Protein 1XNE (pdb70)

Structure (mmCIF, N/CA/C/O backbone):
data_1XNE
#
_entry.id   1XNE
#
loop_
_atom_site.group_PDB
_atom_site.id
_atom_site.type_symbol
_atom_site.label_atom_id
_atom_site.label_alt_id
_atom_site.label_comp_id
_atom_site.label_asym_id
_atom_site.label_entity_id
_atom_site.label_seq_id
_atom_site.pdbx_PDB_ins_code
_atom_site.Cartn_x
_atom_site.Cartn_y
_atom_site.Cartn_z
_atom_site.occupancy
_atom_site.B_iso_or_equiv
_atom_site.auth_seq_id
_atom_site.auth_comp_id
_atom_site.auth_asym_id
_atom_site.auth_atom_id
_atom_site.pdbx_PDB_model_num
ATOM 1 N N . MET A 1 1 ? -6.484 -9.286 17.491 1.00 0.00 1 MET A N 1
ATOM 2 C CA . MET A 1 1 ? -5.736 -9.286 16.245 1.00 0.00 1 MET A CA 1
ATOM 3 C C . MET A 1 1 ? -6.501 -10.026 15.146 1.00 0.00 1 MET A C 1
ATOM 4 O O . MET A 1 1 ? -6.873 -11.186 15.317 1.00 0.00 1 MET A O 1
ATOM 18 N N . LYS A 1 2 ? -6.713 -9.325 14.042 1.00 0.00 2 LYS A N 1
ATOM 19 C CA . LYS A 1 2 ? -7.427 -9.901 12.915 1.00 0.00 2 LYS A CA 1
ATOM 20 C C . LYS A 1 2 ? -6.431 -10.229 11.801 1.00 0.00 2 LYS A C 1
ATOM 21 O O . LYS A 1 2 ? -5.334 -9.674 11.760 1.00 0.00 2 LYS A O 1
ATOM 40 N N . VAL A 1 3 ? -6.850 -11.130 10.924 1.00 0.00 3 VAL A N 1
ATOM 41 C CA . VAL A 1 3 ? -6.009 -11.539 9.812 1.00 0.00 3 VAL A CA 1
ATOM 42 C C . VAL A 1 3 ? -6.710 -11.198 8.495 1.00 0.00 3 VAL A C 1
ATOM 43 O O . VAL A 1 3 ? -7.869 -11.557 8.294 1.00 0.00 3 VAL A O 1
ATOM 56 N N . TYR A 1 4 ? -5.978 -10.508 7.633 1.00 0.00 4 TYR A N 1
ATOM 57 C CA . TYR A 1 4 ? -6.515 -10.115 6.341 1.00 0.00 4 TYR A CA 1
ATOM 58 C C . TYR A 1 4 ? -5.714 -10.743 5.199 1.00 0.00 4 TYR A C 1
ATOM 59 O O . TYR A 1 4 ? -4.621 -10.280 4.875 1.00 0.00 4 TYR A O 1
ATOM 77 N N . ARG A 1 5 ? -6.287 -11.789 4.622 1.00 0.00 5 ARG A N 1
ATOM 78 C CA . ARG A 1 5 ? -5.640 -12.485 3.523 1.00 0.00 5 ARG A CA 1
ATOM 79 C C . ARG A 1 5 ? -5.816 -11.702 2.220 1.00 0.00 5 ARG A C 1
ATOM 80 O O . ARG A 1 5 ? -6.894 -11.711 1.628 1.00 0.00 5 ARG A O 1
ATOM 101 N N . LEU A 1 6 ? -4.742 -11.043 1.813 1.00 0.00 6 LEU A N 1
ATOM 102 C CA . LEU A 1 6 ? -4.764 -10.256 0.592 1.00 0.00 6 LEU A CA 1
ATOM 103 C C . LEU A 1 6 ? -3.966 -10.983 -0.492 1.00 0.00 6 LEU A C 1
ATOM 104 O O . LEU A 1 6 ? -2.784 -11.271 -0.310 1.00 0.00 6 LEU A O 1
ATOM 120 N N . TYR A 1 7 ? -4.644 -11.258 -1.597 1.00 0.00 7 TYR A N 1
ATOM 121 C CA . TYR A 1 7 ? -4.012 -11.945 -2.711 1.00 0.00 7 TYR A CA 1
ATOM 122 C C . TYR A 1 7 ? -3.283 -10.957 -3.623 1.00 0.00 7 TYR A C 1
ATOM 123 O O . TYR A 1 7 ? -3.907 -10.083 -4.223 1.00 0.00 7 TYR A O 1
ATOM 141 N N . LEU A 1 8 ? -1.971 -11.128 -3.698 1.00 0.00 8 LEU A N 1
ATOM 142 C CA . LEU A 1 8 ? -1.149 -10.262 -4.526 1.00 0.00 8 LEU A CA 1
ATOM 143 C C . LEU A 1 8 ? -0.438 -11.104 -5.588 1.00 0.00 8 LEU A C 1
ATOM 144 O O . LEU A 1 8 ? -0.533 -12.330 -5.579 1.00 0.00 8 LEU A O 1
ATOM 160 N N . LYS A 1 9 ? 0.259 -10.411 -6.477 1.00 0.00 9 LYS A N 1
ATOM 161 C CA . LYS A 1 9 ? 0.986 -11.079 -7.543 1.00 0.00 9 LYS A CA 1
ATOM 162 C C . LYS A 1 9 ? 2.419 -11.353 -7.083 1.00 0.00 9 LYS A C 1
ATOM 163 O O . LYS A 1 9 ? 2.969 -10.607 -6.273 1.00 0.00 9 LYS A O 1
ATOM 182 N N . ASP A 1 10 ? 2.984 -12.425 -7.618 1.00 0.00 10 ASP A N 1
ATOM 183 C CA . ASP A 1 10 ? 4.343 -12.807 -7.273 1.00 0.00 10 ASP A CA 1
ATOM 184 C C . ASP A 1 10 ? 5.277 -11.618 -7.506 1.00 0.00 10 ASP A C 1
ATOM 185 O O . ASP A 1 10 ? 6.265 -11.451 -6.793 1.00 0.00 10 ASP A O 1
ATOM 194 N N . GLU A 1 11 ? 4.930 -10.821 -8.506 1.00 0.00 11 GLU A N 1
ATOM 195 C CA . GLU A 1 11 ? 5.725 -9.652 -8.842 1.00 0.00 11 GLU A CA 1
ATOM 196 C C . GLU A 1 11 ? 5.729 -8.660 -7.677 1.00 0.00 11 GLU A C 1
ATOM 197 O O . GLU A 1 11 ? 6.790 -8.260 -7.201 1.00 0.00 11 GLU A O 1
ATOM 209 N N . TYR A 1 12 ? 4.529 -8.292 -7.252 1.00 0.00 12 TYR A N 1
ATOM 210 C CA . TYR A 1 12 ? 4.381 -7.355 -6.152 1.00 0.00 12 TYR A CA 1
ATOM 211 C C . TYR A 1 12 ? 4.743 -8.012 -4.818 1.00 0.00 12 TYR A C 1
ATOM 212 O O . TYR A 1 12 ? 5.458 -7.425 -4.007 1.00 0.00 12 TYR A O 1
ATOM 230 N N . LEU A 1 13 ? 4.234 -9.221 -4.633 1.00 0.00 13 LEU A N 1
ATOM 231 C CA . LEU A 1 13 ? 4.495 -9.964 -3.412 1.00 0.00 13 LEU A CA 1
ATOM 232 C C . LEU A 1 13 ? 6.005 -10.030 -3.174 1.00 0.00 13 LEU A C 1
ATOM 233 O O . LEU A 1 13 ? 6.468 -9.851 -2.048 1.00 0.00 13 LEU A O 1
ATOM 249 N N . GLU A 1 14 ? 6.732 -10.287 -4.252 1.00 0.00 14 GLU A N 1
ATOM 250 C CA . GLU A 1 14 ? 8.180 -10.379 -4.174 1.00 0.00 14 GLU A CA 1
ATOM 251 C C . GLU A 1 14 ? 8.743 -9.208 -3.366 1.00 0.00 14 GLU A C 1
ATOM 252 O O . GLU A 1 14 ? 9.560 -9.405 -2.468 1.00 0.00 14 GLU A O 1
ATOM 264 N N . MET A 1 15 ? 8.284 -8.015 -3.714 1.00 0.00 15 MET A N 1
ATOM 265 C CA . MET A 1 15 ? 8.732 -6.812 -3.033 1.00 0.00 15 MET A CA 1
ATOM 266 C C . MET A 1 15 ? 8.466 -6.903 -1.529 1.00 0.00 15 MET A C 1
ATOM 267 O O . MET A 1 15 ? 9.306 -6.509 -0.721 1.00 0.00 15 MET A O 1
ATOM 281 N N . VAL A 1 16 ? 7.294 -7.425 -1.198 1.00 0.00 16 VAL A N 1
ATOM 282 C CA . VAL A 1 16 ? 6.907 -7.573 0.195 1.00 0.00 16 VAL A CA 1
ATOM 283 C C . VAL A 1 16 ? 7.855 -8.558 0.881 1.00 0.00 16 VAL A C 1
ATOM 284 O O . VAL A 1 16 ? 8.209 -8.376 2.045 1.00 0.00 16 VAL A O 1
ATOM 297 N N . LYS A 1 17 ? 8.239 -9.581 0.132 1.00 0.00 17 LYS A N 1
ATOM 298 C CA . LYS A 1 17 ? 9.138 -10.595 0.653 1.00 0.00 17 LYS A CA 1
ATOM 299 C C . LYS A 1 17 ? 10.498 -9.960 0.952 1.00 0.00 17 LYS A C 1
ATOM 300 O O . LYS A 1 17 ? 11.121 -10.268 1.967 1.00 0.00 17 LYS A O 1
ATOM 319 N N . SER A 1 18 ? 10.918 -9.086 0.050 1.00 0.00 18 SER A N 1
ATOM 320 C CA . SER A 1 18 ? 12.192 -8.404 0.204 1.00 0.00 18 SER A CA 1
ATOM 321 C C . SER A 1 18 ? 12.115 -7.407 1.361 1.00 0.00 18 SER A C 1
ATOM 322 O O . SER A 1 18 ? 13.095 -7.203 2.076 1.00 0.00 18 SER A O 1
ATOM 330 N N . GLY A 1 19 ? 10.941 -6.811 1.510 1.00 0.00 19 GLY A N 1
ATOM 331 C CA . GLY A 1 19 ? 10.724 -5.839 2.568 1.00 0.00 19 GLY A CA 1
ATOM 332 C C . GLY A 1 19 ? 10.520 -4.437 1.992 1.00 0.00 19 GLY A C 1
ATOM 333 O O . GLY A 1 19 ? 10.093 -3.527 2.700 1.00 0.00 19 GLY A O 1
ATOM 337 N N . LYS A 1 20 ? 10.835 -4.307 0.711 1.00 0.00 20 LYS A N 1
ATOM 338 C CA . LYS A 1 20 ? 10.691 -3.031 0.031 1.00 0.00 20 LYS A CA 1
ATOM 339 C C . LYS A 1 20 ? 9.270 -2.504 0.239 1.00 0.00 20 LYS A C 1
ATOM 340 O O . LYS A 1 20 ? 9.059 -1.296 0.330 1.00 0.00 20 LYS A O 1
ATOM 359 N N . LYS A 1 21 ? 8.331 -3.437 0.307 1.00 0.00 21 LYS A N 1
ATOM 360 C CA . LYS A 1 21 ? 6.936 -3.082 0.502 1.00 0.00 21 LYS A CA 1
ATOM 361 C C . LYS A 1 21 ? 6.665 -2.899 1.996 1.00 0.00 21 LYS A C 1
ATOM 362 O O . LYS A 1 21 ? 6.661 -3.868 2.753 1.00 0.00 21 LYS A O 1
ATOM 381 N N . ARG A 1 22 ? 6.445 -1.649 2.376 1.00 0.00 22 ARG A N 1
ATOM 382 C CA . ARG A 1 22 ? 6.173 -1.326 3.766 1.00 0.00 22 ARG A CA 1
ATOM 383 C C . ARG A 1 22 ? 4.853 -0.562 3.886 1.00 0.00 22 ARG A C 1
ATOM 384 O O . ARG A 1 22 ? 4.049 -0.839 4.774 1.00 0.00 22 ARG A O 1
ATOM 405 N N . ILE A 1 23 ? 4.671 0.386 2.978 1.00 0.00 23 ILE A N 1
ATOM 406 C CA . ILE A 1 23 ? 3.462 1.193 2.971 1.00 0.00 23 ILE A CA 1
ATOM 407 C C . ILE A 1 23 ? 2.611 0.817 1.756 1.00 0.00 23 ILE A C 1
ATOM 408 O O . ILE A 1 23 ? 3.047 0.971 0.616 1.00 0.00 23 ILE A O 1
ATOM 424 N N . GLU A 1 24 ? 1.412 0.330 2.041 1.00 0.00 24 GLU A N 1
ATOM 425 C CA . GLU A 1 24 ? 0.496 -0.069 0.987 1.00 0.00 24 GLU A CA 1
ATOM 426 C C . GLU A 1 24 ? -0.559 1.016 0.761 1.00 0.00 24 GLU A C 1
ATOM 427 O O . GLU A 1 24 ? -1.414 1.243 1.616 1.00 0.00 24 GLU A O 1
ATOM 439 N N . VAL A 1 25 ? -0.465 1.658 -0.394 1.00 0.00 25 VAL A N 1
ATOM 440 C CA . VAL A 1 25 ? -1.400 2.713 -0.743 1.00 0.00 25 VAL A CA 1
ATOM 441 C C . VAL A 1 25 ? -2.491 2.143 -1.652 1.00 0.00 25 VAL A C 1
ATOM 442 O O . VAL A 1 25 ? -2.193 1.485 -2.647 1.00 0.00 25 VAL A O 1
ATOM 455 N N . ARG A 1 26 ? -3.732 2.415 -1.277 1.00 0.00 26 ARG A N 1
ATOM 456 C CA . ARG A 1 26 ? -4.868 1.937 -2.046 1.00 0.00 26 ARG A CA 1
ATOM 457 C C . ARG A 1 26 ? -6.169 2.514 -1.484 1.00 0.00 26 ARG A C 1
ATOM 458 O O . ARG A 1 26 ? -6.281 2.748 -0.282 1.00 0.00 26 ARG A O 1
ATOM 479 N N . VAL A 1 27 ? -7.121 2.727 -2.382 1.00 0.00 27 VAL A N 1
ATOM 480 C CA . VAL A 1 27 ? -8.410 3.273 -1.991 1.00 0.00 27 VAL A CA 1
ATOM 481 C C . VAL A 1 27 ? -8.849 2.635 -0.672 1.00 0.00 27 VAL A C 1
ATOM 482 O O . VAL A 1 27 ? -8.982 1.415 -0.582 1.00 0.00 27 VAL A O 1
ATOM 495 N N . ALA A 1 28 ? -9.063 3.488 0.319 1.00 0.00 28 ALA A N 1
ATOM 496 C CA . ALA A 1 28 ? -9.485 3.024 1.629 1.00 0.00 28 ALA A CA 1
ATOM 497 C C . ALA A 1 28 ? -10.549 1.937 1.462 1.00 0.00 28 ALA A C 1
ATOM 498 O O . ALA A 1 28 ? -10.235 0.748 1.480 1.00 0.00 28 ALA A O 1
ATOM 505 N N . TYR A 1 29 ? -11.786 2.384 1.302 1.00 0.00 29 TYR A N 1
ATOM 506 C CA . TYR A 1 29 ? -12.898 1.465 1.132 1.00 0.00 29 TYR A CA 1
ATOM 507 C C . TYR A 1 29 ? -12.983 0.484 2.303 1.00 0.00 29 TYR A C 1
ATOM 508 O O . TYR A 1 29 ? -12.006 0.286 3.024 1.00 0.00 29 TYR A O 1
ATOM 526 N N . PRO A 1 30 ? -14.192 -0.120 2.460 1.00 0.00 30 PRO A N 1
ATOM 527 C CA . PRO A 1 30 ? -14.417 -1.076 3.531 1.00 0.00 30 PRO A CA 1
ATOM 528 C C . PRO A 1 30 ? -13.748 -2.416 3.220 1.00 0.00 30 PRO A C 1
ATOM 529 O O . PRO A 1 30 ? -13.364 -2.672 2.079 1.00 0.00 30 PRO A O 1
ATOM 540 N N . GLN A 1 31 ? -13.630 -3.236 4.253 1.00 0.00 31 GLN A N 1
ATOM 541 C CA . GLN A 1 31 ? -13.015 -4.544 4.104 1.00 0.00 31 GLN A CA 1
ATOM 542 C C . GLN A 1 31 ? -11.492 -4.429 4.201 1.00 0.00 31 GLN A C 1
ATOM 543 O O . GLN A 1 31 ? -10.793 -5.438 4.279 1.00 0.00 31 GLN A O 1
ATOM 557 N N . LEU A 1 32 ? -11.023 -3.190 4.193 1.00 0.00 32 LEU A N 1
ATOM 558 C CA . LEU A 1 32 ? -9.596 -2.929 4.279 1.00 0.00 32 LEU A CA 1
ATOM 559 C C . LEU A 1 32 ? -9.354 -1.742 5.213 1.00 0.00 32 LEU A C 1
ATOM 560 O O . LEU A 1 32 ? -8.659 -1.871 6.220 1.00 0.00 32 LEU A O 1
ATOM 576 N N . LYS A 1 33 ? -9.942 -0.612 4.847 1.00 0.00 33 LYS A N 1
ATOM 577 C CA . LYS A 1 33 ? -9.799 0.597 5.640 1.00 0.00 33 LYS A CA 1
ATOM 578 C C . LYS A 1 33 ? -10.076 0.274 7.109 1.00 0.00 33 LYS A C 1
ATOM 579 O O . LYS A 1 33 ? -9.527 0.915 8.004 1.00 0.00 33 LYS A O 1
ATOM 598 N N . ASP A 1 34 ? -10.928 -0.720 7.313 1.00 0.00 34 ASP A N 1
ATOM 599 C CA . ASP A 1 34 ? -11.285 -1.136 8.659 1.00 0.00 34 ASP A CA 1
ATOM 600 C C . ASP A 1 34 ? -10.021 -1.562 9.408 1.00 0.00 34 ASP A C 1
ATOM 601 O O . ASP A 1 34 ? -9.909 -1.350 10.615 1.00 0.00 34 ASP A O 1
ATOM 610 N N . ILE A 1 35 ? -9.101 -2.156 8.662 1.00 0.00 35 ILE A N 1
ATOM 611 C CA . ILE A 1 35 ? -7.849 -2.614 9.241 1.00 0.00 35 ILE A CA 1
ATOM 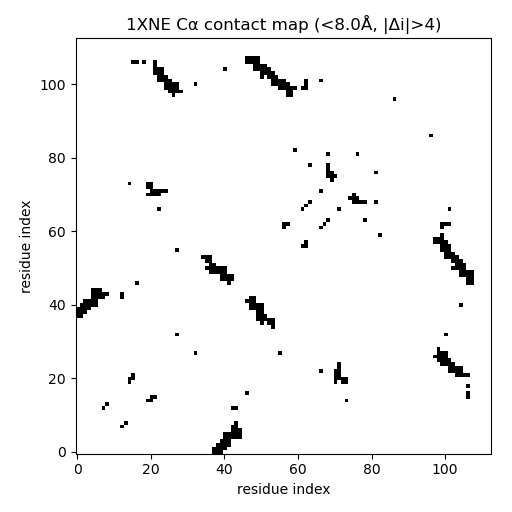612 C C . ILE A 1 35 ? -7.347 -1.576 10.246 1.00 0.00 35 ILE A C 1
ATOM 613 O O . ILE A 1 35 ? -7.679 -0.396 10.144 1.00 0.00 35 ILE A O 1
ATOM 629 N N . LYS A 1 36 ? -6.555 -2.052 11.195 1.00 0.00 36 LYS A N 1
ATOM 630 C CA . LYS A 1 36 ? -6.003 -1.180 12.218 1.00 0.00 36 LYS A CA 1
ATOM 631 C C . LYS A 1 36 ? -4.714 -1.795 12.766 1.00 0.00 36 LYS A C 1
ATOM 632 O O . LYS A 1 36 ? -4.361 -2.920 12.415 1.00 0.00 36 LYS A O 1
ATOM 651 N N . ARG A 1 37 ? -4.047 -1.031 13.618 1.00 0.00 37 ARG A N 1
ATOM 652 C CA . ARG A 1 37 ? -2.805 -1.487 14.218 1.00 0.00 37 ARG A CA 1
ATOM 653 C C . ARG A 1 37 ? -3.070 -2.667 15.155 1.00 0.00 37 ARG A C 1
ATOM 654 O O . ARG A 1 37 ? -4.068 -2.682 15.873 1.00 0.00 37 ARG A O 1
ATOM 675 N N . GLY A 1 38 ? -2.158 -3.627 15.117 1.00 0.00 38 GLY A N 1
ATOM 676 C CA . GLY A 1 38 ? -2.281 -4.809 15.954 1.00 0.00 38 GLY A CA 1
ATOM 677 C C . GLY A 1 38 ? -2.787 -6.004 15.144 1.00 0.00 38 GLY A C 1
ATOM 678 O O . GLY A 1 38 ? -2.540 -7.154 15.506 1.00 0.00 38 GLY A O 1
ATOM 682 N N . ASP A 1 39 ? -3.485 -5.692 14.062 1.00 0.00 39 ASP A N 1
ATOM 683 C CA . ASP A 1 39 ? -4.028 -6.726 13.198 1.00 0.00 39 ASP A CA 1
ATOM 684 C C . ASP A 1 39 ? -2.888 -7.385 12.419 1.00 0.00 39 ASP A C 1
ATOM 685 O O . ASP A 1 39 ? -1.720 -7.066 12.634 1.00 0.00 39 ASP A O 1
ATOM 694 N N . LYS A 1 40 ? -3.267 -8.292 11.531 1.00 0.00 40 LYS A N 1
ATOM 695 C CA . LYS A 1 40 ? -2.291 -8.998 10.719 1.00 0.00 40 LYS A CA 1
ATOM 696 C C . LYS A 1 40 ? -2.801 -9.088 9.279 1.00 0.00 40 LYS A C 1
ATOM 697 O O . LYS A 1 40 ? -4.000 -9.234 9.050 1.00 0.00 40 LYS A O 1
ATOM 716 N N . ILE A 1 41 ? -1.864 -8.999 8.347 1.00 0.00 41 ILE A N 1
ATOM 717 C CA . ILE A 1 41 ? -2.203 -9.069 6.936 1.00 0.00 41 ILE A CA 1
ATOM 718 C C . ILE A 1 41 ? -1.390 -10.184 6.275 1.00 0.00 41 ILE A C 1
ATOM 719 O O . ILE A 1 41 ? -0.164 -10.205 6.374 1.00 0.00 41 ILE A O 1
ATOM 735 N N . ILE A 1 42 ? -2.106 -11.083 5.615 1.00 0.00 42 ILE A N 1
ATOM 736 C CA . ILE A 1 42 ? -1.466 -12.198 4.937 1.00 0.00 42 ILE A CA 1
ATOM 737 C C . ILE A 1 42 ? -1.451 -11.933 3.431 1.00 0.00 42 ILE A C 1
ATOM 738 O O . ILE A 1 42 ? -2.499 -11.935 2.786 1.00 0.00 42 ILE A O 1
ATOM 754 N N . PHE A 1 43 ? -0.252 -11.710 2.913 1.00 0.00 43 PHE A N 1
ATOM 755 C CA . PHE A 1 43 ? -0.087 -11.444 1.494 1.00 0.00 43 PHE A CA 1
ATOM 756 C C . PHE A 1 43 ? 0.082 -12.746 0.708 1.00 0.00 43 PHE A C 1
ATOM 757 O O . PHE A 1 43 ? 0.943 -13.563 1.031 1.00 0.00 43 PHE A O 1
ATOM 774 N N . ASN A 1 44 ? -0.755 -12.899 -0.308 1.00 0.00 44 ASN A N 1
ATOM 775 C CA . ASN A 1 44 ? -0.709 -14.087 -1.143 1.00 0.00 44 ASN A CA 1
ATOM 776 C C . ASN A 1 44 ? -0.980 -15.322 -0.280 1.00 0.00 44 ASN A C 1
ATOM 777 O O . ASN A 1 44 ? -0.712 -16.447 -0.698 1.00 0.00 44 ASN A O 1
ATOM 788 N N . ASP A 1 45 ? -1.509 -15.069 0.908 1.00 0.00 45 ASP A N 1
ATOM 789 C CA . ASP A 1 45 ? -1.819 -16.146 1.834 1.00 0.00 45 ASP A CA 1
ATOM 790 C C . ASP A 1 45 ? -0.607 -17.071 1.958 1.00 0.00 45 ASP A C 1
ATOM 791 O O . ASP A 1 45 ? -0.681 -18.248 1.610 1.00 0.00 45 ASP A O 1
ATOM 800 N N . LEU A 1 46 ? 0.482 -16.503 2.456 1.00 0.00 46 LEU A N 1
ATOM 801 C CA . LEU A 1 46 ? 1.709 -17.262 2.631 1.00 0.00 46 LEU A CA 1
ATOM 802 C C . LEU A 1 46 ? 2.667 -16.475 3.528 1.00 0.00 46 LEU A C 1
ATOM 803 O O . LEU A 1 46 ? 3.294 -17.043 4.421 1.00 0.00 46 LEU A O 1
ATOM 819 N N . ILE A 1 47 ? 2.750 -15.180 3.259 1.00 0.00 47 ILE A N 1
ATOM 820 C CA . ILE A 1 47 ? 3.620 -14.310 4.031 1.00 0.00 47 ILE A CA 1
ATOM 821 C C . ILE A 1 47 ? 2.768 -13.392 4.910 1.00 0.00 47 ILE A C 1
ATOM 822 O O . ILE A 1 47 ? 2.083 -12.504 4.405 1.00 0.00 47 ILE A O 1
ATOM 838 N N . PRO A 1 48 ? 2.841 -13.645 6.244 1.00 0.00 48 PRO A N 1
ATOM 839 C CA . PRO A 1 48 ? 2.084 -12.851 7.198 1.00 0.00 48 PRO A CA 1
ATOM 840 C C . PRO A 1 48 ? 2.718 -11.472 7.389 1.00 0.00 48 PRO A C 1
ATOM 841 O O . PRO A 1 48 ? 3.899 -11.282 7.101 1.00 0.00 48 PRO A O 1
ATOM 852 N N . ALA A 1 49 ? 1.906 -10.544 7.873 1.00 0.00 49 ALA A N 1
ATOM 853 C CA . ALA A 1 49 ? 2.373 -9.188 8.106 1.00 0.00 49 ALA A CA 1
ATOM 854 C C . ALA A 1 49 ? 1.573 -8.568 9.254 1.00 0.00 49 ALA A C 1
ATOM 855 O O . ALA A 1 49 ? 0.390 -8.862 9.421 1.00 0.00 49 ALA A O 1
ATOM 862 N N . GLU A 1 50 ? 2.250 -7.722 10.015 1.00 0.00 50 GLU A N 1
ATOM 863 C CA . GLU A 1 50 ? 1.618 -7.058 11.142 1.00 0.00 50 GLU A CA 1
ATOM 864 C C . GLU A 1 50 ? 1.420 -5.571 10.840 1.00 0.00 50 GLU A C 1
ATOM 865 O O . GLU A 1 50 ? 2.307 -4.924 10.284 1.00 0.00 50 GLU A O 1
ATOM 877 N N . VAL A 1 51 ? 0.253 -5.073 11.220 1.00 0.00 51 VAL A N 1
ATOM 878 C CA . VAL A 1 51 ? -0.072 -3.674 10.996 1.00 0.00 51 VAL A CA 1
ATOM 879 C C . VAL A 1 51 ? 0.745 -2.806 11.955 1.00 0.00 51 VAL A C 1
ATOM 880 O O . VAL A 1 51 ? 0.585 -2.898 13.171 1.00 0.00 51 VAL A O 1
ATOM 893 N N . VAL A 1 52 ? 1.603 -1.982 11.371 1.00 0.00 52 VAL A N 1
ATOM 894 C CA . VAL A 1 52 ? 2.445 -1.098 12.159 1.00 0.00 52 VAL A CA 1
ATOM 895 C C . VAL A 1 52 ? 1.624 0.111 12.613 1.00 0.00 52 VAL A C 1
ATOM 896 O O . VAL A 1 52 ? 1.605 0.444 13.796 1.00 0.00 52 VAL A O 1
ATOM 909 N N . GLU A 1 53 ? 0.966 0.735 11.647 1.00 0.00 53 GLU A N 1
ATOM 910 C CA . GLU A 1 53 ? 0.145 1.900 11.932 1.00 0.00 53 GLU A CA 1
ATOM 911 C C . GLU A 1 53 ? -0.779 2.201 10.750 1.00 0.00 53 GLU A C 1
ATOM 912 O O . GLU A 1 53 ? -0.408 1.986 9.597 1.00 0.00 53 GLU A O 1
ATOM 924 N N . VAL A 1 54 ? -1.964 2.694 11.078 1.00 0.00 54 VAL A N 1
ATOM 925 C CA . VAL A 1 54 ? -2.944 3.026 10.057 1.00 0.00 54 VAL A CA 1
ATOM 926 C C . VAL A 1 54 ? -3.253 4.523 10.122 1.00 0.00 54 VAL A C 1
ATOM 927 O O . VAL A 1 54 ? -3.540 5.056 11.192 1.00 0.00 54 VAL A O 1
ATOM 940 N N . LYS A 1 55 ? -3.183 5.160 8.961 1.00 0.00 55 LYS A N 1
ATOM 941 C CA . LYS A 1 55 ? -3.452 6.585 8.872 1.00 0.00 55 LYS A CA 1
ATOM 942 C C . LYS A 1 55 ? -4.240 6.872 7.593 1.00 0.00 55 LYS A C 1
ATOM 943 O O . LYS A 1 55 ? -3.954 6.301 6.542 1.00 0.00 55 LYS A O 1
ATOM 962 N N . LYS A 1 56 ? -5.218 7.757 7.724 1.00 0.00 56 LYS A N 1
ATOM 963 C CA . LYS A 1 56 ? -6.050 8.126 6.592 1.00 0.00 56 LYS A CA 1
ATOM 964 C C . LYS A 1 56 ? -5.748 9.572 6.194 1.00 0.00 56 LYS A C 1
ATOM 965 O O . LYS A 1 56 ? -5.442 10.404 7.047 1.00 0.00 56 LYS A O 1
ATOM 984 N N . TYR A 1 57 ? -5.844 9.828 4.897 1.00 0.00 57 TYR A N 1
ATOM 985 C CA . TYR A 1 57 ? -5.585 11.159 4.375 1.00 0.00 57 TYR A CA 1
ATOM 986 C C . TYR A 1 57 ? -6.327 11.385 3.056 1.00 0.00 57 TYR A C 1
ATOM 987 O O . TYR A 1 57 ? -7.157 10.568 2.659 1.00 0.00 57 TYR A O 1
ATOM 1005 N N . GLU A 1 58 ? -6.001 12.497 2.414 1.00 0.00 58 GLU A N 1
ATOM 1006 C CA . GLU A 1 58 ? -6.627 12.840 1.148 1.00 0.00 58 GLU A CA 1
ATOM 1007 C C . GLU A 1 58 ? -5.575 13.339 0.155 1.00 0.00 58 GLU A C 1
ATOM 1008 O O . GLU A 1 58 ? -4.589 13.959 0.549 1.00 0.00 58 GLU A O 1
ATOM 1020 N N . THR A 1 59 ? -5.822 13.050 -1.114 1.00 0.00 59 THR A N 1
ATOM 1021 C CA . THR A 1 59 ? -4.909 13.462 -2.167 1.00 0.00 59 THR A CA 1
ATOM 1022 C C . THR A 1 59 ? -3.599 12.678 -2.073 1.00 0.00 59 THR A C 1
ATOM 1023 O O . THR A 1 59 ? -2.942 12.681 -1.033 1.00 0.00 59 THR A O 1
ATOM 1034 N N . PHE A 1 60 ? -3.257 12.024 -3.174 1.00 0.00 60 PHE A N 1
ATOM 1035 C CA . PHE A 1 60 ? -2.037 11.237 -3.229 1.00 0.00 60 PHE A CA 1
ATOM 1036 C C . PHE A 1 60 ? -0.844 12.039 -2.704 1.00 0.00 60 PHE A C 1
ATOM 1037 O O . PHE A 1 60 ? 0.056 11.481 -2.077 1.00 0.00 60 PHE A O 1
ATOM 1054 N N . ARG A 1 61 ? -0.875 13.334 -2.979 1.00 0.00 61 ARG A N 1
ATOM 1055 C CA . ARG A 1 61 ? 0.193 14.218 -2.543 1.00 0.00 61 ARG A CA 1
ATOM 1056 C C . ARG A 1 61 ? 0.368 14.130 -1.025 1.00 0.00 61 ARG A C 1
ATOM 1057 O O . ARG A 1 61 ? 1.486 14.214 -0.520 1.00 0.00 61 ARG A O 1
ATOM 1078 N N . GLN A 1 62 ? -0.754 13.961 -0.341 1.00 0.00 62 GLN A N 1
ATOM 1079 C CA . GLN A 1 62 ? -0.739 13.861 1.108 1.00 0.00 62 GLN A CA 1
ATOM 1080 C C . GLN A 1 62 ? 0.072 12.640 1.547 1.00 0.00 62 GLN A C 1
ATOM 1081 O O . GLN A 1 62 ? 1.014 12.764 2.329 1.00 0.00 62 GLN A O 1
ATOM 1095 N N . VAL A 1 63 ? -0.323 11.488 1.026 1.00 0.00 63 VAL A N 1
ATOM 1096 C CA . VAL A 1 63 ? 0.355 10.246 1.354 1.00 0.00 63 VAL A CA 1
ATOM 1097 C C . VAL A 1 63 ? 1.815 10.333 0.905 1.00 0.00 63 VAL A C 1
ATOM 1098 O O . VAL A 1 63 ? 2.698 9.753 1.536 1.00 0.00 63 VAL A O 1
ATOM 1111 N N . LEU A 1 64 ? 2.024 11.061 -0.182 1.00 0.00 64 LEU A N 1
ATOM 1112 C CA . LEU A 1 64 ? 3.362 11.231 -0.723 1.00 0.00 64 LEU A CA 1
ATOM 1113 C C . LEU A 1 64 ? 4.144 12.205 0.161 1.00 0.00 64 LEU A C 1
ATOM 1114 O O . LEU A 1 64 ? 5.373 12.164 0.198 1.00 0.00 64 LEU A O 1
ATOM 1130 N N . ARG A 1 65 ? 3.401 13.056 0.851 1.00 0.00 65 ARG A N 1
ATOM 1131 C CA . ARG A 1 65 ? 4.010 14.038 1.732 1.00 0.00 65 ARG A CA 1
ATOM 1132 C C . ARG A 1 65 ? 4.412 13.386 3.057 1.00 0.00 65 ARG A C 1
ATOM 1133 O O . ARG A 1 65 ? 5.513 13.612 3.555 1.00 0.00 65 ARG A O 1
ATOM 1154 N N . GLU A 1 66 ? 3.496 12.590 3.589 1.00 0.00 66 GLU A N 1
ATOM 1155 C CA . GLU A 1 66 ? 3.741 11.903 4.846 1.00 0.00 66 GLU A CA 1
ATOM 1156 C C . GLU A 1 66 ? 4.599 10.659 4.613 1.00 0.00 66 GLU A C 1
ATOM 1157 O O . GLU A 1 66 ? 5.619 10.470 5.275 1.00 0.00 66 GLU A O 1
ATOM 1169 N N . GLU A 1 67 ? 4.156 9.842 3.669 1.00 0.00 67 GLU A N 1
ATOM 1170 C CA . GLU A 1 67 ? 4.871 8.620 3.339 1.00 0.00 67 GLU A CA 1
ATOM 1171 C C . GLU A 1 67 ? 5.740 8.832 2.098 1.00 0.00 67 GLU A C 1
ATOM 1172 O O . GLU A 1 67 ? 5.379 9.600 1.207 1.00 0.00 67 GLU A O 1
ATOM 1184 N N . PRO A 1 68 ? 6.898 8.120 2.078 1.00 0.00 68 PRO A N 1
ATOM 1185 C CA . PRO A 1 68 ? 7.821 8.222 0.961 1.00 0.00 68 PRO A CA 1
ATOM 1186 C C . PRO A 1 68 ? 7.293 7.462 -0.258 1.00 0.00 68 PRO A C 1
ATOM 1187 O O . PRO A 1 68 ? 6.279 6.771 -0.172 1.00 0.00 68 PRO A O 1
ATOM 1198 N N . ILE A 1 69 ? 8.004 7.617 -1.365 1.00 0.00 69 ILE A N 1
ATOM 1199 C CA . ILE A 1 69 ? 7.619 6.954 -2.600 1.00 0.00 69 ILE A CA 1
ATOM 1200 C C . ILE A 1 69 ? 8.499 5.720 -2.807 1.00 0.00 69 ILE A C 1
ATOM 1201 O O . ILE A 1 69 ? 8.041 4.708 -3.336 1.00 0.00 69 ILE A O 1
ATOM 1217 N N . ASP A 1 70 ? 9.747 5.843 -2.378 1.00 0.00 70 ASP A N 1
ATOM 1218 C CA . ASP A 1 70 ? 10.695 4.750 -2.509 1.00 0.00 70 ASP A CA 1
ATOM 1219 C C . ASP A 1 70 ? 10.150 3.518 -1.783 1.00 0.00 70 ASP A C 1
ATOM 1220 O O . ASP A 1 70 ? 10.440 2.387 -2.169 1.00 0.00 70 ASP A O 1
ATOM 1229 N N . LYS A 1 71 ? 9.371 3.780 -0.744 1.00 0.00 71 LYS A N 1
ATOM 1230 C CA . LYS A 1 71 ? 8.783 2.707 0.040 1.00 0.00 71 LYS A CA 1
ATOM 1231 C C . LYS A 1 71 ? 7.468 2.269 -0.608 1.00 0.00 71 LYS A C 1
ATOM 1232 O O . LYS A 1 71 ? 7.318 1.112 -0.996 1.00 0.00 71 LYS A O 1
ATOM 1251 N N . ILE A 1 72 ? 6.549 3.218 -0.705 1.00 0.00 72 ILE A N 1
ATOM 1252 C CA . ILE A 1 72 ? 5.251 2.945 -1.300 1.00 0.00 72 ILE A CA 1
ATOM 1253 C C . ILE A 1 72 ? 5.447 2.189 -2.615 1.00 0.00 72 ILE A C 1
ATOM 1254 O O . ILE A 1 72 ? 4.692 1.268 -2.924 1.00 0.00 72 ILE A O 1
ATOM 1270 N N . PHE A 1 73 ? 6.464 2.605 -3.355 1.00 0.00 73 PHE A N 1
ATOM 1271 C CA . PHE A 1 73 ? 6.768 1.979 -4.630 1.00 0.00 73 PHE A CA 1
ATOM 1272 C C . PHE A 1 73 ? 8.222 1.507 -4.676 1.00 0.00 73 PHE A C 1
ATOM 1273 O O . PHE A 1 73 ? 9.116 2.188 -4.176 1.00 0.00 73 PHE A O 1
ATOM 1290 N N . PRO A 1 74 ? 8.420 0.313 -5.297 1.00 0.00 74 PRO A N 1
ATOM 1291 C CA . PRO A 1 74 ? 9.751 -0.258 -5.414 1.00 0.00 74 PRO A CA 1
ATOM 1292 C C . PRO A 1 74 ? 10.568 0.471 -6.482 1.00 0.00 74 PRO A C 1
ATOM 1293 O O . PRO A 1 74 ? 11.748 0.755 -6.280 1.00 0.00 74 PRO A O 1
ATOM 1304 N N . ASP A 1 75 ? 9.908 0.754 -7.596 1.00 0.00 75 ASP A N 1
ATOM 1305 C CA . ASP A 1 75 ? 10.559 1.446 -8.696 1.00 0.00 75 ASP A CA 1
ATOM 1306 C C . ASP A 1 75 ? 11.080 2.798 -8.206 1.00 0.00 75 ASP A C 1
ATOM 1307 O O . ASP A 1 75 ? 11.923 3.415 -8.856 1.00 0.00 75 ASP A O 1
ATOM 1316 N N . LYS A 1 76 ? 10.557 3.219 -7.064 1.00 0.00 76 LYS A N 1
ATOM 1317 C CA . LYS A 1 76 ? 10.959 4.487 -6.480 1.00 0.00 76 LYS A CA 1
ATOM 1318 C C . LYS A 1 76 ? 11.034 5.550 -7.578 1.00 0.00 76 LYS A C 1
ATOM 1319 O O . LYS A 1 76 ? 12.112 6.055 -7.885 1.00 0.00 76 LYS A O 1
ATOM 1338 N N . PRO A 1 77 ? 9.843 5.865 -8.155 1.00 0.00 77 PRO A N 1
ATOM 1339 C CA . PRO A 1 77 ? 9.763 6.857 -9.213 1.00 0.00 77 PRO A CA 1
ATOM 1340 C C . PRO A 1 77 ? 9.903 8.273 -8.648 1.00 0.00 77 PRO A C 1
ATOM 1341 O O . PRO A 1 77 ? 10.229 8.447 -7.475 1.00 0.00 77 PRO A O 1
ATOM 1352 N N . SER A 1 78 ? 9.650 9.247 -9.510 1.00 0.00 78 SER A N 1
ATOM 1353 C CA . SER A 1 78 ? 9.744 10.641 -9.112 1.00 0.00 78 SER A CA 1
ATOM 1354 C C . SER A 1 78 ? 8.366 11.162 -8.701 1.00 0.00 78 SER A C 1
ATOM 1355 O O . SER A 1 78 ? 7.344 10.661 -9.169 1.00 0.00 78 SER A O 1
ATOM 1363 N N . PHE A 1 79 ? 8.381 12.161 -7.830 1.00 0.00 79 PHE A N 1
ATOM 1364 C CA . PHE A 1 79 ? 7.144 12.755 -7.351 1.00 0.00 79 PHE A CA 1
ATOM 1365 C C . PHE A 1 79 ? 6.192 13.050 -8.512 1.00 0.00 79 PHE A C 1
ATOM 1366 O O . PHE A 1 79 ? 4.986 12.837 -8.399 1.00 0.00 79 PHE A O 1
ATOM 1383 N N . GLU A 1 80 ? 6.770 13.535 -9.601 1.00 0.00 80 GLU A N 1
ATOM 1384 C CA . GLU A 1 80 ? 5.988 13.861 -10.781 1.00 0.00 80 GLU A CA 1
ATOM 1385 C C . GLU A 1 80 ? 5.575 12.583 -11.515 1.00 0.00 80 GLU A C 1
ATOM 1386 O O . GLU A 1 80 ? 4.463 12.492 -12.032 1.00 0.00 80 GLU A O 1
ATOM 1398 N N . LYS A 1 81 ? 6.494 11.629 -11.536 1.00 0.00 81 LYS A N 1
ATOM 1399 C CA . LYS A 1 81 ? 6.240 10.360 -12.197 1.00 0.00 81 LYS A CA 1
ATOM 1400 C C . LYS A 1 81 ? 5.163 9.595 -11.426 1.00 0.00 81 LYS A C 1
ATOM 1401 O O . LYS A 1 81 ? 4.323 8.925 -12.025 1.00 0.00 81 LYS A O 1
ATOM 1420 N N . ALA A 1 82 ? 5.222 9.720 -10.108 1.00 0.00 82 ALA A N 1
ATOM 1421 C CA . ALA A 1 82 ? 4.262 9.048 -9.249 1.00 0.00 82 ALA A CA 1
ATOM 1422 C C . ALA A 1 82 ? 2.868 9.624 -9.501 1.00 0.00 82 ALA A C 1
ATOM 1423 O O . ALA A 1 82 ? 1.878 8.894 -9.480 1.00 0.00 82 ALA A O 1
ATOM 1430 N N . LEU A 1 83 ? 2.834 10.928 -9.735 1.00 0.00 83 LEU A N 1
ATOM 1431 C CA . LEU A 1 83 ? 1.577 11.610 -9.991 1.00 0.00 83 LEU A CA 1
ATOM 1432 C C . LEU A 1 83 ? 0.951 11.053 -11.271 1.00 0.00 83 LEU A C 1
ATOM 1433 O O . LEU A 1 83 ? -0.245 10.767 -11.307 1.00 0.00 83 LEU A O 1
ATOM 1449 N N . LYS A 1 84 ? 1.787 10.915 -12.289 1.00 0.00 84 LYS A N 1
ATOM 1450 C CA . LYS A 1 84 ? 1.330 10.397 -13.567 1.00 0.00 84 LYS A CA 1
ATOM 1451 C C . LYS A 1 84 ? 0.993 8.912 -13.420 1.00 0.00 84 LYS A C 1
ATOM 1452 O O . LYS A 1 84 ? -0.066 8.466 -13.859 1.00 0.00 84 LYS A O 1
ATOM 1471 N N . ARG A 1 85 ? 1.913 8.187 -12.800 1.00 0.00 85 ARG A N 1
ATOM 1472 C CA . ARG A 1 85 ? 1.725 6.762 -12.589 1.00 0.00 85 ARG A CA 1
ATOM 1473 C C . ARG A 1 85 ? 0.335 6.489 -12.012 1.00 0.00 85 ARG A C 1
ATOM 1474 O O . ARG A 1 85 ? -0.363 5.584 -12.468 1.00 0.00 85 ARG A O 1
ATOM 1495 N N . PHE A 1 86 ? -0.025 7.287 -11.018 1.00 0.00 86 PHE A N 1
ATOM 1496 C CA . PHE A 1 86 ? -1.320 7.142 -10.374 1.00 0.00 86 PHE A CA 1
ATOM 1497 C C . PHE A 1 86 ? -2.452 7.537 -11.324 1.00 0.00 86 PHE A C 1
ATOM 1498 O O . PHE A 1 86 ? -3.580 7.070 -11.178 1.00 0.00 86 PHE A O 1
ATOM 1515 N N . HIS A 1 87 ? -2.111 8.393 -12.276 1.00 0.00 87 HIS A N 1
ATOM 1516 C CA . HIS A 1 87 ? -3.085 8.855 -13.250 1.00 0.00 87 HIS A CA 1
ATOM 1517 C C . HIS A 1 87 ? -2.817 8.188 -14.601 1.00 0.00 87 HIS A C 1
ATOM 1518 O O . HIS A 1 87 ? -3.059 8.783 -15.650 1.00 0.00 87 HIS A O 1
ATOM 1532 N N . ASN A 1 88 ? -2.320 6.962 -14.531 1.00 0.00 88 ASN A N 1
ATOM 1533 C CA . ASN A 1 88 ? -2.017 6.208 -15.735 1.00 0.00 88 ASN A CA 1
ATOM 1534 C C . ASN A 1 88 ? -2.802 4.895 -15.721 1.00 0.00 88 ASN A C 1
ATOM 1535 O O . ASN A 1 88 ? -3.459 4.550 -16.701 1.00 0.00 88 ASN A O 1
ATOM 1546 N N . MET A 1 89 ? -2.706 4.198 -14.598 1.00 0.00 89 MET A N 1
ATOM 1547 C CA . MET A 1 89 ? -3.400 2.930 -14.443 1.00 0.00 89 MET A CA 1
ATOM 1548 C C . MET A 1 89 ? -4.831 3.019 -14.975 1.00 0.00 89 MET A C 1
ATOM 1549 O O . MET A 1 89 ? -5.605 3.873 -14.545 1.00 0.00 89 MET A O 1
ATOM 1563 N N . TYR A 1 90 ? -5.140 2.125 -15.903 1.00 0.00 90 TYR A N 1
ATOM 1564 C CA . TYR A 1 90 ? -6.465 2.093 -16.499 1.00 0.00 90 TYR A CA 1
ATOM 1565 C C . TYR A 1 90 ? -6.835 3.455 -17.088 1.00 0.00 90 TYR A C 1
ATOM 1566 O O . TYR A 1 90 ? -7.444 4.283 -16.413 1.00 0.00 90 TYR A O 1
ATOM 1584 N N . PRO A 1 91 ? -6.442 3.650 -18.375 1.00 0.00 91 PRO A N 1
ATOM 1585 C CA . PRO A 1 91 ? -6.726 4.898 -19.064 1.00 0.00 91 PRO A CA 1
ATOM 1586 C C . PRO A 1 91 ? -8.200 4.980 -19.465 1.00 0.00 91 PRO A C 1
ATOM 1587 O O . PRO A 1 91 ? -8.867 5.978 -19.195 1.00 0.00 91 PRO A O 1
ATOM 1598 N N . LYS A 1 92 ? -8.666 3.916 -20.104 1.00 0.00 92 LYS A N 1
ATOM 1599 C CA . LYS A 1 92 ? -10.049 3.855 -20.545 1.00 0.00 92 LYS A CA 1
ATOM 1600 C C . LYS A 1 92 ? -10.955 4.424 -19.451 1.00 0.00 92 LYS A C 1
ATOM 1601 O O . LYS A 1 92 ? -11.676 5.394 -19.679 1.00 0.00 92 LYS A O 1
ATOM 1620 N N . TRP A 1 93 ? -10.888 3.796 -18.286 1.00 0.00 93 TRP A N 1
ATOM 1621 C CA . TRP A 1 93 ? -11.694 4.228 -17.156 1.00 0.00 93 TRP A CA 1
ATOM 1622 C C . TRP A 1 93 ? -11.010 5.443 -16.526 1.00 0.00 93 TRP A C 1
ATOM 1623 O O . TRP A 1 93 ? -10.452 5.348 -15.434 1.00 0.00 93 TRP A O 1
ATOM 1644 N N . LYS A 1 94 ? -11.077 6.556 -17.241 1.00 0.00 94 LYS A N 1
ATOM 1645 C CA . LYS A 1 94 ? -10.472 7.789 -16.765 1.00 0.00 94 LYS A CA 1
ATOM 1646 C C . LYS A 1 94 ? -11.472 8.533 -15.877 1.00 0.00 94 LYS A C 1
ATOM 1647 O O . LYS A 1 94 ? -12.669 8.546 -16.160 1.00 0.00 94 LYS A O 1
ATOM 1666 N N . GLU A 1 95 ? -10.944 9.135 -14.822 1.00 0.00 95 GLU A N 1
ATOM 1667 C CA . GLU A 1 95 ? -11.775 9.880 -13.892 1.00 0.00 95 GLU A CA 1
ATOM 1668 C C . GLU A 1 95 ? -10.925 10.431 -12.745 1.00 0.00 95 GLU A C 1
ATOM 1669 O O . GLU A 1 95 ? -9.784 10.012 -12.556 1.00 0.00 95 GLU A O 1
ATOM 1681 N N . TYR A 1 96 ? -11.514 11.362 -12.008 1.00 0.00 96 TYR A N 1
ATOM 1682 C CA . TYR A 1 96 ? -10.826 11.974 -10.885 1.00 0.00 96 TYR A CA 1
ATOM 1683 C C . TYR A 1 96 ? -10.367 10.916 -9.879 1.00 0.00 96 TYR A C 1
ATOM 1684 O O . TYR A 1 96 ? -11.141 10.038 -9.500 1.00 0.00 96 TYR A O 1
ATOM 1702 N N . ARG A 1 97 ? -9.111 11.033 -9.476 1.00 0.00 97 ARG A N 1
ATOM 1703 C CA . ARG A 1 97 ? -8.540 10.097 -8.523 1.00 0.00 97 ARG A CA 1
ATOM 1704 C C . ARG A 1 97 ? -9.245 10.221 -7.170 1.00 0.00 97 ARG A C 1
ATOM 1705 O O . ARG A 1 97 ? -9.905 11.224 -6.900 1.00 0.00 97 ARG A O 1
ATOM 1726 N N . TYR A 1 98 ? -9.082 9.188 -6.357 1.00 0.00 98 TYR A N 1
ATOM 1727 C CA . TYR A 1 98 ? -9.695 9.169 -5.040 1.00 0.00 98 TYR A CA 1
ATOM 1728 C C . TYR A 1 98 ? -9.084 8.072 -4.166 1.00 0.00 98 TYR A C 1
ATOM 1729 O O . TYR A 1 98 ? -8.296 7.258 -4.646 1.00 0.00 98 TYR A O 1
ATOM 1747 N N . GLY A 1 99 ? -9.469 8.085 -2.899 1.00 0.00 99 GLY A N 1
ATOM 1748 C CA . GLY A 1 99 ? -8.968 7.102 -1.954 1.00 0.00 99 GLY A CA 1
ATOM 1749 C C . GLY A 1 99 ? -7.500 7.364 -1.615 1.00 0.00 99 GLY A C 1
ATOM 1750 O O . GLY A 1 99 ? -6.626 7.220 -2.470 1.00 0.00 99 GLY A O 1
ATOM 1754 N N . VAL A 1 100 ? -7.272 7.746 -0.367 1.00 0.00 100 VAL A N 1
ATOM 1755 C CA . VAL A 1 100 ? -5.924 8.030 0.095 1.00 0.00 100 VAL A CA 1
ATOM 1756 C C . VAL A 1 100 ? -5.732 7.433 1.490 1.00 0.00 100 VAL A C 1
ATOM 1757 O O . VAL A 1 100 ? -5.908 8.122 2.494 1.00 0.00 100 VAL A O 1
ATOM 1770 N N . LEU A 1 101 ? -5.372 6.158 1.509 1.00 0.00 101 LEU A N 1
ATOM 1771 C CA . LEU A 1 101 ? -5.153 5.460 2.765 1.00 0.00 101 LEU A CA 1
ATOM 1772 C C . LEU A 1 101 ? -3.723 4.918 2.800 1.00 0.00 101 LEU A C 1
ATOM 1773 O O . LEU A 1 101 ? -3.302 4.208 1.887 1.00 0.00 101 LEU A O 1
ATOM 1789 N N . ALA A 1 102 ? -3.015 5.273 3.862 1.00 0.00 102 ALA A N 1
ATOM 1790 C CA . ALA A 1 102 ? -1.641 4.831 4.028 1.00 0.00 102 ALA A CA 1
ATOM 1791 C C . ALA A 1 102 ? -1.600 3.672 5.025 1.00 0.00 102 ALA A C 1
ATOM 1792 O O . ALA A 1 102 ? -1.732 3.879 6.230 1.00 0.00 102 ALA A O 1
ATOM 1799 N N . ILE A 1 103 ? -1.416 2.475 4.485 1.00 0.00 103 ILE A N 1
ATOM 1800 C CA . ILE A 1 103 ? -1.355 1.283 5.312 1.00 0.00 103 ILE A CA 1
ATOM 1801 C C . ILE A 1 103 ? 0.108 0.930 5.585 1.00 0.00 103 ILE A C 1
ATOM 1802 O O . ILE A 1 103 ? 0.868 0.655 4.657 1.00 0.00 103 ILE A O 1
ATOM 1818 N N . LYS A 1 104 ? 0.461 0.949 6.862 1.00 0.00 104 LYS A N 1
ATOM 1819 C CA . LYS A 1 104 ? 1.820 0.634 7.268 1.00 0.00 104 LYS A CA 1
ATOM 1820 C C . LYS A 1 104 ? 1.841 -0.738 7.944 1.00 0.00 104 LYS A C 1
ATOM 1821 O O . LYS A 1 104 ? 1.280 -0.911 9.025 1.00 0.00 104 LYS A O 1
ATOM 1840 N N . PHE A 1 105 ? 2.495 -1.679 7.279 1.00 0.00 105 PHE A N 1
ATOM 1841 C CA . PHE A 1 105 ? 2.596 -3.031 7.802 1.00 0.00 105 PHE A CA 1
ATOM 1842 C C . PHE A 1 105 ? 4.056 -3.485 7.869 1.00 0.00 105 PHE A C 1
ATOM 1843 O O . PHE A 1 105 ? 4.893 -3.010 7.103 1.00 0.00 105 PHE A O 1
ATOM 1860 N N . ARG A 1 106 ? 4.317 -4.398 8.793 1.00 0.00 106 ARG A N 1
ATOM 1861 C CA . ARG A 1 106 ? 5.661 -4.921 8.970 1.00 0.00 106 ARG A CA 1
ATOM 1862 C C . ARG A 1 106 ? 5.670 -6.439 8.775 1.00 0.00 106 ARG A C 1
ATOM 1863 O O . ARG A 1 106 ? 5.146 -7.178 9.606 1.00 0.00 106 ARG A O 1
ATOM 1884 N N . VAL A 1 107 ? 6.271 -6.858 7.671 1.00 0.00 107 VAL A N 1
ATOM 1885 C CA . VAL A 1 107 ? 6.355 -8.274 7.356 1.00 0.00 107 VAL A CA 1
ATOM 1886 C C . VAL A 1 107 ? 6.957 -9.022 8.547 1.00 0.00 107 VAL A C 1
ATOM 1887 O O . VAL A 1 107 ? 7.944 -8.576 9.130 1.00 0.00 107 VAL A O 1
ATOM 1900 N N . LEU A 1 108 ? 6.337 -10.146 8.874 1.00 0.00 108 LEU A N 1
ATOM 1901 C CA . LEU A 1 108 ? 6.799 -10.960 9.985 1.00 0.00 108 LEU A CA 1
ATOM 1902 C C . LEU A 1 108 ? 7.769 -12.023 9.464 1.00 0.00 108 LEU A C 1
ATOM 1903 O O . LEU A 1 108 ? 7.469 -12.722 8.498 1.00 0.00 108 LEU A O 1
ATOM 1919 N N . GLY A 1 109 ? 8.912 -12.111 10.129 1.00 0.00 109 GLY A N 1
ATOM 1920 C CA . GLY A 1 109 ? 9.928 -13.076 9.745 1.00 0.00 109 GLY A CA 1
ATOM 1921 C C . GLY A 1 109 ? 11.327 -12.461 9.823 1.00 0.00 109 GLY A C 1
ATOM 1922 O O . GLY A 1 109 ? 12.019 -12.609 10.829 1.00 0.00 109 GLY A O 1
ATOM 1926 N N . ARG A 1 110 ? 11.701 -11.783 8.747 1.00 0.00 110 ARG A N 1
ATOM 1927 C CA . ARG A 1 110 ? 13.004 -11.145 8.681 1.00 0.00 110 ARG A CA 1
ATOM 1928 C C . ARG A 1 110 ? 13.305 -10.415 9.992 1.00 0.00 110 ARG A C 1
ATOM 1929 O O . ARG A 1 110 ? 12.398 -10.143 10.777 1.00 0.00 110 ARG A O 1
ATOM 1950 N N . ASP A 1 111 ? 14.582 -10.119 10.188 1.00 0.00 111 ASP A N 1
ATOM 1951 C CA . ASP A 1 111 ? 15.013 -9.427 11.390 1.00 0.00 111 ASP A CA 1
ATOM 1952 C C . ASP A 1 111 ? 14.913 -7.916 11.167 1.00 0.00 111 ASP A C 1
ATOM 1953 O O . ASP A 1 111 ? 15.364 -7.405 10.144 1.00 0.00 111 ASP A O 1
ATOM 1962 N N . LYS A 1 112 ? 14.319 -7.245 12.143 1.00 0.00 112 LYS A N 1
ATOM 1963 C CA . LYS A 1 112 ? 14.153 -5.803 12.066 1.00 0.00 112 LYS A CA 1
ATOM 1964 C C . LYS A 1 112 ? 14.493 -5.182 13.422 1.00 0.00 112 LYS A C 1
ATOM 1965 O O . LYS A 1 112 ? 14.942 -5.877 14.332 1.00 0.00 112 LYS A O 1
ATOM 1984 N N . GLU A 1 113 ? 14.264 -3.881 13.515 1.00 0.00 113 GLU A N 1
ATOM 1985 C CA . GLU A 1 113 ? 14.540 -3.158 14.745 1.00 0.00 113 GLU A CA 1
ATOM 1986 C C . GLU A 1 113 ? 13.957 -3.910 15.944 1.00 0.00 113 GLU A C 1
ATOM 1987 O O . GLU A 1 113 ? 14.567 -3.951 17.011 1.00 0.00 113 GLU A O 1
ATOM 1999 N N . MET A 1 1 ? -7.027 -9.535 16.907 1.00 0.00 1 MET A N 2
ATOM 2000 C CA . MET A 1 1 ? -6.076 -9.554 15.808 1.00 0.00 1 MET A CA 2
ATOM 2001 C C . MET A 1 1 ? -6.638 -10.322 14.610 1.00 0.00 1 MET A C 2
ATOM 2002 O O . MET A 1 1 ? -6.364 -11.510 14.446 1.00 0.00 1 MET A O 2
ATOM 2016 N N . LYS A 1 2 ? -7.414 -9.612 13.804 1.00 0.00 2 LYS A N 2
ATOM 2017 C CA . LYS A 1 2 ? -8.017 -10.212 12.626 1.00 0.00 2 LYS A CA 2
ATOM 2018 C C . LYS A 1 2 ? -6.934 -10.461 11.575 1.00 0.00 2 LYS A C 2
ATOM 2019 O O . LYS A 1 2 ? -5.866 -9.854 11.623 1.00 0.00 2 LYS A O 2
ATOM 2038 N N . VAL A 1 3 ? -7.247 -11.357 10.650 1.00 0.00 3 VAL A N 2
ATOM 2039 C CA . VAL A 1 3 ? -6.313 -11.694 9.589 1.00 0.00 3 VAL A CA 2
ATOM 2040 C C . VAL A 1 3 ? -6.937 -11.342 8.236 1.00 0.00 3 VAL A C 2
ATOM 2041 O O . VAL A 1 3 ? -8.072 -11.723 7.954 1.00 0.00 3 VAL A O 2
ATOM 2054 N N . TYR A 1 4 ? -6.167 -10.620 7.436 1.00 0.00 4 TYR A N 2
ATOM 2055 C CA . TYR A 1 4 ? -6.629 -10.213 6.120 1.00 0.00 4 TYR A CA 2
ATOM 2056 C C . TYR A 1 4 ? -5.733 -10.788 5.021 1.00 0.00 4 TYR A C 2
ATOM 2057 O O . TYR A 1 4 ? -4.563 -10.423 4.915 1.00 0.00 4 TYR A O 2
ATOM 2075 N N . ARG A 1 5 ? -6.316 -11.678 4.231 1.00 0.00 5 ARG A N 2
ATOM 2076 C CA . ARG A 1 5 ? -5.585 -12.307 3.145 1.00 0.00 5 ARG A CA 2
ATOM 2077 C C . ARG A 1 5 ? -5.717 -11.478 1.866 1.00 0.00 5 ARG A C 2
ATOM 2078 O O . ARG A 1 5 ? -6.777 -11.458 1.242 1.00 0.00 5 ARG A O 2
ATOM 2099 N N . LEU A 1 6 ? -4.626 -10.813 1.514 1.00 0.00 6 LEU A N 2
ATOM 2100 C CA . LEU A 1 6 ? -4.607 -9.985 0.320 1.00 0.00 6 LEU A CA 2
ATOM 2101 C C . LEU A 1 6 ? -3.813 -10.696 -0.777 1.00 0.00 6 LEU A C 2
ATOM 2102 O O . LEU A 1 6 ? -2.664 -11.081 -0.566 1.00 0.00 6 LEU A O 2
ATOM 2118 N N . TYR A 1 7 ? -4.457 -10.849 -1.925 1.00 0.00 7 TYR A N 2
ATOM 2119 C CA . TYR A 1 7 ? -3.824 -11.508 -3.055 1.00 0.00 7 TYR A CA 2
ATOM 2120 C C . TYR A 1 7 ? -2.960 -10.526 -3.848 1.00 0.00 7 TYR A C 2
ATOM 2121 O O . TYR A 1 7 ? -3.468 -9.551 -4.400 1.00 0.00 7 TYR A O 2
ATOM 2139 N N . LEU A 1 8 ? -1.668 -10.817 -3.880 1.00 0.00 8 LEU A N 2
ATOM 2140 C CA . LEU A 1 8 ? -0.728 -9.972 -4.597 1.00 0.00 8 LEU A CA 2
ATOM 2141 C C . LEU A 1 8 ? -0.008 -10.804 -5.660 1.00 0.00 8 LEU A C 2
ATOM 2142 O O . LEU A 1 8 ? -0.147 -12.026 -5.696 1.00 0.00 8 LEU A O 2
ATOM 2158 N N . LYS A 1 9 ? 0.747 -10.109 -6.498 1.00 0.00 9 LYS A N 2
ATOM 2159 C CA . LYS A 1 9 ? 1.490 -10.769 -7.559 1.00 0.00 9 LYS A CA 2
ATOM 2160 C C . LYS A 1 9 ? 2.945 -10.949 -7.121 1.00 0.00 9 LYS A C 2
ATOM 2161 O O . LYS A 1 9 ? 3.495 -10.101 -6.420 1.00 0.00 9 LYS A O 2
ATOM 2180 N N . ASP A 1 10 ? 3.526 -12.058 -7.553 1.00 0.00 10 ASP A N 2
ATOM 2181 C CA . ASP A 1 10 ? 4.907 -12.360 -7.215 1.00 0.00 10 ASP A CA 2
ATOM 2182 C C . ASP A 1 10 ? 5.769 -11.119 -7.454 1.00 0.00 10 ASP A C 2
ATOM 2183 O O . ASP A 1 10 ? 6.798 -10.939 -6.805 1.00 0.00 10 ASP A O 2
ATOM 2192 N N . GLU A 1 11 ? 5.316 -10.293 -8.386 1.00 0.00 11 GLU A N 2
ATOM 2193 C CA . GLU A 1 11 ? 6.033 -9.074 -8.719 1.00 0.00 11 GLU A CA 2
ATOM 2194 C C . GLU A 1 11 ? 5.986 -8.094 -7.545 1.00 0.00 11 GLU A C 2
ATOM 2195 O O . GLU A 1 11 ? 7.014 -7.553 -7.142 1.00 0.00 11 GLU A O 2
ATOM 2207 N N . TYR A 1 12 ? 4.782 -7.895 -7.029 1.00 0.00 12 TYR A N 2
ATOM 2208 C CA . TYR A 1 12 ? 4.587 -6.990 -5.910 1.00 0.00 12 TYR A CA 2
ATOM 2209 C C . TYR A 1 12 ? 4.947 -7.668 -4.587 1.00 0.00 12 TYR A C 2
ATOM 2210 O O . TYR A 1 12 ? 5.536 -7.045 -3.705 1.00 0.00 12 TYR A O 2
ATOM 2228 N N . LEU A 1 13 ? 4.577 -8.937 -4.490 1.00 0.00 13 LEU A N 2
ATOM 2229 C CA . LEU A 1 13 ? 4.853 -9.707 -3.289 1.00 0.00 13 LEU A CA 2
ATOM 2230 C C . LEU A 1 13 ? 6.363 -9.731 -3.040 1.00 0.00 13 LEU A C 2
ATOM 2231 O O . LEU A 1 13 ? 6.809 -9.612 -1.900 1.00 0.00 13 LEU A O 2
ATOM 2247 N N . GLU A 1 14 ? 7.107 -9.887 -4.125 1.00 0.00 14 GLU A N 2
ATOM 2248 C CA . GLU A 1 14 ? 8.557 -9.929 -4.038 1.00 0.00 14 GLU A CA 2
ATOM 2249 C C . GLU A 1 14 ? 9.071 -8.764 -3.190 1.00 0.00 14 GLU A C 2
ATOM 2250 O O . GLU A 1 14 ? 9.932 -8.950 -2.331 1.00 0.00 14 GLU A O 2
ATOM 2262 N N . MET A 1 15 ? 8.522 -7.589 -3.460 1.00 0.00 15 MET A N 2
ATOM 2263 C CA . MET A 1 15 ? 8.915 -6.394 -2.732 1.00 0.00 15 MET A CA 2
ATOM 2264 C C . MET A 1 15 ? 8.626 -6.543 -1.237 1.00 0.00 15 MET A C 2
ATOM 2265 O O . MET A 1 15 ? 9.426 -6.125 -0.402 1.00 0.00 15 MET A O 2
ATOM 2279 N N . VAL A 1 16 ? 7.480 -7.141 -0.945 1.00 0.00 16 VAL A N 2
ATOM 2280 C CA . VAL A 1 16 ? 7.075 -7.350 0.434 1.00 0.00 16 VAL A CA 2
ATOM 2281 C C . VAL A 1 16 ? 8.021 -8.357 1.092 1.00 0.00 16 VAL A C 2
ATOM 2282 O O . VAL A 1 16 ? 8.420 -8.180 2.241 1.00 0.00 16 VAL A O 2
ATOM 2295 N N . LYS A 1 17 ? 8.352 -9.392 0.333 1.00 0.00 17 LYS A N 2
ATOM 2296 C CA . LYS A 1 17 ? 9.243 -10.428 0.827 1.00 0.00 17 LYS A CA 2
ATOM 2297 C C . LYS A 1 17 ? 10.592 -9.803 1.190 1.00 0.00 17 LYS A C 2
ATOM 2298 O O . LYS A 1 17 ? 11.198 -10.167 2.196 1.00 0.00 17 LYS A O 2
ATOM 2317 N N . SER A 1 18 ? 11.022 -8.873 0.350 1.00 0.00 18 SER A N 2
ATOM 2318 C CA . SER A 1 18 ? 12.288 -8.195 0.569 1.00 0.00 18 SER A CA 2
ATOM 2319 C C . SER A 1 18 ? 12.238 -7.404 1.877 1.00 0.00 18 SER A C 2
ATOM 2320 O O . SER A 1 18 ? 13.261 -7.223 2.537 1.00 0.00 18 SER A O 2
ATOM 2328 N N . GLY A 1 19 ? 11.039 -6.953 2.214 1.00 0.00 19 GLY A N 2
ATOM 2329 C CA . GLY A 1 19 ? 10.842 -6.185 3.432 1.00 0.00 19 GLY A CA 2
ATOM 2330 C C . GLY A 1 19 ? 10.691 -4.695 3.122 1.00 0.00 19 GLY A C 2
ATOM 2331 O O . GLY A 1 19 ? 10.275 -3.918 3.980 1.00 0.00 19 GLY A O 2
ATOM 2335 N N . LYS A 1 20 ? 11.038 -4.340 1.893 1.00 0.00 20 LYS A N 2
ATOM 2336 C CA . LYS A 1 20 ? 10.946 -2.957 1.460 1.00 0.00 20 LYS A CA 2
ATOM 2337 C C . LYS A 1 20 ? 9.496 -2.485 1.578 1.00 0.00 20 LYS A C 2
ATOM 2338 O O . LYS A 1 20 ? 9.223 -1.452 2.188 1.00 0.00 20 LYS A O 2
ATOM 2357 N N . LYS A 1 21 ? 8.604 -3.264 0.984 1.00 0.00 21 LYS A N 2
ATOM 2358 C CA . LYS A 1 21 ? 7.188 -2.938 1.015 1.00 0.00 21 LYS A CA 2
ATOM 2359 C C . LYS A 1 21 ? 6.735 -2.787 2.468 1.00 0.00 21 LYS A C 2
ATOM 2360 O O . LYS A 1 21 ? 6.484 -3.779 3.150 1.00 0.00 21 LYS A O 2
ATOM 2379 N N . ARG A 1 22 ? 6.645 -1.538 2.899 1.00 0.00 22 ARG A N 2
ATOM 2380 C CA . ARG A 1 22 ? 6.227 -1.244 4.260 1.00 0.00 22 ARG A CA 2
ATOM 2381 C C . ARG A 1 22 ? 4.885 -0.509 4.256 1.00 0.00 22 ARG A C 2
ATOM 2382 O O . ARG A 1 22 ? 3.973 -0.871 4.997 1.00 0.00 22 ARG A O 2
ATOM 2403 N N . ILE A 1 23 ? 4.808 0.510 3.412 1.00 0.00 23 ILE A N 2
ATOM 2404 C CA . ILE A 1 23 ? 3.593 1.300 3.302 1.00 0.00 23 ILE A CA 2
ATOM 2405 C C . ILE A 1 23 ? 2.760 0.784 2.127 1.00 0.00 23 ILE A C 2
ATOM 2406 O O . ILE A 1 23 ? 3.272 0.629 1.019 1.00 0.00 23 ILE A O 2
ATOM 2422 N N . GLU A 1 24 ? 1.490 0.533 2.408 1.00 0.00 24 GLU A N 2
ATOM 2423 C CA . GLU A 1 24 ? 0.581 0.039 1.388 1.00 0.00 24 GLU A CA 2
ATOM 2424 C C . GLU A 1 24 ? -0.498 1.081 1.087 1.00 0.00 24 GLU A C 2
ATOM 2425 O O . GLU A 1 24 ? -1.359 1.348 1.925 1.00 0.00 24 GLU A O 2
ATOM 2437 N N . VAL A 1 25 ? -0.416 1.642 -0.110 1.00 0.00 25 VAL A N 2
ATOM 2438 C CA . VAL A 1 25 ? -1.375 2.650 -0.531 1.00 0.00 25 VAL A CA 2
ATOM 2439 C C . VAL A 1 25 ? -2.081 2.175 -1.803 1.00 0.00 25 VAL A C 2
ATOM 2440 O O . VAL A 1 25 ? -1.512 2.234 -2.892 1.00 0.00 25 VAL A O 2
ATOM 2453 N N . ARG A 1 26 ? -3.311 1.716 -1.623 1.00 0.00 26 ARG A N 2
ATOM 2454 C CA . ARG A 1 26 ? -4.100 1.231 -2.742 1.00 0.00 26 ARG A CA 2
ATOM 2455 C C . ARG A 1 26 ? -5.579 1.560 -2.530 1.00 0.00 26 ARG A C 2
ATOM 2456 O O . ARG A 1 26 ? -6.419 0.662 -2.489 1.00 0.00 26 ARG A O 2
ATOM 2477 N N . VAL A 1 27 ? -5.853 2.850 -2.401 1.00 0.00 27 VAL A N 2
ATOM 2478 C CA . VAL A 1 27 ? -7.216 3.309 -2.194 1.00 0.00 27 VAL A CA 2
ATOM 2479 C C . VAL A 1 27 ? -7.747 2.739 -0.877 1.00 0.00 27 VAL A C 2
ATOM 2480 O O . VAL A 1 27 ? -7.469 1.590 -0.536 1.00 0.00 27 VAL A O 2
ATOM 2493 N N . ALA A 1 28 ? -8.501 3.569 -0.171 1.00 0.00 28 ALA A N 2
ATOM 2494 C CA . ALA A 1 28 ? -9.073 3.163 1.101 1.00 0.00 28 ALA A CA 2
ATOM 2495 C C . ALA A 1 28 ? -10.046 2.005 0.871 1.00 0.00 28 ALA A C 2
ATOM 2496 O O . ALA A 1 28 ? -9.675 0.840 1.010 1.00 0.00 28 ALA A O 2
ATOM 2503 N N . TYR A 1 29 ? -11.273 2.364 0.523 1.00 0.00 29 TYR A N 2
ATOM 2504 C CA . TYR A 1 29 ? -12.302 1.370 0.272 1.00 0.00 29 TYR A CA 2
ATOM 2505 C C . TYR A 1 29 ? -12.535 0.499 1.508 1.00 0.00 29 TYR A C 2
ATOM 2506 O O . TYR A 1 29 ? -11.635 0.325 2.329 1.00 0.00 29 TYR A O 2
ATOM 2524 N N . PRO A 1 30 ? -13.780 -0.041 1.605 1.00 0.00 30 PRO A N 2
ATOM 2525 C CA . PRO A 1 30 ? -14.143 -0.890 2.727 1.00 0.00 30 PRO A CA 2
ATOM 2526 C C . PRO A 1 30 ? -13.514 -2.278 2.590 1.00 0.00 30 PRO A C 2
ATOM 2527 O O . PRO A 1 30 ? -13.038 -2.645 1.517 1.00 0.00 30 PRO A O 2
ATOM 2538 N N . GLN A 1 31 ? -13.533 -3.012 3.693 1.00 0.00 31 GLN A N 2
ATOM 2539 C CA . GLN A 1 31 ? -12.971 -4.352 3.709 1.00 0.00 31 GLN A CA 2
ATOM 2540 C C . GLN A 1 31 ? -11.451 -4.288 3.874 1.00 0.00 31 GLN A C 2
ATOM 2541 O O . GLN A 1 31 ? -10.794 -5.319 4.011 1.00 0.00 31 GLN A O 2
ATOM 2555 N N . LEU A 1 32 ? -10.937 -3.067 3.855 1.00 0.00 32 LEU A N 2
ATOM 2556 C CA . LEU A 1 32 ? -9.506 -2.855 4.001 1.00 0.00 32 LEU A CA 2
ATOM 2557 C C . LEU A 1 32 ? -9.264 -1.625 4.878 1.00 0.00 32 LEU A C 2
ATOM 2558 O O . LEU A 1 32 ? -8.635 -1.723 5.931 1.00 0.00 32 LEU A O 2
ATOM 2574 N N . LYS A 1 33 ? -9.776 -0.495 4.412 1.00 0.00 33 LYS A N 2
ATOM 2575 C CA . LYS A 1 33 ? -9.624 0.753 5.141 1.00 0.00 33 LYS A CA 2
ATOM 2576 C C . LYS A 1 33 ? -9.986 0.528 6.610 1.00 0.00 33 LYS A C 2
ATOM 2577 O O . LYS A 1 33 ? -9.363 1.102 7.501 1.00 0.00 33 LYS A O 2
ATOM 2596 N N . ASP A 1 34 ? -10.992 -0.309 6.817 1.00 0.00 34 ASP A N 2
ATOM 2597 C CA . ASP A 1 34 ? -11.445 -0.617 8.162 1.00 0.00 34 ASP A CA 2
ATOM 2598 C C . ASP A 1 34 ? -10.267 -1.144 8.984 1.00 0.00 34 ASP A C 2
ATOM 2599 O O . ASP A 1 34 ? -10.175 -0.883 10.183 1.00 0.00 34 ASP A O 2
ATOM 2608 N N . ILE A 1 35 ? -9.394 -1.876 8.307 1.00 0.00 35 ILE A N 2
ATOM 2609 C CA . ILE A 1 35 ? -8.226 -2.441 8.960 1.00 0.00 35 ILE A CA 2
ATOM 2610 C C . ILE A 1 35 ? -7.633 -1.408 9.920 1.00 0.00 35 ILE A C 2
ATOM 2611 O O . ILE A 1 35 ? -7.837 -0.207 9.748 1.00 0.00 35 ILE A O 2
ATOM 2627 N N . LYS A 1 36 ? -6.911 -1.912 10.909 1.00 0.00 36 LYS A N 2
ATOM 2628 C CA . LYS A 1 36 ? -6.287 -1.048 11.897 1.00 0.00 36 LYS A CA 2
ATOM 2629 C C . LYS A 1 36 ? -5.106 -1.781 12.536 1.00 0.00 36 LYS A C 2
ATOM 2630 O O . LYS A 1 36 ? -4.916 -2.975 12.311 1.00 0.00 36 LYS A O 2
ATOM 2649 N N . ARG A 1 37 ? -4.342 -1.034 13.320 1.00 0.00 37 ARG A N 2
ATOM 2650 C CA . ARG A 1 37 ? -3.184 -1.598 13.993 1.00 0.00 37 ARG A CA 2
ATOM 2651 C C . ARG A 1 37 ? -3.614 -2.722 14.937 1.00 0.00 37 ARG A C 2
ATOM 2652 O O . ARG A 1 37 ? -4.683 -2.655 15.542 1.00 0.00 37 ARG A O 2
ATOM 2673 N N . GLY A 1 38 ? -2.760 -3.730 15.033 1.00 0.00 38 GLY A N 2
ATOM 2674 C CA . GLY A 1 38 ? -3.038 -4.868 15.893 1.00 0.00 38 GLY A CA 2
ATOM 2675 C C . GLY A 1 38 ? -3.515 -6.070 15.075 1.00 0.00 38 GLY A C 2
ATOM 2676 O O . GLY A 1 38 ? -3.470 -7.205 15.548 1.00 0.00 38 GLY A O 2
ATOM 2680 N N . ASP A 1 39 ? -3.961 -5.780 13.862 1.00 0.00 39 ASP A N 2
ATOM 2681 C CA . ASP A 1 39 ? -4.446 -6.823 12.974 1.00 0.00 39 ASP A CA 2
ATOM 2682 C C . ASP A 1 39 ? -3.268 -7.415 12.198 1.00 0.00 39 ASP A C 2
ATOM 2683 O O . ASP A 1 39 ? -2.132 -6.969 12.352 1.00 0.00 39 ASP A O 2
ATOM 2692 N N . LYS A 1 40 ? -3.579 -8.411 11.382 1.00 0.00 40 LYS A N 2
ATOM 2693 C CA . LYS A 1 40 ? -2.559 -9.069 10.582 1.00 0.00 40 LYS A CA 2
ATOM 2694 C C . LYS A 1 40 ? -3.054 -9.198 9.140 1.00 0.00 40 LYS A C 2
ATOM 2695 O O . LYS A 1 40 ? -4.241 -9.416 8.904 1.00 0.00 40 LYS A O 2
ATOM 2714 N N . ILE A 1 41 ? -2.118 -9.059 8.213 1.00 0.00 41 ILE A N 2
ATOM 2715 C CA . ILE A 1 41 ? -2.443 -9.158 6.800 1.00 0.00 41 ILE A CA 2
ATOM 2716 C C . ILE A 1 41 ? -1.561 -10.226 6.151 1.00 0.00 41 ILE A C 2
ATOM 2717 O O . ILE A 1 41 ? -0.346 -10.236 6.346 1.00 0.00 41 ILE A O 2
ATOM 2733 N N . ILE A 1 42 ? -2.206 -11.101 5.393 1.00 0.00 42 ILE A N 2
ATOM 2734 C CA . ILE A 1 42 ? -1.494 -12.171 4.714 1.00 0.00 42 ILE A CA 2
ATOM 2735 C C . ILE A 1 42 ? -1.420 -11.859 3.218 1.00 0.00 42 ILE A C 2
ATOM 2736 O O . ILE A 1 42 ? -2.447 -11.784 2.544 1.00 0.00 42 ILE A O 2
ATOM 2752 N N . PHE A 1 43 ? -0.196 -11.686 2.742 1.00 0.00 43 PHE A N 2
ATOM 2753 C CA . PHE A 1 43 ? 0.026 -11.384 1.338 1.00 0.00 43 PHE A CA 2
ATOM 2754 C C . PHE A 1 43 ? 0.112 -12.667 0.509 1.00 0.00 43 PHE A C 2
ATOM 2755 O O . PHE A 1 43 ? 0.981 -13.505 0.743 1.00 0.00 43 PHE A O 2
ATOM 2772 N N . ASN A 1 44 ? -0.802 -12.779 -0.445 1.00 0.00 44 ASN A N 2
ATOM 2773 C CA . ASN A 1 44 ? -0.840 -13.945 -1.310 1.00 0.00 44 ASN A CA 2
ATOM 2774 C C . ASN A 1 44 ? -1.179 -15.183 -0.477 1.00 0.00 44 ASN A C 2
ATOM 2775 O O . ASN A 1 44 ? -1.027 -16.311 -0.944 1.00 0.00 44 ASN A O 2
ATOM 2786 N N . ASP A 1 45 ? -1.631 -14.930 0.743 1.00 0.00 45 ASP A N 2
ATOM 2787 C CA . ASP A 1 45 ? -1.992 -16.010 1.645 1.00 0.00 45 ASP A CA 2
ATOM 2788 C C . ASP A 1 45 ? -0.808 -16.967 1.789 1.00 0.00 45 ASP A C 2
ATOM 2789 O O . ASP A 1 45 ? -0.919 -18.151 1.472 1.00 0.00 45 ASP A O 2
ATOM 2798 N N . LEU A 1 46 ? 0.300 -16.420 2.266 1.00 0.00 46 LEU A N 2
ATOM 2799 C CA . LEU A 1 46 ? 1.505 -17.210 2.455 1.00 0.00 46 LEU A CA 2
ATOM 2800 C C . LEU A 1 46 ? 2.453 -16.469 3.399 1.00 0.00 46 LEU A C 2
ATOM 2801 O O . LEU A 1 46 ? 3.010 -17.065 4.320 1.00 0.00 46 LEU A O 2
ATOM 2817 N N . ILE A 1 47 ? 2.609 -15.179 3.138 1.00 0.00 47 ILE A N 2
ATOM 2818 C CA . ILE A 1 47 ? 3.481 -14.350 3.952 1.00 0.00 47 ILE A CA 2
ATOM 2819 C C . ILE A 1 47 ? 2.630 -13.478 4.878 1.00 0.00 47 ILE A C 2
ATOM 2820 O O . ILE A 1 47 ? 1.944 -12.566 4.419 1.00 0.00 47 ILE A O 2
ATOM 2836 N N . PRO A 1 48 ? 2.703 -13.798 6.197 1.00 0.00 48 PRO A N 2
ATOM 2837 C CA . PRO A 1 48 ? 1.948 -13.054 7.191 1.00 0.00 48 PRO A CA 2
ATOM 2838 C C . PRO A 1 48 ? 2.583 -11.687 7.452 1.00 0.00 48 PRO A C 2
ATOM 2839 O O . PRO A 1 48 ? 3.783 -11.507 7.251 1.00 0.00 48 PRO A O 2
ATOM 2850 N N . ALA A 1 49 ? 1.748 -10.758 7.895 1.00 0.00 49 ALA A N 2
ATOM 2851 C CA . ALA A 1 49 ? 2.213 -9.412 8.184 1.00 0.00 49 ALA A CA 2
ATOM 2852 C C . ALA A 1 49 ? 1.341 -8.802 9.284 1.00 0.00 49 ALA A C 2
ATOM 2853 O O . ALA A 1 49 ? 0.141 -9.065 9.347 1.00 0.00 49 ALA A O 2
ATOM 2860 N N . GLU A 1 50 ? 1.979 -7.999 10.123 1.00 0.00 50 GLU A N 2
ATOM 2861 C CA . GLU A 1 50 ? 1.276 -7.350 11.217 1.00 0.00 50 GLU A CA 2
ATOM 2862 C C . GLU A 1 50 ? 1.160 -5.847 10.955 1.00 0.00 50 GLU A C 2
ATOM 2863 O O . GLU A 1 50 ? 2.106 -5.220 10.480 1.00 0.00 50 GLU A O 2
ATOM 2875 N N . VAL A 1 51 ? -0.009 -5.312 11.276 1.00 0.00 51 VAL A N 2
ATOM 2876 C CA . VAL A 1 51 ? -0.262 -3.894 11.081 1.00 0.00 51 VAL A CA 2
ATOM 2877 C C . VAL A 1 51 ? 0.522 -3.093 12.122 1.00 0.00 51 VAL A C 2
ATOM 2878 O O . VAL A 1 51 ? 0.419 -3.355 13.319 1.00 0.00 51 VAL A O 2
ATOM 2891 N N . VAL A 1 52 ? 1.288 -2.132 11.628 1.00 0.00 52 VAL A N 2
ATOM 2892 C CA . VAL A 1 52 ? 2.089 -1.290 12.501 1.00 0.00 52 VAL A CA 2
ATOM 2893 C C . VAL A 1 52 ? 1.321 -0.003 12.807 1.00 0.00 52 VAL A C 2
ATOM 2894 O O . VAL A 1 52 ? 1.260 0.429 13.957 1.00 0.00 52 VAL A O 2
ATOM 2907 N N . GLU A 1 53 ? 0.754 0.574 11.757 1.00 0.00 53 GLU A N 2
ATOM 2908 C CA . GLU A 1 53 ? -0.007 1.803 11.900 1.00 0.00 53 GLU A CA 2
ATOM 2909 C C . GLU A 1 53 ? -0.812 2.079 10.628 1.00 0.00 53 GLU A C 2
ATOM 2910 O O . GLU A 1 53 ? -0.408 1.684 9.535 1.00 0.00 53 GLU A O 2
ATOM 2922 N N . VAL A 1 54 ? -1.936 2.755 10.812 1.00 0.00 54 VAL A N 2
ATOM 2923 C CA . VAL A 1 54 ? -2.801 3.088 9.693 1.00 0.00 54 VAL A CA 2
ATOM 2924 C C . VAL A 1 54 ? -2.866 4.609 9.540 1.00 0.00 54 VAL A C 2
ATOM 2925 O O . VAL A 1 54 ? -2.999 5.331 10.528 1.00 0.00 54 VAL A O 2
ATOM 2938 N N . LYS A 1 55 ? -2.770 5.052 8.295 1.00 0.00 55 LYS A N 2
ATOM 2939 C CA . LYS A 1 55 ? -2.816 6.474 8.000 1.00 0.00 55 LYS A CA 2
ATOM 2940 C C . LYS A 1 55 ? -3.845 6.728 6.897 1.00 0.00 55 LYS A C 2
ATOM 2941 O O . LYS A 1 55 ? -3.923 5.972 5.930 1.00 0.00 55 LYS A O 2
ATOM 2960 N N . LYS A 1 56 ? -4.609 7.795 7.078 1.00 0.00 56 LYS A N 2
ATOM 2961 C CA . LYS A 1 56 ? -5.629 8.159 6.110 1.00 0.00 56 LYS A CA 2
ATOM 2962 C C . LYS A 1 56 ? -5.428 9.615 5.685 1.00 0.00 56 LYS A C 2
ATOM 2963 O O . LYS A 1 56 ? -5.086 10.463 6.508 1.00 0.00 56 LYS A O 2
ATOM 2982 N N . TYR A 1 57 ? -5.648 9.859 4.402 1.00 0.00 57 TYR A N 2
ATOM 2983 C CA . TYR A 1 57 ? -5.495 11.198 3.858 1.00 0.00 57 TYR A CA 2
ATOM 2984 C C . TYR A 1 57 ? -6.363 11.387 2.613 1.00 0.00 57 TYR A C 2
ATOM 2985 O O . TYR A 1 57 ? -6.871 10.416 2.053 1.00 0.00 57 TYR A O 2
ATOM 3003 N N . GLU A 1 58 ? -6.507 12.642 2.215 1.00 0.00 58 GLU A N 2
ATOM 3004 C CA . GLU A 1 58 ? -7.305 12.971 1.046 1.00 0.00 58 GLU A CA 2
ATOM 3005 C C . GLU A 1 58 ? -6.404 13.154 -0.177 1.00 0.00 58 GLU A C 2
ATOM 3006 O O . GLU A 1 58 ? -6.535 12.430 -1.163 1.00 0.00 58 GLU A O 2
ATOM 3018 N N . THR A 1 59 ? -5.510 14.126 -0.073 1.00 0.00 59 THR A N 2
ATOM 3019 C CA . THR A 1 59 ? -4.588 14.413 -1.159 1.00 0.00 59 THR A CA 2
ATOM 3020 C C . THR A 1 59 ? -3.589 13.267 -1.328 1.00 0.00 59 THR A C 2
ATOM 3021 O O . THR A 1 59 ? -3.383 12.477 -0.407 1.00 0.00 59 THR A O 2
ATOM 3032 N N . PHE A 1 60 ? -2.993 13.213 -2.510 1.00 0.00 60 PHE A N 2
ATOM 3033 C CA . PHE A 1 60 ? -2.021 12.176 -2.811 1.00 0.00 60 PHE A CA 2
ATOM 3034 C C . PHE A 1 60 ? -0.601 12.647 -2.489 1.00 0.00 60 PHE A C 2
ATOM 3035 O O . PHE A 1 60 ? 0.157 11.937 -1.828 1.00 0.00 60 PHE A O 2
ATOM 3052 N N . ARG A 1 61 ? -0.283 13.840 -2.970 1.00 0.00 61 ARG A N 2
ATOM 3053 C CA . ARG A 1 61 ? 1.032 14.413 -2.741 1.00 0.00 61 ARG A CA 2
ATOM 3054 C C . ARG A 1 61 ? 1.366 14.396 -1.248 1.00 0.00 61 ARG A C 2
ATOM 3055 O O . ARG A 1 61 ? 2.517 14.191 -0.868 1.00 0.00 61 ARG A O 2
ATOM 3076 N N . GLN A 1 62 ? 0.337 14.615 -0.441 1.00 0.00 62 GLN A N 2
ATOM 3077 C CA . GLN A 1 62 ? 0.507 14.628 1.002 1.00 0.00 62 GLN A CA 2
ATOM 3078 C C . GLN A 1 62 ? 1.106 13.303 1.477 1.00 0.00 62 GLN A C 2
ATOM 3079 O O . GLN A 1 62 ? 2.056 13.293 2.259 1.00 0.00 62 GLN A O 2
ATOM 3093 N N . VAL A 1 63 ? 0.527 12.218 0.986 1.00 0.00 63 VAL A N 2
ATOM 3094 C CA . VAL A 1 63 ? 0.992 10.891 1.351 1.00 0.00 63 VAL A CA 2
ATOM 3095 C C . VAL A 1 63 ? 2.482 10.770 1.025 1.00 0.00 63 VAL A C 2
ATOM 3096 O O . VAL A 1 63 ? 3.230 10.122 1.756 1.00 0.00 63 VAL A O 2
ATOM 3109 N N . LEU A 1 64 ? 2.869 11.403 -0.072 1.00 0.00 64 LEU A N 2
ATOM 3110 C CA . LEU A 1 64 ? 4.256 11.375 -0.503 1.00 0.00 64 LEU A CA 2
ATOM 3111 C C . LEU A 1 64 ? 5.073 12.341 0.358 1.00 0.00 64 LEU A C 2
ATOM 3112 O O . LEU A 1 64 ? 6.285 12.183 0.495 1.00 0.00 64 LEU A O 2
ATOM 3128 N N . ARG A 1 65 ? 4.376 13.321 0.915 1.00 0.00 65 ARG A N 2
ATOM 3129 C CA . ARG A 1 65 ? 5.022 14.312 1.758 1.00 0.00 65 ARG A CA 2
ATOM 3130 C C . ARG A 1 65 ? 5.337 13.717 3.132 1.00 0.00 65 ARG A C 2
ATOM 3131 O O . ARG A 1 65 ? 6.428 13.916 3.663 1.00 0.00 65 ARG A O 2
ATOM 3152 N N . GLU A 1 66 ? 4.361 12.998 3.667 1.00 0.00 66 GLU A N 2
ATOM 3153 C CA . GLU A 1 66 ? 4.520 12.373 4.969 1.00 0.00 66 GLU A CA 2
ATOM 3154 C C . GLU A 1 66 ? 5.257 11.039 4.830 1.00 0.00 66 GLU A C 2
ATOM 3155 O O . GLU A 1 66 ? 6.274 10.817 5.486 1.00 0.00 66 GLU A O 2
ATOM 3167 N N . GLU A 1 67 ? 4.716 10.187 3.973 1.00 0.00 67 GLU A N 2
ATOM 3168 C CA . GLU A 1 67 ? 5.309 8.881 3.740 1.00 0.00 67 GLU A CA 2
ATOM 3169 C C . GLU A 1 67 ? 6.315 8.953 2.590 1.00 0.00 67 GLU A C 2
ATOM 3170 O O . GLU A 1 67 ? 6.188 9.793 1.700 1.00 0.00 67 GLU A O 2
ATOM 3182 N N . PRO A 1 68 ? 7.319 8.037 2.646 1.00 0.00 68 PRO A N 2
ATOM 3183 C CA . PRO A 1 68 ? 8.347 7.989 1.619 1.00 0.00 68 PRO A CA 2
ATOM 3184 C C . PRO A 1 68 ? 7.805 7.368 0.330 1.00 0.00 68 PRO A C 2
ATOM 3185 O O . PRO A 1 68 ? 6.655 6.935 0.281 1.00 0.00 68 PRO A O 2
ATOM 3196 N N . ILE A 1 69 ? 8.660 7.343 -0.681 1.00 0.00 69 ILE A N 2
ATOM 3197 C CA . ILE A 1 69 ? 8.282 6.782 -1.967 1.00 0.00 69 ILE A CA 2
ATOM 3198 C C . ILE A 1 69 ? 9.108 5.521 -2.231 1.00 0.00 69 ILE A C 2
ATOM 3199 O O . ILE A 1 69 ? 8.612 4.562 -2.820 1.00 0.00 69 ILE A O 2
ATOM 3215 N N . ASP A 1 70 ? 10.354 5.563 -1.782 1.00 0.00 70 ASP A N 2
ATOM 3216 C CA . ASP A 1 70 ? 11.253 4.436 -1.962 1.00 0.00 70 ASP A CA 2
ATOM 3217 C C . ASP A 1 70 ? 10.639 3.191 -1.319 1.00 0.00 70 ASP A C 2
ATOM 3218 O O . ASP A 1 70 ? 10.708 2.100 -1.882 1.00 0.00 70 ASP A O 2
ATOM 3227 N N . LYS A 1 71 ? 10.051 3.397 -0.150 1.00 0.00 71 LYS A N 2
ATOM 3228 C CA . LYS A 1 71 ? 9.425 2.305 0.575 1.00 0.00 71 LYS A CA 2
ATOM 3229 C C . LYS A 1 71 ? 8.178 1.844 -0.182 1.00 0.00 71 LYS A C 2
ATOM 3230 O O . LYS A 1 71 ? 8.013 0.654 -0.447 1.00 0.00 71 LYS A O 2
ATOM 3249 N N . ILE A 1 72 ? 7.332 2.810 -0.509 1.00 0.00 72 ILE A N 2
ATOM 3250 C CA . ILE A 1 72 ? 6.105 2.518 -1.231 1.00 0.00 72 ILE A CA 2
ATOM 3251 C C . ILE A 1 72 ? 6.434 1.683 -2.470 1.00 0.00 72 ILE A C 2
ATOM 3252 O O . ILE A 1 72 ? 5.817 0.645 -2.704 1.00 0.00 72 ILE A O 2
ATOM 3268 N N . PHE A 1 73 ? 7.405 2.167 -3.230 1.00 0.00 73 PHE A N 2
ATOM 3269 C CA . PHE A 1 73 ? 7.823 1.478 -4.439 1.00 0.00 73 PHE A CA 2
ATOM 3270 C C . PHE A 1 73 ? 9.342 1.542 -4.609 1.00 0.00 73 PHE A C 2
ATOM 3271 O O . PHE A 1 73 ? 9.944 2.603 -4.454 1.00 0.00 73 PHE A O 2
ATOM 3288 N N . PRO A 1 74 ? 9.934 0.361 -4.935 1.00 0.00 74 PRO A N 2
ATOM 3289 C CA . PRO A 1 74 ? 11.372 0.274 -5.128 1.00 0.00 74 PRO A CA 2
ATOM 3290 C C . PRO A 1 74 ? 11.784 0.890 -6.467 1.00 0.00 74 PRO A C 2
ATOM 3291 O O . PRO A 1 74 ? 12.946 1.245 -6.659 1.00 0.00 74 PRO A O 2
ATOM 3302 N N . ASP A 1 75 ? 10.809 0.998 -7.357 1.00 0.00 75 ASP A N 2
ATOM 3303 C CA . ASP A 1 75 ? 11.056 1.565 -8.672 1.00 0.00 75 ASP A CA 2
ATOM 3304 C C . ASP A 1 75 ? 11.564 2.999 -8.517 1.00 0.00 75 ASP A C 2
ATOM 3305 O O . ASP A 1 75 ? 12.227 3.527 -9.409 1.00 0.00 75 ASP A O 2
ATOM 3314 N N . LYS A 1 76 ? 11.234 3.590 -7.378 1.00 0.00 76 LYS A N 2
ATOM 3315 C CA . LYS A 1 76 ? 11.649 4.954 -7.095 1.00 0.00 76 LYS A CA 2
ATOM 3316 C C . LYS A 1 76 ? 11.089 5.886 -8.171 1.00 0.00 76 LYS A C 2
ATOM 3317 O O . LYS A 1 76 ? 11.846 6.479 -8.938 1.00 0.00 76 LYS A O 2
ATOM 3336 N N . PRO A 1 77 ? 9.733 5.991 -8.193 1.00 0.00 77 PRO A N 2
ATOM 3337 C CA . PRO A 1 77 ? 9.064 6.841 -9.162 1.00 0.00 77 PRO A CA 2
ATOM 3338 C C . PRO A 1 77 ? 9.206 8.318 -8.786 1.00 0.00 77 PRO A C 2
ATOM 3339 O O . PRO A 1 77 ? 9.625 8.642 -7.676 1.00 0.00 77 PRO A O 2
ATOM 3350 N N . SER A 1 78 ? 8.849 9.173 -9.733 1.00 0.00 78 SER A N 2
ATOM 3351 C CA . SER A 1 78 ? 8.931 10.607 -9.515 1.00 0.00 78 SER A CA 2
ATOM 3352 C C . SER A 1 78 ? 7.584 11.140 -9.023 1.00 0.00 78 SER A C 2
ATOM 3353 O O . SER A 1 78 ? 6.541 10.546 -9.293 1.00 0.00 78 SER A O 2
ATOM 3361 N N . PHE A 1 79 ? 7.649 12.254 -8.309 1.00 0.00 79 PHE A N 2
ATOM 3362 C CA . PHE A 1 79 ? 6.447 12.873 -7.777 1.00 0.00 79 PHE A CA 2
ATOM 3363 C C . PHE A 1 79 ? 5.356 12.961 -8.846 1.00 0.00 79 PHE A C 2
ATOM 3364 O O . PHE A 1 79 ? 4.181 12.741 -8.558 1.00 0.00 79 PHE A O 2
ATOM 3381 N N . GLU A 1 80 ? 5.784 13.284 -10.057 1.00 0.00 80 GLU A N 2
ATOM 3382 C CA . GLU A 1 80 ? 4.858 13.404 -11.171 1.00 0.00 80 GLU A CA 2
ATOM 3383 C C . GLU A 1 80 ? 4.415 12.018 -11.644 1.00 0.00 80 GLU A C 2
ATOM 3384 O O . GLU A 1 80 ? 3.229 11.786 -11.872 1.00 0.00 80 GLU A O 2
ATOM 3396 N N . LYS A 1 81 ? 5.392 11.132 -11.777 1.00 0.00 81 LYS A N 2
ATOM 3397 C CA . LYS A 1 81 ? 5.117 9.776 -12.218 1.00 0.00 81 LYS A CA 2
ATOM 3398 C C . LYS A 1 81 ? 4.071 9.146 -11.296 1.00 0.00 81 LYS A C 2
ATOM 3399 O O . LYS A 1 81 ? 3.084 8.581 -11.766 1.00 0.00 81 LYS A O 2
ATOM 3418 N N . ALA A 1 82 ? 4.322 9.265 -10.001 1.00 0.00 82 ALA A N 2
ATOM 3419 C CA . ALA A 1 82 ? 3.414 8.714 -9.009 1.00 0.00 82 ALA A CA 2
ATOM 3420 C C . ALA A 1 82 ? 2.003 9.245 -9.265 1.00 0.00 82 ALA A C 2
ATOM 3421 O O . ALA A 1 82 ? 1.025 8.513 -9.124 1.00 0.00 82 ALA A O 2
ATOM 3428 N N . LEU A 1 83 ? 1.941 10.515 -9.638 1.00 0.00 83 LEU A N 2
ATOM 3429 C CA . LEU A 1 83 ? 0.666 11.153 -9.915 1.00 0.00 83 LEU A CA 2
ATOM 3430 C C . LEU A 1 83 ? -0.065 10.370 -11.007 1.00 0.00 83 LEU A C 2
ATOM 3431 O O . LEU A 1 83 ? -1.228 10.004 -10.842 1.00 0.00 83 LEU A O 2
ATOM 3447 N N . LYS A 1 84 ? 0.648 10.135 -12.099 1.00 0.00 84 LYS A N 2
ATOM 3448 C CA . LYS A 1 84 ? 0.082 9.401 -13.219 1.00 0.00 84 LYS A CA 2
ATOM 3449 C C . LYS A 1 84 ? -0.119 7.939 -12.816 1.00 0.00 84 LYS A C 2
ATOM 3450 O O . LYS A 1 84 ? -1.227 7.413 -12.907 1.00 0.00 84 LYS A O 2
ATOM 3469 N N . ARG A 1 85 ? 0.970 7.324 -12.378 1.00 0.00 85 ARG A N 2
ATOM 3470 C CA . ARG A 1 85 ? 0.927 5.933 -11.961 1.00 0.00 85 ARG A CA 2
ATOM 3471 C C . ARG A 1 85 ? -0.337 5.663 -11.144 1.00 0.00 85 ARG A C 2
ATOM 3472 O O . ARG A 1 85 ? -1.012 4.656 -11.352 1.00 0.00 85 ARG A O 2
ATOM 3493 N N . PHE A 1 86 ? -0.621 6.580 -10.230 1.00 0.00 86 PHE A N 2
ATOM 3494 C CA . PHE A 1 86 ? -1.792 6.453 -9.380 1.00 0.00 86 PHE A CA 2
ATOM 3495 C C . PHE A 1 86 ? -3.075 6.717 -10.172 1.00 0.00 86 PHE A C 2
ATOM 3496 O O . PHE A 1 86 ? -3.953 5.859 -10.244 1.00 0.00 86 PHE A O 2
ATOM 3513 N N . HIS A 1 87 ? -3.142 7.909 -10.747 1.00 0.00 87 HIS A N 2
ATOM 3514 C CA . HIS A 1 87 ? -4.302 8.298 -11.530 1.00 0.00 87 HIS A CA 2
ATOM 3515 C C . HIS A 1 87 ? -4.702 7.150 -12.460 1.00 0.00 87 HIS A C 2
ATOM 3516 O O . HIS A 1 87 ? -5.863 6.745 -12.489 1.00 0.00 87 HIS A O 2
ATOM 3530 N N . ASN A 1 88 ? -3.716 6.658 -13.197 1.00 0.00 88 ASN A N 2
ATOM 3531 C CA . ASN A 1 88 ? -3.950 5.565 -14.125 1.00 0.00 88 ASN A CA 2
ATOM 3532 C C . ASN A 1 88 ? -4.225 4.282 -13.337 1.00 0.00 88 ASN A C 2
ATOM 3533 O O . ASN A 1 88 ? -3.325 3.735 -12.702 1.00 0.00 88 ASN A O 2
ATOM 3544 N N . MET A 1 89 ? -5.473 3.841 -13.404 1.00 0.00 89 MET A N 2
ATOM 3545 C CA . MET A 1 89 ? -5.878 2.633 -12.704 1.00 0.00 89 MET A CA 2
ATOM 3546 C C . MET A 1 89 ? -7.323 2.263 -13.042 1.00 0.00 89 MET A C 2
ATOM 3547 O O . MET A 1 89 ? -7.618 1.106 -13.338 1.00 0.00 89 MET A O 2
ATOM 3561 N N . TYR A 1 90 ? -8.186 3.266 -12.987 1.00 0.00 90 TYR A N 2
ATOM 3562 C CA . TYR A 1 90 ? -9.594 3.060 -13.283 1.00 0.00 90 TYR A CA 2
ATOM 3563 C C . TYR A 1 90 ? -10.027 3.892 -14.492 1.00 0.00 90 TYR A C 2
ATOM 3564 O O . TYR A 1 90 ? -9.345 4.842 -14.873 1.00 0.00 90 TYR A O 2
ATOM 3582 N N . PRO A 1 91 ? -11.188 3.493 -15.078 1.00 0.00 91 PRO A N 2
ATOM 3583 C CA . PRO A 1 91 ? -11.720 4.191 -16.236 1.00 0.00 91 PRO A CA 2
ATOM 3584 C C . PRO A 1 91 ? -12.342 5.529 -15.832 1.00 0.00 91 PRO A C 2
ATOM 3585 O O . PRO A 1 91 ? -11.813 6.589 -16.163 1.00 0.00 91 PRO A O 2
ATOM 3596 N N . LYS A 1 92 ? -13.458 5.436 -15.123 1.00 0.00 92 LYS A N 2
ATOM 3597 C CA . LYS A 1 92 ? -14.158 6.626 -14.670 1.00 0.00 92 LYS A CA 2
ATOM 3598 C C . LYS A 1 92 ? -13.154 7.595 -14.042 1.00 0.00 92 LYS A C 2
ATOM 3599 O O . LYS A 1 92 ? -12.077 7.186 -13.611 1.00 0.00 92 LYS A O 2
ATOM 3618 N N . TRP A 1 93 ? -13.543 8.861 -14.010 1.00 0.00 93 TRP A N 2
ATOM 3619 C CA . TRP A 1 93 ? -12.691 9.892 -13.441 1.00 0.00 93 TRP A CA 2
ATOM 3620 C C . TRP A 1 93 ? -11.455 10.028 -14.332 1.00 0.00 93 TRP A C 2
ATOM 3621 O O . TRP A 1 93 ? -10.612 9.133 -14.371 1.00 0.00 93 TRP A O 2
ATOM 3642 N N . LYS A 1 94 ? -11.386 11.154 -15.026 1.00 0.00 94 LYS A N 2
ATOM 3643 C CA . LYS A 1 94 ? -10.267 11.419 -15.914 1.00 0.00 94 LYS A CA 2
ATOM 3644 C C . LYS A 1 94 ? -8.958 11.289 -15.131 1.00 0.00 94 LYS A C 2
ATOM 3645 O O . LYS A 1 94 ? -8.236 10.305 -15.281 1.00 0.00 94 LYS A O 2
ATOM 3664 N N . GLU A 1 95 ? -8.693 12.297 -14.313 1.00 0.00 95 GLU A N 2
ATOM 3665 C CA . GLU A 1 95 ? -7.484 12.308 -13.507 1.00 0.00 95 GLU A CA 2
ATOM 3666 C C . GLU A 1 95 ? -7.670 13.208 -12.284 1.00 0.00 95 GLU A C 2
ATOM 3667 O O . GLU A 1 95 ? -7.731 14.430 -12.412 1.00 0.00 95 GLU A O 2
ATOM 3679 N N . TYR A 1 96 ? -7.755 12.569 -11.126 1.00 0.00 96 TYR A N 2
ATOM 3680 C CA . TYR A 1 96 ? -7.932 13.297 -9.881 1.00 0.00 96 TYR A CA 2
ATOM 3681 C C . TYR A 1 96 ? -7.801 12.364 -8.677 1.00 0.00 96 TYR A C 2
ATOM 3682 O O . TYR A 1 96 ? -7.792 11.143 -8.831 1.00 0.00 96 TYR A O 2
ATOM 3700 N N . ARG A 1 97 ? -7.702 12.973 -7.504 1.00 0.00 97 ARG A N 2
ATOM 3701 C CA . ARG A 1 97 ? -7.572 12.211 -6.274 1.00 0.00 97 ARG A CA 2
ATOM 3702 C C . ARG A 1 97 ? -8.816 11.349 -6.048 1.00 0.00 97 ARG A C 2
ATOM 3703 O O . ARG A 1 97 ? -9.911 11.711 -6.474 1.00 0.00 97 ARG A O 2
ATOM 3724 N N . TYR A 1 98 ? -8.605 10.226 -5.379 1.00 0.00 98 TYR A N 2
ATOM 3725 C CA . TYR A 1 98 ? -9.696 9.310 -5.092 1.00 0.00 98 TYR A CA 2
ATOM 3726 C C . TYR A 1 98 ? -9.344 8.388 -3.922 1.00 0.00 98 TYR A C 2
ATOM 3727 O O . TYR A 1 98 ? -10.131 8.235 -2.989 1.00 0.00 98 TYR A O 2
ATOM 3745 N N . GLY A 1 99 ? -8.161 7.798 -4.010 1.00 0.00 99 GLY A N 2
ATOM 3746 C CA . GLY A 1 99 ? -7.696 6.895 -2.971 1.00 0.00 99 GLY A CA 2
ATOM 3747 C C . GLY A 1 99 ? -6.388 7.396 -2.355 1.00 0.00 99 GLY A C 2
ATOM 3748 O O . GLY A 1 99 ? -5.433 7.690 -3.071 1.00 0.00 99 GLY A O 2
ATOM 3752 N N . VAL A 1 100 ? -6.388 7.479 -1.032 1.00 0.00 100 VAL A N 2
ATOM 3753 C CA . VAL A 1 100 ? -5.213 7.939 -0.312 1.00 0.00 100 VAL A CA 2
ATOM 3754 C C . VAL A 1 100 ? -5.223 7.350 1.100 1.00 0.00 100 VAL A C 2
ATOM 3755 O O . VAL A 1 100 ? -5.484 8.058 2.071 1.00 0.00 100 VAL A O 2
ATOM 3768 N N . LEU A 1 101 ? -4.935 6.058 1.169 1.00 0.00 101 LEU A N 2
ATOM 3769 C CA . LEU A 1 101 ? -4.908 5.365 2.446 1.00 0.00 101 LEU A CA 2
ATOM 3770 C C . LEU A 1 101 ? -3.540 4.705 2.634 1.00 0.00 101 LEU A C 2
ATOM 3771 O O . LEU A 1 101 ? -3.164 3.819 1.868 1.00 0.00 101 LEU A O 2
ATOM 3787 N N . ALA A 1 102 ? -2.834 5.162 3.657 1.00 0.00 102 ALA A N 2
ATOM 3788 C CA . ALA A 1 102 ? -1.516 4.627 3.955 1.00 0.00 102 ALA A CA 2
ATOM 3789 C C . ALA A 1 102 ? -1.634 3.579 5.064 1.00 0.00 102 ALA A C 2
ATOM 3790 O O . ALA A 1 102 ? -2.099 3.881 6.162 1.00 0.00 102 ALA A O 2
ATOM 3797 N N . ILE A 1 103 ? -1.205 2.369 4.738 1.00 0.00 103 ILE A N 2
ATOM 3798 C CA . ILE A 1 103 ? -1.258 1.274 5.692 1.00 0.00 103 ILE A CA 2
ATOM 3799 C C . ILE A 1 103 ? 0.163 0.778 5.970 1.00 0.00 103 ILE A C 2
ATOM 3800 O O . ILE A 1 103 ? 0.860 0.336 5.058 1.00 0.00 103 ILE A O 2
ATOM 3816 N N . LYS A 1 104 ? 0.549 0.867 7.234 1.00 0.00 104 LYS A N 2
ATOM 3817 C CA . LYS A 1 104 ? 1.874 0.432 7.644 1.00 0.00 104 LYS A CA 2
ATOM 3818 C C . LYS A 1 104 ? 1.783 -0.974 8.240 1.00 0.00 104 LYS A C 2
ATOM 3819 O O . LYS A 1 104 ? 1.115 -1.181 9.252 1.00 0.00 104 LYS A O 2
ATOM 3838 N N . PHE A 1 105 ? 2.464 -1.904 7.587 1.00 0.00 105 PHE A N 2
ATOM 3839 C CA . PHE A 1 105 ? 2.469 -3.284 8.040 1.00 0.00 105 PHE A CA 2
ATOM 3840 C C . PHE A 1 105 ? 3.893 -3.843 8.083 1.00 0.00 105 PHE A C 2
ATOM 3841 O O . PHE A 1 105 ? 4.741 -3.450 7.284 1.00 0.00 105 PHE A O 2
ATOM 3858 N N . ARG A 1 106 ? 4.110 -4.750 9.024 1.00 0.00 106 ARG A N 2
ATOM 3859 C CA . ARG A 1 106 ? 5.416 -5.367 9.181 1.00 0.00 106 ARG A CA 2
ATOM 3860 C C . ARG A 1 106 ? 5.321 -6.877 8.957 1.00 0.00 106 ARG A C 2
ATOM 3861 O O . ARG A 1 106 ? 4.559 -7.562 9.637 1.00 0.00 106 ARG A O 2
ATOM 3882 N N . VAL A 1 107 ? 6.106 -7.352 8.001 1.00 0.00 107 VAL A N 2
ATOM 3883 C CA . VAL A 1 107 ? 6.119 -8.769 7.678 1.00 0.00 107 VAL A CA 2
ATOM 3884 C C . VAL A 1 107 ? 6.659 -9.554 8.875 1.00 0.00 107 VAL A C 2
ATOM 3885 O O . VAL A 1 107 ? 7.667 -9.174 9.469 1.00 0.00 107 VAL A O 2
ATOM 3898 N N . LEU A 1 108 ? 5.964 -10.636 9.194 1.00 0.00 108 LEU A N 2
ATOM 3899 C CA . LEU A 1 108 ? 6.361 -11.479 10.309 1.00 0.00 108 LEU A CA 2
ATOM 3900 C C . LEU A 1 108 ? 7.209 -12.641 9.789 1.00 0.00 108 LEU A C 2
ATOM 3901 O O . LEU A 1 108 ? 7.123 -13.001 8.616 1.00 0.00 108 LEU A O 2
ATOM 3917 N N . GLY A 1 109 ? 8.011 -13.195 10.687 1.00 0.00 109 GLY A N 2
ATOM 3918 C CA . GLY A 1 109 ? 8.874 -14.309 10.333 1.00 0.00 109 GLY A CA 2
ATOM 3919 C C . GLY A 1 109 ? 10.322 -13.846 10.157 1.00 0.00 109 GLY A C 2
ATOM 3920 O O . GLY A 1 109 ? 11.008 -13.557 11.136 1.00 0.00 109 GLY A O 2
ATOM 3924 N N . ARG A 1 110 ? 10.743 -13.789 8.902 1.00 0.00 110 ARG A N 2
ATOM 3925 C CA . ARG A 1 110 ? 12.097 -13.366 8.585 1.00 0.00 110 ARG A CA 2
ATOM 3926 C C . ARG A 1 110 ? 12.520 -12.215 9.499 1.00 0.00 110 ARG A C 2
ATOM 3927 O O . ARG A 1 110 ? 11.678 -11.462 9.987 1.00 0.00 110 ARG A O 2
ATOM 3948 N N . ASP A 1 111 ? 13.826 -12.114 9.704 1.00 0.00 111 ASP A N 2
ATOM 3949 C CA . ASP A 1 111 ? 14.371 -11.067 10.551 1.00 0.00 111 ASP A CA 2
ATOM 3950 C C . ASP A 1 111 ? 13.807 -9.714 10.110 1.00 0.00 111 ASP A C 2
ATOM 3951 O O . ASP A 1 111 ? 13.292 -9.585 9.001 1.00 0.00 111 ASP A O 2
ATOM 3960 N N . LYS A 1 112 ? 13.923 -8.742 11.002 1.00 0.00 112 LYS A N 2
ATOM 3961 C CA . LYS A 1 112 ? 13.432 -7.404 10.719 1.00 0.00 112 LYS A CA 2
ATOM 3962 C C . LYS A 1 112 ? 14.165 -6.843 9.499 1.00 0.00 112 LYS A C 2
ATOM 3963 O O . LYS A 1 112 ? 15.003 -7.522 8.907 1.00 0.00 112 LYS A O 2
ATOM 3982 N N . GLU A 1 113 ? 13.824 -5.609 9.159 1.00 0.00 113 GLU A N 2
ATOM 3983 C CA . GLU A 1 113 ? 14.440 -4.949 8.021 1.00 0.00 113 GLU A CA 2
ATOM 3984 C C . GLU A 1 113 ? 15.958 -5.138 8.055 1.00 0.00 113 GLU A C 2
ATOM 3985 O O . GLU A 1 113 ? 16.599 -4.866 9.069 1.00 0.00 113 GLU A O 2
ATOM 3997 N N . MET A 1 1 ? -6.720 -8.686 17.181 1.00 0.00 1 MET A N 3
ATOM 3998 C CA . MET A 1 1 ? -5.810 -9.003 16.094 1.00 0.00 1 MET A CA 3
ATOM 3999 C C . MET A 1 1 ? -6.523 -9.793 14.994 1.00 0.00 1 MET A C 3
ATOM 4000 O O . MET A 1 1 ? -6.625 -11.016 15.071 1.00 0.00 1 MET A O 3
ATOM 4014 N N . LYS A 1 2 ? -6.997 -9.062 13.997 1.00 0.00 2 LYS A N 3
ATOM 4015 C CA . LYS A 1 2 ? -7.697 -9.679 12.883 1.00 0.00 2 LYS A CA 3
ATOM 4016 C C . LYS A 1 2 ? -6.692 -10.020 11.781 1.00 0.00 2 LYS A C 3
ATOM 4017 O O . LYS A 1 2 ? -5.638 -9.394 11.681 1.00 0.00 2 LYS A O 3
ATOM 4036 N N . VAL A 1 3 ? -7.054 -11.013 10.981 1.00 0.00 3 VAL A N 3
ATOM 4037 C CA . VAL A 1 3 ? -6.198 -11.445 9.890 1.00 0.00 3 VAL A CA 3
ATOM 4038 C C . VAL A 1 3 ? -6.871 -11.113 8.556 1.00 0.00 3 VAL A C 3
ATOM 4039 O O . VAL A 1 3 ? -8.061 -11.367 8.378 1.00 0.00 3 VAL A O 3
ATOM 4052 N N . TYR A 1 4 ? -6.080 -10.551 7.654 1.00 0.00 4 TYR A N 3
ATOM 4053 C CA . TYR A 1 4 ? -6.585 -10.182 6.343 1.00 0.00 4 TYR A CA 3
ATOM 4054 C C . TYR A 1 4 ? -5.720 -10.784 5.233 1.00 0.00 4 TYR A C 3
ATOM 4055 O O . TYR A 1 4 ? -4.559 -10.412 5.075 1.00 0.00 4 TYR A O 3
ATOM 4073 N N . ARG A 1 5 ? -6.321 -11.705 4.494 1.00 0.00 5 ARG A N 3
ATOM 4074 C CA . ARG A 1 5 ? -5.620 -12.363 3.404 1.00 0.00 5 ARG A CA 3
ATOM 4075 C C . ARG A 1 5 ? -5.759 -11.549 2.116 1.00 0.00 5 ARG A C 3
ATOM 4076 O O . ARG A 1 5 ? -6.826 -11.525 1.504 1.00 0.00 5 ARG A O 3
ATOM 4097 N N . LEU A 1 6 ? -4.666 -10.901 1.741 1.00 0.00 6 LEU A N 3
ATOM 4098 C CA . LEU A 1 6 ? -4.653 -10.088 0.537 1.00 0.00 6 LEU A CA 3
ATOM 4099 C C . LEU A 1 6 ? -3.879 -10.822 -0.560 1.00 0.00 6 LEU A C 3
ATOM 4100 O O . LEU A 1 6 ? -2.722 -11.192 -0.367 1.00 0.00 6 LEU A O 3
ATOM 4116 N N . TYR A 1 7 ? -4.549 -11.011 -1.687 1.00 0.00 7 TYR A N 3
ATOM 4117 C CA . TYR A 1 7 ? -3.939 -11.694 -2.815 1.00 0.00 7 TYR A CA 3
ATOM 4118 C C . TYR A 1 7 ? -3.104 -10.726 -3.656 1.00 0.00 7 TYR A C 3
ATOM 4119 O O . TYR A 1 7 ? -3.638 -9.775 -4.227 1.00 0.00 7 TYR A O 3
ATOM 4137 N N . LEU A 1 8 ? -1.809 -11.001 -3.707 1.00 0.00 8 LEU A N 3
ATOM 4138 C CA . LEU A 1 8 ? -0.896 -10.166 -4.469 1.00 0.00 8 LEU A CA 3
ATOM 4139 C C . LEU A 1 8 ? -0.176 -11.025 -5.510 1.00 0.00 8 LEU A C 3
ATOM 4140 O O . LEU A 1 8 ? -0.205 -12.252 -5.436 1.00 0.00 8 LEU A O 3
ATOM 4156 N N . LYS A 1 9 ? 0.454 -10.345 -6.457 1.00 0.00 9 LYS A N 3
ATOM 4157 C CA . LYS A 1 9 ? 1.181 -11.030 -7.513 1.00 0.00 9 LYS A CA 3
ATOM 4158 C C . LYS A 1 9 ? 2.622 -11.270 -7.061 1.00 0.00 9 LYS A C 3
ATOM 4159 O O . LYS A 1 9 ? 3.193 -10.456 -6.335 1.00 0.00 9 LYS A O 3
ATOM 4178 N N . ASP A 1 10 ? 3.171 -12.390 -7.508 1.00 0.00 10 ASP A N 3
ATOM 4179 C CA . ASP A 1 10 ? 4.535 -12.747 -7.159 1.00 0.00 10 ASP A CA 3
ATOM 4180 C C . ASP A 1 10 ? 5.448 -11.541 -7.390 1.00 0.00 10 ASP A C 3
ATOM 4181 O O . ASP A 1 10 ? 6.388 -11.316 -6.629 1.00 0.00 10 ASP A O 3
ATOM 4190 N N . GLU A 1 11 ? 5.139 -10.798 -8.442 1.00 0.00 11 GLU A N 3
ATOM 4191 C CA . GLU A 1 11 ? 5.920 -9.621 -8.783 1.00 0.00 11 GLU A CA 3
ATOM 4192 C C . GLU A 1 11 ? 5.904 -8.621 -7.625 1.00 0.00 11 GLU A C 3
ATOM 4193 O O . GLU A 1 11 ? 6.957 -8.179 -7.167 1.00 0.00 11 GLU A O 3
ATOM 4205 N N . TYR A 1 12 ? 4.698 -8.292 -7.185 1.00 0.00 12 TYR A N 3
ATOM 4206 C CA . TYR A 1 12 ? 4.532 -7.352 -6.090 1.00 0.00 12 TYR A CA 3
ATOM 4207 C C . TYR A 1 12 ? 4.914 -7.993 -4.755 1.00 0.00 12 TYR A C 3
ATOM 4208 O O . TYR A 1 12 ? 5.624 -7.388 -3.953 1.00 0.00 12 TYR A O 3
ATOM 4226 N N . LEU A 1 13 ? 4.427 -9.209 -4.557 1.00 0.00 13 LEU A N 3
ATOM 4227 C CA . LEU A 1 13 ? 4.709 -9.938 -3.332 1.00 0.00 13 LEU A CA 3
ATOM 4228 C C . LEU A 1 13 ? 6.222 -9.985 -3.109 1.00 0.00 13 LEU A C 3
ATOM 4229 O O . LEU A 1 13 ? 6.694 -9.795 -1.989 1.00 0.00 13 LEU A O 3
ATOM 4245 N N . GLU A 1 14 ? 6.940 -10.241 -4.192 1.00 0.00 14 GLU A N 3
ATOM 4246 C CA . GLU A 1 14 ? 8.390 -10.316 -4.129 1.00 0.00 14 GLU A CA 3
ATOM 4247 C C . GLU A 1 14 ? 8.946 -9.154 -3.303 1.00 0.00 14 GLU A C 3
ATOM 4248 O O . GLU A 1 14 ? 9.795 -9.354 -2.436 1.00 0.00 14 GLU A O 3
ATOM 4260 N N . MET A 1 15 ? 8.444 -7.964 -3.602 1.00 0.00 15 MET A N 3
ATOM 4261 C CA . MET A 1 15 ? 8.880 -6.770 -2.898 1.00 0.00 15 MET A CA 3
ATOM 4262 C C . MET A 1 15 ? 8.597 -6.883 -1.399 1.00 0.00 15 MET A C 3
ATOM 4263 O O . MET A 1 15 ? 9.439 -6.527 -0.576 1.00 0.00 15 MET A O 3
ATOM 4277 N N . VAL A 1 16 ? 7.408 -7.380 -1.089 1.00 0.00 16 VAL A N 3
ATOM 4278 C CA . VAL A 1 16 ? 7.003 -7.544 0.296 1.00 0.00 16 VAL A CA 3
ATOM 4279 C C . VAL A 1 16 ? 7.974 -8.497 0.997 1.00 0.00 16 VAL A C 3
ATOM 4280 O O . VAL A 1 16 ? 8.340 -8.277 2.151 1.00 0.00 16 VAL A O 3
ATOM 4293 N N . LYS A 1 17 ? 8.363 -9.534 0.271 1.00 0.00 17 LYS A N 3
ATOM 4294 C CA . LYS A 1 17 ? 9.284 -10.521 0.808 1.00 0.00 17 LYS A CA 3
ATOM 4295 C C . LYS A 1 17 ? 10.624 -9.849 1.112 1.00 0.00 17 LYS A C 3
ATOM 4296 O O . LYS A 1 17 ? 11.174 -10.016 2.200 1.00 0.00 17 LYS A O 3
ATOM 4315 N N . SER A 1 18 ? 11.112 -9.102 0.132 1.00 0.00 18 SER A N 3
ATOM 4316 C CA . SER A 1 18 ? 12.377 -8.404 0.281 1.00 0.00 18 SER A CA 3
ATOM 4317 C C . SER A 1 18 ? 12.307 -7.442 1.469 1.00 0.00 18 SER A C 3
ATOM 4318 O O . SER A 1 18 ? 13.295 -7.250 2.176 1.00 0.00 18 SER A O 3
ATOM 4326 N N . GLY A 1 19 ? 11.130 -6.862 1.651 1.00 0.00 19 GLY A N 3
ATOM 4327 C CA . GLY A 1 19 ? 10.919 -5.925 2.741 1.00 0.00 19 GLY A CA 3
ATOM 4328 C C . GLY A 1 19 ? 10.703 -4.506 2.210 1.00 0.00 19 GLY A C 3
ATOM 4329 O O . GLY A 1 19 ? 10.298 -3.615 2.955 1.00 0.00 19 GLY A O 3
ATOM 4333 N N . LYS A 1 20 ? 10.983 -4.341 0.926 1.00 0.00 20 LYS A N 3
ATOM 4334 C CA . LYS A 1 20 ? 10.825 -3.046 0.286 1.00 0.00 20 LYS A CA 3
ATOM 4335 C C . LYS A 1 20 ? 9.373 -2.586 0.427 1.00 0.00 20 LYS A C 3
ATOM 4336 O O . LYS A 1 20 ? 9.103 -1.389 0.521 1.00 0.00 20 LYS A O 3
ATOM 4355 N N . LYS A 1 21 ? 8.476 -3.561 0.437 1.00 0.00 21 LYS A N 3
ATOM 4356 C CA . LYS A 1 21 ? 7.058 -3.271 0.565 1.00 0.00 21 LYS A CA 3
ATOM 4357 C C . LYS A 1 21 ? 6.704 -3.118 2.046 1.00 0.00 21 LYS A C 3
ATOM 4358 O O . LYS A 1 21 ? 6.736 -4.090 2.799 1.00 0.00 21 LYS A O 3
ATOM 4377 N N . ARG A 1 22 ? 6.375 -1.890 2.419 1.00 0.00 22 ARG A N 3
ATOM 4378 C CA . ARG A 1 22 ? 6.015 -1.598 3.796 1.00 0.00 22 ARG A CA 3
ATOM 4379 C C . ARG A 1 22 ? 4.693 -0.829 3.848 1.00 0.00 22 ARG A C 3
ATOM 4380 O O . ARG A 1 22 ? 3.820 -1.144 4.655 1.00 0.00 22 ARG A O 3
ATOM 4401 N N . ILE A 1 23 ? 4.588 0.163 2.977 1.00 0.00 23 ILE A N 3
ATOM 4402 C CA . ILE A 1 23 ? 3.387 0.979 2.913 1.00 0.00 23 ILE A CA 3
ATOM 4403 C C . ILE A 1 23 ? 2.683 0.739 1.577 1.00 0.00 23 ILE A C 3
ATOM 4404 O O . ILE A 1 23 ? 3.261 0.971 0.516 1.00 0.00 23 ILE A O 3
ATOM 4420 N N . GLU A 1 24 ? 1.445 0.277 1.671 1.00 0.00 24 GLU A N 3
ATOM 4421 C CA . GLU A 1 24 ? 0.655 0.002 0.483 1.00 0.00 24 GLU A CA 3
ATOM 4422 C C . GLU A 1 24 ? -0.545 0.949 0.413 1.00 0.00 24 GLU A C 3
ATOM 4423 O O . GLU A 1 24 ? -1.411 0.924 1.285 1.00 0.00 24 GLU A O 3
ATOM 4435 N N . VAL A 1 25 ? -0.557 1.761 -0.635 1.00 0.00 25 VAL A N 3
ATOM 4436 C CA . VAL A 1 25 ? -1.637 2.713 -0.830 1.00 0.00 25 VAL A CA 3
ATOM 4437 C C . VAL A 1 25 ? -2.311 2.444 -2.177 1.00 0.00 25 VAL A C 3
ATOM 4438 O O . VAL A 1 25 ? -1.641 2.125 -3.158 1.00 0.00 25 VAL A O 3
ATOM 4451 N N . ARG A 1 26 ? -3.629 2.582 -2.181 1.00 0.00 26 ARG A N 3
ATOM 4452 C CA . ARG A 1 26 ? -4.401 2.358 -3.391 1.00 0.00 26 ARG A CA 3
ATOM 4453 C C . ARG A 1 26 ? -5.808 2.941 -3.239 1.00 0.00 26 ARG A C 3
ATOM 4454 O O . ARG A 1 26 ? -6.139 3.945 -3.868 1.00 0.00 26 ARG A O 3
ATOM 4475 N N . VAL A 1 27 ? -6.598 2.287 -2.400 1.00 0.00 27 VAL A N 3
ATOM 4476 C CA . VAL A 1 27 ? -7.961 2.727 -2.158 1.00 0.00 27 VAL A CA 3
ATOM 4477 C C . VAL A 1 27 ? -8.294 2.548 -0.675 1.00 0.00 27 VAL A C 3
ATOM 4478 O O . VAL A 1 27 ? -7.498 1.993 0.081 1.00 0.00 27 VAL A O 3
ATOM 4491 N N . ALA A 1 28 ? -9.471 3.029 -0.304 1.00 0.00 28 ALA A N 3
ATOM 4492 C CA . ALA A 1 28 ? -9.919 2.929 1.075 1.00 0.00 28 ALA A CA 3
ATOM 4493 C C . ALA A 1 28 ? -11.301 2.274 1.111 1.00 0.00 28 ALA A C 3
ATOM 4494 O O . ALA A 1 28 ? -12.093 2.536 2.016 1.00 0.00 28 ALA A O 3
ATOM 4501 N N . TYR A 1 29 ? -11.550 1.435 0.116 1.00 0.00 29 TYR A N 3
ATOM 4502 C CA . TYR A 1 29 ? -12.823 0.741 0.023 1.00 0.00 29 TYR A CA 3
ATOM 4503 C C . TYR A 1 29 ? -13.206 0.115 1.365 1.00 0.00 29 TYR A C 3
ATOM 4504 O O . TYR A 1 29 ? -12.352 -0.082 2.228 1.00 0.00 29 TYR A O 3
ATOM 4522 N N . PRO A 1 30 ? -14.524 -0.188 1.503 1.00 0.00 30 PRO A N 3
ATOM 4523 C CA . PRO A 1 30 ? -15.031 -0.788 2.726 1.00 0.00 30 PRO A CA 3
ATOM 4524 C C . PRO A 1 30 ? -14.646 -2.266 2.811 1.00 0.00 30 PRO A C 3
ATOM 4525 O O . PRO A 1 30 ? -15.458 -3.140 2.511 1.00 0.00 30 PRO A O 3
ATOM 4536 N N . GLN A 1 31 ? -13.409 -2.500 3.223 1.00 0.00 31 GLN A N 3
ATOM 4537 C CA . GLN A 1 31 ? -12.907 -3.858 3.352 1.00 0.00 31 GLN A CA 3
ATOM 4538 C C . GLN A 1 31 ? -11.619 -3.872 4.176 1.00 0.00 31 GLN A C 3
ATOM 4539 O O . GLN A 1 31 ? -11.529 -4.573 5.183 1.00 0.00 31 GLN A O 3
ATOM 4553 N N . LEU A 1 32 ? -10.653 -3.088 3.719 1.00 0.00 32 LEU A N 3
ATOM 4554 C CA . LEU A 1 32 ? -9.373 -3.002 4.402 1.00 0.00 32 LEU A CA 3
ATOM 4555 C C . LEU A 1 32 ? -9.286 -1.667 5.145 1.00 0.00 32 LEU A C 3
ATOM 4556 O O . LEU A 1 32 ? -8.514 -1.530 6.093 1.00 0.00 32 LEU A O 3
ATOM 4572 N N . LYS A 1 33 ? -10.089 -0.718 4.688 1.00 0.00 33 LYS A N 3
ATOM 4573 C CA . LYS A 1 33 ? -10.112 0.601 5.297 1.00 0.00 33 LYS A CA 3
ATOM 4574 C C . LYS A 1 33 ? -10.424 0.463 6.789 1.00 0.00 33 LYS A C 3
ATOM 4575 O O . LYS A 1 33 ? -10.053 1.323 7.586 1.00 0.00 33 LYS A O 3
ATOM 4594 N N . ASP A 1 34 ? -11.103 -0.625 7.121 1.00 0.00 34 ASP A N 3
ATOM 4595 C CA . ASP A 1 34 ? -11.469 -0.887 8.502 1.00 0.00 34 ASP A CA 3
ATOM 4596 C C . ASP A 1 34 ? -10.227 -1.328 9.280 1.00 0.00 34 ASP A C 3
ATOM 4597 O O . ASP A 1 34 ? -10.135 -1.109 10.486 1.00 0.00 34 ASP A O 3
ATOM 4606 N N . ILE A 1 35 ? -9.302 -1.942 8.556 1.00 0.00 35 ILE A N 3
ATOM 4607 C CA . ILE A 1 35 ? -8.070 -2.416 9.163 1.00 0.00 35 ILE A CA 3
ATOM 4608 C C . ILE A 1 35 ? -7.527 -1.343 10.109 1.00 0.00 35 ILE A C 3
ATOM 4609 O O . ILE A 1 35 ? -7.905 -0.177 10.013 1.00 0.00 35 ILE A O 3
ATOM 4625 N N . LYS A 1 36 ? -6.649 -1.777 11.001 1.00 0.00 36 LYS A N 3
ATOM 4626 C CA . LYS A 1 36 ? -6.050 -0.868 11.964 1.00 0.00 36 LYS A CA 3
ATOM 4627 C C . LYS A 1 36 ? -4.856 -1.553 12.631 1.00 0.00 36 LYS A C 3
ATOM 4628 O O . LYS A 1 36 ? -4.634 -2.748 12.439 1.00 0.00 36 LYS A O 3
ATOM 4647 N N . ARG A 1 37 ? -4.117 -0.768 13.402 1.00 0.00 37 ARG A N 3
ATOM 4648 C CA . ARG A 1 37 ? -2.952 -1.284 14.098 1.00 0.00 37 ARG A CA 3
ATOM 4649 C C . ARG A 1 37 ? -3.365 -2.372 15.091 1.00 0.00 37 ARG A C 3
ATOM 4650 O O . ARG A 1 37 ? -4.405 -2.264 15.739 1.00 0.00 37 ARG A O 3
ATOM 4671 N N . GLY A 1 38 ? -2.529 -3.397 15.179 1.00 0.00 38 GLY A N 3
ATOM 4672 C CA . GLY A 1 38 ? -2.795 -4.504 16.081 1.00 0.00 38 GLY A CA 3
ATOM 4673 C C . GLY A 1 38 ? -3.241 -5.746 15.309 1.00 0.00 38 GLY A C 3
ATOM 4674 O O . GLY A 1 38 ? -3.074 -6.869 15.782 1.00 0.00 38 GLY A O 3
ATOM 4678 N N . ASP A 1 39 ? -3.800 -5.503 14.132 1.00 0.00 39 ASP A N 3
ATOM 4679 C CA . ASP A 1 39 ? -4.271 -6.589 13.289 1.00 0.00 39 ASP A CA 3
ATOM 4680 C C . ASP A 1 39 ? -3.092 -7.169 12.505 1.00 0.00 39 ASP A C 3
ATOM 4681 O O . ASP A 1 39 ? -1.962 -6.705 12.644 1.00 0.00 39 ASP A O 3
ATOM 4690 N N . LYS A 1 40 ? -3.397 -8.175 11.698 1.00 0.00 40 LYS A N 3
ATOM 4691 C CA . LYS A 1 40 ? -2.377 -8.823 10.892 1.00 0.00 40 LYS A CA 3
ATOM 4692 C C . LYS A 1 40 ? -2.896 -8.997 9.464 1.00 0.00 40 LYS A C 3
ATOM 4693 O O . LYS A 1 40 ? -4.095 -9.169 9.252 1.00 0.00 40 LYS A O 3
ATOM 4712 N N . ILE A 1 41 ? -1.967 -8.946 8.520 1.00 0.00 41 ILE A N 3
ATOM 4713 C CA . ILE A 1 41 ? -2.315 -9.096 7.118 1.00 0.00 41 ILE A CA 3
ATOM 4714 C C . ILE A 1 41 ? -1.538 -10.274 6.526 1.00 0.00 41 ILE A C 3
ATOM 4715 O O . ILE A 1 41 ? -0.422 -10.563 6.954 1.00 0.00 41 ILE A O 3
ATOM 4731 N N . ILE A 1 42 ? -2.159 -10.922 5.552 1.00 0.00 42 ILE A N 3
ATOM 4732 C CA . ILE A 1 42 ? -1.540 -12.062 4.897 1.00 0.00 42 ILE A CA 3
ATOM 4733 C C . ILE A 1 42 ? -1.476 -11.806 3.390 1.00 0.00 42 ILE A C 3
ATOM 4734 O O . ILE A 1 42 ? -2.509 -11.706 2.730 1.00 0.00 42 ILE A O 3
ATOM 4750 N N . PHE A 1 43 ? -0.253 -11.708 2.890 1.00 0.00 43 PHE A N 3
ATOM 4751 C CA . PHE A 1 43 ? -0.041 -11.466 1.473 1.00 0.00 43 PHE A CA 3
ATOM 4752 C C . PHE A 1 43 ? 0.088 -12.783 0.706 1.00 0.00 43 PHE A C 3
ATOM 4753 O O . PHE A 1 43 ? 0.927 -13.619 1.037 1.00 0.00 43 PHE A O 3
ATOM 4770 N N . ASN A 1 44 ? -0.756 -12.927 -0.305 1.00 0.00 44 ASN A N 3
ATOM 4771 C CA . ASN A 1 44 ? -0.747 -14.128 -1.123 1.00 0.00 44 ASN A CA 3
ATOM 4772 C C . ASN A 1 44 ? -1.050 -15.342 -0.242 1.00 0.00 44 ASN A C 3
ATOM 4773 O O . ASN A 1 44 ? -0.817 -16.480 -0.646 1.00 0.00 44 ASN A O 3
ATOM 4784 N N . ASP A 1 45 ? -1.564 -15.057 0.946 1.00 0.00 45 ASP A N 3
ATOM 4785 C CA . ASP A 1 45 ? -1.901 -16.111 1.888 1.00 0.00 45 ASP A CA 3
ATOM 4786 C C . ASP A 1 45 ? -0.712 -17.064 2.027 1.00 0.00 45 ASP A C 3
ATOM 4787 O O . ASP A 1 45 ? -0.834 -18.259 1.761 1.00 0.00 45 ASP A O 3
ATOM 4796 N N . LEU A 1 46 ? 0.412 -16.499 2.444 1.00 0.00 46 LEU A N 3
ATOM 4797 C CA . LEU A 1 46 ? 1.622 -17.283 2.622 1.00 0.00 46 LEU A CA 3
ATOM 4798 C C . LEU A 1 46 ? 2.589 -16.521 3.530 1.00 0.00 46 LEU A C 3
ATOM 4799 O O . LEU A 1 46 ? 3.179 -17.102 4.440 1.00 0.00 46 LEU A O 3
ATOM 4815 N N . ILE A 1 47 ? 2.722 -15.233 3.251 1.00 0.00 47 ILE A N 3
ATOM 4816 C CA . ILE A 1 47 ? 3.608 -14.386 4.031 1.00 0.00 47 ILE A CA 3
ATOM 4817 C C . ILE A 1 47 ? 2.774 -13.505 4.963 1.00 0.00 47 ILE A C 3
ATOM 4818 O O . ILE A 1 47 ? 2.070 -12.605 4.508 1.00 0.00 47 ILE A O 3
ATOM 4834 N N . PRO A 1 48 ? 2.882 -13.804 6.286 1.00 0.00 48 PRO A N 3
ATOM 4835 C CA . PRO A 1 48 ? 2.146 -13.049 7.286 1.00 0.00 48 PRO A CA 3
ATOM 4836 C C . PRO A 1 48 ? 2.777 -11.674 7.510 1.00 0.00 48 PRO A C 3
ATOM 4837 O O . PRO A 1 48 ? 3.976 -11.496 7.303 1.00 0.00 48 PRO A O 3
ATOM 4848 N N . ALA A 1 49 ? 1.941 -10.736 7.929 1.00 0.00 49 ALA A N 3
ATOM 4849 C CA . ALA A 1 49 ? 2.401 -9.381 8.183 1.00 0.00 49 ALA A CA 3
ATOM 4850 C C . ALA A 1 49 ? 1.553 -8.758 9.294 1.00 0.00 49 ALA A C 3
ATOM 4851 O O . ALA A 1 49 ? 0.367 -9.059 9.416 1.00 0.00 49 ALA A O 3
ATOM 4858 N N . GLU A 1 50 ? 2.195 -7.901 10.074 1.00 0.00 50 GLU A N 3
ATOM 4859 C CA . GLU A 1 50 ? 1.514 -7.233 11.170 1.00 0.00 50 GLU A CA 3
ATOM 4860 C C . GLU A 1 50 ? 1.358 -5.741 10.868 1.00 0.00 50 GLU A C 3
ATOM 4861 O O . GLU A 1 50 ? 2.239 -5.131 10.264 1.00 0.00 50 GLU A O 3
ATOM 4873 N N . VAL A 1 51 ? 0.230 -5.197 11.301 1.00 0.00 51 VAL A N 3
ATOM 4874 C CA . VAL A 1 51 ? -0.053 -3.789 11.084 1.00 0.00 51 VAL A CA 3
ATOM 4875 C C . VAL A 1 51 ? 0.788 -2.950 12.048 1.00 0.00 51 VAL A C 3
ATOM 4876 O O . VAL A 1 51 ? 0.798 -3.204 13.251 1.00 0.00 51 VAL A O 3
ATOM 4889 N N . VAL A 1 52 ? 1.473 -1.966 11.483 1.00 0.00 52 VAL A N 3
ATOM 4890 C CA . VAL A 1 52 ? 2.315 -1.088 12.277 1.00 0.00 52 VAL A CA 3
ATOM 4891 C C . VAL A 1 52 ? 1.570 0.220 12.546 1.00 0.00 52 VAL A C 3
ATOM 4892 O O . VAL A 1 52 ? 1.536 0.698 13.679 1.00 0.00 52 VAL A O 3
ATOM 4905 N N . GLU A 1 53 ? 0.992 0.763 11.484 1.00 0.00 53 GLU A N 3
ATOM 4906 C CA . GLU A 1 53 ? 0.249 2.007 11.591 1.00 0.00 53 GLU A CA 3
ATOM 4907 C C . GLU A 1 53 ? -0.703 2.161 10.403 1.00 0.00 53 GLU A C 3
ATOM 4908 O O . GLU A 1 53 ? -0.570 1.459 9.402 1.00 0.00 53 GLU A O 3
ATOM 4920 N N . VAL A 1 54 ? -1.642 3.083 10.554 1.00 0.00 54 VAL A N 3
ATOM 4921 C CA . VAL A 1 54 ? -2.616 3.338 9.506 1.00 0.00 54 VAL A CA 3
ATOM 4922 C C . VAL A 1 54 ? -3.056 4.802 9.570 1.00 0.00 54 VAL A C 3
ATOM 4923 O O . VAL A 1 54 ? -3.379 5.311 10.642 1.00 0.00 54 VAL A O 3
ATOM 4936 N N . LYS A 1 55 ? -3.054 5.438 8.407 1.00 0.00 55 LYS A N 3
ATOM 4937 C CA . LYS A 1 55 ? -3.449 6.834 8.317 1.00 0.00 55 LYS A CA 3
ATOM 4938 C C . LYS A 1 55 ? -4.356 7.025 7.099 1.00 0.00 55 LYS A C 3
ATOM 4939 O O . LYS A 1 55 ? -4.311 6.235 6.158 1.00 0.00 55 LYS A O 3
ATOM 4958 N N . LYS A 1 56 ? -5.157 8.079 7.158 1.00 0.00 56 LYS A N 3
ATOM 4959 C CA . LYS A 1 56 ? -6.072 8.384 6.072 1.00 0.00 56 LYS A CA 3
ATOM 4960 C C . LYS A 1 56 ? -5.784 9.792 5.548 1.00 0.00 56 LYS A C 3
ATOM 4961 O O . LYS A 1 56 ? -5.497 10.701 6.325 1.00 0.00 56 LYS A O 3
ATOM 4980 N N . TYR A 1 57 ? -5.869 9.928 4.232 1.00 0.00 57 TYR A N 3
ATOM 4981 C CA . TYR A 1 57 ? -5.621 11.210 3.595 1.00 0.00 57 TYR A CA 3
ATOM 4982 C C . TYR A 1 57 ? -6.558 11.421 2.404 1.00 0.00 57 TYR A C 3
ATOM 4983 O O . TYR A 1 57 ? -7.118 10.463 1.873 1.00 0.00 57 TYR A O 3
ATOM 5001 N N . GLU A 1 58 ? -6.700 12.681 2.019 1.00 0.00 58 GLU A N 3
ATOM 5002 C CA . GLU A 1 58 ? -7.559 13.030 0.901 1.00 0.00 58 GLU A CA 3
ATOM 5003 C C . GLU A 1 58 ? -6.716 13.407 -0.319 1.00 0.00 58 GLU A C 3
ATOM 5004 O O . GLU A 1 58 ? -7.221 13.444 -1.440 1.00 0.00 58 GLU A O 3
ATOM 5016 N N . THR A 1 59 ? -5.445 13.677 -0.059 1.00 0.00 59 THR A N 3
ATOM 5017 C CA . THR A 1 59 ? -4.527 14.050 -1.122 1.00 0.00 59 THR A CA 3
ATOM 5018 C C . THR A 1 59 ? -3.411 13.011 -1.251 1.00 0.00 59 THR A C 3
ATOM 5019 O O . THR A 1 59 ? -2.719 12.715 -0.279 1.00 0.00 59 THR A O 3
ATOM 5030 N N . PHE A 1 60 ? -3.270 12.488 -2.460 1.00 0.00 60 PHE A N 3
ATOM 5031 C CA . PHE A 1 60 ? -2.250 11.489 -2.729 1.00 0.00 60 PHE A CA 3
ATOM 5032 C C . PHE A 1 60 ? -0.858 12.019 -2.379 1.00 0.00 60 PHE A C 3
ATOM 5033 O O . PHE A 1 60 ? -0.095 11.357 -1.677 1.00 0.00 60 PHE A O 3
ATOM 5050 N N . ARG A 1 61 ? -0.568 13.209 -2.885 1.00 0.00 61 ARG A N 3
ATOM 5051 C CA . ARG A 1 61 ? 0.718 13.836 -2.635 1.00 0.00 61 ARG A CA 3
ATOM 5052 C C . ARG A 1 61 ? 1.025 13.838 -1.136 1.00 0.00 61 ARG A C 3
ATOM 5053 O O . ARG A 1 61 ? 2.165 13.613 -0.732 1.00 0.00 61 ARG A O 3
ATOM 5074 N N . GLN A 1 62 ? -0.012 14.096 -0.353 1.00 0.00 62 GLN A N 3
ATOM 5075 C CA . GLN A 1 62 ? 0.133 14.130 1.093 1.00 0.00 62 GLN A CA 3
ATOM 5076 C C . GLN A 1 62 ? 0.694 12.801 1.602 1.00 0.00 62 GLN A C 3
ATOM 5077 O O . GLN A 1 62 ? 1.506 12.779 2.526 1.00 0.00 62 GLN A O 3
ATOM 5091 N N . VAL A 1 63 ? 0.239 11.725 0.977 1.00 0.00 63 VAL A N 3
ATOM 5092 C CA . VAL A 1 63 ? 0.686 10.395 1.356 1.00 0.00 63 VAL A CA 3
ATOM 5093 C C . VAL A 1 63 ? 2.187 10.271 1.090 1.00 0.00 63 VAL A C 3
ATOM 5094 O O . VAL A 1 63 ? 2.883 9.525 1.777 1.00 0.00 63 VAL A O 3
ATOM 5107 N N . LEU A 1 64 ? 2.643 11.015 0.093 1.00 0.00 64 LEU A N 3
ATOM 5108 C CA . LEU A 1 64 ? 4.049 10.998 -0.272 1.00 0.00 64 LEU A CA 3
ATOM 5109 C C . LEU A 1 64 ? 4.829 11.910 0.678 1.00 0.00 64 LEU A C 3
ATOM 5110 O O . LEU A 1 64 ? 6.030 11.729 0.872 1.00 0.00 64 LEU A O 3
ATOM 5126 N N . ARG A 1 65 ? 4.114 12.871 1.244 1.00 0.00 65 ARG A N 3
ATOM 5127 C CA . ARG A 1 65 ? 4.723 13.812 2.168 1.00 0.00 65 ARG A CA 3
ATOM 5128 C C . ARG A 1 65 ? 4.982 13.139 3.517 1.00 0.00 65 ARG A C 3
ATOM 5129 O O . ARG A 1 65 ? 6.072 13.258 4.076 1.00 0.00 65 ARG A O 3
ATOM 5150 N N . GLU A 1 66 ? 3.962 12.447 4.002 1.00 0.00 66 GLU A N 3
ATOM 5151 C CA . GLU A 1 66 ? 4.065 11.754 5.276 1.00 0.00 66 GLU A CA 3
ATOM 5152 C C . GLU A 1 66 ? 4.844 10.449 5.108 1.00 0.00 66 GLU A C 3
ATOM 5153 O O . GLU A 1 66 ? 5.842 10.225 5.793 1.00 0.00 66 GLU A O 3
ATOM 5165 N N . GLU A 1 67 ? 4.360 9.621 4.194 1.00 0.00 67 GLU A N 3
ATOM 5166 C CA . GLU A 1 67 ? 4.999 8.343 3.928 1.00 0.00 67 GLU A CA 3
ATOM 5167 C C . GLU A 1 67 ? 6.030 8.488 2.806 1.00 0.00 67 GLU A C 3
ATOM 5168 O O . GLU A 1 67 ? 5.904 9.366 1.953 1.00 0.00 67 GLU A O 3
ATOM 5180 N N . PRO A 1 68 ? 7.051 7.591 2.844 1.00 0.00 68 PRO A N 3
ATOM 5181 C CA . PRO A 1 68 ? 8.102 7.611 1.842 1.00 0.00 68 PRO A CA 3
ATOM 5182 C C . PRO A 1 68 ? 7.604 7.039 0.513 1.00 0.00 68 PRO A C 3
ATOM 5183 O O . PRO A 1 68 ? 6.482 6.542 0.429 1.00 0.00 68 PRO A O 3
ATOM 5194 N N . ILE A 1 69 ? 8.462 7.128 -0.492 1.00 0.00 69 ILE A N 3
ATOM 5195 C CA . ILE A 1 69 ? 8.123 6.625 -1.813 1.00 0.00 69 ILE A CA 3
ATOM 5196 C C . ILE A 1 69 ? 8.940 5.364 -2.099 1.00 0.00 69 ILE A C 3
ATOM 5197 O O . ILE A 1 69 ? 8.469 4.457 -2.784 1.00 0.00 69 ILE A O 3
ATOM 5213 N N . ASP A 1 70 ? 10.150 5.346 -1.559 1.00 0.00 70 ASP A N 3
ATOM 5214 C CA . ASP A 1 70 ? 11.037 4.210 -1.748 1.00 0.00 70 ASP A CA 3
ATOM 5215 C C . ASP A 1 70 ? 10.369 2.950 -1.195 1.00 0.00 70 ASP A C 3
ATOM 5216 O O . ASP A 1 70 ? 10.669 1.840 -1.634 1.00 0.00 70 ASP A O 3
ATOM 5225 N N . LYS A 1 71 ? 9.475 3.162 -0.240 1.00 0.00 71 LYS A N 3
ATOM 5226 C CA . LYS A 1 71 ? 8.762 2.056 0.376 1.00 0.00 71 LYS A CA 3
ATOM 5227 C C . LYS A 1 71 ? 7.516 1.733 -0.451 1.00 0.00 71 LYS A C 3
ATOM 5228 O O . LYS A 1 71 ? 7.307 0.586 -0.842 1.00 0.00 71 LYS A O 3
ATOM 5247 N N . ILE A 1 72 ? 6.722 2.766 -0.694 1.00 0.00 72 ILE A N 3
ATOM 5248 C CA . ILE A 1 72 ? 5.503 2.606 -1.468 1.00 0.00 72 ILE A CA 3
ATOM 5249 C C . ILE A 1 72 ? 5.841 1.974 -2.820 1.00 0.00 72 ILE A C 3
ATOM 5250 O O . ILE A 1 72 ? 5.130 1.087 -3.290 1.00 0.00 72 ILE A O 3
ATOM 5266 N N . PHE A 1 73 ? 6.927 2.456 -3.407 1.00 0.00 73 PHE A N 3
ATOM 5267 C CA . PHE A 1 73 ? 7.368 1.949 -4.695 1.00 0.00 73 PHE A CA 3
ATOM 5268 C C . PHE A 1 73 ? 8.893 1.835 -4.747 1.00 0.00 73 PHE A C 3
ATOM 5269 O O . PHE A 1 73 ? 9.600 2.821 -4.546 1.00 0.00 73 PHE A O 3
ATOM 5286 N N . PRO A 1 74 ? 9.367 0.591 -5.024 1.00 0.00 74 PRO A N 3
ATOM 5287 C CA . PRO A 1 74 ? 10.795 0.335 -5.104 1.00 0.00 74 PRO A CA 3
ATOM 5288 C C . PRO A 1 74 ? 11.379 0.885 -6.407 1.00 0.00 74 PRO A C 3
ATOM 5289 O O . PRO A 1 74 ? 12.584 1.112 -6.505 1.00 0.00 74 PRO A O 3
ATOM 5300 N N . ASP A 1 75 ? 10.497 1.083 -7.375 1.00 0.00 75 ASP A N 3
ATOM 5301 C CA . ASP A 1 75 ? 10.909 1.602 -8.668 1.00 0.00 75 ASP A CA 3
ATOM 5302 C C . ASP A 1 75 ? 11.525 2.990 -8.483 1.00 0.00 75 ASP A C 3
ATOM 5303 O O . ASP A 1 75 ? 12.259 3.467 -9.347 1.00 0.00 75 ASP A O 3
ATOM 5312 N N . LYS A 1 76 ? 11.203 3.599 -7.351 1.00 0.00 76 LYS A N 3
ATOM 5313 C CA . LYS A 1 76 ? 11.716 4.923 -7.041 1.00 0.00 76 LYS A CA 3
ATOM 5314 C C . LYS A 1 76 ? 11.200 5.920 -8.080 1.00 0.00 76 LYS A C 3
ATOM 5315 O O . LYS A 1 76 ? 11.982 6.496 -8.836 1.00 0.00 76 LYS A O 3
ATOM 5334 N N . PRO A 1 77 ? 9.852 6.100 -8.085 1.00 0.00 77 PRO A N 3
ATOM 5335 C CA . PRO A 1 77 ? 9.222 7.018 -9.018 1.00 0.00 77 PRO A CA 3
ATOM 5336 C C . PRO A 1 77 ? 9.448 8.471 -8.595 1.00 0.00 77 PRO A C 3
ATOM 5337 O O . PRO A 1 77 ? 9.980 8.732 -7.517 1.00 0.00 77 PRO A O 3
ATOM 5348 N N . SER A 1 78 ? 9.034 9.379 -9.467 1.00 0.00 78 SER A N 3
ATOM 5349 C CA . SER A 1 78 ? 9.185 10.799 -9.197 1.00 0.00 78 SER A CA 3
ATOM 5350 C C . SER A 1 78 ? 7.856 11.385 -8.718 1.00 0.00 78 SER A C 3
ATOM 5351 O O . SER A 1 78 ? 6.790 10.866 -9.047 1.00 0.00 78 SER A O 3
ATOM 5359 N N . PHE A 1 79 ? 7.962 12.458 -7.949 1.00 0.00 79 PHE A N 3
ATOM 5360 C CA . PHE A 1 79 ? 6.781 13.120 -7.421 1.00 0.00 79 PHE A CA 3
ATOM 5361 C C . PHE A 1 79 ? 5.731 13.324 -8.516 1.00 0.00 79 PHE A C 3
ATOM 5362 O O . PHE A 1 79 ? 4.538 13.145 -8.277 1.00 0.00 79 PHE A O 3
ATOM 5379 N N . GLU A 1 80 ? 6.214 13.695 -9.692 1.00 0.00 80 GLU A N 3
ATOM 5380 C CA . GLU A 1 80 ? 5.332 13.924 -10.824 1.00 0.00 80 GLU A CA 3
ATOM 5381 C C . GLU A 1 80 ? 4.843 12.591 -11.395 1.00 0.00 80 GLU A C 3
ATOM 5382 O O . GLU A 1 80 ? 3.661 12.438 -11.697 1.00 0.00 80 GLU A O 3
ATOM 5394 N N . LYS A 1 81 ? 5.778 11.661 -11.525 1.00 0.00 81 LYS A N 3
ATOM 5395 C CA . LYS A 1 81 ? 5.457 10.347 -12.054 1.00 0.00 81 LYS A CA 3
ATOM 5396 C C . LYS A 1 81 ? 4.428 9.673 -11.144 1.00 0.00 81 LYS A C 3
ATOM 5397 O O . LYS A 1 81 ? 3.415 9.161 -11.618 1.00 0.00 81 LYS A O 3
ATOM 5416 N N . ALA A 1 82 ? 4.724 9.694 -9.853 1.00 0.00 82 ALA A N 3
ATOM 5417 C CA . ALA A 1 82 ? 3.838 9.091 -8.872 1.00 0.00 82 ALA A CA 3
ATOM 5418 C C . ALA A 1 82 ? 2.430 9.668 -9.040 1.00 0.00 82 ALA A C 3
ATOM 5419 O O . ALA A 1 82 ? 1.440 8.965 -8.842 1.00 0.00 82 ALA A O 3
ATOM 5426 N N . LEU A 1 83 ? 2.386 10.941 -9.404 1.00 0.00 83 LEU A N 3
ATOM 5427 C CA . LEU A 1 83 ? 1.117 11.619 -9.602 1.00 0.00 83 LEU A CA 3
ATOM 5428 C C . LEU A 1 83 ? 0.401 11.012 -10.810 1.00 0.00 83 LEU A C 3
ATOM 5429 O O . LEU A 1 83 ? -0.777 10.667 -10.729 1.00 0.00 83 LEU A O 3
ATOM 5445 N N . LYS A 1 84 ? 1.143 10.899 -11.902 1.00 0.00 84 LYS A N 3
ATOM 5446 C CA . LYS A 1 84 ? 0.594 10.339 -13.125 1.00 0.00 84 LYS A CA 3
ATOM 5447 C C . LYS A 1 84 ? 0.272 8.860 -12.904 1.00 0.00 84 LYS A C 3
ATOM 5448 O O . LYS A 1 84 ? -0.844 8.417 -13.171 1.00 0.00 84 LYS A O 3
ATOM 5467 N N . ARG A 1 85 ? 1.269 8.136 -12.418 1.00 0.00 85 ARG A N 3
ATOM 5468 C CA . ARG A 1 85 ? 1.106 6.716 -12.157 1.00 0.00 85 ARG A CA 3
ATOM 5469 C C . ARG A 1 85 ? -0.232 6.454 -11.463 1.00 0.00 85 ARG A C 3
ATOM 5470 O O . ARG A 1 85 ? -0.962 5.538 -11.839 1.00 0.00 85 ARG A O 3
ATOM 5491 N N . PHE A 1 86 ? -0.513 7.275 -10.461 1.00 0.00 86 PHE A N 3
ATOM 5492 C CA . PHE A 1 86 ? -1.751 7.143 -9.711 1.00 0.00 86 PHE A CA 3
ATOM 5493 C C . PHE A 1 86 ? -2.902 7.856 -10.423 1.00 0.00 86 PHE A C 3
ATOM 5494 O O . PHE A 1 86 ? -3.636 8.627 -9.806 1.00 0.00 86 PHE A O 3
ATOM 5511 N N . HIS A 1 87 ? -3.024 7.573 -11.711 1.00 0.00 87 HIS A N 3
ATOM 5512 C CA . HIS A 1 87 ? -4.074 8.178 -12.514 1.00 0.00 87 HIS A CA 3
ATOM 5513 C C . HIS A 1 87 ? -4.174 7.453 -13.858 1.00 0.00 87 HIS A C 3
ATOM 5514 O O . HIS A 1 87 ? -5.247 6.987 -14.237 1.00 0.00 87 HIS A O 3
ATOM 5528 N N . ASN A 1 88 ? -3.041 7.381 -14.541 1.00 0.00 88 ASN A N 3
ATOM 5529 C CA . ASN A 1 88 ? -2.988 6.721 -15.834 1.00 0.00 88 ASN A CA 3
ATOM 5530 C C . ASN A 1 88 ? -3.609 5.328 -15.717 1.00 0.00 88 ASN A C 3
ATOM 5531 O O . ASN A 1 88 ? -4.335 4.891 -16.608 1.00 0.00 88 ASN A O 3
ATOM 5542 N N . MET A 1 89 ? -3.299 4.668 -14.610 1.00 0.00 89 MET A N 3
ATOM 5543 C CA . MET A 1 89 ? -3.817 3.333 -14.365 1.00 0.00 89 MET A CA 3
ATOM 5544 C C . MET A 1 89 ? -5.315 3.262 -14.670 1.00 0.00 89 MET A C 3
ATOM 5545 O O . MET A 1 89 ? -5.739 2.505 -15.542 1.00 0.00 89 MET A O 3
ATOM 5559 N N . TYR A 1 90 ? -6.075 4.060 -13.934 1.00 0.00 90 TYR A N 3
ATOM 5560 C CA . TYR A 1 90 ? -7.516 4.097 -14.115 1.00 0.00 90 TYR A CA 3
ATOM 5561 C C . TYR A 1 90 ? -8.032 5.537 -14.116 1.00 0.00 90 TYR A C 3
ATOM 5562 O O . TYR A 1 90 ? -7.478 6.399 -13.436 1.00 0.00 90 TYR A O 3
ATOM 5580 N N . PRO A 1 91 ? -9.115 5.759 -14.908 1.00 0.00 91 PRO A N 3
ATOM 5581 C CA . PRO A 1 91 ? -9.712 7.080 -15.006 1.00 0.00 91 PRO A CA 3
ATOM 5582 C C . PRO A 1 91 ? -10.519 7.412 -13.750 1.00 0.00 91 PRO A C 3
ATOM 5583 O O . PRO A 1 91 ? -11.347 6.615 -13.310 1.00 0.00 91 PRO A O 3
ATOM 5594 N N . LYS A 1 92 ? -10.251 8.591 -13.207 1.00 0.00 92 LYS A N 3
ATOM 5595 C CA . LYS A 1 92 ? -10.942 9.038 -12.009 1.00 0.00 92 LYS A CA 3
ATOM 5596 C C . LYS A 1 92 ? -11.354 10.501 -12.180 1.00 0.00 92 LYS A C 3
ATOM 5597 O O . LYS A 1 92 ? -10.763 11.391 -11.570 1.00 0.00 92 LYS A O 3
ATOM 5616 N N . TRP A 1 93 ? -12.365 10.705 -13.012 1.00 0.00 93 TRP A N 3
ATOM 5617 C CA . TRP A 1 93 ? -12.863 12.045 -13.271 1.00 0.00 93 TRP A CA 3
ATOM 5618 C C . TRP A 1 93 ? -13.909 12.375 -12.205 1.00 0.00 93 TRP A C 3
ATOM 5619 O O . TRP A 1 93 ? -15.107 12.217 -12.436 1.00 0.00 93 TRP A O 3
ATOM 5640 N N . LYS A 1 94 ? -13.419 12.825 -11.059 1.00 0.00 94 LYS A N 3
ATOM 5641 C CA . LYS A 1 94 ? -14.297 13.178 -9.957 1.00 0.00 94 LYS A CA 3
ATOM 5642 C C . LYS A 1 94 ? -13.665 14.315 -9.151 1.00 0.00 94 LYS A C 3
ATOM 5643 O O . LYS A 1 94 ? -14.285 15.358 -8.950 1.00 0.00 94 LYS A O 3
ATOM 5662 N N . GLU A 1 95 ? -12.439 14.074 -8.710 1.00 0.00 95 GLU A N 3
ATOM 5663 C CA . GLU A 1 95 ? -11.716 15.064 -7.930 1.00 0.00 95 GLU A CA 3
ATOM 5664 C C . GLU A 1 95 ? -12.444 15.336 -6.613 1.00 0.00 95 GLU A C 3
ATOM 5665 O O . GLU A 1 95 ? -13.191 16.307 -6.501 1.00 0.00 95 GLU A O 3
ATOM 5677 N N . TYR A 1 96 ? -12.200 14.462 -5.647 1.00 0.00 96 TYR A N 3
ATOM 5678 C CA . TYR A 1 96 ? -12.823 14.597 -4.341 1.00 0.00 96 TYR A CA 3
ATOM 5679 C C . TYR A 1 96 ? -12.216 13.611 -3.341 1.00 0.00 96 TYR A C 3
ATOM 5680 O O . TYR A 1 96 ? -11.366 12.798 -3.701 1.00 0.00 96 TYR A O 3
ATOM 5698 N N . ARG A 1 97 ? -12.677 13.714 -2.103 1.00 0.00 97 ARG A N 3
ATOM 5699 C CA . ARG A 1 97 ? -12.191 12.842 -1.048 1.00 0.00 97 ARG A CA 3
ATOM 5700 C C . ARG A 1 97 ? -12.460 11.378 -1.403 1.00 0.00 97 ARG A C 3
ATOM 5701 O O . ARG A 1 97 ? -13.611 10.947 -1.440 1.00 0.00 97 ARG A O 3
ATOM 5722 N N . TYR A 1 98 ? -11.379 10.655 -1.654 1.00 0.00 98 TYR A N 3
ATOM 5723 C CA . TYR A 1 98 ? -11.484 9.249 -2.005 1.00 0.00 98 TYR A CA 3
ATOM 5724 C C . TYR A 1 98 ? -10.122 8.558 -1.913 1.00 0.00 98 TYR A C 3
ATOM 5725 O O . TYR A 1 98 ? -9.083 9.211 -2.000 1.00 0.00 98 TYR A O 3
ATOM 5743 N N . GLY A 1 99 ? -10.171 7.245 -1.737 1.00 0.00 99 GLY A N 3
ATOM 5744 C CA . GLY A 1 99 ? -8.954 6.458 -1.632 1.00 0.00 99 GLY A CA 3
ATOM 5745 C C . GLY A 1 99 ? -7.896 7.193 -0.806 1.00 0.00 99 GLY A C 3
ATOM 5746 O O . GLY A 1 99 ? -8.216 7.820 0.202 1.00 0.00 99 GLY A O 3
ATOM 5750 N N . VAL A 1 100 ? -6.657 7.090 -1.265 1.00 0.00 100 VAL A N 3
ATOM 5751 C CA . VAL A 1 100 ? -5.550 7.736 -0.581 1.00 0.00 100 VAL A CA 3
ATOM 5752 C C . VAL A 1 100 ? -5.433 7.173 0.837 1.00 0.00 100 VAL A C 3
ATOM 5753 O O . VAL A 1 100 ? -5.479 7.922 1.811 1.00 0.00 100 VAL A O 3
ATOM 5766 N N . LEU A 1 101 ? -5.285 5.859 0.907 1.00 0.00 101 LEU A N 3
ATOM 5767 C CA . LEU A 1 101 ? -5.162 5.187 2.190 1.00 0.00 101 LEU A CA 3
ATOM 5768 C C . LEU A 1 101 ? -3.758 4.591 2.315 1.00 0.00 101 LEU A C 3
ATOM 5769 O O . LEU A 1 101 ? -3.378 3.719 1.534 1.00 0.00 101 LEU A O 3
ATOM 5785 N N . ALA A 1 102 ? -3.026 5.084 3.303 1.00 0.00 102 ALA A N 3
ATOM 5786 C CA . ALA A 1 102 ? -1.673 4.611 3.541 1.00 0.00 102 ALA A CA 3
ATOM 5787 C C . ALA A 1 102 ? -1.687 3.590 4.681 1.00 0.00 102 ALA A C 3
ATOM 5788 O O . ALA A 1 102 ? -1.833 3.958 5.846 1.00 0.00 102 ALA A O 3
ATOM 5795 N N . ILE A 1 103 ? -1.534 2.329 4.305 1.00 0.00 103 ILE A N 3
ATOM 5796 C CA . ILE A 1 103 ? -1.527 1.253 5.282 1.00 0.00 103 ILE A CA 3
ATOM 5797 C C . ILE A 1 103 ? -0.085 0.808 5.534 1.00 0.00 103 ILE A C 3
ATOM 5798 O O . ILE A 1 103 ? 0.626 0.437 4.602 1.00 0.00 103 ILE A O 3
ATOM 5814 N N . LYS A 1 104 ? 0.303 0.861 6.800 1.00 0.00 104 LYS A N 3
ATOM 5815 C CA . LYS A 1 104 ? 1.648 0.468 7.187 1.00 0.00 104 LYS A CA 3
ATOM 5816 C C . LYS A 1 104 ? 1.606 -0.927 7.814 1.00 0.00 104 LYS A C 3
ATOM 5817 O O . LYS A 1 104 ? 0.816 -1.179 8.723 1.00 0.00 104 LYS A O 3
ATOM 5836 N N . PHE A 1 105 ? 2.467 -1.796 7.305 1.00 0.00 105 PHE A N 3
ATOM 5837 C CA . PHE A 1 105 ? 2.538 -3.159 7.804 1.00 0.00 105 PHE A CA 3
ATOM 5838 C C . PHE A 1 105 ? 3.983 -3.661 7.821 1.00 0.00 105 PHE A C 3
ATOM 5839 O O . PHE A 1 105 ? 4.808 -3.217 7.024 1.00 0.00 105 PHE A O 3
ATOM 5856 N N . ARG A 1 106 ? 4.245 -4.581 8.737 1.00 0.00 106 ARG A N 3
ATOM 5857 C CA . ARG A 1 106 ? 5.576 -5.149 8.869 1.00 0.00 106 ARG A CA 3
ATOM 5858 C C . ARG A 1 106 ? 5.519 -6.672 8.733 1.00 0.00 106 ARG A C 3
ATOM 5859 O O . ARG A 1 106 ? 4.756 -7.333 9.435 1.00 0.00 106 ARG A O 3
ATOM 5880 N N . VAL A 1 107 ? 6.337 -7.184 7.825 1.00 0.00 107 VAL A N 3
ATOM 5881 C CA . VAL A 1 107 ? 6.390 -8.617 7.589 1.00 0.00 107 VAL A CA 3
ATOM 5882 C C . VAL A 1 107 ? 6.933 -9.316 8.836 1.00 0.00 107 VAL A C 3
ATOM 5883 O O . VAL A 1 107 ? 8.002 -8.965 9.333 1.00 0.00 107 VAL A O 3
ATOM 5896 N N . LEU A 1 108 ? 6.172 -10.293 9.307 1.00 0.00 108 LEU A N 3
ATOM 5897 C CA . LEU A 1 108 ? 6.564 -11.045 10.487 1.00 0.00 108 LEU A CA 3
ATOM 5898 C C . LEU A 1 108 ? 7.578 -12.119 10.089 1.00 0.00 108 LEU A C 3
ATOM 5899 O O . LEU A 1 108 ? 7.201 -13.187 9.609 1.00 0.00 108 LEU A O 3
ATOM 5915 N N . GLY A 1 109 ? 8.846 -11.799 10.302 1.00 0.00 109 GLY A N 3
ATOM 5916 C CA . GLY A 1 109 ? 9.918 -12.723 9.972 1.00 0.00 109 GLY A CA 3
ATOM 5917 C C . GLY A 1 109 ? 11.278 -12.025 10.019 1.00 0.00 109 GLY A C 3
ATOM 5918 O O . GLY A 1 109 ? 11.973 -12.079 11.032 1.00 0.00 109 GLY A O 3
ATOM 5922 N N . ARG A 1 110 ? 11.618 -11.385 8.909 1.00 0.00 110 ARG A N 3
ATOM 5923 C CA . ARG A 1 110 ? 12.883 -10.677 8.811 1.00 0.00 110 ARG A CA 3
ATOM 5924 C C . ARG A 1 110 ? 13.153 -9.892 10.096 1.00 0.00 110 ARG A C 3
ATOM 5925 O O . ARG A 1 110 ? 12.248 -9.685 10.903 1.00 0.00 110 ARG A O 3
ATOM 5946 N N . ASP A 1 111 ? 14.402 -9.477 10.247 1.00 0.00 111 ASP A N 3
ATOM 5947 C CA . ASP A 1 111 ? 14.803 -8.719 11.420 1.00 0.00 111 ASP A CA 3
ATOM 5948 C C . ASP A 1 111 ? 14.310 -7.277 11.284 1.00 0.00 111 ASP A C 3
ATOM 5949 O O . ASP A 1 111 ? 14.148 -6.775 10.173 1.00 0.00 111 ASP A O 3
ATOM 5958 N N . LYS A 1 112 ? 14.085 -6.652 12.430 1.00 0.00 112 LYS A N 3
ATOM 5959 C CA . LYS A 1 112 ? 13.613 -5.278 12.453 1.00 0.00 112 LYS A CA 3
ATOM 5960 C C . LYS A 1 112 ? 14.798 -4.341 12.695 1.00 0.00 112 LYS A C 3
ATOM 5961 O O . LYS A 1 112 ? 15.929 -4.795 12.861 1.00 0.00 112 LYS A O 3
ATOM 5980 N N . GLU A 1 113 ? 14.499 -3.050 12.707 1.00 0.00 113 GLU A N 3
ATOM 5981 C CA . GLU A 1 113 ? 15.525 -2.045 12.926 1.00 0.00 113 GLU A CA 3
ATOM 5982 C C . GLU A 1 113 ? 16.011 -2.090 14.376 1.00 0.00 113 GLU A C 3
ATOM 5983 O O . GLU A 1 113 ? 15.337 -2.644 15.244 1.00 0.00 113 GLU A O 3
ATOM 5995 N N . MET A 1 1 ? -7.108 -8.985 16.961 1.00 0.00 1 MET A N 4
ATOM 5996 C CA . MET A 1 1 ? -6.107 -9.250 15.942 1.00 0.00 1 MET A CA 4
ATOM 5997 C C . MET A 1 1 ? -6.716 -10.005 14.758 1.00 0.00 1 MET A C 4
ATOM 5998 O O . MET A 1 1 ? -6.662 -11.232 14.705 1.00 0.00 1 MET A O 4
ATOM 6012 N N . LYS A 1 2 ? -7.282 -9.238 13.837 1.00 0.00 2 LYS A N 4
ATOM 6013 C CA . LYS A 1 2 ? -7.900 -9.819 12.657 1.00 0.00 2 LYS A CA 4
ATOM 6014 C C . LYS A 1 2 ? -6.815 -10.165 11.636 1.00 0.00 2 LYS A C 4
ATOM 6015 O O . LYS A 1 2 ? -5.693 -9.670 11.725 1.00 0.00 2 LYS A O 4
ATOM 6034 N N . VAL A 1 3 ? -7.188 -11.013 10.688 1.00 0.00 3 VAL A N 4
ATOM 6035 C CA . VAL A 1 3 ? -6.260 -11.431 9.651 1.00 0.00 3 VAL A CA 4
ATOM 6036 C C . VAL A 1 3 ? -6.868 -11.133 8.279 1.00 0.00 3 VAL A C 4
ATOM 6037 O O . VAL A 1 3 ? -7.958 -11.608 7.963 1.00 0.00 3 VAL A O 4
ATOM 6050 N N . TYR A 1 4 ? -6.137 -10.349 7.501 1.00 0.00 4 TYR A N 4
ATOM 6051 C CA . TYR A 1 4 ? -6.590 -9.983 6.170 1.00 0.00 4 TYR A CA 4
ATOM 6052 C C . TYR A 1 4 ? -5.730 -10.649 5.094 1.00 0.00 4 TYR A C 4
ATOM 6053 O O . TYR A 1 4 ? -4.514 -10.464 5.064 1.00 0.00 4 TYR A O 4
ATOM 6071 N N . ARG A 1 5 ? -6.395 -11.412 4.238 1.00 0.00 5 ARG A N 4
ATOM 6072 C CA . ARG A 1 5 ? -5.706 -12.107 3.164 1.00 0.00 5 ARG A CA 4
ATOM 6073 C C . ARG A 1 5 ? -5.745 -11.273 1.882 1.00 0.00 5 ARG A C 4
ATOM 6074 O O . ARG A 1 5 ? -6.758 -11.246 1.186 1.00 0.00 5 ARG A O 4
ATOM 6095 N N . LEU A 1 6 ? -4.629 -10.613 1.609 1.00 0.00 6 LEU A N 4
ATOM 6096 C CA . LEU A 1 6 ? -4.523 -9.781 0.422 1.00 0.00 6 LEU A CA 4
ATOM 6097 C C . LEU A 1 6 ? -3.855 -10.581 -0.698 1.00 0.00 6 LEU A C 4
ATOM 6098 O O . LEU A 1 6 ? -2.722 -11.035 -0.552 1.00 0.00 6 LEU A O 4
ATOM 6114 N N . TYR A 1 7 ? -4.588 -10.730 -1.793 1.00 0.00 7 TYR A N 4
ATOM 6115 C CA . TYR A 1 7 ? -4.081 -11.467 -2.938 1.00 0.00 7 TYR A CA 4
ATOM 6116 C C . TYR A 1 7 ? -3.146 -10.597 -3.780 1.00 0.00 7 TYR A C 4
ATOM 6117 O O . TYR A 1 7 ? -3.568 -9.584 -4.336 1.00 0.00 7 TYR A O 4
ATOM 6135 N N . LEU A 1 8 ? -1.893 -11.024 -3.848 1.00 0.00 8 LEU A N 4
ATOM 6136 C CA . LEU A 1 8 ? -0.895 -10.296 -4.613 1.00 0.00 8 LEU A CA 4
ATOM 6137 C C . LEU A 1 8 ? -0.216 -11.252 -5.596 1.00 0.00 8 LEU A C 4
ATOM 6138 O O . LEU A 1 8 ? -0.369 -12.468 -5.491 1.00 0.00 8 LEU A O 4
ATOM 6154 N N . LYS A 1 9 ? 0.520 -10.666 -6.528 1.00 0.00 9 LYS A N 4
ATOM 6155 C CA . LYS A 1 9 ? 1.223 -11.450 -7.529 1.00 0.00 9 LYS A CA 4
ATOM 6156 C C . LYS A 1 9 ? 2.672 -11.658 -7.083 1.00 0.00 9 LYS A C 4
ATOM 6157 O O . LYS A 1 9 ? 3.180 -10.914 -6.245 1.00 0.00 9 LYS A O 4
ATOM 6176 N N . ASP A 1 10 ? 3.297 -12.672 -7.663 1.00 0.00 10 ASP A N 4
ATOM 6177 C CA . ASP A 1 10 ? 4.677 -12.987 -7.336 1.00 0.00 10 ASP A CA 4
ATOM 6178 C C . ASP A 1 10 ? 5.554 -11.764 -7.613 1.00 0.00 10 ASP A C 4
ATOM 6179 O O . ASP A 1 10 ? 6.510 -11.503 -6.884 1.00 0.00 10 ASP A O 4
ATOM 6188 N N . GLU A 1 11 ? 5.198 -11.047 -8.669 1.00 0.00 11 GLU A N 4
ATOM 6189 C CA . GLU A 1 11 ? 5.940 -9.858 -9.052 1.00 0.00 11 GLU A CA 4
ATOM 6190 C C . GLU A 1 11 ? 5.947 -8.845 -7.906 1.00 0.00 11 GLU A C 4
ATOM 6191 O O . GLU A 1 11 ? 7.008 -8.389 -7.482 1.00 0.00 11 GLU A O 4
ATOM 6203 N N . TYR A 1 12 ? 4.750 -8.521 -7.438 1.00 0.00 12 TYR A N 4
ATOM 6204 C CA . TYR A 1 12 ? 4.605 -7.570 -6.349 1.00 0.00 12 TYR A CA 4
ATOM 6205 C C . TYR A 1 12 ? 5.021 -8.195 -5.016 1.00 0.00 12 TYR A C 4
ATOM 6206 O O . TYR A 1 12 ? 5.726 -7.569 -4.226 1.00 0.00 12 TYR A O 4
ATOM 6224 N N . LEU A 1 13 ? 4.566 -9.421 -4.806 1.00 0.00 13 LEU A N 4
ATOM 6225 C CA . LEU A 1 13 ? 4.882 -10.138 -3.582 1.00 0.00 13 LEU A CA 4
ATOM 6226 C C . LEU A 1 13 ? 6.398 -10.138 -3.373 1.00 0.00 13 LEU A C 4
ATOM 6227 O O . LEU A 1 13 ? 6.874 -9.916 -2.261 1.00 0.00 13 LEU A O 4
ATOM 6243 N N . GLU A 1 14 ? 7.113 -10.389 -4.460 1.00 0.00 14 GLU A N 4
ATOM 6244 C CA . GLU A 1 14 ? 8.565 -10.421 -4.409 1.00 0.00 14 GLU A CA 4
ATOM 6245 C C . GLU A 1 14 ? 9.094 -9.232 -3.605 1.00 0.00 14 GLU A C 4
ATOM 6246 O O . GLU A 1 14 ? 9.944 -9.398 -2.731 1.00 0.00 14 GLU A O 4
ATOM 6258 N N . MET A 1 15 ? 8.570 -8.059 -3.929 1.00 0.00 15 MET A N 4
ATOM 6259 C CA . MET A 1 15 ? 8.979 -6.843 -3.247 1.00 0.00 15 MET A CA 4
ATOM 6260 C C . MET A 1 15 ? 8.727 -6.947 -1.742 1.00 0.00 15 MET A C 4
ATOM 6261 O O . MET A 1 15 ? 9.566 -6.540 -0.939 1.00 0.00 15 MET A O 4
ATOM 6275 N N . VAL A 1 16 ? 7.569 -7.494 -1.404 1.00 0.00 16 VAL A N 4
ATOM 6276 C CA . VAL A 1 16 ? 7.196 -7.656 -0.009 1.00 0.00 16 VAL A CA 4
ATOM 6277 C C . VAL A 1 16 ? 8.197 -8.589 0.676 1.00 0.00 16 VAL A C 4
ATOM 6278 O O . VAL A 1 16 ? 8.552 -8.380 1.835 1.00 0.00 16 VAL A O 4
ATOM 6291 N N . LYS A 1 17 ? 8.623 -9.598 -0.069 1.00 0.00 17 LYS A N 4
ATOM 6292 C CA . LYS A 1 17 ? 9.575 -10.563 0.452 1.00 0.00 17 LYS A CA 4
ATOM 6293 C C . LYS A 1 17 ? 10.942 -9.892 0.608 1.00 0.00 17 LYS A C 4
ATOM 6294 O O . LYS A 1 17 ? 11.643 -10.126 1.590 1.00 0.00 17 LYS A O 4
ATOM 6313 N N . SER A 1 18 ? 11.278 -9.072 -0.377 1.00 0.00 18 SER A N 4
ATOM 6314 C CA . SER A 1 18 ? 12.547 -8.365 -0.361 1.00 0.00 18 SER A CA 4
ATOM 6315 C C . SER A 1 18 ? 12.643 -7.488 0.888 1.00 0.00 18 SER A C 4
ATOM 6316 O O . SER A 1 18 ? 13.740 -7.165 1.342 1.00 0.00 18 SER A O 4
ATOM 6324 N N . GLY A 1 19 ? 11.480 -7.128 1.410 1.00 0.00 19 GLY A N 4
ATOM 6325 C CA . GLY A 1 19 ? 11.419 -6.295 2.599 1.00 0.00 19 GLY A CA 4
ATOM 6326 C C . GLY A 1 19 ? 11.231 -4.822 2.227 1.00 0.00 19 GLY A C 4
ATOM 6327 O O . GLY A 1 19 ? 10.912 -3.998 3.083 1.00 0.00 19 GLY A O 4
ATOM 6331 N N . LYS A 1 20 ? 11.438 -4.537 0.950 1.00 0.00 20 LYS A N 4
ATOM 6332 C CA . LYS A 1 20 ? 11.295 -3.178 0.455 1.00 0.00 20 LYS A CA 4
ATOM 6333 C C . LYS A 1 20 ? 9.868 -2.692 0.716 1.00 0.00 20 LYS A C 4
ATOM 6334 O O . LYS A 1 20 ? 9.667 -1.587 1.219 1.00 0.00 20 LYS A O 4
ATOM 6353 N N . LYS A 1 21 ? 8.914 -3.540 0.363 1.00 0.00 21 LYS A N 4
ATOM 6354 C CA . LYS A 1 21 ? 7.512 -3.210 0.552 1.00 0.00 21 LYS A CA 4
ATOM 6355 C C . LYS A 1 21 ? 7.225 -3.062 2.048 1.00 0.00 21 LYS A C 4
ATOM 6356 O O . LYS A 1 21 ? 7.529 -3.957 2.834 1.00 0.00 21 LYS A O 4
ATOM 6375 N N . ARG A 1 22 ? 6.643 -1.923 2.396 1.00 0.00 22 ARG A N 4
ATOM 6376 C CA . ARG A 1 22 ? 6.312 -1.645 3.783 1.00 0.00 22 ARG A CA 4
ATOM 6377 C C . ARG A 1 22 ? 4.991 -0.878 3.870 1.00 0.00 22 ARG A C 4
ATOM 6378 O O . ARG A 1 22 ? 4.129 -1.209 4.683 1.00 0.00 22 ARG A O 4
ATOM 6399 N N . ILE A 1 23 ? 4.874 0.132 3.022 1.00 0.00 23 ILE A N 4
ATOM 6400 C CA . ILE A 1 23 ? 3.672 0.949 2.993 1.00 0.00 23 ILE A CA 4
ATOM 6401 C C . ILE A 1 23 ? 2.956 0.748 1.656 1.00 0.00 23 ILE A C 4
ATOM 6402 O O . ILE A 1 23 ? 3.550 0.935 0.595 1.00 0.00 23 ILE A O 4
ATOM 6418 N N . GLU A 1 24 ? 1.690 0.370 1.750 1.00 0.00 24 GLU A N 4
ATOM 6419 C CA . GLU A 1 24 ? 0.886 0.142 0.561 1.00 0.00 24 GLU A CA 4
ATOM 6420 C C . GLU A 1 24 ? -0.321 1.081 0.548 1.00 0.00 24 GLU A C 4
ATOM 6421 O O . GLU A 1 24 ? -1.222 0.952 1.376 1.00 0.00 24 GLU A O 4
ATOM 6433 N N . VAL A 1 25 ? -0.302 2.005 -0.401 1.00 0.00 25 VAL A N 4
ATOM 6434 C CA . VAL A 1 25 ? -1.384 2.966 -0.533 1.00 0.00 25 VAL A CA 4
ATOM 6435 C C . VAL A 1 25 ? -2.518 2.342 -1.349 1.00 0.00 25 VAL A C 4
ATOM 6436 O O . VAL A 1 25 ? -2.367 2.104 -2.546 1.00 0.00 25 VAL A O 4
ATOM 6449 N N . ARG A 1 26 ? -3.627 2.094 -0.668 1.00 0.00 26 ARG A N 4
ATOM 6450 C CA . ARG A 1 26 ? -4.786 1.502 -1.315 1.00 0.00 26 ARG A CA 4
ATOM 6451 C C . ARG A 1 26 ? -5.822 2.580 -1.638 1.00 0.00 26 ARG A C 4
ATOM 6452 O O . ARG A 1 26 ? -5.543 3.772 -1.513 1.00 0.00 26 ARG A O 4
ATOM 6473 N N . VAL A 1 27 ? -6.997 2.123 -2.046 1.00 0.00 27 VAL A N 4
ATOM 6474 C CA . VAL A 1 27 ? -8.076 3.034 -2.387 1.00 0.00 27 VAL A CA 4
ATOM 6475 C C . VAL A 1 27 ? -9.109 3.040 -1.259 1.00 0.00 27 VAL A C 4
ATOM 6476 O O . VAL A 1 27 ? -10.271 3.381 -1.477 1.00 0.00 27 VAL A O 4
ATOM 6489 N N . ALA A 1 28 ? -8.649 2.658 -0.076 1.00 0.00 28 ALA A N 4
ATOM 6490 C CA . ALA A 1 28 ? -9.518 2.615 1.087 1.00 0.00 28 ALA A CA 4
ATOM 6491 C C . ALA A 1 28 ? -10.743 1.754 0.771 1.00 0.00 28 ALA A C 4
ATOM 6492 O O . ALA A 1 28 ? -10.642 0.532 0.684 1.00 0.00 28 ALA A O 4
ATOM 6499 N N . TYR A 1 29 ? -11.873 2.427 0.607 1.00 0.00 29 TYR A N 4
ATOM 6500 C CA . TYR A 1 29 ? -13.116 1.739 0.303 1.00 0.00 29 TYR A CA 4
ATOM 6501 C C . TYR A 1 29 ? -13.385 0.620 1.311 1.00 0.00 29 TYR A C 4
ATOM 6502 O O . TYR A 1 29 ? -12.531 0.308 2.140 1.00 0.00 29 TYR A O 4
ATOM 6520 N N . PRO A 1 30 ? -14.606 0.031 1.204 1.00 0.00 30 PRO A N 4
ATOM 6521 C CA . PRO A 1 30 ? -14.997 -1.048 2.096 1.00 0.00 30 PRO A CA 4
ATOM 6522 C C . PRO A 1 30 ? -14.295 -2.354 1.718 1.00 0.00 30 PRO A C 4
ATOM 6523 O O . PRO A 1 30 ? -14.831 -3.151 0.949 1.00 0.00 30 PRO A O 4
ATOM 6534 N N . GLN A 1 31 ? -13.107 -2.533 2.277 1.00 0.00 31 GLN A N 4
ATOM 6535 C CA . GLN A 1 31 ? -12.327 -3.728 2.008 1.00 0.00 31 GLN A CA 4
ATOM 6536 C C . GLN A 1 31 ? -11.342 -3.987 3.150 1.00 0.00 31 GLN A C 4
ATOM 6537 O O . GLN A 1 31 ? -11.443 -4.996 3.846 1.00 0.00 31 GLN A O 4
ATOM 6551 N N . LEU A 1 32 ? -10.411 -3.057 3.308 1.00 0.00 32 LEU A N 4
ATOM 6552 C CA . LEU A 1 32 ? -9.409 -3.172 4.354 1.00 0.00 32 LEU A CA 4
ATOM 6553 C C . LEU A 1 32 ? -9.171 -1.796 4.980 1.00 0.00 32 LEU A C 4
ATOM 6554 O O . LEU A 1 32 ? -8.175 -1.588 5.671 1.00 0.00 32 LEU A O 4
ATOM 6570 N N . LYS A 1 33 ? -10.103 -0.892 4.715 1.00 0.00 33 LYS A N 4
ATOM 6571 C CA . LYS A 1 33 ? -10.007 0.459 5.243 1.00 0.00 33 LYS A CA 4
ATOM 6572 C C . LYS A 1 33 ? -10.242 0.428 6.755 1.00 0.00 33 LYS A C 4
ATOM 6573 O O . LYS A 1 33 ? -9.758 1.296 7.479 1.00 0.00 33 LYS A O 4
ATOM 6592 N N . ASP A 1 34 ? -10.986 -0.581 7.185 1.00 0.00 34 ASP A N 4
ATOM 6593 C CA . ASP A 1 34 ? -11.291 -0.736 8.597 1.00 0.00 34 ASP A CA 4
ATOM 6594 C C . ASP A 1 34 ? -10.045 -1.236 9.332 1.00 0.00 34 ASP A C 4
ATOM 6595 O O . ASP A 1 34 ? -9.894 -1.007 10.531 1.00 0.00 34 ASP A O 4
ATOM 6604 N N . ILE A 1 35 ? -9.186 -1.909 8.582 1.00 0.00 35 ILE A N 4
ATOM 6605 C CA . ILE A 1 35 ? -7.958 -2.444 9.147 1.00 0.00 35 ILE A CA 4
ATOM 6606 C C . ILE A 1 35 ? -7.347 -1.411 10.096 1.00 0.00 35 ILE A C 4
ATOM 6607 O O . ILE A 1 35 ? -7.549 -0.209 9.925 1.00 0.00 35 ILE A O 4
ATOM 6623 N N . LYS A 1 36 ? -6.611 -1.916 11.075 1.00 0.00 36 LYS A N 4
ATOM 6624 C CA . LYS A 1 36 ? -5.969 -1.053 12.051 1.00 0.00 36 LYS A CA 4
ATOM 6625 C C . LYS A 1 36 ? -4.804 -1.802 12.701 1.00 0.00 36 LYS A C 4
ATOM 6626 O O . LYS A 1 36 ? -4.555 -2.964 12.384 1.00 0.00 36 LYS A O 4
ATOM 6645 N N . ARG A 1 37 ? -4.122 -1.107 13.599 1.00 0.00 37 ARG A N 4
ATOM 6646 C CA . ARG A 1 37 ? -2.990 -1.693 14.297 1.00 0.00 37 ARG A CA 4
ATOM 6647 C C . ARG A 1 37 ? -3.464 -2.794 15.247 1.00 0.00 37 ARG A C 4
ATOM 6648 O O . ARG A 1 37 ? -4.522 -2.675 15.862 1.00 0.00 37 ARG A O 4
ATOM 6669 N N . GLY A 1 38 ? -2.658 -3.841 15.337 1.00 0.00 38 GLY A N 4
ATOM 6670 C CA . GLY A 1 38 ? -2.981 -4.963 16.201 1.00 0.00 38 GLY A CA 4
ATOM 6671 C C . GLY A 1 38 ? -3.524 -6.142 15.390 1.00 0.00 38 GLY A C 4
ATOM 6672 O O . GLY A 1 38 ? -3.585 -7.266 15.887 1.00 0.00 38 GLY A O 4
ATOM 6676 N N . ASP A 1 39 ? -3.905 -5.845 14.157 1.00 0.00 39 ASP A N 4
ATOM 6677 C CA . ASP A 1 39 ? -4.441 -6.865 13.272 1.00 0.00 39 ASP A CA 4
ATOM 6678 C C . ASP A 1 39 ? -3.285 -7.602 12.592 1.00 0.00 39 ASP A C 4
ATOM 6679 O O . ASP A 1 39 ? -2.144 -7.526 13.044 1.00 0.00 39 ASP A O 4
ATOM 6688 N N . LYS A 1 40 ? -3.622 -8.300 11.517 1.00 0.00 40 LYS A N 4
ATOM 6689 C CA . LYS A 1 40 ? -2.627 -9.050 10.770 1.00 0.00 40 LYS A CA 4
ATOM 6690 C C . LYS A 1 40 ? -3.026 -9.089 9.293 1.00 0.00 40 LYS A C 4
ATOM 6691 O O . LYS A 1 40 ? -4.211 -9.140 8.969 1.00 0.00 40 LYS A O 4
ATOM 6710 N N . ILE A 1 41 ? -2.014 -9.064 8.439 1.00 0.00 41 ILE A N 4
ATOM 6711 C CA . ILE A 1 41 ? -2.245 -9.096 7.005 1.00 0.00 41 ILE A CA 4
ATOM 6712 C C . ILE A 1 41 ? -1.456 -10.256 6.391 1.00 0.00 41 ILE A C 4
ATOM 6713 O O . ILE A 1 41 ? -0.253 -10.379 6.614 1.00 0.00 41 ILE A O 4
ATOM 6729 N N . ILE A 1 42 ? -2.167 -11.076 5.631 1.00 0.00 42 ILE A N 4
ATOM 6730 C CA . ILE A 1 42 ? -1.549 -12.220 4.984 1.00 0.00 42 ILE A CA 4
ATOM 6731 C C . ILE A 1 42 ? -1.420 -11.946 3.485 1.00 0.00 42 ILE A C 4
ATOM 6732 O O . ILE A 1 42 ? -2.413 -11.965 2.759 1.00 0.00 42 ILE A O 4
ATOM 6748 N N . PHE A 1 43 ? -0.189 -11.695 3.065 1.00 0.00 43 PHE A N 4
ATOM 6749 C CA . PHE A 1 43 ? 0.083 -11.417 1.665 1.00 0.00 43 PHE A CA 4
ATOM 6750 C C . PHE A 1 43 ? 0.132 -12.710 0.848 1.00 0.00 43 PHE A C 4
ATOM 6751 O O . PHE A 1 43 ? 0.930 -13.601 1.137 1.00 0.00 43 PHE A O 4
ATOM 6768 N N . ASN A 1 44 ? -0.731 -12.771 -0.156 1.00 0.00 44 ASN A N 4
ATOM 6769 C CA . ASN A 1 44 ? -0.796 -13.940 -1.016 1.00 0.00 44 ASN A CA 4
ATOM 6770 C C . ASN A 1 44 ? -1.202 -15.158 -0.185 1.00 0.00 44 ASN A C 4
ATOM 6771 O O . ASN A 1 44 ? -1.075 -16.295 -0.638 1.00 0.00 44 ASN A O 4
ATOM 6782 N N . ASP A 1 45 ? -1.682 -14.880 1.019 1.00 0.00 45 ASP A N 4
ATOM 6783 C CA . ASP A 1 45 ? -2.108 -15.939 1.918 1.00 0.00 45 ASP A CA 4
ATOM 6784 C C . ASP A 1 45 ? -0.957 -16.928 2.116 1.00 0.00 45 ASP A C 4
ATOM 6785 O O . ASP A 1 45 ? -1.130 -18.132 1.937 1.00 0.00 45 ASP A O 4
ATOM 6794 N N . LEU A 1 46 ? 0.193 -16.381 2.483 1.00 0.00 46 LEU A N 4
ATOM 6795 C CA . LEU A 1 46 ? 1.373 -17.200 2.707 1.00 0.00 46 LEU A CA 4
ATOM 6796 C C . LEU A 1 46 ? 2.331 -16.460 3.642 1.00 0.00 46 LEU A C 4
ATOM 6797 O O . LEU A 1 46 ? 2.851 -17.044 4.592 1.00 0.00 46 LEU A O 4
ATOM 6813 N N . ILE A 1 47 ? 2.536 -15.186 3.341 1.00 0.00 47 ILE A N 4
ATOM 6814 C CA . ILE A 1 47 ? 3.423 -14.361 4.144 1.00 0.00 47 ILE A CA 4
ATOM 6815 C C . ILE A 1 47 ? 2.587 -13.450 5.046 1.00 0.00 47 ILE A C 4
ATOM 6816 O O . ILE A 1 47 ? 1.926 -12.532 4.564 1.00 0.00 47 ILE A O 4
ATOM 6832 N N . PRO A 1 48 ? 2.647 -13.743 6.372 1.00 0.00 48 PRO A N 4
ATOM 6833 C CA . PRO A 1 48 ? 1.904 -12.961 7.346 1.00 0.00 48 PRO A CA 4
ATOM 6834 C C . PRO A 1 48 ? 2.569 -11.604 7.581 1.00 0.00 48 PRO A C 4
ATOM 6835 O O . PRO A 1 48 ? 3.763 -11.442 7.334 1.00 0.00 48 PRO A O 4
ATOM 6846 N N . ALA A 1 49 ? 1.767 -10.662 8.054 1.00 0.00 49 ALA A N 4
ATOM 6847 C CA . ALA A 1 49 ? 2.262 -9.323 8.325 1.00 0.00 49 ALA A CA 4
ATOM 6848 C C . ALA A 1 49 ? 1.440 -8.699 9.455 1.00 0.00 49 ALA A C 4
ATOM 6849 O O . ALA A 1 49 ? 0.245 -8.962 9.576 1.00 0.00 49 ALA A O 4
ATOM 6856 N N . GLU A 1 50 ? 2.114 -7.883 10.253 1.00 0.00 50 GLU A N 4
ATOM 6857 C CA . GLU A 1 50 ? 1.461 -7.219 11.368 1.00 0.00 50 GLU A CA 4
ATOM 6858 C C . GLU A 1 50 ? 1.269 -5.732 11.062 1.00 0.00 50 GLU A C 4
ATOM 6859 O O . GLU A 1 50 ? 2.153 -5.093 10.493 1.00 0.00 50 GLU A O 4
ATOM 6871 N N . VAL A 1 51 ? 0.109 -5.226 11.452 1.00 0.00 51 VAL A N 4
ATOM 6872 C CA . VAL A 1 51 ? -0.211 -3.826 11.226 1.00 0.00 51 VAL A CA 4
ATOM 6873 C C . VAL A 1 51 ? 0.525 -2.967 12.257 1.00 0.00 51 VAL A C 4
ATOM 6874 O O . VAL A 1 51 ? 0.332 -3.133 13.460 1.00 0.00 51 VAL A O 4
ATOM 6887 N N . VAL A 1 52 ? 1.354 -2.068 11.747 1.00 0.00 52 VAL A N 4
ATOM 6888 C CA . VAL A 1 52 ? 2.119 -1.182 12.607 1.00 0.00 52 VAL A CA 4
ATOM 6889 C C . VAL A 1 52 ? 1.305 0.083 12.884 1.00 0.00 52 VAL A C 4
ATOM 6890 O O . VAL A 1 52 ? 1.206 0.525 14.028 1.00 0.00 52 VAL A O 4
ATOM 6903 N N . GLU A 1 53 ? 0.742 0.631 11.817 1.00 0.00 53 GLU A N 4
ATOM 6904 C CA . GLU A 1 53 ? -0.061 1.836 11.931 1.00 0.00 53 GLU A CA 4
ATOM 6905 C C . GLU A 1 53 ? -0.740 2.150 10.596 1.00 0.00 53 GLU A C 4
ATOM 6906 O O . GLU A 1 53 ? -0.174 1.899 9.533 1.00 0.00 53 GLU A O 4
ATOM 6918 N N . VAL A 1 54 ? -1.945 2.693 10.694 1.00 0.00 54 VAL A N 4
ATOM 6919 C CA . VAL A 1 54 ? -2.707 3.043 9.507 1.00 0.00 54 VAL A CA 4
ATOM 6920 C C . VAL A 1 54 ? -3.115 4.515 9.585 1.00 0.00 54 VAL A C 4
ATOM 6921 O O . VAL A 1 54 ? -3.445 5.016 10.659 1.00 0.00 54 VAL A O 4
ATOM 6934 N N . LYS A 1 55 ? -3.080 5.168 8.432 1.00 0.00 55 LYS A N 4
ATOM 6935 C CA . LYS A 1 55 ? -3.443 6.573 8.356 1.00 0.00 55 LYS A CA 4
ATOM 6936 C C . LYS A 1 55 ? -4.233 6.822 7.070 1.00 0.00 55 LYS A C 4
ATOM 6937 O O . LYS A 1 55 ? -3.935 6.235 6.031 1.00 0.00 55 LYS A O 4
ATOM 6956 N N . LYS A 1 56 ? -5.224 7.694 7.182 1.00 0.00 56 LYS A N 4
ATOM 6957 C CA . LYS A 1 56 ? -6.059 8.029 6.040 1.00 0.00 56 LYS A CA 4
ATOM 6958 C C . LYS A 1 56 ? -5.844 9.497 5.670 1.00 0.00 56 LYS A C 4
ATOM 6959 O O . LYS A 1 56 ? -5.415 10.295 6.502 1.00 0.00 56 LYS A O 4
ATOM 6978 N N . TYR A 1 57 ? -6.153 9.811 4.420 1.00 0.00 57 TYR A N 4
ATOM 6979 C CA . TYR A 1 57 ? -5.999 11.169 3.929 1.00 0.00 57 TYR A CA 4
ATOM 6980 C C . TYR A 1 57 ? -6.914 11.426 2.730 1.00 0.00 57 TYR A C 4
ATOM 6981 O O . TYR A 1 57 ? -7.547 10.503 2.218 1.00 0.00 57 TYR A O 4
ATOM 6999 N N . GLU A 1 58 ? -6.955 12.684 2.316 1.00 0.00 58 GLU A N 4
ATOM 7000 C CA . GLU A 1 58 ? -7.782 13.073 1.186 1.00 0.00 58 GLU A CA 4
ATOM 7001 C C . GLU A 1 58 ? -6.918 13.271 -0.061 1.00 0.00 58 GLU A C 4
ATOM 7002 O O . GLU A 1 58 ? -7.187 12.684 -1.107 1.00 0.00 58 GLU A O 4
ATOM 7014 N N . THR A 1 59 ? -5.896 14.101 0.092 1.00 0.00 59 THR A N 4
ATOM 7015 C CA . THR A 1 59 ? -4.991 14.384 -1.009 1.00 0.00 59 THR A CA 4
ATOM 7016 C C . THR A 1 59 ? -3.955 13.267 -1.149 1.00 0.00 59 THR A C 4
ATOM 7017 O O . THR A 1 59 ? -3.403 12.800 -0.154 1.00 0.00 59 THR A O 4
ATOM 7028 N N . PHE A 1 60 ? -3.724 12.870 -2.391 1.00 0.00 60 PHE A N 4
ATOM 7029 C CA . PHE A 1 60 ? -2.765 11.816 -2.674 1.00 0.00 60 PHE A CA 4
ATOM 7030 C C . PHE A 1 60 ? -1.330 12.323 -2.515 1.00 0.00 60 PHE A C 4
ATOM 7031 O O . PHE A 1 60 ? -0.452 11.583 -2.075 1.00 0.00 60 PHE A O 4
ATOM 7048 N N . ARG A 1 61 ? -1.137 13.581 -2.881 1.00 0.00 61 ARG A N 4
ATOM 7049 C CA . ARG A 1 61 ? 0.176 14.196 -2.785 1.00 0.00 61 ARG A CA 4
ATOM 7050 C C . ARG A 1 61 ? 0.636 14.238 -1.326 1.00 0.00 61 ARG A C 4
ATOM 7051 O O . ARG A 1 61 ? 1.807 14.002 -1.034 1.00 0.00 61 ARG A O 4
ATOM 7072 N N . GLN A 1 62 ? -0.310 14.541 -0.449 1.00 0.00 62 GLN A N 4
ATOM 7073 C CA . GLN A 1 62 ? -0.016 14.618 0.972 1.00 0.00 62 GLN A CA 4
ATOM 7074 C C . GLN A 1 62 ? 0.562 13.290 1.467 1.00 0.00 62 GLN A C 4
ATOM 7075 O O . GLN A 1 62 ? 1.504 13.275 2.257 1.00 0.00 62 GLN A O 4
ATOM 7089 N N . VAL A 1 63 ? -0.028 12.208 0.981 1.00 0.00 63 VAL A N 4
ATOM 7090 C CA . VAL A 1 63 ? 0.416 10.878 1.364 1.00 0.00 63 VAL A CA 4
ATOM 7091 C C . VAL A 1 63 ? 1.888 10.707 0.982 1.00 0.00 63 VAL A C 4
ATOM 7092 O O . VAL A 1 63 ? 2.618 9.958 1.630 1.00 0.00 63 VAL A O 4
ATOM 7105 N N . LEU A 1 64 ? 2.280 11.415 -0.067 1.00 0.00 64 LEU A N 4
ATOM 7106 C CA . LEU A 1 64 ? 3.652 11.351 -0.542 1.00 0.00 64 LEU A CA 4
ATOM 7107 C C . LEU A 1 64 ? 4.544 12.193 0.372 1.00 0.00 64 LEU A C 4
ATOM 7108 O O . LEU A 1 64 ? 5.748 11.957 0.459 1.00 0.00 64 LEU A O 4
ATOM 7124 N N . ARG A 1 65 ? 3.918 13.158 1.029 1.00 0.00 65 ARG A N 4
ATOM 7125 C CA . ARG A 1 65 ? 4.641 14.037 1.933 1.00 0.00 65 ARG A CA 4
ATOM 7126 C C . ARG A 1 65 ? 4.891 13.335 3.269 1.00 0.00 65 ARG A C 4
ATOM 7127 O O . ARG A 1 65 ? 5.997 13.385 3.804 1.00 0.00 65 ARG A O 4
ATOM 7148 N N . GLU A 1 66 ? 3.844 12.695 3.770 1.00 0.00 66 GLU A N 4
ATOM 7149 C CA . GLU A 1 66 ? 3.937 11.983 5.034 1.00 0.00 66 GLU A CA 4
ATOM 7150 C C . GLU A 1 66 ? 4.699 10.670 4.848 1.00 0.00 66 GLU A C 4
ATOM 7151 O O . GLU A 1 66 ? 5.731 10.452 5.481 1.00 0.00 66 GLU A O 4
ATOM 7163 N N . GLU A 1 67 ? 4.162 9.828 3.977 1.00 0.00 67 GLU A N 4
ATOM 7164 C CA . GLU A 1 67 ? 4.779 8.542 3.701 1.00 0.00 67 GLU A CA 4
ATOM 7165 C C . GLU A 1 67 ? 5.785 8.672 2.555 1.00 0.00 67 GLU A C 4
ATOM 7166 O O . GLU A 1 67 ? 5.629 9.521 1.680 1.00 0.00 67 GLU A O 4
ATOM 7178 N N . PRO A 1 68 ? 6.823 7.793 2.600 1.00 0.00 68 PRO A N 4
ATOM 7179 C CA . PRO A 1 68 ? 7.854 7.801 1.577 1.00 0.00 68 PRO A CA 4
ATOM 7180 C C . PRO A 1 68 ? 7.341 7.182 0.275 1.00 0.00 68 PRO A C 4
ATOM 7181 O O . PRO A 1 68 ? 6.210 6.702 0.216 1.00 0.00 68 PRO A O 4
ATOM 7192 N N . ILE A 1 69 ? 8.197 7.213 -0.736 1.00 0.00 69 ILE A N 4
ATOM 7193 C CA . ILE A 1 69 ? 7.844 6.661 -2.032 1.00 0.00 69 ILE A CA 4
ATOM 7194 C C . ILE A 1 69 ? 8.692 5.416 -2.300 1.00 0.00 69 ILE A C 4
ATOM 7195 O O . ILE A 1 69 ? 8.221 4.461 -2.915 1.00 0.00 69 ILE A O 4
ATOM 7211 N N . ASP A 1 70 ? 9.927 5.468 -1.824 1.00 0.00 70 ASP A N 4
ATOM 7212 C CA . ASP A 1 70 ? 10.845 4.356 -2.004 1.00 0.00 70 ASP A CA 4
ATOM 7213 C C . ASP A 1 70 ? 10.228 3.089 -1.408 1.00 0.00 70 ASP A C 4
ATOM 7214 O O . ASP A 1 70 ? 10.330 2.011 -1.992 1.00 0.00 70 ASP A O 4
ATOM 7223 N N . LYS A 1 71 ? 9.602 3.261 -0.253 1.00 0.00 71 LYS A N 4
ATOM 7224 C CA . LYS A 1 71 ? 8.969 2.145 0.428 1.00 0.00 71 LYS A CA 4
ATOM 7225 C C . LYS A 1 71 ? 7.737 1.702 -0.364 1.00 0.00 71 LYS A C 4
ATOM 7226 O O . LYS A 1 71 ? 7.590 0.523 -0.683 1.00 0.00 71 LYS A O 4
ATOM 7245 N N . ILE A 1 72 ? 6.883 2.671 -0.659 1.00 0.00 72 ILE A N 4
ATOM 7246 C CA . ILE A 1 72 ? 5.668 2.396 -1.408 1.00 0.00 72 ILE A CA 4
ATOM 7247 C C . ILE A 1 72 ? 6.032 1.724 -2.733 1.00 0.00 72 ILE A C 4
ATOM 7248 O O . ILE A 1 72 ? 5.474 0.684 -3.080 1.00 0.00 72 ILE A O 4
ATOM 7264 N N . PHE A 1 73 ? 6.966 2.345 -3.438 1.00 0.00 73 PHE A N 4
ATOM 7265 C CA . PHE A 1 73 ? 7.412 1.820 -4.717 1.00 0.00 73 PHE A CA 4
ATOM 7266 C C . PHE A 1 73 ? 8.934 1.672 -4.750 1.00 0.00 73 PHE A C 4
ATOM 7267 O O . PHE A 1 73 ? 9.660 2.626 -4.476 1.00 0.00 73 PHE A O 4
ATOM 7284 N N . PRO A 1 74 ? 9.384 0.436 -5.095 1.00 0.00 74 PRO A N 4
ATOM 7285 C CA . PRO A 1 74 ? 10.807 0.151 -5.167 1.00 0.00 74 PRO A CA 4
ATOM 7286 C C . PRO A 1 74 ? 11.427 0.766 -6.423 1.00 0.00 74 PRO A C 4
ATOM 7287 O O . PRO A 1 74 ? 12.634 0.998 -6.474 1.00 0.00 74 PRO A O 4
ATOM 7298 N N . ASP A 1 75 ? 10.573 1.013 -7.406 1.00 0.00 75 ASP A N 4
ATOM 7299 C CA . ASP A 1 75 ? 11.022 1.596 -8.658 1.00 0.00 75 ASP A CA 4
ATOM 7300 C C . ASP A 1 75 ? 11.553 3.007 -8.397 1.00 0.00 75 ASP A C 4
ATOM 7301 O O . ASP A 1 75 ? 12.251 3.577 -9.235 1.00 0.00 75 ASP A O 4
ATOM 7310 N N . LYS A 1 76 ? 11.204 3.530 -7.231 1.00 0.00 76 LYS A N 4
ATOM 7311 C CA . LYS A 1 76 ? 11.636 4.864 -6.849 1.00 0.00 76 LYS A CA 4
ATOM 7312 C C . LYS A 1 76 ? 11.267 5.852 -7.957 1.00 0.00 76 LYS A C 4
ATOM 7313 O O . LYS A 1 76 ? 12.145 6.410 -8.614 1.00 0.00 76 LYS A O 4
ATOM 7332 N N . PRO A 1 77 ? 9.933 6.044 -8.134 1.00 0.00 77 PRO A N 4
ATOM 7333 C CA . PRO A 1 77 ? 9.436 6.955 -9.152 1.00 0.00 77 PRO A CA 4
ATOM 7334 C C . PRO A 1 77 ? 9.624 8.412 -8.721 1.00 0.00 77 PRO A C 4
ATOM 7335 O O . PRO A 1 77 ? 10.139 8.681 -7.637 1.00 0.00 77 PRO A O 4
ATOM 7346 N N . SER A 1 78 ? 9.195 9.313 -9.593 1.00 0.00 78 SER A N 4
ATOM 7347 C CA . SER A 1 78 ? 9.309 10.735 -9.317 1.00 0.00 78 SER A CA 4
ATOM 7348 C C . SER A 1 78 ? 7.964 11.284 -8.838 1.00 0.00 78 SER A C 4
ATOM 7349 O O . SER A 1 78 ? 6.913 10.735 -9.165 1.00 0.00 78 SER A O 4
ATOM 7357 N N . PHE A 1 79 ? 8.040 12.361 -8.070 1.00 0.00 79 PHE A N 4
ATOM 7358 C CA . PHE A 1 79 ? 6.842 12.991 -7.543 1.00 0.00 79 PHE A CA 4
ATOM 7359 C C . PHE A 1 79 ? 5.787 13.164 -8.637 1.00 0.00 79 PHE A C 4
ATOM 7360 O O . PHE A 1 79 ? 4.598 12.954 -8.398 1.00 0.00 79 PHE A O 4
ATOM 7377 N N . GLU A 1 80 ? 6.259 13.545 -9.815 1.00 0.00 80 GLU A N 4
ATOM 7378 C CA . GLU A 1 80 ? 5.371 13.748 -10.947 1.00 0.00 80 GLU A CA 4
ATOM 7379 C C . GLU A 1 80 ? 4.910 12.402 -11.509 1.00 0.00 80 GLU A C 4
ATOM 7380 O O . GLU A 1 80 ? 3.733 12.224 -11.817 1.00 0.00 80 GLU A O 4
ATOM 7392 N N . LYS A 1 81 ? 5.863 11.488 -11.626 1.00 0.00 81 LYS A N 4
ATOM 7393 C CA . LYS A 1 81 ? 5.570 10.163 -12.145 1.00 0.00 81 LYS A CA 4
ATOM 7394 C C . LYS A 1 81 ? 4.576 9.464 -11.216 1.00 0.00 81 LYS A C 4
ATOM 7395 O O . LYS A 1 81 ? 3.651 8.798 -11.678 1.00 0.00 81 LYS A O 4
ATOM 7414 N N . ALA A 1 82 ? 4.800 9.640 -9.922 1.00 0.00 82 ALA A N 4
ATOM 7415 C CA . ALA A 1 82 ? 3.936 9.034 -8.923 1.00 0.00 82 ALA A CA 4
ATOM 7416 C C . ALA A 1 82 ? 2.496 9.498 -9.152 1.00 0.00 82 ALA A C 4
ATOM 7417 O O . ALA A 1 82 ? 1.558 8.716 -9.009 1.00 0.00 82 ALA A O 4
ATOM 7424 N N . LEU A 1 83 ? 2.367 10.769 -9.503 1.00 0.00 83 LEU A N 4
ATOM 7425 C CA . LEU A 1 83 ? 1.058 11.348 -9.753 1.00 0.00 83 LEU A CA 4
ATOM 7426 C C . LEU A 1 83 ? 0.374 10.581 -10.887 1.00 0.00 83 LEU A C 4
ATOM 7427 O O . LEU A 1 83 ? -0.770 10.152 -10.749 1.00 0.00 83 LEU A O 4
ATOM 7443 N N . LYS A 1 84 ? 1.105 10.431 -11.982 1.00 0.00 84 LYS A N 4
ATOM 7444 C CA . LYS A 1 84 ? 0.584 9.724 -13.139 1.00 0.00 84 LYS A CA 4
ATOM 7445 C C . LYS A 1 84 ? 0.418 8.243 -12.794 1.00 0.00 84 LYS A C 4
ATOM 7446 O O . LYS A 1 84 ? -0.628 7.653 -13.057 1.00 0.00 84 LYS A O 4
ATOM 7465 N N . ARG A 1 85 ? 1.468 7.683 -12.209 1.00 0.00 85 ARG A N 4
ATOM 7466 C CA . ARG A 1 85 ? 1.452 6.282 -11.825 1.00 0.00 85 ARG A CA 4
ATOM 7467 C C . ARG A 1 85 ? 0.198 5.971 -11.005 1.00 0.00 85 ARG A C 4
ATOM 7468 O O . ARG A 1 85 ? -0.505 5.001 -11.284 1.00 0.00 85 ARG A O 4
ATOM 7489 N N . PHE A 1 86 ? -0.043 6.811 -10.009 1.00 0.00 86 PHE A N 4
ATOM 7490 C CA . PHE A 1 86 ? -1.199 6.638 -9.147 1.00 0.00 86 PHE A CA 4
ATOM 7491 C C . PHE A 1 86 ? -2.484 7.069 -9.858 1.00 0.00 86 PHE A C 4
ATOM 7492 O O . PHE A 1 86 ? -3.208 7.934 -9.369 1.00 0.00 86 PHE A O 4
ATOM 7509 N N . HIS A 1 87 ? -2.726 6.446 -11.002 1.00 0.00 87 HIS A N 4
ATOM 7510 C CA . HIS A 1 87 ? -3.910 6.755 -11.786 1.00 0.00 87 HIS A CA 4
ATOM 7511 C C . HIS A 1 87 ? -3.890 5.947 -13.085 1.00 0.00 87 HIS A C 4
ATOM 7512 O O . HIS A 1 87 ? -4.831 5.209 -13.376 1.00 0.00 87 HIS A O 4
ATOM 7526 N N . ASN A 1 88 ? -2.808 6.113 -13.832 1.00 0.00 88 ASN A N 4
ATOM 7527 C CA . ASN A 1 88 ? -2.654 5.408 -15.093 1.00 0.00 88 ASN A CA 4
ATOM 7528 C C . ASN A 1 88 ? -2.554 3.905 -14.823 1.00 0.00 88 ASN A C 4
ATOM 7529 O O . ASN A 1 88 ? -1.458 3.372 -14.655 1.00 0.00 88 ASN A O 4
ATOM 7540 N N . MET A 1 89 ? -3.713 3.264 -14.791 1.00 0.00 89 MET A N 4
ATOM 7541 C CA . MET A 1 89 ? -3.770 1.833 -14.545 1.00 0.00 89 MET A CA 4
ATOM 7542 C C . MET A 1 89 ? -5.216 1.333 -14.556 1.00 0.00 89 MET A C 4
ATOM 7543 O O . MET A 1 89 ? -6.042 1.794 -13.770 1.00 0.00 89 MET A O 4
ATOM 7557 N N . TYR A 1 90 ? -5.478 0.395 -15.454 1.00 0.00 90 TYR A N 4
ATOM 7558 C CA . TYR A 1 90 ? -6.809 -0.173 -15.577 1.00 0.00 90 TYR A CA 4
ATOM 7559 C C . TYR A 1 90 ? -7.864 0.926 -15.718 1.00 0.00 90 TYR A C 4
ATOM 7560 O O . TYR A 1 90 ? -8.437 1.373 -14.726 1.00 0.00 90 TYR A O 4
ATOM 7578 N N . PRO A 1 91 ? -8.094 1.342 -16.993 1.00 0.00 91 PRO A N 4
ATOM 7579 C CA . PRO A 1 91 ? -9.069 2.380 -17.277 1.00 0.00 91 PRO A CA 4
ATOM 7580 C C . PRO A 1 91 ? -10.496 1.840 -17.159 1.00 0.00 91 PRO A C 4
ATOM 7581 O O . PRO A 1 91 ? -10.701 0.629 -17.091 1.00 0.00 91 PRO A O 4
ATOM 7592 N N . LYS A 1 92 ? -11.445 2.764 -17.138 1.00 0.00 92 LYS A N 4
ATOM 7593 C CA . LYS A 1 92 ? -12.846 2.396 -17.029 1.00 0.00 92 LYS A CA 4
ATOM 7594 C C . LYS A 1 92 ? -13.714 3.633 -17.268 1.00 0.00 92 LYS A C 4
ATOM 7595 O O . LYS A 1 92 ? -14.360 4.130 -16.346 1.00 0.00 92 LYS A O 4
ATOM 7614 N N . TRP A 1 93 ? -13.702 4.095 -18.510 1.00 0.00 93 TRP A N 4
ATOM 7615 C CA . TRP A 1 93 ? -14.480 5.264 -18.881 1.00 0.00 93 TRP A CA 4
ATOM 7616 C C . TRP A 1 93 ? -14.104 6.404 -17.932 1.00 0.00 93 TRP A C 4
ATOM 7617 O O . TRP A 1 93 ? -14.839 6.702 -16.992 1.00 0.00 93 TRP A O 4
ATOM 7638 N N . LYS A 1 94 ? -12.959 7.009 -18.210 1.00 0.00 94 LYS A N 4
ATOM 7639 C CA . LYS A 1 94 ? -12.476 8.109 -17.392 1.00 0.00 94 LYS A CA 4
ATOM 7640 C C . LYS A 1 94 ? -12.268 7.619 -15.958 1.00 0.00 94 LYS A C 4
ATOM 7641 O O . LYS A 1 94 ? -13.223 7.239 -15.283 1.00 0.00 94 LYS A O 4
ATOM 7660 N N . GLU A 1 95 ? -11.012 7.644 -15.534 1.00 0.00 95 GLU A N 4
ATOM 7661 C CA . GLU A 1 95 ? -10.667 7.207 -14.192 1.00 0.00 95 GLU A CA 4
ATOM 7662 C C . GLU A 1 95 ? -11.292 8.140 -13.153 1.00 0.00 95 GLU A C 4
ATOM 7663 O O . GLU A 1 95 ? -11.419 9.341 -13.387 1.00 0.00 95 GLU A O 4
ATOM 7675 N N . TYR A 1 96 ? -11.667 7.552 -12.027 1.00 0.00 96 TYR A N 4
ATOM 7676 C CA . TYR A 1 96 ? -12.277 8.315 -10.951 1.00 0.00 96 TYR A CA 4
ATOM 7677 C C . TYR A 1 96 ? -11.717 7.890 -9.592 1.00 0.00 96 TYR A C 4
ATOM 7678 O O . TYR A 1 96 ? -10.641 7.298 -9.517 1.00 0.00 96 TYR A O 4
ATOM 7696 N N . ARG A 1 97 ? -12.472 8.208 -8.551 1.00 0.00 97 ARG A N 4
ATOM 7697 C CA . ARG A 1 97 ? -12.065 7.866 -7.198 1.00 0.00 97 ARG A CA 4
ATOM 7698 C C . ARG A 1 97 ? -10.776 8.603 -6.830 1.00 0.00 97 ARG A C 4
ATOM 7699 O O . ARG A 1 97 ? -10.096 9.145 -7.700 1.00 0.00 97 ARG A O 4
ATOM 7720 N N . TYR A 1 98 ? -10.478 8.599 -5.539 1.00 0.00 98 TYR A N 4
ATOM 7721 C CA . TYR A 1 98 ? -9.282 9.261 -5.045 1.00 0.00 98 TYR A CA 4
ATOM 7722 C C . TYR A 1 98 ? -8.303 8.249 -4.446 1.00 0.00 98 TYR A C 4
ATOM 7723 O O . TYR A 1 98 ? -7.110 8.282 -4.745 1.00 0.00 98 TYR A O 4
ATOM 7741 N N . GLY A 1 99 ? -8.844 7.373 -3.612 1.00 0.00 99 GLY A N 4
ATOM 7742 C CA . GLY A 1 99 ? -8.033 6.353 -2.969 1.00 0.00 99 GLY A CA 4
ATOM 7743 C C . GLY A 1 99 ? -6.792 6.969 -2.318 1.00 0.00 99 GLY A C 4
ATOM 7744 O O . GLY A 1 99 ? -5.790 7.209 -2.989 1.00 0.00 99 GLY A O 4
ATOM 7748 N N . VAL A 1 100 ? -6.900 7.207 -1.019 1.00 0.00 100 VAL A N 4
ATOM 7749 C CA . VAL A 1 100 ? -5.800 7.790 -0.271 1.00 0.00 100 VAL A CA 4
ATOM 7750 C C . VAL A 1 100 ? -5.786 7.208 1.144 1.00 0.00 100 VAL A C 4
ATOM 7751 O O . VAL A 1 100 ? -6.508 7.681 2.020 1.00 0.00 100 VAL A O 4
ATOM 7764 N N . LEU A 1 101 ? -4.956 6.191 1.323 1.00 0.00 101 LEU A N 4
ATOM 7765 C CA . LEU A 1 101 ? -4.839 5.539 2.616 1.00 0.00 101 LEU A CA 4
ATOM 7766 C C . LEU A 1 101 ? -3.405 5.040 2.803 1.00 0.00 101 LEU A C 4
ATOM 7767 O O . LEU A 1 101 ? -2.848 4.396 1.915 1.00 0.00 101 LEU A O 4
ATOM 7783 N N . ALA A 1 102 ? -2.848 5.355 3.963 1.00 0.00 102 ALA A N 4
ATOM 7784 C CA . ALA A 1 102 ? -1.490 4.946 4.277 1.00 0.00 102 ALA A CA 4
ATOM 7785 C C . ALA A 1 102 ? -1.527 3.824 5.316 1.00 0.00 102 ALA A C 4
ATOM 7786 O O . ALA A 1 102 ? -1.923 4.044 6.460 1.00 0.00 102 ALA A O 4
ATOM 7793 N N . ILE A 1 103 ? -1.110 2.644 4.881 1.00 0.00 103 ILE A N 4
ATOM 7794 C CA . ILE A 1 103 ? -1.091 1.486 5.759 1.00 0.00 103 ILE A CA 4
ATOM 7795 C C . ILE A 1 103 ? 0.359 1.063 6.005 1.00 0.00 103 ILE A C 4
ATOM 7796 O O . ILE A 1 103 ? 1.122 0.871 5.060 1.00 0.00 103 ILE A O 4
ATOM 7812 N N . LYS A 1 104 ? 0.694 0.929 7.280 1.00 0.00 104 LYS A N 4
ATOM 7813 C CA . LYS A 1 104 ? 2.038 0.532 7.663 1.00 0.00 104 LYS A CA 4
ATOM 7814 C C . LYS A 1 104 ? 1.993 -0.861 8.293 1.00 0.00 104 LYS A C 4
ATOM 7815 O O . LYS A 1 104 ? 1.437 -1.039 9.376 1.00 0.00 104 LYS A O 4
ATOM 7834 N N . PHE A 1 105 ? 2.587 -1.814 7.589 1.00 0.00 105 PHE A N 4
ATOM 7835 C CA . PHE A 1 105 ? 2.622 -3.186 8.066 1.00 0.00 105 PHE A CA 4
ATOM 7836 C C . PHE A 1 105 ? 4.062 -3.690 8.183 1.00 0.00 105 PHE A C 4
ATOM 7837 O O . PHE A 1 105 ? 4.939 -3.248 7.442 1.00 0.00 105 PHE A O 4
ATOM 7854 N N . ARG A 1 106 ? 4.260 -4.607 9.118 1.00 0.00 106 ARG A N 4
ATOM 7855 C CA . ARG A 1 106 ? 5.579 -5.176 9.340 1.00 0.00 106 ARG A CA 4
ATOM 7856 C C . ARG A 1 106 ? 5.561 -6.681 9.068 1.00 0.00 106 ARG A C 4
ATOM 7857 O O . ARG A 1 106 ? 4.980 -7.447 9.835 1.00 0.00 106 ARG A O 4
ATOM 7878 N N . VAL A 1 107 ? 6.203 -7.059 7.973 1.00 0.00 107 VAL A N 4
ATOM 7879 C CA . VAL A 1 107 ? 6.268 -8.460 7.589 1.00 0.00 107 VAL A CA 4
ATOM 7880 C C . VAL A 1 107 ? 6.878 -9.270 8.735 1.00 0.00 107 VAL A C 4
ATOM 7881 O O . VAL A 1 107 ? 7.965 -8.952 9.215 1.00 0.00 107 VAL A O 4
ATOM 7894 N N . LEU A 1 108 ? 6.150 -10.301 9.141 1.00 0.00 108 LEU A N 4
ATOM 7895 C CA . LEU A 1 108 ? 6.606 -11.159 10.221 1.00 0.00 108 LEU A CA 4
ATOM 7896 C C . LEU A 1 108 ? 7.393 -12.333 9.637 1.00 0.00 108 LEU A C 4
ATOM 7897 O O . LEU A 1 108 ? 6.811 -13.247 9.055 1.00 0.00 108 LEU A O 4
ATOM 7913 N N . GLY A 1 109 ? 8.705 -12.270 9.812 1.00 0.00 109 GLY A N 4
ATOM 7914 C CA . GLY A 1 109 ? 9.578 -13.317 9.309 1.00 0.00 109 GLY A CA 4
ATOM 7915 C C . GLY A 1 109 ? 10.989 -12.781 9.059 1.00 0.00 109 GLY A C 4
ATOM 7916 O O . GLY A 1 109 ? 11.842 -12.829 9.944 1.00 0.00 109 GLY A O 4
ATOM 7920 N N . ARG A 1 110 ? 11.192 -12.282 7.849 1.00 0.00 110 ARG A N 4
ATOM 7921 C CA . ARG A 1 110 ? 12.485 -11.737 7.470 1.00 0.00 110 ARG A CA 4
ATOM 7922 C C . ARG A 1 110 ? 12.990 -10.774 8.546 1.00 0.00 110 ARG A C 4
ATOM 7923 O O . ARG A 1 110 ? 12.206 -10.259 9.342 1.00 0.00 110 ARG A O 4
ATOM 7944 N N . ASP A 1 111 ? 14.298 -10.560 8.537 1.00 0.00 111 ASP A N 4
ATOM 7945 C CA . ASP A 1 111 ? 14.917 -9.667 9.502 1.00 0.00 111 ASP A CA 4
ATOM 7946 C C . ASP A 1 111 ? 14.504 -8.226 9.196 1.00 0.00 111 ASP A C 4
ATOM 7947 O O . ASP A 1 111 ? 14.164 -7.902 8.059 1.00 0.00 111 ASP A O 4
ATOM 7956 N N . LYS A 1 112 ? 14.546 -7.400 10.231 1.00 0.00 112 LYS A N 4
ATOM 7957 C CA . LYS A 1 112 ? 14.180 -6.001 10.088 1.00 0.00 112 LYS A CA 4
ATOM 7958 C C . LYS A 1 112 ? 15.436 -5.177 9.798 1.00 0.00 112 LYS A C 4
ATOM 7959 O O . LYS A 1 112 ? 16.545 -5.711 9.790 1.00 0.00 112 LYS A O 4
ATOM 7978 N N . GLU A 1 113 ? 15.221 -3.890 9.568 1.00 0.00 113 GLU A N 4
ATOM 7979 C CA . GLU A 1 113 ? 16.322 -2.987 9.279 1.00 0.00 113 GLU A CA 4
ATOM 7980 C C . GLU A 1 113 ? 16.585 -2.070 10.476 1.00 0.00 113 GLU A C 4
ATOM 7981 O O . GLU A 1 113 ? 16.089 -0.946 10.521 1.00 0.00 113 GLU A O 4
ATOM 7993 N N . MET A 1 1 ? -7.129 -10.932 17.142 1.00 0.00 1 MET A N 5
ATOM 7994 C CA . MET A 1 1 ? -6.562 -10.255 15.988 1.00 0.00 1 MET A CA 5
ATOM 7995 C C . MET A 1 1 ? -7.059 -10.884 14.685 1.00 0.00 1 MET A C 5
ATOM 7996 O O . MET A 1 1 ? -6.777 -12.048 14.406 1.00 0.00 1 MET A O 5
ATOM 8010 N N . LYS A 1 2 ? -7.790 -10.085 13.921 1.00 0.00 2 LYS A N 5
ATOM 8011 C CA . LYS A 1 2 ? -8.328 -10.548 12.654 1.00 0.00 2 LYS A CA 5
ATOM 8012 C C . LYS A 1 2 ? -7.196 -10.652 11.631 1.00 0.00 2 LYS A C 5
ATOM 8013 O O . LYS A 1 2 ? -6.120 -10.090 11.831 1.00 0.00 2 LYS A O 5
ATOM 8032 N N . VAL A 1 3 ? -7.476 -11.376 10.557 1.00 0.00 3 VAL A N 5
ATOM 8033 C CA . VAL A 1 3 ? -6.494 -11.561 9.502 1.00 0.00 3 VAL A CA 5
ATOM 8034 C C . VAL A 1 3 ? -7.138 -11.243 8.151 1.00 0.00 3 VAL A C 5
ATOM 8035 O O . VAL A 1 3 ? -8.272 -11.641 7.891 1.00 0.00 3 VAL A O 5
ATOM 8048 N N . TYR A 1 4 ? -6.385 -10.530 7.326 1.00 0.00 4 TYR A N 5
ATOM 8049 C CA . TYR A 1 4 ? -6.868 -10.155 6.008 1.00 0.00 4 TYR A CA 5
ATOM 8050 C C . TYR A 1 4 ? -5.960 -10.716 4.911 1.00 0.00 4 TYR A C 5
ATOM 8051 O O . TYR A 1 4 ? -4.760 -10.446 4.895 1.00 0.00 4 TYR A O 5
ATOM 8069 N N . ARG A 1 5 ? -6.568 -11.486 4.021 1.00 0.00 5 ARG A N 5
ATOM 8070 C CA . ARG A 1 5 ? -5.830 -12.087 2.923 1.00 0.00 5 ARG A CA 5
ATOM 8071 C C . ARG A 1 5 ? -5.870 -11.176 1.695 1.00 0.00 5 ARG A C 5
ATOM 8072 O O . ARG A 1 5 ? -6.893 -11.085 1.018 1.00 0.00 5 ARG A O 5
ATOM 8093 N N . LEU A 1 6 ? -4.744 -10.524 1.444 1.00 0.00 6 LEU A N 5
ATOM 8094 C CA . LEU A 1 6 ? -4.637 -9.624 0.309 1.00 0.00 6 LEU A CA 5
ATOM 8095 C C . LEU A 1 6 ? -3.872 -10.319 -0.819 1.00 0.00 6 LEU A C 5
ATOM 8096 O O . LEU A 1 6 ? -2.705 -10.672 -0.656 1.00 0.00 6 LEU A O 5
ATOM 8112 N N . TYR A 1 7 ? -4.560 -10.496 -1.937 1.00 0.00 7 TYR A N 5
ATOM 8113 C CA . TYR A 1 7 ? -3.959 -11.143 -3.091 1.00 0.00 7 TYR A CA 5
ATOM 8114 C C . TYR A 1 7 ? -3.090 -10.161 -3.880 1.00 0.00 7 TYR A C 5
ATOM 8115 O O . TYR A 1 7 ? -3.589 -9.166 -4.402 1.00 0.00 7 TYR A O 5
ATOM 8133 N N . LEU A 1 8 ? -1.805 -10.476 -3.941 1.00 0.00 8 LEU A N 5
ATOM 8134 C CA . LEU A 1 8 ? -0.861 -9.634 -4.657 1.00 0.00 8 LEU A CA 5
ATOM 8135 C C . LEU A 1 8 ? -0.150 -10.467 -5.725 1.00 0.00 8 LEU A C 5
ATOM 8136 O O . LEU A 1 8 ? -0.354 -11.677 -5.812 1.00 0.00 8 LEU A O 5
ATOM 8152 N N . LYS A 1 9 ? 0.671 -9.786 -6.511 1.00 0.00 9 LYS A N 5
ATOM 8153 C CA . LYS A 1 9 ? 1.415 -10.448 -7.569 1.00 0.00 9 LYS A CA 5
ATOM 8154 C C . LYS A 1 9 ? 2.817 -10.792 -7.064 1.00 0.00 9 LYS A C 5
ATOM 8155 O O . LYS A 1 9 ? 3.319 -10.158 -6.136 1.00 0.00 9 LYS A O 5
ATOM 8174 N N . ASP A 1 10 ? 3.410 -11.794 -7.696 1.00 0.00 10 ASP A N 5
ATOM 8175 C CA . ASP A 1 10 ? 4.745 -12.229 -7.322 1.00 0.00 10 ASP A CA 5
ATOM 8176 C C . ASP A 1 10 ? 5.723 -11.065 -7.492 1.00 0.00 10 ASP A C 5
ATOM 8177 O O . ASP A 1 10 ? 6.748 -11.006 -6.815 1.00 0.00 10 ASP A O 5
ATOM 8186 N N . GLU A 1 11 ? 5.372 -10.167 -8.402 1.00 0.00 11 GLU A N 5
ATOM 8187 C CA . GLU A 1 11 ? 6.206 -9.008 -8.670 1.00 0.00 11 GLU A CA 5
ATOM 8188 C C . GLU A 1 11 ? 6.188 -8.053 -7.475 1.00 0.00 11 GLU A C 5
ATOM 8189 O O . GLU A 1 11 ? 7.236 -7.582 -7.036 1.00 0.00 11 GLU A O 5
ATOM 8201 N N . TYR A 1 12 ? 4.985 -7.796 -6.981 1.00 0.00 12 TYR A N 5
ATOM 8202 C CA . TYR A 1 12 ? 4.817 -6.906 -5.846 1.00 0.00 12 TYR A CA 5
ATOM 8203 C C . TYR A 1 12 ? 5.117 -7.630 -4.532 1.00 0.00 12 TYR A C 5
ATOM 8204 O O . TYR A 1 12 ? 5.784 -7.083 -3.655 1.00 0.00 12 TYR A O 5
ATOM 8222 N N . LEU A 1 13 ? 4.610 -8.851 -4.437 1.00 0.00 13 LEU A N 5
ATOM 8223 C CA . LEU A 1 13 ? 4.815 -9.656 -3.245 1.00 0.00 13 LEU A CA 5
ATOM 8224 C C . LEU A 1 13 ? 6.316 -9.814 -2.994 1.00 0.00 13 LEU A C 5
ATOM 8225 O O . LEU A 1 13 ? 6.769 -9.744 -1.852 1.00 0.00 13 LEU A O 5
ATOM 8241 N N . GLU A 1 14 ? 7.046 -10.025 -4.079 1.00 0.00 14 GLU A N 5
ATOM 8242 C CA . GLU A 1 14 ? 8.487 -10.193 -3.991 1.00 0.00 14 GLU A CA 5
ATOM 8243 C C . GLU A 1 14 ? 9.102 -9.074 -3.149 1.00 0.00 14 GLU A C 5
ATOM 8244 O O . GLU A 1 14 ? 9.917 -9.333 -2.265 1.00 0.00 14 GLU A O 5
ATOM 8256 N N . MET A 1 15 ? 8.688 -7.852 -3.452 1.00 0.00 15 MET A N 5
ATOM 8257 C CA . MET A 1 15 ? 9.187 -6.692 -2.734 1.00 0.00 15 MET A CA 5
ATOM 8258 C C . MET A 1 15 ? 8.904 -6.812 -1.235 1.00 0.00 15 MET A C 5
ATOM 8259 O O . MET A 1 15 ? 9.741 -6.450 -0.410 1.00 0.00 15 MET A O 5
ATOM 8273 N N . VAL A 1 16 ? 7.719 -7.320 -0.928 1.00 0.00 16 VAL A N 5
ATOM 8274 C CA . VAL A 1 16 ? 7.314 -7.491 0.457 1.00 0.00 16 VAL A CA 5
ATOM 8275 C C . VAL A 1 16 ? 8.206 -8.544 1.118 1.00 0.00 16 VAL A C 5
ATOM 8276 O O . VAL A 1 16 ? 8.558 -8.418 2.289 1.00 0.00 16 VAL A O 5
ATOM 8289 N N . LYS A 1 17 ? 8.546 -9.560 0.337 1.00 0.00 17 LYS A N 5
ATOM 8290 C CA . LYS A 1 17 ? 9.389 -10.634 0.832 1.00 0.00 17 LYS A CA 5
ATOM 8291 C C . LYS A 1 17 ? 10.758 -10.067 1.215 1.00 0.00 17 LYS A C 5
ATOM 8292 O O . LYS A 1 17 ? 11.287 -10.380 2.281 1.00 0.00 17 LYS A O 5
ATOM 8311 N N . SER A 1 18 ? 11.292 -9.243 0.326 1.00 0.00 18 SER A N 5
ATOM 8312 C CA . SER A 1 18 ? 12.588 -8.630 0.557 1.00 0.00 18 SER A CA 5
ATOM 8313 C C . SER A 1 18 ? 12.548 -7.789 1.835 1.00 0.00 18 SER A C 5
ATOM 8314 O O . SER A 1 18 ? 13.577 -7.578 2.475 1.00 0.00 18 SER A O 5
ATOM 8322 N N . GLY A 1 19 ? 11.350 -7.331 2.167 1.00 0.00 19 GLY A N 5
ATOM 8323 C CA . GLY A 1 19 ? 11.163 -6.518 3.356 1.00 0.00 19 GLY A CA 5
ATOM 8324 C C . GLY A 1 19 ? 11.198 -5.028 3.013 1.00 0.00 19 GLY A C 5
ATOM 8325 O O . GLY A 1 19 ? 11.039 -4.181 3.890 1.00 0.00 19 GLY A O 5
ATOM 8329 N N . LYS A 1 20 ? 11.407 -4.753 1.734 1.00 0.00 20 LYS A N 5
ATOM 8330 C CA . LYS A 1 20 ? 11.464 -3.379 1.263 1.00 0.00 20 LYS A CA 5
ATOM 8331 C C . LYS A 1 20 ? 10.078 -2.744 1.386 1.00 0.00 20 LYS A C 5
ATOM 8332 O O . LYS A 1 20 ? 9.960 -1.545 1.634 1.00 0.00 20 LYS A O 5
ATOM 8351 N N . LYS A 1 21 ? 9.063 -3.576 1.206 1.00 0.00 21 LYS A N 5
ATOM 8352 C CA . LYS A 1 21 ? 7.689 -3.111 1.293 1.00 0.00 21 LYS A CA 5
ATOM 8353 C C . LYS A 1 21 ? 7.282 -3.010 2.764 1.00 0.00 21 LYS A C 5
ATOM 8354 O O . LYS A 1 21 ? 7.064 -4.027 3.423 1.00 0.00 21 LYS A O 5
ATOM 8373 N N . ARG A 1 22 ? 7.191 -1.776 3.237 1.00 0.00 22 ARG A N 5
ATOM 8374 C CA . ARG A 1 22 ? 6.813 -1.530 4.619 1.00 0.00 22 ARG A CA 5
ATOM 8375 C C . ARG A 1 22 ? 5.457 -0.824 4.681 1.00 0.00 22 ARG A C 5
ATOM 8376 O O . ARG A 1 22 ? 4.644 -1.110 5.558 1.00 0.00 22 ARG A O 5
ATOM 8397 N N . ILE A 1 23 ? 5.256 0.086 3.739 1.00 0.00 23 ILE A N 5
ATOM 8398 C CA . ILE A 1 23 ? 4.013 0.835 3.675 1.00 0.00 23 ILE A CA 5
ATOM 8399 C C . ILE A 1 23 ? 3.236 0.422 2.424 1.00 0.00 23 ILE A C 5
ATOM 8400 O O . ILE A 1 23 ? 3.765 0.478 1.314 1.00 0.00 23 ILE A O 5
ATOM 8416 N N . GLU A 1 24 ? 1.995 0.014 2.644 1.00 0.00 24 GLU A N 5
ATOM 8417 C CA . GLU A 1 24 ? 1.141 -0.409 1.547 1.00 0.00 24 GLU A CA 5
ATOM 8418 C C . GLU A 1 24 ? 0.166 0.709 1.172 1.00 0.00 24 GLU A C 5
ATOM 8419 O O . GLU A 1 24 ? -0.740 1.032 1.940 1.00 0.00 24 GLU A O 5
ATOM 8431 N N . VAL A 1 25 ? 0.384 1.270 -0.008 1.00 0.00 25 VAL A N 5
ATOM 8432 C CA . VAL A 1 25 ? -0.464 2.346 -0.494 1.00 0.00 25 VAL A CA 5
ATOM 8433 C C . VAL A 1 25 ? -1.569 1.759 -1.375 1.00 0.00 25 VAL A C 5
ATOM 8434 O O . VAL A 1 25 ? -1.296 1.245 -2.459 1.00 0.00 25 VAL A O 5
ATOM 8447 N N . ARG A 1 26 ? -2.793 1.856 -0.877 1.00 0.00 26 ARG A N 5
ATOM 8448 C CA . ARG A 1 26 ? -3.940 1.342 -1.605 1.00 0.00 26 ARG A CA 5
ATOM 8449 C C . ARG A 1 26 ? -5.206 2.105 -1.209 1.00 0.00 26 ARG A C 5
ATOM 8450 O O . ARG A 1 26 ? -5.407 2.413 -0.035 1.00 0.00 26 ARG A O 5
ATOM 8471 N N . VAL A 1 27 ? -6.026 2.387 -2.210 1.00 0.00 27 VAL A N 5
ATOM 8472 C CA . VAL A 1 27 ? -7.267 3.107 -1.981 1.00 0.00 27 VAL A CA 5
ATOM 8473 C C . VAL A 1 27 ? -7.974 2.521 -0.758 1.00 0.00 27 VAL A C 5
ATOM 8474 O O . VAL A 1 27 ? -8.490 1.405 -0.811 1.00 0.00 27 VAL A O 5
ATOM 8487 N N . ALA A 1 28 ? -7.975 3.298 0.315 1.00 0.00 28 ALA A N 5
ATOM 8488 C CA . ALA A 1 28 ? -8.610 2.869 1.549 1.00 0.00 28 ALA A CA 5
ATOM 8489 C C . ALA A 1 28 ? -9.945 2.196 1.224 1.00 0.00 28 ALA A C 5
ATOM 8490 O O . ALA A 1 28 ? -10.027 0.970 1.158 1.00 0.00 28 ALA A O 5
ATOM 8497 N N . TYR A 1 29 ? -10.958 3.027 1.028 1.00 0.00 29 TYR A N 5
ATOM 8498 C CA . TYR A 1 29 ? -12.285 2.527 0.710 1.00 0.00 29 TYR A CA 5
ATOM 8499 C C . TYR A 1 29 ? -12.788 1.576 1.798 1.00 0.00 29 TYR A C 5
ATOM 8500 O O . TYR A 1 29 ? -11.997 1.044 2.576 1.00 0.00 29 TYR A O 5
ATOM 8518 N N . PRO A 1 30 ? -14.134 1.385 1.819 1.00 0.00 30 PRO A N 5
ATOM 8519 C CA . PRO A 1 30 ? -14.751 0.507 2.798 1.00 0.00 30 PRO A CA 5
ATOM 8520 C C . PRO A 1 30 ? -14.514 -0.962 2.444 1.00 0.00 30 PRO A C 5
ATOM 8521 O O . PRO A 1 30 ? -15.365 -1.601 1.827 1.00 0.00 30 PRO A O 5
ATOM 8532 N N . GLN A 1 31 ? -13.352 -1.455 2.849 1.00 0.00 31 GLN A N 5
ATOM 8533 C CA . GLN A 1 31 ? -12.992 -2.838 2.581 1.00 0.00 31 GLN A CA 5
ATOM 8534 C C . GLN A 1 31 ? -12.017 -3.347 3.645 1.00 0.00 31 GLN A C 5
ATOM 8535 O O . GLN A 1 31 ? -12.326 -4.287 4.376 1.00 0.00 31 GLN A O 5
ATOM 8549 N N . LEU A 1 32 ? -10.860 -2.704 3.697 1.00 0.00 32 LEU A N 5
ATOM 8550 C CA . LEU A 1 32 ? -9.838 -3.081 4.659 1.00 0.00 32 LEU A CA 5
ATOM 8551 C C . LEU A 1 32 ? -9.251 -1.818 5.294 1.00 0.00 32 LEU A C 5
ATOM 8552 O O . LEU A 1 32 ? -8.218 -1.876 5.959 1.00 0.00 32 LEU A O 5
ATOM 8568 N N . LYS A 1 33 ? -9.936 -0.707 5.067 1.00 0.00 33 LYS A N 5
ATOM 8569 C CA . LYS A 1 33 ? -9.496 0.567 5.608 1.00 0.00 33 LYS A CA 5
ATOM 8570 C C . LYS A 1 33 ? -9.727 0.581 7.120 1.00 0.00 33 LYS A C 5
ATOM 8571 O O . LYS A 1 33 ? -8.956 1.186 7.864 1.00 0.00 33 LYS A O 5
ATOM 8590 N N . ASP A 1 34 ? -10.791 -0.093 7.530 1.00 0.00 34 ASP A N 5
ATOM 8591 C CA . ASP A 1 34 ? -11.133 -0.166 8.941 1.00 0.00 34 ASP A CA 5
ATOM 8592 C C . ASP A 1 34 ? -9.957 -0.762 9.716 1.00 0.00 34 ASP A C 5
ATOM 8593 O O . ASP A 1 34 ? -9.801 -0.505 10.909 1.00 0.00 34 ASP A O 5
ATOM 8602 N N . ILE A 1 35 ? -9.159 -1.547 9.007 1.00 0.00 35 ILE A N 5
ATOM 8603 C CA . ILE A 1 35 ? -8.001 -2.181 9.614 1.00 0.00 35 ILE A CA 5
ATOM 8604 C C . ILE A 1 35 ? -7.286 -1.173 10.515 1.00 0.00 35 ILE A C 5
ATOM 8605 O O . ILE A 1 35 ? -7.509 0.032 10.404 1.00 0.00 35 ILE A O 5
ATOM 8621 N N . LYS A 1 36 ? -6.440 -1.702 11.387 1.00 0.00 36 LYS A N 5
ATOM 8622 C CA . LYS A 1 36 ? -5.690 -0.862 12.306 1.00 0.00 36 LYS A CA 5
ATOM 8623 C C . LYS A 1 36 ? -4.640 -1.712 13.024 1.00 0.00 36 LYS A C 5
ATOM 8624 O O . LYS A 1 36 ? -4.663 -2.939 12.937 1.00 0.00 36 LYS A O 5
ATOM 8643 N N . ARG A 1 37 ? -3.744 -1.026 13.718 1.00 0.00 37 ARG A N 5
ATOM 8644 C CA . ARG A 1 37 ? -2.687 -1.702 14.451 1.00 0.00 37 ARG A CA 5
ATOM 8645 C C . ARG A 1 37 ? -3.273 -2.818 15.319 1.00 0.00 37 ARG A C 5
ATOM 8646 O O . ARG A 1 37 ? -4.356 -2.667 15.882 1.00 0.00 37 ARG A O 5
ATOM 8667 N N . GLY A 1 38 ? -2.531 -3.913 15.399 1.00 0.00 38 GLY A N 5
ATOM 8668 C CA . GLY A 1 38 ? -2.963 -5.053 16.188 1.00 0.00 38 GLY A CA 5
ATOM 8669 C C . GLY A 1 38 ? -3.473 -6.181 15.288 1.00 0.00 38 GLY A C 5
ATOM 8670 O O . GLY A 1 38 ? -3.358 -7.356 15.634 1.00 0.00 38 GLY A O 5
ATOM 8674 N N . ASP A 1 39 ? -4.025 -5.784 14.151 1.00 0.00 39 ASP A N 5
ATOM 8675 C CA . ASP A 1 39 ? -4.553 -6.747 13.199 1.00 0.00 39 ASP A CA 5
ATOM 8676 C C . ASP A 1 39 ? -3.391 -7.429 12.474 1.00 0.00 39 ASP A C 5
ATOM 8677 O O . ASP A 1 39 ? -2.228 -7.175 12.781 1.00 0.00 39 ASP A O 5
ATOM 8686 N N . LYS A 1 40 ? -3.748 -8.283 11.525 1.00 0.00 40 LYS A N 5
ATOM 8687 C CA . LYS A 1 40 ? -2.750 -9.004 10.754 1.00 0.00 40 LYS A CA 5
ATOM 8688 C C . LYS A 1 40 ? -3.185 -9.057 9.288 1.00 0.00 40 LYS A C 5
ATOM 8689 O O . LYS A 1 40 ? -4.366 -9.233 8.993 1.00 0.00 40 LYS A O 5
ATOM 8708 N N . ILE A 1 41 ? -2.207 -8.902 8.408 1.00 0.00 41 ILE A N 5
ATOM 8709 C CA . ILE A 1 41 ? -2.474 -8.931 6.980 1.00 0.00 41 ILE A CA 5
ATOM 8710 C C . ILE A 1 41 ? -1.689 -10.078 6.341 1.00 0.00 41 ILE A C 5
ATOM 8711 O O . ILE A 1 41 ? -0.559 -10.358 6.737 1.00 0.00 41 ILE A O 5
ATOM 8727 N N . ILE A 1 42 ? -2.321 -10.713 5.364 1.00 0.00 42 ILE A N 5
ATOM 8728 C CA . ILE A 1 42 ? -1.696 -11.824 4.667 1.00 0.00 42 ILE A CA 5
ATOM 8729 C C . ILE A 1 42 ? -1.607 -11.499 3.175 1.00 0.00 42 ILE A C 5
ATOM 8730 O O . ILE A 1 42 ? -2.627 -11.288 2.520 1.00 0.00 42 ILE A O 5
ATOM 8746 N N . PHE A 1 43 ? -0.379 -11.470 2.680 1.00 0.00 43 PHE A N 5
ATOM 8747 C CA . PHE A 1 43 ? -0.144 -11.174 1.277 1.00 0.00 43 PHE A CA 5
ATOM 8748 C C . PHE A 1 43 ? -0.020 -12.461 0.459 1.00 0.00 43 PHE A C 5
ATOM 8749 O O . PHE A 1 43 ? 0.788 -13.331 0.781 1.00 0.00 43 PHE A O 5
ATOM 8766 N N . ASN A 1 44 ? -0.833 -12.542 -0.584 1.00 0.00 44 ASN A N 5
ATOM 8767 C CA . ASN A 1 44 ? -0.824 -13.708 -1.451 1.00 0.00 44 ASN A CA 5
ATOM 8768 C C . ASN A 1 44 ? -1.194 -14.948 -0.634 1.00 0.00 44 ASN A C 5
ATOM 8769 O O . ASN A 1 44 ? -0.976 -16.075 -1.077 1.00 0.00 44 ASN A O 5
ATOM 8780 N N . ASP A 1 45 ? -1.747 -14.698 0.543 1.00 0.00 45 ASP A N 5
ATOM 8781 C CA . ASP A 1 45 ? -2.149 -15.780 1.426 1.00 0.00 45 ASP A CA 5
ATOM 8782 C C . ASP A 1 45 ? -0.997 -16.778 1.560 1.00 0.00 45 ASP A C 5
ATOM 8783 O O . ASP A 1 45 ? -1.149 -17.954 1.234 1.00 0.00 45 ASP A O 5
ATOM 8792 N N . LEU A 1 46 ? 0.129 -16.271 2.041 1.00 0.00 46 LEU A N 5
ATOM 8793 C CA . LEU A 1 46 ? 1.306 -17.103 2.223 1.00 0.00 46 LEU A CA 5
ATOM 8794 C C . LEU A 1 46 ? 2.283 -16.398 3.166 1.00 0.00 46 LEU A C 5
ATOM 8795 O O . LEU A 1 46 ? 2.811 -17.013 4.091 1.00 0.00 46 LEU A O 5
ATOM 8811 N N . ILE A 1 47 ? 2.494 -15.118 2.899 1.00 0.00 47 ILE A N 5
ATOM 8812 C CA . ILE A 1 47 ? 3.398 -14.323 3.712 1.00 0.00 47 ILE A CA 5
ATOM 8813 C C . ILE A 1 47 ? 2.584 -13.474 4.691 1.00 0.00 47 ILE A C 5
ATOM 8814 O O . ILE A 1 47 ? 1.898 -12.538 4.284 1.00 0.00 47 ILE A O 5
ATOM 8830 N N . PRO A 1 48 ? 2.690 -13.842 5.996 1.00 0.00 48 PRO A N 5
ATOM 8831 C CA . PRO A 1 48 ? 1.972 -13.125 7.036 1.00 0.00 48 PRO A CA 5
ATOM 8832 C C . PRO A 1 48 ? 2.631 -11.775 7.327 1.00 0.00 48 PRO A C 5
ATOM 8833 O O . PRO A 1 48 ? 3.828 -11.603 7.102 1.00 0.00 48 PRO A O 5
ATOM 8844 N N . ALA A 1 49 ? 1.821 -10.851 7.822 1.00 0.00 49 ALA A N 5
ATOM 8845 C CA . ALA A 1 49 ? 2.310 -9.522 8.145 1.00 0.00 49 ALA A CA 5
ATOM 8846 C C . ALA A 1 49 ? 1.477 -8.942 9.290 1.00 0.00 49 ALA A C 5
ATOM 8847 O O . ALA A 1 49 ? 0.318 -9.311 9.469 1.00 0.00 49 ALA A O 5
ATOM 8854 N N . GLU A 1 50 ? 2.101 -8.042 10.036 1.00 0.00 50 GLU A N 5
ATOM 8855 C CA . GLU A 1 50 ? 1.433 -7.407 11.159 1.00 0.00 50 GLU A CA 5
ATOM 8856 C C . GLU A 1 50 ? 1.246 -5.912 10.889 1.00 0.00 50 GLU A C 5
ATOM 8857 O O . GLU A 1 50 ? 2.079 -5.287 10.236 1.00 0.00 50 GLU A O 5
ATOM 8869 N N . VAL A 1 51 ? 0.146 -5.383 11.406 1.00 0.00 51 VAL A N 5
ATOM 8870 C CA . VAL A 1 51 ? -0.160 -3.974 11.229 1.00 0.00 51 VAL A CA 5
ATOM 8871 C C . VAL A 1 51 ? 0.602 -3.155 12.273 1.00 0.00 51 VAL A C 5
ATOM 8872 O O . VAL A 1 51 ? 0.425 -3.356 13.474 1.00 0.00 51 VAL A O 5
ATOM 8885 N N . VAL A 1 52 ? 1.433 -2.251 11.777 1.00 0.00 52 VAL A N 5
ATOM 8886 C CA . VAL A 1 52 ? 2.223 -1.401 12.652 1.00 0.00 52 VAL A CA 5
ATOM 8887 C C . VAL A 1 52 ? 1.432 -0.131 12.973 1.00 0.00 52 VAL A C 5
ATOM 8888 O O . VAL A 1 52 ? 1.351 0.279 14.130 1.00 0.00 52 VAL A O 5
ATOM 8901 N N . GLU A 1 53 ? 0.868 0.456 11.927 1.00 0.00 53 GLU A N 5
ATOM 8902 C CA . GLU A 1 53 ? 0.086 1.671 12.083 1.00 0.00 53 GLU A CA 5
ATOM 8903 C C . GLU A 1 53 ? -0.638 2.007 10.778 1.00 0.00 53 GLU A C 5
ATOM 8904 O O . GLU A 1 53 ? -0.175 1.647 9.696 1.00 0.00 53 GLU A O 5
ATOM 8916 N N . VAL A 1 54 ? -1.762 2.693 10.922 1.00 0.00 54 VAL A N 5
ATOM 8917 C CA . VAL A 1 54 ? -2.555 3.081 9.768 1.00 0.00 54 VAL A CA 5
ATOM 8918 C C . VAL A 1 54 ? -2.702 4.604 9.744 1.00 0.00 54 VAL A C 5
ATOM 8919 O O . VAL A 1 54 ? -2.911 5.227 10.784 1.00 0.00 54 VAL A O 5
ATOM 8932 N N . LYS A 1 55 ? -2.587 5.159 8.547 1.00 0.00 55 LYS A N 5
ATOM 8933 C CA . LYS A 1 55 ? -2.704 6.597 8.374 1.00 0.00 55 LYS A CA 5
ATOM 8934 C C . LYS A 1 55 ? -3.598 6.890 7.168 1.00 0.00 55 LYS A C 5
ATOM 8935 O O . LYS A 1 55 ? -3.575 6.157 6.181 1.00 0.00 55 LYS A O 5
ATOM 8954 N N . LYS A 1 56 ? -4.365 7.964 7.287 1.00 0.00 56 LYS A N 5
ATOM 8955 C CA . LYS A 1 56 ? -5.265 8.364 6.219 1.00 0.00 56 LYS A CA 5
ATOM 8956 C C . LYS A 1 56 ? -5.130 9.869 5.980 1.00 0.00 56 LYS A C 5
ATOM 8957 O O . LYS A 1 56 ? -4.860 10.627 6.911 1.00 0.00 56 LYS A O 5
ATOM 8976 N N . TYR A 1 57 ? -5.325 10.258 4.729 1.00 0.00 57 TYR A N 5
ATOM 8977 C CA . TYR A 1 57 ? -5.229 11.659 4.357 1.00 0.00 57 TYR A CA 5
ATOM 8978 C C . TYR A 1 57 ? -5.972 11.930 3.047 1.00 0.00 57 TYR A C 5
ATOM 8979 O O . TYR A 1 57 ? -6.503 11.009 2.427 1.00 0.00 57 TYR A O 5
ATOM 8997 N N . GLU A 1 58 ? -5.986 13.198 2.663 1.00 0.00 58 GLU A N 5
ATOM 8998 C CA . GLU A 1 58 ? -6.654 13.603 1.438 1.00 0.00 58 GLU A CA 5
ATOM 8999 C C . GLU A 1 58 ? -5.625 13.908 0.348 1.00 0.00 58 GLU A C 5
ATOM 9000 O O . GLU A 1 58 ? -4.609 14.548 0.610 1.00 0.00 58 GLU A O 5
ATOM 9012 N N . THR A 1 59 ? -5.925 13.434 -0.853 1.00 0.00 59 THR A N 5
ATOM 9013 C CA . THR A 1 59 ? -5.039 13.648 -1.985 1.00 0.00 59 THR A CA 5
ATOM 9014 C C . THR A 1 59 ? -3.856 12.680 -1.926 1.00 0.00 59 THR A C 5
ATOM 9015 O O . THR A 1 59 ? -3.594 12.076 -0.887 1.00 0.00 59 THR A O 5
ATOM 9026 N N . PHE A 1 60 ? -3.173 12.561 -3.056 1.00 0.00 60 PHE A N 5
ATOM 9027 C CA . PHE A 1 60 ? -2.025 11.676 -3.146 1.00 0.00 60 PHE A CA 5
ATOM 9028 C C . PHE A 1 60 ? -0.759 12.365 -2.632 1.00 0.00 60 PHE A C 5
ATOM 9029 O O . PHE A 1 60 ? 0.020 11.767 -1.892 1.00 0.00 60 PHE A O 5
ATOM 9046 N N . ARG A 1 61 ? -0.595 13.613 -3.045 1.00 0.00 61 ARG A N 5
ATOM 9047 C CA . ARG A 1 61 ? 0.563 14.390 -2.636 1.00 0.00 61 ARG A CA 5
ATOM 9048 C C . ARG A 1 61 ? 0.710 14.361 -1.113 1.00 0.00 61 ARG A C 5
ATOM 9049 O O . ARG A 1 61 ? 1.812 14.187 -0.596 1.00 0.00 61 ARG A O 5
ATOM 9070 N N . GLN A 1 62 ? -0.417 14.534 -0.438 1.00 0.00 62 GLN A N 5
ATOM 9071 C CA . GLN A 1 62 ? -0.427 14.530 1.015 1.00 0.00 62 GLN A CA 5
ATOM 9072 C C . GLN A 1 62 ? 0.220 13.249 1.546 1.00 0.00 62 GLN A C 5
ATOM 9073 O O . GLN A 1 62 ? 1.149 13.307 2.350 1.00 0.00 62 GLN A O 5
ATOM 9087 N N . VAL A 1 63 ? -0.298 12.124 1.076 1.00 0.00 63 VAL A N 5
ATOM 9088 C CA . VAL A 1 63 ? 0.218 10.831 1.494 1.00 0.00 63 VAL A CA 5
ATOM 9089 C C . VAL A 1 63 ? 1.689 10.718 1.087 1.00 0.00 63 VAL A C 5
ATOM 9090 O O . VAL A 1 63 ? 2.501 10.167 1.829 1.00 0.00 63 VAL A O 5
ATOM 9103 N N . LEU A 1 64 ? 1.986 11.248 -0.090 1.00 0.00 64 LEU A N 5
ATOM 9104 C CA . LEU A 1 64 ? 3.345 11.213 -0.604 1.00 0.00 64 LEU A CA 5
ATOM 9105 C C . LEU A 1 64 ? 4.252 12.041 0.308 1.00 0.00 64 LEU A C 5
ATOM 9106 O O . LEU A 1 64 ? 5.435 11.735 0.456 1.00 0.00 64 LEU A O 5
ATOM 9122 N N . ARG A 1 65 ? 3.665 13.072 0.895 1.00 0.00 65 ARG A N 5
ATOM 9123 C CA . ARG A 1 65 ? 4.405 13.946 1.789 1.00 0.00 65 ARG A CA 5
ATOM 9124 C C . ARG A 1 65 ? 4.504 13.321 3.182 1.00 0.00 65 ARG A C 5
ATOM 9125 O O . ARG A 1 65 ? 5.540 13.418 3.838 1.00 0.00 65 ARG A O 5
ATOM 9146 N N . GLU A 1 66 ? 3.411 12.694 3.593 1.00 0.00 66 GLU A N 5
ATOM 9147 C CA . GLU A 1 66 ? 3.361 12.053 4.896 1.00 0.00 66 GLU A CA 5
ATOM 9148 C C . GLU A 1 66 ? 4.288 10.837 4.925 1.00 0.00 66 GLU A C 5
ATOM 9149 O O . GLU A 1 66 ? 5.155 10.733 5.792 1.00 0.00 66 GLU A O 5
ATOM 9161 N N . GLU A 1 67 ? 4.075 9.946 3.967 1.00 0.00 67 GLU A N 5
ATOM 9162 C CA . GLU A 1 67 ? 4.880 8.741 3.872 1.00 0.00 67 GLU A CA 5
ATOM 9163 C C . GLU A 1 67 ? 5.901 8.873 2.739 1.00 0.00 67 GLU A C 5
ATOM 9164 O O . GLU A 1 67 ? 5.707 9.657 1.812 1.00 0.00 67 GLU A O 5
ATOM 9176 N N . PRO A 1 68 ? 6.994 8.072 2.855 1.00 0.00 68 PRO A N 5
ATOM 9177 C CA . PRO A 1 68 ? 8.045 8.092 1.852 1.00 0.00 68 PRO A CA 5
ATOM 9178 C C . PRO A 1 68 ? 7.604 7.364 0.581 1.00 0.00 68 PRO A C 5
ATOM 9179 O O . PRO A 1 68 ? 6.531 6.763 0.546 1.00 0.00 68 PRO A O 5
ATOM 9190 N N . ILE A 1 69 ? 8.455 7.440 -0.432 1.00 0.00 69 ILE A N 5
ATOM 9191 C CA . ILE A 1 69 ? 8.166 6.796 -1.702 1.00 0.00 69 ILE A CA 5
ATOM 9192 C C . ILE A 1 69 ? 9.161 5.656 -1.928 1.00 0.00 69 ILE A C 5
ATOM 9193 O O . ILE A 1 69 ? 8.795 4.603 -2.448 1.00 0.00 69 ILE A O 5
ATOM 9209 N N . ASP A 1 70 ? 10.399 5.904 -1.526 1.00 0.00 70 ASP A N 5
ATOM 9210 C CA . ASP A 1 70 ? 11.448 4.912 -1.679 1.00 0.00 70 ASP A CA 5
ATOM 9211 C C . ASP A 1 70 ? 11.012 3.607 -1.009 1.00 0.00 70 ASP A C 5
ATOM 9212 O O . ASP A 1 70 ? 11.395 2.523 -1.446 1.00 0.00 70 ASP A O 5
ATOM 9221 N N . LYS A 1 71 ? 10.217 3.755 0.040 1.00 0.00 71 LYS A N 5
ATOM 9222 C CA . LYS A 1 71 ? 9.724 2.602 0.774 1.00 0.00 71 LYS A CA 5
ATOM 9223 C C . LYS A 1 71 ? 8.556 1.977 0.009 1.00 0.00 71 LYS A C 5
ATOM 9224 O O . LYS A 1 71 ? 8.578 0.787 -0.301 1.00 0.00 71 LYS A O 5
ATOM 9243 N N . ILE A 1 72 ? 7.562 2.807 -0.272 1.00 0.00 72 ILE A N 5
ATOM 9244 C CA . ILE A 1 72 ? 6.387 2.351 -0.995 1.00 0.00 72 ILE A CA 5
ATOM 9245 C C . ILE A 1 72 ? 6.827 1.615 -2.262 1.00 0.00 72 ILE A C 5
ATOM 9246 O O . ILE A 1 72 ? 6.392 0.493 -2.515 1.00 0.00 72 ILE A O 5
ATOM 9262 N N . PHE A 1 73 ? 7.684 2.277 -3.025 1.00 0.00 73 PHE A N 5
ATOM 9263 C CA . PHE A 1 73 ? 8.188 1.700 -4.260 1.00 0.00 73 PHE A CA 5
ATOM 9264 C C . PHE A 1 73 ? 9.712 1.806 -4.333 1.00 0.00 73 PHE A C 5
ATOM 9265 O O . PHE A 1 73 ? 10.272 2.886 -4.152 1.00 0.00 73 PHE A O 5
ATOM 9282 N N . PRO A 1 74 ? 10.357 0.641 -4.607 1.00 0.00 74 PRO A N 5
ATOM 9283 C CA . PRO A 1 74 ? 11.806 0.592 -4.706 1.00 0.00 74 PRO A CA 5
ATOM 9284 C C . PRO A 1 74 ? 12.286 1.207 -6.023 1.00 0.00 74 PRO A C 5
ATOM 9285 O O . PRO A 1 74 ? 13.446 1.598 -6.143 1.00 0.00 74 PRO A O 5
ATOM 9296 N N . ASP A 1 75 ? 11.369 1.272 -6.977 1.00 0.00 75 ASP A N 5
ATOM 9297 C CA . ASP A 1 75 ? 11.684 1.832 -8.280 1.00 0.00 75 ASP A CA 5
ATOM 9298 C C . ASP A 1 75 ? 12.120 3.289 -8.113 1.00 0.00 75 ASP A C 5
ATOM 9299 O O . ASP A 1 75 ? 12.787 3.846 -8.983 1.00 0.00 75 ASP A O 5
ATOM 9308 N N . LYS A 1 76 ? 11.724 3.866 -6.987 1.00 0.00 76 LYS A N 5
ATOM 9309 C CA . LYS A 1 76 ? 12.065 5.248 -6.694 1.00 0.00 76 LYS A CA 5
ATOM 9310 C C . LYS A 1 76 ? 11.526 6.148 -7.807 1.00 0.00 76 LYS A C 5
ATOM 9311 O O . LYS A 1 76 ? 12.297 6.774 -8.533 1.00 0.00 76 LYS A O 5
ATOM 9330 N N . PRO A 1 77 ? 10.170 6.187 -7.909 1.00 0.00 77 PRO A N 5
ATOM 9331 C CA . PRO A 1 77 ? 9.519 7.001 -8.922 1.00 0.00 77 PRO A CA 5
ATOM 9332 C C . PRO A 1 77 ? 9.568 8.484 -8.548 1.00 0.00 77 PRO A C 5
ATOM 9333 O O . PRO A 1 77 ? 10.064 8.843 -7.482 1.00 0.00 77 PRO A O 5
ATOM 9344 N N . SER A 1 78 ? 9.045 9.305 -9.447 1.00 0.00 78 SER A N 5
ATOM 9345 C CA . SER A 1 78 ? 9.023 10.741 -9.225 1.00 0.00 78 SER A CA 5
ATOM 9346 C C . SER A 1 78 ? 7.606 11.193 -8.868 1.00 0.00 78 SER A C 5
ATOM 9347 O O . SER A 1 78 ? 6.631 10.541 -9.237 1.00 0.00 78 SER A O 5
ATOM 9355 N N . PHE A 1 79 ? 7.537 12.307 -8.154 1.00 0.00 79 PHE A N 5
ATOM 9356 C CA . PHE A 1 79 ? 6.255 12.854 -7.743 1.00 0.00 79 PHE A CA 5
ATOM 9357 C C . PHE A 1 79 ? 5.270 12.883 -8.913 1.00 0.00 79 PHE A C 5
ATOM 9358 O O . PHE A 1 79 ? 4.079 12.633 -8.734 1.00 0.00 79 PHE A O 5
ATOM 9375 N N . GLU A 1 80 ? 5.804 13.191 -10.086 1.00 0.00 80 GLU A N 5
ATOM 9376 C CA . GLU A 1 80 ? 4.988 13.256 -11.287 1.00 0.00 80 GLU A CA 5
ATOM 9377 C C . GLU A 1 80 ? 4.620 11.847 -11.756 1.00 0.00 80 GLU A C 5
ATOM 9378 O O . GLU A 1 80 ? 3.468 11.583 -12.097 1.00 0.00 80 GLU A O 5
ATOM 9390 N N . LYS A 1 81 ? 5.621 10.979 -11.758 1.00 0.00 81 LYS A N 5
ATOM 9391 C CA . LYS A 1 81 ? 5.418 9.603 -12.180 1.00 0.00 81 LYS A CA 5
ATOM 9392 C C . LYS A 1 81 ? 4.296 8.980 -11.349 1.00 0.00 81 LYS A C 5
ATOM 9393 O O . LYS A 1 81 ? 3.413 8.315 -11.889 1.00 0.00 81 LYS A O 5
ATOM 9412 N N . ALA A 1 82 ? 4.366 9.216 -10.047 1.00 0.00 82 ALA A N 5
ATOM 9413 C CA . ALA A 1 82 ? 3.367 8.686 -9.135 1.00 0.00 82 ALA A CA 5
ATOM 9414 C C . ALA A 1 82 ? 1.989 9.225 -9.525 1.00 0.00 82 ALA A C 5
ATOM 9415 O O . ALA A 1 82 ? 0.979 8.549 -9.340 1.00 0.00 82 ALA A O 5
ATOM 9422 N N . LEU A 1 83 ? 1.993 10.438 -10.058 1.00 0.00 83 LEU A N 5
ATOM 9423 C CA . LEU A 1 83 ? 0.756 11.076 -10.476 1.00 0.00 83 LEU A CA 5
ATOM 9424 C C . LEU A 1 83 ? 0.133 10.271 -11.618 1.00 0.00 83 LEU A C 5
ATOM 9425 O O . LEU A 1 83 ? -1.044 9.917 -11.563 1.00 0.00 83 LEU A O 5
ATOM 9441 N N . LYS A 1 84 ? 0.950 10.004 -12.626 1.00 0.00 84 LYS A N 5
ATOM 9442 C CA . LYS A 1 84 ? 0.493 9.247 -13.779 1.00 0.00 84 LYS A CA 5
ATOM 9443 C C . LYS A 1 84 ? 0.169 7.816 -13.348 1.00 0.00 84 LYS A C 5
ATOM 9444 O O . LYS A 1 84 ? -0.955 7.349 -13.527 1.00 0.00 84 LYS A O 5
ATOM 9463 N N . ARG A 1 85 ? 1.174 7.158 -12.789 1.00 0.00 85 ARG A N 5
ATOM 9464 C CA . ARG A 1 85 ? 1.010 5.789 -12.331 1.00 0.00 85 ARG A CA 5
ATOM 9465 C C . ARG A 1 85 ? -0.340 5.622 -11.630 1.00 0.00 85 ARG A C 5
ATOM 9466 O O . ARG A 1 85 ? -1.047 4.642 -11.863 1.00 0.00 85 ARG A O 5
ATOM 9487 N N . PHE A 1 86 ? -0.657 6.593 -10.787 1.00 0.00 86 PHE A N 5
ATOM 9488 C CA . PHE A 1 86 ? -1.909 6.566 -10.051 1.00 0.00 86 PHE A CA 5
ATOM 9489 C C . PHE A 1 86 ? -3.036 7.208 -10.862 1.00 0.00 86 PHE A C 5
ATOM 9490 O O . PHE A 1 86 ? -3.712 8.116 -10.381 1.00 0.00 86 PHE A O 5
ATOM 9507 N N . HIS A 1 87 ? -3.204 6.710 -12.078 1.00 0.00 87 HIS A N 5
ATOM 9508 C CA . HIS A 1 87 ? -4.237 7.224 -12.961 1.00 0.00 87 HIS A CA 5
ATOM 9509 C C . HIS A 1 87 ? -4.297 6.373 -14.231 1.00 0.00 87 HIS A C 5
ATOM 9510 O O . HIS A 1 87 ? -5.351 5.839 -14.576 1.00 0.00 87 HIS A O 5
ATOM 9524 N N . ASN A 1 88 ? -3.154 6.272 -14.892 1.00 0.00 88 ASN A N 5
ATOM 9525 C CA . ASN A 1 88 ? -3.063 5.494 -16.116 1.00 0.00 88 ASN A CA 5
ATOM 9526 C C . ASN A 1 88 ? -3.740 4.138 -15.906 1.00 0.00 88 ASN A C 5
ATOM 9527 O O . ASN A 1 88 ? -4.632 3.761 -16.664 1.00 0.00 88 ASN A O 5
ATOM 9538 N N . MET A 1 89 ? -3.290 3.443 -14.872 1.00 0.00 89 MET A N 5
ATOM 9539 C CA . MET A 1 89 ? -3.841 2.137 -14.552 1.00 0.00 89 MET A CA 5
ATOM 9540 C C . MET A 1 89 ? -5.354 2.110 -14.776 1.00 0.00 89 MET A C 5
ATOM 9541 O O . MET A 1 89 ? -6.069 3.000 -14.317 1.00 0.00 89 MET A O 5
ATOM 9555 N N . TYR A 1 90 ? -5.797 1.080 -15.482 1.00 0.00 90 TYR A N 5
ATOM 9556 C CA . TYR A 1 90 ? -7.213 0.926 -15.773 1.00 0.00 90 TYR A CA 5
ATOM 9557 C C . TYR A 1 90 ? -7.778 2.187 -16.429 1.00 0.00 90 TYR A C 5
ATOM 9558 O O . TYR A 1 90 ? -8.302 3.065 -15.746 1.00 0.00 90 TYR A O 5
ATOM 9576 N N . PRO A 1 91 ? -7.649 2.237 -17.782 1.00 0.00 91 PRO A N 5
ATOM 9577 C CA . PRO A 1 91 ? -8.141 3.376 -18.539 1.00 0.00 91 PRO A CA 5
ATOM 9578 C C . PRO A 1 91 ? -9.666 3.342 -18.651 1.00 0.00 91 PRO A C 5
ATOM 9579 O O . PRO A 1 91 ? -10.325 4.372 -18.518 1.00 0.00 91 PRO A O 5
ATOM 9590 N N . LYS A 1 92 ? -10.184 2.147 -18.895 1.00 0.00 92 LYS A N 5
ATOM 9591 C CA . LYS A 1 92 ? -11.619 1.965 -19.026 1.00 0.00 92 LYS A CA 5
ATOM 9592 C C . LYS A 1 92 ? -12.306 2.412 -17.734 1.00 0.00 92 LYS A C 5
ATOM 9593 O O . LYS A 1 92 ? -11.644 2.850 -16.794 1.00 0.00 92 LYS A O 5
ATOM 9612 N N . TRP A 1 93 ? -13.625 2.285 -17.728 1.00 0.00 93 TRP A N 5
ATOM 9613 C CA . TRP A 1 93 ? -14.408 2.670 -16.566 1.00 0.00 93 TRP A CA 5
ATOM 9614 C C . TRP A 1 93 ? -14.120 4.142 -16.268 1.00 0.00 93 TRP A C 5
ATOM 9615 O O . TRP A 1 93 ? -13.454 4.461 -15.284 1.00 0.00 93 TRP A O 5
ATOM 9636 N N . LYS A 1 94 ? -14.635 5.001 -17.136 1.00 0.00 94 LYS A N 5
ATOM 9637 C CA . LYS A 1 94 ? -14.442 6.432 -16.978 1.00 0.00 94 LYS A CA 5
ATOM 9638 C C . LYS A 1 94 ? -15.300 6.933 -15.815 1.00 0.00 94 LYS A C 5
ATOM 9639 O O . LYS A 1 94 ? -16.403 7.437 -16.025 1.00 0.00 94 LYS A O 5
ATOM 9658 N N . GLU A 1 95 ? -14.763 6.778 -14.614 1.00 0.00 95 GLU A N 5
ATOM 9659 C CA . GLU A 1 95 ? -15.466 7.208 -13.418 1.00 0.00 95 GLU A CA 5
ATOM 9660 C C . GLU A 1 95 ? -14.475 7.747 -12.385 1.00 0.00 95 GLU A C 5
ATOM 9661 O O . GLU A 1 95 ? -13.283 7.449 -12.448 1.00 0.00 95 GLU A O 5
ATOM 9673 N N . TYR A 1 96 ? -15.004 8.530 -11.456 1.00 0.00 96 TYR A N 5
ATOM 9674 C CA . TYR A 1 96 ? -14.181 9.114 -10.411 1.00 0.00 96 TYR A CA 5
ATOM 9675 C C . TYR A 1 96 ? -13.963 8.121 -9.267 1.00 0.00 96 TYR A C 5
ATOM 9676 O O . TYR A 1 96 ? -14.806 7.261 -9.017 1.00 0.00 96 TYR A O 5
ATOM 9694 N N . ARG A 1 97 ? -12.826 8.272 -8.603 1.00 0.00 97 ARG A N 5
ATOM 9695 C CA . ARG A 1 97 ? -12.486 7.400 -7.492 1.00 0.00 97 ARG A CA 5
ATOM 9696 C C . ARG A 1 97 ? -11.384 8.031 -6.640 1.00 0.00 97 ARG A C 5
ATOM 9697 O O . ARG A 1 97 ? -10.732 8.983 -7.067 1.00 0.00 97 ARG A O 5
ATOM 9718 N N . TYR A 1 98 ? -11.208 7.475 -5.450 1.00 0.00 98 TYR A N 5
ATOM 9719 C CA . TYR A 1 98 ? -10.195 7.971 -4.534 1.00 0.00 98 TYR A CA 5
ATOM 9720 C C . TYR A 1 98 ? -9.842 6.917 -3.483 1.00 0.00 98 TYR A C 5
ATOM 9721 O O . TYR A 1 98 ? -10.133 5.735 -3.663 1.00 0.00 98 TYR A O 5
ATOM 9739 N N . GLY A 1 99 ? -9.220 7.382 -2.410 1.00 0.00 99 GLY A N 5
ATOM 9740 C CA . GLY A 1 99 ? -8.824 6.494 -1.330 1.00 0.00 99 GLY A CA 5
ATOM 9741 C C . GLY A 1 99 ? -7.767 7.150 -0.440 1.00 0.00 99 GLY A C 5
ATOM 9742 O O . GLY A 1 99 ? -8.016 7.413 0.735 1.00 0.00 99 GLY A O 5
ATOM 9746 N N . VAL A 1 100 ? -6.608 7.394 -1.035 1.00 0.00 100 VAL A N 5
ATOM 9747 C CA . VAL A 1 100 ? -5.512 8.014 -0.311 1.00 0.00 100 VAL A CA 5
ATOM 9748 C C . VAL A 1 100 ? -5.447 7.433 1.103 1.00 0.00 100 VAL A C 5
ATOM 9749 O O . VAL A 1 100 ? -6.045 7.978 2.030 1.00 0.00 100 VAL A O 5
ATOM 9762 N N . LEU A 1 101 ? -4.715 6.336 1.224 1.00 0.00 101 LEU A N 5
ATOM 9763 C CA . LEU A 1 101 ? -4.564 5.675 2.510 1.00 0.00 101 LEU A CA 5
ATOM 9764 C C . LEU A 1 101 ? -3.161 5.072 2.607 1.00 0.00 101 LEU A C 5
ATOM 9765 O O . LEU A 1 101 ? -2.700 4.412 1.677 1.00 0.00 101 LEU A O 5
ATOM 9781 N N . ALA A 1 102 ? -2.522 5.320 3.741 1.00 0.00 102 ALA A N 5
ATOM 9782 C CA . ALA A 1 102 ? -1.182 4.809 3.971 1.00 0.00 102 ALA A CA 5
ATOM 9783 C C . ALA A 1 102 ? -1.213 3.814 5.133 1.00 0.00 102 ALA A C 5
ATOM 9784 O O . ALA A 1 102 ? -1.325 4.210 6.292 1.00 0.00 102 ALA A O 5
ATOM 9791 N N . ILE A 1 103 ? -1.111 2.540 4.781 1.00 0.00 103 ILE A N 5
ATOM 9792 C CA . ILE A 1 103 ? -1.126 1.485 5.780 1.00 0.00 103 ILE A CA 5
ATOM 9793 C C . ILE A 1 103 ? 0.309 1.034 6.061 1.00 0.00 103 ILE A C 5
ATOM 9794 O O . ILE A 1 103 ? 1.070 0.759 5.134 1.00 0.00 103 ILE A O 5
ATOM 9810 N N . LYS A 1 104 ? 0.636 0.972 7.343 1.00 0.00 104 LYS A N 5
ATOM 9811 C CA . LYS A 1 104 ? 1.966 0.559 7.758 1.00 0.00 104 LYS A CA 5
ATOM 9812 C C . LYS A 1 104 ? 1.901 -0.860 8.325 1.00 0.00 104 LYS A C 5
ATOM 9813 O O . LYS A 1 104 ? 1.170 -1.118 9.279 1.00 0.00 104 LYS A O 5
ATOM 9832 N N . PHE A 1 105 ? 2.677 -1.743 7.713 1.00 0.00 105 PHE A N 5
ATOM 9833 C CA . PHE A 1 105 ? 2.717 -3.130 8.145 1.00 0.00 105 PHE A CA 5
ATOM 9834 C C . PHE A 1 105 ? 4.157 -3.643 8.211 1.00 0.00 105 PHE A C 5
ATOM 9835 O O . PHE A 1 105 ? 5.039 -3.116 7.534 1.00 0.00 105 PHE A O 5
ATOM 9852 N N . ARG A 1 106 ? 4.351 -4.664 9.032 1.00 0.00 106 ARG A N 5
ATOM 9853 C CA . ARG A 1 106 ? 5.669 -5.253 9.195 1.00 0.00 106 ARG A CA 5
ATOM 9854 C C . ARG A 1 106 ? 5.605 -6.766 8.971 1.00 0.00 106 ARG A C 5
ATOM 9855 O O . ARG A 1 106 ? 4.941 -7.481 9.719 1.00 0.00 106 ARG A O 5
ATOM 9876 N N . VAL A 1 107 ? 6.305 -7.208 7.936 1.00 0.00 107 VAL A N 5
ATOM 9877 C CA . VAL A 1 107 ? 6.337 -8.622 7.604 1.00 0.00 107 VAL A CA 5
ATOM 9878 C C . VAL A 1 107 ? 6.863 -9.412 8.804 1.00 0.00 107 VAL A C 5
ATOM 9879 O O . VAL A 1 107 ? 7.929 -9.105 9.335 1.00 0.00 107 VAL A O 5
ATOM 9892 N N . LEU A 1 108 ? 6.091 -10.415 9.196 1.00 0.00 108 LEU A N 5
ATOM 9893 C CA . LEU A 1 108 ? 6.465 -11.251 10.323 1.00 0.00 108 LEU A CA 5
ATOM 9894 C C . LEU A 1 108 ? 7.442 -12.329 9.850 1.00 0.00 108 LEU A C 5
ATOM 9895 O O . LEU A 1 108 ? 7.029 -13.345 9.292 1.00 0.00 108 LEU A O 5
ATOM 9911 N N . GLY A 1 109 ? 8.720 -12.072 10.091 1.00 0.00 109 GLY A N 5
ATOM 9912 C CA . GLY A 1 109 ? 9.759 -13.008 9.696 1.00 0.00 109 GLY A CA 5
ATOM 9913 C C . GLY A 1 109 ? 10.975 -12.271 9.133 1.00 0.00 109 GLY A C 5
ATOM 9914 O O . GLY A 1 109 ? 11.768 -11.707 9.887 1.00 0.00 109 GLY A O 5
ATOM 9918 N N . ARG A 1 110 ? 11.085 -12.299 7.813 1.00 0.00 110 ARG A N 5
ATOM 9919 C CA . ARG A 1 110 ? 12.192 -11.640 7.140 1.00 0.00 110 ARG A CA 5
ATOM 9920 C C . ARG A 1 110 ? 12.355 -10.211 7.661 1.00 0.00 110 ARG A C 5
ATOM 9921 O O . ARG A 1 110 ? 11.523 -9.727 8.427 1.00 0.00 110 ARG A O 5
ATOM 9942 N N . ASP A 1 111 ? 13.432 -9.575 7.224 1.00 0.00 111 ASP A N 5
ATOM 9943 C CA . ASP A 1 111 ? 13.715 -8.211 7.636 1.00 0.00 111 ASP A CA 5
ATOM 9944 C C . ASP A 1 111 ? 13.788 -8.149 9.163 1.00 0.00 111 ASP A C 5
ATOM 9945 O O . ASP A 1 111 ? 13.338 -9.066 9.848 1.00 0.00 111 ASP A O 5
ATOM 9954 N N . LYS A 1 112 ? 14.360 -7.058 9.652 1.00 0.00 112 LYS A N 5
ATOM 9955 C CA . LYS A 1 112 ? 14.499 -6.865 11.086 1.00 0.00 112 LYS A CA 5
ATOM 9956 C C . LYS A 1 112 ? 13.113 -6.883 11.735 1.00 0.00 112 LYS A C 5
ATOM 9957 O O . LYS A 1 112 ? 12.099 -6.805 11.043 1.00 0.00 112 LYS A O 5
ATOM 9976 N N . GLU A 1 113 ? 13.115 -6.987 13.056 1.00 0.00 113 GLU A N 5
ATOM 9977 C CA . GLU A 1 113 ? 11.871 -7.017 13.806 1.00 0.00 113 GLU A CA 5
ATOM 9978 C C . GLU A 1 113 ? 12.023 -6.243 15.117 1.00 0.00 113 GLU A C 5
ATOM 9979 O O . GLU A 1 113 ? 12.544 -6.771 16.097 1.00 0.00 113 GLU A O 5
ATOM 9991 N N . MET A 1 1 ? -7.004 -8.572 16.795 1.00 0.00 1 MET A N 6
ATOM 9992 C CA . MET A 1 1 ? -6.026 -9.001 15.810 1.00 0.00 1 MET A CA 6
ATOM 9993 C C . MET A 1 1 ? -6.686 -9.833 14.709 1.00 0.00 1 MET A C 6
ATOM 9994 O O . MET A 1 1 ? -6.715 -11.060 14.786 1.00 0.00 1 MET A O 6
ATOM 10008 N N . LYS A 1 2 ? -7.198 -9.132 13.708 1.00 0.00 2 LYS A N 6
ATOM 10009 C CA . LYS A 1 2 ? -7.856 -9.790 12.593 1.00 0.00 2 LYS A CA 6
ATOM 10010 C C . LYS A 1 2 ? -6.820 -10.113 11.514 1.00 0.00 2 LYS A C 6
ATOM 10011 O O . LYS A 1 2 ? -5.780 -9.461 11.433 1.00 0.00 2 LYS A O 6
ATOM 10030 N N . VAL A 1 3 ? -7.140 -11.119 10.713 1.00 0.00 3 VAL A N 6
ATOM 10031 C CA . VAL A 1 3 ? -6.249 -11.536 9.643 1.00 0.00 3 VAL A CA 6
ATOM 10032 C C . VAL A 1 3 ? -6.889 -11.202 8.294 1.00 0.00 3 VAL A C 6
ATOM 10033 O O . VAL A 1 3 ? -8.006 -11.631 8.010 1.00 0.00 3 VAL A O 6
ATOM 10046 N N . TYR A 1 4 ? -6.153 -10.440 7.499 1.00 0.00 4 TYR A N 6
ATOM 10047 C CA . TYR A 1 4 ? -6.634 -10.043 6.186 1.00 0.00 4 TYR A CA 6
ATOM 10048 C C . TYR A 1 4 ? -5.800 -10.689 5.078 1.00 0.00 4 TYR A C 6
ATOM 10049 O O . TYR A 1 4 ? -4.620 -10.376 4.922 1.00 0.00 4 TYR A O 6
ATOM 10067 N N . ARG A 1 5 ? -6.445 -11.578 4.337 1.00 0.00 5 ARG A N 6
ATOM 10068 C CA . ARG A 1 5 ? -5.777 -12.270 3.248 1.00 0.00 5 ARG A CA 6
ATOM 10069 C C . ARG A 1 5 ? -5.943 -11.490 1.942 1.00 0.00 5 ARG A C 6
ATOM 10070 O O . ARG A 1 5 ? -7.000 -11.539 1.316 1.00 0.00 5 ARG A O 6
ATOM 10091 N N . LEU A 1 6 ? -4.882 -10.788 1.571 1.00 0.00 6 LEU A N 6
ATOM 10092 C CA . LEU A 1 6 ? -4.896 -9.998 0.351 1.00 0.00 6 LEU A CA 6
ATOM 10093 C C . LEU A 1 6 ? -4.096 -10.725 -0.731 1.00 0.00 6 LEU A C 6
ATOM 10094 O O . LEU A 1 6 ? -2.980 -11.178 -0.484 1.00 0.00 6 LEU A O 6
ATOM 10110 N N . TYR A 1 7 ? -4.698 -10.814 -1.908 1.00 0.00 7 TYR A N 6
ATOM 10111 C CA . TYR A 1 7 ? -4.055 -11.478 -3.029 1.00 0.00 7 TYR A CA 6
ATOM 10112 C C . TYR A 1 7 ? -3.193 -10.497 -3.827 1.00 0.00 7 TYR A C 6
ATOM 10113 O O . TYR A 1 7 ? -3.707 -9.536 -4.398 1.00 0.00 7 TYR A O 6
ATOM 10131 N N . LEU A 1 8 ? -1.898 -10.773 -3.840 1.00 0.00 8 LEU A N 6
ATOM 10132 C CA . LEU A 1 8 ? -0.960 -9.927 -4.558 1.00 0.00 8 LEU A CA 6
ATOM 10133 C C . LEU A 1 8 ? -0.246 -10.757 -5.627 1.00 0.00 8 LEU A C 6
ATOM 10134 O O . LEU A 1 8 ? -0.404 -11.976 -5.680 1.00 0.00 8 LEU A O 6
ATOM 10150 N N . LYS A 1 9 ? 0.524 -10.064 -6.453 1.00 0.00 9 LYS A N 6
ATOM 10151 C CA . LYS A 1 9 ? 1.263 -10.722 -7.517 1.00 0.00 9 LYS A CA 6
ATOM 10152 C C . LYS A 1 9 ? 2.690 -11.003 -7.043 1.00 0.00 9 LYS A C 6
ATOM 10153 O O . LYS A 1 9 ? 3.206 -10.308 -6.169 1.00 0.00 9 LYS A O 6
ATOM 10172 N N . ASP A 1 10 ? 3.288 -12.023 -7.641 1.00 0.00 10 ASP A N 6
ATOM 10173 C CA . ASP A 1 10 ? 4.646 -12.404 -7.291 1.00 0.00 10 ASP A CA 6
ATOM 10174 C C . ASP A 1 10 ? 5.564 -11.188 -7.427 1.00 0.00 10 ASP A C 6
ATOM 10175 O O . ASP A 1 10 ? 6.516 -11.036 -6.663 1.00 0.00 10 ASP A O 6
ATOM 10184 N N . GLU A 1 11 ? 5.246 -10.352 -8.404 1.00 0.00 11 GLU A N 6
ATOM 10185 C CA . GLU A 1 11 ? 6.030 -9.154 -8.650 1.00 0.00 11 GLU A CA 6
ATOM 10186 C C . GLU A 1 11 ? 6.0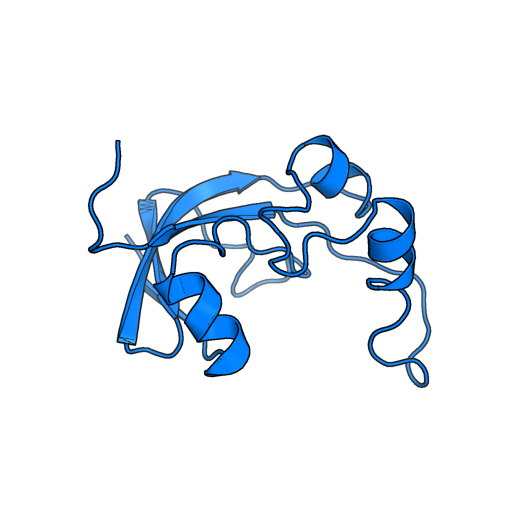01 -8.240 -7.423 1.00 0.00 11 GLU A C 6
ATOM 10187 O O . GLU A 1 11 ? 7.045 -7.785 -6.959 1.00 0.00 11 GLU A O 6
ATOM 10199 N N . TYR A 1 12 ? 4.794 -7.999 -6.934 1.00 0.00 12 TYR A N 6
ATOM 10200 C CA . TYR A 1 12 ? 4.615 -7.147 -5.770 1.00 0.00 12 TYR A CA 6
ATOM 10201 C C . TYR A 1 12 ? 4.984 -7.890 -4.485 1.00 0.00 12 TYR A C 6
ATOM 10202 O O . TYR A 1 12 ? 5.678 -7.347 -3.627 1.00 0.00 12 TYR A O 6
ATOM 10220 N N . LEU A 1 13 ? 4.503 -9.122 -4.392 1.00 0.00 13 LEU A N 6
ATOM 10221 C CA . LEU A 1 13 ? 4.774 -9.945 -3.226 1.00 0.00 13 LEU A CA 6
ATOM 10222 C C . LEU A 1 13 ? 6.287 -10.062 -3.030 1.00 0.00 13 LEU A C 6
ATOM 10223 O O . LEU A 1 13 ? 6.776 -10.012 -1.902 1.00 0.00 13 LEU A O 6
ATOM 10239 N N . GLU A 1 14 ? 6.986 -10.215 -4.144 1.00 0.00 14 GLU A N 6
ATOM 10240 C CA . GLU A 1 14 ? 8.433 -10.339 -4.109 1.00 0.00 14 GLU A CA 6
ATOM 10241 C C . GLU A 1 14 ? 9.046 -9.187 -3.310 1.00 0.00 14 GLU A C 6
ATOM 10242 O O . GLU A 1 14 ? 9.884 -9.408 -2.438 1.00 0.00 14 GLU A O 6
ATOM 10254 N N . MET A 1 15 ? 8.603 -7.982 -3.637 1.00 0.00 15 MET A N 6
ATOM 10255 C CA . MET A 1 15 ? 9.097 -6.794 -2.960 1.00 0.00 15 MET A CA 6
ATOM 10256 C C . MET A 1 15 ? 8.801 -6.854 -1.460 1.00 0.00 15 MET A C 6
ATOM 10257 O O . MET A 1 15 ? 9.578 -6.352 -0.650 1.00 0.00 15 MET A O 6
ATOM 10271 N N . VAL A 1 16 ? 7.675 -7.473 -1.136 1.00 0.00 16 VAL A N 6
ATOM 10272 C CA . VAL A 1 16 ? 7.266 -7.605 0.252 1.00 0.00 16 VAL A CA 6
ATOM 10273 C C . VAL A 1 16 ? 8.175 -8.618 0.952 1.00 0.00 16 VAL A C 6
ATOM 10274 O O . VAL A 1 16 ? 8.528 -8.440 2.117 1.00 0.00 16 VAL A O 6
ATOM 10287 N N . LYS A 1 17 ? 8.528 -9.659 0.212 1.00 0.00 17 LYS A N 6
ATOM 10288 C CA . LYS A 1 17 ? 9.388 -10.700 0.747 1.00 0.00 17 LYS A CA 6
ATOM 10289 C C . LYS A 1 17 ? 10.753 -10.101 1.092 1.00 0.00 17 LYS A C 6
ATOM 10290 O O . LYS A 1 17 ? 11.306 -10.379 2.155 1.00 0.00 17 LYS A O 6
ATOM 10309 N N . SER A 1 18 ? 11.256 -9.289 0.174 1.00 0.00 18 SER A N 6
ATOM 10310 C CA . SER A 1 18 ? 12.546 -8.647 0.368 1.00 0.00 18 SER A CA 6
ATOM 10311 C C . SER A 1 18 ? 12.517 -7.788 1.634 1.00 0.00 18 SER A C 6
ATOM 10312 O O . SER A 1 18 ? 13.540 -7.620 2.297 1.00 0.00 18 SER A O 6
ATOM 10320 N N . GLY A 1 19 ? 11.336 -7.267 1.931 1.00 0.00 19 GLY A N 6
ATOM 10321 C CA . GLY A 1 19 ? 11.161 -6.430 3.105 1.00 0.00 19 GLY A CA 6
ATOM 10322 C C . GLY A 1 19 ? 11.096 -4.951 2.719 1.00 0.00 19 GLY A C 6
ATOM 10323 O O . GLY A 1 19 ? 10.780 -4.101 3.551 1.00 0.00 19 GLY A O 6
ATOM 10327 N N . LYS A 1 20 ? 11.398 -4.688 1.456 1.00 0.00 20 LYS A N 6
ATOM 10328 C CA . LYS A 1 20 ? 11.378 -3.326 0.949 1.00 0.00 20 LYS A CA 6
ATOM 10329 C C . LYS A 1 20 ? 9.982 -2.733 1.150 1.00 0.00 20 LYS A C 6
ATOM 10330 O O . LYS A 1 20 ? 9.845 -1.554 1.472 1.00 0.00 20 LYS A O 6
ATOM 10349 N N . LYS A 1 21 ? 8.981 -3.578 0.951 1.00 0.00 21 LYS A N 6
ATOM 10350 C CA . LYS A 1 21 ? 7.600 -3.152 1.107 1.00 0.00 21 LYS A CA 6
ATOM 10351 C C . LYS A 1 21 ? 7.276 -3.019 2.596 1.00 0.00 21 LYS A C 6
ATOM 10352 O O . LYS A 1 21 ? 7.395 -3.984 3.349 1.00 0.00 21 LYS A O 6
ATOM 10371 N N . ARG A 1 22 ? 6.874 -1.816 2.976 1.00 0.00 22 ARG A N 6
ATOM 10372 C CA . ARG A 1 22 ? 6.532 -1.544 4.362 1.00 0.00 22 ARG A CA 6
ATOM 10373 C C . ARG A 1 22 ? 5.204 -0.788 4.443 1.00 0.00 22 ARG A C 6
ATOM 10374 O O . ARG A 1 22 ? 4.342 -1.126 5.252 1.00 0.00 22 ARG A O 6
ATOM 10395 N N . ILE A 1 23 ? 5.082 0.221 3.593 1.00 0.00 23 ILE A N 6
ATOM 10396 C CA . ILE A 1 23 ? 3.874 1.028 3.559 1.00 0.00 23 ILE A CA 6
ATOM 10397 C C . ILE A 1 23 ? 3.087 0.706 2.287 1.00 0.00 23 ILE A C 6
ATOM 10398 O O . ILE A 1 23 ? 3.571 0.934 1.179 1.00 0.00 23 ILE A O 6
ATOM 10414 N N . GLU A 1 24 ? 1.887 0.181 2.488 1.00 0.00 24 GLU A N 6
ATOM 10415 C CA . GLU A 1 24 ? 1.029 -0.174 1.370 1.00 0.00 24 GLU A CA 6
ATOM 10416 C C . GLU A 1 24 ? -0.038 0.901 1.158 1.00 0.00 24 GLU A C 6
ATOM 10417 O O . GLU A 1 24 ? -0.938 1.059 1.981 1.00 0.00 24 GLU A O 6
ATOM 10429 N N . VAL A 1 25 ? 0.097 1.613 0.049 1.00 0.00 25 VAL A N 6
ATOM 10430 C CA . VAL A 1 25 ? -0.844 2.669 -0.282 1.00 0.00 25 VAL A CA 6
ATOM 10431 C C . VAL A 1 25 ? -1.862 2.140 -1.295 1.00 0.00 25 VAL A C 6
ATOM 10432 O O . VAL A 1 25 ? -1.486 1.623 -2.346 1.00 0.00 25 VAL A O 6
ATOM 10445 N N . ARG A 1 26 ? -3.131 2.287 -0.942 1.00 0.00 26 ARG A N 6
ATOM 10446 C CA . ARG A 1 26 ? -4.205 1.831 -1.807 1.00 0.00 26 ARG A CA 6
ATOM 10447 C C . ARG A 1 26 ? -5.540 2.427 -1.355 1.00 0.00 26 ARG A C 6
ATOM 10448 O O . ARG A 1 26 ? -5.697 2.796 -0.192 1.00 0.00 26 ARG A O 6
ATOM 10469 N N . VAL A 1 27 ? -6.467 2.504 -2.299 1.00 0.00 27 VAL A N 6
ATOM 10470 C CA . VAL A 1 27 ? -7.783 3.049 -2.012 1.00 0.00 27 VAL A CA 6
ATOM 10471 C C . VAL A 1 27 ? -8.307 2.447 -0.707 1.00 0.00 27 VAL A C 6
ATOM 10472 O O . VAL A 1 27 ? -8.491 1.234 -0.609 1.00 0.00 27 VAL A O 6
ATOM 10485 N N . ALA A 1 28 ? -8.534 3.321 0.262 1.00 0.00 28 ALA A N 6
ATOM 10486 C CA . ALA A 1 28 ? -9.033 2.890 1.557 1.00 0.00 28 ALA A CA 6
ATOM 10487 C C . ALA A 1 28 ? -10.115 1.828 1.353 1.00 0.00 28 ALA A C 6
ATOM 10488 O O . ALA A 1 28 ? -9.904 0.656 1.661 1.00 0.00 28 ALA A O 6
ATOM 10495 N N . TYR A 1 29 ? -11.249 2.276 0.836 1.00 0.00 29 TYR A N 6
ATOM 10496 C CA . TYR A 1 29 ? -12.365 1.378 0.588 1.00 0.00 29 TYR A CA 6
ATOM 10497 C C . TYR A 1 29 ? -12.842 0.725 1.887 1.00 0.00 29 TYR A C 6
ATOM 10498 O O . TYR A 1 29 ? -12.033 0.379 2.746 1.00 0.00 29 TYR A O 6
ATOM 10516 N N . PRO A 1 30 ? -14.190 0.572 1.992 1.00 0.00 30 PRO A N 6
ATOM 10517 C CA . PRO A 1 30 ? -14.785 -0.033 3.171 1.00 0.00 30 PRO A CA 6
ATOM 10518 C C . PRO A 1 30 ? -14.578 -1.549 3.173 1.00 0.00 30 PRO A C 6
ATOM 10519 O O . PRO A 1 30 ? -15.464 -2.300 2.768 1.00 0.00 30 PRO A O 6
ATOM 10530 N N . GLN A 1 31 ? -13.404 -1.953 3.634 1.00 0.00 31 GLN A N 6
ATOM 10531 C CA . GLN A 1 31 ? -13.070 -3.366 3.694 1.00 0.00 31 GLN A CA 6
ATOM 10532 C C . GLN A 1 31 ? -11.761 -3.570 4.461 1.00 0.00 31 GLN A C 6
ATOM 10533 O O . GLN A 1 31 ? -11.700 -4.376 5.388 1.00 0.00 31 GLN A O 6
ATOM 10547 N N . LEU A 1 32 ? -10.747 -2.825 4.046 1.00 0.00 32 LEU A N 6
ATOM 10548 C CA . LEU A 1 32 ? -9.444 -2.914 4.682 1.00 0.00 32 LEU A CA 6
ATOM 10549 C C . LEU A 1 32 ? -9.173 -1.626 5.462 1.00 0.00 32 LEU A C 6
ATOM 10550 O O . LEU A 1 32 ? -8.395 -1.625 6.415 1.00 0.00 32 LEU A O 6
ATOM 10566 N N . LYS A 1 33 ? -9.830 -0.560 5.028 1.00 0.00 33 LYS A N 6
ATOM 10567 C CA . LYS A 1 33 ? -9.669 0.732 5.674 1.00 0.00 33 LYS A CA 6
ATOM 10568 C C . LYS A 1 33 ? -9.981 0.594 7.165 1.00 0.00 33 LYS A C 6
ATOM 10569 O O . LYS A 1 33 ? -9.562 1.425 7.970 1.00 0.00 33 LYS A O 6
ATOM 10588 N N . ASP A 1 34 ? -10.714 -0.461 7.489 1.00 0.00 34 ASP A N 6
ATOM 10589 C CA . ASP A 1 34 ? -11.086 -0.719 8.870 1.00 0.00 34 ASP A CA 6
ATOM 10590 C C . ASP A 1 34 ? -9.868 -1.244 9.633 1.00 0.00 34 ASP A C 6
ATOM 10591 O O . ASP A 1 34 ? -9.792 -1.113 10.853 1.00 0.00 34 ASP A O 6
ATOM 10600 N N . ILE A 1 35 ? -8.945 -1.827 8.881 1.00 0.00 35 ILE A N 6
ATOM 10601 C CA . ILE A 1 35 ? -7.735 -2.372 9.471 1.00 0.00 35 ILE A CA 6
ATOM 10602 C C . ILE A 1 35 ? -7.185 -1.383 10.502 1.00 0.00 35 ILE A C 6
ATOM 10603 O O . ILE A 1 35 ? -7.495 -0.194 10.454 1.00 0.00 35 ILE A O 6
ATOM 10619 N N . LYS A 1 36 ? -6.378 -1.912 11.410 1.00 0.00 36 LYS A N 6
ATOM 10620 C CA . LYS A 1 36 ? -5.782 -1.091 12.450 1.00 0.00 36 LYS A CA 6
ATOM 10621 C C . LYS A 1 36 ? -4.585 -1.829 13.054 1.00 0.00 36 LYS A C 6
ATOM 10622 O O . LYS A 1 36 ? -4.454 -3.042 12.893 1.00 0.00 36 LYS A O 6
ATOM 10641 N N . ARG A 1 37 ? -3.743 -1.067 13.736 1.00 0.00 37 ARG A N 6
ATOM 10642 C CA . ARG A 1 37 ? -2.562 -1.634 14.365 1.00 0.00 37 ARG A CA 6
ATOM 10643 C C . ARG A 1 37 ? -2.949 -2.824 15.245 1.00 0.00 37 ARG A C 6
ATOM 10644 O O . ARG A 1 37 ? -3.992 -2.806 15.896 1.00 0.00 37 ARG A O 6
ATOM 10665 N N . GLY A 1 38 ? -2.087 -3.830 15.236 1.00 0.00 38 GLY A N 6
ATOM 10666 C CA . GLY A 1 38 ? -2.325 -5.027 16.025 1.00 0.00 38 GLY A CA 6
ATOM 10667 C C . GLY A 1 38 ? -2.932 -6.138 15.167 1.00 0.00 38 GLY A C 6
ATOM 10668 O O . GLY A 1 38 ? -2.871 -7.312 15.530 1.00 0.00 38 GLY A O 6
ATOM 10672 N N . ASP A 1 39 ? -3.505 -5.729 14.044 1.00 0.00 39 ASP A N 6
ATOM 10673 C CA . ASP A 1 39 ? -4.123 -6.675 13.131 1.00 0.00 39 ASP A CA 6
ATOM 10674 C C . ASP A 1 39 ? -3.031 -7.442 12.382 1.00 0.00 39 ASP A C 6
ATOM 10675 O O . ASP A 1 39 ? -1.844 -7.185 12.575 1.00 0.00 39 ASP A O 6
ATOM 10684 N N . LYS A 1 40 ? -3.472 -8.368 11.543 1.00 0.00 40 LYS A N 6
ATOM 10685 C CA . LYS A 1 40 ? -2.547 -9.173 10.764 1.00 0.00 40 LYS A CA 6
ATOM 10686 C C . LYS A 1 40 ? -3.009 -9.205 9.306 1.00 0.00 40 LYS A C 6
ATOM 10687 O O . LYS A 1 40 ? -4.207 -9.216 9.030 1.00 0.00 40 LYS A O 6
ATOM 10706 N N . ILE A 1 41 ? -2.033 -9.218 8.410 1.00 0.00 41 ILE A N 6
ATOM 10707 C CA . ILE A 1 41 ? -2.324 -9.248 6.987 1.00 0.00 41 ILE A CA 6
ATOM 10708 C C . ILE A 1 41 ? -1.589 -10.427 6.345 1.00 0.00 41 ILE A C 6
ATOM 10709 O O . ILE A 1 41 ? -0.457 -10.733 6.717 1.00 0.00 41 ILE A O 6
ATOM 10725 N N . ILE A 1 42 ? -2.262 -11.055 5.393 1.00 0.00 42 ILE A N 6
ATOM 10726 C CA . ILE A 1 42 ? -1.687 -12.193 4.696 1.00 0.00 42 ILE A CA 6
ATOM 10727 C C . ILE A 1 42 ? -1.619 -11.887 3.198 1.00 0.00 42 ILE A C 6
ATOM 10728 O O . ILE A 1 42 ? -2.648 -11.826 2.526 1.00 0.00 42 ILE A O 6
ATOM 10744 N N . PHE A 1 43 ? -0.398 -11.704 2.719 1.00 0.00 43 PHE A N 6
ATOM 10745 C CA . PHE A 1 43 ? -0.182 -11.406 1.313 1.00 0.00 43 PHE A CA 6
ATOM 10746 C C . PHE A 1 43 ? -0.092 -12.692 0.488 1.00 0.00 43 PHE A C 6
ATOM 10747 O O . PHE A 1 43 ? 0.745 -13.551 0.760 1.00 0.00 43 PHE A O 6
ATOM 10764 N N . ASN A 1 44 ? -0.966 -12.783 -0.504 1.00 0.00 44 ASN A N 6
ATOM 10765 C CA . ASN A 1 44 ? -0.995 -13.949 -1.370 1.00 0.00 44 ASN A CA 6
ATOM 10766 C C . ASN A 1 44 ? -1.284 -15.195 -0.531 1.00 0.00 44 ASN A C 6
ATOM 10767 O O . ASN A 1 44 ? -1.066 -16.317 -0.985 1.00 0.00 44 ASN A O 6
ATOM 10778 N N . ASP A 1 45 ? -1.771 -14.956 0.678 1.00 0.00 45 ASP A N 6
ATOM 10779 C CA . ASP A 1 45 ? -2.092 -16.045 1.584 1.00 0.00 45 ASP A CA 6
ATOM 10780 C C . ASP A 1 45 ? -0.908 -17.011 1.653 1.00 0.00 45 ASP A C 6
ATOM 10781 O O . ASP A 1 45 ? -1.001 -18.147 1.190 1.00 0.00 45 ASP A O 6
ATOM 10790 N N . LEU A 1 46 ? 0.178 -16.525 2.235 1.00 0.00 46 LEU A N 6
ATOM 10791 C CA . LEU A 1 46 ? 1.379 -17.331 2.371 1.00 0.00 46 LEU A CA 6
ATOM 10792 C C . LEU A 1 46 ? 2.361 -16.623 3.307 1.00 0.00 46 LEU A C 6
ATOM 10793 O O . LEU A 1 46 ? 2.976 -17.257 4.163 1.00 0.00 46 LEU A O 6
ATOM 10809 N N . ILE A 1 47 ? 2.477 -15.318 3.113 1.00 0.00 47 ILE A N 6
ATOM 10810 C CA . ILE A 1 47 ? 3.373 -14.516 3.929 1.00 0.00 47 ILE A CA 6
ATOM 10811 C C . ILE A 1 47 ? 2.548 -13.608 4.843 1.00 0.00 47 ILE A C 6
ATOM 10812 O O . ILE A 1 47 ? 1.900 -12.674 4.375 1.00 0.00 47 ILE A O 6
ATOM 10828 N N . PRO A 1 48 ? 2.601 -13.923 6.165 1.00 0.00 48 PRO A N 6
ATOM 10829 C CA . PRO A 1 48 ? 1.867 -13.146 7.150 1.00 0.00 48 PRO A CA 6
ATOM 10830 C C . PRO A 1 48 ? 2.550 -11.801 7.407 1.00 0.00 48 PRO A C 6
ATOM 10831 O O . PRO A 1 48 ? 3.750 -11.656 7.179 1.00 0.00 48 PRO A O 6
ATOM 10842 N N . ALA A 1 49 ? 1.755 -10.851 7.877 1.00 0.00 49 ALA A N 6
ATOM 10843 C CA . ALA A 1 49 ? 2.268 -9.522 8.168 1.00 0.00 49 ALA A CA 6
ATOM 10844 C C . ALA A 1 49 ? 1.443 -8.897 9.295 1.00 0.00 49 ALA A C 6
ATOM 10845 O O . ALA A 1 49 ? 0.270 -9.225 9.465 1.00 0.00 49 ALA A O 6
ATOM 10852 N N . GLU A 1 50 ? 2.089 -8.008 10.034 1.00 0.00 50 GLU A N 6
ATOM 10853 C CA . GLU A 1 50 ? 1.429 -7.334 11.140 1.00 0.00 50 GLU A CA 6
ATOM 10854 C C . GLU A 1 50 ? 1.260 -5.845 10.829 1.00 0.00 50 GLU A C 6
ATOM 10855 O O . GLU A 1 50 ? 2.090 -5.253 10.141 1.00 0.00 50 GLU A O 6
ATOM 10867 N N . VAL A 1 51 ? 0.179 -5.284 11.351 1.00 0.00 51 VAL A N 6
ATOM 10868 C CA . VAL A 1 51 ? -0.110 -3.876 11.138 1.00 0.00 51 VAL A CA 6
ATOM 10869 C C . VAL A 1 51 ? 0.673 -3.040 12.153 1.00 0.00 51 VAL A C 6
ATOM 10870 O O . VAL A 1 51 ? 0.441 -3.141 13.356 1.00 0.00 51 VAL A O 6
ATOM 10883 N N . VAL A 1 52 ? 1.584 -2.232 11.629 1.00 0.00 52 VAL A N 6
ATOM 10884 C CA . VAL A 1 52 ? 2.402 -1.379 12.474 1.00 0.00 52 VAL A CA 6
ATOM 10885 C C . VAL A 1 52 ? 1.602 -0.133 12.859 1.00 0.00 52 VAL A C 6
ATOM 10886 O O . VAL A 1 52 ? 1.578 0.258 14.025 1.00 0.00 52 VAL A O 6
ATOM 10899 N N . GLU A 1 53 ? 0.967 0.457 11.857 1.00 0.00 53 GLU A N 6
ATOM 10900 C CA . GLU A 1 53 ? 0.169 1.651 12.076 1.00 0.00 53 GLU A CA 6
ATOM 10901 C C . GLU A 1 53 ? -0.642 1.984 10.822 1.00 0.00 53 GLU A C 6
ATOM 10902 O O . GLU A 1 53 ? -0.152 1.836 9.704 1.00 0.00 53 GLU A O 6
ATOM 10914 N N . VAL A 1 54 ? -1.869 2.429 11.050 1.00 0.00 54 VAL A N 6
ATOM 10915 C CA . VAL A 1 54 ? -2.753 2.784 9.953 1.00 0.00 54 VAL A CA 6
ATOM 10916 C C . VAL A 1 54 ? -3.303 4.194 10.183 1.00 0.00 54 VAL A C 6
ATOM 10917 O O . VAL A 1 54 ? -3.820 4.494 11.258 1.00 0.00 54 VAL A O 6
ATOM 10930 N N . LYS A 1 55 ? -3.172 5.020 9.156 1.00 0.00 55 LYS A N 6
ATOM 10931 C CA . LYS A 1 55 ? -3.650 6.390 9.232 1.00 0.00 55 LYS A CA 6
ATOM 10932 C C . LYS A 1 55 ? -4.297 6.775 7.901 1.00 0.00 55 LYS A C 6
ATOM 10933 O O . LYS A 1 55 ? -3.850 6.341 6.840 1.00 0.00 55 LYS A O 6
ATOM 10952 N N . LYS A 1 56 ? -5.340 7.586 7.999 1.00 0.00 56 LYS A N 6
ATOM 10953 C CA . LYS A 1 56 ? -6.054 8.035 6.816 1.00 0.00 56 LYS A CA 6
ATOM 10954 C C . LYS A 1 56 ? -5.663 9.482 6.507 1.00 0.00 56 LYS A C 6
ATOM 10955 O O . LYS A 1 56 ? -5.293 10.234 7.408 1.00 0.00 56 LYS A O 6
ATOM 10974 N N . TYR A 1 57 ? -5.759 9.828 5.232 1.00 0.00 57 TYR A N 6
ATOM 10975 C CA . TYR A 1 57 ? -5.420 11.171 4.794 1.00 0.00 57 TYR A CA 6
ATOM 10976 C C . TYR A 1 57 ? -6.187 11.543 3.523 1.00 0.00 57 TYR A C 6
ATOM 10977 O O . TYR A 1 57 ? -6.913 10.720 2.969 1.00 0.00 57 TYR A O 6
ATOM 10995 N N . GLU A 1 58 ? -5.999 12.785 3.100 1.00 0.00 58 GLU A N 6
ATOM 10996 C CA . GLU A 1 58 ? -6.664 13.276 1.905 1.00 0.00 58 GLU A CA 6
ATOM 10997 C C . GLU A 1 58 ? -5.636 13.590 0.816 1.00 0.00 58 GLU A C 6
ATOM 10998 O O . GLU A 1 58 ? -4.504 13.965 1.116 1.00 0.00 58 GLU A O 6
ATOM 11010 N N . THR A 1 59 ? -6.068 13.424 -0.426 1.00 0.00 59 THR A N 6
ATOM 11011 C CA . THR A 1 59 ? -5.199 13.685 -1.561 1.00 0.00 59 THR A CA 6
ATOM 11012 C C . THR A 1 59 ? -4.009 12.723 -1.554 1.00 0.00 59 THR A C 6
ATOM 11013 O O . THR A 1 59 ? -3.379 12.516 -0.518 1.00 0.00 59 THR A O 6
ATOM 11024 N N . PHE A 1 60 ? -3.738 12.160 -2.723 1.00 0.00 60 PHE A N 6
ATOM 11025 C CA . PHE A 1 60 ? -2.636 11.224 -2.865 1.00 0.00 60 PHE A CA 6
ATOM 11026 C C . PHE A 1 60 ? -1.291 11.930 -2.683 1.00 0.00 60 PHE A C 6
ATOM 11027 O O . PHE A 1 60 ? -0.354 11.356 -2.130 1.00 0.00 60 PHE A O 6
ATOM 11044 N N . ARG A 1 61 ? -1.238 13.166 -3.158 1.00 0.00 61 ARG A N 6
ATOM 11045 C CA . ARG A 1 61 ? -0.023 13.956 -3.055 1.00 0.00 61 ARG A CA 6
ATOM 11046 C C . ARG A 1 61 ? 0.361 14.150 -1.587 1.00 0.00 61 ARG A C 6
ATOM 11047 O O . ARG A 1 61 ? 1.538 14.092 -1.237 1.00 0.00 61 ARG A O 6
ATOM 11068 N N . GLN A 1 62 ? -0.656 14.377 -0.768 1.00 0.00 62 GLN A N 6
ATOM 11069 C CA . GLN A 1 62 ? -0.439 14.580 0.655 1.00 0.00 62 GLN A CA 6
ATOM 11070 C C . GLN A 1 62 ? 0.291 13.378 1.258 1.00 0.00 62 GLN A C 6
ATOM 11071 O O . GLN A 1 62 ? 1.294 13.540 1.950 1.00 0.00 62 GLN A O 6
ATOM 11085 N N . VAL A 1 63 ? -0.242 12.198 0.972 1.00 0.00 63 VAL A N 6
ATOM 11086 C CA . VAL A 1 63 ? 0.347 10.970 1.477 1.00 0.00 63 VAL A CA 6
ATOM 11087 C C . VAL A 1 63 ? 1.778 10.841 0.953 1.00 0.00 63 VAL A C 6
ATOM 11088 O O . VAL A 1 63 ? 2.643 10.287 1.629 1.00 0.00 63 VAL A O 6
ATOM 11101 N N . LEU A 1 64 ? 1.984 11.364 -0.247 1.00 0.00 64 LEU A N 6
ATOM 11102 C CA . LEU A 1 64 ? 3.296 11.315 -0.870 1.00 0.00 64 LEU A CA 6
ATOM 11103 C C . LEU A 1 64 ? 4.180 12.411 -0.273 1.00 0.00 64 LEU A C 6
ATOM 11104 O O . LEU A 1 64 ? 5.398 12.394 -0.446 1.00 0.00 64 LEU A O 6
ATOM 11120 N N . ARG A 1 65 ? 3.533 13.338 0.418 1.00 0.00 65 ARG A N 6
ATOM 11121 C CA . ARG A 1 65 ? 4.246 14.440 1.042 1.00 0.00 65 ARG A CA 6
ATOM 11122 C C . ARG A 1 65 ? 4.679 14.058 2.459 1.00 0.00 65 ARG A C 6
ATOM 11123 O O . ARG A 1 65 ? 5.778 14.401 2.890 1.00 0.00 65 ARG A O 6
ATOM 11144 N N . GLU A 1 66 ? 3.791 13.352 3.144 1.00 0.00 66 GLU A N 6
ATOM 11145 C CA . GLU A 1 66 ? 4.067 12.920 4.504 1.00 0.00 66 GLU A CA 6
ATOM 11146 C C . GLU A 1 66 ? 4.786 11.570 4.495 1.00 0.00 66 GLU A C 6
ATOM 11147 O O . GLU A 1 66 ? 5.919 11.463 4.962 1.00 0.00 66 GLU A O 6
ATOM 11159 N N . GLU A 1 67 ? 4.098 10.572 3.960 1.00 0.00 67 GLU A N 6
ATOM 11160 C CA . GLU A 1 67 ? 4.657 9.233 3.885 1.00 0.00 67 GLU A CA 6
ATOM 11161 C C . GLU A 1 67 ? 5.754 9.175 2.820 1.00 0.00 67 GLU A C 6
ATOM 11162 O O . GLU A 1 67 ? 5.766 9.981 1.891 1.00 0.00 67 GLU A O 6
ATOM 11174 N N . PRO A 1 68 ? 6.672 8.187 2.994 1.00 0.00 68 PRO A N 6
ATOM 11175 C CA . PRO A 1 68 ? 7.771 8.013 2.059 1.00 0.00 68 PRO A CA 6
ATOM 11176 C C . PRO A 1 68 ? 7.285 7.378 0.754 1.00 0.00 68 PRO A C 6
ATOM 11177 O O . PRO A 1 68 ? 6.127 6.976 0.649 1.00 0.00 68 PRO A O 6
ATOM 11188 N N . ILE A 1 69 ? 8.194 7.308 -0.207 1.00 0.00 69 ILE A N 6
ATOM 11189 C CA . ILE A 1 69 ? 7.873 6.730 -1.500 1.00 0.00 69 ILE A CA 6
ATOM 11190 C C . ILE A 1 69 ? 8.743 5.493 -1.731 1.00 0.00 69 ILE A C 6
ATOM 11191 O O . ILE A 1 69 ? 8.274 4.490 -2.267 1.00 0.00 69 ILE A O 6
ATOM 11207 N N . ASP A 1 70 ? 9.997 5.605 -1.316 1.00 0.00 70 ASP A N 6
ATOM 11208 C CA . ASP A 1 70 ? 10.937 4.508 -1.471 1.00 0.00 70 ASP A CA 6
ATOM 11209 C C . ASP A 1 70 ? 10.327 3.233 -0.886 1.00 0.00 70 ASP A C 6
ATOM 11210 O O . ASP A 1 70 ? 10.490 2.150 -1.446 1.00 0.00 70 ASP A O 6
ATOM 11219 N N . LYS A 1 71 ? 9.638 3.403 0.233 1.00 0.00 71 LYS A N 6
ATOM 11220 C CA . LYS A 1 71 ? 9.004 2.279 0.899 1.00 0.00 71 LYS A CA 6
ATOM 11221 C C . LYS A 1 71 ? 7.778 1.841 0.095 1.00 0.00 71 LYS A C 6
ATOM 11222 O O . LYS A 1 71 ? 7.653 0.671 -0.265 1.00 0.00 71 LYS A O 6
ATOM 11241 N N . ILE A 1 72 ? 6.904 2.802 -0.163 1.00 0.00 72 ILE A N 6
ATOM 11242 C CA . ILE A 1 72 ? 5.693 2.530 -0.918 1.00 0.00 72 ILE A CA 6
ATOM 11243 C C . ILE A 1 72 ? 6.061 1.841 -2.233 1.00 0.00 72 ILE A C 6
ATOM 11244 O O . ILE A 1 72 ? 5.427 0.863 -2.624 1.00 0.00 72 ILE A O 6
ATOM 11260 N N . PHE A 1 73 ? 7.084 2.380 -2.880 1.00 0.00 73 PHE A N 6
ATOM 11261 C CA . PHE A 1 73 ? 7.544 1.829 -4.144 1.00 0.00 73 PHE A CA 6
ATOM 11262 C C . PHE A 1 73 ? 9.073 1.808 -4.209 1.00 0.00 73 PHE A C 6
ATOM 11263 O O . PHE A 1 73 ? 9.720 2.832 -3.993 1.00 0.00 73 PHE A O 6
ATOM 11280 N N . PRO A 1 74 ? 9.619 0.601 -4.515 1.00 0.00 74 PRO A N 6
ATOM 11281 C CA . PRO A 1 74 ? 11.059 0.434 -4.611 1.00 0.00 74 PRO A CA 6
ATOM 11282 C C . PRO A 1 74 ? 11.596 1.044 -5.907 1.00 0.00 74 PRO A C 6
ATOM 11283 O O . PRO A 1 74 ? 12.779 1.370 -6.000 1.00 0.00 74 PRO A O 6
ATOM 11294 N N . ASP A 1 75 ? 10.702 1.181 -6.875 1.00 0.00 75 ASP A N 6
ATOM 11295 C CA . ASP A 1 75 ? 11.071 1.746 -8.161 1.00 0.00 75 ASP A CA 6
ATOM 11296 C C . ASP A 1 75 ? 11.604 3.166 -7.955 1.00 0.00 75 ASP A C 6
ATOM 11297 O O . ASP A 1 75 ? 12.335 3.686 -8.797 1.00 0.00 75 ASP A O 6
ATOM 11306 N N . LYS A 1 76 ? 11.216 3.752 -6.832 1.00 0.00 76 LYS A N 6
ATOM 11307 C CA . LYS A 1 76 ? 11.646 5.101 -6.505 1.00 0.00 76 LYS A CA 6
ATOM 11308 C C . LYS A 1 76 ? 11.186 6.059 -7.606 1.00 0.00 76 LYS A C 6
ATOM 11309 O O . LYS A 1 76 ? 12.008 6.645 -8.307 1.00 0.00 76 LYS A O 6
ATOM 11328 N N . PRO A 1 77 ? 9.837 6.191 -7.727 1.00 0.00 77 PRO A N 6
ATOM 11329 C CA . PRO A 1 77 ? 9.258 7.067 -8.730 1.00 0.00 77 PRO A CA 6
ATOM 11330 C C . PRO A 1 77 ? 9.401 8.536 -8.324 1.00 0.00 77 PRO A C 6
ATOM 11331 O O . PRO A 1 77 ? 9.796 8.836 -7.199 1.00 0.00 77 PRO A O 6
ATOM 11342 N N . SER A 1 78 ? 9.070 9.411 -9.262 1.00 0.00 78 SER A N 6
ATOM 11343 C CA . SER A 1 78 ? 9.156 10.840 -9.016 1.00 0.00 78 SER A CA 6
ATOM 11344 C C . SER A 1 78 ? 7.761 11.411 -8.752 1.00 0.00 78 SER A C 6
ATOM 11345 O O . SER A 1 78 ? 6.763 10.858 -9.212 1.00 0.00 78 SER A O 6
ATOM 11353 N N . PHE A 1 79 ? 7.736 12.510 -8.013 1.00 0.00 79 PHE A N 6
ATOM 11354 C CA . PHE A 1 79 ? 6.480 13.161 -7.682 1.00 0.00 79 PHE A CA 6
ATOM 11355 C C . PHE A 1 79 ? 5.597 13.311 -8.923 1.00 0.00 79 PHE A C 6
ATOM 11356 O O . PHE A 1 79 ? 4.383 13.126 -8.851 1.00 0.00 79 PHE A O 6
ATOM 11373 N N . GLU A 1 80 ? 6.241 13.643 -10.032 1.00 0.00 80 GLU A N 6
ATOM 11374 C CA . GLU A 1 80 ? 5.530 13.820 -11.286 1.00 0.00 80 GLU A CA 6
ATOM 11375 C C . GLU A 1 80 ? 5.131 12.461 -11.866 1.00 0.00 80 GLU A C 6
ATOM 11376 O O . GLU A 1 80 ? 4.009 12.290 -12.341 1.00 0.00 80 GLU A O 6
ATOM 11388 N N . LYS A 1 81 ? 6.070 11.529 -11.807 1.00 0.00 81 LYS A N 6
ATOM 11389 C CA . LYS A 1 81 ? 5.831 10.191 -12.319 1.00 0.00 81 LYS A CA 6
ATOM 11390 C C . LYS A 1 81 ? 4.695 9.542 -11.527 1.00 0.00 81 LYS A C 6
ATOM 11391 O O . LYS A 1 81 ? 3.762 8.992 -12.110 1.00 0.00 81 LYS A O 6
ATOM 11410 N N . ALA A 1 82 ? 4.811 9.626 -10.210 1.00 0.00 82 ALA A N 6
ATOM 11411 C CA . ALA A 1 82 ? 3.805 9.053 -9.332 1.00 0.00 82 ALA A CA 6
ATOM 11412 C C . ALA A 1 82 ? 2.418 9.518 -9.780 1.00 0.00 82 ALA A C 6
ATOM 11413 O O . ALA A 1 82 ? 1.470 8.734 -9.790 1.00 0.00 82 ALA A O 6
ATOM 11420 N N . LEU A 1 83 ? 2.344 10.791 -10.140 1.00 0.00 83 LEU A N 6
ATOM 11421 C CA . LEU A 1 83 ? 1.089 11.369 -10.589 1.00 0.00 83 LEU A CA 6
ATOM 11422 C C . LEU A 1 83 ? 0.584 10.598 -11.809 1.00 0.00 83 LEU A C 6
ATOM 11423 O O . LEU A 1 83 ? -0.594 10.250 -11.885 1.00 0.00 83 LEU A O 6
ATOM 11439 N N . LYS A 1 84 ? 1.499 10.352 -12.735 1.00 0.00 84 LYS A N 6
ATOM 11440 C CA . LYS A 1 84 ? 1.162 9.627 -13.948 1.00 0.00 84 LYS A CA 6
ATOM 11441 C C . LYS A 1 84 ? 0.911 8.157 -13.606 1.00 0.00 84 LYS A C 6
ATOM 11442 O O . LYS A 1 84 ? -0.017 7.544 -14.131 1.00 0.00 84 LYS A O 6
ATOM 11461 N N . ARG A 1 85 ? 1.755 7.635 -12.728 1.00 0.00 85 ARG A N 6
ATOM 11462 C CA . ARG A 1 85 ? 1.637 6.248 -12.310 1.00 0.00 85 ARG A CA 6
ATOM 11463 C C . ARG A 1 85 ? 0.256 5.993 -11.701 1.00 0.00 85 ARG A C 6
ATOM 11464 O O . ARG A 1 85 ? -0.397 5.004 -12.028 1.00 0.00 85 ARG A O 6
ATOM 11485 N N . PHE A 1 86 ? -0.147 6.904 -10.827 1.00 0.00 86 PHE A N 6
ATOM 11486 C CA . PHE A 1 86 ? -1.437 6.790 -10.170 1.00 0.00 86 PHE A CA 6
ATOM 11487 C C . PHE A 1 86 ? -2.548 7.388 -11.035 1.00 0.00 86 PHE A C 6
ATOM 11488 O O . PHE A 1 86 ? -3.229 8.324 -10.618 1.00 0.00 86 PHE A O 6
ATOM 11505 N N . HIS A 1 87 ? -2.697 6.823 -12.225 1.00 0.00 87 HIS A N 6
ATOM 11506 C CA . HIS A 1 87 ? -3.713 7.289 -13.152 1.00 0.00 87 HIS A CA 6
ATOM 11507 C C . HIS A 1 87 ? -3.636 6.479 -14.448 1.00 0.00 87 HIS A C 6
ATOM 11508 O O . HIS A 1 87 ? -4.630 5.899 -14.882 1.00 0.00 87 HIS A O 6
ATOM 11522 N N . ASN A 1 88 ? -2.446 6.466 -15.029 1.00 0.00 88 ASN A N 6
ATOM 11523 C CA . ASN A 1 88 ? -2.225 5.737 -16.267 1.00 0.00 88 ASN A CA 6
ATOM 11524 C C . ASN A 1 88 ? -2.796 4.324 -16.129 1.00 0.00 88 ASN A C 6
ATOM 11525 O O . ASN A 1 88 ? -3.658 3.920 -16.909 1.00 0.00 88 ASN A O 6
ATOM 11536 N N . MET A 1 89 ? -2.293 3.611 -15.132 1.00 0.00 89 MET A N 6
ATOM 11537 C CA . MET A 1 89 ? -2.743 2.252 -14.883 1.00 0.00 89 MET A CA 6
ATOM 11538 C C . MET A 1 89 ? -4.263 2.143 -15.022 1.00 0.00 89 MET A C 6
ATOM 11539 O O . MET A 1 89 ? -5.003 2.892 -14.386 1.00 0.00 89 MET A O 6
ATOM 11553 N N . TYR A 1 90 ? -4.682 1.204 -15.857 1.00 0.00 90 TYR A N 6
ATOM 11554 C CA . TYR A 1 90 ? -6.101 0.987 -16.087 1.00 0.00 90 TYR A CA 6
ATOM 11555 C C . TYR A 1 90 ? -6.808 2.300 -16.429 1.00 0.00 90 TYR A C 6
ATOM 11556 O O . TYR A 1 90 ? -7.235 3.030 -15.537 1.00 0.00 90 TYR A O 6
ATOM 11574 N N . PRO A 1 91 ? -6.911 2.567 -17.759 1.00 0.00 91 PRO A N 6
ATOM 11575 C CA . PRO A 1 91 ? -7.559 3.779 -18.230 1.00 0.00 91 PRO A CA 6
ATOM 11576 C C . PRO A 1 91 ? -9.080 3.676 -18.097 1.00 0.00 91 PRO A C 6
ATOM 11577 O O . PRO A 1 91 ? -9.689 2.740 -18.613 1.00 0.00 91 PRO A O 6
ATOM 11588 N N . LYS A 1 92 ? -9.649 4.650 -17.403 1.00 0.00 92 LYS A N 6
ATOM 11589 C CA . LYS A 1 92 ? -11.086 4.680 -17.196 1.00 0.00 92 LYS A CA 6
ATOM 11590 C C . LYS A 1 92 ? -11.500 6.076 -16.725 1.00 0.00 92 LYS A C 6
ATOM 11591 O O . LYS A 1 92 ? -12.272 6.758 -17.397 1.00 0.00 92 LYS A O 6
ATOM 11610 N N . TRP A 1 93 ? -10.969 6.458 -15.573 1.00 0.00 93 TRP A N 6
ATOM 11611 C CA . TRP A 1 93 ? -11.274 7.760 -15.004 1.00 0.00 93 TRP A CA 6
ATOM 11612 C C . TRP A 1 93 ? -10.510 8.816 -15.805 1.00 0.00 93 TRP A C 6
ATOM 11613 O O . TRP A 1 93 ? -9.450 8.533 -16.361 1.00 0.00 93 TRP A O 6
ATOM 11634 N N . LYS A 1 94 ? -11.078 10.013 -15.839 1.00 0.00 94 LYS A N 6
ATOM 11635 C CA . LYS A 1 94 ? -10.464 11.113 -16.563 1.00 0.00 94 LYS A CA 6
ATOM 11636 C C . LYS A 1 94 ? -11.027 12.437 -16.044 1.00 0.00 94 LYS A C 6
ATOM 11637 O O . LYS A 1 94 ? -11.310 13.344 -16.825 1.00 0.00 94 LYS A O 6
ATOM 11656 N N . GLU A 1 95 ? -11.174 12.506 -14.729 1.00 0.00 95 GLU A N 6
ATOM 11657 C CA . GLU A 1 95 ? -11.699 13.704 -14.096 1.00 0.00 95 GLU A CA 6
ATOM 11658 C C . GLU A 1 95 ? -11.004 13.944 -12.754 1.00 0.00 95 GLU A C 6
ATOM 11659 O O . GLU A 1 95 ? -10.294 14.934 -12.586 1.00 0.00 95 GLU A O 6
ATOM 11671 N N . TYR A 1 96 ? -11.234 13.020 -11.832 1.00 0.00 96 TYR A N 6
ATOM 11672 C CA . TYR A 1 96 ? -10.640 13.118 -10.510 1.00 0.00 96 TYR A CA 6
ATOM 11673 C C . TYR A 1 96 ? -10.089 11.765 -10.055 1.00 0.00 96 TYR A C 6
ATOM 11674 O O . TYR A 1 96 ? -10.224 10.767 -10.760 1.00 0.00 96 TYR A O 6
ATOM 11692 N N . ARG A 1 97 ? -9.480 11.776 -8.878 1.00 0.00 97 ARG A N 6
ATOM 11693 C CA . ARG A 1 97 ? -8.908 10.562 -8.320 1.00 0.00 97 ARG A CA 6
ATOM 11694 C C . ARG A 1 97 ? -9.229 10.462 -6.827 1.00 0.00 97 ARG A C 6
ATOM 11695 O O . ARG A 1 97 ? -9.466 11.475 -6.171 1.00 0.00 97 ARG A O 6
ATOM 11716 N N . TYR A 1 98 ? -9.225 9.232 -6.335 1.00 0.00 98 TYR A N 6
ATOM 11717 C CA . TYR A 1 98 ? -9.512 8.987 -4.932 1.00 0.00 98 TYR A CA 6
ATOM 11718 C C . TYR A 1 98 ? -8.831 7.704 -4.449 1.00 0.00 98 TYR A C 6
ATOM 11719 O O . TYR A 1 98 ? -8.506 6.830 -5.251 1.00 0.00 98 TYR A O 6
ATOM 11737 N N . GLY A 1 99 ? -8.635 7.633 -3.141 1.00 0.00 99 GLY A N 6
ATOM 11738 C CA . GLY A 1 99 ? -7.998 6.472 -2.542 1.00 0.00 99 GLY A CA 6
ATOM 11739 C C . GLY A 1 99 ? -6.739 6.874 -1.771 1.00 0.00 99 GLY A C 6
ATOM 11740 O O . GLY A 1 99 ? -5.624 6.595 -2.209 1.00 0.00 99 GLY A O 6
ATOM 11744 N N . VAL A 1 100 ? -6.959 7.522 -0.637 1.00 0.00 100 VAL A N 6
ATOM 11745 C CA . VAL A 1 100 ? -5.856 7.965 0.198 1.00 0.00 100 VAL A CA 6
ATOM 11746 C C . VAL A 1 100 ? -5.879 7.192 1.518 1.00 0.00 100 VAL A C 6
ATOM 11747 O O . VAL A 1 100 ? -6.748 7.417 2.359 1.00 0.00 100 VAL A O 6
ATOM 11760 N N . LEU A 1 101 ? -4.914 6.295 1.659 1.00 0.00 101 LEU A N 6
ATOM 11761 C CA . LEU A 1 101 ? -4.812 5.487 2.862 1.00 0.00 101 LEU A CA 6
ATOM 11762 C C . LEU A 1 101 ? -3.385 4.951 2.992 1.00 0.00 101 LEU A C 6
ATOM 11763 O O . LEU A 1 101 ? -2.911 4.219 2.125 1.00 0.00 101 LEU A O 6
ATOM 11779 N N . ALA A 1 102 ? -2.740 5.337 4.084 1.00 0.00 102 ALA A N 6
ATOM 11780 C CA . ALA A 1 102 ? -1.376 4.904 4.339 1.00 0.00 102 ALA A CA 6
ATOM 11781 C C . ALA A 1 102 ? -1.389 3.777 5.374 1.00 0.00 102 ALA A C 6
ATOM 11782 O O . ALA A 1 102 ? -1.589 4.023 6.562 1.00 0.00 102 ALA A O 6
ATOM 11789 N N . ILE A 1 103 ? -1.171 2.565 4.885 1.00 0.00 103 ILE A N 6
ATOM 11790 C CA . ILE A 1 103 ? -1.155 1.400 5.752 1.00 0.00 103 ILE A CA 6
ATOM 11791 C C . ILE A 1 103 ? 0.293 0.964 5.986 1.00 0.00 103 ILE A C 6
ATOM 11792 O O . ILE A 1 103 ? 1.030 0.710 5.034 1.00 0.00 103 ILE A O 6
ATOM 11808 N N . LYS A 1 104 ? 0.658 0.891 7.258 1.00 0.00 104 LYS A N 6
ATOM 11809 C CA . LYS A 1 104 ? 2.004 0.490 7.628 1.00 0.00 104 LYS A CA 6
ATOM 11810 C C . LYS A 1 104 ? 1.961 -0.901 8.262 1.00 0.00 104 LYS A C 6
ATOM 11811 O O . LYS A 1 104 ? 1.374 -1.084 9.328 1.00 0.00 104 LYS A O 6
ATOM 11830 N N . PHE A 1 105 ? 2.590 -1.847 7.580 1.00 0.00 105 PHE A N 6
ATOM 11831 C CA . PHE A 1 105 ? 2.631 -3.217 8.064 1.00 0.00 105 PHE A CA 6
ATOM 11832 C C . PHE A 1 105 ? 4.067 -3.742 8.102 1.00 0.00 105 PHE A C 6
ATOM 11833 O O . PHE A 1 105 ? 4.928 -3.260 7.368 1.00 0.00 105 PHE A O 6
ATOM 11850 N N . ARG A 1 106 ? 4.282 -4.725 8.965 1.00 0.00 106 ARG A N 6
ATOM 11851 C CA . ARG A 1 106 ? 5.599 -5.321 9.108 1.00 0.00 106 ARG A CA 6
ATOM 11852 C C . ARG A 1 106 ? 5.522 -6.834 8.898 1.00 0.00 106 ARG A C 6
ATOM 11853 O O . ARG A 1 106 ? 4.840 -7.535 9.644 1.00 0.00 106 ARG A O 6
ATOM 11874 N N . VAL A 1 107 ? 6.232 -7.295 7.878 1.00 0.00 107 VAL A N 6
ATOM 11875 C CA . VAL A 1 107 ? 6.253 -8.712 7.560 1.00 0.00 107 VAL A CA 6
ATOM 11876 C C . VAL A 1 107 ? 6.752 -9.496 8.775 1.00 0.00 107 VAL A C 6
ATOM 11877 O O . VAL A 1 107 ? 7.720 -9.097 9.421 1.00 0.00 107 VAL A O 6
ATOM 11890 N N . LEU A 1 108 ? 6.069 -10.597 9.051 1.00 0.00 108 LEU A N 6
ATOM 11891 C CA . LEU A 1 108 ? 6.431 -11.440 10.177 1.00 0.00 108 LEU A CA 6
ATOM 11892 C C . LEU A 1 108 ? 7.248 -12.631 9.675 1.00 0.00 108 LEU A C 6
ATOM 11893 O O . LEU A 1 108 ? 6.721 -13.733 9.528 1.00 0.00 108 LEU A O 6
ATOM 11909 N N . GLY A 1 109 ? 8.523 -12.371 9.426 1.00 0.00 109 GLY A N 6
ATOM 11910 C CA . GLY A 1 109 ? 9.419 -13.408 8.943 1.00 0.00 109 GLY A CA 6
ATOM 11911 C C . GLY A 1 109 ? 10.877 -13.056 9.244 1.00 0.00 109 GLY A C 6
ATOM 11912 O O . GLY A 1 109 ? 11.455 -13.558 10.207 1.00 0.00 109 GLY A O 6
ATOM 11916 N N . ARG A 1 110 ? 11.431 -12.196 8.401 1.00 0.00 110 ARG A N 6
ATOM 11917 C CA . ARG A 1 110 ? 12.811 -11.772 8.564 1.00 0.00 110 ARG A CA 6
ATOM 11918 C C . ARG A 1 110 ? 13.081 -11.394 10.022 1.00 0.00 110 ARG A C 6
ATOM 11919 O O . ARG A 1 110 ? 12.153 -11.290 10.822 1.00 0.00 110 ARG A O 6
ATOM 11940 N N . ASP A 1 111 ? 14.357 -11.200 10.323 1.00 0.00 111 ASP A N 6
ATOM 11941 C CA . ASP A 1 111 ? 14.761 -10.837 11.670 1.00 0.00 111 ASP A CA 6
ATOM 11942 C C . ASP A 1 111 ? 13.853 -9.719 12.186 1.00 0.00 111 ASP A C 6
ATOM 11943 O O . ASP A 1 111 ? 13.071 -9.148 11.427 1.00 0.00 111 ASP A O 6
ATOM 11952 N N . LYS A 1 112 ? 13.987 -9.438 13.475 1.00 0.00 112 LYS A N 6
ATOM 11953 C CA . LYS A 1 112 ? 13.188 -8.399 14.101 1.00 0.00 112 LYS A CA 6
ATOM 11954 C C . LYS A 1 112 ? 11.703 -8.722 13.918 1.00 0.00 112 LYS A C 6
ATOM 11955 O O . LYS A 1 112 ? 11.339 -9.508 13.045 1.00 0.00 112 LYS A O 6
ATOM 11974 N N . GLU A 1 113 ? 10.887 -8.100 14.756 1.00 0.00 113 GLU A N 6
ATOM 11975 C CA . GLU A 1 113 ? 9.451 -8.312 14.698 1.00 0.00 113 GLU A CA 6
ATOM 11976 C C . GLU A 1 113 ? 8.862 -7.618 13.468 1.00 0.00 113 GLU A C 6
ATOM 11977 O O . GLU A 1 113 ? 8.707 -8.236 12.416 1.00 0.00 113 GLU A O 6
ATOM 11989 N N . MET A 1 1 ? -7.202 -11.055 17.049 1.00 0.00 1 MET A N 7
ATOM 11990 C CA . MET A 1 1 ? -6.578 -10.389 15.919 1.00 0.00 1 MET A CA 7
ATOM 11991 C C . MET A 1 1 ? -7.151 -10.900 14.596 1.00 0.00 1 MET A C 7
ATOM 11992 O O . MET A 1 1 ? -7.210 -12.107 14.365 1.00 0.00 1 MET A O 7
ATOM 12006 N N . LYS A 1 2 ? -7.559 -9.956 13.761 1.00 0.00 2 LYS A N 7
ATOM 12007 C CA . LYS A 1 2 ? -8.126 -10.295 12.467 1.00 0.00 2 LYS A CA 7
ATOM 12008 C C . LYS A 1 2 ? -6.995 -10.495 11.456 1.00 0.00 2 LYS A C 7
ATOM 12009 O O . LYS A 1 2 ? -5.884 -10.006 11.657 1.00 0.00 2 LYS A O 7
ATOM 12028 N N . VAL A 1 3 ? -7.317 -11.215 10.391 1.00 0.00 3 VAL A N 7
ATOM 12029 C CA . VAL A 1 3 ? -6.341 -11.485 9.348 1.00 0.00 3 VAL A CA 7
ATOM 12030 C C . VAL A 1 3 ? -6.905 -11.035 7.999 1.00 0.00 3 VAL A C 7
ATOM 12031 O O . VAL A 1 3 ? -8.098 -11.185 7.740 1.00 0.00 3 VAL A O 7
ATOM 12044 N N . TYR A 1 4 ? -6.020 -10.492 7.176 1.00 0.00 4 TYR A N 7
ATOM 12045 C CA . TYR A 1 4 ? -6.415 -10.018 5.860 1.00 0.00 4 TYR A CA 7
ATOM 12046 C C . TYR A 1 4 ? -5.553 -10.655 4.767 1.00 0.00 4 TYR A C 7
ATOM 12047 O O . TYR A 1 4 ? -4.402 -10.267 4.575 1.00 0.00 4 TYR A O 7
ATOM 12065 N N . ARG A 1 5 ? -6.144 -11.621 4.080 1.00 0.00 5 ARG A N 7
ATOM 12066 C CA . ARG A 1 5 ? -5.445 -12.315 3.012 1.00 0.00 5 ARG A CA 7
ATOM 12067 C C . ARG A 1 5 ? -5.560 -11.529 1.704 1.00 0.00 5 ARG A C 7
ATOM 12068 O O . ARG A 1 5 ? -6.588 -11.583 1.031 1.00 0.00 5 ARG A O 7
ATOM 12089 N N . LEU A 1 6 ? -4.490 -10.816 1.384 1.00 0.00 6 LEU A N 7
ATOM 12090 C CA . LEU A 1 6 ? -4.457 -10.020 0.169 1.00 0.00 6 LEU A CA 7
ATOM 12091 C C . LEU A 1 6 ? -3.704 -10.788 -0.919 1.00 0.00 6 LEU A C 7
ATOM 12092 O O . LEU A 1 6 ? -2.550 -11.169 -0.730 1.00 0.00 6 LEU A O 7
ATOM 12108 N N . TYR A 1 7 ? -4.389 -10.994 -2.034 1.00 0.00 7 TYR A N 7
ATOM 12109 C CA . TYR A 1 7 ? -3.800 -11.710 -3.153 1.00 0.00 7 TYR A CA 7
ATOM 12110 C C . TYR A 1 7 ? -2.929 -10.781 -4.001 1.00 0.00 7 TYR A C 7
ATOM 12111 O O . TYR A 1 7 ? -3.428 -9.822 -4.589 1.00 0.00 7 TYR A O 7
ATOM 12129 N N . LEU A 1 8 ? -1.643 -11.097 -4.039 1.00 0.00 8 LEU A N 7
ATOM 12130 C CA . LEU A 1 8 ? -0.699 -10.303 -4.805 1.00 0.00 8 LEU A CA 7
ATOM 12131 C C . LEU A 1 8 ? -0.009 -11.196 -5.839 1.00 0.00 8 LEU A C 7
ATOM 12132 O O . LEU A 1 8 ? -0.211 -12.409 -5.850 1.00 0.00 8 LEU A O 7
ATOM 12148 N N . LYS A 1 9 ? 0.790 -10.560 -6.683 1.00 0.00 9 LYS A N 7
ATOM 12149 C CA . LYS A 1 9 ? 1.511 -11.282 -7.718 1.00 0.00 9 LYS A CA 7
ATOM 12150 C C . LYS A 1 9 ? 2.949 -11.527 -7.257 1.00 0.00 9 LYS A C 7
ATOM 12151 O O . LYS A 1 9 ? 3.387 -10.966 -6.254 1.00 0.00 9 LYS A O 7
ATOM 12170 N N . ASP A 1 10 ? 3.643 -12.366 -8.011 1.00 0.00 10 ASP A N 7
ATOM 12171 C CA . ASP A 1 10 ? 5.023 -12.693 -7.692 1.00 0.00 10 ASP A CA 7
ATOM 12172 C C . ASP A 1 10 ? 5.900 -11.460 -7.918 1.00 0.00 10 ASP A C 7
ATOM 12173 O O . ASP A 1 10 ? 6.849 -11.223 -7.172 1.00 0.00 10 ASP A O 7
ATOM 12182 N N . GLU A 1 11 ? 5.550 -10.706 -8.950 1.00 0.00 11 GLU A N 7
ATOM 12183 C CA . GLU A 1 11 ? 6.294 -9.503 -9.284 1.00 0.00 11 GLU A CA 7
ATOM 12184 C C . GLU A 1 11 ? 6.188 -8.482 -8.150 1.00 0.00 11 GLU A C 7
ATOM 12185 O O . GLU A 1 11 ? 7.190 -7.897 -7.741 1.00 0.00 11 GLU A O 7
ATOM 12197 N N . TYR A 1 12 ? 4.966 -8.299 -7.673 1.00 0.00 12 TYR A N 7
ATOM 12198 C CA . TYR A 1 12 ? 4.716 -7.359 -6.594 1.00 0.00 12 TYR A CA 7
ATOM 12199 C C . TYR A 1 12 ? 5.106 -7.959 -5.242 1.00 0.00 12 TYR A C 7
ATOM 12200 O O . TYR A 1 12 ? 5.728 -7.291 -4.418 1.00 0.00 12 TYR A O 7
ATOM 12218 N N . LEU A 1 13 ? 4.725 -9.215 -5.056 1.00 0.00 13 LEU A N 7
ATOM 12219 C CA . LEU A 1 13 ? 5.028 -9.913 -3.818 1.00 0.00 13 LEU A CA 7
ATOM 12220 C C . LEU A 1 13 ? 6.528 -9.812 -3.534 1.00 0.00 13 LEU A C 7
ATOM 12221 O O . LEU A 1 13 ? 6.933 -9.553 -2.402 1.00 0.00 13 LEU A O 7
ATOM 12237 N N . GLU A 1 14 ? 7.311 -10.023 -4.581 1.00 0.00 14 GLU A N 7
ATOM 12238 C CA . GLU A 1 14 ? 8.757 -9.959 -4.459 1.00 0.00 14 GLU A CA 7
ATOM 12239 C C . GLU A 1 14 ? 9.168 -8.732 -3.642 1.00 0.00 14 GLU A C 7
ATOM 12240 O O . GLU A 1 14 ? 10.061 -8.812 -2.801 1.00 0.00 14 GLU A O 7
ATOM 12252 N N . MET A 1 15 ? 8.494 -7.625 -3.919 1.00 0.00 15 MET A N 7
ATOM 12253 C CA . MET A 1 15 ? 8.778 -6.382 -3.221 1.00 0.00 15 MET A CA 7
ATOM 12254 C C . MET A 1 15 ? 8.507 -6.522 -1.721 1.00 0.00 15 MET A C 7
ATOM 12255 O O . MET A 1 15 ? 9.314 -6.094 -0.898 1.00 0.00 15 MET A O 7
ATOM 12269 N N . VAL A 1 16 ? 7.367 -7.124 -1.412 1.00 0.00 16 VAL A N 7
ATOM 12270 C CA . VAL A 1 16 ? 6.980 -7.325 -0.026 1.00 0.00 16 VAL A CA 7
ATOM 12271 C C . VAL A 1 16 ? 7.976 -8.273 0.645 1.00 0.00 16 VAL A C 7
ATOM 12272 O O . VAL A 1 16 ? 8.401 -8.035 1.774 1.00 0.00 16 VAL A O 7
ATOM 12285 N N . LYS A 1 17 ? 8.320 -9.329 -0.079 1.00 0.00 17 LYS A N 7
ATOM 12286 C CA . LYS A 1 17 ? 9.258 -10.313 0.431 1.00 0.00 17 LYS A CA 7
ATOM 12287 C C . LYS A 1 17 ? 10.616 -9.647 0.659 1.00 0.00 17 LYS A C 7
ATOM 12288 O O . LYS A 1 17 ? 11.288 -9.922 1.652 1.00 0.00 17 LYS A O 7
ATOM 12307 N N . SER A 1 18 ? 10.981 -8.785 -0.279 1.00 0.00 18 SER A N 7
ATOM 12308 C CA . SER A 1 18 ? 12.247 -8.077 -0.193 1.00 0.00 18 SER A CA 7
ATOM 12309 C C . SER A 1 18 ? 12.300 -7.252 1.094 1.00 0.00 18 SER A C 7
ATOM 12310 O O . SER A 1 18 ? 13.375 -7.029 1.649 1.00 0.00 18 SER A O 7
ATOM 12318 N N . GLY A 1 19 ? 11.126 -6.821 1.531 1.00 0.00 19 GLY A N 7
ATOM 12319 C CA . GLY A 1 19 ? 11.025 -6.025 2.743 1.00 0.00 19 GLY A CA 7
ATOM 12320 C C . GLY A 1 19 ? 10.889 -4.537 2.412 1.00 0.00 19 GLY A C 7
ATOM 12321 O O . GLY A 1 19 ? 10.631 -3.722 3.296 1.00 0.00 19 GLY A O 7
ATOM 12325 N N . LYS A 1 20 ? 11.068 -4.229 1.136 1.00 0.00 20 LYS A N 7
ATOM 12326 C CA . LYS A 1 20 ? 10.968 -2.854 0.677 1.00 0.00 20 LYS A CA 7
ATOM 12327 C C . LYS A 1 20 ? 9.534 -2.358 0.871 1.00 0.00 20 LYS A C 7
ATOM 12328 O O . LYS A 1 20 ? 9.316 -1.200 1.222 1.00 0.00 20 LYS A O 7
ATOM 12347 N N . LYS A 1 21 ? 8.593 -3.261 0.636 1.00 0.00 21 LYS A N 7
ATOM 12348 C CA . LYS A 1 21 ? 7.186 -2.930 0.781 1.00 0.00 21 LYS A CA 7
ATOM 12349 C C . LYS A 1 21 ? 6.832 -2.866 2.268 1.00 0.00 21 LYS A C 7
ATOM 12350 O O . LYS A 1 21 ? 6.755 -3.896 2.936 1.00 0.00 21 LYS A O 7
ATOM 12369 N N . ARG A 1 22 ? 6.626 -1.646 2.742 1.00 0.00 22 ARG A N 7
ATOM 12370 C CA . ARG A 1 22 ? 6.282 -1.435 4.138 1.00 0.00 22 ARG A CA 7
ATOM 12371 C C . ARG A 1 22 ? 4.993 -0.617 4.249 1.00 0.00 22 ARG A C 7
ATOM 12372 O O . ARG A 1 22 ? 4.129 -0.922 5.070 1.00 0.00 22 ARG A O 7
ATOM 12393 N N . ILE A 1 23 ? 4.904 0.404 3.410 1.00 0.00 23 ILE A N 7
ATOM 12394 C CA . ILE A 1 23 ? 3.735 1.267 3.404 1.00 0.00 23 ILE A CA 7
ATOM 12395 C C . ILE A 1 23 ? 2.832 0.888 2.228 1.00 0.00 23 ILE A C 7
ATOM 12396 O O . ILE A 1 23 ? 3.282 0.847 1.084 1.00 0.00 23 ILE A O 7
ATOM 12412 N N . GLU A 1 24 ? 1.576 0.619 2.551 1.00 0.00 24 GLU A N 7
ATOM 12413 C CA . GLU A 1 24 ? 0.606 0.244 1.536 1.00 0.00 24 GLU A CA 7
ATOM 12414 C C . GLU A 1 24 ? -0.276 1.442 1.176 1.00 0.00 24 GLU A C 7
ATOM 12415 O O . GLU A 1 24 ? -1.084 1.888 1.988 1.00 0.00 24 GLU A O 7
ATOM 12427 N N . VAL A 1 25 ? -0.090 1.928 -0.043 1.00 0.00 25 VAL A N 7
ATOM 12428 C CA . VAL A 1 25 ? -0.859 3.065 -0.520 1.00 0.00 25 VAL A CA 7
ATOM 12429 C C . VAL A 1 25 ? -2.021 2.564 -1.380 1.00 0.00 25 VAL A C 7
ATOM 12430 O O . VAL A 1 25 ? -1.819 2.145 -2.519 1.00 0.00 25 VAL A O 7
ATOM 12443 N N . ARG A 1 26 ? -3.212 2.626 -0.803 1.00 0.00 26 ARG A N 7
ATOM 12444 C CA . ARG A 1 26 ? -4.406 2.184 -1.503 1.00 0.00 26 ARG A CA 7
ATOM 12445 C C . ARG A 1 26 ? -5.404 3.337 -1.630 1.00 0.00 26 ARG A C 7
ATOM 12446 O O . ARG A 1 26 ? -5.081 4.480 -1.310 1.00 0.00 26 ARG A O 7
ATOM 12467 N N . VAL A 1 27 ? -6.596 2.997 -2.097 1.00 0.00 27 VAL A N 7
ATOM 12468 C CA . VAL A 1 27 ? -7.643 3.989 -2.270 1.00 0.00 27 VAL A CA 7
ATOM 12469 C C . VAL A 1 27 ? -8.570 3.964 -1.054 1.00 0.00 27 VAL A C 7
ATOM 12470 O O . VAL A 1 27 ? -9.768 4.216 -1.176 1.00 0.00 27 VAL A O 7
ATOM 12483 N N . ALA A 1 28 ? -7.981 3.657 0.093 1.00 0.00 28 ALA A N 7
ATOM 12484 C CA . ALA A 1 28 ? -8.740 3.595 1.331 1.00 0.00 28 ALA A CA 7
ATOM 12485 C C . ALA A 1 28 ? -10.074 2.892 1.072 1.00 0.00 28 ALA A C 7
ATOM 12486 O O . ALA A 1 28 ? -11.074 3.191 1.723 1.00 0.00 28 ALA A O 7
ATOM 12493 N N . TYR A 1 29 ? -10.045 1.970 0.121 1.00 0.00 29 TYR A N 7
ATOM 12494 C CA . TYR A 1 29 ? -11.240 1.222 -0.232 1.00 0.00 29 TYR A CA 7
ATOM 12495 C C . TYR A 1 29 ? -11.962 0.720 1.020 1.00 0.00 29 TYR A C 7
ATOM 12496 O O . TYR A 1 29 ? -11.334 0.487 2.052 1.00 0.00 29 TYR A O 7
ATOM 12514 N N . PRO A 1 30 ? -13.306 0.564 0.885 1.00 0.00 30 PRO A N 7
ATOM 12515 C CA . PRO A 1 30 ? -14.120 0.094 1.993 1.00 0.00 30 PRO A CA 7
ATOM 12516 C C . PRO A 1 30 ? -13.933 -1.409 2.211 1.00 0.00 30 PRO A C 7
ATOM 12517 O O . PRO A 1 30 ? -14.728 -2.214 1.728 1.00 0.00 30 PRO A O 7
ATOM 12528 N N . GLN A 1 31 ? -12.878 -1.741 2.940 1.00 0.00 31 GLN A N 7
ATOM 12529 C CA . GLN A 1 31 ? -12.577 -3.133 3.229 1.00 0.00 31 GLN A CA 7
ATOM 12530 C C . GLN A 1 31 ? -11.317 -3.236 4.092 1.00 0.00 31 GLN A C 7
ATOM 12531 O O . GLN A 1 31 ? -11.291 -3.979 5.072 1.00 0.00 31 GLN A O 7
ATOM 12545 N N . LEU A 1 32 ? -10.305 -2.478 3.697 1.00 0.00 32 LEU A N 7
ATOM 12546 C CA . LEU A 1 32 ? -9.046 -2.475 4.422 1.00 0.00 32 LEU A CA 7
ATOM 12547 C C . LEU A 1 32 ? -8.926 -1.175 5.221 1.00 0.00 32 LEU A C 7
ATOM 12548 O O . LEU A 1 32 ? -8.319 -1.154 6.291 1.00 0.00 32 LEU A O 7
ATOM 12564 N N . LYS A 1 33 ? -9.515 -0.123 4.671 1.00 0.00 33 LYS A N 7
ATOM 12565 C CA . LYS A 1 33 ? -9.482 1.177 5.319 1.00 0.00 33 LYS A CA 7
ATOM 12566 C C . LYS A 1 33 ? -9.947 1.031 6.769 1.00 0.00 33 LYS A C 7
ATOM 12567 O O . LYS A 1 33 ? -9.504 1.773 7.644 1.00 0.00 33 LYS A O 7
ATOM 12586 N N . ASP A 1 34 ? -10.833 0.068 6.979 1.00 0.00 34 ASP A N 7
ATOM 12587 C CA . ASP A 1 34 ? -11.362 -0.184 8.308 1.00 0.00 34 ASP A CA 7
ATOM 12588 C C . ASP A 1 34 ? -10.267 -0.802 9.180 1.00 0.00 34 ASP A C 7
ATOM 12589 O O . ASP A 1 34 ? -10.261 -0.620 10.396 1.00 0.00 34 ASP A O 7
ATOM 12598 N N . ILE A 1 35 ? -9.367 -1.519 8.524 1.00 0.00 35 ILE A N 7
ATOM 12599 C CA . ILE A 1 35 ? -8.270 -2.165 9.224 1.00 0.00 35 ILE A CA 7
ATOM 12600 C C . ILE A 1 35 ? -7.688 -1.196 10.255 1.00 0.00 35 ILE A C 7
ATOM 12601 O O . ILE A 1 35 ? -7.954 0.004 10.203 1.00 0.00 35 ILE A O 7
ATOM 12617 N N . LYS A 1 36 ? -6.904 -1.752 11.167 1.00 0.00 36 LYS A N 7
ATOM 12618 C CA . LYS A 1 36 ? -6.283 -0.952 12.208 1.00 0.00 36 LYS A CA 7
ATOM 12619 C C . LYS A 1 36 ? -5.161 -1.760 12.864 1.00 0.00 36 LYS A C 7
ATOM 12620 O O . LYS A 1 36 ? -5.028 -2.958 12.619 1.00 0.00 36 LYS A O 7
ATOM 12639 N N . ARG A 1 37 ? -4.382 -1.071 13.686 1.00 0.00 37 ARG A N 7
ATOM 12640 C CA . ARG A 1 37 ? -3.276 -1.709 14.379 1.00 0.00 37 ARG A CA 7
ATOM 12641 C C . ARG A 1 37 ? -3.784 -2.879 15.225 1.00 0.00 37 ARG A C 7
ATOM 12642 O O . ARG A 1 37 ? -4.846 -2.791 15.838 1.00 0.00 37 ARG A O 7
ATOM 12663 N N . GLY A 1 38 ? -3.000 -3.947 15.230 1.00 0.00 38 GLY A N 7
ATOM 12664 C CA . GLY A 1 38 ? -3.357 -5.133 15.991 1.00 0.00 38 GLY A CA 7
ATOM 12665 C C . GLY A 1 38 ? -3.805 -6.265 15.063 1.00 0.00 38 GLY A C 7
ATOM 12666 O O . GLY A 1 38 ? -3.658 -7.440 15.396 1.00 0.00 38 GLY A O 7
ATOM 12670 N N . ASP A 1 39 ? -4.342 -5.871 13.918 1.00 0.00 39 ASP A N 7
ATOM 12671 C CA . ASP A 1 39 ? -4.812 -6.837 12.940 1.00 0.00 39 ASP A CA 7
ATOM 12672 C C . ASP A 1 39 ? -3.610 -7.482 12.248 1.00 0.00 39 ASP A C 7
ATOM 12673 O O . ASP A 1 39 ? -2.464 -7.186 12.583 1.00 0.00 39 ASP A O 7
ATOM 12682 N N . LYS A 1 40 ? -3.912 -8.353 11.297 1.00 0.00 40 LYS A N 7
ATOM 12683 C CA . LYS A 1 40 ? -2.871 -9.043 10.555 1.00 0.00 40 LYS A CA 7
ATOM 12684 C C . LYS A 1 40 ? -3.226 -9.044 9.067 1.00 0.00 40 LYS A C 7
ATOM 12685 O O . LYS A 1 40 ? -4.400 -9.102 8.705 1.00 0.00 40 LYS A O 7
ATOM 12704 N N . ILE A 1 41 ? -2.190 -8.980 8.243 1.00 0.00 41 ILE A N 7
ATOM 12705 C CA . ILE A 1 41 ? -2.378 -8.973 6.803 1.00 0.00 41 ILE A CA 7
ATOM 12706 C C . ILE A 1 41 ? -1.501 -10.056 6.173 1.00 0.00 41 ILE A C 7
ATOM 12707 O O . ILE A 1 41 ? -0.290 -10.083 6.389 1.00 0.00 41 ILE A O 7
ATOM 12723 N N . ILE A 1 42 ? -2.145 -10.923 5.406 1.00 0.00 42 ILE A N 7
ATOM 12724 C CA . ILE A 1 42 ? -1.439 -12.006 4.743 1.00 0.00 42 ILE A CA 7
ATOM 12725 C C . ILE A 1 42 ? -1.288 -11.677 3.257 1.00 0.00 42 ILE A C 7
ATOM 12726 O O . ILE A 1 42 ? -2.279 -11.454 2.563 1.00 0.00 42 ILE A O 7
ATOM 12742 N N . PHE A 1 43 ? -0.040 -11.657 2.811 1.00 0.00 43 PHE A N 7
ATOM 12743 C CA . PHE A 1 43 ? 0.253 -11.358 1.419 1.00 0.00 43 PHE A CA 7
ATOM 12744 C C . PHE A 1 43 ? 0.379 -12.643 0.598 1.00 0.00 43 PHE A C 7
ATOM 12745 O O . PHE A 1 43 ? 1.276 -13.450 0.836 1.00 0.00 43 PHE A O 7
ATOM 12762 N N . ASN A 1 44 ? -0.533 -12.792 -0.351 1.00 0.00 44 ASN A N 7
ATOM 12763 C CA . ASN A 1 44 ? -0.535 -13.965 -1.209 1.00 0.00 44 ASN A CA 7
ATOM 12764 C C . ASN A 1 44 ? -0.879 -15.201 -0.376 1.00 0.00 44 ASN A C 7
ATOM 12765 O O . ASN A 1 44 ? -0.672 -16.330 -0.818 1.00 0.00 44 ASN A O 7
ATOM 12776 N N . ASP A 1 45 ? -1.398 -14.945 0.816 1.00 0.00 45 ASP A N 7
ATOM 12777 C CA . ASP A 1 45 ? -1.773 -16.023 1.716 1.00 0.00 45 ASP A CA 7
ATOM 12778 C C . ASP A 1 45 ? -0.568 -16.941 1.935 1.00 0.00 45 ASP A C 7
ATOM 12779 O O . ASP A 1 45 ? -0.660 -18.150 1.731 1.00 0.00 45 ASP A O 7
ATOM 12788 N N . LEU A 1 46 ? 0.533 -16.330 2.347 1.00 0.00 46 LEU A N 7
ATOM 12789 C CA . LEU A 1 46 ? 1.754 -17.078 2.596 1.00 0.00 46 LEU A CA 7
ATOM 12790 C C . LEU A 1 46 ? 2.633 -16.298 3.575 1.00 0.00 46 LEU A C 7
ATOM 12791 O O . LEU A 1 46 ? 3.101 -16.850 4.570 1.00 0.00 46 LEU A O 7
ATOM 12807 N N . ILE A 1 47 ? 2.831 -15.026 3.260 1.00 0.00 47 ILE A N 7
ATOM 12808 C CA . ILE A 1 47 ? 3.646 -14.165 4.100 1.00 0.00 47 ILE A CA 7
ATOM 12809 C C . ILE A 1 47 ? 2.734 -13.297 4.969 1.00 0.00 47 ILE A C 7
ATOM 12810 O O . ILE A 1 47 ? 2.052 -12.407 4.463 1.00 0.00 47 ILE A O 7
ATOM 12826 N N . PRO A 1 48 ? 2.752 -13.593 6.296 1.00 0.00 48 PRO A N 7
ATOM 12827 C CA . PRO A 1 48 ? 1.936 -12.850 7.240 1.00 0.00 48 PRO A CA 7
ATOM 12828 C C . PRO A 1 48 ? 2.529 -11.465 7.506 1.00 0.00 48 PRO A C 7
ATOM 12829 O O . PRO A 1 48 ? 3.722 -11.247 7.302 1.00 0.00 48 PRO A O 7
ATOM 12840 N N . ALA A 1 49 ? 1.668 -10.565 7.958 1.00 0.00 49 ALA A N 7
ATOM 12841 C CA . ALA A 1 49 ? 2.091 -9.207 8.255 1.00 0.00 49 ALA A CA 7
ATOM 12842 C C . ALA A 1 49 ? 1.204 -8.630 9.360 1.00 0.00 49 ALA A C 7
ATOM 12843 O O . ALA A 1 49 ? 0.012 -8.925 9.421 1.00 0.00 49 ALA A O 7
ATOM 12850 N N . GLU A 1 50 ? 1.821 -7.818 10.206 1.00 0.00 50 GLU A N 7
ATOM 12851 C CA . GLU A 1 50 ? 1.102 -7.198 11.306 1.00 0.00 50 GLU A CA 7
ATOM 12852 C C . GLU A 1 50 ? 0.913 -5.703 11.040 1.00 0.00 50 GLU A C 7
ATOM 12853 O O . GLU A 1 50 ? 1.819 -5.038 10.541 1.00 0.00 50 GLU A O 7
ATOM 12865 N N . VAL A 1 51 ? -0.271 -5.218 11.385 1.00 0.00 51 VAL A N 7
ATOM 12866 C CA . VAL A 1 51 ? -0.591 -3.814 11.190 1.00 0.00 51 VAL A CA 7
ATOM 12867 C C . VAL A 1 51 ? 0.160 -2.976 12.226 1.00 0.00 51 VAL A C 7
ATOM 12868 O O . VAL A 1 51 ? -0.045 -3.138 13.428 1.00 0.00 51 VAL A O 7
ATOM 12881 N N . VAL A 1 52 ? 1.015 -2.098 11.723 1.00 0.00 52 VAL A N 7
ATOM 12882 C CA . VAL A 1 52 ? 1.798 -1.234 12.590 1.00 0.00 52 VAL A CA 7
ATOM 12883 C C . VAL A 1 52 ? 0.956 -0.019 12.987 1.00 0.00 52 VAL A C 7
ATOM 12884 O O . VAL A 1 52 ? 0.874 0.325 14.165 1.00 0.00 52 VAL A O 7
ATOM 12897 N N . GLU A 1 53 ? 0.353 0.596 11.981 1.00 0.00 53 GLU A N 7
ATOM 12898 C CA . GLU A 1 53 ? -0.480 1.765 12.210 1.00 0.00 53 GLU A CA 7
ATOM 12899 C C . GLU A 1 53 ? -1.117 2.229 10.898 1.00 0.00 53 GLU A C 7
ATOM 12900 O O . GLU A 1 53 ? -0.516 2.099 9.833 1.00 0.00 53 GLU A O 7
ATOM 12912 N N . VAL A 1 54 ? -2.324 2.760 11.019 1.00 0.00 54 VAL A N 7
ATOM 12913 C CA . VAL A 1 54 ? -3.049 3.243 9.856 1.00 0.00 54 VAL A CA 7
ATOM 12914 C C . VAL A 1 54 ? -3.428 4.710 10.071 1.00 0.00 54 VAL A C 7
ATOM 12915 O O . VAL A 1 54 ? -3.898 5.083 11.145 1.00 0.00 54 VAL A O 7
ATOM 12928 N N . LYS A 1 55 ? -3.211 5.502 9.032 1.00 0.00 55 LYS A N 7
ATOM 12929 C CA . LYS A 1 55 ? -3.524 6.920 9.093 1.00 0.00 55 LYS A CA 7
ATOM 12930 C C . LYS A 1 55 ? -4.096 7.370 7.747 1.00 0.00 55 LYS A C 7
ATOM 12931 O O . LYS A 1 55 ? -3.619 6.949 6.694 1.00 0.00 55 LYS A O 7
ATOM 12950 N N . LYS A 1 56 ? -5.109 8.220 7.825 1.00 0.00 56 LYS A N 7
ATOM 12951 C CA . LYS A 1 56 ? -5.751 8.731 6.626 1.00 0.00 56 LYS A CA 7
ATOM 12952 C C . LYS A 1 56 ? -5.369 10.201 6.436 1.00 0.00 56 LYS A C 7
ATOM 12953 O O . LYS A 1 56 ? -5.167 10.924 7.410 1.00 0.00 56 LYS A O 7
ATOM 12972 N N . TYR A 1 57 ? -5.283 10.599 5.175 1.00 0.00 57 TYR A N 7
ATOM 12973 C CA . TYR A 1 57 ? -4.930 11.969 4.846 1.00 0.00 57 TYR A CA 7
ATOM 12974 C C . TYR A 1 57 ? -5.755 12.479 3.662 1.00 0.00 57 TYR A C 7
ATOM 12975 O O . TYR A 1 57 ? -6.657 11.790 3.188 1.00 0.00 57 TYR A O 7
ATOM 12993 N N . GLU A 1 58 ? -5.415 13.680 3.219 1.00 0.00 58 GLU A N 7
ATOM 12994 C CA . GLU A 1 58 ? -6.113 14.290 2.100 1.00 0.00 58 GLU A CA 7
ATOM 12995 C C . GLU A 1 58 ? -5.186 14.389 0.887 1.00 0.00 58 GLU A C 7
ATOM 12996 O O . GLU A 1 58 ? -4.103 14.966 0.974 1.00 0.00 58 GLU A O 7
ATOM 13008 N N . THR A 1 59 ? -5.645 13.819 -0.217 1.00 0.00 59 THR A N 7
ATOM 13009 C CA . THR A 1 59 ? -4.871 13.836 -1.447 1.00 0.00 59 THR A CA 7
ATOM 13010 C C . THR A 1 59 ? -3.634 12.946 -1.310 1.00 0.00 59 THR A C 7
ATOM 13011 O O . THR A 1 59 ? -2.887 13.059 -0.340 1.00 0.00 59 THR A O 7
ATOM 13022 N N . PHE A 1 60 ? -3.456 12.079 -2.297 1.00 0.00 60 PHE A N 7
ATOM 13023 C CA . PHE A 1 60 ? -2.323 11.170 -2.299 1.00 0.00 60 PHE A CA 7
ATOM 13024 C C . PHE A 1 60 ? -1.006 11.935 -2.157 1.00 0.00 60 PHE A C 7
ATOM 13025 O O . PHE A 1 60 ? -0.031 11.407 -1.623 1.00 0.00 60 PHE A O 7
ATOM 13042 N N . ARG A 1 61 ? -1.018 13.167 -2.644 1.00 0.00 61 ARG A N 7
ATOM 13043 C CA . ARG A 1 61 ? 0.163 14.010 -2.579 1.00 0.00 61 ARG A CA 7
ATOM 13044 C C . ARG A 1 61 ? 0.695 14.068 -1.145 1.00 0.00 61 ARG A C 7
ATOM 13045 O O . ARG A 1 61 ? 1.890 13.890 -0.915 1.00 0.00 61 ARG A O 7
ATOM 13066 N N . GLN A 1 62 ? -0.219 14.317 -0.218 1.00 0.00 62 GLN A N 7
ATOM 13067 C CA . GLN A 1 62 ? 0.143 14.400 1.186 1.00 0.00 62 GLN A CA 7
ATOM 13068 C C . GLN A 1 62 ? 0.831 13.110 1.635 1.00 0.00 62 GLN A C 7
ATOM 13069 O O . GLN A 1 62 ? 1.883 13.151 2.270 1.00 0.00 62 GLN A O 7
ATOM 13083 N N . VAL A 1 63 ? 0.209 11.993 1.286 1.00 0.00 63 VAL A N 7
ATOM 13084 C CA . VAL A 1 63 ? 0.748 10.692 1.645 1.00 0.00 63 VAL A CA 7
ATOM 13085 C C . VAL A 1 63 ? 2.147 10.542 1.044 1.00 0.00 63 VAL A C 7
ATOM 13086 O O . VAL A 1 63 ? 2.990 9.836 1.595 1.00 0.00 63 VAL A O 7
ATOM 13099 N N . LEU A 1 64 ? 2.349 11.216 -0.079 1.00 0.00 64 LEU A N 7
ATOM 13100 C CA . LEU A 1 64 ? 3.631 11.166 -0.761 1.00 0.00 64 LEU A CA 7
ATOM 13101 C C . LEU A 1 64 ? 4.628 12.069 -0.031 1.00 0.00 64 LEU A C 7
ATOM 13102 O O . LEU A 1 64 ? 5.836 11.959 -0.237 1.00 0.00 64 LEU A O 7
ATOM 13118 N N . ARG A 1 65 ? 4.085 12.940 0.807 1.00 0.00 65 ARG A N 7
ATOM 13119 C CA . ARG A 1 65 ? 4.912 13.861 1.568 1.00 0.00 65 ARG A CA 7
ATOM 13120 C C . ARG A 1 65 ? 5.340 13.221 2.890 1.00 0.00 65 ARG A C 7
ATOM 13121 O O . ARG A 1 65 ? 6.499 13.325 3.287 1.00 0.00 65 ARG A O 7
ATOM 13142 N N . GLU A 1 66 ? 4.380 12.574 3.536 1.00 0.00 66 GLU A N 7
ATOM 13143 C CA . GLU A 1 66 ? 4.643 11.918 4.805 1.00 0.00 66 GLU A CA 7
ATOM 13144 C C . GLU A 1 66 ? 5.402 10.609 4.578 1.00 0.00 66 GLU A C 7
ATOM 13145 O O . GLU A 1 66 ? 6.507 10.431 5.088 1.00 0.00 66 GLU A O 7
ATOM 13157 N N . GLU A 1 67 ? 4.777 9.725 3.813 1.00 0.00 67 GLU A N 7
ATOM 13158 C CA . GLU A 1 67 ? 5.380 8.438 3.513 1.00 0.00 67 GLU A CA 7
ATOM 13159 C C . GLU A 1 67 ? 6.340 8.564 2.329 1.00 0.00 67 GLU A C 7
ATOM 13160 O O . GLU A 1 67 ? 6.105 9.354 1.415 1.00 0.00 67 GLU A O 7
ATOM 13172 N N . PRO A 1 68 ? 7.431 7.753 2.384 1.00 0.00 68 PRO A N 7
ATOM 13173 C CA . PRO A 1 68 ? 8.428 7.767 1.328 1.00 0.00 68 PRO A CA 7
ATOM 13174 C C . PRO A 1 68 ? 7.914 7.048 0.079 1.00 0.00 68 PRO A C 7
ATOM 13175 O O . PRO A 1 68 ? 6.827 6.472 0.093 1.00 0.00 68 PRO A O 7
ATOM 13186 N N . ILE A 1 69 ? 8.720 7.104 -0.971 1.00 0.00 69 ILE A N 7
ATOM 13187 C CA . ILE A 1 69 ? 8.360 6.465 -2.226 1.00 0.00 69 ILE A CA 7
ATOM 13188 C C . ILE A 1 69 ? 9.292 5.277 -2.474 1.00 0.00 69 ILE A C 7
ATOM 13189 O O . ILE A 1 69 ? 8.882 4.272 -3.051 1.00 0.00 69 ILE A O 7
ATOM 13205 N N . ASP A 1 70 ? 10.529 5.433 -2.026 1.00 0.00 70 ASP A N 7
ATOM 13206 C CA . ASP A 1 70 ? 11.523 4.386 -2.192 1.00 0.00 70 ASP A CA 7
ATOM 13207 C C . ASP A 1 70 ? 11.022 3.103 -1.526 1.00 0.00 70 ASP A C 7
ATOM 13208 O O . ASP A 1 70 ? 11.362 2.002 -1.956 1.00 0.00 70 ASP A O 7
ATOM 13217 N N . LYS A 1 71 ? 10.222 3.288 -0.486 1.00 0.00 71 LYS A N 7
ATOM 13218 C CA . LYS A 1 71 ? 9.671 2.159 0.244 1.00 0.00 71 LYS A CA 7
ATOM 13219 C C . LYS A 1 71 ? 8.408 1.666 -0.465 1.00 0.00 71 LYS A C 7
ATOM 13220 O O . LYS A 1 71 ? 8.284 0.479 -0.766 1.00 0.00 71 LYS A O 7
ATOM 13239 N N . ILE A 1 72 ? 7.503 2.601 -0.713 1.00 0.00 72 ILE A N 7
ATOM 13240 C CA . ILE A 1 72 ? 6.255 2.276 -1.382 1.00 0.00 72 ILE A CA 7
ATOM 13241 C C . ILE A 1 72 ? 6.554 1.466 -2.645 1.00 0.00 72 ILE A C 7
ATOM 13242 O O . ILE A 1 72 ? 5.842 0.513 -2.959 1.00 0.00 72 ILE A O 7
ATOM 13258 N N . PHE A 1 73 ? 7.608 1.875 -3.336 1.00 0.00 73 PHE A N 7
ATOM 13259 C CA . PHE A 1 73 ? 8.009 1.199 -4.558 1.00 0.00 73 PHE A CA 7
ATOM 13260 C C . PHE A 1 73 ? 9.529 1.233 -4.729 1.00 0.00 73 PHE A C 7
ATOM 13261 O O . PHE A 1 73 ? 10.162 2.260 -4.487 1.00 0.00 73 PHE A O 7
ATOM 13278 N N . PRO A 1 74 ? 10.086 0.068 -5.157 1.00 0.00 74 PRO A N 7
ATOM 13279 C CA . PRO A 1 74 ? 11.520 -0.045 -5.363 1.00 0.00 74 PRO A CA 7
ATOM 13280 C C . PRO A 1 74 ? 11.947 0.671 -6.647 1.00 0.00 74 PRO A C 7
ATOM 13281 O O . PRO A 1 74 ? 13.090 1.108 -6.767 1.00 0.00 74 PRO A O 7
ATOM 13292 N N . ASP A 1 75 ? 11.005 0.768 -7.574 1.00 0.00 75 ASP A N 7
ATOM 13293 C CA . ASP A 1 75 ? 11.270 1.423 -8.843 1.00 0.00 75 ASP A CA 7
ATOM 13294 C C . ASP A 1 75 ? 11.712 2.865 -8.586 1.00 0.00 75 ASP A C 7
ATOM 13295 O O . ASP A 1 75 ? 12.286 3.507 -9.464 1.00 0.00 75 ASP A O 7
ATOM 13304 N N . LYS A 1 76 ? 11.428 3.331 -7.379 1.00 0.00 76 LYS A N 7
ATOM 13305 C CA . LYS A 1 76 ? 11.789 4.685 -6.996 1.00 0.00 76 LYS A CA 7
ATOM 13306 C C . LYS A 1 76 ? 11.352 5.655 -8.095 1.00 0.00 76 LYS A C 7
ATOM 13307 O O . LYS A 1 76 ? 12.188 6.300 -8.726 1.00 0.00 76 LYS A O 7
ATOM 13326 N N . PRO A 1 77 ? 10.009 5.731 -8.295 1.00 0.00 77 PRO A N 7
ATOM 13327 C CA . PRO A 1 77 ? 9.451 6.611 -9.307 1.00 0.00 77 PRO A CA 7
ATOM 13328 C C . PRO A 1 77 ? 9.500 8.071 -8.850 1.00 0.00 77 PRO A C 7
ATOM 13329 O O . PRO A 1 77 ? 10.004 8.371 -7.769 1.00 0.00 77 PRO A O 7
ATOM 13340 N N . SER A 1 78 ? 8.968 8.940 -9.697 1.00 0.00 78 SER A N 7
ATOM 13341 C CA . SER A 1 78 ? 8.944 10.361 -9.394 1.00 0.00 78 SER A CA 7
ATOM 13342 C C . SER A 1 78 ? 7.580 10.752 -8.823 1.00 0.00 78 SER A C 7
ATOM 13343 O O . SER A 1 78 ? 6.574 10.104 -9.110 1.00 0.00 78 SER A O 7
ATOM 13351 N N . PHE A 1 79 ? 7.589 11.810 -8.025 1.00 0.00 79 PHE A N 7
ATOM 13352 C CA . PHE A 1 79 ? 6.364 12.294 -7.411 1.00 0.00 79 PHE A CA 7
ATOM 13353 C C . PHE A 1 79 ? 5.232 12.377 -8.437 1.00 0.00 79 PHE A C 7
ATOM 13354 O O . PHE A 1 79 ? 4.092 12.022 -8.139 1.00 0.00 79 PHE A O 7
ATOM 13371 N N . GLU A 1 80 ? 5.585 12.847 -9.624 1.00 0.00 80 GLU A N 7
ATOM 13372 C CA . GLU A 1 80 ? 4.613 12.981 -10.696 1.00 0.00 80 GLU A CA 7
ATOM 13373 C C . GLU A 1 80 ? 4.286 11.609 -11.289 1.00 0.00 80 GLU A C 7
ATOM 13374 O O . GLU A 1 80 ? 3.118 11.284 -11.502 1.00 0.00 80 GLU A O 7
ATOM 13386 N N . LYS A 1 81 ? 5.336 10.842 -11.540 1.00 0.00 81 LYS A N 7
ATOM 13387 C CA . LYS A 1 81 ? 5.175 9.513 -12.105 1.00 0.00 81 LYS A CA 7
ATOM 13388 C C . LYS A 1 81 ? 4.265 8.685 -11.196 1.00 0.00 81 LYS A C 7
ATOM 13389 O O . LYS A 1 81 ? 3.277 8.114 -11.655 1.00 0.00 81 LYS A O 7
ATOM 13408 N N . ALA A 1 82 ? 4.632 8.645 -9.924 1.00 0.00 82 ALA A N 7
ATOM 13409 C CA . ALA A 1 82 ? 3.861 7.895 -8.946 1.00 0.00 82 ALA A CA 7
ATOM 13410 C C . ALA A 1 82 ? 2.388 8.294 -9.050 1.00 0.00 82 ALA A C 7
ATOM 13411 O O . ALA A 1 82 ? 1.502 7.446 -8.950 1.00 0.00 82 ALA A O 7
ATOM 13418 N N . LEU A 1 83 ? 2.170 9.586 -9.249 1.00 0.00 83 LEU A N 7
ATOM 13419 C CA . LEU A 1 83 ? 0.819 10.108 -9.368 1.00 0.00 83 LEU A CA 7
ATOM 13420 C C . LEU A 1 83 ? 0.217 9.655 -10.699 1.00 0.00 83 LEU A C 7
ATOM 13421 O O . LEU A 1 83 ? -0.981 9.392 -10.785 1.00 0.00 83 LEU A O 7
ATOM 13437 N N . LYS A 1 84 ? 1.076 9.578 -11.705 1.00 0.00 84 LYS A N 7
ATOM 13438 C CA . LYS A 1 84 ? 0.644 9.161 -13.028 1.00 0.00 84 LYS A CA 7
ATOM 13439 C C . LYS A 1 84 ? 0.242 7.685 -12.988 1.00 0.00 84 LYS A C 7
ATOM 13440 O O . LYS A 1 84 ? -0.894 7.339 -13.307 1.00 0.00 84 LYS A O 7
ATOM 13459 N N . ARG A 1 85 ? 1.196 6.856 -12.592 1.00 0.00 85 ARG A N 7
ATOM 13460 C CA . ARG A 1 85 ? 0.955 5.425 -12.505 1.00 0.00 85 ARG A CA 7
ATOM 13461 C C . ARG A 1 85 ? -0.244 5.143 -11.598 1.00 0.00 85 ARG A C 7
ATOM 13462 O O . ARG A 1 85 ? -0.960 4.163 -11.796 1.00 0.00 85 ARG A O 7
ATOM 13483 N N . PHE A 1 86 ? -0.426 6.019 -10.621 1.00 0.00 86 PHE A N 7
ATOM 13484 C CA . PHE A 1 86 ? -1.525 5.877 -9.682 1.00 0.00 86 PHE A CA 7
ATOM 13485 C C . PHE A 1 86 ? -2.868 6.145 -10.366 1.00 0.00 86 PHE A C 7
ATOM 13486 O O . PHE A 1 86 ? -3.789 5.335 -10.271 1.00 0.00 86 PHE A O 7
ATOM 13503 N N . HIS A 1 87 ? -2.936 7.284 -11.039 1.00 0.00 87 HIS A N 7
ATOM 13504 C CA . HIS A 1 87 ? -4.150 7.669 -11.738 1.00 0.00 87 HIS A CA 7
ATOM 13505 C C . HIS A 1 87 ? -4.407 6.699 -12.893 1.00 0.00 87 HIS A C 7
ATOM 13506 O O . HIS A 1 87 ? -5.471 6.086 -12.969 1.00 0.00 87 HIS A O 7
ATOM 13520 N N . ASN A 1 88 ? -3.414 6.590 -13.763 1.00 0.00 88 ASN A N 7
ATOM 13521 C CA . ASN A 1 88 ? -3.519 5.705 -14.911 1.00 0.00 88 ASN A CA 7
ATOM 13522 C C . ASN A 1 88 ? -4.167 4.389 -14.478 1.00 0.00 88 ASN A C 7
ATOM 13523 O O . ASN A 1 88 ? -5.140 3.943 -15.084 1.00 0.00 88 ASN A O 7
ATOM 13534 N N . MET A 1 89 ? -3.603 3.805 -13.431 1.00 0.00 89 MET A N 7
ATOM 13535 C CA . MET A 1 89 ? -4.114 2.549 -12.909 1.00 0.00 89 MET A CA 7
ATOM 13536 C C . MET A 1 89 ? -5.643 2.522 -12.944 1.00 0.00 89 MET A C 7
ATOM 13537 O O . MET A 1 89 ? -6.239 1.630 -13.545 1.00 0.00 89 MET A O 7
ATOM 13551 N N . TYR A 1 90 ? -6.235 3.512 -12.292 1.00 0.00 90 TYR A N 7
ATOM 13552 C CA . TYR A 1 90 ? -7.684 3.614 -12.240 1.00 0.00 90 TYR A CA 7
ATOM 13553 C C . TYR A 1 90 ? -8.168 4.895 -12.922 1.00 0.00 90 TYR A C 7
ATOM 13554 O O . TYR A 1 90 ? -8.230 5.951 -12.294 1.00 0.00 90 TYR A O 7
ATOM 13572 N N . PRO A 1 91 ? -8.507 4.757 -14.232 1.00 0.00 91 PRO A N 7
ATOM 13573 C CA . PRO A 1 91 ? -8.984 5.891 -15.005 1.00 0.00 91 PRO A CA 7
ATOM 13574 C C . PRO A 1 91 ? -10.426 6.241 -14.633 1.00 0.00 91 PRO A C 7
ATOM 13575 O O . PRO A 1 91 ? -10.698 7.342 -14.158 1.00 0.00 91 PRO A O 7
ATOM 13586 N N . LYS A 1 92 ? -11.312 5.283 -14.863 1.00 0.00 92 LYS A N 7
ATOM 13587 C CA . LYS A 1 92 ? -12.719 5.476 -14.558 1.00 0.00 92 LYS A CA 7
ATOM 13588 C C . LYS A 1 92 ? -13.296 6.545 -15.489 1.00 0.00 92 LYS A C 7
ATOM 13589 O O . LYS A 1 92 ? -12.615 7.510 -15.830 1.00 0.00 92 LYS A O 7
ATOM 13608 N N . TRP A 1 93 ? -14.547 6.336 -15.874 1.00 0.00 93 TRP A N 7
ATOM 13609 C CA . TRP A 1 93 ? -15.224 7.269 -16.759 1.00 0.00 93 TRP A CA 7
ATOM 13610 C C . TRP A 1 93 ? -15.105 8.668 -16.151 1.00 0.00 93 TRP A C 7
ATOM 13611 O O . TRP A 1 93 ? -14.423 9.532 -16.700 1.00 0.00 93 TRP A O 7
ATOM 13632 N N . LYS A 1 94 ? -15.779 8.848 -15.024 1.00 0.00 94 LYS A N 7
ATOM 13633 C CA . LYS A 1 94 ? -15.757 10.127 -14.336 1.00 0.00 94 LYS A CA 7
ATOM 13634 C C . LYS A 1 94 ? -16.317 9.951 -12.923 1.00 0.00 94 LYS A C 7
ATOM 13635 O O . LYS A 1 94 ? -17.527 9.823 -12.742 1.00 0.00 94 LYS A O 7
ATOM 13654 N N . GLU A 1 95 ? -15.410 9.949 -11.957 1.00 0.00 95 GLU A N 7
ATOM 13655 C CA . GLU A 1 95 ? -15.799 9.790 -10.566 1.00 0.00 95 GLU A CA 7
ATOM 13656 C C . GLU A 1 95 ? -14.611 10.084 -9.647 1.00 0.00 95 GLU A C 7
ATOM 13657 O O . GLU A 1 95 ? -13.604 9.380 -9.683 1.00 0.00 95 GLU A O 7
ATOM 13669 N N . TYR A 1 96 ? -14.770 11.126 -8.843 1.00 0.00 96 TYR A N 7
ATOM 13670 C CA . TYR A 1 96 ? -13.724 11.521 -7.916 1.00 0.00 96 TYR A CA 7
ATOM 13671 C C . TYR A 1 96 ? -14.144 11.256 -6.469 1.00 0.00 96 TYR A C 7
ATOM 13672 O O . TYR A 1 96 ? -15.110 11.842 -5.982 1.00 0.00 96 TYR A O 7
ATOM 13690 N N . ARG A 1 97 ? -13.399 10.372 -5.822 1.00 0.00 97 ARG A N 7
ATOM 13691 C CA . ARG A 1 97 ? -13.682 10.022 -4.441 1.00 0.00 97 ARG A CA 7
ATOM 13692 C C . ARG A 1 97 ? -12.379 9.840 -3.661 1.00 0.00 97 ARG A C 7
ATOM 13693 O O . ARG A 1 97 ? -11.292 9.955 -4.226 1.00 0.00 97 ARG A O 7
ATOM 13714 N N . TYR A 1 98 ? -12.530 9.558 -2.375 1.00 0.00 98 TYR A N 7
ATOM 13715 C CA . TYR A 1 98 ? -11.378 9.358 -1.512 1.00 0.00 98 TYR A CA 7
ATOM 13716 C C . TYR A 1 98 ? -10.419 8.326 -2.108 1.00 0.00 98 TYR A C 7
ATOM 13717 O O . TYR A 1 98 ? -10.752 7.653 -3.082 1.00 0.00 98 TYR A O 7
ATOM 13735 N N . GLY A 1 99 ? -9.247 8.233 -1.497 1.00 0.00 99 GLY A N 7
ATOM 13736 C CA . GLY A 1 99 ? -8.237 7.293 -1.955 1.00 0.00 99 GLY A CA 7
ATOM 13737 C C . GLY A 1 99 ? -6.979 7.375 -1.088 1.00 0.00 99 GLY A C 7
ATOM 13738 O O . GLY A 1 99 ? -6.485 6.357 -0.606 1.00 0.00 99 GLY A O 7
ATOM 13742 N N . VAL A 1 100 ? -6.496 8.597 -0.916 1.00 0.00 100 VAL A N 7
ATOM 13743 C CA . VAL A 1 100 ? -5.305 8.825 -0.115 1.00 0.00 100 VAL A CA 7
ATOM 13744 C C . VAL A 1 100 ? -5.389 7.992 1.165 1.00 0.00 100 VAL A C 7
ATOM 13745 O O . VAL A 1 100 ? -6.309 8.164 1.963 1.00 0.00 100 VAL A O 7
ATOM 13758 N N . LEU A 1 101 ? -4.416 7.106 1.321 1.00 0.00 101 LEU A N 7
ATOM 13759 C CA . LEU A 1 101 ? -4.368 6.246 2.491 1.00 0.00 101 LEU A CA 7
ATOM 13760 C C . LEU A 1 101 ? -2.939 5.735 2.685 1.00 0.00 101 LEU A C 7
ATOM 13761 O O . LEU A 1 101 ? -2.224 5.494 1.713 1.00 0.00 101 LEU A O 7
ATOM 13777 N N . ALA A 1 102 ? -2.564 5.585 3.947 1.00 0.00 102 ALA A N 7
ATOM 13778 C CA . ALA A 1 102 ? -1.233 5.108 4.281 1.00 0.00 102 ALA A CA 7
ATOM 13779 C C . ALA A 1 102 ? -1.344 3.967 5.294 1.00 0.00 102 ALA A C 7
ATOM 13780 O O . ALA A 1 102 ? -1.624 4.200 6.469 1.00 0.00 102 ALA A O 7
ATOM 13787 N N . ILE A 1 103 ? -1.120 2.757 4.802 1.00 0.00 103 ILE A N 7
ATOM 13788 C CA . ILE A 1 103 ? -1.191 1.580 5.650 1.00 0.00 103 ILE A CA 7
ATOM 13789 C C . ILE A 1 103 ? 0.225 1.137 6.021 1.00 0.00 103 ILE A C 7
ATOM 13790 O O . ILE A 1 103 ? 1.010 0.762 5.152 1.00 0.00 103 ILE A O 7
ATOM 13806 N N . LYS A 1 104 ? 0.509 1.195 7.314 1.00 0.00 104 LYS A N 7
ATOM 13807 C CA . LYS A 1 104 ? 1.818 0.804 7.811 1.00 0.00 104 LYS A CA 7
ATOM 13808 C C . LYS A 1 104 ? 1.744 -0.620 8.367 1.00 0.00 104 LYS A C 7
ATOM 13809 O O . LYS A 1 104 ? 1.090 -0.860 9.381 1.00 0.00 104 LYS A O 7
ATOM 13828 N N . PHE A 1 105 ? 2.423 -1.525 7.679 1.00 0.00 105 PHE A N 7
ATOM 13829 C CA . PHE A 1 105 ? 2.442 -2.919 8.091 1.00 0.00 105 PHE A CA 7
ATOM 13830 C C . PHE A 1 105 ? 3.877 -3.430 8.229 1.00 0.00 105 PHE A C 7
ATOM 13831 O O . PHE A 1 105 ? 4.780 -2.948 7.547 1.00 0.00 105 PHE A O 7
ATOM 13848 N N . ARG A 1 106 ? 4.043 -4.400 9.116 1.00 0.00 106 ARG A N 7
ATOM 13849 C CA . ARG A 1 106 ? 5.354 -4.982 9.352 1.00 0.00 106 ARG A CA 7
ATOM 13850 C C . ARG A 1 106 ? 5.333 -6.480 9.041 1.00 0.00 106 ARG A C 7
ATOM 13851 O O . ARG A 1 106 ? 4.813 -7.273 9.824 1.00 0.00 106 ARG A O 7
ATOM 13872 N N . VAL A 1 107 ? 5.905 -6.822 7.896 1.00 0.00 107 VAL A N 7
ATOM 13873 C CA . VAL A 1 107 ? 5.958 -8.211 7.472 1.00 0.00 107 VAL A CA 7
ATOM 13874 C C . VAL A 1 107 ? 6.564 -9.059 8.592 1.00 0.00 107 VAL A C 7
ATOM 13875 O O . VAL A 1 107 ? 7.620 -8.724 9.128 1.00 0.00 107 VAL A O 7
ATOM 13888 N N . LEU A 1 108 ? 5.870 -10.141 8.913 1.00 0.00 108 LEU A N 7
ATOM 13889 C CA . LEU A 1 108 ? 6.326 -11.039 9.960 1.00 0.00 108 LEU A CA 7
ATOM 13890 C C . LEU A 1 108 ? 7.093 -12.203 9.329 1.00 0.00 108 LEU A C 7
ATOM 13891 O O . LEU A 1 108 ? 6.700 -12.714 8.281 1.00 0.00 108 LEU A O 7
ATOM 13907 N N . GLY A 1 109 ? 8.172 -12.588 9.993 1.00 0.00 109 GLY A N 7
ATOM 13908 C CA . GLY A 1 109 ? 8.997 -13.682 9.510 1.00 0.00 109 GLY A CA 7
ATOM 13909 C C . GLY A 1 109 ? 10.471 -13.275 9.454 1.00 0.00 109 GLY A C 7
ATOM 13910 O O . GLY A 1 109 ? 11.225 -13.527 10.392 1.00 0.00 109 GLY A O 7
ATOM 13914 N N . ARG A 1 110 ? 10.837 -12.650 8.344 1.00 0.00 110 ARG A N 7
ATOM 13915 C CA . ARG A 1 110 ? 12.207 -12.205 8.152 1.00 0.00 110 ARG A CA 7
ATOM 13916 C C . ARG A 1 110 ? 12.660 -11.357 9.342 1.00 0.00 110 ARG A C 7
ATOM 13917 O O . ARG A 1 110 ? 11.860 -11.032 10.218 1.00 0.00 110 ARG A O 7
ATOM 13938 N N . ASP A 1 111 ? 13.942 -11.023 9.335 1.00 0.00 111 ASP A N 7
ATOM 13939 C CA . ASP A 1 111 ? 14.512 -10.219 10.403 1.00 0.00 111 ASP A CA 7
ATOM 13940 C C . ASP A 1 111 ? 13.525 -9.115 10.786 1.00 0.00 111 ASP A C 7
ATOM 13941 O O . ASP A 1 111 ? 12.660 -8.747 9.992 1.00 0.00 111 ASP A O 7
ATOM 13950 N N . LYS A 1 112 ? 13.687 -8.616 12.003 1.00 0.00 112 LYS A N 7
ATOM 13951 C CA . LYS A 1 112 ? 12.821 -7.561 12.501 1.00 0.00 112 LYS A CA 7
ATOM 13952 C C . LYS A 1 112 ? 11.367 -8.034 12.451 1.00 0.00 112 LYS A C 7
ATOM 13953 O O . LYS A 1 112 ? 11.046 -8.990 11.747 1.00 0.00 112 LYS A O 7
ATOM 13972 N N . GLU A 1 113 ? 10.527 -7.344 13.209 1.00 0.00 113 GLU A N 7
ATOM 13973 C CA . GLU A 1 113 ? 9.115 -7.682 13.260 1.00 0.00 113 GLU A CA 7
ATOM 13974 C C . GLU A 1 113 ? 8.503 -7.618 11.859 1.00 0.00 113 GLU A C 7
ATOM 13975 O O . GLU A 1 113 ? 8.977 -6.871 11.004 1.00 0.00 113 GLU A O 7
ATOM 13987 N N . MET A 1 1 ? -7.308 -9.515 16.688 1.00 0.00 1 MET A N 8
ATOM 13988 C CA . MET A 1 1 ? -6.358 -9.496 15.588 1.00 0.00 1 MET A CA 8
ATOM 13989 C C . MET A 1 1 ? -6.949 -10.160 14.342 1.00 0.00 1 MET A C 8
ATOM 13990 O O . MET A 1 1 ? -6.829 -11.371 14.164 1.00 0.00 1 MET A O 8
ATOM 14004 N N . LYS A 1 2 ? -7.573 -9.338 13.512 1.00 0.00 2 LYS A N 8
ATOM 14005 C CA . LYS A 1 2 ? -8.182 -9.831 12.288 1.00 0.00 2 LYS A CA 8
ATOM 14006 C C . LYS A 1 2 ? -7.085 -10.158 11.273 1.00 0.00 2 LYS A C 8
ATOM 14007 O O . LYS A 1 2 ? -5.990 -9.602 11.336 1.00 0.00 2 LYS A O 8
ATOM 14026 N N . VAL A 1 3 ? -7.417 -11.060 10.362 1.00 0.00 3 VAL A N 8
ATOM 14027 C CA . VAL A 1 3 ? -6.473 -11.469 9.335 1.00 0.00 3 VAL A CA 8
ATOM 14028 C C . VAL A 1 3 ? -7.063 -11.166 7.956 1.00 0.00 3 VAL A C 8
ATOM 14029 O O . VAL A 1 3 ? -8.187 -11.565 7.657 1.00 0.00 3 VAL A O 8
ATOM 14042 N N . TYR A 1 4 ? -6.278 -10.462 7.154 1.00 0.00 4 TYR A N 8
ATOM 14043 C CA . TYR A 1 4 ? -6.708 -10.101 5.814 1.00 0.00 4 TYR A CA 8
ATOM 14044 C C . TYR A 1 4 ? -5.809 -10.745 4.757 1.00 0.00 4 TYR A C 8
ATOM 14045 O O . TYR A 1 4 ? -4.689 -10.292 4.529 1.00 0.00 4 TYR A O 8
ATOM 14063 N N . ARG A 1 5 ? -6.334 -11.793 4.139 1.00 0.00 5 ARG A N 8
ATOM 14064 C CA . ARG A 1 5 ? -5.593 -12.505 3.111 1.00 0.00 5 ARG A CA 8
ATOM 14065 C C . ARG A 1 5 ? -5.738 -11.794 1.764 1.00 0.00 5 ARG A C 8
ATOM 14066 O O . ARG A 1 5 ? -6.775 -11.901 1.110 1.00 0.00 5 ARG A O 8
ATOM 14087 N N . LEU A 1 6 ? -4.684 -11.084 1.389 1.00 0.00 6 LEU A N 8
ATOM 14088 C CA . LEU A 1 6 ? -4.681 -10.355 0.132 1.00 0.00 6 LEU A CA 8
ATOM 14089 C C . LEU A 1 6 ? -3.830 -11.113 -0.889 1.00 0.00 6 LEU A C 8
ATOM 14090 O O . LEU A 1 6 ? -2.646 -11.353 -0.660 1.00 0.00 6 LEU A O 8
ATOM 14106 N N . TYR A 1 7 ? -4.468 -11.469 -1.995 1.00 0.00 7 TYR A N 8
ATOM 14107 C CA . TYR A 1 7 ? -3.784 -12.195 -3.052 1.00 0.00 7 TYR A CA 8
ATOM 14108 C C . TYR A 1 7 ? -3.017 -11.237 -3.967 1.00 0.00 7 TYR A C 8
ATOM 14109 O O . TYR A 1 7 ? -3.613 -10.370 -4.603 1.00 0.00 7 TYR A O 8
ATOM 14127 N N . LEU A 1 8 ? -1.706 -11.428 -4.003 1.00 0.00 8 LEU A N 8
ATOM 14128 C CA . LEU A 1 8 ? -0.851 -10.592 -4.829 1.00 0.00 8 LEU A CA 8
ATOM 14129 C C . LEU A 1 8 ? -0.060 -11.476 -5.794 1.00 0.00 8 LEU A C 8
ATOM 14130 O O . LEU A 1 8 ? -0.211 -12.697 -5.789 1.00 0.00 8 LEU A O 8
ATOM 14146 N N . LYS A 1 9 ? 0.766 -10.826 -6.600 1.00 0.00 9 LYS A N 8
ATOM 14147 C CA . LYS A 1 9 ? 1.581 -11.538 -7.570 1.00 0.00 9 LYS A CA 8
ATOM 14148 C C . LYS A 1 9 ? 3.012 -11.652 -7.040 1.00 0.00 9 LYS A C 8
ATOM 14149 O O . LYS A 1 9 ? 3.385 -10.960 -6.094 1.00 0.00 9 LYS A O 8
ATOM 14168 N N . ASP A 1 10 ? 3.775 -12.531 -7.673 1.00 0.00 10 ASP A N 8
ATOM 14169 C CA . ASP A 1 10 ? 5.157 -12.745 -7.278 1.00 0.00 10 ASP A CA 8
ATOM 14170 C C . ASP A 1 10 ? 5.963 -11.472 -7.547 1.00 0.00 10 ASP A C 8
ATOM 14171 O O . ASP A 1 10 ? 6.838 -11.110 -6.762 1.00 0.00 10 ASP A O 8
ATOM 14180 N N . GLU A 1 11 ? 5.638 -10.828 -8.658 1.00 0.00 11 GLU A N 8
ATOM 14181 C CA . GLU A 1 11 ? 6.320 -9.604 -9.040 1.00 0.00 11 GLU A CA 8
ATOM 14182 C C . GLU A 1 11 ? 6.235 -8.574 -7.912 1.00 0.00 11 GLU A C 8
ATOM 14183 O O . GLU A 1 11 ? 7.245 -7.992 -7.520 1.00 0.00 11 GLU A O 8
ATOM 14195 N N . TYR A 1 12 ? 5.020 -8.381 -7.421 1.00 0.00 12 TYR A N 8
ATOM 14196 C CA . TYR A 1 12 ? 4.789 -7.432 -6.345 1.00 0.00 12 TYR A CA 8
ATOM 14197 C C . TYR A 1 12 ? 5.144 -8.044 -4.988 1.00 0.00 12 TYR A C 8
ATOM 14198 O O . TYR A 1 12 ? 5.821 -7.414 -4.177 1.00 0.00 12 TYR A O 8
ATOM 14216 N N . LEU A 1 13 ? 4.670 -9.264 -4.784 1.00 0.00 13 LEU A N 8
ATOM 14217 C CA . LEU A 1 13 ? 4.929 -9.969 -3.540 1.00 0.00 13 LEU A CA 8
ATOM 14218 C C . LEU A 1 13 ? 6.436 -9.994 -3.276 1.00 0.00 13 LEU A C 8
ATOM 14219 O O . LEU A 1 13 ? 6.873 -9.851 -2.135 1.00 0.00 13 LEU A O 8
ATOM 14235 N N . GLU A 1 14 ? 7.189 -10.175 -4.351 1.00 0.00 14 GLU A N 8
ATOM 14236 C CA . GLU A 1 14 ? 8.638 -10.221 -4.250 1.00 0.00 14 GLU A CA 8
ATOM 14237 C C . GLU A 1 14 ? 9.151 -9.031 -3.436 1.00 0.00 14 GLU A C 8
ATOM 14238 O O . GLU A 1 14 ? 10.068 -9.175 -2.630 1.00 0.00 14 GLU A O 8
ATOM 14250 N N . MET A 1 15 ? 8.537 -7.882 -3.677 1.00 0.00 15 MET A N 8
ATOM 14251 C CA . MET A 1 15 ? 8.920 -6.668 -2.976 1.00 0.00 15 MET A CA 8
ATOM 14252 C C . MET A 1 15 ? 8.707 -6.814 -1.468 1.00 0.00 15 MET A C 8
ATOM 14253 O O . MET A 1 15 ? 9.589 -6.482 -0.678 1.00 0.00 15 MET A O 8
ATOM 14267 N N . VAL A 1 16 ? 7.531 -7.312 -1.114 1.00 0.00 16 VAL A N 8
ATOM 14268 C CA . VAL A 1 16 ? 7.192 -7.507 0.285 1.00 0.00 16 VAL A CA 8
ATOM 14269 C C . VAL A 1 16 ? 8.218 -8.440 0.930 1.00 0.00 16 VAL A C 8
ATOM 14270 O O . VAL A 1 16 ? 8.647 -8.212 2.060 1.00 0.00 16 VAL A O 8
ATOM 14283 N N . LYS A 1 17 ? 8.583 -9.472 0.183 1.00 0.00 17 LYS A N 8
ATOM 14284 C CA . LYS A 1 17 ? 9.552 -10.441 0.667 1.00 0.00 17 LYS A CA 8
ATOM 14285 C C . LYS A 1 17 ? 10.911 -9.759 0.831 1.00 0.00 17 LYS A C 8
ATOM 14286 O O . LYS A 1 17 ? 11.640 -10.039 1.782 1.00 0.00 17 LYS A O 8
ATOM 14305 N N . SER A 1 18 ? 11.212 -8.876 -0.110 1.00 0.00 18 SER A N 8
ATOM 14306 C CA . SER A 1 18 ? 12.471 -8.152 -0.082 1.00 0.00 18 SER A CA 8
ATOM 14307 C C . SER A 1 18 ? 12.523 -7.240 1.145 1.00 0.00 18 SER A C 8
ATOM 14308 O O . SER A 1 18 ? 13.602 -6.919 1.640 1.00 0.00 18 SER A O 8
ATOM 14316 N N . GLY A 1 19 ? 11.342 -6.848 1.602 1.00 0.00 19 GLY A N 8
ATOM 14317 C CA . GLY A 1 19 ? 11.239 -5.979 2.762 1.00 0.00 19 GLY A CA 8
ATOM 14318 C C . GLY A 1 19 ? 11.017 -4.526 2.340 1.00 0.00 19 GLY A C 8
ATOM 14319 O O . GLY A 1 19 ? 10.680 -3.680 3.168 1.00 0.00 19 GLY A O 8
ATOM 14323 N N . LYS A 1 20 ? 11.214 -4.279 1.054 1.00 0.00 20 LYS A N 8
ATOM 14324 C CA . LYS A 1 20 ? 11.039 -2.942 0.512 1.00 0.00 20 LYS A CA 8
ATOM 14325 C C . LYS A 1 20 ? 9.593 -2.493 0.733 1.00 0.00 20 LYS A C 8
ATOM 14326 O O . LYS A 1 20 ? 9.334 -1.311 0.953 1.00 0.00 20 LYS A O 8
ATOM 14345 N N . LYS A 1 21 ? 8.690 -3.459 0.666 1.00 0.00 21 LYS A N 8
ATOM 14346 C CA . LYS A 1 21 ? 7.277 -3.178 0.856 1.00 0.00 21 LYS A CA 8
ATOM 14347 C C . LYS A 1 21 ? 6.980 -3.067 2.352 1.00 0.00 21 LYS A C 8
ATOM 14348 O O . LYS A 1 21 ? 6.908 -4.077 3.051 1.00 0.00 21 LYS A O 8
ATOM 14367 N N . ARG A 1 22 ? 6.815 -1.831 2.801 1.00 0.00 22 ARG A N 8
ATOM 14368 C CA . ARG A 1 22 ? 6.527 -1.576 4.202 1.00 0.00 22 ARG A CA 8
ATOM 14369 C C . ARG A 1 22 ? 5.171 -0.882 4.348 1.00 0.00 22 ARG A C 8
ATOM 14370 O O . ARG A 1 22 ? 4.376 -1.241 5.215 1.00 0.00 22 ARG A O 8
ATOM 14391 N N . ILE A 1 23 ? 4.949 0.099 3.485 1.00 0.00 23 ILE A N 8
ATOM 14392 C CA . ILE A 1 23 ? 3.703 0.846 3.507 1.00 0.00 23 ILE A CA 8
ATOM 14393 C C . ILE A 1 23 ? 2.835 0.417 2.322 1.00 0.00 23 ILE A C 8
ATOM 14394 O O . ILE A 1 23 ? 3.294 0.415 1.181 1.00 0.00 23 ILE A O 8
ATOM 14410 N N . GLU A 1 24 ? 1.597 0.065 2.634 1.00 0.00 24 GLU A N 8
ATOM 14411 C CA . GLU A 1 24 ? 0.661 -0.365 1.609 1.00 0.00 24 GLU A CA 8
ATOM 14412 C C . GLU A 1 24 ? -0.311 0.766 1.270 1.00 0.00 24 GLU A C 8
ATOM 14413 O O . GLU A 1 24 ? -1.119 1.167 2.107 1.00 0.00 24 GLU A O 8
ATOM 14425 N N . VAL A 1 25 ? -0.202 1.249 0.041 1.00 0.00 25 VAL A N 8
ATOM 14426 C CA . VAL A 1 25 ? -1.062 2.326 -0.419 1.00 0.00 25 VAL A CA 8
ATOM 14427 C C . VAL A 1 25 ? -2.097 1.765 -1.397 1.00 0.00 25 VAL A C 8
ATOM 14428 O O . VAL A 1 25 ? -1.762 0.967 -2.271 1.00 0.00 25 VAL A O 8
ATOM 14441 N N . ARG A 1 26 ? -3.334 2.205 -1.216 1.00 0.00 26 ARG A N 8
ATOM 14442 C CA . ARG A 1 26 ? -4.420 1.756 -2.071 1.00 0.00 26 ARG A CA 8
ATOM 14443 C C . ARG A 1 26 ? -5.698 2.537 -1.759 1.00 0.00 26 ARG A C 8
ATOM 14444 O O . ARG A 1 26 ? -5.846 3.082 -0.666 1.00 0.00 26 ARG A O 8
ATOM 14465 N N . VAL A 1 27 ? -6.589 2.567 -2.739 1.00 0.00 27 VAL A N 8
ATOM 14466 C CA . VAL A 1 27 ? -7.850 3.273 -2.583 1.00 0.00 27 VAL A CA 8
ATOM 14467 C C . VAL A 1 27 ? -8.456 2.929 -1.221 1.00 0.00 27 VAL A C 8
ATOM 14468 O O . VAL A 1 27 ? -8.503 1.762 -0.835 1.00 0.00 27 VAL A O 8
ATOM 14481 N N . ALA A 1 28 ? -8.906 3.966 -0.530 1.00 0.00 28 ALA A N 8
ATOM 14482 C CA . ALA A 1 28 ? -9.507 3.789 0.780 1.00 0.00 28 ALA A CA 8
ATOM 14483 C C . ALA A 1 28 ? -10.941 3.280 0.614 1.00 0.00 28 ALA A C 8
ATOM 14484 O O . ALA A 1 28 ? -11.887 3.919 1.071 1.00 0.00 28 ALA A O 8
ATOM 14491 N N . TYR A 1 29 ? -11.056 2.134 -0.041 1.00 0.00 29 TYR A N 8
ATOM 14492 C CA . TYR A 1 29 ? -12.357 1.532 -0.273 1.00 0.00 29 TYR A CA 8
ATOM 14493 C C . TYR A 1 29 ? -12.836 0.766 0.963 1.00 0.00 29 TYR A C 8
ATOM 14494 O O . TYR A 1 29 ? -12.049 0.483 1.865 1.00 0.00 29 TYR A O 8
ATOM 14512 N N . PRO A 1 30 ? -14.157 0.445 0.964 1.00 0.00 30 PRO A N 8
ATOM 14513 C CA . PRO A 1 30 ? -14.750 -0.283 2.073 1.00 0.00 30 PRO A CA 8
ATOM 14514 C C . PRO A 1 30 ? -14.355 -1.760 2.034 1.00 0.00 30 PRO A C 8
ATOM 14515 O O . PRO A 1 30 ? -15.096 -2.591 1.511 1.00 0.00 30 PRO A O 8
ATOM 14526 N N . GLN A 1 31 ? -13.188 -2.043 2.594 1.00 0.00 31 GLN A N 8
ATOM 14527 C CA . GLN A 1 31 ? -12.686 -3.406 2.629 1.00 0.00 31 GLN A CA 8
ATOM 14528 C C . GLN A 1 31 ? -11.336 -3.456 3.348 1.00 0.00 31 GLN A C 8
ATOM 14529 O O . GLN A 1 31 ? -11.094 -4.347 4.161 1.00 0.00 31 GLN A O 8
ATOM 14543 N N . LEU A 1 32 ? -10.492 -2.488 3.023 1.00 0.00 32 LEU A N 8
ATOM 14544 C CA . LEU A 1 32 ? -9.173 -2.411 3.627 1.00 0.00 32 LEU A CA 8
ATOM 14545 C C . LEU A 1 32 ? -9.092 -1.161 4.506 1.00 0.00 32 LEU A C 8
ATOM 14546 O O . LEU A 1 32 ? -8.383 -1.149 5.511 1.00 0.00 32 LEU A O 8
ATOM 14562 N N . LYS A 1 33 ? -9.828 -0.139 4.095 1.00 0.00 33 LYS A N 8
ATOM 14563 C CA . LYS A 1 33 ? -9.849 1.113 4.832 1.00 0.00 33 LYS A CA 8
ATOM 14564 C C . LYS A 1 33 ? -10.225 0.836 6.289 1.00 0.00 33 LYS A C 8
ATOM 14565 O O . LYS A 1 33 ? -9.878 1.608 7.181 1.00 0.00 33 LYS A O 8
ATOM 14584 N N . ASP A 1 34 ? -10.931 -0.268 6.484 1.00 0.00 34 ASP A N 8
ATOM 14585 C CA . ASP A 1 34 ? -11.359 -0.656 7.817 1.00 0.00 34 ASP A CA 8
ATOM 14586 C C . ASP A 1 34 ? -10.143 -1.114 8.625 1.00 0.00 34 ASP A C 8
ATOM 14587 O O . ASP A 1 34 ? -10.100 -0.939 9.842 1.00 0.00 34 ASP A O 8
ATOM 14596 N N . ILE A 1 35 ? -9.185 -1.693 7.916 1.00 0.00 35 ILE A N 8
ATOM 14597 C CA . ILE A 1 35 ? -7.972 -2.178 8.552 1.00 0.00 35 ILE A CA 8
ATOM 14598 C C . ILE A 1 35 ? -7.521 -1.172 9.613 1.00 0.00 35 ILE A C 8
ATOM 14599 O O . ILE A 1 35 ? -7.806 0.020 9.505 1.00 0.00 35 ILE A O 8
ATOM 14615 N N . LYS A 1 36 ? -6.825 -1.689 10.615 1.00 0.00 36 LYS A N 8
ATOM 14616 C CA . LYS A 1 36 ? -6.332 -0.852 11.695 1.00 0.00 36 LYS A CA 8
ATOM 14617 C C . LYS A 1 36 ? -5.126 -1.529 12.350 1.00 0.00 36 LYS A C 8
ATOM 14618 O O . LYS A 1 36 ? -4.786 -2.661 12.011 1.00 0.00 36 LYS A O 8
ATOM 14637 N N . ARG A 1 37 ? -4.513 -0.806 13.275 1.00 0.00 37 ARG A N 8
ATOM 14638 C CA . ARG A 1 37 ? -3.352 -1.322 13.980 1.00 0.00 37 ARG A CA 8
ATOM 14639 C C . ARG A 1 37 ? -3.758 -2.482 14.892 1.00 0.00 37 ARG A C 8
ATOM 14640 O O . ARG A 1 37 ? -4.833 -2.460 15.489 1.00 0.00 37 ARG A O 8
ATOM 14661 N N . GLY A 1 38 ? -2.875 -3.467 14.971 1.00 0.00 38 GLY A N 8
ATOM 14662 C CA . GLY A 1 38 ? -3.128 -4.633 15.800 1.00 0.00 38 GLY A CA 8
ATOM 14663 C C . GLY A 1 38 ? -3.571 -5.825 14.950 1.00 0.00 38 GLY A C 8
ATOM 14664 O O . GLY A 1 38 ? -3.387 -6.976 15.343 1.00 0.00 38 GLY A O 8
ATOM 14668 N N . ASP A 1 39 ? -4.146 -5.509 13.799 1.00 0.00 39 ASP A N 8
ATOM 14669 C CA . ASP A 1 39 ? -4.617 -6.540 12.889 1.00 0.00 39 ASP A CA 8
ATOM 14670 C C . ASP A 1 39 ? -3.419 -7.171 12.177 1.00 0.00 39 ASP A C 8
ATOM 14671 O O . ASP A 1 39 ? -2.271 -6.846 12.478 1.00 0.00 39 ASP A O 8
ATOM 14680 N N . LYS A 1 40 ? -3.727 -8.062 11.246 1.00 0.00 40 LYS A N 8
ATOM 14681 C CA . LYS A 1 40 ? -2.690 -8.742 10.489 1.00 0.00 40 LYS A CA 8
ATOM 14682 C C . LYS A 1 40 ? -3.168 -8.951 9.051 1.00 0.00 40 LYS A C 8
ATOM 14683 O O . LYS A 1 40 ? -4.356 -9.165 8.813 1.00 0.00 40 LYS A O 8
ATOM 14702 N N . ILE A 1 41 ? -2.219 -8.881 8.129 1.00 0.00 41 ILE A N 8
ATOM 14703 C CA . ILE A 1 41 ? -2.528 -9.060 6.721 1.00 0.00 41 ILE A CA 8
ATOM 14704 C C . ILE A 1 41 ? -1.678 -10.200 6.157 1.00 0.00 41 ILE A C 8
ATOM 14705 O O . ILE A 1 41 ? -0.494 -10.310 6.472 1.00 0.00 41 ILE A O 8
ATOM 14721 N N . ILE A 1 42 ? -2.315 -11.019 5.333 1.00 0.00 42 ILE A N 8
ATOM 14722 C CA . ILE A 1 42 ? -1.632 -12.147 4.723 1.00 0.00 42 ILE A CA 8
ATOM 14723 C C . ILE A 1 42 ? -1.497 -11.902 3.218 1.00 0.00 42 ILE A C 8
ATOM 14724 O O . ILE A 1 42 ? -2.495 -11.859 2.501 1.00 0.00 42 ILE A O 8
ATOM 14740 N N . PHE A 1 43 ? -0.254 -11.747 2.786 1.00 0.00 43 PHE A N 8
ATOM 14741 C CA . PHE A 1 43 ? 0.024 -11.507 1.380 1.00 0.00 43 PHE A CA 8
ATOM 14742 C C . PHE A 1 43 ? 0.165 -12.825 0.616 1.00 0.00 43 PHE A C 8
ATOM 14743 O O . PHE A 1 43 ? 0.958 -13.686 0.997 1.00 0.00 43 PHE A O 8
ATOM 14760 N N . ASN A 1 44 ? -0.617 -12.943 -0.447 1.00 0.00 44 ASN A N 8
ATOM 14761 C CA . ASN A 1 44 ? -0.589 -14.142 -1.267 1.00 0.00 44 ASN A CA 8
ATOM 14762 C C . ASN A 1 44 ? -0.914 -15.358 -0.397 1.00 0.00 44 ASN A C 8
ATOM 14763 O O . ASN A 1 44 ? -0.638 -16.493 -0.782 1.00 0.00 44 ASN A O 8
ATOM 14774 N N . ASP A 1 45 ? -1.496 -15.078 0.760 1.00 0.00 45 ASP A N 8
ATOM 14775 C CA . ASP A 1 45 ? -1.862 -16.135 1.688 1.00 0.00 45 ASP A CA 8
ATOM 14776 C C . ASP A 1 45 ? -0.674 -17.082 1.870 1.00 0.00 45 ASP A C 8
ATOM 14777 O O . ASP A 1 45 ? -0.733 -18.243 1.469 1.00 0.00 45 ASP A O 8
ATOM 14786 N N . LEU A 1 46 ? 0.378 -16.550 2.475 1.00 0.00 46 LEU A N 8
ATOM 14787 C CA . LEU A 1 46 ? 1.578 -17.333 2.715 1.00 0.00 46 LEU A CA 8
ATOM 14788 C C . LEU A 1 46 ? 2.504 -16.563 3.660 1.00 0.00 46 LEU A C 8
ATOM 14789 O O . LEU A 1 46 ? 3.070 -17.140 4.587 1.00 0.00 46 LEU A O 8
ATOM 14805 N N . ILE A 1 47 ? 2.628 -15.271 3.392 1.00 0.00 47 ILE A N 8
ATOM 14806 C CA . ILE A 1 47 ? 3.475 -14.416 4.207 1.00 0.00 47 ILE A CA 8
ATOM 14807 C C . ILE A 1 47 ? 2.597 -13.506 5.066 1.00 0.00 47 ILE A C 8
ATOM 14808 O O . ILE A 1 47 ? 1.936 -12.607 4.549 1.00 0.00 47 ILE A O 8
ATOM 14824 N N . PRO A 1 48 ? 2.619 -13.777 6.399 1.00 0.00 48 PRO A N 8
ATOM 14825 C CA . PRO A 1 48 ? 1.832 -12.992 7.335 1.00 0.00 48 PRO A CA 8
ATOM 14826 C C . PRO A 1 48 ? 2.467 -11.620 7.569 1.00 0.00 48 PRO A C 8
ATOM 14827 O O . PRO A 1 48 ? 3.671 -11.449 7.386 1.00 0.00 48 PRO A O 8
ATOM 14838 N N . ALA A 1 49 ? 1.628 -10.676 7.971 1.00 0.00 49 ALA A N 8
ATOM 14839 C CA . ALA A 1 49 ? 2.092 -9.324 8.232 1.00 0.00 49 ALA A CA 8
ATOM 14840 C C . ALA A 1 49 ? 1.200 -8.680 9.295 1.00 0.00 49 ALA A C 8
ATOM 14841 O O . ALA A 1 49 ? 0.013 -8.990 9.386 1.00 0.00 49 ALA A O 8
ATOM 14848 N N . GLU A 1 50 ? 1.806 -7.795 10.073 1.00 0.00 50 GLU A N 8
ATOM 14849 C CA . GLU A 1 50 ? 1.082 -7.104 11.126 1.00 0.00 50 GLU A CA 8
ATOM 14850 C C . GLU A 1 50 ? 0.999 -5.608 10.820 1.00 0.00 50 GLU A C 8
ATOM 14851 O O . GLU A 1 50 ? 1.929 -5.033 10.256 1.00 0.00 50 GLU A O 8
ATOM 14863 N N . VAL A 1 51 ? -0.123 -5.019 11.206 1.00 0.00 51 VAL A N 8
ATOM 14864 C CA . VAL A 1 51 ? -0.339 -3.600 10.979 1.00 0.00 51 VAL A CA 8
ATOM 14865 C C . VAL A 1 51 ? 0.428 -2.797 12.032 1.00 0.00 51 VAL A C 8
ATOM 14866 O O . VAL A 1 51 ? 0.109 -2.858 13.219 1.00 0.00 51 VAL A O 8
ATOM 14879 N N . VAL A 1 52 ? 1.424 -2.063 11.560 1.00 0.00 52 VAL A N 8
ATOM 14880 C CA . VAL A 1 52 ? 2.239 -1.249 12.446 1.00 0.00 52 VAL A CA 8
ATOM 14881 C C . VAL A 1 52 ? 1.470 0.021 12.816 1.00 0.00 52 VAL A C 8
ATOM 14882 O O . VAL A 1 52 ? 1.421 0.403 13.984 1.00 0.00 52 VAL A O 8
ATOM 14895 N N . GLU A 1 53 ? 0.889 0.640 11.799 1.00 0.00 53 GLU A N 8
ATOM 14896 C CA . GLU A 1 53 ? 0.125 1.859 12.003 1.00 0.00 53 GLU A CA 8
ATOM 14897 C C . GLU A 1 53 ? -0.618 2.240 10.721 1.00 0.00 53 GLU A C 8
ATOM 14898 O O . GLU A 1 53 ? -0.118 2.017 9.620 1.00 0.00 53 GLU A O 8
ATOM 14910 N N . VAL A 1 54 ? -1.801 2.809 10.907 1.00 0.00 54 VAL A N 8
ATOM 14911 C CA . VAL A 1 54 ? -2.618 3.223 9.779 1.00 0.00 54 VAL A CA 8
ATOM 14912 C C . VAL A 1 54 ? -2.717 4.750 9.760 1.00 0.00 54 VAL A C 8
ATOM 14913 O O . VAL A 1 54 ? -2.781 5.384 10.812 1.00 0.00 54 VAL A O 8
ATOM 14926 N N . LYS A 1 55 ? -2.726 5.296 8.553 1.00 0.00 55 LYS A N 8
ATOM 14927 C CA . LYS A 1 55 ? -2.816 6.736 8.383 1.00 0.00 55 LYS A CA 8
ATOM 14928 C C . LYS A 1 55 ? -3.755 7.050 7.218 1.00 0.00 55 LYS A C 8
ATOM 14929 O O . LYS A 1 55 ? -3.710 6.386 6.183 1.00 0.00 55 LYS A O 8
ATOM 14948 N N . LYS A 1 56 ? -4.585 8.062 7.424 1.00 0.00 56 LYS A N 8
ATOM 14949 C CA . LYS A 1 56 ? -5.534 8.472 6.403 1.00 0.00 56 LYS A CA 8
ATOM 14950 C C . LYS A 1 56 ? -5.408 9.979 6.172 1.00 0.00 56 LYS A C 8
ATOM 14951 O O . LYS A 1 56 ? -5.219 10.742 7.118 1.00 0.00 56 LYS A O 8
ATOM 14970 N N . TYR A 1 57 ? -5.518 10.363 4.908 1.00 0.00 57 TYR A N 8
ATOM 14971 C CA . TYR A 1 57 ? -5.419 11.765 4.541 1.00 0.00 57 TYR A CA 8
ATOM 14972 C C . TYR A 1 57 ? -6.478 12.135 3.500 1.00 0.00 57 TYR A C 8
ATOM 14973 O O . TYR A 1 57 ? -7.360 11.334 3.195 1.00 0.00 57 TYR A O 8
ATOM 14991 N N . GLU A 1 58 ? -6.355 13.350 2.984 1.00 0.00 58 GLU A N 8
ATOM 14992 C CA . GLU A 1 58 ? -7.291 13.836 1.984 1.00 0.00 58 GLU A CA 8
ATOM 14993 C C . GLU A 1 58 ? -6.619 13.889 0.611 1.00 0.00 58 GLU A C 8
ATOM 14994 O O . GLU A 1 58 ? -7.021 13.178 -0.309 1.00 0.00 58 GLU A O 8
ATOM 15006 N N . THR A 1 59 ? -5.607 14.739 0.515 1.00 0.00 59 THR A N 8
ATOM 15007 C CA . THR A 1 59 ? -4.876 14.894 -0.731 1.00 0.00 59 THR A CA 8
ATOM 15008 C C . THR A 1 59 ? -3.764 13.848 -0.831 1.00 0.00 59 THR A C 8
ATOM 15009 O O . THR A 1 59 ? -3.290 13.342 0.185 1.00 0.00 59 THR A O 8
ATOM 15020 N N . PHE A 1 60 ? -3.381 13.554 -2.065 1.00 0.00 60 PHE A N 8
ATOM 15021 C CA . PHE A 1 60 ? -2.334 12.577 -2.311 1.00 0.00 60 PHE A CA 8
ATOM 15022 C C . PHE A 1 60 ? -0.948 13.204 -2.144 1.00 0.00 60 PHE A C 8
ATOM 15023 O O . PHE A 1 60 ? -0.052 12.593 -1.566 1.00 0.00 60 PHE A O 8
ATOM 15040 N N . ARG A 1 61 ? -0.817 14.417 -2.662 1.00 0.00 61 ARG A N 8
ATOM 15041 C CA . ARG A 1 61 ? 0.444 15.133 -2.578 1.00 0.00 61 ARG A CA 8
ATOM 15042 C C . ARG A 1 61 ? 0.941 15.165 -1.131 1.00 0.00 61 ARG A C 8
ATOM 15043 O O . ARG A 1 61 ? 2.138 15.035 -0.879 1.00 0.00 61 ARG A O 8
ATOM 15064 N N . GLN A 1 62 ? -0.003 15.339 -0.218 1.00 0.00 62 GLN A N 8
ATOM 15065 C CA . GLN A 1 62 ? 0.324 15.389 1.196 1.00 0.00 62 GLN A CA 8
ATOM 15066 C C . GLN A 1 62 ? 0.825 14.025 1.674 1.00 0.00 62 GLN A C 8
ATOM 15067 O O . GLN A 1 62 ? 1.710 13.948 2.525 1.00 0.00 62 GLN A O 8
ATOM 15081 N N . VAL A 1 63 ? 0.238 12.982 1.106 1.00 0.00 63 VAL A N 8
ATOM 15082 C CA . VAL A 1 63 ? 0.614 11.625 1.463 1.00 0.00 63 VAL A CA 8
ATOM 15083 C C . VAL A 1 63 ? 2.062 11.373 1.037 1.00 0.00 63 VAL A C 8
ATOM 15084 O O . VAL A 1 63 ? 2.809 10.690 1.738 1.00 0.00 63 VAL A O 8
ATOM 15097 N N . LEU A 1 64 ? 2.415 11.937 -0.108 1.00 0.00 64 LEU A N 8
ATOM 15098 C CA . LEU A 1 64 ? 3.760 11.781 -0.636 1.00 0.00 64 LEU A CA 8
ATOM 15099 C C . LEU A 1 64 ? 4.716 12.688 0.142 1.00 0.00 64 LEU A C 8
ATOM 15100 O O . LEU A 1 64 ? 5.929 12.630 -0.053 1.00 0.00 64 LEU A O 8
ATOM 15116 N N . ARG A 1 65 ? 4.133 13.506 1.007 1.00 0.00 65 ARG A N 8
ATOM 15117 C CA . ARG A 1 65 ? 4.918 14.424 1.815 1.00 0.00 65 ARG A CA 8
ATOM 15118 C C . ARG A 1 65 ? 5.232 13.798 3.175 1.00 0.00 65 ARG A C 8
ATOM 15119 O O . ARG A 1 65 ? 6.354 13.907 3.669 1.00 0.00 65 ARG A O 8
ATOM 15140 N N . GLU A 1 66 ? 4.222 13.156 3.743 1.00 0.00 66 GLU A N 8
ATOM 15141 C CA . GLU A 1 66 ? 4.376 12.513 5.037 1.00 0.00 66 GLU A CA 8
ATOM 15142 C C . GLU A 1 66 ? 4.967 11.112 4.866 1.00 0.00 66 GLU A C 8
ATOM 15143 O O . GLU A 1 66 ? 5.910 10.743 5.564 1.00 0.00 66 GLU A O 8
ATOM 15155 N N . GLU A 1 67 ? 4.389 10.370 3.933 1.00 0.00 67 GLU A N 8
ATOM 15156 C CA . GLU A 1 67 ? 4.847 9.018 3.662 1.00 0.00 67 GLU A CA 8
ATOM 15157 C C . GLU A 1 67 ? 5.887 9.025 2.540 1.00 0.00 67 GLU A C 8
ATOM 15158 O O . GLU A 1 67 ? 5.807 9.837 1.620 1.00 0.00 67 GLU A O 8
ATOM 15170 N N . PRO A 1 68 ? 6.864 8.086 2.656 1.00 0.00 68 PRO A N 8
ATOM 15171 C CA . PRO A 1 68 ? 7.919 7.977 1.663 1.00 0.00 68 PRO A CA 8
ATOM 15172 C C . PRO A 1 68 ? 7.398 7.326 0.380 1.00 0.00 68 PRO A C 8
ATOM 15173 O O . PRO A 1 68 ? 6.259 6.863 0.332 1.00 0.00 68 PRO A O 8
ATOM 15184 N N . ILE A 1 69 ? 8.257 7.311 -0.629 1.00 0.00 69 ILE A N 8
ATOM 15185 C CA . ILE A 1 69 ? 7.898 6.725 -1.909 1.00 0.00 69 ILE A CA 8
ATOM 15186 C C . ILE A 1 69 ? 8.740 5.469 -2.144 1.00 0.00 69 ILE A C 8
ATOM 15187 O O . ILE A 1 69 ? 8.274 4.512 -2.760 1.00 0.00 69 ILE A O 8
ATOM 15203 N N . ASP A 1 70 ? 9.964 5.513 -1.639 1.00 0.00 70 ASP A N 8
ATOM 15204 C CA . ASP A 1 70 ? 10.875 4.391 -1.786 1.00 0.00 70 ASP A CA 8
ATOM 15205 C C . ASP A 1 70 ? 10.261 3.152 -1.129 1.00 0.00 70 ASP A C 8
ATOM 15206 O O . ASP A 1 70 ? 10.267 2.069 -1.713 1.00 0.00 70 ASP A O 8
ATOM 15215 N N . LYS A 1 71 ? 9.748 3.354 0.075 1.00 0.00 71 LYS A N 8
ATOM 15216 C CA . LYS A 1 71 ? 9.132 2.267 0.817 1.00 0.00 71 LYS A CA 8
ATOM 15217 C C . LYS A 1 71 ? 7.863 1.814 0.092 1.00 0.00 71 LYS A C 8
ATOM 15218 O O . LYS A 1 71 ? 7.672 0.623 -0.148 1.00 0.00 71 LYS A O 8
ATOM 15237 N N . ILE A 1 72 ? 7.028 2.789 -0.237 1.00 0.00 72 ILE A N 8
ATOM 15238 C CA . ILE A 1 72 ? 5.783 2.507 -0.930 1.00 0.00 72 ILE A CA 8
ATOM 15239 C C . ILE A 1 72 ? 6.086 1.758 -2.229 1.00 0.00 72 ILE A C 8
ATOM 15240 O O . ILE A 1 72 ? 5.540 0.683 -2.472 1.00 0.00 72 ILE A O 8
ATOM 15256 N N . PHE A 1 73 ? 6.956 2.356 -3.031 1.00 0.00 73 PHE A N 8
ATOM 15257 C CA . PHE A 1 73 ? 7.338 1.759 -4.299 1.00 0.00 73 PHE A CA 8
ATOM 15258 C C . PHE A 1 73 ? 8.854 1.568 -4.381 1.00 0.00 73 PHE A C 8
ATOM 15259 O O . PHE A 1 73 ? 9.614 2.511 -4.166 1.00 0.00 73 PHE A O 8
ATOM 15276 N N . PRO A 1 74 ? 9.258 0.310 -4.699 1.00 0.00 74 PRO A N 8
ATOM 15277 C CA . PRO A 1 74 ? 10.670 -0.017 -4.812 1.00 0.00 74 PRO A CA 8
ATOM 15278 C C . PRO A 1 74 ? 11.259 0.539 -6.110 1.00 0.00 74 PRO A C 8
ATOM 15279 O O . PRO A 1 74 ? 12.475 0.671 -6.237 1.00 0.00 74 PRO A O 8
ATOM 15290 N N . ASP A 1 75 ? 10.369 0.849 -7.041 1.00 0.00 75 ASP A N 8
ATOM 15291 C CA . ASP A 1 75 ? 10.786 1.387 -8.325 1.00 0.00 75 ASP A CA 8
ATOM 15292 C C . ASP A 1 75 ? 11.287 2.820 -8.134 1.00 0.00 75 ASP A C 8
ATOM 15293 O O . ASP A 1 75 ? 11.853 3.411 -9.052 1.00 0.00 75 ASP A O 8
ATOM 15302 N N . LYS A 1 76 ? 11.061 3.337 -6.935 1.00 0.00 76 LYS A N 8
ATOM 15303 C CA . LYS A 1 76 ? 11.482 4.690 -6.612 1.00 0.00 76 LYS A CA 8
ATOM 15304 C C . LYS A 1 76 ? 11.055 5.635 -7.736 1.00 0.00 76 LYS A C 8
ATOM 15305 O O . LYS A 1 76 ? 11.898 6.222 -8.413 1.00 0.00 76 LYS A O 8
ATOM 15324 N N . PRO A 1 77 ? 9.711 5.756 -7.905 1.00 0.00 77 PRO A N 8
ATOM 15325 C CA . PRO A 1 77 ? 9.161 6.620 -8.936 1.00 0.00 77 PRO A CA 8
ATOM 15326 C C . PRO A 1 77 ? 9.278 8.092 -8.537 1.00 0.00 77 PRO A C 8
ATOM 15327 O O . PRO A 1 77 ? 9.829 8.412 -7.485 1.00 0.00 77 PRO A O 8
ATOM 15338 N N . SER A 1 78 ? 8.750 8.949 -9.399 1.00 0.00 78 SER A N 8
ATOM 15339 C CA . SER A 1 78 ? 8.788 10.380 -9.150 1.00 0.00 78 SER A CA 8
ATOM 15340 C C . SER A 1 78 ? 7.428 10.858 -8.637 1.00 0.00 78 SER A C 8
ATOM 15341 O O . SER A 1 78 ? 6.400 10.251 -8.934 1.00 0.00 78 SER A O 8
ATOM 15349 N N . PHE A 1 79 ? 7.467 11.942 -7.876 1.00 0.00 79 PHE A N 8
ATOM 15350 C CA . PHE A 1 79 ? 6.250 12.509 -7.319 1.00 0.00 79 PHE A CA 8
ATOM 15351 C C . PHE A 1 79 ? 5.156 12.613 -8.384 1.00 0.00 79 PHE A C 8
ATOM 15352 O O . PHE A 1 79 ? 3.992 12.322 -8.114 1.00 0.00 79 PHE A O 8
ATOM 15369 N N . GLU A 1 80 ? 5.569 13.030 -9.572 1.00 0.00 80 GLU A N 8
ATOM 15370 C CA . GLU A 1 80 ? 4.639 13.177 -10.679 1.00 0.00 80 GLU A CA 8
ATOM 15371 C C . GLU A 1 80 ? 4.266 11.804 -11.243 1.00 0.00 80 GLU A C 8
ATOM 15372 O O . GLU A 1 80 ? 3.094 11.535 -11.505 1.00 0.00 80 GLU A O 8
ATOM 15384 N N . LYS A 1 81 ? 5.283 10.973 -11.413 1.00 0.00 81 LYS A N 8
ATOM 15385 C CA . LYS A 1 81 ? 5.076 9.635 -11.941 1.00 0.00 81 LYS A CA 8
ATOM 15386 C C . LYS A 1 81 ? 4.113 8.874 -11.027 1.00 0.00 81 LYS A C 8
ATOM 15387 O O . LYS A 1 81 ? 3.114 8.327 -11.491 1.00 0.00 81 LYS A O 8
ATOM 15406 N N . ALA A 1 82 ? 4.448 8.863 -9.746 1.00 0.00 82 ALA A N 8
ATOM 15407 C CA . ALA A 1 82 ? 3.626 8.178 -8.763 1.00 0.00 82 ALA A CA 8
ATOM 15408 C C . ALA A 1 82 ? 2.165 8.593 -8.948 1.00 0.00 82 ALA A C 8
ATOM 15409 O O . ALA A 1 82 ? 1.264 7.760 -8.864 1.00 0.00 82 ALA A O 8
ATOM 15416 N N . LEU A 1 83 ? 1.976 9.880 -9.198 1.00 0.00 83 LEU A N 8
ATOM 15417 C CA . LEU A 1 83 ? 0.640 10.416 -9.396 1.00 0.00 83 LEU A CA 8
ATOM 15418 C C . LEU A 1 83 ? 0.093 9.925 -10.738 1.00 0.00 83 LEU A C 8
ATOM 15419 O O . LEU A 1 83 ? -1.084 9.584 -10.845 1.00 0.00 83 LEU A O 8
ATOM 15435 N N . LYS A 1 84 ? 0.973 9.906 -11.728 1.00 0.00 84 LYS A N 8
ATOM 15436 C CA . LYS A 1 84 ? 0.593 9.463 -13.059 1.00 0.00 84 LYS A CA 8
ATOM 15437 C C . LYS A 1 84 ? 0.117 8.010 -12.992 1.00 0.00 84 LYS A C 8
ATOM 15438 O O . LYS A 1 84 ? -1.018 7.707 -13.355 1.00 0.00 84 LYS A O 8
ATOM 15457 N N . ARG A 1 85 ? 1.010 7.150 -12.524 1.00 0.00 85 ARG A N 8
ATOM 15458 C CA . ARG A 1 85 ? 0.696 5.736 -12.405 1.00 0.00 85 ARG A CA 8
ATOM 15459 C C . ARG A 1 85 ? -0.583 5.544 -11.586 1.00 0.00 85 ARG A C 8
ATOM 15460 O O . ARG A 1 85 ? -1.482 4.811 -11.996 1.00 0.00 85 ARG A O 8
ATOM 15481 N N . PHE A 1 86 ? -0.623 6.214 -10.444 1.00 0.00 86 PHE A N 8
ATOM 15482 C CA . PHE A 1 86 ? -1.776 6.126 -9.565 1.00 0.00 86 PHE A CA 8
ATOM 15483 C C . PHE A 1 86 ? -3.075 6.362 -10.339 1.00 0.00 86 PHE A C 8
ATOM 15484 O O . PHE A 1 86 ? -3.154 7.271 -11.164 1.00 0.00 86 PHE A O 8
ATOM 15501 N N . HIS A 1 87 ? -4.061 5.528 -10.045 1.00 0.00 87 HIS A N 8
ATOM 15502 C CA . HIS A 1 87 ? -5.352 5.634 -10.703 1.00 0.00 87 HIS A CA 8
ATOM 15503 C C . HIS A 1 87 ? -5.301 4.918 -12.054 1.00 0.00 87 HIS A C 8
ATOM 15504 O O . HIS A 1 87 ? -6.167 4.100 -12.360 1.00 0.00 87 HIS A O 8
ATOM 15518 N N . ASN A 1 88 ? -4.276 5.250 -12.825 1.00 0.00 88 ASN A N 8
ATOM 15519 C CA . ASN A 1 88 ? -4.100 4.649 -14.136 1.00 0.00 88 ASN A CA 8
ATOM 15520 C C . ASN A 1 88 ? -4.118 3.125 -14.000 1.00 0.00 88 ASN A C 8
ATOM 15521 O O . ASN A 1 88 ? -4.385 2.598 -12.921 1.00 0.00 88 ASN A O 8
ATOM 15532 N N . MET A 1 89 ? -3.831 2.460 -15.109 1.00 0.00 89 MET A N 8
ATOM 15533 C CA . MET A 1 89 ? -3.811 1.007 -15.127 1.00 0.00 89 MET A CA 8
ATOM 15534 C C . MET A 1 89 ? -5.207 0.437 -14.868 1.00 0.00 89 MET A C 8
ATOM 15535 O O . MET A 1 89 ? -5.822 -0.138 -15.765 1.00 0.00 89 MET A O 8
ATOM 15549 N N . TYR A 1 90 ? -5.665 0.615 -13.638 1.00 0.00 90 TYR A N 8
ATOM 15550 C CA . TYR A 1 90 ? -6.977 0.125 -13.250 1.00 0.00 90 TYR A CA 8
ATOM 15551 C C . TYR A 1 90 ? -7.877 1.274 -12.790 1.00 0.00 90 TYR A C 8
ATOM 15552 O O . TYR A 1 90 ? -8.081 1.467 -11.593 1.00 0.00 90 TYR A O 8
ATOM 15570 N N . PRO A 1 91 ? -8.407 2.026 -13.793 1.00 0.00 91 PRO A N 8
ATOM 15571 C CA . PRO A 1 91 ? -9.281 3.150 -13.503 1.00 0.00 91 PRO A CA 8
ATOM 15572 C C . PRO A 1 91 ? -10.671 2.670 -13.083 1.00 0.00 91 PRO A C 8
ATOM 15573 O O . PRO A 1 91 ? -11.118 2.948 -11.971 1.00 0.00 91 PRO A O 8
ATOM 15584 N N . LYS A 1 92 ? -11.316 1.956 -13.994 1.00 0.00 92 LYS A N 8
ATOM 15585 C CA . LYS A 1 92 ? -12.646 1.434 -13.731 1.00 0.00 92 LYS A CA 8
ATOM 15586 C C . LYS A 1 92 ? -13.688 2.486 -14.117 1.00 0.00 92 LYS A C 8
ATOM 15587 O O . LYS A 1 92 ? -14.460 2.286 -15.053 1.00 0.00 92 LYS A O 8
ATOM 15606 N N . TRP A 1 93 ? -13.675 3.585 -13.376 1.00 0.00 93 TRP A N 8
ATOM 15607 C CA . TRP A 1 93 ? -14.608 4.669 -13.629 1.00 0.00 93 TRP A CA 8
ATOM 15608 C C . TRP A 1 93 ? -13.908 5.698 -14.518 1.00 0.00 93 TRP A C 8
ATOM 15609 O O . TRP A 1 93 ? -12.697 5.627 -14.721 1.00 0.00 93 TRP A O 8
ATOM 15630 N N . LYS A 1 94 ? -14.700 6.633 -15.024 1.00 0.00 94 LYS A N 8
ATOM 15631 C CA . LYS A 1 94 ? -14.170 7.675 -15.887 1.00 0.00 94 LYS A CA 8
ATOM 15632 C C . LYS A 1 94 ? -12.858 8.199 -15.301 1.00 0.00 94 LYS A C 8
ATOM 15633 O O . LYS A 1 94 ? -12.615 8.072 -14.102 1.00 0.00 94 LYS A O 8
ATOM 15652 N N . GLU A 1 95 ? -12.045 8.776 -16.174 1.00 0.00 95 GLU A N 8
ATOM 15653 C CA . GLU A 1 95 ? -10.763 9.319 -15.758 1.00 0.00 95 GLU A CA 8
ATOM 15654 C C . GLU A 1 95 ? -10.950 10.276 -14.579 1.00 0.00 95 GLU A C 8
ATOM 15655 O O . GLU A 1 95 ? -11.435 11.393 -14.752 1.00 0.00 95 GLU A O 8
ATOM 15667 N N . TYR A 1 96 ? -10.554 9.803 -13.406 1.00 0.00 96 TYR A N 8
ATOM 15668 C CA . TYR A 1 96 ? -10.671 10.602 -12.198 1.00 0.00 96 TYR A CA 8
ATOM 15669 C C . TYR A 1 96 ? -9.901 9.964 -11.041 1.00 0.00 96 TYR A C 8
ATOM 15670 O O . TYR A 1 96 ? -10.379 9.015 -10.421 1.00 0.00 96 TYR A O 8
ATOM 15688 N N . ARG A 1 97 ? -8.722 10.510 -10.784 1.00 0.00 97 ARG A N 8
ATOM 15689 C CA . ARG A 1 97 ? -7.881 10.005 -9.712 1.00 0.00 97 ARG A CA 8
ATOM 15690 C C . ARG A 1 97 ? -8.671 9.941 -8.403 1.00 0.00 97 ARG A C 8
ATOM 15691 O O . ARG A 1 97 ? -9.571 10.748 -8.177 1.00 0.00 97 ARG A O 8
ATOM 15712 N N . TYR A 1 98 ? -8.305 8.974 -7.576 1.00 0.00 98 TYR A N 8
ATOM 15713 C CA . TYR A 1 98 ? -8.968 8.794 -6.295 1.00 0.00 98 TYR A CA 8
ATOM 15714 C C . TYR A 1 98 ? -8.277 7.709 -5.467 1.00 0.00 98 TYR A C 8
ATOM 15715 O O . TYR A 1 98 ? -8.048 6.602 -5.954 1.00 0.00 98 TYR A O 8
ATOM 15733 N N . GLY A 1 99 ? -7.962 8.063 -4.230 1.00 0.00 99 GLY A N 8
ATOM 15734 C CA . GLY A 1 99 ? -7.302 7.134 -3.330 1.00 0.00 99 GLY A CA 8
ATOM 15735 C C . GLY A 1 99 ? -6.221 7.840 -2.509 1.00 0.00 99 GLY A C 8
ATOM 15736 O O . GLY A 1 99 ? -5.279 8.400 -3.067 1.00 0.00 99 GLY A O 8
ATOM 15740 N N . VAL A 1 100 ? -6.393 7.790 -1.196 1.00 0.00 100 VAL A N 8
ATOM 15741 C CA . VAL A 1 100 ? -5.444 8.418 -0.293 1.00 0.00 100 VAL A CA 8
ATOM 15742 C C . VAL A 1 100 ? -5.489 7.708 1.062 1.00 0.00 100 VAL A C 8
ATOM 15743 O O . VAL A 1 100 ? -6.186 8.147 1.974 1.00 0.00 100 VAL A O 8
ATOM 15756 N N . LEU A 1 101 ? -4.736 6.621 1.149 1.00 0.00 101 LEU A N 8
ATOM 15757 C CA . LEU A 1 101 ? -4.681 5.845 2.377 1.00 0.00 101 LEU A CA 8
ATOM 15758 C C . LEU A 1 101 ? -3.294 5.213 2.514 1.00 0.00 101 LEU A C 8
ATOM 15759 O O . LEU A 1 101 ? -2.872 4.442 1.653 1.00 0.00 101 LEU A O 8
ATOM 15775 N N . ALA A 1 102 ? -2.624 5.564 3.602 1.00 0.00 102 ALA A N 8
ATOM 15776 C CA . ALA A 1 102 ? -1.294 5.040 3.862 1.00 0.00 102 ALA A CA 8
ATOM 15777 C C . ALA A 1 102 ? -1.368 4.012 4.993 1.00 0.00 102 ALA A C 8
ATOM 15778 O O . ALA A 1 102 ? -1.568 4.372 6.152 1.00 0.00 102 ALA A O 8
ATOM 15785 N N . ILE A 1 103 ? -1.203 2.753 4.617 1.00 0.00 103 ILE A N 8
ATOM 15786 C CA . ILE A 1 103 ? -1.248 1.670 5.585 1.00 0.00 103 ILE A CA 8
ATOM 15787 C C . ILE A 1 103 ? 0.174 1.180 5.863 1.00 0.00 103 ILE A C 8
ATOM 15788 O O . ILE A 1 103 ? 0.950 0.956 4.935 1.00 0.00 103 ILE A O 8
ATOM 15804 N N . LYS A 1 104 ? 0.473 1.028 7.144 1.00 0.00 104 LYS A N 8
ATOM 15805 C CA . LYS A 1 104 ? 1.789 0.568 7.556 1.00 0.00 104 LYS A CA 8
ATOM 15806 C C . LYS A 1 104 ? 1.678 -0.854 8.109 1.00 0.00 104 LYS A C 8
ATOM 15807 O O . LYS A 1 104 ? 0.830 -1.130 8.956 1.00 0.00 104 LYS A O 8
ATOM 15826 N N . PHE A 1 105 ? 2.547 -1.719 7.607 1.00 0.00 105 PHE A N 8
ATOM 15827 C CA . PHE A 1 105 ? 2.557 -3.106 8.040 1.00 0.00 105 PHE A CA 8
ATOM 15828 C C . PHE A 1 105 ? 3.982 -3.664 8.059 1.00 0.00 105 PHE A C 8
ATOM 15829 O O . PHE A 1 105 ? 4.833 -3.228 7.286 1.00 0.00 105 PHE A O 8
ATOM 15846 N N . ARG A 1 106 ? 4.196 -4.620 8.950 1.00 0.00 106 ARG A N 8
ATOM 15847 C CA . ARG A 1 106 ? 5.503 -5.243 9.080 1.00 0.00 106 ARG A CA 8
ATOM 15848 C C . ARG A 1 106 ? 5.394 -6.754 8.871 1.00 0.00 106 ARG A C 8
ATOM 15849 O O . ARG A 1 106 ? 4.793 -7.455 9.683 1.00 0.00 106 ARG A O 8
ATOM 15870 N N . VAL A 1 107 ? 5.986 -7.212 7.777 1.00 0.00 107 VAL A N 8
ATOM 15871 C CA . VAL A 1 107 ? 5.963 -8.628 7.451 1.00 0.00 107 VAL A CA 8
ATOM 15872 C C . VAL A 1 107 ? 6.537 -9.426 8.623 1.00 0.00 107 VAL A C 8
ATOM 15873 O O . VAL A 1 107 ? 7.700 -9.255 8.985 1.00 0.00 107 VAL A O 8
ATOM 15886 N N . LEU A 1 108 ? 5.695 -10.282 9.183 1.00 0.00 108 LEU A N 8
ATOM 15887 C CA . LEU A 1 108 ? 6.104 -11.107 10.307 1.00 0.00 108 LEU A CA 8
ATOM 15888 C C . LEU A 1 108 ? 6.981 -12.253 9.799 1.00 0.00 108 LEU A C 8
ATOM 15889 O O . LEU A 1 108 ? 6.562 -13.027 8.940 1.00 0.00 108 LEU A O 8
ATOM 15905 N N . GLY A 1 109 ? 8.183 -12.326 10.353 1.00 0.00 109 GLY A N 8
ATOM 15906 C CA . GLY A 1 109 ? 9.123 -13.365 9.967 1.00 0.00 109 GLY A CA 8
ATOM 15907 C C . GLY A 1 109 ? 10.549 -12.816 9.900 1.00 0.00 109 GLY A C 8
ATOM 15908 O O . GLY A 1 109 ? 11.281 -12.858 10.888 1.00 0.00 109 GLY A O 8
ATOM 15912 N N . ARG A 1 110 ? 10.902 -12.315 8.725 1.00 0.00 110 ARG A N 8
ATOM 15913 C CA . ARG A 1 110 ? 12.228 -11.759 8.517 1.00 0.00 110 ARG A CA 8
ATOM 15914 C C . ARG A 1 110 ? 12.581 -10.790 9.647 1.00 0.00 110 ARG A C 8
ATOM 15915 O O . ARG A 1 110 ? 11.703 -10.343 10.384 1.00 0.00 110 ARG A O 8
ATOM 15936 N N . ASP A 1 111 ? 13.868 -10.494 9.749 1.00 0.00 111 ASP A N 8
ATOM 15937 C CA . ASP A 1 111 ? 14.349 -9.586 10.777 1.00 0.00 111 ASP A CA 8
ATOM 15938 C C . ASP A 1 111 ? 13.532 -8.294 10.732 1.00 0.00 111 ASP A C 8
ATOM 15939 O O . ASP A 1 111 ? 12.724 -8.097 9.825 1.00 0.00 111 ASP A O 8
ATOM 15948 N N . LYS A 1 112 ? 13.770 -7.446 11.722 1.00 0.00 112 LYS A N 8
ATOM 15949 C CA . LYS A 1 112 ? 13.067 -6.177 11.807 1.00 0.00 112 LYS A CA 8
ATOM 15950 C C . LYS A 1 112 ? 14.062 -5.033 11.608 1.00 0.00 112 LYS A C 8
ATOM 15951 O O . LYS A 1 112 ? 15.258 -5.267 11.440 1.00 0.00 112 LYS A O 8
ATOM 15970 N N . GLU A 1 113 ? 13.532 -3.819 11.635 1.00 0.00 113 GLU A N 8
ATOM 15971 C CA . GLU A 1 113 ? 14.359 -2.637 11.460 1.00 0.00 113 GLU A CA 8
ATOM 15972 C C . GLU A 1 113 ? 15.437 -2.578 12.545 1.00 0.00 113 GLU A C 8
ATOM 15973 O O . GLU A 1 113 ? 16.616 -2.791 12.266 1.00 0.00 113 GLU A O 8
ATOM 15985 N N . MET A 1 1 ? -6.745 -9.668 17.206 1.00 0.00 1 MET A N 9
ATOM 15986 C CA . MET A 1 1 ? -5.818 -9.705 16.088 1.00 0.00 1 MET A CA 9
ATOM 15987 C C . MET A 1 1 ? -6.407 -10.489 14.914 1.00 0.00 1 MET A C 9
ATOM 15988 O O . MET A 1 1 ? -6.154 -11.685 14.772 1.00 0.00 1 MET A O 9
ATOM 16002 N N . LYS A 1 2 ? -7.181 -9.784 14.101 1.00 0.00 2 LYS A N 9
ATOM 16003 C CA . LYS A 1 2 ? -7.807 -10.400 12.944 1.00 0.00 2 LYS A CA 9
ATOM 16004 C C . LYS A 1 2 ? -6.757 -10.609 11.852 1.00 0.00 2 LYS A C 9
ATOM 16005 O O . LYS A 1 2 ? -5.719 -9.949 11.849 1.00 0.00 2 LYS A O 9
ATOM 16024 N N . VAL A 1 3 ? -7.062 -11.530 10.950 1.00 0.00 3 VAL A N 9
ATOM 16025 C CA . VAL A 1 3 ? -6.157 -11.835 9.855 1.00 0.00 3 VAL A CA 9
ATOM 16026 C C . VAL A 1 3 ? -6.863 -11.562 8.525 1.00 0.00 3 VAL A C 9
ATOM 16027 O O . VAL A 1 3 ? -8.011 -11.958 8.334 1.00 0.00 3 VAL A O 9
ATOM 16040 N N . TYR A 1 4 ? -6.145 -10.886 7.639 1.00 0.00 4 TYR A N 9
ATOM 16041 C CA . TYR A 1 4 ? -6.688 -10.555 6.333 1.00 0.00 4 TYR A CA 9
ATOM 16042 C C . TYR A 1 4 ? -5.813 -11.126 5.215 1.00 0.00 4 TYR A C 9
ATOM 16043 O O . TYR A 1 4 ? -4.664 -10.721 5.052 1.00 0.00 4 TYR A O 9
ATOM 16061 N N . ARG A 1 5 ? -6.392 -12.059 4.473 1.00 0.00 5 ARG A N 9
ATOM 16062 C CA . ARG A 1 5 ? -5.679 -12.691 3.375 1.00 0.00 5 ARG A CA 9
ATOM 16063 C C . ARG A 1 5 ? -5.858 -11.880 2.090 1.00 0.00 5 ARG A C 9
ATOM 16064 O O . ARG A 1 5 ? -6.924 -11.909 1.476 1.00 0.00 5 ARG A O 9
ATOM 16085 N N . LEU A 1 6 ? -4.799 -11.174 1.721 1.00 0.00 6 LEU A N 9
ATOM 16086 C CA . LEU A 1 6 ? -4.825 -10.357 0.520 1.00 0.00 6 LEU A CA 9
ATOM 16087 C C . LEU A 1 6 ? -4.036 -11.058 -0.587 1.00 0.00 6 LEU A C 9
ATOM 16088 O O . LEU A 1 6 ? -2.873 -11.411 -0.397 1.00 0.00 6 LEU A O 9
ATOM 16104 N N . TYR A 1 7 ? -4.700 -11.239 -1.719 1.00 0.00 7 TYR A N 9
ATOM 16105 C CA . TYR A 1 7 ? -4.075 -11.892 -2.857 1.00 0.00 7 TYR A CA 9
ATOM 16106 C C . TYR A 1 7 ? -3.253 -10.896 -3.677 1.00 0.00 7 TYR A C 9
ATOM 16107 O O . TYR A 1 7 ? -3.794 -9.925 -4.205 1.00 0.00 7 TYR A O 9
ATOM 16125 N N . LEU A 1 8 ? -1.959 -11.170 -3.758 1.00 0.00 8 LEU A N 9
ATOM 16126 C CA . LEU A 1 8 ? -1.057 -10.310 -4.506 1.00 0.00 8 LEU A CA 9
ATOM 16127 C C . LEU A 1 8 ? -0.388 -11.122 -5.616 1.00 0.00 8 LEU A C 9
ATOM 16128 O O . LEU A 1 8 ? -0.645 -12.317 -5.757 1.00 0.00 8 LEU A O 9
ATOM 16144 N N . LYS A 1 9 ? 0.457 -10.442 -6.377 1.00 0.00 9 LYS A N 9
ATOM 16145 C CA . LYS A 1 9 ? 1.164 -11.085 -7.470 1.00 0.00 9 LYS A CA 9
ATOM 16146 C C . LYS A 1 9 ? 2.619 -11.322 -7.061 1.00 0.00 9 LYS A C 9
ATOM 16147 O O . LYS A 1 9 ? 3.160 -10.596 -6.228 1.00 0.00 9 LYS A O 9
ATOM 16166 N N . ASP A 1 10 ? 3.212 -12.341 -7.666 1.00 0.00 10 ASP A N 9
ATOM 16167 C CA . ASP A 1 10 ? 4.594 -12.683 -7.375 1.00 0.00 10 ASP A CA 9
ATOM 16168 C C . ASP A 1 10 ? 5.479 -11.458 -7.615 1.00 0.00 10 ASP A C 9
ATOM 16169 O O . ASP A 1 10 ? 6.532 -11.318 -6.994 1.00 0.00 10 ASP A O 9
ATOM 16178 N N . GLU A 1 11 ? 5.020 -10.603 -8.516 1.00 0.00 11 GLU A N 9
ATOM 16179 C CA . GLU A 1 11 ? 5.757 -9.395 -8.846 1.00 0.00 11 GLU A CA 9
ATOM 16180 C C . GLU A 1 11 ? 5.751 -8.429 -7.659 1.00 0.00 11 GLU A C 9
ATOM 16181 O O . GLU A 1 11 ? 6.805 -7.967 -7.225 1.00 0.00 11 GLU A O 9
ATOM 16193 N N . TYR A 1 12 ? 4.552 -8.154 -7.167 1.00 0.00 12 TYR A N 9
ATOM 16194 C CA . TYR A 1 12 ? 4.396 -7.252 -6.038 1.00 0.00 12 TYR A CA 9
ATOM 16195 C C . TYR A 1 12 ? 4.815 -7.929 -4.732 1.00 0.00 12 TYR A C 9
ATOM 16196 O O . TYR A 1 12 ? 5.451 -7.308 -3.882 1.00 0.00 12 TYR A O 9
ATOM 16214 N N . LEU A 1 13 ? 4.441 -9.195 -4.613 1.00 0.00 13 LEU A N 9
ATOM 16215 C CA . LEU A 1 13 ? 4.770 -9.964 -3.425 1.00 0.00 13 LEU A CA 9
ATOM 16216 C C . LEU A 1 13 ? 6.289 -9.983 -3.240 1.00 0.00 13 LEU A C 9
ATOM 16217 O O . LEU A 1 13 ? 6.784 -9.803 -2.128 1.00 0.00 13 LEU A O 9
ATOM 16233 N N . GLU A 1 14 ? 6.985 -10.202 -4.345 1.00 0.00 14 GLU A N 9
ATOM 16234 C CA . GLU A 1 14 ? 8.438 -10.247 -4.318 1.00 0.00 14 GLU A CA 9
ATOM 16235 C C . GLU A 1 14 ? 8.989 -9.080 -3.497 1.00 0.00 14 GLU A C 9
ATOM 16236 O O . GLU A 1 14 ? 9.834 -9.275 -2.624 1.00 0.00 14 GLU A O 9
ATOM 16248 N N . MET A 1 15 ? 8.490 -7.892 -3.806 1.00 0.00 15 MET A N 9
ATOM 16249 C CA . MET A 1 15 ? 8.922 -6.694 -3.107 1.00 0.00 15 MET A CA 9
ATOM 16250 C C . MET A 1 15 ? 8.598 -6.782 -1.614 1.00 0.00 15 MET A C 9
ATOM 16251 O O . MET A 1 15 ? 9.394 -6.362 -0.776 1.00 0.00 15 MET A O 9
ATOM 16265 N N . VAL A 1 16 ? 7.427 -7.332 -1.327 1.00 0.00 16 VAL A N 9
ATOM 16266 C CA . VAL A 1 16 ? 6.988 -7.481 0.050 1.00 0.00 16 VAL A CA 9
ATOM 16267 C C . VAL A 1 16 ? 7.924 -8.447 0.778 1.00 0.00 16 VAL A C 9
ATOM 16268 O O . VAL A 1 16 ? 8.251 -8.240 1.945 1.00 0.00 16 VAL A O 9
ATOM 16281 N N . LYS A 1 17 ? 8.330 -9.483 0.057 1.00 0.00 17 LYS A N 9
ATOM 16282 C CA . LYS A 1 17 ? 9.223 -10.482 0.620 1.00 0.00 17 LYS A CA 9
ATOM 16283 C C . LYS A 1 17 ? 10.576 -9.837 0.924 1.00 0.00 17 LYS A C 9
ATOM 16284 O O . LYS A 1 17 ? 11.176 -10.104 1.965 1.00 0.00 17 LYS A O 9
ATOM 16303 N N . SER A 1 18 ? 11.019 -8.999 -0.003 1.00 0.00 18 SER A N 9
ATOM 16304 C CA . SER A 1 18 ? 12.290 -8.314 0.153 1.00 0.00 18 SER A CA 9
ATOM 16305 C C . SER A 1 18 ? 12.271 -7.457 1.420 1.00 0.00 18 SER A C 9
ATOM 16306 O O . SER A 1 18 ? 13.321 -7.147 1.980 1.00 0.00 18 SER A O 9
ATOM 16314 N N . GLY A 1 19 ? 11.065 -7.098 1.835 1.00 0.00 19 GLY A N 9
ATOM 16315 C CA . GLY A 1 19 ? 10.895 -6.283 3.026 1.00 0.00 19 GLY A CA 9
ATOM 16316 C C . GLY A 1 19 ? 10.808 -4.798 2.666 1.00 0.00 19 GLY A C 9
ATOM 16317 O O . GLY A 1 19 ? 10.531 -3.963 3.525 1.00 0.00 19 GLY A O 9
ATOM 16321 N N . LYS A 1 20 ? 11.050 -4.515 1.394 1.00 0.00 20 LYS A N 9
ATOM 16322 C CA . LYS A 1 20 ? 11.002 -3.146 0.910 1.00 0.00 20 LYS A CA 9
ATOM 16323 C C . LYS A 1 20 ? 9.585 -2.596 1.086 1.00 0.00 20 LYS A C 9
ATOM 16324 O O . LYS A 1 20 ? 9.407 -1.425 1.416 1.00 0.00 20 LYS A O 9
ATOM 16343 N N . LYS A 1 21 ? 8.614 -3.468 0.859 1.00 0.00 21 LYS A N 9
ATOM 16344 C CA . LYS A 1 21 ? 7.218 -3.085 0.988 1.00 0.00 21 LYS A CA 9
ATOM 16345 C C . LYS A 1 21 ? 6.872 -2.931 2.470 1.00 0.00 21 LYS A C 9
ATOM 16346 O O . LYS A 1 21 ? 6.766 -3.920 3.193 1.00 0.00 21 LYS A O 9
ATOM 16365 N N . ARG A 1 22 ? 6.704 -1.681 2.879 1.00 0.00 22 ARG A N 9
ATOM 16366 C CA . ARG A 1 22 ? 6.372 -1.385 4.262 1.00 0.00 22 ARG A CA 9
ATOM 16367 C C . ARG A 1 22 ? 5.044 -0.629 4.338 1.00 0.00 22 ARG A C 9
ATOM 16368 O O . ARG A 1 22 ? 4.223 -0.896 5.215 1.00 0.00 22 ARG A O 9
ATOM 16389 N N . ILE A 1 23 ? 4.873 0.299 3.408 1.00 0.00 23 ILE A N 9
ATOM 16390 C CA . ILE A 1 23 ? 3.659 1.095 3.359 1.00 0.00 23 ILE A CA 9
ATOM 16391 C C . ILE A 1 23 ? 2.753 0.567 2.245 1.00 0.00 23 ILE A C 9
ATOM 16392 O O . ILE A 1 23 ? 3.151 0.530 1.082 1.00 0.00 23 ILE A O 9
ATOM 16408 N N . GLU A 1 24 ? 1.551 0.173 2.639 1.00 0.00 24 GLU A N 9
ATOM 16409 C CA . GLU A 1 24 ? 0.586 -0.351 1.688 1.00 0.00 24 GLU A CA 9
ATOM 16410 C C . GLU A 1 24 ? -0.467 0.710 1.361 1.00 0.00 24 GLU A C 9
ATOM 16411 O O . GLU A 1 24 ? -1.271 1.077 2.217 1.00 0.00 24 GLU A O 9
ATOM 16423 N N . VAL A 1 25 ? -0.428 1.175 0.121 1.00 0.00 25 VAL A N 9
ATOM 16424 C CA . VAL A 1 25 ? -1.368 2.187 -0.329 1.00 0.00 25 VAL A CA 9
ATOM 16425 C C . VAL A 1 25 ? -2.496 1.515 -1.115 1.00 0.00 25 VAL A C 9
ATOM 16426 O O . VAL A 1 25 ? -2.245 0.828 -2.104 1.00 0.00 25 VAL A O 9
ATOM 16439 N N . ARG A 1 26 ? -3.715 1.737 -0.645 1.00 0.00 26 ARG A N 9
ATOM 16440 C CA . ARG A 1 26 ? -4.882 1.161 -1.292 1.00 0.00 26 ARG A CA 9
ATOM 16441 C C . ARG A 1 26 ? -6.134 1.968 -0.943 1.00 0.00 26 ARG A C 9
ATOM 16442 O O . ARG A 1 26 ? -6.284 2.431 0.187 1.00 0.00 26 ARG A O 9
ATOM 16463 N N . VAL A 1 27 ? -7.002 2.113 -1.934 1.00 0.00 27 VAL A N 9
ATOM 16464 C CA . VAL A 1 27 ? -8.236 2.856 -1.746 1.00 0.00 27 VAL A CA 9
ATOM 16465 C C . VAL A 1 27 ? -8.845 2.490 -0.391 1.00 0.00 27 VAL A C 9
ATOM 16466 O O . VAL A 1 27 ? -8.895 1.316 -0.025 1.00 0.00 27 VAL A O 9
ATOM 16479 N N . ALA A 1 28 ? -9.293 3.516 0.317 1.00 0.00 28 ALA A N 9
ATOM 16480 C CA . ALA A 1 28 ? -9.897 3.317 1.624 1.00 0.00 28 ALA A CA 9
ATOM 16481 C C . ALA A 1 28 ? -11.312 2.762 1.448 1.00 0.00 28 ALA A C 9
ATOM 16482 O O . ALA A 1 28 ? -12.285 3.388 1.866 1.00 0.00 28 ALA A O 9
ATOM 16489 N N . TYR A 1 29 ? -11.383 1.594 0.827 1.00 0.00 29 TYR A N 9
ATOM 16490 C CA . TYR A 1 29 ? -12.662 0.948 0.591 1.00 0.00 29 TYR A CA 9
ATOM 16491 C C . TYR A 1 29 ? -13.123 0.174 1.828 1.00 0.00 29 TYR A C 9
ATOM 16492 O O . TYR A 1 29 ? -12.328 -0.100 2.725 1.00 0.00 29 TYR A O 9
ATOM 16510 N N . PRO A 1 30 ? -14.440 -0.165 1.836 1.00 0.00 30 PRO A N 9
ATOM 16511 C CA . PRO A 1 30 ? -15.017 -0.901 2.948 1.00 0.00 30 PRO A CA 9
ATOM 16512 C C . PRO A 1 30 ? -14.602 -2.373 2.904 1.00 0.00 30 PRO A C 9
ATOM 16513 O O . PRO A 1 30 ? -15.357 -3.220 2.427 1.00 0.00 30 PRO A O 9
ATOM 16524 N N . GLN A 1 31 ? -13.405 -2.633 3.408 1.00 0.00 31 GLN A N 9
ATOM 16525 C CA . GLN A 1 31 ? -12.881 -3.989 3.432 1.00 0.00 31 GLN A CA 9
ATOM 16526 C C . GLN A 1 31 ? -11.556 -4.032 4.195 1.00 0.00 31 GLN A C 9
ATOM 16527 O O . GLN A 1 31 ? -11.373 -4.865 5.081 1.00 0.00 31 GLN A O 9
ATOM 16541 N N . LEU A 1 32 ? -10.665 -3.124 3.822 1.00 0.00 32 LEU A N 9
ATOM 16542 C CA . LEU A 1 32 ? -9.362 -3.049 4.461 1.00 0.00 32 LEU A CA 9
ATOM 16543 C C . LEU A 1 32 ? -9.281 -1.769 5.295 1.00 0.00 32 LEU A C 9
ATOM 16544 O O . LEU A 1 32 ? -8.505 -1.692 6.247 1.00 0.00 32 LEU A O 9
ATOM 16560 N N . LYS A 1 33 ? -10.094 -0.796 4.909 1.00 0.00 33 LYS A N 9
ATOM 16561 C CA . LYS A 1 33 ? -10.124 0.476 5.610 1.00 0.00 33 LYS A CA 9
ATOM 16562 C C . LYS A 1 33 ? -10.479 0.236 7.079 1.00 0.00 33 LYS A C 9
ATOM 16563 O O . LYS A 1 33 ? -10.156 1.053 7.940 1.00 0.00 33 LYS A O 9
ATOM 16582 N N . ASP A 1 34 ? -11.138 -0.888 7.319 1.00 0.00 34 ASP A N 9
ATOM 16583 C CA . ASP A 1 34 ? -11.540 -1.245 8.669 1.00 0.00 34 ASP A CA 9
ATOM 16584 C C . ASP A 1 34 ? -10.309 -1.682 9.464 1.00 0.00 34 ASP A C 9
ATOM 16585 O O . ASP A 1 34 ? -10.257 -1.507 10.681 1.00 0.00 34 ASP A O 9
ATOM 16594 N N . ILE A 1 35 ? -9.347 -2.242 8.745 1.00 0.00 35 ILE A N 9
ATOM 16595 C CA . ILE A 1 35 ? -8.119 -2.706 9.369 1.00 0.00 35 ILE A CA 9
ATOM 16596 C C . ILE A 1 35 ? -7.653 -1.672 10.396 1.00 0.00 35 ILE A C 9
ATOM 16597 O O . ILE A 1 35 ? -8.042 -0.507 10.330 1.00 0.00 35 ILE A O 9
ATOM 16613 N N . LYS A 1 36 ? -6.826 -2.137 11.321 1.00 0.00 36 LYS A N 9
ATOM 16614 C CA . LYS A 1 36 ? -6.302 -1.267 12.361 1.00 0.00 36 LYS A CA 9
ATOM 16615 C C . LYS A 1 36 ? -5.099 -1.940 13.024 1.00 0.00 36 LYS A C 9
ATOM 16616 O O . LYS A 1 36 ? -4.896 -3.144 12.874 1.00 0.00 36 LYS A O 9
ATOM 16635 N N . ARG A 1 37 ? -4.333 -1.134 13.744 1.00 0.00 37 ARG A N 9
ATOM 16636 C CA . ARG A 1 37 ? -3.155 -1.637 14.431 1.00 0.00 37 ARG A CA 9
ATOM 16637 C C . ARG A 1 37 ? -3.540 -2.771 15.383 1.00 0.00 37 ARG A C 9
ATOM 16638 O O . ARG A 1 37 ? -4.530 -2.671 16.106 1.00 0.00 37 ARG A O 9
ATOM 16659 N N . GLY A 1 38 ? -2.737 -3.825 15.352 1.00 0.00 38 GLY A N 9
ATOM 16660 C CA . GLY A 1 38 ? -2.981 -4.977 16.203 1.00 0.00 38 GLY A CA 9
ATOM 16661 C C . GLY A 1 38 ? -3.438 -6.181 15.377 1.00 0.00 38 GLY A C 9
ATOM 16662 O O . GLY A 1 38 ? -3.216 -7.326 15.768 1.00 0.00 38 GLY A O 9
ATOM 16666 N N . ASP A 1 39 ? -4.067 -5.882 14.250 1.00 0.00 39 ASP A N 9
ATOM 16667 C CA . ASP A 1 39 ? -4.557 -6.925 13.366 1.00 0.00 39 ASP A CA 9
ATOM 16668 C C . ASP A 1 39 ? -3.376 -7.556 12.625 1.00 0.00 39 ASP A C 9
ATOM 16669 O O . ASP A 1 39 ? -2.223 -7.215 12.884 1.00 0.00 39 ASP A O 9
ATOM 16678 N N . LYS A 1 40 ? -3.704 -8.463 11.717 1.00 0.00 40 LYS A N 9
ATOM 16679 C CA . LYS A 1 40 ? -2.685 -9.144 10.936 1.00 0.00 40 LYS A CA 9
ATOM 16680 C C . LYS A 1 40 ? -3.136 -9.223 9.477 1.00 0.00 40 LYS A C 9
ATOM 16681 O O . LYS A 1 40 ? -4.332 -9.207 9.191 1.00 0.00 40 LYS A O 9
ATOM 16700 N N . ILE A 1 41 ? -2.154 -9.308 8.591 1.00 0.00 41 ILE A N 9
ATOM 16701 C CA . ILE A 1 41 ? -2.434 -9.391 7.168 1.00 0.00 41 ILE A CA 9
ATOM 16702 C C . ILE A 1 41 ? -1.552 -10.472 6.540 1.00 0.00 41 ILE A C 9
ATOM 16703 O O . ILE A 1 41 ? -0.377 -10.594 6.882 1.00 0.00 41 ILE A O 9
ATOM 16719 N N . ILE A 1 42 ? -2.153 -11.229 5.634 1.00 0.00 42 ILE A N 9
ATOM 16720 C CA . ILE A 1 42 ? -1.437 -12.295 4.956 1.00 0.00 42 ILE A CA 9
ATOM 16721 C C . ILE A 1 42 ? -1.443 -12.030 3.449 1.00 0.00 42 ILE A C 9
ATOM 16722 O O . ILE A 1 42 ? -2.500 -12.025 2.820 1.00 0.00 42 ILE A O 9
ATOM 16738 N N . PHE A 1 43 ? -0.250 -11.817 2.913 1.00 0.00 43 PHE A N 9
ATOM 16739 C CA . PHE A 1 43 ? -0.105 -11.551 1.492 1.00 0.00 43 PHE A CA 9
ATOM 16740 C C . PHE A 1 43 ? 0.009 -12.855 0.700 1.00 0.00 43 PHE A C 9
ATOM 16741 O O . PHE A 1 43 ? 0.896 -13.668 0.958 1.00 0.00 43 PHE A O 9
ATOM 16758 N N . ASN A 1 44 ? -0.902 -13.015 -0.249 1.00 0.00 44 ASN A N 9
ATOM 16759 C CA . ASN A 1 44 ? -0.915 -14.206 -1.081 1.00 0.00 44 ASN A CA 9
ATOM 16760 C C . ASN A 1 44 ? -1.186 -15.431 -0.205 1.00 0.00 44 ASN A C 9
ATOM 16761 O O . ASN A 1 44 ? -0.987 -16.565 -0.639 1.00 0.00 44 ASN A O 9
ATOM 16772 N N . ASP A 1 45 ? -1.636 -15.162 1.011 1.00 0.00 45 ASP A N 9
ATOM 16773 C CA . ASP A 1 45 ? -1.937 -16.228 1.952 1.00 0.00 45 ASP A CA 9
ATOM 16774 C C . ASP A 1 45 ? -0.724 -17.153 2.071 1.00 0.00 45 ASP A C 9
ATOM 16775 O O . ASP A 1 45 ? -0.831 -18.356 1.835 1.00 0.00 45 ASP A O 9
ATOM 16784 N N . LEU A 1 46 ? 0.401 -16.557 2.436 1.00 0.00 46 LEU A N 9
ATOM 16785 C CA . LEU A 1 46 ? 1.633 -17.313 2.589 1.00 0.00 46 LEU A CA 9
ATOM 16786 C C . LEU A 1 46 ? 2.589 -16.543 3.502 1.00 0.00 46 LEU A C 9
ATOM 16787 O O . LEU A 1 46 ? 3.179 -17.117 4.416 1.00 0.00 46 LEU A O 9
ATOM 16803 N N . ILE A 1 47 ? 2.714 -15.254 3.221 1.00 0.00 47 ILE A N 9
ATOM 16804 C CA . ILE A 1 47 ? 3.588 -14.398 4.005 1.00 0.00 47 ILE A CA 9
ATOM 16805 C C . ILE A 1 47 ? 2.746 -13.564 4.973 1.00 0.00 47 ILE A C 9
ATOM 16806 O O . ILE A 1 47 ? 2.008 -12.675 4.551 1.00 0.00 47 ILE A O 9
ATOM 16822 N N . PRO A 1 48 ? 2.887 -13.890 6.286 1.00 0.00 48 PRO A N 9
ATOM 16823 C CA . PRO A 1 48 ? 2.148 -13.181 7.316 1.00 0.00 48 PRO A CA 9
ATOM 16824 C C . PRO A 1 48 ? 2.743 -11.793 7.561 1.00 0.00 48 PRO A C 9
ATOM 16825 O O . PRO A 1 48 ? 3.935 -11.578 7.348 1.00 0.00 48 PRO A O 9
ATOM 16836 N N . ALA A 1 49 ? 1.885 -10.886 8.005 1.00 0.00 49 ALA A N 9
ATOM 16837 C CA . ALA A 1 49 ? 2.310 -9.525 8.281 1.00 0.00 49 ALA A CA 9
ATOM 16838 C C . ALA A 1 49 ? 1.427 -8.932 9.381 1.00 0.00 49 ALA A C 9
ATOM 16839 O O . ALA A 1 49 ? 0.232 -9.214 9.442 1.00 0.00 49 ALA A O 9
ATOM 16846 N N . GLU A 1 50 ? 2.051 -8.122 10.224 1.00 0.00 50 GLU A N 9
ATOM 16847 C CA . GLU A 1 50 ? 1.337 -7.488 11.319 1.00 0.00 50 GLU A CA 9
ATOM 16848 C C . GLU A 1 50 ? 1.154 -5.995 11.039 1.00 0.00 50 GLU A C 9
ATOM 16849 O O . GLU A 1 50 ? 2.003 -5.370 10.404 1.00 0.00 50 GLU A O 9
ATOM 16861 N N . VAL A 1 51 ? 0.042 -5.466 11.526 1.00 0.00 51 VAL A N 9
ATOM 16862 C CA . VAL A 1 51 ? -0.264 -4.058 11.336 1.00 0.00 51 VAL A CA 9
ATOM 16863 C C . VAL A 1 51 ? 0.560 -3.225 12.320 1.00 0.00 51 VAL A C 9
ATOM 16864 O O . VAL A 1 51 ? 0.464 -3.414 13.531 1.00 0.00 51 VAL A O 9
ATOM 16877 N N . VAL A 1 52 ? 1.351 -2.320 11.762 1.00 0.00 52 VAL A N 9
ATOM 16878 C CA . VAL A 1 52 ? 2.191 -1.457 12.575 1.00 0.00 52 VAL A CA 9
ATOM 16879 C C . VAL A 1 52 ? 1.417 -0.186 12.929 1.00 0.00 52 VAL A C 9
ATOM 16880 O O . VAL A 1 52 ? 1.361 0.206 14.093 1.00 0.00 52 VAL A O 9
ATOM 16893 N N . GLU A 1 53 ? 0.840 0.422 11.903 1.00 0.00 53 GLU A N 9
ATOM 16894 C CA . GLU A 1 53 ? 0.071 1.640 12.092 1.00 0.00 53 GLU A CA 9
ATOM 16895 C C . GLU A 1 53 ? -0.813 1.905 10.871 1.00 0.00 53 GLU A C 9
ATOM 16896 O O . GLU A 1 53 ? -0.448 1.557 9.749 1.00 0.00 53 GLU A O 9
ATOM 16908 N N . VAL A 1 54 ? -1.958 2.518 11.132 1.00 0.00 54 VAL A N 9
ATOM 16909 C CA . VAL A 1 54 ? -2.896 2.834 10.068 1.00 0.00 54 VAL A CA 9
ATOM 16910 C C . VAL A 1 54 ? -3.273 4.314 10.148 1.00 0.00 54 VAL A C 9
ATOM 16911 O O . VAL A 1 54 ? -3.675 4.800 11.205 1.00 0.00 54 VAL A O 9
ATOM 16924 N N . LYS A 1 55 ? -3.130 4.990 9.018 1.00 0.00 55 LYS A N 9
ATOM 16925 C CA . LYS A 1 55 ? -3.450 6.406 8.947 1.00 0.00 55 LYS A CA 9
ATOM 16926 C C . LYS A 1 55 ? -4.085 6.713 7.590 1.00 0.00 55 LYS A C 9
ATOM 16927 O O . LYS A 1 55 ? -3.771 6.066 6.592 1.00 0.00 55 LYS A O 9
ATOM 16946 N N . LYS A 1 56 ? -4.967 7.702 7.595 1.00 0.00 56 LYS A N 9
ATOM 16947 C CA . LYS A 1 56 ? -5.649 8.103 6.377 1.00 0.00 56 LYS A CA 9
ATOM 16948 C C . LYS A 1 56 ? -5.466 9.608 6.166 1.00 0.00 56 LYS A C 9
ATOM 16949 O O . LYS A 1 56 ? -5.300 10.357 7.127 1.00 0.00 56 LYS A O 9
ATOM 16968 N N . TYR A 1 57 ? -5.501 10.005 4.903 1.00 0.00 57 TYR A N 9
ATOM 16969 C CA . TYR A 1 57 ? -5.341 11.406 4.554 1.00 0.00 57 TYR A CA 9
ATOM 16970 C C . TYR A 1 57 ? -6.097 11.741 3.266 1.00 0.00 57 TYR A C 9
ATOM 16971 O O . TYR A 1 57 ? -6.725 10.869 2.667 1.00 0.00 57 TYR A O 9
ATOM 16989 N N . GLU A 1 58 ? -6.011 13.005 2.879 1.00 0.00 58 GLU A N 9
ATOM 16990 C CA . GLU A 1 58 ? -6.680 13.465 1.674 1.00 0.00 58 GLU A CA 9
ATOM 16991 C C . GLU A 1 58 ? -5.658 13.716 0.563 1.00 0.00 58 GLU A C 9
ATOM 16992 O O . GLU A 1 58 ? -4.481 13.944 0.838 1.00 0.00 58 GLU A O 9
ATOM 17004 N N . THR A 1 59 ? -6.145 13.665 -0.668 1.00 0.00 59 THR A N 9
ATOM 17005 C CA . THR A 1 59 ? -5.289 13.884 -1.821 1.00 0.00 59 THR A CA 9
ATOM 17006 C C . THR A 1 59 ? -4.071 12.960 -1.764 1.00 0.00 59 THR A C 9
ATOM 17007 O O . THR A 1 59 ? -3.805 12.340 -0.735 1.00 0.00 59 THR A O 9
ATOM 17018 N N . PHE A 1 60 ? -3.362 12.898 -2.882 1.00 0.00 60 PHE A N 9
ATOM 17019 C CA . PHE A 1 60 ? -2.178 12.060 -2.972 1.00 0.00 60 PHE A CA 9
ATOM 17020 C C . PHE A 1 60 ? -0.905 12.889 -2.788 1.00 0.00 60 PHE A C 9
ATOM 17021 O O . PHE A 1 60 ? 0.041 12.444 -2.140 1.00 0.00 60 PHE A O 9
ATOM 17038 N N . ARG A 1 61 ? -0.923 14.079 -3.370 1.00 0.00 61 ARG A N 9
ATOM 17039 C CA . ARG A 1 61 ? 0.218 14.974 -3.278 1.00 0.00 61 ARG A CA 9
ATOM 17040 C C . ARG A 1 61 ? 0.655 15.130 -1.820 1.00 0.00 61 ARG A C 9
ATOM 17041 O O . ARG A 1 61 ? 1.847 15.233 -1.533 1.00 0.00 61 ARG A O 9
ATOM 17062 N N . GLN A 1 62 ? -0.333 15.141 -0.938 1.00 0.00 62 GLN A N 9
ATOM 17063 C CA . GLN A 1 62 ? -0.066 15.283 0.484 1.00 0.00 62 GLN A CA 9
ATOM 17064 C C . GLN A 1 62 ? 0.498 13.978 1.050 1.00 0.00 62 GLN A C 9
ATOM 17065 O O . GLN A 1 62 ? 1.549 13.978 1.690 1.00 0.00 62 GLN A O 9
ATOM 17079 N N . VAL A 1 63 ? -0.224 12.898 0.793 1.00 0.00 63 VAL A N 9
ATOM 17080 C CA . VAL A 1 63 ? 0.192 11.589 1.270 1.00 0.00 63 VAL A CA 9
ATOM 17081 C C . VAL A 1 63 ? 1.643 11.338 0.856 1.00 0.00 63 VAL A C 9
ATOM 17082 O O . VAL A 1 63 ? 2.377 10.635 1.549 1.00 0.00 63 VAL A O 9
ATOM 17095 N N . LEU A 1 64 ? 2.014 11.927 -0.271 1.00 0.00 64 LEU A N 9
ATOM 17096 C CA . LEU A 1 64 ? 3.365 11.776 -0.785 1.00 0.00 64 LEU A CA 9
ATOM 17097 C C . LEU A 1 64 ? 4.327 12.600 0.073 1.00 0.00 64 LEU A C 9
ATOM 17098 O O . LEU A 1 64 ? 5.500 12.253 0.204 1.00 0.00 64 LEU A O 9
ATOM 17114 N N . ARG A 1 65 ? 3.796 13.675 0.636 1.00 0.00 65 ARG A N 9
ATOM 17115 C CA . ARG A 1 65 ? 4.593 14.551 1.478 1.00 0.00 65 ARG A CA 9
ATOM 17116 C C . ARG A 1 65 ? 4.788 13.925 2.860 1.00 0.00 65 ARG A C 9
ATOM 17117 O O . ARG A 1 65 ? 5.870 14.015 3.440 1.00 0.00 65 ARG A O 9
ATOM 17138 N N . GLU A 1 66 ? 3.725 13.303 3.349 1.00 0.00 66 GLU A N 9
ATOM 17139 C CA . GLU A 1 66 ? 3.766 12.662 4.652 1.00 0.00 66 GLU A CA 9
ATOM 17140 C C . GLU A 1 66 ? 4.520 11.334 4.567 1.00 0.00 66 GLU A C 9
ATOM 17141 O O . GLU A 1 66 ? 5.496 11.124 5.286 1.00 0.00 66 GLU A O 9
ATOM 17153 N N . GLU A 1 67 ? 4.040 10.473 3.683 1.00 0.00 67 GLU A N 9
ATOM 17154 C CA . GLU A 1 67 ? 4.657 9.171 3.495 1.00 0.00 67 GLU A CA 9
ATOM 17155 C C . GLU A 1 67 ? 5.694 9.232 2.371 1.00 0.00 67 GLU A C 9
ATOM 17156 O O . GLU A 1 67 ? 5.569 10.038 1.451 1.00 0.00 67 GLU A O 9
ATOM 17168 N N . PRO A 1 68 ? 6.720 8.347 2.487 1.00 0.00 68 PRO A N 9
ATOM 17169 C CA . PRO A 1 68 ? 7.777 8.293 1.492 1.00 0.00 68 PRO A CA 9
ATOM 17170 C C . PRO A 1 68 ? 7.290 7.614 0.210 1.00 0.00 68 PRO A C 9
ATOM 17171 O O . PRO A 1 68 ? 6.184 7.079 0.169 1.00 0.00 68 PRO A O 9
ATOM 17182 N N . ILE A 1 69 ? 8.141 7.659 -0.805 1.00 0.00 69 ILE A N 9
ATOM 17183 C CA . ILE A 1 69 ? 7.811 7.055 -2.085 1.00 0.00 69 ILE A CA 9
ATOM 17184 C C . ILE A 1 69 ? 8.729 5.856 -2.330 1.00 0.00 69 ILE A C 9
ATOM 17185 O O . ILE A 1 69 ? 8.333 4.887 -2.975 1.00 0.00 69 ILE A O 9
ATOM 17201 N N . ASP A 1 70 ? 9.940 5.961 -1.802 1.00 0.00 70 ASP A N 9
ATOM 17202 C CA . ASP A 1 70 ? 10.918 4.898 -1.955 1.00 0.00 70 ASP A CA 9
ATOM 17203 C C . ASP A 1 70 ? 10.392 3.626 -1.287 1.00 0.00 70 ASP A C 9
ATOM 17204 O O . ASP A 1 70 ? 10.645 2.520 -1.763 1.00 0.00 70 ASP A O 9
ATOM 17213 N N . LYS A 1 71 ? 9.670 3.826 -0.194 1.00 0.00 71 LYS A N 9
ATOM 17214 C CA . LYS A 1 71 ? 9.105 2.709 0.544 1.00 0.00 71 LYS A CA 9
ATOM 17215 C C . LYS A 1 71 ? 7.893 2.162 -0.213 1.00 0.00 71 LYS A C 9
ATOM 17216 O O . LYS A 1 71 ? 7.844 0.978 -0.542 1.00 0.00 71 LYS A O 9
ATOM 17235 N N . ILE A 1 72 ? 6.945 3.052 -0.469 1.00 0.00 72 ILE A N 9
ATOM 17236 C CA . ILE A 1 72 ? 5.737 2.674 -1.181 1.00 0.00 72 ILE A CA 9
ATOM 17237 C C . ILE A 1 72 ? 6.117 1.922 -2.458 1.00 0.00 72 ILE A C 9
ATOM 17238 O O . ILE A 1 72 ? 5.522 0.894 -2.778 1.00 0.00 72 ILE A O 9
ATOM 17254 N N . PHE A 1 73 ? 7.105 2.465 -3.154 1.00 0.00 73 PHE A N 9
ATOM 17255 C CA . PHE A 1 73 ? 7.572 1.858 -4.389 1.00 0.00 73 PHE A CA 9
ATOM 17256 C C . PHE A 1 73 ? 9.101 1.825 -4.441 1.00 0.00 73 PHE A C 9
ATOM 17257 O O . PHE A 1 73 ? 9.756 2.836 -4.190 1.00 0.00 73 PHE A O 9
ATOM 17274 N N . PRO A 1 74 ? 9.639 0.622 -4.776 1.00 0.00 74 PRO A N 9
ATOM 17275 C CA . PRO A 1 74 ? 11.078 0.444 -4.864 1.00 0.00 74 PRO A CA 9
ATOM 17276 C C . PRO A 1 74 ? 11.634 1.086 -6.136 1.00 0.00 74 PRO A C 9
ATOM 17277 O O . PRO A 1 74 ? 12.820 1.404 -6.209 1.00 0.00 74 PRO A O 9
ATOM 17288 N N . ASP A 1 75 ? 10.750 1.258 -7.109 1.00 0.00 75 ASP A N 9
ATOM 17289 C CA . ASP A 1 75 ? 11.137 1.857 -8.375 1.00 0.00 75 ASP A CA 9
ATOM 17290 C C . ASP A 1 75 ? 11.698 3.258 -8.121 1.00 0.00 75 ASP A C 9
ATOM 17291 O O . ASP A 1 75 ? 12.420 3.801 -8.955 1.00 0.00 75 ASP A O 9
ATOM 17300 N N . LYS A 1 76 ? 11.343 3.802 -6.967 1.00 0.00 76 LYS A N 9
ATOM 17301 C CA . LYS A 1 76 ? 11.801 5.129 -6.593 1.00 0.00 76 LYS A CA 9
ATOM 17302 C C . LYS A 1 76 ? 11.519 6.103 -7.739 1.00 0.00 76 LYS A C 9
ATOM 17303 O O . LYS A 1 76 ? 12.445 6.643 -8.342 1.00 0.00 76 LYS A O 9
ATOM 17322 N N . PRO A 1 77 ? 10.202 6.303 -8.012 1.00 0.00 77 PRO A N 9
ATOM 17323 C CA . PRO A 1 77 ? 9.785 7.202 -9.075 1.00 0.00 77 PRO A CA 9
ATOM 17324 C C . PRO A 1 77 ? 9.955 8.663 -8.654 1.00 0.00 77 PRO A C 9
ATOM 17325 O O . PRO A 1 77 ? 10.562 8.950 -7.623 1.00 0.00 77 PRO A O 9
ATOM 17336 N N . SER A 1 78 ? 9.409 9.549 -9.474 1.00 0.00 78 SER A N 9
ATOM 17337 C CA . SER A 1 78 ? 9.492 10.973 -9.201 1.00 0.00 78 SER A CA 9
ATOM 17338 C C . SER A 1 78 ? 8.105 11.523 -8.861 1.00 0.00 78 SER A C 9
ATOM 17339 O O . SER A 1 78 ? 7.093 10.975 -9.295 1.00 0.00 78 SER A O 9
ATOM 17347 N N . PHE A 1 79 ? 8.103 12.600 -8.090 1.00 0.00 79 PHE A N 9
ATOM 17348 C CA . PHE A 1 79 ? 6.857 13.230 -7.687 1.00 0.00 79 PHE A CA 9
ATOM 17349 C C . PHE A 1 79 ? 5.924 13.413 -8.885 1.00 0.00 79 PHE A C 9
ATOM 17350 O O . PHE A 1 79 ? 4.717 13.202 -8.774 1.00 0.00 79 PHE A O 9
ATOM 17367 N N . GLU A 1 80 ? 6.518 13.803 -10.004 1.00 0.00 80 GLU A N 9
ATOM 17368 C CA . GLU A 1 80 ? 5.754 14.017 -11.221 1.00 0.00 80 GLU A CA 9
ATOM 17369 C C . GLU A 1 80 ? 5.361 12.676 -11.844 1.00 0.00 80 GLU A C 9
ATOM 17370 O O . GLU A 1 80 ? 4.229 12.505 -12.295 1.00 0.00 80 GLU A O 9
ATOM 17382 N N . LYS A 1 81 ? 6.317 11.758 -11.848 1.00 0.00 81 LYS A N 9
ATOM 17383 C CA . LYS A 1 81 ? 6.084 10.438 -12.407 1.00 0.00 81 LYS A CA 9
ATOM 17384 C C . LYS A 1 81 ? 4.899 9.787 -11.692 1.00 0.00 81 LYS A C 9
ATOM 17385 O O . LYS A 1 81 ? 3.986 9.273 -12.337 1.00 0.00 81 LYS A O 9
ATOM 17404 N N . ALA A 1 82 ? 4.950 9.831 -10.369 1.00 0.00 82 ALA A N 9
ATOM 17405 C CA . ALA A 1 82 ? 3.892 9.252 -9.559 1.00 0.00 82 ALA A CA 9
ATOM 17406 C C . ALA A 1 82 ? 2.550 9.863 -9.969 1.00 0.00 82 ALA A C 9
ATOM 17407 O O . ALA A 1 82 ? 1.532 9.174 -9.993 1.00 0.00 82 ALA A O 9
ATOM 17414 N N . LEU A 1 83 ? 2.593 11.150 -10.280 1.00 0.00 83 LEU A N 9
ATOM 17415 C CA . LEU A 1 83 ? 1.393 11.862 -10.687 1.00 0.00 83 LEU A CA 9
ATOM 17416 C C . LEU A 1 83 ? 0.758 11.142 -11.879 1.00 0.00 83 LEU A C 9
ATOM 17417 O O . LEU A 1 83 ? -0.434 10.840 -11.863 1.00 0.00 83 LEU A O 9
ATOM 17433 N N . LYS A 1 84 ? 1.583 10.888 -12.884 1.00 0.00 84 LYS A N 9
ATOM 17434 C CA . LYS A 1 84 ? 1.117 10.210 -14.081 1.00 0.00 84 LYS A CA 9
ATOM 17435 C C . LYS A 1 84 ? 0.870 8.734 -13.763 1.00 0.00 84 LYS A C 9
ATOM 17436 O O . LYS A 1 84 ? -0.224 8.221 -13.995 1.00 0.00 84 LYS A O 9
ATOM 17455 N N . ARG A 1 85 ? 1.903 8.094 -13.236 1.00 0.00 85 ARG A N 9
ATOM 17456 C CA . ARG A 1 85 ? 1.811 6.688 -12.883 1.00 0.00 85 ARG A CA 9
ATOM 17457 C C . ARG A 1 85 ? 0.463 6.394 -12.221 1.00 0.00 85 ARG A C 9
ATOM 17458 O O . ARG A 1 85 ? -0.203 5.420 -12.567 1.00 0.00 85 ARG A O 9
ATOM 17479 N N . PHE A 1 86 ? 0.102 7.254 -11.280 1.00 0.00 86 PHE A N 9
ATOM 17480 C CA . PHE A 1 86 ? -1.154 7.098 -10.566 1.00 0.00 86 PHE A CA 9
ATOM 17481 C C . PHE A 1 86 ? -2.343 7.426 -11.472 1.00 0.00 86 PHE A C 9
ATOM 17482 O O . PHE A 1 86 ? -3.284 6.641 -11.575 1.00 0.00 86 PHE A O 9
ATOM 17499 N N . HIS A 1 87 ? -2.262 8.587 -12.105 1.00 0.00 87 HIS A N 9
ATOM 17500 C CA . HIS A 1 87 ? -3.320 9.028 -12.998 1.00 0.00 87 HIS A CA 9
ATOM 17501 C C . HIS A 1 87 ? -3.582 7.952 -14.054 1.00 0.00 87 HIS A C 9
ATOM 17502 O O . HIS A 1 87 ? -4.703 7.464 -14.183 1.00 0.00 87 HIS A O 9
ATOM 17516 N N . ASN A 1 88 ? -2.528 7.613 -14.782 1.00 0.00 88 ASN A N 9
ATOM 17517 C CA . ASN A 1 88 ? -2.630 6.604 -15.822 1.00 0.00 88 ASN A CA 9
ATOM 17518 C C . ASN A 1 88 ? -3.022 5.266 -15.192 1.00 0.00 88 ASN A C 9
ATOM 17519 O O . ASN A 1 88 ? -2.161 4.507 -14.751 1.00 0.00 88 ASN A O 9
ATOM 17530 N N . MET A 1 89 ? -4.324 5.018 -15.169 1.00 0.00 89 MET A N 9
ATOM 17531 C CA . MET A 1 89 ? -4.841 3.785 -14.600 1.00 0.00 89 MET A CA 9
ATOM 17532 C C . MET A 1 89 ? -6.348 3.664 -14.833 1.00 0.00 89 MET A C 9
ATOM 17533 O O . MET A 1 89 ? -7.061 4.666 -14.842 1.00 0.00 89 MET A O 9
ATOM 17547 N N . TYR A 1 90 ? -6.789 2.427 -15.015 1.00 0.00 90 TYR A N 9
ATOM 17548 C CA . TYR A 1 90 ? -8.199 2.162 -15.247 1.00 0.00 90 TYR A CA 9
ATOM 17549 C C . TYR A 1 90 ? -8.737 3.021 -16.393 1.00 0.00 90 TYR A C 9
ATOM 17550 O O . TYR A 1 90 ? -9.072 4.188 -16.195 1.00 0.00 90 TYR A O 9
ATOM 17568 N N . PRO A 1 91 ? -8.805 2.395 -17.598 1.00 0.00 91 PRO A N 9
ATOM 17569 C CA . PRO A 1 91 ? -9.297 3.089 -18.776 1.00 0.00 91 PRO A CA 9
ATOM 17570 C C . PRO A 1 91 ? -10.819 3.238 -18.729 1.00 0.00 91 PRO A C 9
ATOM 17571 O O . PRO A 1 91 ? -11.469 2.722 -17.821 1.00 0.00 91 PRO A O 9
ATOM 17582 N N . LYS A 1 92 ? -11.343 3.946 -19.719 1.00 0.00 92 LYS A N 9
ATOM 17583 C CA . LYS A 1 92 ? -12.776 4.170 -19.801 1.00 0.00 92 LYS A CA 9
ATOM 17584 C C . LYS A 1 92 ? -13.169 5.295 -18.842 1.00 0.00 92 LYS A C 9
ATOM 17585 O O . LYS A 1 92 ? -13.145 5.114 -17.625 1.00 0.00 92 LYS A O 9
ATOM 17604 N N . TRP A 1 93 ? -13.520 6.431 -19.425 1.00 0.00 93 TRP A N 9
ATOM 17605 C CA . TRP A 1 93 ? -13.917 7.585 -18.636 1.00 0.00 93 TRP A CA 9
ATOM 17606 C C . TRP A 1 93 ? -12.741 7.972 -17.738 1.00 0.00 93 TRP A C 9
ATOM 17607 O O . TRP A 1 93 ? -12.582 7.426 -16.647 1.00 0.00 93 TRP A O 9
ATOM 17628 N N . LYS A 1 94 ? -11.946 8.911 -18.230 1.00 0.00 94 LYS A N 9
ATOM 17629 C CA . LYS A 1 94 ? -10.788 9.377 -17.485 1.00 0.00 94 LYS A CA 9
ATOM 17630 C C . LYS A 1 94 ? -11.258 10.191 -16.278 1.00 0.00 94 LYS A C 9
ATOM 17631 O O . LYS A 1 94 ? -11.096 11.410 -16.246 1.00 0.00 94 LYS A O 9
ATOM 17650 N N . GLU A 1 95 ? -11.829 9.484 -15.314 1.00 0.00 95 GLU A N 9
ATOM 17651 C CA . GLU A 1 95 ? -12.323 10.126 -14.108 1.00 0.00 95 GLU A CA 9
ATOM 17652 C C . GLU A 1 95 ? -12.946 9.088 -13.172 1.00 0.00 95 GLU A C 9
ATOM 17653 O O . GLU A 1 95 ? -14.161 9.072 -12.978 1.00 0.00 95 GLU A O 9
ATOM 17665 N N . TYR A 1 96 ? -12.086 8.248 -12.615 1.00 0.00 96 TYR A N 9
ATOM 17666 C CA . TYR A 1 96 ? -12.537 7.210 -11.704 1.00 0.00 96 TYR A CA 9
ATOM 17667 C C . TYR A 1 96 ? -11.406 6.768 -10.774 1.00 0.00 96 TYR A C 9
ATOM 17668 O O . TYR A 1 96 ? -10.252 7.149 -10.968 1.00 0.00 96 TYR A O 9
ATOM 17686 N N . ARG A 1 97 ? -11.775 5.970 -9.783 1.00 0.00 97 ARG A N 9
ATOM 17687 C CA . ARG A 1 97 ? -10.806 5.472 -8.822 1.00 0.00 97 ARG A CA 9
ATOM 17688 C C . ARG A 1 97 ? -10.280 6.619 -7.956 1.00 0.00 97 ARG A C 9
ATOM 17689 O O . ARG A 1 97 ? -10.068 7.726 -8.448 1.00 0.00 97 ARG A O 9
ATOM 17710 N N . TYR A 1 98 ? -10.084 6.314 -6.681 1.00 0.00 98 TYR A N 9
ATOM 17711 C CA . TYR A 1 98 ? -9.587 7.305 -5.743 1.00 0.00 98 TYR A CA 9
ATOM 17712 C C . TYR A 1 98 ? -9.228 6.660 -4.403 1.00 0.00 98 TYR A C 9
ATOM 17713 O O . TYR A 1 98 ? -10.095 6.123 -3.715 1.00 0.00 98 TYR A O 9
ATOM 17731 N N . GLY A 1 99 ? -7.947 6.733 -4.072 1.00 0.00 99 GLY A N 9
ATOM 17732 C CA . GLY A 1 99 ? -7.462 6.162 -2.827 1.00 0.00 99 GLY A CA 9
ATOM 17733 C C . GLY A 1 99 ? -6.430 7.080 -2.168 1.00 0.00 99 GLY A C 9
ATOM 17734 O O . GLY A 1 99 ? -5.644 7.730 -2.856 1.00 0.00 99 GLY A O 9
ATOM 17738 N N . VAL A 1 100 ? -6.465 7.104 -0.844 1.00 0.00 100 VAL A N 9
ATOM 17739 C CA . VAL A 1 100 ? -5.542 7.931 -0.085 1.00 0.00 100 VAL A CA 9
ATOM 17740 C C . VAL A 1 100 ? -5.397 7.361 1.327 1.00 0.00 100 VAL A C 9
ATOM 17741 O O . VAL A 1 100 ? -5.634 8.062 2.310 1.00 0.00 100 VAL A O 9
ATOM 17754 N N . LEU A 1 101 ? -5.008 6.096 1.384 1.00 0.00 101 LEU A N 9
ATOM 17755 C CA . LEU A 1 101 ? -4.828 5.424 2.659 1.00 0.00 101 LEU A CA 9
ATOM 17756 C C . LEU A 1 101 ? -3.397 4.892 2.754 1.00 0.00 101 LEU A C 9
ATOM 17757 O O . LEU A 1 101 ? -2.911 4.241 1.830 1.00 0.00 101 LEU A O 9
ATOM 17773 N N . ALA A 1 102 ? -2.762 5.190 3.878 1.00 0.00 102 ALA A N 9
ATOM 17774 C CA . ALA A 1 102 ? -1.396 4.750 4.105 1.00 0.00 102 ALA A CA 9
ATOM 17775 C C . ALA A 1 102 ? -1.384 3.678 5.197 1.00 0.00 102 ALA A C 9
ATOM 17776 O O . ALA A 1 102 ? -1.531 3.990 6.378 1.00 0.00 102 ALA A O 9
ATOM 17783 N N . ILE A 1 103 ? -1.210 2.439 4.764 1.00 0.00 103 ILE A N 9
ATOM 17784 C CA . ILE A 1 103 ? -1.177 1.320 5.690 1.00 0.00 103 ILE A CA 9
ATOM 17785 C C . ILE A 1 103 ? 0.277 0.930 5.962 1.00 0.00 103 ILE A C 9
ATOM 17786 O O . ILE A 1 103 ? 1.073 0.803 5.033 1.00 0.00 103 ILE A O 9
ATOM 17802 N N . LYS A 1 104 ? 0.580 0.751 7.239 1.00 0.00 104 LYS A N 9
ATOM 17803 C CA . LYS A 1 104 ? 1.924 0.378 7.645 1.00 0.00 104 LYS A CA 9
ATOM 17804 C C . LYS A 1 104 ? 1.891 -1.007 8.294 1.00 0.00 104 LYS A C 9
ATOM 17805 O O . LYS A 1 104 ? 1.312 -1.181 9.365 1.00 0.00 104 LYS A O 9
ATOM 17824 N N . PHE A 1 105 ? 2.519 -1.958 7.618 1.00 0.00 105 PHE A N 9
ATOM 17825 C CA . PHE A 1 105 ? 2.569 -3.322 8.116 1.00 0.00 105 PHE A CA 9
ATOM 17826 C C . PHE A 1 105 ? 4.010 -3.832 8.177 1.00 0.00 105 PHE A C 9
ATOM 17827 O O . PHE A 1 105 ? 4.867 -3.373 7.423 1.00 0.00 105 PHE A O 9
ATOM 17844 N N . ARG A 1 106 ? 4.233 -4.774 9.081 1.00 0.00 106 ARG A N 9
ATOM 17845 C CA . ARG A 1 106 ? 5.556 -5.351 9.250 1.00 0.00 106 ARG A CA 9
ATOM 17846 C C . ARG A 1 106 ? 5.507 -6.864 9.029 1.00 0.00 106 ARG A C 9
ATOM 17847 O O . ARG A 1 106 ? 4.880 -7.588 9.800 1.00 0.00 106 ARG A O 9
ATOM 17868 N N . VAL A 1 107 ? 6.178 -7.298 7.971 1.00 0.00 107 VAL A N 9
ATOM 17869 C CA . VAL A 1 107 ? 6.219 -8.712 7.639 1.00 0.00 107 VAL A CA 9
ATOM 17870 C C . VAL A 1 107 ? 6.795 -9.492 8.822 1.00 0.00 107 VAL A C 9
ATOM 17871 O O . VAL A 1 107 ? 7.936 -9.266 9.223 1.00 0.00 107 VAL A O 9
ATOM 17884 N N . LEU A 1 108 ? 5.980 -10.395 9.347 1.00 0.00 108 LEU A N 9
ATOM 17885 C CA . LEU A 1 108 ? 6.395 -11.211 10.476 1.00 0.00 108 LEU A CA 9
ATOM 17886 C C . LEU A 1 108 ? 7.402 -12.260 10.000 1.00 0.00 108 LEU A C 9
ATOM 17887 O O . LEU A 1 108 ? 7.020 -13.269 9.409 1.00 0.00 108 LEU A O 9
ATOM 17903 N N . GLY A 1 109 ? 8.669 -11.985 10.274 1.00 0.00 109 GLY A N 9
ATOM 17904 C CA . GLY A 1 109 ? 9.733 -12.892 9.881 1.00 0.00 109 GLY A CA 9
ATOM 17905 C C . GLY A 1 109 ? 9.984 -12.823 8.373 1.00 0.00 109 GLY A C 9
ATOM 17906 O O . GLY A 1 109 ? 9.178 -13.312 7.583 1.00 0.00 109 GLY A O 9
ATOM 17910 N N . ARG A 1 110 ? 11.104 -12.210 8.019 1.00 0.00 110 ARG A N 9
ATOM 17911 C CA . ARG A 1 110 ? 11.470 -12.070 6.620 1.00 0.00 110 ARG A CA 9
ATOM 17912 C C . ARG A 1 110 ? 12.362 -13.236 6.186 1.00 0.00 110 ARG A C 9
ATOM 17913 O O . ARG A 1 110 ? 12.869 -13.979 7.024 1.00 0.00 110 ARG A O 9
ATOM 17934 N N . ASP A 1 111 ? 12.524 -13.359 4.876 1.00 0.00 111 ASP A N 9
ATOM 17935 C CA . ASP A 1 111 ? 13.345 -14.421 4.321 1.00 0.00 111 ASP A CA 9
ATOM 17936 C C . ASP A 1 111 ? 14.604 -14.587 5.175 1.00 0.00 111 ASP A C 9
ATOM 17937 O O . ASP A 1 111 ? 14.989 -13.674 5.903 1.00 0.00 111 ASP A O 9
ATOM 17946 N N . LYS A 1 112 ? 15.210 -15.759 5.058 1.00 0.00 112 LYS A N 9
ATOM 17947 C CA . LYS A 1 112 ? 16.417 -16.057 5.810 1.00 0.00 112 LYS A CA 9
ATOM 17948 C C . LYS A 1 112 ? 17.590 -16.216 4.841 1.00 0.00 112 LYS A C 9
ATOM 17949 O O . LYS A 1 112 ? 17.403 -16.197 3.625 1.00 0.00 112 LYS A O 9
ATOM 17968 N N . GLU A 1 113 ? 18.774 -16.369 5.416 1.00 0.00 113 GLU A N 9
ATOM 17969 C CA . GLU A 1 113 ? 19.978 -16.531 4.618 1.00 0.00 113 GLU A CA 9
ATOM 17970 C C . GLU A 1 113 ? 19.794 -17.662 3.604 1.00 0.00 113 GLU A C 9
ATOM 17971 O O . GLU A 1 113 ? 18.824 -18.415 3.677 1.00 0.00 113 GLU A O 9
ATOM 17983 N N . MET A 1 1 ? -6.551 -9.406 17.793 1.00 0.00 1 MET A N 10
ATOM 17984 C CA . MET A 1 1 ? -5.836 -9.394 16.528 1.00 0.00 1 MET A CA 10
ATOM 17985 C C . MET A 1 1 ? -6.568 -10.230 15.477 1.00 0.00 1 MET A C 10
ATOM 17986 O O . MET A 1 1 ? -6.951 -11.369 15.740 1.00 0.00 1 MET A O 10
ATOM 18000 N N . LYS A 1 2 ? -6.740 -9.633 14.307 1.00 0.00 2 LYS A N 10
ATOM 18001 C CA . LYS A 1 2 ? -7.419 -10.308 13.214 1.00 0.00 2 LYS A CA 10
ATOM 18002 C C . LYS A 1 2 ? -6.421 -10.576 12.086 1.00 0.00 2 LYS A C 10
ATOM 18003 O O . LYS A 1 2 ? -5.333 -10.002 12.066 1.00 0.00 2 LYS A O 10
ATOM 18022 N N . VAL A 1 3 ? -6.826 -11.447 11.174 1.00 0.00 3 VAL A N 10
ATOM 18023 C CA . VAL A 1 3 ? -5.980 -11.798 10.046 1.00 0.00 3 VAL A CA 10
ATOM 18024 C C . VAL A 1 3 ? -6.716 -11.476 8.744 1.00 0.00 3 VAL A C 10
ATOM 18025 O O . VAL A 1 3 ? -7.914 -11.730 8.624 1.00 0.00 3 VAL A O 10
ATOM 18038 N N . TYR A 1 4 ? -5.969 -10.921 7.801 1.00 0.00 4 TYR A N 10
ATOM 18039 C CA . TYR A 1 4 ? -6.535 -10.562 6.512 1.00 0.00 4 TYR A CA 10
ATOM 18040 C C . TYR A 1 4 ? -5.728 -11.178 5.367 1.00 0.00 4 TYR A C 10
ATOM 18041 O O . TYR A 1 4 ? -4.566 -10.827 5.163 1.00 0.00 4 TYR A O 10
ATOM 18059 N N . ARG A 1 5 ? -6.374 -12.085 4.651 1.00 0.00 5 ARG A N 10
ATOM 18060 C CA . ARG A 1 5 ? -5.731 -12.753 3.533 1.00 0.00 5 ARG A CA 10
ATOM 18061 C C . ARG A 1 5 ? -5.881 -11.919 2.259 1.00 0.00 5 ARG A C 10
ATOM 18062 O O . ARG A 1 5 ? -6.947 -11.902 1.645 1.00 0.00 5 ARG A O 10
ATOM 18083 N N . LEU A 1 6 ? -4.797 -11.248 1.899 1.00 0.00 6 LEU A N 10
ATOM 18084 C CA . LEU A 1 6 ? -4.794 -10.413 0.709 1.00 0.00 6 LEU A CA 10
ATOM 18085 C C . LEU A 1 6 ? -4.012 -11.118 -0.401 1.00 0.00 6 LEU A C 10
ATOM 18086 O O . LEU A 1 6 ? -2.818 -11.377 -0.257 1.00 0.00 6 LEU A O 10
ATOM 18102 N N . TYR A 1 7 ? -4.717 -11.410 -1.484 1.00 0.00 7 TYR A N 10
ATOM 18103 C CA . TYR A 1 7 ? -4.104 -12.080 -2.618 1.00 0.00 7 TYR A CA 10
ATOM 18104 C C . TYR A 1 7 ? -3.346 -11.085 -3.499 1.00 0.00 7 TYR A C 10
ATOM 18105 O O . TYR A 1 7 ? -3.944 -10.174 -4.070 1.00 0.00 7 TYR A O 10
ATOM 18123 N N . LEU A 1 8 ? -2.040 -11.292 -3.582 1.00 0.00 8 LEU A N 10
ATOM 18124 C CA . LEU A 1 8 ? -1.194 -10.425 -4.384 1.00 0.00 8 LEU A CA 10
ATOM 18125 C C . LEU A 1 8 ? -0.522 -11.249 -5.484 1.00 0.00 8 LEU A C 10
ATOM 18126 O O . LEU A 1 8 ? -0.692 -12.466 -5.543 1.00 0.00 8 LEU A O 10
ATOM 18142 N N . LYS A 1 9 ? 0.226 -10.553 -6.327 1.00 0.00 9 LYS A N 10
ATOM 18143 C CA . LYS A 1 9 ? 0.924 -11.206 -7.422 1.00 0.00 9 LYS A CA 10
ATOM 18144 C C . LYS A 1 9 ? 2.378 -11.454 -7.017 1.00 0.00 9 LYS A C 10
ATOM 18145 O O . LYS A 1 9 ? 2.956 -10.679 -6.257 1.00 0.00 9 LYS A O 10
ATOM 18164 N N . ASP A 1 10 ? 2.929 -12.538 -7.544 1.00 0.00 10 ASP A N 10
ATOM 18165 C CA . ASP A 1 10 ? 4.305 -12.899 -7.248 1.00 0.00 10 ASP A CA 10
ATOM 18166 C C . ASP A 1 10 ? 5.218 -11.714 -7.569 1.00 0.00 10 ASP A C 10
ATOM 18167 O O . ASP A 1 10 ? 6.274 -11.556 -6.959 1.00 0.00 10 ASP A O 10
ATOM 18176 N N . GLU A 1 11 ? 4.778 -10.912 -8.528 1.00 0.00 11 GLU A N 10
ATOM 18177 C CA . GLU A 1 11 ? 5.543 -9.747 -8.938 1.00 0.00 11 GLU A CA 10
ATOM 18178 C C . GLU A 1 11 ? 5.581 -8.713 -7.811 1.00 0.00 11 GLU A C 10
ATOM 18179 O O . GLU A 1 11 ? 6.653 -8.246 -7.427 1.00 0.00 11 GLU A O 10
ATOM 18191 N N . TYR A 1 12 ? 4.398 -8.386 -7.311 1.00 0.00 12 TYR A N 10
ATOM 18192 C CA . TYR A 1 12 ? 4.283 -7.416 -6.235 1.00 0.00 12 TYR A CA 10
ATOM 18193 C C . TYR A 1 12 ? 4.709 -8.026 -4.899 1.00 0.00 12 TYR A C 10
ATOM 18194 O O . TYR A 1 12 ? 5.428 -7.395 -4.125 1.00 0.00 12 TYR A O 10
ATOM 18212 N N . LEU A 1 13 ? 4.247 -9.246 -4.668 1.00 0.00 13 LEU A N 10
ATOM 18213 C CA . LEU A 1 13 ? 4.572 -9.949 -3.438 1.00 0.00 13 LEU A CA 10
ATOM 18214 C C . LEU A 1 13 ? 6.090 -9.967 -3.251 1.00 0.00 13 LEU A C 10
ATOM 18215 O O . LEU A 1 13 ? 6.586 -9.753 -2.146 1.00 0.00 13 LEU A O 10
ATOM 18231 N N . GLU A 1 14 ? 6.786 -10.225 -4.349 1.00 0.00 14 GLU A N 10
ATOM 18232 C CA . GLU A 1 14 ? 8.238 -10.274 -4.321 1.00 0.00 14 GLU A CA 10
ATOM 18233 C C . GLU A 1 14 ? 8.793 -9.094 -3.521 1.00 0.00 14 GLU A C 10
ATOM 18234 O O . GLU A 1 14 ? 9.640 -9.275 -2.647 1.00 0.00 14 GLU A O 10
ATOM 18246 N N . MET A 1 15 ? 8.295 -7.911 -3.849 1.00 0.00 15 MET A N 10
ATOM 18247 C CA . MET A 1 15 ? 8.731 -6.701 -3.172 1.00 0.00 15 MET A CA 10
ATOM 18248 C C . MET A 1 15 ? 8.516 -6.811 -1.661 1.00 0.00 15 MET A C 10
ATOM 18249 O O . MET A 1 15 ? 9.399 -6.463 -0.878 1.00 0.00 15 MET A O 10
ATOM 18263 N N . VAL A 1 16 ? 7.339 -7.297 -1.296 1.00 0.00 16 VAL A N 10
ATOM 18264 C CA . VAL A 1 16 ? 6.998 -7.458 0.107 1.00 0.00 16 VAL A CA 10
ATOM 18265 C C . VAL A 1 16 ? 7.994 -8.415 0.764 1.00 0.00 16 VAL A C 10
ATOM 18266 O O . VAL A 1 16 ? 8.484 -8.151 1.861 1.00 0.00 16 VAL A O 10
ATOM 18279 N N . LYS A 1 17 ? 8.264 -9.508 0.065 1.00 0.00 17 LYS A N 10
ATOM 18280 C CA . LYS A 1 17 ? 9.193 -10.507 0.567 1.00 0.00 17 LYS A CA 10
ATOM 18281 C C . LYS A 1 17 ? 10.562 -9.860 0.784 1.00 0.00 17 LYS A C 10
ATOM 18282 O O . LYS A 1 17 ? 11.232 -10.136 1.778 1.00 0.00 17 LYS A O 10
ATOM 18301 N N . SER A 1 18 ? 10.937 -9.010 -0.161 1.00 0.00 18 SER A N 10
ATOM 18302 C CA . SER A 1 18 ? 12.214 -8.322 -0.085 1.00 0.00 18 SER A CA 10
ATOM 18303 C C . SER A 1 18 ? 12.232 -7.386 1.124 1.00 0.00 18 SER A C 10
ATOM 18304 O O . SER A 1 18 ? 13.289 -7.128 1.698 1.00 0.00 18 SER A O 10
ATOM 18312 N N . GLY A 1 19 ? 11.050 -6.902 1.477 1.00 0.00 19 GLY A N 10
ATOM 18313 C CA . GLY A 1 19 ? 10.917 -6.000 2.608 1.00 0.00 19 GLY A CA 10
ATOM 18314 C C . GLY A 1 19 ? 10.640 -4.570 2.139 1.00 0.00 19 GLY A C 10
ATOM 18315 O O . GLY A 1 19 ? 10.123 -3.753 2.900 1.00 0.00 19 GLY A O 10
ATOM 18319 N N . LYS A 1 20 ? 10.995 -4.311 0.889 1.00 0.00 20 LYS A N 10
ATOM 18320 C CA . LYS A 1 20 ? 10.791 -2.994 0.311 1.00 0.00 20 LYS A CA 10
ATOM 18321 C C . LYS A 1 20 ? 9.342 -2.560 0.541 1.00 0.00 20 LYS A C 10
ATOM 18322 O O . LYS A 1 20 ? 9.089 -1.439 0.980 1.00 0.00 20 LYS A O 10
ATOM 18341 N N . LYS A 1 21 ? 8.429 -3.470 0.235 1.00 0.00 21 LYS A N 10
ATOM 18342 C CA . LYS A 1 21 ? 7.013 -3.195 0.404 1.00 0.00 21 LYS A CA 10
ATOM 18343 C C . LYS A 1 21 ? 6.700 -3.045 1.894 1.00 0.00 21 LYS A C 10
ATOM 18344 O O . LYS A 1 21 ? 6.754 -4.018 2.644 1.00 0.00 21 LYS A O 10
ATOM 18363 N N . ARG A 1 22 ? 6.381 -1.817 2.279 1.00 0.00 22 ARG A N 10
ATOM 18364 C CA . ARG A 1 22 ? 6.060 -1.528 3.666 1.00 0.00 22 ARG A CA 10
ATOM 18365 C C . ARG A 1 22 ? 4.712 -0.811 3.760 1.00 0.00 22 ARG A C 10
ATOM 18366 O O . ARG A 1 22 ? 3.883 -1.149 4.604 1.00 0.00 22 ARG A O 10
ATOM 18387 N N . ILE A 1 23 ? 4.534 0.165 2.882 1.00 0.00 23 ILE A N 10
ATOM 18388 C CA . ILE A 1 23 ? 3.300 0.932 2.856 1.00 0.00 23 ILE A CA 10
ATOM 18389 C C . ILE A 1 23 ? 2.473 0.519 1.636 1.00 0.00 23 ILE A C 10
ATOM 18390 O O . ILE A 1 23 ? 2.963 0.558 0.508 1.00 0.00 23 ILE A O 10
ATOM 18406 N N . GLU A 1 24 ? 1.235 0.132 1.904 1.00 0.00 24 GLU A N 10
ATOM 18407 C CA . GLU A 1 24 ? 0.336 -0.288 0.842 1.00 0.00 24 GLU A CA 10
ATOM 18408 C C . GLU A 1 24 ? -0.764 0.756 0.634 1.00 0.00 24 GLU A C 10
ATOM 18409 O O . GLU A 1 24 ? -1.589 0.977 1.519 1.00 0.00 24 GLU A O 10
ATOM 18421 N N . VAL A 1 25 ? -0.740 1.368 -0.540 1.00 0.00 25 VAL A N 10
ATOM 18422 C CA . VAL A 1 25 ? -1.725 2.382 -0.876 1.00 0.00 25 VAL A CA 10
ATOM 18423 C C . VAL A 1 25 ? -2.696 1.821 -1.917 1.00 0.00 25 VAL A C 10
ATOM 18424 O O . VAL A 1 25 ? -2.369 1.751 -3.101 1.00 0.00 25 VAL A O 10
ATOM 18437 N N . ARG A 1 26 ? -3.869 1.434 -1.437 1.00 0.00 26 ARG A N 10
ATOM 18438 C CA . ARG A 1 26 ? -4.888 0.880 -2.312 1.00 0.00 26 ARG A CA 10
ATOM 18439 C C . ARG A 1 26 ? -6.271 1.399 -1.911 1.00 0.00 26 ARG A C 10
ATOM 18440 O O . ARG A 1 26 ? -7.107 0.638 -1.426 1.00 0.00 26 ARG A O 10
ATOM 18461 N N . VAL A 1 27 ? -6.468 2.691 -2.127 1.00 0.00 27 VAL A N 10
ATOM 18462 C CA . VAL A 1 27 ? -7.735 3.321 -1.794 1.00 0.00 27 VAL A CA 10
ATOM 18463 C C . VAL A 1 27 ? -8.111 2.968 -0.353 1.00 0.00 27 VAL A C 10
ATOM 18464 O O . VAL A 1 27 ? -7.388 2.234 0.319 1.00 0.00 27 VAL A O 10
ATOM 18477 N N . ALA A 1 28 ? -9.241 3.509 0.079 1.00 0.00 28 ALA A N 10
ATOM 18478 C CA . ALA A 1 28 ? -9.722 3.261 1.427 1.00 0.00 28 ALA A CA 10
ATOM 18479 C C . ALA A 1 28 ? -11.163 2.752 1.365 1.00 0.00 28 ALA A C 10
ATOM 18480 O O . ALA A 1 28 ? -12.066 3.362 1.935 1.00 0.00 28 ALA A O 10
ATOM 18487 N N . TYR A 1 29 ? -11.334 1.639 0.666 1.00 0.00 29 TYR A N 10
ATOM 18488 C CA . TYR A 1 29 ? -12.650 1.041 0.522 1.00 0.00 29 TYR A CA 10
ATOM 18489 C C . TYR A 1 29 ? -12.978 0.142 1.716 1.00 0.00 29 TYR A C 10
ATOM 18490 O O . TYR A 1 29 ? -12.107 -0.156 2.531 1.00 0.00 29 TYR A O 10
ATOM 18508 N N . PRO A 1 30 ? -14.270 -0.277 1.782 1.00 0.00 30 PRO A N 10
ATOM 18509 C CA . PRO A 1 30 ? -14.724 -1.136 2.863 1.00 0.00 30 PRO A CA 10
ATOM 18510 C C . PRO A 1 30 ? -14.233 -2.571 2.665 1.00 0.00 30 PRO A C 10
ATOM 18511 O O . PRO A 1 30 ? -14.952 -3.407 2.120 1.00 0.00 30 PRO A O 10
ATOM 18522 N N . GLN A 1 31 ? -13.012 -2.813 3.119 1.00 0.00 31 GLN A N 10
ATOM 18523 C CA . GLN A 1 31 ? -12.417 -4.133 2.999 1.00 0.00 31 GLN A CA 10
ATOM 18524 C C . GLN A 1 31 ? -11.225 -4.266 3.949 1.00 0.00 31 GLN A C 10
ATOM 18525 O O . GLN A 1 31 ? -11.181 -5.179 4.772 1.00 0.00 31 GLN A O 10
ATOM 18539 N N . LEU A 1 32 ? -10.287 -3.342 3.802 1.00 0.00 32 LEU A N 10
ATOM 18540 C CA . LEU A 1 32 ? -9.097 -3.344 4.637 1.00 0.00 32 LEU A CA 10
ATOM 18541 C C . LEU A 1 32 ? -8.790 -1.914 5.084 1.00 0.00 32 LEU A C 10
ATOM 18542 O O . LEU A 1 32 ? -7.689 -1.628 5.552 1.00 0.00 32 LEU A O 10
ATOM 18558 N N . LYS A 1 33 ? -9.784 -1.052 4.924 1.00 0.00 33 LYS A N 10
ATOM 18559 C CA . LYS A 1 33 ? -9.634 0.342 5.306 1.00 0.00 33 LYS A CA 10
ATOM 18560 C C . LYS A 1 33 ? -9.876 0.484 6.810 1.00 0.00 33 LYS A C 10
ATOM 18561 O O . LYS A 1 33 ? -9.282 1.342 7.460 1.00 0.00 33 LYS A O 10
ATOM 18580 N N . ASP A 1 34 ? -10.751 -0.372 7.319 1.00 0.00 34 ASP A N 10
ATOM 18581 C CA . ASP A 1 34 ? -11.080 -0.353 8.734 1.00 0.00 34 ASP A CA 10
ATOM 18582 C C . ASP A 1 34 ? -9.903 -0.915 9.534 1.00 0.00 34 ASP A C 10
ATOM 18583 O O . ASP A 1 34 ? -9.720 -0.571 10.701 1.00 0.00 34 ASP A O 10
ATOM 18592 N N . ILE A 1 35 ? -9.136 -1.772 8.875 1.00 0.00 35 ILE A N 10
ATOM 18593 C CA . ILE A 1 35 ? -7.983 -2.385 9.510 1.00 0.00 35 ILE A CA 10
ATOM 18594 C C . ILE A 1 35 ? -7.183 -1.312 10.251 1.00 0.00 35 ILE A C 10
ATOM 18595 O O . ILE A 1 35 ? -7.244 -0.135 9.901 1.00 0.00 35 ILE A O 10
ATOM 18611 N N . LYS A 1 36 ? -6.451 -1.757 11.262 1.00 0.00 36 LYS A N 10
ATOM 18612 C CA . LYS A 1 36 ? -5.640 -0.849 12.056 1.00 0.00 36 LYS A CA 10
ATOM 18613 C C . LYS A 1 36 ? -4.539 -1.642 12.762 1.00 0.00 36 LYS A C 10
ATOM 18614 O O . LYS A 1 36 ? -4.451 -2.860 12.612 1.00 0.00 36 LYS A O 10
ATOM 18633 N N . ARG A 1 37 ? -3.725 -0.919 13.518 1.00 0.00 37 ARG A N 10
ATOM 18634 C CA . ARG A 1 37 ? -2.633 -1.539 14.248 1.00 0.00 37 ARG A CA 10
ATOM 18635 C C . ARG A 1 37 ? -3.174 -2.585 15.225 1.00 0.00 37 ARG A C 10
ATOM 18636 O O . ARG A 1 37 ? -4.217 -2.381 15.843 1.00 0.00 37 ARG A O 10
ATOM 18657 N N . GLY A 1 38 ? -2.440 -3.683 15.333 1.00 0.00 38 GLY A N 10
ATOM 18658 C CA . GLY A 1 38 ? -2.833 -4.761 16.224 1.00 0.00 38 GLY A CA 10
ATOM 18659 C C . GLY A 1 38 ? -3.367 -5.958 15.435 1.00 0.00 38 GLY A C 10
ATOM 18660 O O . GLY A 1 38 ? -3.434 -7.070 15.956 1.00 0.00 38 GLY A O 10
ATOM 18664 N N . ASP A 1 39 ? -3.733 -5.689 14.190 1.00 0.00 39 ASP A N 10
ATOM 18665 C CA . ASP A 1 39 ? -4.259 -6.730 13.323 1.00 0.00 39 ASP A CA 10
ATOM 18666 C C . ASP A 1 39 ? -3.107 -7.369 12.545 1.00 0.00 39 ASP A C 10
ATOM 18667 O O . ASP A 1 39 ? -1.959 -6.945 12.668 1.00 0.00 39 ASP A O 10
ATOM 18676 N N . LYS A 1 40 ? -3.455 -8.379 11.760 1.00 0.00 40 LYS A N 10
ATOM 18677 C CA . LYS A 1 40 ? -2.464 -9.081 10.962 1.00 0.00 40 LYS A CA 10
ATOM 18678 C C . LYS A 1 40 ? -2.955 -9.176 9.516 1.00 0.00 40 LYS A C 10
ATOM 18679 O O . LYS A 1 40 ? -4.153 -9.309 9.271 1.00 0.00 40 LYS A O 10
ATOM 18698 N N . ILE A 1 41 ? -2.005 -9.104 8.596 1.00 0.00 41 ILE A N 10
ATOM 18699 C CA . ILE A 1 41 ? -2.326 -9.180 7.181 1.00 0.00 41 ILE A CA 10
ATOM 18700 C C . ILE A 1 41 ? -1.462 -10.259 6.524 1.00 0.00 41 ILE A C 10
ATOM 18701 O O . ILE A 1 41 ? -0.253 -10.310 6.743 1.00 0.00 41 ILE A O 10
ATOM 18717 N N . ILE A 1 42 ? -2.117 -11.094 5.731 1.00 0.00 42 ILE A N 10
ATOM 18718 C CA . ILE A 1 42 ? -1.424 -12.168 5.040 1.00 0.00 42 ILE A CA 10
ATOM 18719 C C . ILE A 1 42 ? -1.479 -11.919 3.532 1.00 0.00 42 ILE A C 10
ATOM 18720 O O . ILE A 1 42 ? -2.560 -11.774 2.962 1.00 0.00 42 ILE A O 10
ATOM 18736 N N . PHE A 1 43 ? -0.301 -11.876 2.927 1.00 0.00 43 PHE A N 10
ATOM 18737 C CA . PHE A 1 43 ? -0.202 -11.646 1.496 1.00 0.00 43 PHE A CA 10
ATOM 18738 C C . PHE A 1 43 ? -0.042 -12.966 0.739 1.00 0.00 43 PHE A C 10
ATOM 18739 O O . PHE A 1 43 ? 0.836 -13.766 1.058 1.00 0.00 43 PHE A O 10
ATOM 18756 N N . ASN A 1 44 ? -0.904 -13.152 -0.250 1.00 0.00 44 ASN A N 10
ATOM 18757 C CA . ASN A 1 44 ? -0.869 -14.361 -1.056 1.00 0.00 44 ASN A CA 10
ATOM 18758 C C . ASN A 1 44 ? -1.081 -15.577 -0.152 1.00 0.00 44 ASN A C 10
ATOM 18759 O O . ASN A 1 44 ? -0.787 -16.705 -0.544 1.00 0.00 44 ASN A O 10
ATOM 18770 N N . ASP A 1 45 ? -1.589 -15.306 1.042 1.00 0.00 45 ASP A N 10
ATOM 18771 C CA . ASP A 1 45 ? -1.843 -16.364 2.004 1.00 0.00 45 ASP A CA 10
ATOM 18772 C C . ASP A 1 45 ? -0.604 -17.255 2.116 1.00 0.00 45 ASP A C 10
ATOM 18773 O O . ASP A 1 45 ? -0.669 -18.452 1.840 1.00 0.00 45 ASP A O 10
ATOM 18782 N N . LEU A 1 46 ? 0.495 -16.637 2.522 1.00 0.00 46 LEU A N 10
ATOM 18783 C CA . LEU A 1 46 ? 1.747 -17.359 2.674 1.00 0.00 46 LEU A CA 10
ATOM 18784 C C . LEU A 1 46 ? 2.678 -16.569 3.595 1.00 0.00 46 LEU A C 10
ATOM 18785 O O . LEU A 1 46 ? 3.208 -17.112 4.563 1.00 0.00 46 LEU A O 10
ATOM 18801 N N . ILE A 1 47 ? 2.850 -15.298 3.261 1.00 0.00 47 ILE A N 10
ATOM 18802 C CA . ILE A 1 47 ? 3.708 -14.427 4.047 1.00 0.00 47 ILE A CA 10
ATOM 18803 C C . ILE A 1 47 ? 2.842 -13.530 4.934 1.00 0.00 47 ILE A C 10
ATOM 18804 O O . ILE A 1 47 ? 2.139 -12.652 4.437 1.00 0.00 47 ILE A O 10
ATOM 18820 N N . PRO A 1 48 ? 2.924 -13.789 6.267 1.00 0.00 48 PRO A N 10
ATOM 18821 C CA . PRO A 1 48 ? 2.157 -13.015 7.228 1.00 0.00 48 PRO A CA 10
ATOM 18822 C C . PRO A 1 48 ? 2.766 -11.626 7.425 1.00 0.00 48 PRO A C 10
ATOM 18823 O O . PRO A 1 48 ? 3.949 -11.419 7.159 1.00 0.00 48 PRO A O 10
ATOM 18834 N N . ALA A 1 49 ? 1.931 -10.709 7.890 1.00 0.00 49 ALA A N 10
ATOM 18835 C CA . ALA A 1 49 ? 2.372 -9.345 8.125 1.00 0.00 49 ALA A CA 10
ATOM 18836 C C . ALA A 1 49 ? 1.542 -8.733 9.256 1.00 0.00 49 ALA A C 10
ATOM 18837 O O . ALA A 1 49 ? 0.361 -9.043 9.401 1.00 0.00 49 ALA A O 10
ATOM 18844 N N . GLU A 1 50 ? 2.194 -7.875 10.027 1.00 0.00 50 GLU A N 10
ATOM 18845 C CA . GLU A 1 50 ? 1.531 -7.216 11.140 1.00 0.00 50 GLU A CA 10
ATOM 18846 C C . GLU A 1 50 ? 1.317 -5.733 10.829 1.00 0.00 50 GLU A C 10
ATOM 18847 O O . GLU A 1 50 ? 2.164 -5.099 10.202 1.00 0.00 50 GLU A O 10
ATOM 18859 N N . VAL A 1 51 ? 0.181 -5.224 11.282 1.00 0.00 51 VAL A N 10
ATOM 18860 C CA . VAL A 1 51 ? -0.154 -3.828 11.060 1.00 0.00 51 VAL A CA 10
ATOM 18861 C C . VAL A 1 51 ? 0.626 -2.957 12.047 1.00 0.00 51 VAL A C 10
ATOM 18862 O O . VAL A 1 51 ? 0.393 -3.020 13.253 1.00 0.00 51 VAL A O 10
ATOM 18875 N N . VAL A 1 52 ? 1.535 -2.165 11.498 1.00 0.00 52 VAL A N 10
ATOM 18876 C CA . VAL A 1 52 ? 2.350 -1.283 12.315 1.00 0.00 52 VAL A CA 10
ATOM 18877 C C . VAL A 1 52 ? 1.538 -0.040 12.683 1.00 0.00 52 VAL A C 10
ATOM 18878 O O . VAL A 1 52 ? 1.484 0.349 13.849 1.00 0.00 52 VAL A O 10
ATOM 18891 N N . GLU A 1 53 ? 0.925 0.549 11.667 1.00 0.00 53 GLU A N 10
ATOM 18892 C CA . GLU A 1 53 ? 0.117 1.740 11.869 1.00 0.00 53 GLU A CA 10
ATOM 18893 C C . GLU A 1 53 ? -0.651 2.084 10.591 1.00 0.00 53 GLU A C 10
ATOM 18894 O O . GLU A 1 53 ? -0.149 1.879 9.487 1.00 0.00 53 GLU A O 10
ATOM 18906 N N . VAL A 1 54 ? -1.856 2.600 10.784 1.00 0.00 54 VAL A N 10
ATOM 18907 C CA . VAL A 1 54 ? -2.699 2.974 9.661 1.00 0.00 54 VAL A CA 10
ATOM 18908 C C . VAL A 1 54 ? -2.926 4.487 9.680 1.00 0.00 54 VAL A C 10
ATOM 18909 O O . VAL A 1 54 ? -3.118 5.075 10.743 1.00 0.00 54 VAL A O 10
ATOM 18922 N N . LYS A 1 55 ? -2.896 5.073 8.492 1.00 0.00 55 LYS A N 10
ATOM 18923 C CA . LYS A 1 55 ? -3.096 6.506 8.360 1.00 0.00 55 LYS A CA 10
ATOM 18924 C C . LYS A 1 55 ? -3.957 6.784 7.126 1.00 0.00 55 LYS A C 10
ATOM 18925 O O . LYS A 1 55 ? -3.752 6.182 6.073 1.00 0.00 55 LYS A O 10
ATOM 18944 N N . LYS A 1 56 ? -4.902 7.696 7.297 1.00 0.00 56 LYS A N 10
ATOM 18945 C CA . LYS A 1 56 ? -5.795 8.061 6.210 1.00 0.00 56 LYS A CA 10
ATOM 18946 C C . LYS A 1 56 ? -5.748 9.577 6.004 1.00 0.00 56 LYS A C 10
ATOM 18947 O O . LYS A 1 56 ? -5.675 10.336 6.969 1.00 0.00 56 LYS A O 10
ATOM 18966 N N . TYR A 1 57 ? -5.791 9.972 4.740 1.00 0.00 57 TYR A N 10
ATOM 18967 C CA . TYR A 1 57 ? -5.754 11.383 4.395 1.00 0.00 57 TYR A CA 10
ATOM 18968 C C . TYR A 1 57 ? -6.843 11.727 3.377 1.00 0.00 57 TYR A C 10
ATOM 18969 O O . TYR A 1 57 ? -7.658 10.877 3.023 1.00 0.00 57 TYR A O 10
ATOM 18987 N N . GLU A 1 58 ? -6.822 12.977 2.936 1.00 0.00 58 GLU A N 10
ATOM 18988 C CA . GLU A 1 58 ? -7.797 13.444 1.966 1.00 0.00 58 GLU A CA 10
ATOM 18989 C C . GLU A 1 58 ? -7.115 13.747 0.631 1.00 0.00 58 GLU A C 10
ATOM 18990 O O . GLU A 1 58 ? -7.612 13.361 -0.426 1.00 0.00 58 GLU A O 10
ATOM 19002 N N . THR A 1 59 ? -5.986 14.435 0.722 1.00 0.00 59 THR A N 10
ATOM 19003 C CA . THR A 1 59 ? -5.230 14.794 -0.466 1.00 0.00 59 THR A CA 10
ATOM 19004 C C . THR A 1 59 ? -4.173 13.730 -0.767 1.00 0.00 59 THR A C 10
ATOM 19005 O O . THR A 1 59 ? -3.369 13.386 0.098 1.00 0.00 59 THR A O 10
ATOM 19016 N N . PHE A 1 60 ? -4.208 13.238 -1.997 1.00 0.00 60 PHE A N 10
ATOM 19017 C CA . PHE A 1 60 ? -3.263 12.220 -2.423 1.00 0.00 60 PHE A CA 10
ATOM 19018 C C . PHE A 1 60 ? -1.835 12.771 -2.442 1.00 0.00 60 PHE A C 10
ATOM 19019 O O . PHE A 1 60 ? -0.892 12.073 -2.071 1.00 0.00 60 PHE A O 10
ATOM 19036 N N . ARG A 1 61 ? -1.722 14.017 -2.878 1.00 0.00 61 ARG A N 10
ATOM 19037 C CA . ARG A 1 61 ? -0.425 14.669 -2.950 1.00 0.00 61 ARG A CA 10
ATOM 19038 C C . ARG A 1 61 ? 0.198 14.766 -1.556 1.00 0.00 61 ARG A C 10
ATOM 19039 O O . ARG A 1 61 ? 1.381 14.478 -1.380 1.00 0.00 61 ARG A O 10
ATOM 19060 N N . GLN A 1 62 ? -0.625 15.174 -0.602 1.00 0.00 62 GLN A N 10
ATOM 19061 C CA . GLN A 1 62 ? -0.170 15.313 0.771 1.00 0.00 62 GLN A CA 10
ATOM 19062 C C . GLN A 1 62 ? 0.362 13.976 1.292 1.00 0.00 62 GLN A C 10
ATOM 19063 O O . GLN A 1 62 ? 1.327 13.942 2.054 1.00 0.00 62 GLN A O 10
ATOM 19077 N N . VAL A 1 63 ? -0.290 12.907 0.859 1.00 0.00 63 VAL A N 10
ATOM 19078 C CA . VAL A 1 63 ? 0.105 11.571 1.272 1.00 0.00 63 VAL A CA 10
ATOM 19079 C C . VAL A 1 63 ? 1.559 11.326 0.867 1.00 0.00 63 VAL A C 10
ATOM 19080 O O . VAL A 1 63 ? 2.317 10.699 1.606 1.00 0.00 63 VAL A O 10
ATOM 19093 N N . LEU A 1 64 ? 1.906 11.833 -0.307 1.00 0.00 64 LEU A N 10
ATOM 19094 C CA . LEU A 1 64 ? 3.257 11.677 -0.820 1.00 0.00 64 LEU A CA 10
ATOM 19095 C C . LEU A 1 64 ? 4.210 12.559 -0.012 1.00 0.00 64 LEU A C 10
ATOM 19096 O O . LEU A 1 64 ? 5.415 12.314 0.017 1.00 0.00 64 LEU A O 10
ATOM 19112 N N . ARG A 1 65 ? 3.634 13.568 0.626 1.00 0.00 65 ARG A N 10
ATOM 19113 C CA . ARG A 1 65 ? 4.418 14.488 1.432 1.00 0.00 65 ARG A CA 10
ATOM 19114 C C . ARG A 1 65 ? 4.706 13.877 2.805 1.00 0.00 65 ARG A C 10
ATOM 19115 O O . ARG A 1 65 ? 5.833 13.943 3.294 1.00 0.00 65 ARG A O 10
ATOM 19136 N N . GLU A 1 66 ? 3.667 13.297 3.389 1.00 0.00 66 GLU A N 10
ATOM 19137 C CA . GLU A 1 66 ? 3.795 12.675 4.696 1.00 0.00 66 GLU A CA 10
ATOM 19138 C C . GLU A 1 66 ? 4.471 11.309 4.570 1.00 0.00 66 GLU A C 10
ATOM 19139 O O . GLU A 1 66 ? 5.538 11.085 5.139 1.00 0.00 66 GLU A O 10
ATOM 19151 N N . GLU A 1 67 ? 3.823 10.430 3.820 1.00 0.00 67 GLU A N 10
ATOM 19152 C CA . GLU A 1 67 ? 4.348 9.091 3.612 1.00 0.00 67 GLU A CA 10
ATOM 19153 C C . GLU A 1 67 ? 5.488 9.121 2.591 1.00 0.00 67 GLU A C 10
ATOM 19154 O O . GLU A 1 67 ? 5.493 9.953 1.685 1.00 0.00 67 GLU A O 10
ATOM 19166 N N . PRO A 1 68 ? 6.451 8.179 2.776 1.00 0.00 68 PRO A N 10
ATOM 19167 C CA . PRO A 1 68 ? 7.592 8.089 1.882 1.00 0.00 68 PRO A CA 10
ATOM 19168 C C . PRO A 1 68 ? 7.193 7.468 0.543 1.00 0.00 68 PRO A C 10
ATOM 19169 O O . PRO A 1 68 ? 6.064 7.008 0.380 1.00 0.00 68 PRO A O 10
ATOM 19180 N N . ILE A 1 69 ? 8.141 7.473 -0.382 1.00 0.00 69 ILE A N 10
ATOM 19181 C CA . ILE A 1 69 ? 7.902 6.915 -1.703 1.00 0.00 69 ILE A CA 10
ATOM 19182 C C . ILE A 1 69 ? 8.753 5.656 -1.881 1.00 0.00 69 ILE A C 10
ATOM 19183 O O . ILE A 1 69 ? 8.315 4.689 -2.502 1.00 0.00 69 ILE A O 10
ATOM 19199 N N . ASP A 1 70 ? 9.955 5.709 -1.326 1.00 0.00 70 ASP A N 10
ATOM 19200 C CA . ASP A 1 70 ? 10.871 4.585 -1.416 1.00 0.00 70 ASP A CA 10
ATOM 19201 C C . ASP A 1 70 ? 10.169 3.319 -0.921 1.00 0.00 70 ASP A C 10
ATOM 19202 O O . ASP A 1 70 ? 10.257 2.268 -1.554 1.00 0.00 70 ASP A O 10
ATOM 19211 N N . LYS A 1 71 ? 9.487 3.461 0.206 1.00 0.00 71 LYS A N 10
ATOM 19212 C CA . LYS A 1 71 ? 8.770 2.342 0.793 1.00 0.00 71 LYS A CA 10
ATOM 19213 C C . LYS A 1 71 ? 7.553 2.011 -0.074 1.00 0.00 71 LYS A C 10
ATOM 19214 O O . LYS A 1 71 ? 7.398 0.878 -0.525 1.00 0.00 71 LYS A O 10
ATOM 19233 N N . ILE A 1 72 ? 6.721 3.021 -0.280 1.00 0.00 72 ILE A N 10
ATOM 19234 C CA . ILE A 1 72 ? 5.523 2.852 -1.084 1.00 0.00 72 ILE A CA 10
ATOM 19235 C C . ILE A 1 72 ? 5.888 2.153 -2.395 1.00 0.00 72 ILE A C 10
ATOM 19236 O O . ILE A 1 72 ? 5.325 1.111 -2.725 1.00 0.00 72 ILE A O 10
ATOM 19252 N N . PHE A 1 73 ? 6.830 2.755 -3.107 1.00 0.00 73 PHE A N 10
ATOM 19253 C CA . PHE A 1 73 ? 7.277 2.203 -4.375 1.00 0.00 73 PHE A CA 10
ATOM 19254 C C . PHE A 1 73 ? 8.783 1.932 -4.354 1.00 0.00 73 PHE A C 10
ATOM 19255 O O . PHE A 1 73 ? 9.571 2.813 -4.014 1.00 0.00 73 PHE A O 10
ATOM 19272 N N . PRO A 1 74 ? 9.146 0.677 -4.731 1.00 0.00 74 PRO A N 10
ATOM 19273 C CA . PRO A 1 74 ? 10.543 0.279 -4.759 1.00 0.00 74 PRO A CA 10
ATOM 19274 C C . PRO A 1 74 ? 11.263 0.887 -5.964 1.00 0.00 74 PRO A C 10
ATOM 19275 O O . PRO A 1 74 ? 12.470 1.119 -5.919 1.00 0.00 74 PRO A O 10
ATOM 19286 N N . ASP A 1 75 ? 10.491 1.128 -7.014 1.00 0.00 75 ASP A N 10
ATOM 19287 C CA . ASP A 1 75 ? 11.040 1.705 -8.230 1.00 0.00 75 ASP A CA 10
ATOM 19288 C C . ASP A 1 75 ? 11.615 3.088 -7.918 1.00 0.00 75 ASP A C 10
ATOM 19289 O O . ASP A 1 75 ? 12.371 3.644 -8.714 1.00 0.00 75 ASP A O 10
ATOM 19298 N N . LYS A 1 76 ? 11.236 3.604 -6.758 1.00 0.00 76 LYS A N 10
ATOM 19299 C CA . LYS A 1 76 ? 11.705 4.911 -6.331 1.00 0.00 76 LYS A CA 10
ATOM 19300 C C . LYS A 1 76 ? 11.406 5.938 -7.426 1.00 0.00 76 LYS A C 10
ATOM 19301 O O . LYS A 1 76 ? 12.323 6.511 -8.012 1.00 0.00 76 LYS A O 10
ATOM 19320 N N . PRO A 1 77 ? 10.085 6.144 -7.675 1.00 0.00 77 PRO A N 10
ATOM 19321 C CA . PRO A 1 77 ? 9.654 7.091 -8.689 1.00 0.00 77 PRO A CA 10
ATOM 19322 C C . PRO A 1 77 ? 9.822 8.531 -8.201 1.00 0.00 77 PRO A C 10
ATOM 19323 O O . PRO A 1 77 ? 10.155 8.762 -7.040 1.00 0.00 77 PRO A O 10
ATOM 19334 N N . SER A 1 78 ? 9.583 9.463 -9.112 1.00 0.00 78 SER A N 10
ATOM 19335 C CA . SER A 1 78 ? 9.704 10.874 -8.789 1.00 0.00 78 SER A CA 10
ATOM 19336 C C . SER A 1 78 ? 8.340 11.437 -8.385 1.00 0.00 78 SER A C 10
ATOM 19337 O O . SER A 1 78 ? 7.304 10.915 -8.793 1.00 0.00 78 SER A O 10
ATOM 19345 N N . PHE A 1 79 ? 8.384 12.495 -7.588 1.00 0.00 79 PHE A N 10
ATOM 19346 C CA . PHE A 1 79 ? 7.164 13.134 -7.125 1.00 0.00 79 PHE A CA 10
ATOM 19347 C C . PHE A 1 79 ? 6.185 13.349 -8.281 1.00 0.00 79 PHE A C 10
ATOM 19348 O O . PHE A 1 79 ? 4.982 13.145 -8.126 1.00 0.00 79 PHE A O 10
ATOM 19365 N N . GLU A 1 80 ? 6.736 13.759 -9.413 1.00 0.00 80 GLU A N 10
ATOM 19366 C CA . GLU A 1 80 ? 5.927 14.004 -10.594 1.00 0.00 80 GLU A CA 10
ATOM 19367 C C . GLU A 1 80 ? 5.505 12.679 -11.233 1.00 0.00 80 GLU A C 10
ATOM 19368 O O . GLU A 1 80 ? 4.349 12.512 -11.620 1.00 0.00 80 GLU A O 10
ATOM 19380 N N . LYS A 1 81 ? 6.465 11.771 -11.324 1.00 0.00 81 LYS A N 10
ATOM 19381 C CA . LYS A 1 81 ? 6.208 10.466 -11.909 1.00 0.00 81 LYS A CA 10
ATOM 19382 C C . LYS A 1 81 ? 5.126 9.752 -11.097 1.00 0.00 81 LYS A C 10
ATOM 19383 O O . LYS A 1 81 ? 4.128 9.294 -11.653 1.00 0.00 81 LYS A O 10
ATOM 19402 N N . ALA A 1 82 ? 5.358 9.680 -9.795 1.00 0.00 82 ALA A N 10
ATOM 19403 C CA . ALA A 1 82 ? 4.416 9.029 -8.901 1.00 0.00 82 ALA A CA 10
ATOM 19404 C C . ALA A 1 82 ? 3.007 9.556 -9.182 1.00 0.00 82 ALA A C 10
ATOM 19405 O O . ALA A 1 82 ? 2.042 8.793 -9.170 1.00 0.00 82 ALA A O 10
ATOM 19412 N N . LEU A 1 83 ? 2.933 10.856 -9.427 1.00 0.00 83 LEU A N 10
ATOM 19413 C CA . LEU A 1 83 ? 1.659 11.493 -9.711 1.00 0.00 83 LEU A CA 10
ATOM 19414 C C . LEU A 1 83 ? 1.063 10.888 -10.983 1.00 0.00 83 LEU A C 10
ATOM 19415 O O . LEU A 1 83 ? -0.140 10.639 -11.053 1.00 0.00 83 LEU A O 10
ATOM 19431 N N . LYS A 1 84 ? 1.932 10.669 -11.959 1.00 0.00 84 LYS A N 10
ATOM 19432 C CA . LYS A 1 84 ? 1.507 10.097 -13.226 1.00 0.00 84 LYS A CA 10
ATOM 19433 C C . LYS A 1 84 ? 1.224 8.605 -13.038 1.00 0.00 84 LYS A C 10
ATOM 19434 O O . LYS A 1 84 ? 0.193 8.104 -13.484 1.00 0.00 84 LYS A O 10
ATOM 19453 N N . ARG A 1 85 ? 2.159 7.937 -12.378 1.00 0.00 85 ARG A N 10
ATOM 19454 C CA . ARG A 1 85 ? 2.023 6.513 -12.126 1.00 0.00 85 ARG A CA 10
ATOM 19455 C C . ARG A 1 85 ? 0.644 6.206 -11.540 1.00 0.00 85 ARG A C 10
ATOM 19456 O O . ARG A 1 85 ? -0.029 5.276 -11.982 1.00 0.00 85 ARG A O 10
ATOM 19477 N N . PHE A 1 86 ? 0.264 7.006 -10.554 1.00 0.00 86 PHE A N 10
ATOM 19478 C CA . PHE A 1 86 ? -1.024 6.832 -9.903 1.00 0.00 86 PHE A CA 10
ATOM 19479 C C . PHE A 1 86 ? -2.172 7.096 -10.879 1.00 0.00 86 PHE A C 10
ATOM 19480 O O . PHE A 1 86 ? -3.167 6.374 -10.883 1.00 0.00 86 PHE A O 10
ATOM 19497 N N . HIS A 1 87 ? -1.995 8.134 -11.684 1.00 0.00 87 HIS A N 10
ATOM 19498 C CA . HIS A 1 87 ? -3.004 8.503 -12.662 1.00 0.00 87 HIS A CA 10
ATOM 19499 C C . HIS A 1 87 ? -3.071 7.437 -13.757 1.00 0.00 87 HIS A C 10
ATOM 19500 O O . HIS A 1 87 ? -4.102 6.791 -13.937 1.00 0.00 87 HIS A O 10
ATOM 19514 N N . ASN A 1 88 ? -1.959 7.287 -14.461 1.00 0.00 88 ASN A N 10
ATOM 19515 C CA . ASN A 1 88 ? -1.878 6.310 -15.534 1.00 0.00 88 ASN A CA 10
ATOM 19516 C C . ASN A 1 88 ? -2.126 4.912 -14.964 1.00 0.00 88 ASN A C 10
ATOM 19517 O O . ASN A 1 88 ? -1.285 4.371 -14.248 1.00 0.00 88 ASN A O 10
ATOM 19528 N N . MET A 1 89 ? -3.285 4.366 -15.304 1.00 0.00 89 MET A N 10
ATOM 19529 C CA . MET A 1 89 ? -3.654 3.041 -14.835 1.00 0.00 89 MET A CA 10
ATOM 19530 C C . MET A 1 89 ? -4.962 2.577 -15.479 1.00 0.00 89 MET A C 10
ATOM 19531 O O . MET A 1 89 ? -5.024 1.491 -16.054 1.00 0.00 89 MET A O 10
ATOM 19545 N N . TYR A 1 90 ? -5.975 3.422 -15.362 1.00 0.00 90 TYR A N 10
ATOM 19546 C CA . TYR A 1 90 ? -7.278 3.112 -15.925 1.00 0.00 90 TYR A CA 10
ATOM 19547 C C . TYR A 1 90 ? -7.571 3.989 -17.145 1.00 0.00 90 TYR A C 10
ATOM 19548 O O . TYR A 1 90 ? -7.027 5.085 -17.270 1.00 0.00 90 TYR A O 10
ATOM 19566 N N . PRO A 1 91 ? -8.452 3.459 -18.035 1.00 0.00 91 PRO A N 10
ATOM 19567 C CA . PRO A 1 91 ? -8.824 4.182 -19.240 1.00 0.00 91 PRO A CA 10
ATOM 19568 C C . PRO A 1 91 ? -9.785 5.328 -18.918 1.00 0.00 91 PRO A C 10
ATOM 19569 O O . PRO A 1 91 ? -10.947 5.300 -19.320 1.00 0.00 91 PRO A O 10
ATOM 19580 N N . LYS A 1 92 ? -9.264 6.309 -18.195 1.00 0.00 92 LYS A N 10
ATOM 19581 C CA . LYS A 1 92 ? -10.061 7.462 -17.814 1.00 0.00 92 LYS A CA 10
ATOM 19582 C C . LYS A 1 92 ? -11.152 7.022 -16.835 1.00 0.00 92 LYS A C 10
ATOM 19583 O O . LYS A 1 92 ? -11.029 7.232 -15.630 1.00 0.00 92 LYS A O 10
ATOM 19602 N N . TRP A 1 93 ? -12.193 6.421 -17.391 1.00 0.00 93 TRP A N 10
ATOM 19603 C CA . TRP A 1 93 ? -13.305 5.950 -16.582 1.00 0.00 93 TRP A CA 10
ATOM 19604 C C . TRP A 1 93 ? -14.153 7.162 -16.193 1.00 0.00 93 TRP A C 10
ATOM 19605 O O . TRP A 1 93 ? -15.321 7.254 -16.569 1.00 0.00 93 TRP A O 10
ATOM 19626 N N . LYS A 1 94 ? -13.534 8.062 -15.443 1.00 0.00 94 LYS A N 10
ATOM 19627 C CA . LYS A 1 94 ? -14.218 9.265 -14.999 1.00 0.00 94 LYS A CA 10
ATOM 19628 C C . LYS A 1 94 ? -13.220 10.179 -14.286 1.00 0.00 94 LYS A C 10
ATOM 19629 O O . LYS A 1 94 ? -12.306 9.703 -13.614 1.00 0.00 94 LYS A O 10
ATOM 19648 N N . GLU A 1 95 ? -13.429 11.477 -14.456 1.00 0.00 95 GLU A N 10
ATOM 19649 C CA . GLU A 1 95 ? -12.559 12.462 -13.837 1.00 0.00 95 GLU A CA 10
ATOM 19650 C C . GLU A 1 95 ? -12.756 12.465 -12.320 1.00 0.00 95 GLU A C 10
ATOM 19651 O O . GLU A 1 95 ? -13.871 12.650 -11.835 1.00 0.00 95 GLU A O 10
ATOM 19663 N N . TYR A 1 96 ? -11.655 12.258 -11.612 1.00 0.00 96 TYR A N 10
ATOM 19664 C CA . TYR A 1 96 ? -11.693 12.235 -10.159 1.00 0.00 96 TYR A CA 10
ATOM 19665 C C . TYR A 1 96 ? -10.287 12.079 -9.577 1.00 0.00 96 TYR A C 10
ATOM 19666 O O . TYR A 1 96 ? -9.304 12.054 -10.316 1.00 0.00 96 TYR A O 10
ATOM 19684 N N . ARG A 1 97 ? -10.235 11.978 -8.257 1.00 0.00 97 ARG A N 10
ATOM 19685 C CA . ARG A 1 97 ? -8.966 11.826 -7.567 1.00 0.00 97 ARG A CA 10
ATOM 19686 C C . ARG A 1 97 ? -8.832 10.407 -7.009 1.00 0.00 97 ARG A C 10
ATOM 19687 O O . ARG A 1 97 ? -9.780 9.869 -6.440 1.00 0.00 97 ARG A O 10
ATOM 19708 N N . TYR A 1 98 ? -7.647 9.843 -7.191 1.00 0.00 98 TYR A N 10
ATOM 19709 C CA . TYR A 1 98 ? -7.377 8.498 -6.713 1.00 0.00 98 TYR A CA 10
ATOM 19710 C C . TYR A 1 98 ? -7.635 8.389 -5.209 1.00 0.00 98 TYR A C 10
ATOM 19711 O O . TYR A 1 98 ? -7.763 9.401 -4.522 1.00 0.00 98 TYR A O 10
ATOM 19729 N N . GLY A 1 99 ? -7.702 7.151 -4.740 1.00 0.00 99 GLY A N 10
ATOM 19730 C CA . GLY A 1 99 ? -7.941 6.896 -3.330 1.00 0.00 99 GLY A CA 10
ATOM 19731 C C . GLY A 1 99 ? -6.766 7.380 -2.478 1.00 0.00 99 GLY A C 10
ATOM 19732 O O . GLY A 1 99 ? -5.621 7.362 -2.927 1.00 0.00 99 GLY A O 10
ATOM 19736 N N . VAL A 1 100 ? -7.089 7.800 -1.264 1.00 0.00 100 VAL A N 10
ATOM 19737 C CA . VAL A 1 100 ? -6.074 8.287 -0.346 1.00 0.00 100 VAL A CA 10
ATOM 19738 C C . VAL A 1 100 ? -6.043 7.391 0.894 1.00 0.00 100 VAL A C 10
ATOM 19739 O O . VAL A 1 100 ? -6.901 7.504 1.768 1.00 0.00 100 VAL A O 10
ATOM 19752 N N . LEU A 1 101 ? -5.045 6.521 0.932 1.00 0.00 101 LEU A N 10
ATOM 19753 C CA . LEU A 1 101 ? -4.890 5.606 2.050 1.00 0.00 101 LEU A CA 10
ATOM 19754 C C . LEU A 1 101 ? -3.443 5.112 2.103 1.00 0.00 101 LEU A C 10
ATOM 19755 O O . LEU A 1 101 ? -2.816 4.905 1.065 1.00 0.00 101 LEU A O 10
ATOM 19771 N N . ALA A 1 102 ? -2.956 4.937 3.322 1.00 0.00 102 ALA A N 10
ATOM 19772 C CA . ALA A 1 102 ? -1.594 4.470 3.524 1.00 0.00 102 ALA A CA 10
ATOM 19773 C C . ALA A 1 102 ? -1.530 3.635 4.804 1.00 0.00 102 ALA A C 10
ATOM 19774 O O . ALA A 1 102 ? -1.591 4.177 5.907 1.00 0.00 102 ALA A O 10
ATOM 19781 N N . ILE A 1 103 ? -1.409 2.329 4.616 1.00 0.00 103 ILE A N 10
ATOM 19782 C CA . ILE A 1 103 ? -1.336 1.414 5.742 1.00 0.00 103 ILE A CA 10
ATOM 19783 C C . ILE A 1 103 ? 0.110 0.948 5.922 1.00 0.00 103 ILE A C 10
ATOM 19784 O O . ILE A 1 103 ? 0.759 0.539 4.961 1.00 0.00 103 ILE A O 10
ATOM 19800 N N . LYS A 1 104 ? 0.573 1.027 7.161 1.00 0.00 104 LYS A N 10
ATOM 19801 C CA . LYS A 1 104 ? 1.931 0.618 7.480 1.00 0.00 104 LYS A CA 10
ATOM 19802 C C . LYS A 1 104 ? 1.907 -0.788 8.083 1.00 0.00 104 LYS A C 10
ATOM 19803 O O . LYS A 1 104 ? 1.322 -1.003 9.143 1.00 0.00 104 LYS A O 10
ATOM 19822 N N . PHE A 1 105 ? 2.552 -1.708 7.381 1.00 0.00 105 PHE A N 10
ATOM 19823 C CA . PHE A 1 105 ? 2.612 -3.088 7.834 1.00 0.00 105 PHE A CA 10
ATOM 19824 C C . PHE A 1 105 ? 4.052 -3.604 7.828 1.00 0.00 105 PHE A C 10
ATOM 19825 O O . PHE A 1 105 ? 4.881 -3.134 7.050 1.00 0.00 105 PHE A O 10
ATOM 19842 N N . ARG A 1 106 ? 4.307 -4.564 8.705 1.00 0.00 106 ARG A N 10
ATOM 19843 C CA . ARG A 1 106 ? 5.633 -5.149 8.811 1.00 0.00 106 ARG A CA 10
ATOM 19844 C C . ARG A 1 106 ? 5.554 -6.670 8.672 1.00 0.00 106 ARG A C 10
ATOM 19845 O O . ARG A 1 106 ? 4.848 -7.331 9.432 1.00 0.00 106 ARG A O 10
ATOM 19866 N N . VAL A 1 107 ? 6.288 -7.182 7.695 1.00 0.00 107 VAL A N 10
ATOM 19867 C CA . VAL A 1 107 ? 6.311 -8.613 7.446 1.00 0.00 107 VAL A CA 10
ATOM 19868 C C . VAL A 1 107 ? 6.926 -9.327 8.652 1.00 0.00 107 VAL A C 10
ATOM 19869 O O . VAL A 1 107 ? 8.065 -9.052 9.026 1.00 0.00 107 VAL A O 10
ATOM 19882 N N . LEU A 1 108 ? 6.144 -10.229 9.228 1.00 0.00 108 LEU A N 10
ATOM 19883 C CA . LEU A 1 108 ? 6.598 -10.983 10.383 1.00 0.00 108 LEU A CA 10
ATOM 19884 C C . LEU A 1 108 ? 7.563 -12.078 9.925 1.00 0.00 108 LEU A C 10
ATOM 19885 O O . LEU A 1 108 ? 7.135 -13.148 9.495 1.00 0.00 108 LEU A O 10
ATOM 19901 N N . GLY A 1 109 ? 8.848 -11.773 10.034 1.00 0.00 109 GLY A N 10
ATOM 19902 C CA . GLY A 1 109 ? 9.877 -12.718 9.636 1.00 0.00 109 GLY A CA 10
ATOM 19903 C C . GLY A 1 109 ? 11.223 -12.015 9.445 1.00 0.00 109 GLY A C 10
ATOM 19904 O O . GLY A 1 109 ? 11.923 -11.732 10.416 1.00 0.00 109 GLY A O 10
ATOM 19908 N N . ARG A 1 110 ? 11.544 -11.754 8.186 1.00 0.00 110 ARG A N 10
ATOM 19909 C CA . ARG A 1 110 ? 12.793 -11.089 7.856 1.00 0.00 110 ARG A CA 10
ATOM 19910 C C . ARG A 1 110 ? 13.100 -9.995 8.881 1.00 0.00 110 ARG A C 10
ATOM 19911 O O . ARG A 1 110 ? 12.187 -9.401 9.452 1.00 0.00 110 ARG A O 10
ATOM 19932 N N . ASP A 1 111 ? 14.389 -9.762 9.082 1.00 0.00 111 ASP A N 10
ATOM 19933 C CA . ASP A 1 111 ? 14.827 -8.750 10.028 1.00 0.00 111 ASP A CA 10
ATOM 19934 C C . ASP A 1 111 ? 14.250 -9.065 11.409 1.00 0.00 111 ASP A C 10
ATOM 19935 O O . ASP A 1 111 ? 13.303 -9.841 11.528 1.00 0.00 111 ASP A O 10
ATOM 19944 N N . LYS A 1 112 ? 14.845 -8.448 12.419 1.00 0.00 112 LYS A N 10
ATOM 19945 C CA . LYS A 1 112 ? 14.402 -8.653 13.788 1.00 0.00 112 LYS A CA 10
ATOM 19946 C C . LYS A 1 112 ? 14.447 -10.147 14.115 1.00 0.00 112 LYS A C 10
ATOM 19947 O O . LYS A 1 112 ? 14.568 -10.979 13.218 1.00 0.00 112 LYS A O 10
ATOM 19966 N N . GLU A 1 113 ? 14.346 -10.441 15.403 1.00 0.00 113 GLU A N 10
ATOM 19967 C CA . GLU A 1 113 ? 14.374 -11.820 15.861 1.00 0.00 113 GLU A CA 10
ATOM 19968 C C . GLU A 1 113 ? 13.214 -12.606 15.245 1.00 0.00 113 GLU A C 10
ATOM 19969 O O . GLU A 1 113 ? 13.261 -13.833 15.172 1.00 0.00 113 GLU A O 10
ATOM 19981 N N . MET A 1 1 ? -7.290 -8.660 16.568 1.00 0.00 1 MET A N 11
ATOM 19982 C CA . MET A 1 1 ? -6.284 -9.121 15.626 1.00 0.00 1 MET A CA 11
ATOM 19983 C C . MET A 1 1 ? -6.918 -9.965 14.518 1.00 0.00 1 MET A C 11
ATOM 19984 O O . MET A 1 1 ? -6.928 -11.193 14.597 1.00 0.00 1 MET A O 11
ATOM 19998 N N . LYS A 1 2 ? -7.431 -9.273 13.511 1.00 0.00 2 LYS A N 11
ATOM 19999 C CA . LYS A 1 2 ? -8.065 -9.944 12.389 1.00 0.00 2 LYS A CA 11
ATOM 20000 C C . LYS A 1 2 ? -7.001 -10.309 11.351 1.00 0.00 2 LYS A C 11
ATOM 20001 O O . LYS A 1 2 ? -5.874 -9.822 11.416 1.00 0.00 2 LYS A O 11
ATOM 20020 N N . VAL A 1 3 ? -7.398 -11.162 10.419 1.00 0.00 3 VAL A N 11
ATOM 20021 C CA . VAL A 1 3 ? -6.493 -11.598 9.369 1.00 0.00 3 VAL A CA 11
ATOM 20022 C C . VAL A 1 3 ? -7.072 -11.207 8.008 1.00 0.00 3 VAL A C 11
ATOM 20023 O O . VAL A 1 3 ? -8.254 -11.422 7.747 1.00 0.00 3 VAL A O 11
ATOM 20036 N N . TYR A 1 4 ? -6.211 -10.639 7.176 1.00 0.00 4 TYR A N 11
ATOM 20037 C CA . TYR A 1 4 ? -6.622 -10.216 5.848 1.00 0.00 4 TYR A CA 11
ATOM 20038 C C . TYR A 1 4 ? -5.730 -10.841 4.773 1.00 0.00 4 TYR A C 11
ATOM 20039 O O . TYR A 1 4 ? -4.516 -10.642 4.776 1.00 0.00 4 TYR A O 11
ATOM 20057 N N . ARG A 1 5 ? -6.367 -11.583 3.879 1.00 0.00 5 ARG A N 11
ATOM 20058 C CA . ARG A 1 5 ? -5.646 -12.238 2.800 1.00 0.00 5 ARG A CA 11
ATOM 20059 C C . ARG A 1 5 ? -5.652 -11.359 1.548 1.00 0.00 5 ARG A C 11
ATOM 20060 O O . ARG A 1 5 ? -6.575 -11.431 0.738 1.00 0.00 5 ARG A O 11
ATOM 20081 N N . LEU A 1 6 ? -4.611 -10.548 1.427 1.00 0.00 6 LEU A N 11
ATOM 20082 C CA . LEU A 1 6 ? -4.484 -9.656 0.287 1.00 0.00 6 LEU A CA 11
ATOM 20083 C C . LEU A 1 6 ? -3.800 -10.399 -0.862 1.00 0.00 6 LEU A C 11
ATOM 20084 O O . LEU A 1 6 ? -2.667 -10.858 -0.722 1.00 0.00 6 LEU A O 11
ATOM 20100 N N . TYR A 1 7 ? -4.516 -10.493 -1.973 1.00 0.00 7 TYR A N 11
ATOM 20101 C CA . TYR A 1 7 ? -3.992 -11.172 -3.146 1.00 0.00 7 TYR A CA 11
ATOM 20102 C C . TYR A 1 7 ? -3.059 -10.255 -3.939 1.00 0.00 7 TYR A C 11
ATOM 20103 O O . TYR A 1 7 ? -3.490 -9.228 -4.462 1.00 0.00 7 TYR A O 11
ATOM 20121 N N . LEU A 1 8 ? -1.799 -10.658 -4.003 1.00 0.00 8 LEU A N 11
ATOM 20122 C CA . LEU A 1 8 ? -0.801 -9.885 -4.724 1.00 0.00 8 LEU A CA 11
ATOM 20123 C C . LEU A 1 8 ? -0.079 -10.794 -5.720 1.00 0.00 8 LEU A C 11
ATOM 20124 O O . LEU A 1 8 ? -0.236 -12.014 -5.679 1.00 0.00 8 LEU A O 11
ATOM 20140 N N . LYS A 1 9 ? 0.697 -10.166 -6.591 1.00 0.00 9 LYS A N 11
ATOM 20141 C CA . LYS A 1 9 ? 1.443 -10.904 -7.596 1.00 0.00 9 LYS A CA 11
ATOM 20142 C C . LYS A 1 9 ? 2.856 -11.180 -7.075 1.00 0.00 9 LYS A C 11
ATOM 20143 O O . LYS A 1 9 ? 3.310 -10.535 -6.131 1.00 0.00 9 LYS A O 11
ATOM 20162 N N . ASP A 1 10 ? 3.511 -12.138 -7.714 1.00 0.00 10 ASP A N 11
ATOM 20163 C CA . ASP A 1 10 ? 4.862 -12.507 -7.327 1.00 0.00 10 ASP A CA 11
ATOM 20164 C C . ASP A 1 10 ? 5.787 -11.302 -7.512 1.00 0.00 10 ASP A C 11
ATOM 20165 O O . ASP A 1 10 ? 6.761 -11.145 -6.777 1.00 0.00 10 ASP A O 11
ATOM 20174 N N . GLU A 1 11 ? 5.451 -10.484 -8.498 1.00 0.00 11 GLU A N 11
ATOM 20175 C CA . GLU A 1 11 ? 6.239 -9.298 -8.788 1.00 0.00 11 GLU A CA 11
ATOM 20176 C C . GLU A 1 11 ? 6.219 -8.342 -7.595 1.00 0.00 11 GLU A C 11
ATOM 20177 O O . GLU A 1 11 ? 7.268 -7.882 -7.145 1.00 0.00 11 GLU A O 11
ATOM 20189 N N . TYR A 1 12 ? 5.015 -8.070 -7.115 1.00 0.00 12 TYR A N 11
ATOM 20190 C CA . TYR A 1 12 ? 4.845 -7.176 -5.982 1.00 0.00 12 TYR A CA 11
ATOM 20191 C C . TYR A 1 12 ? 5.147 -7.895 -4.666 1.00 0.00 12 TYR A C 11
ATOM 20192 O O . TYR A 1 12 ? 5.846 -7.359 -3.808 1.00 0.00 12 TYR A O 11
ATOM 20210 N N . LEU A 1 13 ? 4.606 -9.099 -4.548 1.00 0.00 13 LEU A N 11
ATOM 20211 C CA . LEU A 1 13 ? 4.810 -9.897 -3.351 1.00 0.00 13 LEU A CA 11
ATOM 20212 C C . LEU A 1 13 ? 6.309 -10.016 -3.071 1.00 0.00 13 LEU A C 11
ATOM 20213 O O . LEU A 1 13 ? 6.744 -9.879 -1.929 1.00 0.00 13 LEU A O 11
ATOM 20229 N N . GLU A 1 14 ? 7.059 -10.269 -4.134 1.00 0.00 14 GLU A N 11
ATOM 20230 C CA . GLU A 1 14 ? 8.501 -10.407 -4.017 1.00 0.00 14 GLU A CA 11
ATOM 20231 C C . GLU A 1 14 ? 9.073 -9.283 -3.151 1.00 0.00 14 GLU A C 11
ATOM 20232 O O . GLU A 1 14 ? 9.952 -9.519 -2.323 1.00 0.00 14 GLU A O 11
ATOM 20244 N N . MET A 1 15 ? 8.551 -8.085 -3.371 1.00 0.00 15 MET A N 11
ATOM 20245 C CA . MET A 1 15 ? 8.999 -6.924 -2.621 1.00 0.00 15 MET A CA 11
ATOM 20246 C C . MET A 1 15 ? 8.717 -7.095 -1.126 1.00 0.00 15 MET A C 11
ATOM 20247 O O . MET A 1 15 ? 9.569 -6.792 -0.292 1.00 0.00 15 MET A O 11
ATOM 20261 N N . VAL A 1 16 ? 7.518 -7.578 -0.835 1.00 0.00 16 VAL A N 11
ATOM 20262 C CA . VAL A 1 16 ? 7.113 -7.792 0.544 1.00 0.00 16 VAL A CA 11
ATOM 20263 C C . VAL A 1 16 ? 8.057 -8.804 1.197 1.00 0.00 16 VAL A C 11
ATOM 20264 O O . VAL A 1 16 ? 8.412 -8.663 2.366 1.00 0.00 16 VAL A O 11
ATOM 20277 N N . LYS A 1 17 ? 8.436 -9.803 0.413 1.00 0.00 17 LYS A N 11
ATOM 20278 C CA . LYS A 1 17 ? 9.331 -10.838 0.900 1.00 0.00 17 LYS A CA 11
ATOM 20279 C C . LYS A 1 17 ? 10.670 -10.208 1.290 1.00 0.00 17 LYS A C 11
ATOM 20280 O O . LYS A 1 17 ? 11.199 -10.480 2.366 1.00 0.00 17 LYS A O 11
ATOM 20299 N N . SER A 1 18 ? 11.179 -9.377 0.392 1.00 0.00 18 SER A N 11
ATOM 20300 C CA . SER A 1 18 ? 12.446 -8.705 0.628 1.00 0.00 18 SER A CA 11
ATOM 20301 C C . SER A 1 18 ? 12.361 -7.860 1.901 1.00 0.00 18 SER A C 11
ATOM 20302 O O . SER A 1 18 ? 13.369 -7.634 2.568 1.00 0.00 18 SER A O 11
ATOM 20310 N N . GLY A 1 19 ? 11.149 -7.417 2.199 1.00 0.00 19 GLY A N 11
ATOM 20311 C CA . GLY A 1 19 ? 10.919 -6.602 3.380 1.00 0.00 19 GLY A CA 11
ATOM 20312 C C . GLY A 1 19 ? 10.757 -5.128 3.005 1.00 0.00 19 GLY A C 11
ATOM 20313 O O . GLY A 1 19 ? 10.312 -4.322 3.820 1.00 0.00 19 GLY A O 11
ATOM 20317 N N . LYS A 1 20 ? 11.129 -4.819 1.771 1.00 0.00 20 LYS A N 11
ATOM 20318 C CA . LYS A 1 20 ? 11.030 -3.456 1.279 1.00 0.00 20 LYS A CA 11
ATOM 20319 C C . LYS A 1 20 ? 9.598 -2.952 1.468 1.00 0.00 20 LYS A C 11
ATOM 20320 O O . LYS A 1 20 ? 9.383 -1.877 2.026 1.00 0.00 20 LYS A O 11
ATOM 20339 N N . LYS A 1 21 ? 8.655 -3.752 0.993 1.00 0.00 21 LYS A N 11
ATOM 20340 C CA . LYS A 1 21 ? 7.250 -3.401 1.103 1.00 0.00 21 LYS A CA 11
ATOM 20341 C C . LYS A 1 21 ? 6.898 -3.180 2.576 1.00 0.00 21 LYS A C 11
ATOM 20342 O O . LYS A 1 21 ? 6.817 -4.134 3.348 1.00 0.00 21 LYS A O 11
ATOM 20361 N N . ARG A 1 22 ? 6.697 -1.916 2.920 1.00 0.00 22 ARG A N 11
ATOM 20362 C CA . ARG A 1 22 ? 6.355 -1.558 4.286 1.00 0.00 22 ARG A CA 11
ATOM 20363 C C . ARG A 1 22 ? 5.041 -0.775 4.317 1.00 0.00 22 ARG A C 11
ATOM 20364 O O . ARG A 1 22 ? 4.195 -1.009 5.179 1.00 0.00 22 ARG A O 11
ATOM 20385 N N . ILE A 1 23 ? 4.911 0.138 3.366 1.00 0.00 23 ILE A N 11
ATOM 20386 C CA . ILE A 1 23 ? 3.714 0.957 3.273 1.00 0.00 23 ILE A CA 11
ATOM 20387 C C . ILE A 1 23 ? 2.960 0.607 1.988 1.00 0.00 23 ILE A C 11
ATOM 20388 O O . ILE A 1 23 ? 3.451 0.857 0.889 1.00 0.00 23 ILE A O 11
ATOM 20404 N N . GLU A 1 24 ? 1.780 0.033 2.170 1.00 0.00 24 GLU A N 11
ATOM 20405 C CA . GLU A 1 24 ? 0.953 -0.354 1.040 1.00 0.00 24 GLU A CA 11
ATOM 20406 C C . GLU A 1 24 ? -0.228 0.607 0.892 1.00 0.00 24 GLU A C 11
ATOM 20407 O O . GLU A 1 24 ? -1.129 0.622 1.730 1.00 0.00 24 GLU A O 11
ATOM 20419 N N . VAL A 1 25 ? -0.187 1.386 -0.179 1.00 0.00 25 VAL A N 11
ATOM 20420 C CA . VAL A 1 25 ? -1.243 2.347 -0.446 1.00 0.00 25 VAL A CA 11
ATOM 20421 C C . VAL A 1 25 ? -2.100 1.845 -1.610 1.00 0.00 25 VAL A C 11
ATOM 20422 O O . VAL A 1 25 ? -1.712 1.968 -2.770 1.00 0.00 25 VAL A O 11
ATOM 20435 N N . ARG A 1 26 ? -3.251 1.291 -1.258 1.00 0.00 26 ARG A N 11
ATOM 20436 C CA . ARG A 1 26 ? -4.167 0.770 -2.259 1.00 0.00 26 ARG A CA 11
ATOM 20437 C C . ARG A 1 26 ? -5.600 1.207 -1.946 1.00 0.00 26 ARG A C 11
ATOM 20438 O O . ARG A 1 26 ? -6.482 0.370 -1.763 1.00 0.00 26 ARG A O 11
ATOM 20459 N N . VAL A 1 27 ? -5.787 2.518 -1.893 1.00 0.00 27 VAL A N 11
ATOM 20460 C CA . VAL A 1 27 ? -7.097 3.076 -1.606 1.00 0.00 27 VAL A CA 11
ATOM 20461 C C . VAL A 1 27 ? -7.548 2.618 -0.217 1.00 0.00 27 VAL A C 11
ATOM 20462 O O . VAL A 1 27 ? -7.042 1.627 0.308 1.00 0.00 27 VAL A O 11
ATOM 20475 N N . ALA A 1 28 ? -8.494 3.362 0.338 1.00 0.00 28 ALA A N 11
ATOM 20476 C CA . ALA A 1 28 ? -9.018 3.044 1.655 1.00 0.00 28 ALA A CA 11
ATOM 20477 C C . ALA A 1 28 ? -10.312 2.242 1.505 1.00 0.00 28 ALA A C 11
ATOM 20478 O O . ALA A 1 28 ? -11.355 2.635 2.024 1.00 0.00 28 ALA A O 11
ATOM 20485 N N . TYR A 1 29 ? -10.201 1.130 0.792 1.00 0.00 29 TYR A N 11
ATOM 20486 C CA . TYR A 1 29 ? -11.349 0.269 0.566 1.00 0.00 29 TYR A CA 11
ATOM 20487 C C . TYR A 1 29 ? -12.132 0.047 1.862 1.00 0.00 29 TYR A C 11
ATOM 20488 O O . TYR A 1 29 ? -11.584 0.192 2.954 1.00 0.00 29 TYR A O 11
ATOM 20506 N N . PRO A 1 30 ? -13.433 -0.310 1.694 1.00 0.00 30 PRO A N 11
ATOM 20507 C CA . PRO A 1 30 ? -14.296 -0.553 2.838 1.00 0.00 30 PRO A CA 11
ATOM 20508 C C . PRO A 1 30 ? -13.975 -1.899 3.491 1.00 0.00 30 PRO A C 11
ATOM 20509 O O . PRO A 1 30 ? -14.563 -2.254 4.511 1.00 0.00 30 PRO A O 11
ATOM 20520 N N . GLN A 1 31 ? -13.042 -2.612 2.876 1.00 0.00 31 GLN A N 11
ATOM 20521 C CA . GLN A 1 31 ? -12.636 -3.911 3.384 1.00 0.00 31 GLN A CA 11
ATOM 20522 C C . GLN A 1 31 ? -11.168 -3.877 3.814 1.00 0.00 31 GLN A C 11
ATOM 20523 O O . GLN A 1 31 ? -10.646 -4.864 4.330 1.00 0.00 31 GLN A O 11
ATOM 20537 N N . LEU A 1 32 ? -10.544 -2.730 3.586 1.00 0.00 32 LEU A N 11
ATOM 20538 C CA . LEU A 1 32 ? -9.146 -2.555 3.943 1.00 0.00 32 LEU A CA 11
ATOM 20539 C C . LEU A 1 32 ? -9.026 -1.436 4.979 1.00 0.00 32 LEU A C 11
ATOM 20540 O O . LEU A 1 32 ? -8.375 -1.605 6.008 1.00 0.00 32 LEU A O 11
ATOM 20556 N N . LYS A 1 33 ? -9.664 -0.316 4.670 1.00 0.00 33 LYS A N 11
ATOM 20557 C CA . LYS A 1 33 ? -9.636 0.831 5.561 1.00 0.00 33 LYS A CA 11
ATOM 20558 C C . LYS A 1 33 ? -10.006 0.381 6.976 1.00 0.00 33 LYS A C 11
ATOM 20559 O O . LYS A 1 33 ? -9.602 1.006 7.956 1.00 0.00 33 LYS A O 11
ATOM 20578 N N . ASP A 1 34 ? -10.771 -0.699 7.038 1.00 0.00 34 ASP A N 11
ATOM 20579 C CA . ASP A 1 34 ? -11.200 -1.240 8.317 1.00 0.00 34 ASP A CA 11
ATOM 20580 C C . ASP A 1 34 ? -9.972 -1.673 9.121 1.00 0.00 34 ASP A C 11
ATOM 20581 O O . ASP A 1 34 ? -9.990 -1.646 10.350 1.00 0.00 34 ASP A O 11
ATOM 20590 N N . ILE A 1 35 ? -8.935 -2.061 8.393 1.00 0.00 35 ILE A N 11
ATOM 20591 C CA . ILE A 1 35 ? -7.701 -2.498 9.023 1.00 0.00 35 ILE A CA 11
ATOM 20592 C C . ILE A 1 35 ? -7.382 -1.579 10.203 1.00 0.00 35 ILE A C 11
ATOM 20593 O O . ILE A 1 35 ? -7.776 -0.413 10.211 1.00 0.00 35 ILE A O 11
ATOM 20609 N N . LYS A 1 36 ? -6.671 -2.137 11.172 1.00 0.00 36 LYS A N 11
ATOM 20610 C CA . LYS A 1 36 ? -6.295 -1.381 12.355 1.00 0.00 36 LYS A CA 11
ATOM 20611 C C . LYS A 1 36 ? -5.046 -2.007 12.979 1.00 0.00 36 LYS A C 11
ATOM 20612 O O . LYS A 1 36 ? -4.740 -3.172 12.728 1.00 0.00 36 LYS A O 11
ATOM 20631 N N . ARG A 1 37 ? -4.359 -1.207 13.781 1.00 0.00 37 ARG A N 11
ATOM 20632 C CA . ARG A 1 37 ? -3.151 -1.669 14.443 1.00 0.00 37 ARG A CA 11
ATOM 20633 C C . ARG A 1 37 ? -3.457 -2.889 15.314 1.00 0.00 37 ARG A C 11
ATOM 20634 O O . ARG A 1 37 ? -4.428 -2.891 16.069 1.00 0.00 37 ARG A O 11
ATOM 20655 N N . GLY A 1 38 ? -2.608 -3.898 15.181 1.00 0.00 38 GLY A N 11
ATOM 20656 C CA . GLY A 1 38 ? -2.775 -5.122 15.947 1.00 0.00 38 GLY A CA 11
ATOM 20657 C C . GLY A 1 38 ? -3.354 -6.239 15.076 1.00 0.00 38 GLY A C 11
ATOM 20658 O O . GLY A 1 38 ? -3.396 -7.396 15.491 1.00 0.00 38 GLY A O 11
ATOM 20662 N N . ASP A 1 39 ? -3.787 -5.853 13.884 1.00 0.00 39 ASP A N 11
ATOM 20663 C CA . ASP A 1 39 ? -4.362 -6.807 12.952 1.00 0.00 39 ASP A CA 11
ATOM 20664 C C . ASP A 1 39 ? -3.237 -7.600 12.283 1.00 0.00 39 ASP A C 11
ATOM 20665 O O . ASP A 1 39 ? -2.064 -7.408 12.599 1.00 0.00 39 ASP A O 11
ATOM 20674 N N . LYS A 1 40 ? -3.635 -8.476 11.372 1.00 0.00 40 LYS A N 11
ATOM 20675 C CA . LYS A 1 40 ? -2.676 -9.300 10.656 1.00 0.00 40 LYS A CA 11
ATOM 20676 C C . LYS A 1 40 ? -3.038 -9.322 9.170 1.00 0.00 40 LYS A C 11
ATOM 20677 O O . LYS A 1 40 ? -4.204 -9.485 8.813 1.00 0.00 40 LYS A O 11
ATOM 20696 N N . ILE A 1 41 ? -2.017 -9.155 8.342 1.00 0.00 41 ILE A N 11
ATOM 20697 C CA . ILE A 1 41 ? -2.212 -9.153 6.902 1.00 0.00 41 ILE A CA 11
ATOM 20698 C C . ILE A 1 41 ? -1.455 -10.332 6.288 1.00 0.00 41 ILE A C 11
ATOM 20699 O O . ILE A 1 41 ? -0.298 -10.575 6.626 1.00 0.00 41 ILE A O 11
ATOM 20715 N N . ILE A 1 42 ? -2.140 -11.034 5.396 1.00 0.00 42 ILE A N 11
ATOM 20716 C CA . ILE A 1 42 ? -1.546 -12.182 4.731 1.00 0.00 42 ILE A CA 11
ATOM 20717 C C . ILE A 1 42 ? -1.411 -11.886 3.236 1.00 0.00 42 ILE A C 11
ATOM 20718 O O . ILE A 1 42 ? -2.403 -11.882 2.509 1.00 0.00 42 ILE A O 11
ATOM 20734 N N . PHE A 1 43 ? -0.176 -11.647 2.822 1.00 0.00 43 PHE A N 11
ATOM 20735 C CA . PHE A 1 43 ? 0.101 -11.351 1.427 1.00 0.00 43 PHE A CA 11
ATOM 20736 C C . PHE A 1 43 ? 0.129 -12.632 0.590 1.00 0.00 43 PHE A C 11
ATOM 20737 O O . PHE A 1 43 ? 0.887 -13.554 0.886 1.00 0.00 43 PHE A O 11
ATOM 20754 N N . ASN A 1 44 ? -0.706 -12.647 -0.438 1.00 0.00 44 ASN A N 11
ATOM 20755 C CA . ASN A 1 44 ? -0.786 -13.799 -1.320 1.00 0.00 44 ASN A CA 11
ATOM 20756 C C . ASN A 1 44 ? -1.221 -15.024 -0.513 1.00 0.00 44 ASN A C 11
ATOM 20757 O O . ASN A 1 44 ? -1.097 -16.156 -0.980 1.00 0.00 44 ASN A O 11
ATOM 20768 N N . ASP A 1 45 ? -1.720 -14.757 0.685 1.00 0.00 45 ASP A N 11
ATOM 20769 C CA . ASP A 1 45 ? -2.173 -15.824 1.562 1.00 0.00 45 ASP A CA 11
ATOM 20770 C C . ASP A 1 45 ? -1.061 -16.864 1.710 1.00 0.00 45 ASP A C 11
ATOM 20771 O O . ASP A 1 45 ? -1.216 -18.009 1.287 1.00 0.00 45 ASP A O 11
ATOM 20780 N N . LEU A 1 46 ? 0.037 -16.428 2.311 1.00 0.00 46 LEU A N 11
ATOM 20781 C CA . LEU A 1 46 ? 1.175 -17.307 2.520 1.00 0.00 46 LEU A CA 11
ATOM 20782 C C . LEU A 1 46 ? 2.148 -16.650 3.501 1.00 0.00 46 LEU A C 11
ATOM 20783 O O . LEU A 1 46 ? 2.674 -17.311 4.395 1.00 0.00 46 LEU A O 11
ATOM 20799 N N . ILE A 1 47 ? 2.358 -15.358 3.300 1.00 0.00 47 ILE A N 11
ATOM 20800 C CA . ILE A 1 47 ? 3.258 -14.604 4.156 1.00 0.00 47 ILE A CA 11
ATOM 20801 C C . ILE A 1 47 ? 2.440 -13.703 5.082 1.00 0.00 47 ILE A C 11
ATOM 20802 O O . ILE A 1 47 ? 1.825 -12.738 4.631 1.00 0.00 47 ILE A O 11
ATOM 20818 N N . PRO A 1 48 ? 2.459 -14.060 6.395 1.00 0.00 48 PRO A N 11
ATOM 20819 C CA . PRO A 1 48 ? 1.726 -13.294 7.389 1.00 0.00 48 PRO A CA 11
ATOM 20820 C C . PRO A 1 48 ? 2.438 -11.976 7.701 1.00 0.00 48 PRO A C 11
ATOM 20821 O O . PRO A 1 48 ? 3.654 -11.872 7.547 1.00 0.00 48 PRO A O 11
ATOM 20832 N N . ALA A 1 49 ? 1.650 -11.003 8.133 1.00 0.00 49 ALA A N 11
ATOM 20833 C CA . ALA A 1 49 ? 2.190 -9.696 8.468 1.00 0.00 49 ALA A CA 11
ATOM 20834 C C . ALA A 1 49 ? 1.328 -9.057 9.558 1.00 0.00 49 ALA A C 11
ATOM 20835 O O . ALA A 1 49 ? 0.134 -9.338 9.655 1.00 0.00 49 ALA A O 11
ATOM 20842 N N . GLU A 1 50 ? 1.965 -8.208 10.351 1.00 0.00 50 GLU A N 11
ATOM 20843 C CA . GLU A 1 50 ? 1.271 -7.527 11.430 1.00 0.00 50 GLU A CA 11
ATOM 20844 C C . GLU A 1 50 ? 1.187 -6.026 11.143 1.00 0.00 50 GLU A C 11
ATOM 20845 O O . GLU A 1 50 ? 2.106 -5.449 10.564 1.00 0.00 50 GLU A O 11
ATOM 20857 N N . VAL A 1 51 ? 0.077 -5.438 11.562 1.00 0.00 51 VAL A N 11
ATOM 20858 C CA . VAL A 1 51 ? -0.139 -4.015 11.357 1.00 0.00 51 VAL A CA 11
ATOM 20859 C C . VAL A 1 51 ? 0.665 -3.227 12.393 1.00 0.00 51 VAL A C 11
ATOM 20860 O O . VAL A 1 51 ? 0.528 -3.455 13.594 1.00 0.00 51 VAL A O 11
ATOM 20873 N N . VAL A 1 52 ? 1.485 -2.317 11.891 1.00 0.00 52 VAL A N 11
ATOM 20874 C CA . VAL A 1 52 ? 2.311 -1.494 12.758 1.00 0.00 52 VAL A CA 11
ATOM 20875 C C . VAL A 1 52 ? 1.561 -0.204 13.096 1.00 0.00 52 VAL A C 11
ATOM 20876 O O . VAL A 1 52 ? 1.498 0.196 14.258 1.00 0.00 52 VAL A O 11
ATOM 20889 N N . GLU A 1 53 ? 1.010 0.412 12.060 1.00 0.00 53 GLU A N 11
ATOM 20890 C CA . GLU A 1 53 ? 0.266 1.648 12.233 1.00 0.00 53 GLU A CA 11
ATOM 20891 C C . GLU A 1 53 ? -0.501 1.989 10.954 1.00 0.00 53 GLU A C 11
ATOM 20892 O O . GLU A 1 53 ? -0.034 1.706 9.851 1.00 0.00 53 GLU A O 11
ATOM 20904 N N . VAL A 1 54 ? -1.666 2.591 11.143 1.00 0.00 54 VAL A N 11
ATOM 20905 C CA . VAL A 1 54 ? -2.503 2.973 10.019 1.00 0.00 54 VAL A CA 11
ATOM 20906 C C . VAL A 1 54 ? -2.836 4.463 10.120 1.00 0.00 54 VAL A C 11
ATOM 20907 O O . VAL A 1 54 ? -3.127 4.965 11.204 1.00 0.00 54 VAL A O 11
ATOM 20920 N N . LYS A 1 55 ? -2.783 5.127 8.975 1.00 0.00 55 LYS A N 11
ATOM 20921 C CA . LYS A 1 55 ? -3.076 6.550 8.921 1.00 0.00 55 LYS A CA 11
ATOM 20922 C C . LYS A 1 55 ? -3.951 6.840 7.700 1.00 0.00 55 LYS A C 11
ATOM 20923 O O . LYS A 1 55 ? -3.905 6.110 6.711 1.00 0.00 55 LYS A O 11
ATOM 20942 N N . LYS A 1 56 ? -4.730 7.906 7.809 1.00 0.00 56 LYS A N 11
ATOM 20943 C CA . LYS A 1 56 ? -5.614 8.302 6.727 1.00 0.00 56 LYS A CA 11
ATOM 20944 C C . LYS A 1 56 ? -5.332 9.757 6.349 1.00 0.00 56 LYS A C 11
ATOM 20945 O O . LYS A 1 56 ? -5.097 10.594 7.219 1.00 0.00 56 LYS A O 11
ATOM 20964 N N . TYR A 1 57 ? -5.363 10.014 5.049 1.00 0.00 57 TYR A N 11
ATOM 20965 C CA . TYR A 1 57 ? -5.113 11.354 4.545 1.00 0.00 57 TYR A CA 11
ATOM 20966 C C . TYR A 1 57 ? -6.086 11.706 3.419 1.00 0.00 57 TYR A C 11
ATOM 20967 O O . TYR A 1 57 ? -7.044 10.976 3.170 1.00 0.00 57 TYR A O 11
ATOM 20985 N N . GLU A 1 58 ? -5.807 12.826 2.768 1.00 0.00 58 GLU A N 11
ATOM 20986 C CA . GLU A 1 58 ? -6.646 13.284 1.673 1.00 0.00 58 GLU A CA 11
ATOM 20987 C C . GLU A 1 58 ? -5.829 13.386 0.384 1.00 0.00 58 GLU A C 11
ATOM 20988 O O . GLU A 1 58 ? -4.622 13.149 0.390 1.00 0.00 58 GLU A O 11
ATOM 21000 N N . THR A 1 59 ? -6.519 13.740 -0.690 1.00 0.00 59 THR A N 11
ATOM 21001 C CA . THR A 1 59 ? -5.872 13.876 -1.984 1.00 0.00 59 THR A CA 11
ATOM 21002 C C . THR A 1 59 ? -4.860 12.748 -2.196 1.00 0.00 59 THR A C 11
ATOM 21003 O O . THR A 1 59 ? -5.131 11.596 -1.861 1.00 0.00 59 THR A O 11
ATOM 21014 N N . PHE A 1 60 ? -3.715 13.120 -2.750 1.00 0.00 60 PHE A N 11
ATOM 21015 C CA . PHE A 1 60 ? -2.662 12.153 -3.010 1.00 0.00 60 PHE A CA 11
ATOM 21016 C C . PHE A 1 60 ? -1.282 12.767 -2.763 1.00 0.00 60 PHE A C 11
ATOM 21017 O O . PHE A 1 60 ? -0.429 12.149 -2.127 1.00 0.00 60 PHE A O 11
ATOM 21034 N N . ARG A 1 61 ? -1.105 13.975 -3.278 1.00 0.00 61 ARG A N 11
ATOM 21035 C CA . ARG A 1 61 ? 0.156 14.678 -3.121 1.00 0.00 61 ARG A CA 11
ATOM 21036 C C . ARG A 1 61 ? 0.546 14.744 -1.643 1.00 0.00 61 ARG A C 11
ATOM 21037 O O . ARG A 1 61 ? 1.720 14.609 -1.300 1.00 0.00 61 ARG A O 11
ATOM 21058 N N . GLN A 1 62 ? -0.460 14.952 -0.806 1.00 0.00 62 GLN A N 11
ATOM 21059 C CA . GLN A 1 62 ? -0.237 15.038 0.627 1.00 0.00 62 GLN A CA 11
ATOM 21060 C C . GLN A 1 62 ? 0.378 13.737 1.147 1.00 0.00 62 GLN A C 11
ATOM 21061 O O . GLN A 1 62 ? 1.293 13.764 1.969 1.00 0.00 62 GLN A O 11
ATOM 21075 N N . VAL A 1 63 ? -0.149 12.629 0.646 1.00 0.00 63 VAL A N 11
ATOM 21076 C CA . VAL A 1 63 ? 0.337 11.321 1.050 1.00 0.00 63 VAL A CA 11
ATOM 21077 C C . VAL A 1 63 ? 1.815 11.193 0.677 1.00 0.00 63 VAL A C 11
ATOM 21078 O O . VAL A 1 63 ? 2.577 10.518 1.368 1.00 0.00 63 VAL A O 11
ATOM 21091 N N . LEU A 1 64 ? 2.177 11.852 -0.414 1.00 0.00 64 LEU A N 11
ATOM 21092 C CA . LEU A 1 64 ? 3.551 11.821 -0.886 1.00 0.00 64 LEU A CA 11
ATOM 21093 C C . LEU A 1 64 ? 4.417 12.698 0.020 1.00 0.00 64 LEU A C 11
ATOM 21094 O O . LEU A 1 64 ? 5.634 12.525 0.079 1.00 0.00 64 LEU A O 11
ATOM 21110 N N . ARG A 1 65 ? 3.757 13.621 0.703 1.00 0.00 65 ARG A N 11
ATOM 21111 C CA . ARG A 1 65 ? 4.452 14.526 1.603 1.00 0.00 65 ARG A CA 11
ATOM 21112 C C . ARG A 1 65 ? 4.591 13.893 2.989 1.00 0.00 65 ARG A C 11
ATOM 21113 O O . ARG A 1 65 ? 5.646 13.987 3.615 1.00 0.00 65 ARG A O 11
ATOM 21134 N N . GLU A 1 66 ? 3.512 13.261 3.427 1.00 0.00 66 GLU A N 11
ATOM 21135 C CA . GLU A 1 66 ? 3.501 12.612 4.727 1.00 0.00 66 GLU A CA 11
ATOM 21136 C C . GLU A 1 66 ? 4.332 11.328 4.687 1.00 0.00 66 GLU A C 11
ATOM 21137 O O . GLU A 1 66 ? 5.341 11.214 5.381 1.00 0.00 66 GLU A O 11
ATOM 21149 N N . GLU A 1 67 ? 3.876 10.392 3.866 1.00 0.00 67 GLU A N 11
ATOM 21150 C CA . GLU A 1 67 ? 4.564 9.120 3.726 1.00 0.00 67 GLU A CA 11
ATOM 21151 C C . GLU A 1 67 ? 5.600 9.198 2.602 1.00 0.00 67 GLU A C 11
ATOM 21152 O O . GLU A 1 67 ? 5.458 9.995 1.676 1.00 0.00 67 GLU A O 11
ATOM 21164 N N . PRO A 1 68 ? 6.646 8.338 2.724 1.00 0.00 68 PRO A N 11
ATOM 21165 C CA . PRO A 1 68 ? 7.705 8.301 1.730 1.00 0.00 68 PRO A CA 11
ATOM 21166 C C . PRO A 1 68 ? 7.235 7.604 0.452 1.00 0.00 68 PRO A C 11
ATOM 21167 O O . PRO A 1 68 ? 6.121 7.083 0.399 1.00 0.00 68 PRO A O 11
ATOM 21178 N N . ILE A 1 69 ? 8.106 7.615 -0.545 1.00 0.00 69 ILE A N 11
ATOM 21179 C CA . ILE A 1 69 ? 7.794 6.989 -1.819 1.00 0.00 69 ILE A CA 11
ATOM 21180 C C . ILE A 1 69 ? 8.713 5.784 -2.029 1.00 0.00 69 ILE A C 11
ATOM 21181 O O . ILE A 1 69 ? 8.291 4.766 -2.576 1.00 0.00 69 ILE A O 11
ATOM 21197 N N . ASP A 1 70 ? 9.951 5.940 -1.585 1.00 0.00 70 ASP A N 11
ATOM 21198 C CA . ASP A 1 70 ? 10.933 4.877 -1.717 1.00 0.00 70 ASP A CA 11
ATOM 21199 C C . ASP A 1 70 ? 10.373 3.592 -1.103 1.00 0.00 70 ASP A C 11
ATOM 21200 O O . ASP A 1 70 ? 10.533 2.510 -1.666 1.00 0.00 70 ASP A O 11
ATOM 21209 N N . LYS A 1 71 ? 9.729 3.753 0.043 1.00 0.00 71 LYS A N 11
ATOM 21210 C CA . LYS A 1 71 ? 9.145 2.620 0.739 1.00 0.00 71 LYS A CA 11
ATOM 21211 C C . LYS A 1 71 ? 7.906 2.142 -0.022 1.00 0.00 71 LYS A C 11
ATOM 21212 O O . LYS A 1 71 ? 7.823 0.978 -0.411 1.00 0.00 71 LYS A O 11
ATOM 21231 N N . ILE A 1 72 ? 6.975 3.065 -0.211 1.00 0.00 72 ILE A N 11
ATOM 21232 C CA . ILE A 1 72 ? 5.745 2.753 -0.918 1.00 0.00 72 ILE A CA 11
ATOM 21233 C C . ILE A 1 72 ? 6.078 1.974 -2.192 1.00 0.00 72 ILE A C 11
ATOM 21234 O O . ILE A 1 72 ? 5.486 0.928 -2.456 1.00 0.00 72 ILE A O 11
ATOM 21250 N N . PHE A 1 73 ? 7.024 2.512 -2.947 1.00 0.00 73 PHE A N 11
ATOM 21251 C CA . PHE A 1 73 ? 7.443 1.880 -4.186 1.00 0.00 73 PHE A CA 11
ATOM 21252 C C . PHE A 1 73 ? 8.968 1.848 -4.297 1.00 0.00 73 PHE A C 11
ATOM 21253 O O . PHE A 1 73 ? 9.627 2.874 -4.141 1.00 0.00 73 PHE A O 11
ATOM 21270 N N . PRO A 1 74 ? 9.499 0.626 -4.573 1.00 0.00 74 PRO A N 11
ATOM 21271 C CA . PRO A 1 74 ? 10.934 0.446 -4.706 1.00 0.00 74 PRO A CA 11
ATOM 21272 C C . PRO A 1 74 ? 11.435 1.003 -6.040 1.00 0.00 74 PRO A C 11
ATOM 21273 O O . PRO A 1 74 ? 12.609 1.346 -6.173 1.00 0.00 74 PRO A O 11
ATOM 21284 N N . ASP A 1 75 ? 10.519 1.076 -6.995 1.00 0.00 75 ASP A N 11
ATOM 21285 C CA . ASP A 1 75 ? 10.853 1.586 -8.315 1.00 0.00 75 ASP A CA 11
ATOM 21286 C C . ASP A 1 75 ? 11.378 3.017 -8.186 1.00 0.00 75 ASP A C 11
ATOM 21287 O O . ASP A 1 75 ? 12.011 3.534 -9.105 1.00 0.00 75 ASP A O 11
ATOM 21296 N N . LYS A 1 76 ? 11.095 3.616 -7.039 1.00 0.00 76 LYS A N 11
ATOM 21297 C CA . LYS A 1 76 ? 11.530 4.978 -6.779 1.00 0.00 76 LYS A CA 11
ATOM 21298 C C . LYS A 1 76 ? 11.083 5.881 -7.930 1.00 0.00 76 LYS A C 11
ATOM 21299 O O . LYS A 1 76 ? 11.911 6.380 -8.690 1.00 0.00 76 LYS A O 11
ATOM 21318 N N . PRO A 1 77 ? 9.739 6.069 -8.023 1.00 0.00 77 PRO A N 11
ATOM 21319 C CA . PRO A 1 77 ? 9.171 6.904 -9.068 1.00 0.00 77 PRO A CA 11
ATOM 21320 C C . PRO A 1 77 ? 9.393 8.387 -8.767 1.00 0.00 77 PRO A C 11
ATOM 21321 O O . PRO A 1 77 ? 9.969 8.736 -7.738 1.00 0.00 77 PRO A O 11
ATOM 21332 N N . SER A 1 78 ? 8.923 9.221 -9.683 1.00 0.00 78 SER A N 11
ATOM 21333 C CA . SER A 1 78 ? 9.063 10.659 -9.528 1.00 0.00 78 SER A CA 11
ATOM 21334 C C . SER A 1 78 ? 7.704 11.285 -9.206 1.00 0.00 78 SER A C 11
ATOM 21335 O O . SER A 1 78 ? 6.662 10.722 -9.540 1.00 0.00 78 SER A O 11
ATOM 21343 N N . PHE A 1 79 ? 7.759 12.441 -8.562 1.00 0.00 79 PHE A N 11
ATOM 21344 C CA . PHE A 1 79 ? 6.545 13.150 -8.192 1.00 0.00 79 PHE A CA 11
ATOM 21345 C C . PHE A 1 79 ? 5.581 13.242 -9.376 1.00 0.00 79 PHE A C 11
ATOM 21346 O O . PHE A 1 79 ? 4.369 13.115 -9.206 1.00 0.00 79 PHE A O 11
ATOM 21363 N N . GLU A 1 80 ? 6.155 13.463 -10.549 1.00 0.00 80 GLU A N 11
ATOM 21364 C CA . GLU A 1 80 ? 5.361 13.573 -11.762 1.00 0.00 80 GLU A CA 11
ATOM 21365 C C . GLU A 1 80 ? 4.852 12.196 -12.190 1.00 0.00 80 GLU A C 11
ATOM 21366 O O . GLU A 1 80 ? 3.705 12.058 -12.613 1.00 0.00 80 GLU A O 11
ATOM 21378 N N . LYS A 1 81 ? 5.729 11.211 -12.065 1.00 0.00 81 LYS A N 11
ATOM 21379 C CA . LYS A 1 81 ? 5.383 9.849 -12.435 1.00 0.00 81 LYS A CA 11
ATOM 21380 C C . LYS A 1 81 ? 4.308 9.324 -11.480 1.00 0.00 81 LYS A C 11
ATOM 21381 O O . LYS A 1 81 ? 3.359 8.669 -11.908 1.00 0.00 81 LYS A O 11
ATOM 21400 N N . ALA A 1 82 ? 4.494 9.631 -10.205 1.00 0.00 82 ALA A N 11
ATOM 21401 C CA . ALA A 1 82 ? 3.552 9.198 -9.186 1.00 0.00 82 ALA A CA 11
ATOM 21402 C C . ALA A 1 82 ? 2.172 9.782 -9.493 1.00 0.00 82 ALA A C 11
ATOM 21403 O O . ALA A 1 82 ? 1.152 9.160 -9.199 1.00 0.00 82 ALA A O 11
ATOM 21410 N N . LEU A 1 83 ? 2.184 10.969 -10.081 1.00 0.00 83 LEU A N 11
ATOM 21411 C CA . LEU A 1 83 ? 0.945 11.643 -10.431 1.00 0.00 83 LEU A CA 11
ATOM 21412 C C . LEU A 1 83 ? 0.242 10.863 -11.544 1.00 0.00 83 LEU A C 11
ATOM 21413 O O . LEU A 1 83 ? -0.964 10.630 -11.477 1.00 0.00 83 LEU A O 11
ATOM 21429 N N . LYS A 1 84 ? 1.026 10.481 -12.541 1.00 0.00 84 LYS A N 11
ATOM 21430 C CA . LYS A 1 84 ? 0.493 9.732 -13.667 1.00 0.00 84 LYS A CA 11
ATOM 21431 C C . LYS A 1 84 ? 0.175 8.304 -13.219 1.00 0.00 84 LYS A C 11
ATOM 21432 O O . LYS A 1 84 ? -0.925 7.807 -13.453 1.00 0.00 84 LYS A O 11
ATOM 21451 N N . ARG A 1 85 ? 1.158 7.684 -12.583 1.00 0.00 85 ARG A N 11
ATOM 21452 C CA . ARG A 1 85 ? 0.997 6.324 -12.100 1.00 0.00 85 ARG A CA 11
ATOM 21453 C C . ARG A 1 85 ? -0.357 6.164 -11.406 1.00 0.00 85 ARG A C 11
ATOM 21454 O O . ARG A 1 85 ? -1.094 5.219 -11.685 1.00 0.00 85 ARG A O 11
ATOM 21475 N N . PHE A 1 86 ? -0.644 7.102 -10.515 1.00 0.00 86 PHE A N 11
ATOM 21476 C CA . PHE A 1 86 ? -1.897 7.077 -9.779 1.00 0.00 86 PHE A CA 11
ATOM 21477 C C . PHE A 1 86 ? -3.054 7.570 -10.650 1.00 0.00 86 PHE A C 11
ATOM 21478 O O . PHE A 1 86 ? -3.752 8.515 -10.285 1.00 0.00 86 PHE A O 11
ATOM 21495 N N . HIS A 1 87 ? -3.223 6.907 -11.785 1.00 0.00 87 HIS A N 11
ATOM 21496 C CA . HIS A 1 87 ? -4.284 7.267 -12.711 1.00 0.00 87 HIS A CA 11
ATOM 21497 C C . HIS A 1 87 ? -4.265 6.314 -13.907 1.00 0.00 87 HIS A C 11
ATOM 21498 O O . HIS A 1 87 ? -5.291 5.734 -14.260 1.00 0.00 87 HIS A O 11
ATOM 21512 N N . ASN A 1 88 ? -3.087 6.181 -14.499 1.00 0.00 88 ASN A N 11
ATOM 21513 C CA . ASN A 1 88 ? -2.921 5.309 -15.649 1.00 0.00 88 ASN A CA 11
ATOM 21514 C C . ASN A 1 88 ? -3.178 3.861 -15.227 1.00 0.00 88 ASN A C 11
ATOM 21515 O O . ASN A 1 88 ? -2.248 3.140 -14.869 1.00 0.00 88 ASN A O 11
ATOM 21526 N N . MET A 1 89 ? -4.446 3.479 -15.282 1.00 0.00 89 MET A N 11
ATOM 21527 C CA . MET A 1 89 ? -4.837 2.130 -14.910 1.00 0.00 89 MET A CA 11
ATOM 21528 C C . MET A 1 89 ? -5.979 1.626 -15.795 1.00 0.00 89 MET A C 11
ATOM 21529 O O . MET A 1 89 ? -6.408 2.320 -16.716 1.00 0.00 89 MET A O 11
ATOM 21543 N N . TYR A 1 90 ? -6.439 0.423 -15.485 1.00 0.00 90 TYR A N 11
ATOM 21544 C CA . TYR A 1 90 ? -7.523 -0.182 -16.240 1.00 0.00 90 TYR A CA 11
ATOM 21545 C C . TYR A 1 90 ? -8.611 -0.716 -15.307 1.00 0.00 90 TYR A C 11
ATOM 21546 O O . TYR A 1 90 ? -8.759 -1.926 -15.148 1.00 0.00 90 TYR A O 11
ATOM 21564 N N . PRO A 1 91 ? -9.364 0.238 -14.697 1.00 0.00 91 PRO A N 11
ATOM 21565 C CA . PRO A 1 91 ? -10.435 -0.124 -13.783 1.00 0.00 91 PRO A CA 11
ATOM 21566 C C . PRO A 1 91 ? -11.653 -0.648 -14.546 1.00 0.00 91 PRO A C 11
ATOM 21567 O O . PRO A 1 91 ? -12.129 -1.750 -14.280 1.00 0.00 91 PRO A O 11
ATOM 21578 N N . LYS A 1 92 ? -12.122 0.168 -15.479 1.00 0.00 92 LYS A N 11
ATOM 21579 C CA . LYS A 1 92 ? -13.276 -0.200 -16.282 1.00 0.00 92 LYS A CA 11
ATOM 21580 C C . LYS A 1 92 ? -13.429 0.796 -17.434 1.00 0.00 92 LYS A C 11
ATOM 21581 O O . LYS A 1 92 ? -14.363 1.596 -17.447 1.00 0.00 92 LYS A O 11
ATOM 21600 N N . TRP A 1 93 ? -12.497 0.714 -18.372 1.00 0.00 93 TRP A N 11
ATOM 21601 C CA . TRP A 1 93 ? -12.516 1.599 -19.525 1.00 0.00 93 TRP A CA 11
ATOM 21602 C C . TRP A 1 93 ? -11.856 2.918 -19.120 1.00 0.00 93 TRP A C 11
ATOM 21603 O O . TRP A 1 93 ? -10.788 3.262 -19.623 1.00 0.00 93 TRP A O 11
ATOM 21624 N N . LYS A 1 94 ? -12.520 3.621 -18.214 1.00 0.00 94 LYS A N 11
ATOM 21625 C CA . LYS A 1 94 ? -12.011 4.896 -17.736 1.00 0.00 94 LYS A CA 11
ATOM 21626 C C . LYS A 1 94 ? -12.744 5.282 -16.450 1.00 0.00 94 LYS A C 11
ATOM 21627 O O . LYS A 1 94 ? -13.901 4.911 -16.255 1.00 0.00 94 LYS A O 11
ATOM 21646 N N . GLU A 1 95 ? -12.041 6.023 -15.606 1.00 0.00 95 GLU A N 11
ATOM 21647 C CA . GLU A 1 95 ? -12.611 6.465 -14.344 1.00 0.00 95 GLU A CA 11
ATOM 21648 C C . GLU A 1 95 ? -11.743 7.561 -13.725 1.00 0.00 95 GLU A C 11
ATOM 21649 O O . GLU A 1 95 ? -10.619 7.794 -14.168 1.00 0.00 95 GLU A O 11
ATOM 21661 N N . TYR A 1 96 ? -12.297 8.207 -12.708 1.00 0.00 96 TYR A N 11
ATOM 21662 C CA . TYR A 1 96 ? -11.587 9.273 -12.023 1.00 0.00 96 TYR A CA 11
ATOM 21663 C C . TYR A 1 96 ? -10.684 8.713 -10.923 1.00 0.00 96 TYR A C 11
ATOM 21664 O O . TYR A 1 96 ? -10.888 7.592 -10.458 1.00 0.00 96 TYR A O 11
ATOM 21682 N N . ARG A 1 97 ? -9.704 9.517 -10.539 1.00 0.00 97 ARG A N 11
ATOM 21683 C CA . ARG A 1 97 ? -8.769 9.115 -9.502 1.00 0.00 97 ARG A CA 11
ATOM 21684 C C . ARG A 1 97 ? -9.403 9.285 -8.120 1.00 0.00 97 ARG A C 11
ATOM 21685 O O . ARG A 1 97 ? -10.316 10.091 -7.946 1.00 0.00 97 ARG A O 11
ATOM 21706 N N . TYR A 1 98 ? -8.895 8.511 -7.172 1.00 0.00 98 TYR A N 11
ATOM 21707 C CA . TYR A 1 98 ? -9.401 8.566 -5.811 1.00 0.00 98 TYR A CA 11
ATOM 21708 C C . TYR A 1 98 ? -8.765 7.475 -4.945 1.00 0.00 98 TYR A C 11
ATOM 21709 O O . TYR A 1 98 ? -8.326 6.448 -5.459 1.00 0.00 98 TYR A O 11
ATOM 21727 N N . GLY A 1 99 ? -8.737 7.737 -3.647 1.00 0.00 99 GLY A N 11
ATOM 21728 C CA . GLY A 1 99 ? -8.163 6.790 -2.705 1.00 0.00 99 GLY A CA 11
ATOM 21729 C C . GLY A 1 99 ? -6.906 7.365 -2.049 1.00 0.00 99 GLY A C 11
ATOM 21730 O O . GLY A 1 99 ? -6.035 7.902 -2.732 1.00 0.00 99 GLY A O 11
ATOM 21734 N N . VAL A 1 100 ? -6.851 7.232 -0.732 1.00 0.00 100 VAL A N 11
ATOM 21735 C CA . VAL A 1 100 ? -5.715 7.730 0.024 1.00 0.00 100 VAL A CA 11
ATOM 21736 C C . VAL A 1 100 ? -5.685 7.055 1.397 1.00 0.00 100 VAL A C 11
ATOM 21737 O O . VAL A 1 100 ? -6.453 7.416 2.287 1.00 0.00 100 VAL A O 11
ATOM 21750 N N . LEU A 1 101 ? -4.790 6.086 1.524 1.00 0.00 101 LEU A N 11
ATOM 21751 C CA . LEU A 1 101 ? -4.650 5.356 2.773 1.00 0.00 101 LEU A CA 11
ATOM 21752 C C . LEU A 1 101 ? -3.265 4.709 2.827 1.00 0.00 101 LEU A C 11
ATOM 21753 O O . LEU A 1 101 ? -2.925 3.888 1.977 1.00 0.00 101 LEU A O 11
ATOM 21769 N N . ALA A 1 102 ? -2.502 5.104 3.837 1.00 0.00 102 ALA A N 11
ATOM 21770 C CA . ALA A 1 102 ? -1.161 4.573 4.014 1.00 0.00 102 ALA A CA 11
ATOM 21771 C C . ALA A 1 102 ? -1.158 3.587 5.184 1.00 0.00 102 ALA A C 11
ATOM 21772 O O . ALA A 1 102 ? -1.208 3.995 6.343 1.00 0.00 102 ALA A O 11
ATOM 21779 N N . ILE A 1 103 ? -1.098 2.309 4.839 1.00 0.00 103 ILE A N 11
ATOM 21780 C CA . ILE A 1 103 ? -1.088 1.262 5.847 1.00 0.00 103 ILE A CA 11
ATOM 21781 C C . ILE A 1 103 ? 0.355 0.826 6.108 1.00 0.00 103 ILE A C 11
ATOM 21782 O O . ILE A 1 103 ? 1.110 0.571 5.171 1.00 0.00 103 ILE A O 11
ATOM 21798 N N . LYS A 1 104 ? 0.696 0.754 7.387 1.00 0.00 104 LYS A N 11
ATOM 21799 C CA . LYS A 1 104 ? 2.035 0.353 7.783 1.00 0.00 104 LYS A CA 11
ATOM 21800 C C . LYS A 1 104 ? 1.975 -1.024 8.449 1.00 0.00 104 LYS A C 11
ATOM 21801 O O . LYS A 1 104 ? 1.343 -1.186 9.491 1.00 0.00 104 LYS A O 11
ATOM 21820 N N . PHE A 1 105 ? 2.641 -1.980 7.819 1.00 0.00 105 PHE A N 11
ATOM 21821 C CA . PHE A 1 105 ? 2.671 -3.337 8.337 1.00 0.00 105 PHE A CA 11
ATOM 21822 C C . PHE A 1 105 ? 4.105 -3.867 8.405 1.00 0.00 105 PHE A C 11
ATOM 21823 O O . PHE A 1 105 ? 4.981 -3.391 7.684 1.00 0.00 105 PHE A O 11
ATOM 21840 N N . ARG A 1 106 ? 4.300 -4.844 9.277 1.00 0.00 106 ARG A N 11
ATOM 21841 C CA . ARG A 1 106 ? 5.613 -5.443 9.449 1.00 0.00 106 ARG A CA 11
ATOM 21842 C C . ARG A 1 106 ? 5.543 -6.953 9.209 1.00 0.00 106 ARG A C 11
ATOM 21843 O O . ARG A 1 106 ? 4.962 -7.685 10.008 1.00 0.00 106 ARG A O 11
ATOM 21864 N N . VAL A 1 107 ? 6.143 -7.373 8.105 1.00 0.00 107 VAL A N 11
ATOM 21865 C CA . VAL A 1 107 ? 6.155 -8.782 7.750 1.00 0.00 107 VAL A CA 11
ATOM 21866 C C . VAL A 1 107 ? 6.700 -9.595 8.926 1.00 0.00 107 VAL A C 11
ATOM 21867 O O . VAL A 1 107 ? 7.769 -9.291 9.452 1.00 0.00 107 VAL A O 11
ATOM 21880 N N . LEU A 1 108 ? 5.939 -10.612 9.303 1.00 0.00 108 LEU A N 11
ATOM 21881 C CA . LEU A 1 108 ? 6.332 -11.470 10.408 1.00 0.00 108 LEU A CA 11
ATOM 21882 C C . LEU A 1 108 ? 7.264 -12.567 9.888 1.00 0.00 108 LEU A C 11
ATOM 21883 O O . LEU A 1 108 ? 6.822 -13.491 9.208 1.00 0.00 108 LEU A O 11
ATOM 21899 N N . GLY A 1 109 ? 8.537 -12.428 10.230 1.00 0.00 109 GLY A N 11
ATOM 21900 C CA . GLY A 1 109 ? 9.535 -13.396 9.807 1.00 0.00 109 GLY A CA 11
ATOM 21901 C C . GLY A 1 109 ? 10.797 -12.695 9.299 1.00 0.00 109 GLY A C 11
ATOM 21902 O O . GLY A 1 109 ? 11.657 -12.309 10.089 1.00 0.00 109 GLY A O 11
ATOM 21906 N N . ARG A 1 110 ? 10.867 -12.553 7.984 1.00 0.00 110 ARG A N 11
ATOM 21907 C CA . ARG A 1 110 ? 12.010 -11.906 7.361 1.00 0.00 110 ARG A CA 11
ATOM 21908 C C . ARG A 1 110 ? 12.134 -10.462 7.851 1.00 0.00 110 ARG A C 11
ATOM 21909 O O . ARG A 1 110 ? 11.215 -9.933 8.475 1.00 0.00 110 ARG A O 11
ATOM 21930 N N . ASP A 1 111 ? 13.278 -9.866 7.551 1.00 0.00 111 ASP A N 11
ATOM 21931 C CA . ASP A 1 111 ? 13.535 -8.493 7.954 1.00 0.00 111 ASP A CA 11
ATOM 21932 C C . ASP A 1 111 ? 14.675 -7.923 7.108 1.00 0.00 111 ASP A C 11
ATOM 21933 O O . ASP A 1 111 ? 15.466 -8.674 6.539 1.00 0.00 111 ASP A O 11
ATOM 21942 N N . LYS A 1 112 ? 14.724 -6.600 7.053 1.00 0.00 112 LYS A N 11
ATOM 21943 C CA . LYS A 1 112 ? 15.754 -5.920 6.286 1.00 0.00 112 LYS A CA 11
ATOM 21944 C C . LYS A 1 112 ? 16.156 -4.633 7.009 1.00 0.00 112 LYS A C 11
ATOM 21945 O O . LYS A 1 112 ? 15.642 -4.335 8.086 1.00 0.00 112 LYS A O 11
ATOM 21964 N N . GLU A 1 113 ? 17.070 -3.903 6.386 1.00 0.00 113 GLU A N 11
ATOM 21965 C CA . GLU A 1 113 ? 17.546 -2.654 6.956 1.00 0.00 113 GLU A CA 11
ATOM 21966 C C . GLU A 1 113 ? 16.854 -1.466 6.285 1.00 0.00 113 GLU A C 11
ATOM 21967 O O . GLU A 1 113 ? 15.778 -1.615 5.708 1.00 0.00 113 GLU A O 11
ATOM 21979 N N . MET A 1 1 ? -7.150 -9.529 17.296 1.00 0.00 1 MET A N 12
ATOM 21980 C CA . MET A 1 1 ? -6.332 -9.524 16.095 1.00 0.00 1 MET A CA 12
ATOM 21981 C C . MET A 1 1 ? -7.028 -10.271 14.955 1.00 0.00 1 MET A C 12
ATOM 21982 O O . MET A 1 1 ? -7.333 -11.456 15.079 1.00 0.00 1 MET A O 12
ATOM 21996 N N . LYS A 1 2 ? -7.258 -9.546 13.870 1.00 0.00 2 LYS A N 12
ATOM 21997 C CA . LYS A 1 2 ? -7.912 -10.125 12.708 1.00 0.00 2 LYS A CA 12
ATOM 21998 C C . LYS A 1 2 ? -6.866 -10.406 11.628 1.00 0.00 2 LYS A C 12
ATOM 21999 O O . LYS A 1 2 ? -5.788 -9.814 11.632 1.00 0.00 2 LYS A O 12
ATOM 22018 N N . VAL A 1 3 ? -7.221 -11.311 10.727 1.00 0.00 3 VAL A N 12
ATOM 22019 C CA . VAL A 1 3 ? -6.327 -11.679 9.642 1.00 0.00 3 VAL A CA 12
ATOM 22020 C C . VAL A 1 3 ? -6.952 -11.264 8.309 1.00 0.00 3 VAL A C 12
ATOM 22021 O O . VAL A 1 3 ? -8.150 -11.450 8.097 1.00 0.00 3 VAL A O 12
ATOM 22034 N N . TYR A 1 4 ? -6.114 -10.711 7.445 1.00 0.00 4 TYR A N 12
ATOM 22035 C CA . TYR A 1 4 ? -6.570 -10.269 6.138 1.00 0.00 4 TYR A CA 12
ATOM 22036 C C . TYR A 1 4 ? -5.706 -10.865 5.026 1.00 0.00 4 TYR A C 12
ATOM 22037 O O . TYR A 1 4 ? -4.547 -10.486 4.864 1.00 0.00 4 TYR A O 12
ATOM 22055 N N . ARG A 1 5 ? -6.303 -11.788 4.287 1.00 0.00 5 ARG A N 12
ATOM 22056 C CA . ARG A 1 5 ? -5.602 -12.441 3.194 1.00 0.00 5 ARG A CA 12
ATOM 22057 C C . ARG A 1 5 ? -5.789 -11.651 1.897 1.00 0.00 5 ARG A C 12
ATOM 22058 O O . ARG A 1 5 ? -6.825 -11.760 1.243 1.00 0.00 5 ARG A O 12
ATOM 22079 N N . LEU A 1 6 ? -4.770 -10.872 1.563 1.00 0.00 6 LEU A N 12
ATOM 22080 C CA . LEU A 1 6 ? -4.809 -10.064 0.356 1.00 0.00 6 LEU A CA 12
ATOM 22081 C C . LEU A 1 6 ? -4.065 -10.793 -0.764 1.00 0.00 6 LEU A C 12
ATOM 22082 O O . LEU A 1 6 ? -2.895 -11.142 -0.612 1.00 0.00 6 LEU A O 12
ATOM 22098 N N . TYR A 1 7 ? -4.773 -11.001 -1.864 1.00 0.00 7 TYR A N 12
ATOM 22099 C CA . TYR A 1 7 ? -4.194 -11.682 -3.010 1.00 0.00 7 TYR A CA 12
ATOM 22100 C C . TYR A 1 7 ? -3.345 -10.722 -3.846 1.00 0.00 7 TYR A C 12
ATOM 22101 O O . TYR A 1 7 ? -3.861 -9.757 -4.406 1.00 0.00 7 TYR A O 12
ATOM 22119 N N . LEU A 1 8 ? -2.055 -11.022 -3.905 1.00 0.00 8 LEU A N 12
ATOM 22120 C CA . LEU A 1 8 ? -1.129 -10.199 -4.663 1.00 0.00 8 LEU A CA 12
ATOM 22121 C C . LEU A 1 8 ? -0.421 -11.064 -5.707 1.00 0.00 8 LEU A C 12
ATOM 22122 O O . LEU A 1 8 ? -0.660 -12.268 -5.786 1.00 0.00 8 LEU A O 12
ATOM 22138 N N . LYS A 1 9 ? 0.438 -10.417 -6.482 1.00 0.00 9 LYS A N 12
ATOM 22139 C CA . LYS A 1 9 ? 1.183 -11.113 -7.517 1.00 0.00 9 LYS A CA 12
ATOM 22140 C C . LYS A 1 9 ? 2.625 -11.320 -7.050 1.00 0.00 9 LYS A C 12
ATOM 22141 O O . LYS A 1 9 ? 3.133 -10.553 -6.234 1.00 0.00 9 LYS A O 12
ATOM 22160 N N . ASP A 1 10 ? 3.243 -12.362 -7.587 1.00 0.00 10 ASP A N 12
ATOM 22161 C CA . ASP A 1 10 ? 4.616 -12.680 -7.235 1.00 0.00 10 ASP A CA 12
ATOM 22162 C C . ASP A 1 10 ? 5.488 -11.437 -7.426 1.00 0.00 10 ASP A C 12
ATOM 22163 O O . ASP A 1 10 ? 6.368 -11.161 -6.612 1.00 0.00 10 ASP A O 12
ATOM 22172 N N . GLU A 1 11 ? 5.214 -10.722 -8.507 1.00 0.00 11 GLU A N 12
ATOM 22173 C CA . GLU A 1 11 ? 5.962 -9.515 -8.816 1.00 0.00 11 GLU A CA 12
ATOM 22174 C C . GLU A 1 11 ? 5.879 -8.526 -7.651 1.00 0.00 11 GLU A C 12
ATOM 22175 O O . GLU A 1 11 ? 6.901 -8.039 -7.171 1.00 0.00 11 GLU A O 12
ATOM 22187 N N . TYR A 1 12 ? 4.651 -8.259 -7.231 1.00 0.00 12 TYR A N 12
ATOM 22188 C CA . TYR A 1 12 ? 4.420 -7.337 -6.132 1.00 0.00 12 TYR A CA 12
ATOM 22189 C C . TYR A 1 12 ? 4.846 -7.956 -4.799 1.00 0.00 12 TYR A C 12
ATOM 22190 O O . TYR A 1 12 ? 5.547 -7.322 -4.012 1.00 0.00 12 TYR A O 12
ATOM 22208 N N . LEU A 1 13 ? 4.403 -9.187 -4.586 1.00 0.00 13 LEU A N 12
ATOM 22209 C CA . LEU A 1 13 ? 4.730 -9.898 -3.362 1.00 0.00 13 LEU A CA 12
ATOM 22210 C C . LEU A 1 13 ? 6.247 -9.895 -3.164 1.00 0.00 13 LEU A C 12
ATOM 22211 O O . LEU A 1 13 ? 6.731 -9.680 -2.054 1.00 0.00 13 LEU A O 12
ATOM 22227 N N . GLU A 1 14 ? 6.955 -10.136 -4.258 1.00 0.00 14 GLU A N 12
ATOM 22228 C CA . GLU A 1 14 ? 8.407 -10.164 -4.218 1.00 0.00 14 GLU A CA 12
ATOM 22229 C C . GLU A 1 14 ? 8.939 -8.979 -3.410 1.00 0.00 14 GLU A C 12
ATOM 22230 O O . GLU A 1 14 ? 9.784 -9.151 -2.533 1.00 0.00 14 GLU A O 12
ATOM 22242 N N . MET A 1 15 ? 8.421 -7.803 -3.733 1.00 0.00 15 MET A N 12
ATOM 22243 C CA . MET A 1 15 ? 8.833 -6.590 -3.048 1.00 0.00 15 MET A CA 12
ATOM 22244 C C . MET A 1 15 ? 8.560 -6.689 -1.546 1.00 0.00 15 MET A C 12
ATOM 22245 O O . MET A 1 15 ? 9.393 -6.292 -0.732 1.00 0.00 15 MET A O 12
ATOM 22259 N N . VAL A 1 16 ? 7.391 -7.221 -1.223 1.00 0.00 16 VAL A N 12
ATOM 22260 C CA . VAL A 1 16 ? 6.997 -7.378 0.167 1.00 0.00 16 VAL A CA 12
ATOM 22261 C C . VAL A 1 16 ? 7.954 -8.352 0.856 1.00 0.00 16 VAL A C 12
ATOM 22262 O O . VAL A 1 16 ? 8.449 -8.074 1.948 1.00 0.00 16 VAL A O 12
ATOM 22275 N N . LYS A 1 17 ? 8.187 -9.474 0.191 1.00 0.00 17 LYS A N 12
ATOM 22276 C CA . LYS A 1 17 ? 9.076 -10.491 0.727 1.00 0.00 17 LYS A CA 12
ATOM 22277 C C . LYS A 1 17 ? 10.460 -9.882 0.958 1.00 0.00 17 LYS A C 12
ATOM 22278 O O . LYS A 1 17 ? 11.094 -10.144 1.979 1.00 0.00 17 LYS A O 12
ATOM 22297 N N . SER A 1 18 ? 10.887 -9.080 -0.006 1.00 0.00 18 SER A N 12
ATOM 22298 C CA . SER A 1 18 ? 12.185 -8.431 0.080 1.00 0.00 18 SER A CA 12
ATOM 22299 C C . SER A 1 18 ? 12.248 -7.554 1.332 1.00 0.00 18 SER A C 12
ATOM 22300 O O . SER A 1 18 ? 13.328 -7.310 1.869 1.00 0.00 18 SER A O 12
ATOM 22308 N N . GLY A 1 19 ? 11.078 -7.103 1.760 1.00 0.00 19 GLY A N 12
ATOM 22309 C CA . GLY A 1 19 ? 10.988 -6.257 2.938 1.00 0.00 19 GLY A CA 12
ATOM 22310 C C . GLY A 1 19 ? 10.831 -4.787 2.547 1.00 0.00 19 GLY A C 12
ATOM 22311 O O . GLY A 1 19 ? 10.364 -3.975 3.345 1.00 0.00 19 GLY A O 12
ATOM 22315 N N . LYS A 1 20 ? 11.229 -4.488 1.319 1.00 0.00 20 LYS A N 12
ATOM 22316 C CA . LYS A 1 20 ? 11.138 -3.130 0.812 1.00 0.00 20 LYS A CA 12
ATOM 22317 C C . LYS A 1 20 ? 9.709 -2.615 0.998 1.00 0.00 20 LYS A C 12
ATOM 22318 O O . LYS A 1 20 ? 9.505 -1.481 1.427 1.00 0.00 20 LYS A O 12
ATOM 22337 N N . LYS A 1 21 ? 8.757 -3.474 0.665 1.00 0.00 21 LYS A N 12
ATOM 22338 C CA . LYS A 1 21 ? 7.353 -3.121 0.790 1.00 0.00 21 LYS A CA 12
ATOM 22339 C C . LYS A 1 21 ? 6.972 -3.080 2.271 1.00 0.00 21 LYS A C 12
ATOM 22340 O O . LYS A 1 21 ? 6.844 -4.122 2.912 1.00 0.00 21 LYS A O 12
ATOM 22359 N N . ARG A 1 22 ? 6.800 -1.865 2.772 1.00 0.00 22 ARG A N 12
ATOM 22360 C CA . ARG A 1 22 ? 6.436 -1.675 4.165 1.00 0.00 22 ARG A CA 12
ATOM 22361 C C . ARG A 1 22 ? 5.129 -0.885 4.269 1.00 0.00 22 ARG A C 12
ATOM 22362 O O . ARG A 1 22 ? 4.278 -1.194 5.102 1.00 0.00 22 ARG A O 12
ATOM 22383 N N . ILE A 1 23 ? 5.012 0.118 3.412 1.00 0.00 23 ILE A N 12
ATOM 22384 C CA . ILE A 1 23 ? 3.823 0.954 3.397 1.00 0.00 23 ILE A CA 12
ATOM 22385 C C . ILE A 1 23 ? 2.993 0.630 2.153 1.00 0.00 23 ILE A C 12
ATOM 22386 O O . ILE A 1 23 ? 3.509 0.648 1.037 1.00 0.00 23 ILE A O 12
ATOM 22402 N N . GLU A 1 24 ? 1.721 0.342 2.388 1.00 0.00 24 GLU A N 12
ATOM 22403 C CA . GLU A 1 24 ? 0.815 0.015 1.300 1.00 0.00 24 GLU A CA 12
ATOM 22404 C C . GLU A 1 24 ? -0.194 1.147 1.091 1.00 0.00 24 GLU A C 12
ATOM 22405 O O . GLU A 1 24 ? -1.060 1.375 1.935 1.00 0.00 24 GLU A O 12
ATOM 22417 N N . VAL A 1 25 ? -0.048 1.826 -0.037 1.00 0.00 25 VAL A N 12
ATOM 22418 C CA . VAL A 1 25 ? -0.935 2.928 -0.367 1.00 0.00 25 VAL A CA 12
ATOM 22419 C C . VAL A 1 25 ? -1.564 2.677 -1.739 1.00 0.00 25 VAL A C 12
ATOM 22420 O O . VAL A 1 25 ? -0.865 2.344 -2.695 1.00 0.00 25 VAL A O 12
ATOM 22433 N N . ARG A 1 26 ? -2.877 2.846 -1.793 1.00 0.00 26 ARG A N 12
ATOM 22434 C CA . ARG A 1 26 ? -3.608 2.642 -3.032 1.00 0.00 26 ARG A CA 12
ATOM 22435 C C . ARG A 1 26 ? -4.988 3.298 -2.949 1.00 0.00 26 ARG A C 12
ATOM 22436 O O . ARG A 1 26 ? -5.256 4.279 -3.639 1.00 0.00 26 ARG A O 12
ATOM 22457 N N . VAL A 1 27 ? -5.828 2.728 -2.097 1.00 0.00 27 VAL A N 12
ATOM 22458 C CA . VAL A 1 27 ? -7.174 3.244 -1.914 1.00 0.00 27 VAL A CA 12
ATOM 22459 C C . VAL A 1 27 ? -7.634 2.960 -0.483 1.00 0.00 27 VAL A C 12
ATOM 22460 O O . VAL A 1 27 ? -6.899 2.363 0.303 1.00 0.00 27 VAL A O 12
ATOM 22473 N N . ALA A 1 28 ? -8.849 3.400 -0.187 1.00 0.00 28 ALA A N 12
ATOM 22474 C CA . ALA A 1 28 ? -9.416 3.200 1.135 1.00 0.00 28 ALA A CA 12
ATOM 22475 C C . ALA A 1 28 ? -10.792 2.544 1.001 1.00 0.00 28 ALA A C 12
ATOM 22476 O O . ALA A 1 28 ? -11.654 2.721 1.861 1.00 0.00 28 ALA A O 12
ATOM 22483 N N . TYR A 1 29 ? -10.954 1.800 -0.083 1.00 0.00 29 TYR A N 12
ATOM 22484 C CA . TYR A 1 29 ? -12.211 1.117 -0.340 1.00 0.00 29 TYR A CA 12
ATOM 22485 C C . TYR A 1 29 ? -12.765 0.489 0.940 1.00 0.00 29 TYR A C 12
ATOM 22486 O O . TYR A 1 29 ? -12.009 0.155 1.850 1.00 0.00 29 TYR A O 12
ATOM 22504 N N . PRO A 1 30 ? -14.117 0.342 0.969 1.00 0.00 30 PRO A N 12
ATOM 22505 C CA . PRO A 1 30 ? -14.782 -0.240 2.122 1.00 0.00 30 PRO A CA 12
ATOM 22506 C C . PRO A 1 30 ? -14.582 -1.757 2.162 1.00 0.00 30 PRO A C 12
ATOM 22507 O O . PRO A 1 30 ? -15.368 -2.506 1.584 1.00 0.00 30 PRO A O 12
ATOM 22518 N N . GLN A 1 31 ? -13.526 -2.164 2.851 1.00 0.00 31 GLN A N 12
ATOM 22519 C CA . GLN A 1 31 ? -13.212 -3.578 2.974 1.00 0.00 31 GLN A CA 12
ATOM 22520 C C . GLN A 1 31 ? -11.874 -3.764 3.692 1.00 0.00 31 GLN A C 12
ATOM 22521 O O . GLN A 1 31 ? -11.750 -4.617 4.569 1.00 0.00 31 GLN A O 12
ATOM 22535 N N . LEU A 1 32 ? -10.906 -2.952 3.292 1.00 0.00 32 LEU A N 12
ATOM 22536 C CA . LEU A 1 32 ? -9.582 -3.017 3.886 1.00 0.00 32 LEU A CA 12
ATOM 22537 C C . LEU A 1 32 ? -9.378 -1.807 4.801 1.00 0.00 32 LEU A C 12
ATOM 22538 O O . LEU A 1 32 ? -8.735 -1.915 5.844 1.00 0.00 32 LEU A O 12
ATOM 22554 N N . LYS A 1 33 ? -9.939 -0.684 4.377 1.00 0.00 33 LYS A N 12
ATOM 22555 C CA . LYS A 1 33 ? -9.827 0.544 5.146 1.00 0.00 33 LYS A CA 12
ATOM 22556 C C . LYS A 1 33 ? -10.187 0.262 6.606 1.00 0.00 33 LYS A C 12
ATOM 22557 O O . LYS A 1 33 ? -9.652 0.896 7.514 1.00 0.00 33 LYS A O 12
ATOM 22576 N N . ASP A 1 34 ? -11.091 -0.689 6.786 1.00 0.00 34 ASP A N 12
ATOM 22577 C CA . ASP A 1 34 ? -11.529 -1.063 8.120 1.00 0.00 34 ASP A CA 12
ATOM 22578 C C . ASP A 1 34 ? -10.322 -1.530 8.936 1.00 0.00 34 ASP A C 12
ATOM 22579 O O . ASP A 1 34 ? -10.266 -1.316 10.146 1.00 0.00 34 ASP A O 12
ATOM 22588 N N . ILE A 1 35 ? -9.385 -2.159 8.241 1.00 0.00 35 ILE A N 12
ATOM 22589 C CA . ILE A 1 35 ? -8.183 -2.657 8.886 1.00 0.00 35 ILE A CA 12
ATOM 22590 C C . ILE A 1 35 ? -7.671 -1.612 9.880 1.00 0.00 35 ILE A C 12
ATOM 22591 O O . ILE A 1 35 ? -8.053 -0.445 9.810 1.00 0.00 35 ILE A O 12
ATOM 22607 N N . LYS A 1 36 ? -6.816 -2.069 10.782 1.00 0.00 36 LYS A N 12
ATOM 22608 C CA . LYS A 1 36 ? -6.248 -1.188 11.789 1.00 0.00 36 LYS A CA 12
ATOM 22609 C C . LYS A 1 36 ? -5.080 -1.895 12.479 1.00 0.00 36 LYS A C 12
ATOM 22610 O O . LYS A 1 36 ? -4.738 -3.023 12.128 1.00 0.00 36 LYS A O 12
ATOM 22629 N N . ARG A 1 37 ? -4.500 -1.202 13.448 1.00 0.00 37 ARG A N 12
ATOM 22630 C CA . ARG A 1 37 ? -3.377 -1.749 14.190 1.00 0.00 37 ARG A CA 12
ATOM 22631 C C . ARG A 1 37 ? -3.842 -2.903 15.082 1.00 0.00 37 ARG A C 12
ATOM 22632 O O . ARG A 1 37 ? -4.976 -2.907 15.557 1.00 0.00 37 ARG A O 12
ATOM 22653 N N . GLY A 1 38 ? -2.941 -3.854 15.281 1.00 0.00 38 GLY A N 12
ATOM 22654 C CA . GLY A 1 38 ? -3.245 -5.011 16.107 1.00 0.00 38 GLY A CA 12
ATOM 22655 C C . GLY A 1 38 ? -3.789 -6.162 15.259 1.00 0.00 38 GLY A C 12
ATOM 22656 O O . GLY A 1 38 ? -4.009 -7.261 15.766 1.00 0.00 38 GLY A O 12
ATOM 22660 N N . ASP A 1 39 ? -3.991 -5.871 13.983 1.00 0.00 39 ASP A N 12
ATOM 22661 C CA . ASP A 1 39 ? -4.506 -6.868 13.060 1.00 0.00 39 ASP A CA 12
ATOM 22662 C C . ASP A 1 39 ? -3.336 -7.552 12.350 1.00 0.00 39 ASP A C 12
ATOM 22663 O O . ASP A 1 39 ? -2.176 -7.229 12.605 1.00 0.00 39 ASP A O 12
ATOM 22672 N N . LYS A 1 40 ? -3.680 -8.486 11.475 1.00 0.00 40 LYS A N 12
ATOM 22673 C CA . LYS A 1 40 ? -2.672 -9.218 10.727 1.00 0.00 40 LYS A CA 12
ATOM 22674 C C . LYS A 1 40 ? -3.081 -9.280 9.254 1.00 0.00 40 LYS A C 12
ATOM 22675 O O . LYS A 1 40 ? -4.260 -9.438 8.940 1.00 0.00 40 LYS A O 12
ATOM 22694 N N . ILE A 1 41 ? -2.085 -9.153 8.391 1.00 0.00 41 ILE A N 12
ATOM 22695 C CA . ILE A 1 41 ? -2.326 -9.193 6.958 1.00 0.00 41 ILE A CA 12
ATOM 22696 C C . ILE A 1 41 ? -1.491 -10.313 6.336 1.00 0.00 41 ILE A C 12
ATOM 22697 O O . ILE A 1 41 ? -0.298 -10.432 6.614 1.00 0.00 41 ILE A O 12
ATOM 22713 N N . ILE A 1 42 ? -2.150 -11.107 5.505 1.00 0.00 42 ILE A N 12
ATOM 22714 C CA . ILE A 1 42 ? -1.483 -12.214 4.840 1.00 0.00 42 ILE A CA 12
ATOM 22715 C C . ILE A 1 42 ? -1.409 -11.932 3.338 1.00 0.00 42 ILE A C 12
ATOM 22716 O O . ILE A 1 42 ? -2.430 -11.931 2.652 1.00 0.00 42 ILE A O 12
ATOM 22732 N N . PHE A 1 43 ? -0.191 -11.699 2.872 1.00 0.00 43 PHE A N 12
ATOM 22733 C CA . PHE A 1 43 ? 0.030 -11.416 1.464 1.00 0.00 43 PHE A CA 12
ATOM 22734 C C . PHE A 1 43 ? 0.052 -12.707 0.642 1.00 0.00 43 PHE A C 12
ATOM 22735 O O . PHE A 1 43 ? 0.876 -13.587 0.885 1.00 0.00 43 PHE A O 12
ATOM 22752 N N . ASN A 1 44 ? -0.863 -12.778 -0.313 1.00 0.00 44 ASN A N 12
ATOM 22753 C CA . ASN A 1 44 ? -0.959 -13.946 -1.172 1.00 0.00 44 ASN A CA 12
ATOM 22754 C C . ASN A 1 44 ? -1.240 -15.182 -0.316 1.00 0.00 44 ASN A C 12
ATOM 22755 O O . ASN A 1 44 ? -1.041 -16.310 -0.763 1.00 0.00 44 ASN A O 12
ATOM 22766 N N . ASP A 1 45 ? -1.700 -14.927 0.901 1.00 0.00 45 ASP A N 12
ATOM 22767 C CA . ASP A 1 45 ? -2.011 -16.005 1.824 1.00 0.00 45 ASP A CA 12
ATOM 22768 C C . ASP A 1 45 ? -0.811 -16.950 1.920 1.00 0.00 45 ASP A C 12
ATOM 22769 O O . ASP A 1 45 ? -0.920 -18.132 1.598 1.00 0.00 45 ASP A O 12
ATOM 22778 N N . LEU A 1 46 ? 0.306 -16.394 2.366 1.00 0.00 46 LEU A N 12
ATOM 22779 C CA . LEU A 1 46 ? 1.524 -17.172 2.509 1.00 0.00 46 LEU A CA 12
ATOM 22780 C C . LEU A 1 46 ? 2.467 -16.461 3.481 1.00 0.00 46 LEU A C 12
ATOM 22781 O O . LEU A 1 46 ? 2.967 -17.071 4.425 1.00 0.00 46 LEU A O 12
ATOM 22797 N N . ILE A 1 47 ? 2.682 -15.180 3.217 1.00 0.00 47 ILE A N 12
ATOM 22798 C CA . ILE A 1 47 ? 3.557 -14.380 4.057 1.00 0.00 47 ILE A CA 12
ATOM 22799 C C . ILE A 1 47 ? 2.708 -13.523 4.999 1.00 0.00 47 ILE A C 12
ATOM 22800 O O . ILE A 1 47 ? 2.034 -12.593 4.560 1.00 0.00 47 ILE A O 12
ATOM 22816 N N . PRO A 1 48 ? 2.771 -13.877 6.311 1.00 0.00 48 PRO A N 12
ATOM 22817 C CA . PRO A 1 48 ? 2.016 -13.152 7.318 1.00 0.00 48 PRO A CA 12
ATOM 22818 C C . PRO A 1 48 ? 2.662 -11.797 7.617 1.00 0.00 48 PRO A C 12
ATOM 22819 O O . PRO A 1 48 ? 3.869 -11.631 7.452 1.00 0.00 48 PRO A O 12
ATOM 22830 N N . ALA A 1 49 ? 1.828 -10.863 8.051 1.00 0.00 49 ALA A N 12
ATOM 22831 C CA . ALA A 1 49 ? 2.303 -9.528 8.375 1.00 0.00 49 ALA A CA 12
ATOM 22832 C C . ALA A 1 49 ? 1.409 -8.923 9.459 1.00 0.00 49 ALA A C 12
ATOM 22833 O O . ALA A 1 49 ? 0.209 -9.189 9.499 1.00 0.00 49 ALA A O 12
ATOM 22840 N N . GLU A 1 50 ? 2.028 -8.119 10.310 1.00 0.00 50 GLU A N 12
ATOM 22841 C CA . GLU A 1 50 ? 1.304 -7.473 11.392 1.00 0.00 50 GLU A CA 12
ATOM 22842 C C . GLU A 1 50 ? 1.196 -5.969 11.135 1.00 0.00 50 GLU A C 12
ATOM 22843 O O . GLU A 1 50 ? 2.135 -5.352 10.635 1.00 0.00 50 GLU A O 12
ATOM 22855 N N . VAL A 1 51 ? 0.042 -5.422 11.488 1.00 0.00 51 VAL A N 12
ATOM 22856 C CA . VAL A 1 51 ? -0.201 -4.001 11.302 1.00 0.00 51 VAL A CA 12
ATOM 22857 C C . VAL A 1 51 ? 0.577 -3.213 12.357 1.00 0.00 51 VAL A C 12
ATOM 22858 O O . VAL A 1 51 ? 0.407 -3.437 13.555 1.00 0.00 51 VAL A O 12
ATOM 22871 N N . VAL A 1 52 ? 1.412 -2.305 11.875 1.00 0.00 52 VAL A N 12
ATOM 22872 C CA . VAL A 1 52 ? 2.216 -1.482 12.762 1.00 0.00 52 VAL A CA 12
ATOM 22873 C C . VAL A 1 52 ? 1.447 -0.204 13.102 1.00 0.00 52 VAL A C 12
ATOM 22874 O O . VAL A 1 52 ? 1.362 0.183 14.267 1.00 0.00 52 VAL A O 12
ATOM 22887 N N . GLU A 1 53 ? 0.905 0.417 12.064 1.00 0.00 53 GLU A N 12
ATOM 22888 C CA . GLU A 1 53 ? 0.146 1.643 12.238 1.00 0.00 53 GLU A CA 12
ATOM 22889 C C . GLU A 1 53 ? -0.627 1.975 10.960 1.00 0.00 53 GLU A C 12
ATOM 22890 O O . GLU A 1 53 ? -0.140 1.734 9.856 1.00 0.00 53 GLU A O 12
ATOM 22902 N N . VAL A 1 54 ? -1.818 2.522 11.152 1.00 0.00 54 VAL A N 12
ATOM 22903 C CA . VAL A 1 54 ? -2.663 2.889 10.028 1.00 0.00 54 VAL A CA 12
ATOM 22904 C C . VAL A 1 54 ? -3.107 4.345 10.183 1.00 0.00 54 VAL A C 12
ATOM 22905 O O . VAL A 1 54 ? -3.517 4.761 11.266 1.00 0.00 54 VAL A O 12
ATOM 22918 N N . LYS A 1 55 ? -3.010 5.080 9.085 1.00 0.00 55 LYS A N 12
ATOM 22919 C CA . LYS A 1 55 ? -3.396 6.481 9.086 1.00 0.00 55 LYS A CA 12
ATOM 22920 C C . LYS A 1 55 ? -4.059 6.823 7.750 1.00 0.00 55 LYS A C 12
ATOM 22921 O O . LYS A 1 55 ? -3.734 6.231 6.722 1.00 0.00 55 LYS A O 12
ATOM 22940 N N . LYS A 1 56 ? -4.977 7.777 7.809 1.00 0.00 56 LYS A N 12
ATOM 22941 C CA . LYS A 1 56 ? -5.689 8.205 6.617 1.00 0.00 56 LYS A CA 12
ATOM 22942 C C . LYS A 1 56 ? -5.325 9.658 6.305 1.00 0.00 56 LYS A C 12
ATOM 22943 O O . LYS A 1 56 ? -5.018 10.432 7.209 1.00 0.00 56 LYS A O 12
ATOM 22962 N N . TYR A 1 57 ? -5.372 9.983 5.021 1.00 0.00 57 TYR A N 12
ATOM 22963 C CA . TYR A 1 57 ? -5.051 11.330 4.578 1.00 0.00 57 TYR A CA 12
ATOM 22964 C C . TYR A 1 57 ? -5.975 11.768 3.441 1.00 0.00 57 TYR A C 12
ATOM 22965 O O . TYR A 1 57 ? -6.951 11.085 3.131 1.00 0.00 57 TYR A O 12
ATOM 22983 N N . GLU A 1 58 ? -5.636 12.904 2.849 1.00 0.00 58 GLU A N 12
ATOM 22984 C CA . GLU A 1 58 ? -6.423 13.441 1.753 1.00 0.00 58 GLU A CA 12
ATOM 22985 C C . GLU A 1 58 ? -5.518 13.783 0.567 1.00 0.00 58 GLU A C 12
ATOM 22986 O O . GLU A 1 58 ? -4.533 14.503 0.722 1.00 0.00 58 GLU A O 12
ATOM 22998 N N . THR A 1 59 ? -5.885 13.252 -0.590 1.00 0.00 59 THR A N 12
ATOM 22999 C CA . THR A 1 59 ? -5.119 13.493 -1.800 1.00 0.00 59 THR A CA 12
ATOM 23000 C C . THR A 1 59 ? -3.816 12.691 -1.774 1.00 0.00 59 THR A C 12
ATOM 23001 O O . THR A 1 59 ? -3.024 12.817 -0.841 1.00 0.00 59 THR A O 12
ATOM 23012 N N . PHE A 1 60 ? -3.633 11.886 -2.811 1.00 0.00 60 PHE A N 12
ATOM 23013 C CA . PHE A 1 60 ? -2.439 11.064 -2.919 1.00 0.00 60 PHE A CA 12
ATOM 23014 C C . PHE A 1 60 ? -1.176 11.926 -2.880 1.00 0.00 60 PHE A C 12
ATOM 23015 O O . PHE A 1 60 ? -0.130 11.480 -2.410 1.00 0.00 60 PHE A O 12
ATOM 23032 N N . ARG A 1 61 ? -1.313 13.144 -3.382 1.00 0.00 61 ARG A N 12
ATOM 23033 C CA . ARG A 1 61 ? -0.195 14.072 -3.411 1.00 0.00 61 ARG A CA 12
ATOM 23034 C C . ARG A 1 61 ? 0.299 14.353 -1.990 1.00 0.00 61 ARG A C 12
ATOM 23035 O O . ARG A 1 61 ? 1.498 14.505 -1.765 1.00 0.00 61 ARG A O 12
ATOM 23056 N N . GLN A 1 62 ? -0.652 14.415 -1.069 1.00 0.00 62 GLN A N 12
ATOM 23057 C CA . GLN A 1 62 ? -0.329 14.675 0.323 1.00 0.00 62 GLN A CA 12
ATOM 23058 C C . GLN A 1 62 ? 0.372 13.463 0.941 1.00 0.00 62 GLN A C 12
ATOM 23059 O O . GLN A 1 62 ? 1.397 13.606 1.606 1.00 0.00 62 GLN A O 12
ATOM 23073 N N . VAL A 1 63 ? -0.208 12.297 0.699 1.00 0.00 63 VAL A N 12
ATOM 23074 C CA . VAL A 1 63 ? 0.348 11.061 1.223 1.00 0.00 63 VAL A CA 12
ATOM 23075 C C . VAL A 1 63 ? 1.817 10.953 0.810 1.00 0.00 63 VAL A C 12
ATOM 23076 O O . VAL A 1 63 ? 2.635 10.410 1.551 1.00 0.00 63 VAL A O 12
ATOM 23089 N N . LEU A 1 64 ? 2.107 11.478 -0.371 1.00 0.00 64 LEU A N 12
ATOM 23090 C CA . LEU A 1 64 ? 3.464 11.447 -0.891 1.00 0.00 64 LEU A CA 12
ATOM 23091 C C . LEU A 1 64 ? 4.344 12.386 -0.064 1.00 0.00 64 LEU A C 12
ATOM 23092 O O . LEU A 1 64 ? 5.558 12.205 0.004 1.00 0.00 64 LEU A O 12
ATOM 23108 N N . ARG A 1 65 ? 3.697 13.370 0.543 1.00 0.00 65 ARG A N 12
ATOM 23109 C CA . ARG A 1 65 ? 4.405 14.338 1.362 1.00 0.00 65 ARG A CA 12
ATOM 23110 C C . ARG A 1 65 ? 4.529 13.828 2.799 1.00 0.00 65 ARG A C 12
ATOM 23111 O O . ARG A 1 65 ? 5.575 13.982 3.429 1.00 0.00 65 ARG A O 12
ATOM 23132 N N . GLU A 1 66 ? 3.447 13.231 3.277 1.00 0.00 66 GLU A N 12
ATOM 23133 C CA . GLU A 1 66 ? 3.422 12.697 4.628 1.00 0.00 66 GLU A CA 12
ATOM 23134 C C . GLU A 1 66 ? 4.252 11.414 4.708 1.00 0.00 66 GLU A C 12
ATOM 23135 O O . GLU A 1 66 ? 5.233 11.351 5.447 1.00 0.00 66 GLU A O 12
ATOM 23147 N N . GLU A 1 67 ? 3.829 10.424 3.936 1.00 0.00 67 GLU A N 12
ATOM 23148 C CA . GLU A 1 67 ? 4.521 9.147 3.910 1.00 0.00 67 GLU A CA 12
ATOM 23149 C C . GLU A 1 67 ? 5.585 9.142 2.810 1.00 0.00 67 GLU A C 12
ATOM 23150 O O . GLU A 1 67 ? 5.492 9.903 1.848 1.00 0.00 67 GLU A O 12
ATOM 23162 N N . PRO A 1 68 ? 6.598 8.253 2.994 1.00 0.00 68 PRO A N 12
ATOM 23163 C CA . PRO A 1 68 ? 7.678 8.139 2.029 1.00 0.00 68 PRO A CA 12
ATOM 23164 C C . PRO A 1 68 ? 7.213 7.403 0.770 1.00 0.00 68 PRO A C 12
ATOM 23165 O O . PRO A 1 68 ? 6.098 6.886 0.725 1.00 0.00 68 PRO A O 12
ATOM 23176 N N . ILE A 1 69 ? 8.092 7.380 -0.221 1.00 0.00 69 ILE A N 12
ATOM 23177 C CA . ILE A 1 69 ? 7.786 6.716 -1.477 1.00 0.00 69 ILE A CA 12
ATOM 23178 C C . ILE A 1 69 ? 8.726 5.522 -1.660 1.00 0.00 69 ILE A C 12
ATOM 23179 O O . ILE A 1 69 ? 8.311 4.470 -2.144 1.00 0.00 69 ILE A O 12
ATOM 23195 N N . ASP A 1 70 ? 9.973 5.725 -1.262 1.00 0.00 70 ASP A N 12
ATOM 23196 C CA . ASP A 1 70 ? 10.974 4.678 -1.376 1.00 0.00 70 ASP A CA 12
ATOM 23197 C C . ASP A 1 70 ? 10.438 3.394 -0.740 1.00 0.00 70 ASP A C 12
ATOM 23198 O O . ASP A 1 70 ? 10.797 2.294 -1.156 1.00 0.00 70 ASP A O 12
ATOM 23207 N N . LYS A 1 71 ? 9.588 3.577 0.259 1.00 0.00 71 LYS A N 12
ATOM 23208 C CA . LYS A 1 71 ? 8.998 2.447 0.957 1.00 0.00 71 LYS A CA 12
ATOM 23209 C C . LYS A 1 71 ? 7.795 1.935 0.164 1.00 0.00 71 LYS A C 12
ATOM 23210 O O . LYS A 1 71 ? 7.697 0.742 -0.121 1.00 0.00 71 LYS A O 12
ATOM 23229 N N . ILE A 1 72 ? 6.909 2.861 -0.171 1.00 0.00 72 ILE A N 12
ATOM 23230 C CA . ILE A 1 72 ? 5.716 2.518 -0.926 1.00 0.00 72 ILE A CA 12
ATOM 23231 C C . ILE A 1 72 ? 6.120 1.769 -2.197 1.00 0.00 72 ILE A C 12
ATOM 23232 O O . ILE A 1 72 ? 5.743 0.614 -2.388 1.00 0.00 72 ILE A O 12
ATOM 23248 N N . PHE A 1 73 ? 6.882 2.458 -3.035 1.00 0.00 73 PHE A N 12
ATOM 23249 C CA . PHE A 1 73 ? 7.341 1.873 -4.283 1.00 0.00 73 PHE A CA 12
ATOM 23250 C C . PHE A 1 73 ? 8.869 1.811 -4.330 1.00 0.00 73 PHE A C 12
ATOM 23251 O O . PHE A 1 73 ? 9.542 2.811 -4.088 1.00 0.00 73 PHE A O 12
ATOM 23268 N N . PRO A 1 74 ? 9.385 0.594 -4.651 1.00 0.00 74 PRO A N 12
ATOM 23269 C CA . PRO A 1 74 ? 10.821 0.389 -4.732 1.00 0.00 74 PRO A CA 12
ATOM 23270 C C . PRO A 1 74 ? 11.392 1.006 -6.010 1.00 0.00 74 PRO A C 12
ATOM 23271 O O . PRO A 1 74 ? 12.588 1.280 -6.092 1.00 0.00 74 PRO A O 12
ATOM 23282 N N . ASP A 1 75 ? 10.509 1.208 -6.977 1.00 0.00 75 ASP A N 12
ATOM 23283 C CA . ASP A 1 75 ? 10.909 1.788 -8.248 1.00 0.00 75 ASP A CA 12
ATOM 23284 C C . ASP A 1 75 ? 11.448 3.200 -8.011 1.00 0.00 75 ASP A C 12
ATOM 23285 O O . ASP A 1 75 ? 12.101 3.774 -8.882 1.00 0.00 75 ASP A O 12
ATOM 23294 N N . LYS A 1 76 ? 11.156 3.720 -6.828 1.00 0.00 76 LYS A N 12
ATOM 23295 C CA . LYS A 1 76 ? 11.604 5.054 -6.466 1.00 0.00 76 LYS A CA 12
ATOM 23296 C C . LYS A 1 76 ? 11.181 6.042 -7.555 1.00 0.00 76 LYS A C 12
ATOM 23297 O O . LYS A 1 76 ? 12.027 6.635 -8.223 1.00 0.00 76 LYS A O 12
ATOM 23316 N N . PRO A 1 77 ? 9.838 6.194 -7.703 1.00 0.00 77 PRO A N 12
ATOM 23317 C CA . PRO A 1 77 ? 9.292 7.100 -8.700 1.00 0.00 77 PRO A CA 12
ATOM 23318 C C . PRO A 1 77 ? 9.442 8.557 -8.256 1.00 0.00 77 PRO A C 12
ATOM 23319 O O . PRO A 1 77 ? 9.876 8.827 -7.138 1.00 0.00 77 PRO A O 12
ATOM 23330 N N . SER A 1 78 ? 9.075 9.457 -9.157 1.00 0.00 78 SER A N 12
ATOM 23331 C CA . SER A 1 78 ? 9.163 10.879 -8.873 1.00 0.00 78 SER A CA 12
ATOM 23332 C C . SER A 1 78 ? 7.769 11.445 -8.595 1.00 0.00 78 SER A C 12
ATOM 23333 O O . SER A 1 78 ? 6.773 10.922 -9.092 1.00 0.00 78 SER A O 12
ATOM 23341 N N . PHE A 1 79 ? 7.743 12.505 -7.801 1.00 0.00 79 PHE A N 12
ATOM 23342 C CA . PHE A 1 79 ? 6.487 13.148 -7.452 1.00 0.00 79 PHE A CA 12
ATOM 23343 C C . PHE A 1 79 ? 5.620 13.369 -8.693 1.00 0.00 79 PHE A C 12
ATOM 23344 O O . PHE A 1 79 ? 4.408 13.167 -8.651 1.00 0.00 79 PHE A O 12
ATOM 23361 N N . GLU A 1 80 ? 6.276 13.781 -9.768 1.00 0.00 80 GLU A N 12
ATOM 23362 C CA . GLU A 1 80 ? 5.580 14.032 -11.018 1.00 0.00 80 GLU A CA 12
ATOM 23363 C C . GLU A 1 80 ? 5.211 12.710 -11.695 1.00 0.00 80 GLU A C 12
ATOM 23364 O O . GLU A 1 80 ? 4.118 12.574 -12.243 1.00 0.00 80 GLU A O 12
ATOM 23376 N N . LYS A 1 81 ? 6.142 11.770 -11.634 1.00 0.00 81 LYS A N 12
ATOM 23377 C CA . LYS A 1 81 ? 5.928 10.464 -12.233 1.00 0.00 81 LYS A CA 12
ATOM 23378 C C . LYS A 1 81 ? 4.768 9.765 -11.521 1.00 0.00 81 LYS A C 12
ATOM 23379 O O . LYS A 1 81 ? 3.871 9.228 -12.169 1.00 0.00 81 LYS A O 12
ATOM 23398 N N . ALA A 1 82 ? 4.825 9.794 -10.198 1.00 0.00 82 ALA A N 12
ATOM 23399 C CA . ALA A 1 82 ? 3.790 9.170 -9.391 1.00 0.00 82 ALA A CA 12
ATOM 23400 C C . ALA A 1 82 ? 2.421 9.687 -9.835 1.00 0.00 82 ALA A C 12
ATOM 23401 O O . ALA A 1 82 ? 1.442 8.943 -9.835 1.00 0.00 82 ALA A O 12
ATOM 23408 N N . LEU A 1 83 ? 2.396 10.960 -10.204 1.00 0.00 83 LEU A N 12
ATOM 23409 C CA . LEU A 1 83 ? 1.163 11.586 -10.650 1.00 0.00 83 LEU A CA 12
ATOM 23410 C C . LEU A 1 83 ? 0.585 10.788 -11.821 1.00 0.00 83 LEU A C 12
ATOM 23411 O O . LEU A 1 83 ? -0.582 10.401 -11.797 1.00 0.00 83 LEU A O 12
ATOM 23427 N N . LYS A 1 84 ? 1.429 10.565 -12.818 1.00 0.00 84 LYS A N 12
ATOM 23428 C CA . LYS A 1 84 ? 1.017 9.821 -13.995 1.00 0.00 84 LYS A CA 12
ATOM 23429 C C . LYS A 1 84 ? 0.837 8.347 -13.624 1.00 0.00 84 LYS A C 12
ATOM 23430 O O . LYS A 1 84 ? -0.226 7.772 -13.852 1.00 0.00 84 LYS A O 12
ATOM 23449 N N . ARG A 1 85 ? 1.892 7.779 -13.059 1.00 0.00 85 ARG A N 12
ATOM 23450 C CA . ARG A 1 85 ? 1.864 6.384 -12.655 1.00 0.00 85 ARG A CA 12
ATOM 23451 C C . ARG A 1 85 ? 0.516 6.044 -12.015 1.00 0.00 85 ARG A C 12
ATOM 23452 O O . ARG A 1 85 ? -0.094 5.029 -12.346 1.00 0.00 85 ARG A O 12
ATOM 23473 N N . PHE A 1 86 ? 0.092 6.913 -11.109 1.00 0.00 86 PHE A N 12
ATOM 23474 C CA . PHE A 1 86 ? -1.173 6.718 -10.420 1.00 0.00 86 PHE A CA 12
ATOM 23475 C C . PHE A 1 86 ? -2.338 7.265 -11.247 1.00 0.00 86 PHE A C 12
ATOM 23476 O O . PHE A 1 86 ? -3.157 8.031 -10.740 1.00 0.00 86 PHE A O 12
ATOM 23493 N N . HIS A 1 87 ? -2.376 6.851 -12.504 1.00 0.00 87 HIS A N 12
ATOM 23494 C CA . HIS A 1 87 ? -3.427 7.290 -13.406 1.00 0.00 87 HIS A CA 12
ATOM 23495 C C . HIS A 1 87 ? -3.320 6.528 -14.729 1.00 0.00 87 HIS A C 12
ATOM 23496 O O . HIS A 1 87 ? -4.331 6.113 -15.293 1.00 0.00 87 HIS A O 12
ATOM 23510 N N . ASN A 1 88 ? -2.086 6.368 -15.184 1.00 0.00 88 ASN A N 12
ATOM 23511 C CA . ASN A 1 88 ? -1.834 5.664 -16.430 1.00 0.00 88 ASN A CA 12
ATOM 23512 C C . ASN A 1 88 ? -2.054 4.165 -16.217 1.00 0.00 88 ASN A C 12
ATOM 23513 O O . ASN A 1 88 ? -1.097 3.410 -16.056 1.00 0.00 88 ASN A O 12
ATOM 23524 N N . MET A 1 89 ? -3.322 3.779 -16.224 1.00 0.00 89 MET A N 12
ATOM 23525 C CA . MET A 1 89 ? -3.680 2.383 -16.033 1.00 0.00 89 MET A CA 12
ATOM 23526 C C . MET A 1 89 ? -4.840 1.985 -16.947 1.00 0.00 89 MET A C 12
ATOM 23527 O O . MET A 1 89 ? -5.521 2.846 -17.503 1.00 0.00 89 MET A O 12
ATOM 23541 N N . TYR A 1 90 ? -5.030 0.680 -17.075 1.00 0.00 90 TYR A N 12
ATOM 23542 C CA . TYR A 1 90 ? -6.097 0.158 -17.912 1.00 0.00 90 TYR A CA 12
ATOM 23543 C C . TYR A 1 90 ? -5.946 0.639 -19.356 1.00 0.00 90 TYR A C 12
ATOM 23544 O O . TYR A 1 90 ? -5.320 1.667 -19.610 1.00 0.00 90 TYR A O 12
ATOM 23562 N N . PRO A 1 91 ? -6.546 -0.147 -20.290 1.00 0.00 91 PRO A N 12
ATOM 23563 C CA . PRO A 1 91 ? -6.485 0.188 -21.702 1.00 0.00 91 PRO A CA 12
ATOM 23564 C C . PRO A 1 91 ? -7.421 1.352 -22.031 1.00 0.00 91 PRO A C 12
ATOM 23565 O O . PRO A 1 91 ? -7.211 2.065 -23.011 1.00 0.00 91 PRO A O 12
ATOM 23576 N N . LYS A 1 92 ? -8.435 1.508 -21.193 1.00 0.00 92 LYS A N 12
ATOM 23577 C CA . LYS A 1 92 ? -9.405 2.574 -21.382 1.00 0.00 92 LYS A CA 12
ATOM 23578 C C . LYS A 1 92 ? -8.800 3.898 -20.910 1.00 0.00 92 LYS A C 12
ATOM 23579 O O . LYS A 1 92 ? -8.493 4.059 -19.730 1.00 0.00 92 LYS A O 12
ATOM 23598 N N . TRP A 1 93 ? -8.647 4.812 -21.857 1.00 0.00 93 TRP A N 12
ATOM 23599 C CA . TRP A 1 93 ? -8.084 6.117 -21.553 1.00 0.00 93 TRP A CA 12
ATOM 23600 C C . TRP A 1 93 ? -9.138 6.920 -20.788 1.00 0.00 93 TRP A C 12
ATOM 23601 O O . TRP A 1 93 ? -9.733 7.848 -21.334 1.00 0.00 93 TRP A O 12
ATOM 23622 N N . LYS A 1 94 ? -9.338 6.533 -19.537 1.00 0.00 94 LYS A N 12
ATOM 23623 C CA . LYS A 1 94 ? -10.310 7.205 -18.692 1.00 0.00 94 LYS A CA 12
ATOM 23624 C C . LYS A 1 94 ? -10.264 6.600 -17.287 1.00 0.00 94 LYS A C 12
ATOM 23625 O O . LYS A 1 94 ? -11.080 5.744 -16.949 1.00 0.00 94 LYS A O 12
ATOM 23644 N N . GLU A 1 95 ? -9.300 7.067 -16.508 1.00 0.00 95 GLU A N 12
ATOM 23645 C CA . GLU A 1 95 ? -9.136 6.583 -15.148 1.00 0.00 95 GLU A CA 12
ATOM 23646 C C . GLU A 1 95 ? -9.790 7.549 -14.158 1.00 0.00 95 GLU A C 12
ATOM 23647 O O . GLU A 1 95 ? -9.642 8.763 -14.280 1.00 0.00 95 GLU A O 12
ATOM 23659 N N . TYR A 1 96 ? -10.500 6.972 -13.199 1.00 0.00 96 TYR A N 12
ATOM 23660 C CA . TYR A 1 96 ? -11.177 7.767 -12.188 1.00 0.00 96 TYR A CA 12
ATOM 23661 C C . TYR A 1 96 ? -10.169 8.494 -11.296 1.00 0.00 96 TYR A C 12
ATOM 23662 O O . TYR A 1 96 ? -10.174 9.722 -11.222 1.00 0.00 96 TYR A O 12
ATOM 23680 N N . ARG A 1 97 ? -9.329 7.706 -10.642 1.00 0.00 97 ARG A N 12
ATOM 23681 C CA . ARG A 1 97 ? -8.318 8.259 -9.758 1.00 0.00 97 ARG A CA 12
ATOM 23682 C C . ARG A 1 97 ? -8.960 8.757 -8.462 1.00 0.00 97 ARG A C 12
ATOM 23683 O O . ARG A 1 97 ? -9.575 9.822 -8.439 1.00 0.00 97 ARG A O 12
ATOM 23704 N N . TYR A 1 98 ? -8.796 7.962 -7.415 1.00 0.00 98 TYR A N 12
ATOM 23705 C CA . TYR A 1 98 ? -9.352 8.309 -6.118 1.00 0.00 98 TYR A CA 12
ATOM 23706 C C . TYR A 1 98 ? -8.964 7.274 -5.060 1.00 0.00 98 TYR A C 12
ATOM 23707 O O . TYR A 1 98 ? -8.928 6.077 -5.342 1.00 0.00 98 TYR A O 12
ATOM 23725 N N . GLY A 1 99 ? -8.683 7.772 -3.865 1.00 0.00 99 GLY A N 12
ATOM 23726 C CA . GLY A 1 99 ? -8.299 6.905 -2.764 1.00 0.00 99 GLY A CA 12
ATOM 23727 C C . GLY A 1 99 ? -6.984 7.369 -2.135 1.00 0.00 99 GLY A C 12
ATOM 23728 O O . GLY A 1 99 ? -6.046 7.731 -2.844 1.00 0.00 99 GLY A O 12
ATOM 23732 N N . VAL A 1 100 ? -6.957 7.342 -0.810 1.00 0.00 100 VAL A N 12
ATOM 23733 C CA . VAL A 1 100 ? -5.772 7.754 -0.077 1.00 0.00 100 VAL A CA 12
ATOM 23734 C C . VAL A 1 100 ? -5.755 7.063 1.287 1.00 0.00 100 VAL A C 12
ATOM 23735 O O . VAL A 1 100 ? -6.583 7.358 2.147 1.00 0.00 100 VAL A O 12
ATOM 23748 N N . LEU A 1 101 ? -4.802 6.155 1.443 1.00 0.00 101 LEU A N 12
ATOM 23749 C CA . LEU A 1 101 ? -4.667 5.419 2.688 1.00 0.00 101 LEU A CA 12
ATOM 23750 C C . LEU A 1 101 ? -3.244 4.867 2.797 1.00 0.00 101 LEU A C 12
ATOM 23751 O O . LEU A 1 101 ? -2.743 4.243 1.862 1.00 0.00 101 LEU A O 12
ATOM 23767 N N . ALA A 1 102 ? -2.633 5.116 3.946 1.00 0.00 102 ALA A N 12
ATOM 23768 C CA . ALA A 1 102 ? -1.278 4.652 4.189 1.00 0.00 102 ALA A CA 12
ATOM 23769 C C . ALA A 1 102 ? -1.300 3.572 5.273 1.00 0.00 102 ALA A C 12
ATOM 23770 O O . ALA A 1 102 ? -1.506 3.871 6.448 1.00 0.00 102 ALA A O 12
ATOM 23777 N N . ILE A 1 103 ? -1.084 2.339 4.839 1.00 0.00 103 ILE A N 12
ATOM 23778 C CA . ILE A 1 103 ? -1.076 1.213 5.758 1.00 0.00 103 ILE A CA 12
ATOM 23779 C C . ILE A 1 103 ? 0.369 0.797 6.036 1.00 0.00 103 ILE A C 12
ATOM 23780 O O . ILE A 1 103 ? 1.129 0.521 5.109 1.00 0.00 103 ILE A O 12
ATOM 23796 N N . LYS A 1 104 ? 0.706 0.766 7.317 1.00 0.00 104 LYS A N 12
ATOM 23797 C CA . LYS A 1 104 ? 2.047 0.389 7.729 1.00 0.00 104 LYS A CA 12
ATOM 23798 C C . LYS A 1 104 ? 2.006 -0.996 8.378 1.00 0.00 104 LYS A C 12
ATOM 23799 O O . LYS A 1 104 ? 1.395 -1.174 9.431 1.00 0.00 104 LYS A O 12
ATOM 23818 N N . PHE A 1 105 ? 2.665 -1.941 7.724 1.00 0.00 105 PHE A N 12
ATOM 23819 C CA . PHE A 1 105 ? 2.711 -3.304 8.224 1.00 0.00 105 PHE A CA 12
ATOM 23820 C C . PHE A 1 105 ? 4.151 -3.816 8.288 1.00 0.00 105 PHE A C 12
ATOM 23821 O O . PHE A 1 105 ? 5.010 -3.362 7.533 1.00 0.00 105 PHE A O 12
ATOM 23838 N N . ARG A 1 106 ? 4.372 -4.756 9.196 1.00 0.00 106 ARG A N 12
ATOM 23839 C CA . ARG A 1 106 ? 5.693 -5.334 9.369 1.00 0.00 106 ARG A CA 12
ATOM 23840 C C . ARG A 1 106 ? 5.632 -6.854 9.208 1.00 0.00 106 ARG A C 12
ATOM 23841 O O . ARG A 1 106 ? 5.087 -7.551 10.063 1.00 0.00 106 ARG A O 12
ATOM 23862 N N . VAL A 1 107 ? 6.199 -7.324 8.107 1.00 0.00 107 VAL A N 12
ATOM 23863 C CA . VAL A 1 107 ? 6.216 -8.749 7.823 1.00 0.00 107 VAL A CA 12
ATOM 23864 C C . VAL A 1 107 ? 6.805 -9.496 9.022 1.00 0.00 107 VAL A C 12
ATOM 23865 O O . VAL A 1 107 ? 7.897 -9.172 9.484 1.00 0.00 107 VAL A O 12
ATOM 23878 N N . LEU A 1 108 ? 6.055 -10.483 9.490 1.00 0.00 108 LEU A N 12
ATOM 23879 C CA . LEU A 1 108 ? 6.489 -11.279 10.626 1.00 0.00 108 LEU A CA 12
ATOM 23880 C C . LEU A 1 108 ? 7.493 -12.332 10.151 1.00 0.00 108 LEU A C 12
ATOM 23881 O O . LEU A 1 108 ? 7.104 -13.421 9.732 1.00 0.00 108 LEU A O 12
ATOM 23897 N N . GLY A 1 109 ? 8.764 -11.970 10.233 1.00 0.00 109 GLY A N 12
ATOM 23898 C CA . GLY A 1 109 ? 9.827 -12.870 9.818 1.00 0.00 109 GLY A CA 12
ATOM 23899 C C . GLY A 1 109 ? 11.116 -12.098 9.526 1.00 0.00 109 GLY A C 12
ATOM 23900 O O . GLY A 1 109 ? 11.406 -11.098 10.180 1.00 0.00 109 GLY A O 12
ATOM 23904 N N . ARG A 1 110 ? 11.855 -12.593 8.544 1.00 0.00 110 ARG A N 12
ATOM 23905 C CA . ARG A 1 110 ? 13.106 -11.964 8.159 1.00 0.00 110 ARG A CA 12
ATOM 23906 C C . ARG A 1 110 ? 14.072 -11.932 9.345 1.00 0.00 110 ARG A C 12
ATOM 23907 O O . ARG A 1 110 ? 13.645 -11.932 10.498 1.00 0.00 110 ARG A O 12
ATOM 23928 N N . ASP A 1 111 ? 15.356 -11.905 9.020 1.00 0.00 111 ASP A N 12
ATOM 23929 C CA . ASP A 1 111 ? 16.386 -11.873 10.044 1.00 0.00 111 ASP A CA 12
ATOM 23930 C C . ASP A 1 111 ? 16.497 -10.455 10.607 1.00 0.00 111 ASP A C 12
ATOM 23931 O O . ASP A 1 111 ? 16.282 -9.480 9.888 1.00 0.00 111 ASP A O 12
ATOM 23940 N N . LYS A 1 112 ? 16.831 -10.384 11.887 1.00 0.00 112 LYS A N 12
ATOM 23941 C CA . LYS A 1 112 ? 16.972 -9.101 12.554 1.00 0.00 112 LYS A CA 12
ATOM 23942 C C . LYS A 1 112 ? 15.648 -8.339 12.470 1.00 0.00 112 LYS A C 12
ATOM 23943 O O . LYS A 1 112 ? 14.823 -8.616 11.601 1.00 0.00 112 LYS A O 12
ATOM 23962 N N . GLU A 1 113 ? 15.487 -7.394 13.385 1.00 0.00 113 GLU A N 12
ATOM 23963 C CA . GLU A 1 113 ? 14.278 -6.590 13.425 1.00 0.00 113 GLU A CA 12
ATOM 23964 C C . GLU A 1 113 ? 14.248 -5.616 12.246 1.00 0.00 113 GLU A C 12
ATOM 23965 O O . GLU A 1 113 ? 15.267 -5.394 11.594 1.00 0.00 113 GLU A O 12
ATOM 23977 N N . MET A 1 1 ? -6.930 -9.498 17.165 1.00 0.00 1 MET A N 13
ATOM 23978 C CA . MET A 1 1 ? -5.978 -9.501 16.068 1.00 0.00 1 MET A CA 13
ATOM 23979 C C . MET A 1 1 ? -6.507 -10.314 14.885 1.00 0.00 1 MET A C 13
ATOM 23980 O O . MET A 1 1 ? -6.220 -11.504 14.767 1.00 0.00 1 MET A O 13
ATOM 23994 N N . LYS A 1 2 ? -7.270 -9.638 14.038 1.00 0.00 2 LYS A N 13
ATOM 23995 C CA . LYS A 1 2 ? -7.842 -10.283 12.868 1.00 0.00 2 LYS A CA 13
ATOM 23996 C C . LYS A 1 2 ? -6.743 -10.515 11.830 1.00 0.00 2 LYS A C 13
ATOM 23997 O O . LYS A 1 2 ? -5.679 -9.901 11.900 1.00 0.00 2 LYS A O 13
ATOM 24016 N N . VAL A 1 3 ? -7.037 -11.403 10.892 1.00 0.00 3 VAL A N 13
ATOM 24017 C CA . VAL A 1 3 ? -6.086 -11.723 9.841 1.00 0.00 3 VAL A CA 13
ATOM 24018 C C . VAL A 1 3 ? -6.720 -11.431 8.479 1.00 0.00 3 VAL A C 13
ATOM 24019 O O . VAL A 1 3 ? -7.784 -11.959 8.160 1.00 0.00 3 VAL A O 13
ATOM 24032 N N . TYR A 1 4 ? -6.039 -10.590 7.714 1.00 0.00 4 TYR A N 13
ATOM 24033 C CA . TYR A 1 4 ? -6.522 -10.221 6.394 1.00 0.00 4 TYR A CA 13
ATOM 24034 C C . TYR A 1 4 ? -5.629 -10.808 5.299 1.00 0.00 4 TYR A C 13
ATOM 24035 O O . TYR A 1 4 ? -4.443 -10.489 5.223 1.00 0.00 4 TYR A O 13
ATOM 24053 N N . ARG A 1 5 ? -6.232 -11.656 4.479 1.00 0.00 5 ARG A N 13
ATOM 24054 C CA . ARG A 1 5 ? -5.506 -12.290 3.392 1.00 0.00 5 ARG A CA 13
ATOM 24055 C C . ARG A 1 5 ? -5.675 -11.487 2.101 1.00 0.00 5 ARG A C 13
ATOM 24056 O O . ARG A 1 5 ? -6.754 -11.472 1.511 1.00 0.00 5 ARG A O 13
ATOM 24077 N N . LEU A 1 6 ? -4.592 -10.838 1.700 1.00 0.00 6 LEU A N 13
ATOM 24078 C CA . LEU A 1 6 ? -4.606 -10.034 0.489 1.00 0.00 6 LEU A CA 13
ATOM 24079 C C . LEU A 1 6 ? -3.896 -10.795 -0.632 1.00 0.00 6 LEU A C 13
ATOM 24080 O O . LEU A 1 6 ? -2.732 -11.169 -0.494 1.00 0.00 6 LEU A O 13
ATOM 24096 N N . TYR A 1 7 ? -4.627 -11.003 -1.717 1.00 0.00 7 TYR A N 13
ATOM 24097 C CA . TYR A 1 7 ? -4.082 -11.714 -2.862 1.00 0.00 7 TYR A CA 13
ATOM 24098 C C . TYR A 1 7 ? -3.223 -10.786 -3.724 1.00 0.00 7 TYR A C 13
ATOM 24099 O O . TYR A 1 7 ? -3.727 -9.819 -4.293 1.00 0.00 7 TYR A O 13
ATOM 24117 N N . LEU A 1 8 ? -1.942 -11.115 -3.795 1.00 0.00 8 LEU A N 13
ATOM 24118 C CA . LEU A 1 8 ? -1.008 -10.323 -4.578 1.00 0.00 8 LEU A CA 13
ATOM 24119 C C . LEU A 1 8 ? -0.298 -11.230 -5.585 1.00 0.00 8 LEU A C 13
ATOM 24120 O O . LEU A 1 8 ? -0.410 -12.453 -5.512 1.00 0.00 8 LEU A O 13
ATOM 24136 N N . LYS A 1 9 ? 0.418 -10.596 -6.502 1.00 0.00 9 LYS A N 13
ATOM 24137 C CA . LYS A 1 9 ? 1.147 -11.330 -7.522 1.00 0.00 9 LYS A CA 13
ATOM 24138 C C . LYS A 1 9 ? 2.618 -11.436 -7.115 1.00 0.00 9 LYS A C 13
ATOM 24139 O O . LYS A 1 9 ? 3.146 -10.549 -6.447 1.00 0.00 9 LYS A O 13
ATOM 24158 N N . ASP A 1 10 ? 3.237 -12.530 -7.535 1.00 0.00 10 ASP A N 13
ATOM 24159 C CA . ASP A 1 10 ? 4.637 -12.764 -7.223 1.00 0.00 10 ASP A CA 13
ATOM 24160 C C . ASP A 1 10 ? 5.448 -11.514 -7.569 1.00 0.00 10 ASP A C 13
ATOM 24161 O O . ASP A 1 10 ? 6.493 -11.262 -6.970 1.00 0.00 10 ASP A O 13
ATOM 24170 N N . GLU A 1 11 ? 4.937 -10.764 -8.535 1.00 0.00 11 GLU A N 13
ATOM 24171 C CA . GLU A 1 11 ? 5.601 -9.546 -8.968 1.00 0.00 11 GLU A CA 13
ATOM 24172 C C . GLU A 1 11 ? 5.704 -8.556 -7.806 1.00 0.00 11 GLU A C 13
ATOM 24173 O O . GLU A 1 11 ? 6.793 -8.087 -7.481 1.00 0.00 11 GLU A O 13
ATOM 24185 N N . TYR A 1 12 ? 4.555 -8.267 -7.213 1.00 0.00 12 TYR A N 13
ATOM 24186 C CA . TYR A 1 12 ? 4.502 -7.341 -6.095 1.00 0.00 12 TYR A CA 13
ATOM 24187 C C . TYR A 1 12 ? 4.856 -8.044 -4.783 1.00 0.00 12 TYR A C 13
ATOM 24188 O O . TYR A 1 12 ? 5.549 -7.478 -3.938 1.00 0.00 12 TYR A O 13
ATOM 24206 N N . LEU A 1 13 ? 4.366 -9.268 -4.654 1.00 0.00 13 LEU A N 13
ATOM 24207 C CA . LEU A 1 13 ? 4.622 -10.055 -3.459 1.00 0.00 13 LEU A CA 13
ATOM 24208 C C . LEU A 1 13 ? 6.130 -10.120 -3.210 1.00 0.00 13 LEU A C 13
ATOM 24209 O O . LEU A 1 13 ? 6.593 -9.837 -2.107 1.00 0.00 13 LEU A O 13
ATOM 24225 N N . GLU A 1 14 ? 6.854 -10.495 -4.255 1.00 0.00 14 GLU A N 13
ATOM 24226 C CA . GLU A 1 14 ? 8.300 -10.601 -4.163 1.00 0.00 14 GLU A CA 13
ATOM 24227 C C . GLU A 1 14 ? 8.878 -9.379 -3.447 1.00 0.00 14 GLU A C 13
ATOM 24228 O O . GLU A 1 14 ? 9.780 -9.508 -2.621 1.00 0.00 14 GLU A O 13
ATOM 24240 N N . MET A 1 15 ? 8.334 -8.220 -3.790 1.00 0.00 15 MET A N 13
ATOM 24241 C CA . MET A 1 15 ? 8.784 -6.976 -3.190 1.00 0.00 15 MET A CA 13
ATOM 24242 C C . MET A 1 15 ? 8.546 -6.978 -1.679 1.00 0.00 15 MET A C 13
ATOM 24243 O O . MET A 1 15 ? 9.375 -6.485 -0.916 1.00 0.00 15 MET A O 13
ATOM 24257 N N . VAL A 1 16 ? 7.410 -7.538 -1.292 1.00 0.00 16 VAL A N 13
ATOM 24258 C CA . VAL A 1 16 ? 7.052 -7.611 0.114 1.00 0.00 16 VAL A CA 13
ATOM 24259 C C . VAL A 1 16 ? 7.976 -8.605 0.820 1.00 0.00 16 VAL A C 13
ATOM 24260 O O . VAL A 1 16 ? 8.410 -8.364 1.946 1.00 0.00 16 VAL A O 13
ATOM 24273 N N . LYS A 1 17 ? 8.251 -9.702 0.130 1.00 0.00 17 LYS A N 13
ATOM 24274 C CA . LYS A 1 17 ? 9.116 -10.734 0.677 1.00 0.00 17 LYS A CA 13
ATOM 24275 C C . LYS A 1 17 ? 10.522 -10.163 0.875 1.00 0.00 17 LYS A C 13
ATOM 24276 O O . LYS A 1 17 ? 11.191 -10.479 1.857 1.00 0.00 17 LYS A O 13
ATOM 24295 N N . SER A 1 18 ? 10.927 -9.331 -0.074 1.00 0.00 18 SER A N 13
ATOM 24296 C CA . SER A 1 18 ? 12.241 -8.713 -0.016 1.00 0.00 18 SER A CA 13
ATOM 24297 C C . SER A 1 18 ? 12.327 -7.781 1.194 1.00 0.00 18 SER A C 13
ATOM 24298 O O . SER A 1 18 ? 13.411 -7.554 1.731 1.00 0.00 18 SER A O 13
ATOM 24306 N N . GLY A 1 19 ? 11.172 -7.266 1.588 1.00 0.00 19 GLY A N 13
ATOM 24307 C CA . GLY A 1 19 ? 11.104 -6.364 2.725 1.00 0.00 19 GLY A CA 13
ATOM 24308 C C . GLY A 1 19 ? 10.823 -4.930 2.271 1.00 0.00 19 GLY A C 13
ATOM 24309 O O . GLY A 1 19 ? 10.298 -4.124 3.037 1.00 0.00 19 GLY A O 13
ATOM 24313 N N . LYS A 1 20 ? 11.185 -4.656 1.026 1.00 0.00 20 LYS A N 13
ATOM 24314 C CA . LYS A 1 20 ? 10.978 -3.333 0.460 1.00 0.00 20 LYS A CA 13
ATOM 24315 C C . LYS A 1 20 ? 9.544 -2.882 0.741 1.00 0.00 20 LYS A C 13
ATOM 24316 O O . LYS A 1 20 ? 9.326 -1.827 1.336 1.00 0.00 20 LYS A O 13
ATOM 24335 N N . LYS A 1 21 ? 8.602 -3.702 0.300 1.00 0.00 21 LYS A N 13
ATOM 24336 C CA . LYS A 1 21 ? 7.194 -3.401 0.497 1.00 0.00 21 LYS A CA 13
ATOM 24337 C C . LYS A 1 21 ? 6.904 -3.292 1.995 1.00 0.00 21 LYS A C 13
ATOM 24338 O O . LYS A 1 21 ? 7.007 -4.278 2.724 1.00 0.00 21 LYS A O 13
ATOM 24357 N N . ARG A 1 22 ? 6.548 -2.086 2.411 1.00 0.00 22 ARG A N 13
ATOM 24358 C CA . ARG A 1 22 ? 6.243 -1.836 3.809 1.00 0.00 22 ARG A CA 13
ATOM 24359 C C . ARG A 1 22 ? 4.901 -1.113 3.939 1.00 0.00 22 ARG A C 13
ATOM 24360 O O . ARG A 1 22 ? 4.084 -1.462 4.790 1.00 0.00 22 ARG A O 13
ATOM 24381 N N . ILE A 1 23 ? 4.714 -0.120 3.082 1.00 0.00 23 ILE A N 13
ATOM 24382 C CA . ILE A 1 23 ? 3.485 0.655 3.090 1.00 0.00 23 ILE A CA 13
ATOM 24383 C C . ILE A 1 23 ? 2.692 0.358 1.816 1.00 0.00 23 ILE A C 13
ATOM 24384 O O . ILE A 1 23 ? 3.178 0.591 0.710 1.00 0.00 23 ILE A O 13
ATOM 24400 N N . GLU A 1 24 ? 1.485 -0.152 2.013 1.00 0.00 24 GLU A N 13
ATOM 24401 C CA . GLU A 1 24 ? 0.621 -0.483 0.893 1.00 0.00 24 GLU A CA 13
ATOM 24402 C C . GLU A 1 24 ? -0.503 0.548 0.768 1.00 0.00 24 GLU A C 13
ATOM 24403 O O . GLU A 1 24 ? -1.289 0.731 1.697 1.00 0.00 24 GLU A O 13
ATOM 24415 N N . VAL A 1 25 ? -0.544 1.194 -0.388 1.00 0.00 25 VAL A N 13
ATOM 24416 C CA . VAL A 1 25 ? -1.559 2.201 -0.647 1.00 0.00 25 VAL A CA 13
ATOM 24417 C C . VAL A 1 25 ? -2.562 1.658 -1.666 1.00 0.00 25 VAL A C 13
ATOM 24418 O O . VAL A 1 25 ? -2.172 1.070 -2.674 1.00 0.00 25 VAL A O 13
ATOM 24431 N N . ARG A 1 26 ? -3.835 1.875 -1.370 1.00 0.00 26 ARG A N 13
ATOM 24432 C CA . ARG A 1 26 ? -4.897 1.414 -2.248 1.00 0.00 26 ARG A CA 13
ATOM 24433 C C . ARG A 1 26 ? -6.261 1.838 -1.699 1.00 0.00 26 ARG A C 13
ATOM 24434 O O . ARG A 1 26 ? -6.936 1.055 -1.031 1.00 0.00 26 ARG A O 13
ATOM 24455 N N . VAL A 1 27 ? -6.627 3.075 -2.001 1.00 0.00 27 VAL A N 13
ATOM 24456 C CA . VAL A 1 27 ? -7.898 3.612 -1.546 1.00 0.00 27 VAL A CA 13
ATOM 24457 C C . VAL A 1 27 ? -8.101 3.252 -0.073 1.00 0.00 27 VAL A C 13
ATOM 24458 O O . VAL A 1 27 ? -7.177 2.779 0.587 1.00 0.00 27 VAL A O 13
ATOM 24471 N N . ALA A 1 28 ? -9.315 3.491 0.400 1.00 0.00 28 ALA A N 13
ATOM 24472 C CA . ALA A 1 28 ? -9.651 3.198 1.783 1.00 0.00 28 ALA A CA 13
ATOM 24473 C C . ALA A 1 28 ? -11.038 2.555 1.842 1.00 0.00 28 ALA A C 13
ATOM 24474 O O . ALA A 1 28 ? -12.020 3.219 2.170 1.00 0.00 28 ALA A O 13
ATOM 24481 N N . TYR A 1 29 ? -11.074 1.270 1.520 1.00 0.00 29 TYR A N 13
ATOM 24482 C CA . TYR A 1 29 ? -12.324 0.531 1.532 1.00 0.00 29 TYR A CA 13
ATOM 24483 C C . TYR A 1 29 ? -12.576 -0.099 2.903 1.00 0.00 29 TYR A C 13
ATOM 24484 O O . TYR A 1 29 ? -11.694 -0.101 3.761 1.00 0.00 29 TYR A O 13
ATOM 24502 N N . PRO A 1 30 ? -13.816 -0.631 3.073 1.00 0.00 30 PRO A N 13
ATOM 24503 C CA . PRO A 1 30 ? -14.195 -1.263 4.326 1.00 0.00 30 PRO A CA 13
ATOM 24504 C C . PRO A 1 30 ? -13.546 -2.641 4.463 1.00 0.00 30 PRO A C 13
ATOM 24505 O O . PRO A 1 30 ? -13.754 -3.333 5.459 1.00 0.00 30 PRO A O 13
ATOM 24516 N N . GLN A 1 31 ? -12.772 -3.000 3.449 1.00 0.00 31 GLN A N 13
ATOM 24517 C CA . GLN A 1 31 ? -12.091 -4.284 3.444 1.00 0.00 31 GLN A CA 13
ATOM 24518 C C . GLN A 1 31 ? -10.599 -4.094 3.722 1.00 0.00 31 GLN A C 13
ATOM 24519 O O . GLN A 1 31 ? -9.836 -5.059 3.719 1.00 0.00 31 GLN A O 13
ATOM 24533 N N . LEU A 1 32 ? -10.227 -2.844 3.955 1.00 0.00 32 LEU A N 13
ATOM 24534 C CA . LEU A 1 32 ? -8.839 -2.516 4.234 1.00 0.00 32 LEU A CA 13
ATOM 24535 C C . LEU A 1 32 ? -8.784 -1.366 5.242 1.00 0.00 32 LEU A C 13
ATOM 24536 O O . LEU A 1 32 ? -8.115 -1.468 6.269 1.00 0.00 32 LEU A O 13
ATOM 24552 N N . LYS A 1 33 ? -9.497 -0.298 4.913 1.00 0.00 33 LYS A N 13
ATOM 24553 C CA . LYS A 1 33 ? -9.537 0.869 5.777 1.00 0.00 33 LYS A CA 13
ATOM 24554 C C . LYS A 1 33 ? -9.854 0.429 7.207 1.00 0.00 33 LYS A C 13
ATOM 24555 O O . LYS A 1 33 ? -9.419 1.064 8.167 1.00 0.00 33 LYS A O 13
ATOM 24574 N N . ASP A 1 34 ? -10.610 -0.655 7.305 1.00 0.00 34 ASP A N 13
ATOM 24575 C CA . ASP A 1 34 ? -10.990 -1.187 8.603 1.00 0.00 34 ASP A CA 13
ATOM 24576 C C . ASP A 1 34 ? -9.733 -1.624 9.358 1.00 0.00 34 ASP A C 13
ATOM 24577 O O . ASP A 1 34 ? -9.671 -1.514 10.582 1.00 0.00 34 ASP A O 13
ATOM 24586 N N . ILE A 1 35 ? -8.764 -2.110 8.598 1.00 0.00 35 ILE A N 13
ATOM 24587 C CA . ILE A 1 35 ? -7.512 -2.564 9.180 1.00 0.00 35 ILE A CA 13
ATOM 24588 C C . ILE A 1 35 ? -7.004 -1.512 10.169 1.00 0.00 35 ILE A C 13
ATOM 24589 O O . ILE A 1 35 ? -7.384 -0.345 10.089 1.00 0.00 35 ILE A O 13
ATOM 24605 N N . LYS A 1 36 ? -6.152 -1.964 11.078 1.00 0.00 36 LYS A N 13
ATOM 24606 C CA . LYS A 1 36 ? -5.588 -1.077 12.081 1.00 0.00 36 LYS A CA 13
ATOM 24607 C C . LYS A 1 36 ? -4.489 -1.815 12.847 1.00 0.00 36 LYS A C 13
ATOM 24608 O O . LYS A 1 36 ? -4.369 -3.035 12.748 1.00 0.00 36 LYS A O 13
ATOM 24627 N N . ARG A 1 37 ? -3.713 -1.043 13.595 1.00 0.00 37 ARG A N 13
ATOM 24628 C CA . ARG A 1 37 ? -2.627 -1.608 14.378 1.00 0.00 37 ARG A CA 13
ATOM 24629 C C . ARG A 1 37 ? -3.160 -2.689 15.321 1.00 0.00 37 ARG A C 13
ATOM 24630 O O . ARG A 1 37 ? -4.203 -2.512 15.948 1.00 0.00 37 ARG A O 13
ATOM 24651 N N . GLY A 1 38 ? -2.419 -3.786 15.390 1.00 0.00 38 GLY A N 13
ATOM 24652 C CA . GLY A 1 38 ? -2.804 -4.896 16.246 1.00 0.00 38 GLY A CA 13
ATOM 24653 C C . GLY A 1 38 ? -3.311 -6.077 15.416 1.00 0.00 38 GLY A C 13
ATOM 24654 O O . GLY A 1 38 ? -3.291 -7.218 15.876 1.00 0.00 38 GLY A O 13
ATOM 24658 N N . ASP A 1 39 ? -3.753 -5.764 14.207 1.00 0.00 39 ASP A N 13
ATOM 24659 C CA . ASP A 1 39 ? -4.264 -6.785 13.309 1.00 0.00 39 ASP A CA 13
ATOM 24660 C C . ASP A 1 39 ? -3.093 -7.470 12.603 1.00 0.00 39 ASP A C 13
ATOM 24661 O O . ASP A 1 39 ? -1.934 -7.234 12.943 1.00 0.00 39 ASP A O 13
ATOM 24670 N N . LYS A 1 40 ? -3.435 -8.306 11.633 1.00 0.00 40 LYS A N 13
ATOM 24671 C CA . LYS A 1 40 ? -2.425 -9.027 10.877 1.00 0.00 40 LYS A CA 13
ATOM 24672 C C . LYS A 1 40 ? -2.843 -9.088 9.406 1.00 0.00 40 LYS A C 13
ATOM 24673 O O . LYS A 1 40 ? -4.019 -9.278 9.099 1.00 0.00 40 LYS A O 13
ATOM 24692 N N . ILE A 1 41 ? -1.857 -8.924 8.537 1.00 0.00 41 ILE A N 13
ATOM 24693 C CA . ILE A 1 41 ? -2.108 -8.958 7.106 1.00 0.00 41 ILE A CA 13
ATOM 24694 C C . ILE A 1 41 ? -1.339 -10.126 6.485 1.00 0.00 41 ILE A C 13
ATOM 24695 O O . ILE A 1 41 ? -0.202 -10.398 6.866 1.00 0.00 41 ILE A O 13
ATOM 24711 N N . ILE A 1 42 ? -1.991 -10.786 5.539 1.00 0.00 42 ILE A N 13
ATOM 24712 C CA . ILE A 1 42 ? -1.383 -11.919 4.863 1.00 0.00 42 ILE A CA 13
ATOM 24713 C C . ILE A 1 42 ? -1.339 -11.645 3.358 1.00 0.00 42 ILE A C 13
ATOM 24714 O O . ILE A 1 42 ? -2.373 -11.404 2.737 1.00 0.00 42 ILE A O 13
ATOM 24730 N N . PHE A 1 43 ? -0.132 -11.691 2.815 1.00 0.00 43 PHE A N 13
ATOM 24731 C CA . PHE A 1 43 ? 0.060 -11.451 1.395 1.00 0.00 43 PHE A CA 13
ATOM 24732 C C . PHE A 1 43 ? 0.118 -12.768 0.619 1.00 0.00 43 PHE A C 13
ATOM 24733 O O . PHE A 1 43 ? 0.998 -13.594 0.856 1.00 0.00 43 PHE A O 13
ATOM 24750 N N . ASN A 1 44 ? -0.831 -12.924 -0.292 1.00 0.00 44 ASN A N 13
ATOM 24751 C CA . ASN A 1 44 ? -0.900 -14.126 -1.104 1.00 0.00 44 ASN A CA 13
ATOM 24752 C C . ASN A 1 44 ? -1.219 -15.324 -0.208 1.00 0.00 44 ASN A C 13
ATOM 24753 O O . ASN A 1 44 ? -1.065 -16.472 -0.622 1.00 0.00 44 ASN A O 13
ATOM 24764 N N . ASP A 1 45 ? -1.658 -15.016 1.004 1.00 0.00 45 ASP A N 13
ATOM 24765 C CA . ASP A 1 45 ? -2.000 -16.053 1.962 1.00 0.00 45 ASP A CA 13
ATOM 24766 C C . ASP A 1 45 ? -0.822 -17.020 2.104 1.00 0.00 45 ASP A C 13
ATOM 24767 O O . ASP A 1 45 ? -0.966 -18.218 1.865 1.00 0.00 45 ASP A O 13
ATOM 24776 N N . LEU A 1 46 ? 0.316 -16.463 2.490 1.00 0.00 46 LEU A N 13
ATOM 24777 C CA . LEU A 1 46 ? 1.518 -17.260 2.667 1.00 0.00 46 LEU A CA 13
ATOM 24778 C C . LEU A 1 46 ? 2.483 -16.522 3.596 1.00 0.00 46 LEU A C 13
ATOM 24779 O O . LEU A 1 46 ? 3.004 -17.104 4.545 1.00 0.00 46 LEU A O 13
ATOM 24795 N N . ILE A 1 47 ? 2.692 -15.250 3.289 1.00 0.00 47 ILE A N 13
ATOM 24796 C CA . ILE A 1 47 ? 3.586 -14.425 4.085 1.00 0.00 47 ILE A CA 13
ATOM 24797 C C . ILE A 1 47 ? 2.759 -13.536 5.015 1.00 0.00 47 ILE A C 13
ATOM 24798 O O . ILE A 1 47 ? 2.083 -12.614 4.560 1.00 0.00 47 ILE A O 13
ATOM 24814 N N . PRO A 1 48 ? 2.842 -13.851 6.336 1.00 0.00 48 PRO A N 13
ATOM 24815 C CA . PRO A 1 48 ? 2.109 -13.090 7.334 1.00 0.00 48 PRO A CA 13
ATOM 24816 C C . PRO A 1 48 ? 2.769 -11.732 7.581 1.00 0.00 48 PRO A C 13
ATOM 24817 O O . PRO A 1 48 ? 3.966 -11.568 7.352 1.00 0.00 48 PRO A O 13
ATOM 24828 N N . ALA A 1 49 ? 1.958 -10.792 8.046 1.00 0.00 49 ALA A N 13
ATOM 24829 C CA . ALA A 1 49 ? 2.448 -9.454 8.327 1.00 0.00 49 ALA A CA 13
ATOM 24830 C C . ALA A 1 49 ? 1.615 -8.836 9.452 1.00 0.00 49 ALA A C 13
ATOM 24831 O O . ALA A 1 49 ? 0.432 -9.142 9.593 1.00 0.00 49 ALA A O 13
ATOM 24838 N N . GLU A 1 50 ? 2.265 -7.977 10.224 1.00 0.00 50 GLU A N 13
ATOM 24839 C CA . GLU A 1 50 ? 1.599 -7.314 11.332 1.00 0.00 50 GLU A CA 13
ATOM 24840 C C . GLU A 1 50 ? 1.394 -5.831 11.017 1.00 0.00 50 GLU A C 13
ATOM 24841 O O . GLU A 1 50 ? 2.285 -5.179 10.474 1.00 0.00 50 GLU A O 13
ATOM 24853 N N . VAL A 1 51 ? 0.216 -5.340 11.371 1.00 0.00 51 VAL A N 13
ATOM 24854 C CA . VAL A 1 51 ? -0.117 -3.946 11.133 1.00 0.00 51 VAL A CA 13
ATOM 24855 C C . VAL A 1 51 ? 0.646 -3.068 12.126 1.00 0.00 51 VAL A C 13
ATOM 24856 O O . VAL A 1 51 ? 0.545 -3.261 13.337 1.00 0.00 51 VAL A O 13
ATOM 24869 N N . VAL A 1 52 ? 1.392 -2.120 11.578 1.00 0.00 52 VAL A N 13
ATOM 24870 C CA . VAL A 1 52 ? 2.172 -1.211 12.400 1.00 0.00 52 VAL A CA 13
ATOM 24871 C C . VAL A 1 52 ? 1.325 0.017 12.740 1.00 0.00 52 VAL A C 13
ATOM 24872 O O . VAL A 1 52 ? 1.240 0.416 13.900 1.00 0.00 52 VAL A O 13
ATOM 24885 N N . GLU A 1 53 ? 0.719 0.582 11.706 1.00 0.00 53 GLU A N 13
ATOM 24886 C CA . GLU A 1 53 ? -0.119 1.757 11.880 1.00 0.00 53 GLU A CA 13
ATOM 24887 C C . GLU A 1 53 ? -0.810 2.115 10.563 1.00 0.00 53 GLU A C 13
ATOM 24888 O O . GLU A 1 53 ? -0.266 1.876 9.487 1.00 0.00 53 GLU A O 13
ATOM 24900 N N . VAL A 1 54 ? -2.000 2.684 10.692 1.00 0.00 54 VAL A N 13
ATOM 24901 C CA . VAL A 1 54 ? -2.772 3.078 9.526 1.00 0.00 54 VAL A CA 13
ATOM 24902 C C . VAL A 1 54 ? -3.074 4.576 9.602 1.00 0.00 54 VAL A C 13
ATOM 24903 O O . VAL A 1 54 ? -3.412 5.091 10.667 1.00 0.00 54 VAL A O 13
ATOM 24916 N N . LYS A 1 55 ? -2.943 5.233 8.459 1.00 0.00 55 LYS A N 13
ATOM 24917 C CA . LYS A 1 55 ? -3.198 6.661 8.383 1.00 0.00 55 LYS A CA 13
ATOM 24918 C C . LYS A 1 55 ? -3.964 6.970 7.095 1.00 0.00 55 LYS A C 13
ATOM 24919 O O . LYS A 1 55 ? -3.642 6.438 6.034 1.00 0.00 55 LYS A O 13
ATOM 24938 N N . LYS A 1 56 ? -4.963 7.830 7.231 1.00 0.00 56 LYS A N 13
ATOM 24939 C CA . LYS A 1 56 ? -5.778 8.216 6.091 1.00 0.00 56 LYS A CA 13
ATOM 24940 C C . LYS A 1 56 ? -5.649 9.724 5.865 1.00 0.00 56 LYS A C 13
ATOM 24941 O O . LYS A 1 56 ? -5.604 10.497 6.821 1.00 0.00 56 LYS A O 13
ATOM 24960 N N . TYR A 1 57 ? -5.593 10.097 4.595 1.00 0.00 57 TYR A N 13
ATOM 24961 C CA . TYR A 1 57 ? -5.470 11.498 4.232 1.00 0.00 57 TYR A CA 13
ATOM 24962 C C . TYR A 1 57 ? -6.289 11.814 2.979 1.00 0.00 57 TYR A C 13
ATOM 24963 O O . TYR A 1 57 ? -7.067 10.981 2.516 1.00 0.00 57 TYR A O 13
ATOM 24981 N N . GLU A 1 58 ? -6.087 13.019 2.466 1.00 0.00 58 GLU A N 13
ATOM 24982 C CA . GLU A 1 58 ? -6.798 13.455 1.277 1.00 0.00 58 GLU A CA 13
ATOM 24983 C C . GLU A 1 58 ? -5.817 13.682 0.125 1.00 0.00 58 GLU A C 13
ATOM 24984 O O . GLU A 1 58 ? -4.632 13.373 0.244 1.00 0.00 58 GLU A O 13
ATOM 24996 N N . THR A 1 59 ? -6.345 14.222 -0.963 1.00 0.00 59 THR A N 13
ATOM 24997 C CA . THR A 1 59 ? -5.531 14.494 -2.135 1.00 0.00 59 THR A CA 13
ATOM 24998 C C . THR A 1 59 ? -4.508 13.376 -2.346 1.00 0.00 59 THR A C 13
ATOM 24999 O O . THR A 1 59 ? -4.702 12.256 -1.875 1.00 0.00 59 THR A O 13
ATOM 25010 N N . PHE A 1 60 ? -3.442 13.718 -3.054 1.00 0.00 60 PHE A N 13
ATOM 25011 C CA . PHE A 1 60 ? -2.389 12.756 -3.333 1.00 0.00 60 PHE A CA 13
ATOM 25012 C C . PHE A 1 60 ? -1.061 13.203 -2.718 1.00 0.00 60 PHE A C 13
ATOM 25013 O O . PHE A 1 60 ? -0.400 12.428 -2.029 1.00 0.00 60 PHE A O 13
ATOM 25030 N N . ARG A 1 61 ? -0.711 14.452 -2.989 1.00 0.00 61 ARG A N 13
ATOM 25031 C CA . ARG A 1 61 ? 0.526 15.012 -2.471 1.00 0.00 61 ARG A CA 13
ATOM 25032 C C . ARG A 1 61 ? 0.621 14.782 -0.961 1.00 0.00 61 ARG A C 13
ATOM 25033 O O . ARG A 1 61 ? 1.697 14.494 -0.440 1.00 0.00 61 ARG A O 13
ATOM 25054 N N . GLN A 1 62 ? -0.520 14.919 -0.301 1.00 0.00 62 GLN A N 13
ATOM 25055 C CA . GLN A 1 62 ? -0.579 14.730 1.138 1.00 0.00 62 GLN A CA 13
ATOM 25056 C C . GLN A 1 62 ? 0.076 13.402 1.527 1.00 0.00 62 GLN A C 13
ATOM 25057 O O . GLN A 1 62 ? 0.988 13.374 2.351 1.00 0.00 62 GLN A O 13
ATOM 25071 N N . VAL A 1 63 ? -0.416 12.335 0.915 1.00 0.00 63 VAL A N 13
ATOM 25072 C CA . VAL A 1 63 ? 0.109 11.008 1.186 1.00 0.00 63 VAL A CA 13
ATOM 25073 C C . VAL A 1 63 ? 1.588 10.960 0.795 1.00 0.00 63 VAL A C 13
ATOM 25074 O O . VAL A 1 63 ? 2.375 10.248 1.417 1.00 0.00 63 VAL A O 13
ATOM 25087 N N . LEU A 1 64 ? 1.920 11.727 -0.233 1.00 0.00 64 LEU A N 13
ATOM 25088 C CA . LEU A 1 64 ? 3.290 11.781 -0.715 1.00 0.00 64 LEU A CA 13
ATOM 25089 C C . LEU A 1 64 ? 4.130 12.625 0.245 1.00 0.00 64 LEU A C 13
ATOM 25090 O O . LEU A 1 64 ? 5.355 12.509 0.270 1.00 0.00 64 LEU A O 13
ATOM 25106 N N . ARG A 1 65 ? 3.439 13.456 1.011 1.00 0.00 65 ARG A N 13
ATOM 25107 C CA . ARG A 1 65 ? 4.107 14.320 1.970 1.00 0.00 65 ARG A CA 13
ATOM 25108 C C . ARG A 1 65 ? 4.272 13.599 3.309 1.00 0.00 65 ARG A C 13
ATOM 25109 O O . ARG A 1 65 ? 5.317 13.706 3.951 1.00 0.00 65 ARG A O 13
ATOM 25130 N N . GLU A 1 66 ? 3.227 12.881 3.691 1.00 0.00 66 GLU A N 13
ATOM 25131 C CA . GLU A 1 66 ? 3.243 12.142 4.943 1.00 0.00 66 GLU A CA 13
ATOM 25132 C C . GLU A 1 66 ? 4.095 10.879 4.802 1.00 0.00 66 GLU A C 13
ATOM 25133 O O . GLU A 1 66 ? 5.085 10.711 5.512 1.00 0.00 66 GLU A O 13
ATOM 25145 N N . GLU A 1 67 ? 3.678 10.023 3.880 1.00 0.00 67 GLU A N 13
ATOM 25146 C CA . GLU A 1 67 ? 4.390 8.780 3.637 1.00 0.00 67 GLU A CA 13
ATOM 25147 C C . GLU A 1 67 ? 5.412 8.964 2.513 1.00 0.00 67 GLU A C 13
ATOM 25148 O O . GLU A 1 67 ? 5.197 9.758 1.598 1.00 0.00 67 GLU A O 13
ATOM 25160 N N . PRO A 1 68 ? 6.530 8.198 2.621 1.00 0.00 68 PRO A N 13
ATOM 25161 C CA . PRO A 1 68 ? 7.586 8.269 1.625 1.00 0.00 68 PRO A CA 13
ATOM 25162 C C . PRO A 1 68 ? 7.175 7.549 0.339 1.00 0.00 68 PRO A C 13
ATOM 25163 O O . PRO A 1 68 ? 6.102 6.952 0.273 1.00 0.00 68 PRO A O 13
ATOM 25174 N N . ILE A 1 69 ? 8.050 7.631 -0.653 1.00 0.00 69 ILE A N 13
ATOM 25175 C CA . ILE A 1 69 ? 7.792 6.995 -1.933 1.00 0.00 69 ILE A CA 13
ATOM 25176 C C . ILE A 1 69 ? 8.746 5.812 -2.112 1.00 0.00 69 ILE A C 13
ATOM 25177 O O . ILE A 1 69 ? 8.417 4.841 -2.792 1.00 0.00 69 ILE A O 13
ATOM 25193 N N . ASP A 1 70 ? 9.910 5.932 -1.489 1.00 0.00 70 ASP A N 13
ATOM 25194 C CA . ASP A 1 70 ? 10.914 4.885 -1.571 1.00 0.00 70 ASP A CA 13
ATOM 25195 C C . ASP A 1 70 ? 10.341 3.589 -0.994 1.00 0.00 70 ASP A C 13
ATOM 25196 O O . ASP A 1 70 ? 10.556 2.511 -1.545 1.00 0.00 70 ASP A O 13
ATOM 25205 N N . LYS A 1 71 ? 9.622 3.737 0.110 1.00 0.00 71 LYS A N 13
ATOM 25206 C CA . LYS A 1 71 ? 9.017 2.592 0.768 1.00 0.00 71 LYS A CA 13
ATOM 25207 C C . LYS A 1 71 ? 7.806 2.125 -0.042 1.00 0.00 71 LYS A C 13
ATOM 25208 O O . LYS A 1 71 ? 7.733 0.964 -0.443 1.00 0.00 71 LYS A O 13
ATOM 25227 N N . ILE A 1 72 ? 6.886 3.053 -0.259 1.00 0.00 72 ILE A N 13
ATOM 25228 C CA . ILE A 1 72 ? 5.682 2.751 -1.014 1.00 0.00 72 ILE A CA 13
ATOM 25229 C C . ILE A 1 72 ? 6.067 2.081 -2.334 1.00 0.00 72 ILE A C 13
ATOM 25230 O O . ILE A 1 72 ? 5.440 1.107 -2.747 1.00 0.00 72 ILE A O 13
ATOM 25246 N N . PHE A 1 73 ? 7.098 2.630 -2.961 1.00 0.00 73 PHE A N 13
ATOM 25247 C CA . PHE A 1 73 ? 7.574 2.098 -4.226 1.00 0.00 73 PHE A CA 13
ATOM 25248 C C . PHE A 1 73 ? 9.103 2.046 -4.258 1.00 0.00 73 PHE A C 13
ATOM 25249 O O . PHE A 1 73 ? 9.766 3.070 -4.098 1.00 0.00 73 PHE A O 13
ATOM 25266 N N . PRO A 1 74 ? 9.633 0.812 -4.471 1.00 0.00 74 PRO A N 13
ATOM 25267 C CA . PRO A 1 74 ? 11.071 0.614 -4.526 1.00 0.00 74 PRO A CA 13
ATOM 25268 C C . PRO A 1 74 ? 11.645 1.126 -5.848 1.00 0.00 74 PRO A C 13
ATOM 25269 O O . PRO A 1 74 ? 12.841 1.393 -5.948 1.00 0.00 74 PRO A O 13
ATOM 25280 N N . ASP A 1 75 ? 10.764 1.248 -6.831 1.00 0.00 75 ASP A N 13
ATOM 25281 C CA . ASP A 1 75 ? 11.168 1.723 -8.143 1.00 0.00 75 ASP A CA 13
ATOM 25282 C C . ASP A 1 75 ? 11.777 3.121 -8.009 1.00 0.00 75 ASP A C 13
ATOM 25283 O O . ASP A 1 75 ? 12.526 3.561 -8.880 1.00 0.00 75 ASP A O 13
ATOM 25292 N N . LYS A 1 76 ? 11.433 3.779 -6.912 1.00 0.00 76 LYS A N 13
ATOM 25293 C CA . LYS A 1 76 ? 11.936 5.117 -6.653 1.00 0.00 76 LYS A CA 13
ATOM 25294 C C . LYS A 1 76 ? 11.579 6.028 -7.830 1.00 0.00 76 LYS A C 13
ATOM 25295 O O . LYS A 1 76 ? 12.463 6.522 -8.528 1.00 0.00 76 LYS A O 13
ATOM 25314 N N . PRO A 1 77 ? 10.247 6.228 -8.019 1.00 0.00 77 PRO A N 13
ATOM 25315 C CA . PRO A 1 77 ? 9.762 7.070 -9.099 1.00 0.00 77 PRO A CA 13
ATOM 25316 C C . PRO A 1 77 ? 9.974 8.551 -8.776 1.00 0.00 77 PRO A C 13
ATOM 25317 O O . PRO A 1 77 ? 10.570 8.888 -7.754 1.00 0.00 77 PRO A O 13
ATOM 25328 N N . SER A 1 78 ? 9.474 9.395 -9.667 1.00 0.00 78 SER A N 13
ATOM 25329 C CA . SER A 1 78 ? 9.601 10.832 -9.490 1.00 0.00 78 SER A CA 13
ATOM 25330 C C . SER A 1 78 ? 8.275 11.418 -9.002 1.00 0.00 78 SER A C 13
ATOM 25331 O O . SER A 1 78 ? 7.209 10.876 -9.289 1.00 0.00 78 SER A O 13
ATOM 25339 N N . PHE A 1 79 ? 8.384 12.518 -8.272 1.00 0.00 79 PHE A N 13
ATOM 25340 C CA . PHE A 1 79 ? 7.207 13.184 -7.741 1.00 0.00 79 PHE A CA 13
ATOM 25341 C C . PHE A 1 79 ? 6.132 13.338 -8.819 1.00 0.00 79 PHE A C 13
ATOM 25342 O O . PHE A 1 79 ? 4.947 13.143 -8.552 1.00 0.00 79 PHE A O 13
ATOM 25359 N N . GLU A 1 80 ? 6.583 13.688 -10.014 1.00 0.00 80 GLU A N 13
ATOM 25360 C CA . GLU A 1 80 ? 5.675 13.871 -11.134 1.00 0.00 80 GLU A CA 13
ATOM 25361 C C . GLU A 1 80 ? 5.202 12.514 -11.660 1.00 0.00 80 GLU A C 13
ATOM 25362 O O . GLU A 1 80 ? 4.020 12.336 -11.952 1.00 0.00 80 GLU A O 13
ATOM 25374 N N . LYS A 1 81 ? 6.148 11.593 -11.765 1.00 0.00 81 LYS A N 13
ATOM 25375 C CA . LYS A 1 81 ? 5.842 10.258 -12.251 1.00 0.00 81 LYS A CA 13
ATOM 25376 C C . LYS A 1 81 ? 4.835 9.596 -11.309 1.00 0.00 81 LYS A C 13
ATOM 25377 O O . LYS A 1 81 ? 3.798 9.102 -11.752 1.00 0.00 81 LYS A O 13
ATOM 25396 N N . ALA A 1 82 ? 5.174 9.606 -10.029 1.00 0.00 82 ALA A N 13
ATOM 25397 C CA . ALA A 1 82 ? 4.312 9.013 -9.021 1.00 0.00 82 ALA A CA 13
ATOM 25398 C C . ALA A 1 82 ? 2.884 9.529 -9.210 1.00 0.00 82 ALA A C 13
ATOM 25399 O O . ALA A 1 82 ? 1.923 8.775 -9.062 1.00 0.00 82 ALA A O 13
ATOM 25406 N N . LEU A 1 83 ? 2.790 10.810 -9.533 1.00 0.00 83 LEU A N 13
ATOM 25407 C CA . LEU A 1 83 ? 1.495 11.436 -9.743 1.00 0.00 83 LEU A CA 13
ATOM 25408 C C . LEU A 1 83 ? 0.808 10.785 -10.944 1.00 0.00 83 LEU A C 13
ATOM 25409 O O . LEU A 1 83 ? -0.341 10.355 -10.849 1.00 0.00 83 LEU A O 13
ATOM 25425 N N . LYS A 1 84 ? 1.539 10.732 -12.047 1.00 0.00 84 LYS A N 13
ATOM 25426 C CA . LYS A 1 84 ? 1.014 10.140 -13.266 1.00 0.00 84 LYS A CA 13
ATOM 25427 C C . LYS A 1 84 ? 0.542 8.714 -12.973 1.00 0.00 84 LYS A C 13
ATOM 25428 O O . LYS A 1 84 ? -0.577 8.343 -13.322 1.00 0.00 84 LYS A O 13
ATOM 25447 N N . ARG A 1 85 ? 1.420 7.954 -12.335 1.00 0.00 85 ARG A N 13
ATOM 25448 C CA . ARG A 1 85 ? 1.107 6.577 -11.991 1.00 0.00 85 ARG A CA 13
ATOM 25449 C C . ARG A 1 85 ? -0.146 6.521 -11.115 1.00 0.00 85 ARG A C 13
ATOM 25450 O O . ARG A 1 85 ? -1.021 5.683 -11.330 1.00 0.00 85 ARG A O 13
ATOM 25471 N N . PHE A 1 86 ? -0.193 7.423 -10.146 1.00 0.00 86 PHE A N 13
ATOM 25472 C CA . PHE A 1 86 ? -1.325 7.486 -9.237 1.00 0.00 86 PHE A CA 13
ATOM 25473 C C . PHE A 1 86 ? -2.593 7.928 -9.969 1.00 0.00 86 PHE A C 13
ATOM 25474 O O . PHE A 1 86 ? -3.696 7.808 -9.437 1.00 0.00 86 PHE A O 13
ATOM 25491 N N . HIS A 1 87 ? -2.395 8.429 -11.180 1.00 0.00 87 HIS A N 13
ATOM 25492 C CA . HIS A 1 87 ? -3.509 8.888 -11.991 1.00 0.00 87 HIS A CA 13
ATOM 25493 C C . HIS A 1 87 ? -3.592 8.053 -13.271 1.00 0.00 87 HIS A C 13
ATOM 25494 O O . HIS A 1 87 ? -4.089 8.523 -14.292 1.00 0.00 87 HIS A O 13
ATOM 25508 N N . ASN A 1 88 ? -3.096 6.828 -13.172 1.00 0.00 88 ASN A N 13
ATOM 25509 C CA . ASN A 1 88 ? -3.107 5.923 -14.309 1.00 0.00 88 ASN A CA 13
ATOM 25510 C C . ASN A 1 88 ? -3.338 4.494 -13.814 1.00 0.00 88 ASN A C 13
ATOM 25511 O O . ASN A 1 88 ? -4.382 3.901 -14.084 1.00 0.00 88 ASN A O 13
ATOM 25522 N N . MET A 1 89 ? -2.347 3.981 -13.100 1.00 0.00 89 MET A N 13
ATOM 25523 C CA . MET A 1 89 ? -2.430 2.632 -12.565 1.00 0.00 89 MET A CA 13
ATOM 25524 C C . MET A 1 89 ? -2.894 1.645 -13.638 1.00 0.00 89 MET A C 13
ATOM 25525 O O . MET A 1 89 ? -3.071 2.019 -14.796 1.00 0.00 89 MET A O 13
ATOM 25539 N N . TYR A 1 90 ? -3.079 0.403 -13.214 1.00 0.00 90 TYR A N 13
ATOM 25540 C CA . TYR A 1 90 ? -3.520 -0.640 -14.123 1.00 0.00 90 TYR A CA 13
ATOM 25541 C C . TYR A 1 90 ? -4.687 -0.158 -14.987 1.00 0.00 90 TYR A C 13
ATOM 25542 O O . TYR A 1 90 ? -5.510 0.637 -14.536 1.00 0.00 90 TYR A O 13
ATOM 25560 N N . PRO A 1 91 ? -4.722 -0.673 -16.245 1.00 0.00 91 PRO A N 13
ATOM 25561 C CA . PRO A 1 91 ? -5.774 -0.303 -17.176 1.00 0.00 91 PRO A CA 13
ATOM 25562 C C . PRO A 1 91 ? -7.090 -0.996 -16.819 1.00 0.00 91 PRO A C 13
ATOM 25563 O O . PRO A 1 91 ? -8.130 -0.347 -16.716 1.00 0.00 91 PRO A O 13
ATOM 25574 N N . LYS A 1 92 ? -7.003 -2.306 -16.640 1.00 0.00 92 LYS A N 13
ATOM 25575 C CA . LYS A 1 92 ? -8.174 -3.095 -16.296 1.00 0.00 92 LYS A CA 13
ATOM 25576 C C . LYS A 1 92 ? -9.335 -2.699 -17.210 1.00 0.00 92 LYS A C 13
ATOM 25577 O O . LYS A 1 92 ? -9.122 -2.131 -18.280 1.00 0.00 92 LYS A O 13
ATOM 25596 N N . TRP A 1 93 ? -10.539 -3.015 -16.755 1.00 0.00 93 TRP A N 13
ATOM 25597 C CA . TRP A 1 93 ? -11.734 -2.700 -17.518 1.00 0.00 93 TRP A CA 13
ATOM 25598 C C . TRP A 1 93 ? -12.239 -1.330 -17.062 1.00 0.00 93 TRP A C 13
ATOM 25599 O O . TRP A 1 93 ? -13.179 -1.241 -16.274 1.00 0.00 93 TRP A O 13
ATOM 25620 N N . LYS A 1 94 ? -11.591 -0.295 -17.577 1.00 0.00 94 LYS A N 13
ATOM 25621 C CA . LYS A 1 94 ? -11.962 1.067 -17.233 1.00 0.00 94 LYS A CA 13
ATOM 25622 C C . LYS A 1 94 ? -11.777 1.277 -15.729 1.00 0.00 94 LYS A C 13
ATOM 25623 O O . LYS A 1 94 ? -12.440 0.627 -14.922 1.00 0.00 94 LYS A O 13
ATOM 25642 N N . GLU A 1 95 ? -10.873 2.186 -15.397 1.00 0.00 95 GLU A N 13
ATOM 25643 C CA . GLU A 1 95 ? -10.593 2.490 -14.004 1.00 0.00 95 GLU A CA 13
ATOM 25644 C C . GLU A 1 95 ? -9.462 3.516 -13.902 1.00 0.00 95 GLU A C 13
ATOM 25645 O O . GLU A 1 95 ? -8.355 3.275 -14.382 1.00 0.00 95 GLU A O 13
ATOM 25657 N N . TYR A 1 96 ? -9.779 4.638 -13.273 1.00 0.00 96 TYR A N 13
ATOM 25658 C CA . TYR A 1 96 ? -8.804 5.701 -13.101 1.00 0.00 96 TYR A CA 13
ATOM 25659 C C . TYR A 1 96 ? -8.625 6.047 -11.622 1.00 0.00 96 TYR A C 13
ATOM 25660 O O . TYR A 1 96 ? -7.502 6.087 -11.121 1.00 0.00 96 TYR A O 13
ATOM 25678 N N . ARG A 1 97 ? -9.749 6.289 -10.963 1.00 0.00 97 ARG A N 13
ATOM 25679 C CA . ARG A 1 97 ? -9.730 6.630 -9.551 1.00 0.00 97 ARG A CA 13
ATOM 25680 C C . ARG A 1 97 ? -8.714 5.761 -8.808 1.00 0.00 97 ARG A C 13
ATOM 25681 O O . ARG A 1 97 ? -8.461 4.622 -9.201 1.00 0.00 97 ARG A O 13
ATOM 25702 N N . TYR A 1 98 ? -8.159 6.329 -7.748 1.00 0.00 98 TYR A N 13
ATOM 25703 C CA . TYR A 1 98 ? -7.176 5.620 -6.947 1.00 0.00 98 TYR A CA 13
ATOM 25704 C C . TYR A 1 98 ? -7.534 5.680 -5.460 1.00 0.00 98 TYR A C 13
ATOM 25705 O O . TYR A 1 98 ? -7.747 4.647 -4.827 1.00 0.00 98 TYR A O 13
ATOM 25723 N N . GLY A 1 99 ? -7.590 6.900 -4.947 1.00 0.00 99 GLY A N 13
ATOM 25724 C CA . GLY A 1 99 ? -7.919 7.109 -3.547 1.00 0.00 99 GLY A CA 13
ATOM 25725 C C . GLY A 1 99 ? -6.751 7.757 -2.800 1.00 0.00 99 GLY A C 13
ATOM 25726 O O . GLY A 1 99 ? -5.932 8.449 -3.403 1.00 0.00 99 GLY A O 13
ATOM 25730 N N . VAL A 1 100 ? -6.712 7.510 -1.499 1.00 0.00 100 VAL A N 13
ATOM 25731 C CA . VAL A 1 100 ? -5.659 8.061 -0.664 1.00 0.00 100 VAL A CA 13
ATOM 25732 C C . VAL A 1 100 ? -5.645 7.330 0.680 1.00 0.00 100 VAL A C 13
ATOM 25733 O O . VAL A 1 100 ? -6.431 7.648 1.572 1.00 0.00 100 VAL A O 13
ATOM 25746 N N . LEU A 1 101 ? -4.743 6.365 0.784 1.00 0.00 101 LEU A N 13
ATOM 25747 C CA . LEU A 1 101 ? -4.616 5.587 2.004 1.00 0.00 101 LEU A CA 13
ATOM 25748 C C . LEU A 1 101 ? -3.198 5.021 2.098 1.00 0.00 101 LEU A C 13
ATOM 25749 O O . LEU A 1 101 ? -2.621 4.611 1.092 1.00 0.00 101 LEU A O 13
ATOM 25765 N N . ALA A 1 102 ? -2.676 5.017 3.316 1.00 0.00 102 ALA A N 13
ATOM 25766 C CA . ALA A 1 102 ? -1.336 4.508 3.555 1.00 0.00 102 ALA A CA 13
ATOM 25767 C C . ALA A 1 102 ? -1.347 3.620 4.801 1.00 0.00 102 ALA A C 13
ATOM 25768 O O . ALA A 1 102 ? -1.476 4.116 5.919 1.00 0.00 102 ALA A O 13
ATOM 25775 N N . ILE A 1 103 ? -1.210 2.324 4.566 1.00 0.00 103 ILE A N 13
ATOM 25776 C CA . ILE A 1 103 ? -1.202 1.363 5.656 1.00 0.00 103 ILE A CA 13
ATOM 25777 C C . ILE A 1 103 ? 0.241 0.948 5.953 1.00 0.00 103 ILE A C 13
ATOM 25778 O O . ILE A 1 103 ? 0.996 0.618 5.041 1.00 0.00 103 ILE A O 13
ATOM 25794 N N . LYS A 1 104 ? 0.579 0.977 7.234 1.00 0.00 104 LYS A N 13
ATOM 25795 C CA . LYS A 1 104 ? 1.917 0.608 7.664 1.00 0.00 104 LYS A CA 13
ATOM 25796 C C . LYS A 1 104 ? 1.884 -0.795 8.273 1.00 0.00 104 LYS A C 13
ATOM 25797 O O . LYS A 1 104 ? 1.237 -1.016 9.296 1.00 0.00 104 LYS A O 13
ATOM 25816 N N . PHE A 1 105 ? 2.588 -1.706 7.618 1.00 0.00 105 PHE A N 13
ATOM 25817 C CA . PHE A 1 105 ? 2.647 -3.082 8.082 1.00 0.00 105 PHE A CA 13
ATOM 25818 C C . PHE A 1 105 ? 4.093 -3.580 8.137 1.00 0.00 105 PHE A C 13
ATOM 25819 O O . PHE A 1 105 ? 4.947 -3.101 7.393 1.00 0.00 105 PHE A O 13
ATOM 25836 N N . ARG A 1 106 ? 4.322 -4.537 9.024 1.00 0.00 106 ARG A N 13
ATOM 25837 C CA . ARG A 1 106 ? 5.650 -5.105 9.185 1.00 0.00 106 ARG A CA 13
ATOM 25838 C C . ARG A 1 106 ? 5.615 -6.614 8.930 1.00 0.00 106 ARG A C 13
ATOM 25839 O O . ARG A 1 106 ? 4.966 -7.356 9.664 1.00 0.00 106 ARG A O 13
ATOM 25860 N N . VAL A 1 107 ? 6.323 -7.021 7.887 1.00 0.00 107 VAL A N 13
ATOM 25861 C CA . VAL A 1 107 ? 6.382 -8.427 7.526 1.00 0.00 107 VAL A CA 13
ATOM 25862 C C . VAL A 1 107 ? 6.996 -9.221 8.681 1.00 0.00 107 VAL A C 13
ATOM 25863 O O . VAL A 1 107 ? 7.994 -8.802 9.266 1.00 0.00 107 VAL A O 13
ATOM 25876 N N . LEU A 1 108 ? 6.373 -10.353 8.975 1.00 0.00 108 LEU A N 13
ATOM 25877 C CA . LEU A 1 108 ? 6.846 -11.209 10.050 1.00 0.00 108 LEU A CA 13
ATOM 25878 C C . LEU A 1 108 ? 7.664 -12.359 9.458 1.00 0.00 108 LEU A C 13
ATOM 25879 O O . LEU A 1 108 ? 7.118 -13.415 9.142 1.00 0.00 108 LEU A O 13
ATOM 25895 N N . GLY A 1 109 ? 8.959 -12.115 9.327 1.00 0.00 109 GLY A N 13
ATOM 25896 C CA . GLY A 1 109 ? 9.858 -13.116 8.779 1.00 0.00 109 GLY A CA 13
ATOM 25897 C C . GLY A 1 109 ? 11.277 -12.561 8.637 1.00 0.00 109 GLY A C 13
ATOM 25898 O O . GLY A 1 109 ? 12.114 -12.756 9.517 1.00 0.00 109 GLY A O 13
ATOM 25902 N N . ARG A 1 110 ? 11.503 -11.881 7.523 1.00 0.00 110 ARG A N 13
ATOM 25903 C CA . ARG A 1 110 ? 12.806 -11.296 7.255 1.00 0.00 110 ARG A CA 13
ATOM 25904 C C . ARG A 1 110 ? 13.245 -10.418 8.428 1.00 0.00 110 ARG A C 13
ATOM 25905 O O . ARG A 1 110 ? 12.417 -9.980 9.224 1.00 0.00 110 ARG A O 13
ATOM 25926 N N . ASP A 1 111 ? 14.548 -10.187 8.497 1.00 0.00 111 ASP A N 13
ATOM 25927 C CA . ASP A 1 111 ? 15.108 -9.369 9.560 1.00 0.00 111 ASP A CA 13
ATOM 25928 C C . ASP A 1 111 ? 14.738 -7.904 9.318 1.00 0.00 111 ASP A C 13
ATOM 25929 O O . ASP A 1 111 ? 14.250 -7.552 8.245 1.00 0.00 111 ASP A O 13
ATOM 25938 N N . LYS A 1 112 ? 14.984 -7.089 10.333 1.00 0.00 112 LYS A N 13
ATOM 25939 C CA . LYS A 1 112 ? 14.683 -5.671 10.245 1.00 0.00 112 LYS A CA 13
ATOM 25940 C C . LYS A 1 112 ? 15.987 -4.886 10.084 1.00 0.00 112 LYS A C 13
ATOM 25941 O O . LYS A 1 112 ? 17.073 -5.458 10.160 1.00 0.00 112 LYS A O 13
ATOM 25960 N N . GLU A 1 113 ? 15.836 -3.588 9.864 1.00 0.00 113 GLU A N 13
ATOM 25961 C CA . GLU A 1 113 ? 16.988 -2.720 9.692 1.00 0.00 113 GLU A CA 13
ATOM 25962 C C . GLU A 1 113 ? 18.037 -3.010 10.767 1.00 0.00 113 GLU A C 13
ATOM 25963 O O . GLU A 1 113 ? 17.739 -2.966 11.960 1.00 0.00 113 GLU A O 13
ATOM 25975 N N . MET A 1 1 ? -7.126 -8.823 16.784 1.00 0.00 1 MET A N 14
ATOM 25976 C CA . MET A 1 1 ? -6.131 -9.183 15.788 1.00 0.00 1 MET A CA 14
ATOM 25977 C C . MET A 1 1 ? -6.753 -10.016 14.666 1.00 0.00 1 MET A C 14
ATOM 25978 O O . MET A 1 1 ? -6.708 -11.245 14.703 1.00 0.00 1 MET A O 14
ATOM 25992 N N . LYS A 1 2 ? -7.321 -9.314 13.696 1.00 0.00 2 LYS A N 14
ATOM 25993 C CA . LYS A 1 2 ? -7.952 -9.974 12.566 1.00 0.00 2 LYS A CA 14
ATOM 25994 C C . LYS A 1 2 ? -6.901 -10.245 11.487 1.00 0.00 2 LYS A C 14
ATOM 25995 O O . LYS A 1 2 ? -5.899 -9.537 11.400 1.00 0.00 2 LYS A O 14
ATOM 26014 N N . VAL A 1 3 ? -7.167 -11.271 10.692 1.00 0.00 3 VAL A N 14
ATOM 26015 C CA . VAL A 1 3 ? -6.257 -11.643 9.622 1.00 0.00 3 VAL A CA 14
ATOM 26016 C C . VAL A 1 3 ? -6.915 -11.350 8.273 1.00 0.00 3 VAL A C 14
ATOM 26017 O O . VAL A 1 3 ? -8.095 -11.639 8.078 1.00 0.00 3 VAL A O 14
ATOM 26030 N N . TYR A 1 4 ? -6.124 -10.779 7.376 1.00 0.00 4 TYR A N 14
ATOM 26031 C CA . TYR A 1 4 ? -6.615 -10.444 6.050 1.00 0.00 4 TYR A CA 14
ATOM 26032 C C . TYR A 1 4 ? -5.737 -11.070 4.965 1.00 0.00 4 TYR A C 14
ATOM 26033 O O . TYR A 1 4 ? -4.628 -10.602 4.713 1.00 0.00 4 TYR A O 14
ATOM 26051 N N . ARG A 1 5 ? -6.267 -12.119 4.353 1.00 0.00 5 ARG A N 14
ATOM 26052 C CA . ARG A 1 5 ? -5.545 -12.814 3.301 1.00 0.00 5 ARG A CA 14
ATOM 26053 C C . ARG A 1 5 ? -5.709 -12.078 1.969 1.00 0.00 5 ARG A C 14
ATOM 26054 O O . ARG A 1 5 ? -6.679 -12.301 1.248 1.00 0.00 5 ARG A O 14
ATOM 26075 N N . LEU A 1 6 ? -4.744 -11.216 1.684 1.00 0.00 6 LEU A N 14
ATOM 26076 C CA . LEU A 1 6 ? -4.769 -10.446 0.452 1.00 0.00 6 LEU A CA 14
ATOM 26077 C C . LEU A 1 6 ? -3.943 -11.169 -0.614 1.00 0.00 6 LEU A C 14
ATOM 26078 O O . LEU A 1 6 ? -2.758 -11.430 -0.414 1.00 0.00 6 LEU A O 14
ATOM 26094 N N . TYR A 1 7 ? -4.601 -11.472 -1.723 1.00 0.00 7 TYR A N 14
ATOM 26095 C CA . TYR A 1 7 ? -3.942 -12.161 -2.820 1.00 0.00 7 TYR A CA 14
ATOM 26096 C C . TYR A 1 7 ? -3.211 -11.170 -3.728 1.00 0.00 7 TYR A C 14
ATOM 26097 O O . TYR A 1 7 ? -3.837 -10.310 -4.346 1.00 0.00 7 TYR A O 14
ATOM 26115 N N . LEU A 1 8 ? -1.896 -11.324 -3.780 1.00 0.00 8 LEU A N 14
ATOM 26116 C CA . LEU A 1 8 ? -1.072 -10.454 -4.602 1.00 0.00 8 LEU A CA 14
ATOM 26117 C C . LEU A 1 8 ? -0.295 -11.300 -5.612 1.00 0.00 8 LEU A C 14
ATOM 26118 O O . LEU A 1 8 ? -0.281 -12.526 -5.520 1.00 0.00 8 LEU A O 14
ATOM 26134 N N . LYS A 1 9 ? 0.333 -10.611 -6.554 1.00 0.00 9 LYS A N 14
ATOM 26135 C CA . LYS A 1 9 ? 1.111 -11.283 -7.580 1.00 0.00 9 LYS A CA 14
ATOM 26136 C C . LYS A 1 9 ? 2.551 -11.456 -7.093 1.00 0.00 9 LYS A C 14
ATOM 26137 O O . LYS A 1 9 ? 3.004 -10.722 -6.216 1.00 0.00 9 LYS A O 14
ATOM 26156 N N . ASP A 1 10 ? 3.229 -12.429 -7.683 1.00 0.00 10 ASP A N 14
ATOM 26157 C CA . ASP A 1 10 ? 4.608 -12.707 -7.319 1.00 0.00 10 ASP A CA 14
ATOM 26158 C C . ASP A 1 10 ? 5.457 -11.458 -7.566 1.00 0.00 10 ASP A C 14
ATOM 26159 O O . ASP A 1 10 ? 6.412 -11.198 -6.835 1.00 0.00 10 ASP A O 14
ATOM 26168 N N . GLU A 1 11 ? 5.079 -10.719 -8.598 1.00 0.00 11 GLU A N 14
ATOM 26169 C CA . GLU A 1 11 ? 5.794 -9.504 -8.951 1.00 0.00 11 GLU A CA 14
ATOM 26170 C C . GLU A 1 11 ? 5.784 -8.523 -7.777 1.00 0.00 11 GLU A C 14
ATOM 26171 O O . GLU A 1 11 ? 6.835 -8.045 -7.353 1.00 0.00 11 GLU A O 14
ATOM 26183 N N . TYR A 1 12 ? 4.584 -8.251 -7.284 1.00 0.00 12 TYR A N 14
ATOM 26184 C CA . TYR A 1 12 ? 4.423 -7.336 -6.167 1.00 0.00 12 TYR A CA 14
ATOM 26185 C C . TYR A 1 12 ? 4.787 -8.014 -4.845 1.00 0.00 12 TYR A C 14
ATOM 26186 O O . TYR A 1 12 ? 5.509 -7.443 -4.029 1.00 0.00 12 TYR A O 14
ATOM 26204 N N . LEU A 1 13 ? 4.272 -9.223 -4.675 1.00 0.00 13 LEU A N 14
ATOM 26205 C CA . LEU A 1 13 ? 4.534 -9.985 -3.466 1.00 0.00 13 LEU A CA 14
ATOM 26206 C C . LEU A 1 13 ? 6.045 -10.064 -3.236 1.00 0.00 13 LEU A C 14
ATOM 26207 O O . LEU A 1 13 ? 6.514 -9.905 -2.110 1.00 0.00 13 LEU A O 14
ATOM 26223 N N . GLU A 1 14 ? 6.764 -10.311 -4.321 1.00 0.00 14 GLU A N 14
ATOM 26224 C CA . GLU A 1 14 ? 8.212 -10.414 -4.251 1.00 0.00 14 GLU A CA 14
ATOM 26225 C C . GLU A 1 14 ? 8.785 -9.270 -3.413 1.00 0.00 14 GLU A C 14
ATOM 26226 O O . GLU A 1 14 ? 9.611 -9.496 -2.529 1.00 0.00 14 GLU A O 14
ATOM 26238 N N . MET A 1 15 ? 8.325 -8.066 -3.719 1.00 0.00 15 MET A N 14
ATOM 26239 C CA . MET A 1 15 ? 8.782 -6.886 -3.005 1.00 0.00 15 MET A CA 14
ATOM 26240 C C . MET A 1 15 ? 8.507 -7.012 -1.505 1.00 0.00 15 MET A C 14
ATOM 26241 O O . MET A 1 15 ? 9.369 -6.704 -0.684 1.00 0.00 15 MET A O 14
ATOM 26255 N N . VAL A 1 16 ? 7.302 -7.465 -1.193 1.00 0.00 16 VAL A N 14
ATOM 26256 C CA . VAL A 1 16 ? 6.902 -7.636 0.193 1.00 0.00 16 VAL A CA 14
ATOM 26257 C C . VAL A 1 16 ? 7.867 -8.602 0.882 1.00 0.00 16 VAL A C 14
ATOM 26258 O O . VAL A 1 16 ? 8.225 -8.406 2.043 1.00 0.00 16 VAL A O 14
ATOM 26271 N N . LYS A 1 17 ? 8.262 -9.625 0.139 1.00 0.00 17 LYS A N 14
ATOM 26272 C CA . LYS A 1 17 ? 9.179 -10.622 0.664 1.00 0.00 17 LYS A CA 14
ATOM 26273 C C . LYS A 1 17 ? 10.534 -9.967 0.942 1.00 0.00 17 LYS A C 14
ATOM 26274 O O . LYS A 1 17 ? 11.163 -10.243 1.962 1.00 0.00 17 LYS A O 14
ATOM 26293 N N . SER A 1 18 ? 10.943 -9.113 0.016 1.00 0.00 18 SER A N 14
ATOM 26294 C CA . SER A 1 18 ? 12.211 -8.416 0.148 1.00 0.00 18 SER A CA 14
ATOM 26295 C C . SER A 1 18 ? 12.222 -7.588 1.435 1.00 0.00 18 SER A C 14
ATOM 26296 O O . SER A 1 18 ? 13.250 -7.483 2.101 1.00 0.00 18 SER A O 14
ATOM 26304 N N . GLY A 1 19 ? 11.065 -7.022 1.746 1.00 0.00 19 GLY A N 14
ATOM 26305 C CA . GLY A 1 19 ? 10.928 -6.207 2.941 1.00 0.00 19 GLY A CA 14
ATOM 26306 C C . GLY A 1 19 ? 10.809 -4.725 2.583 1.00 0.00 19 GLY A C 14
ATOM 26307 O O . GLY A 1 19 ? 10.649 -3.881 3.464 1.00 0.00 19 GLY A O 14
ATOM 26311 N N . LYS A 1 20 ? 10.891 -4.452 1.289 1.00 0.00 20 LYS A N 14
ATOM 26312 C CA . LYS A 1 20 ? 10.795 -3.086 0.804 1.00 0.00 20 LYS A CA 14
ATOM 26313 C C . LYS A 1 20 ? 9.374 -2.567 1.035 1.00 0.00 20 LYS A C 14
ATOM 26314 O O . LYS A 1 20 ? 9.187 -1.430 1.465 1.00 0.00 20 LYS A O 14
ATOM 26333 N N . LYS A 1 21 ? 8.409 -3.426 0.739 1.00 0.00 21 LYS A N 14
ATOM 26334 C CA . LYS A 1 21 ? 7.011 -3.068 0.909 1.00 0.00 21 LYS A CA 14
ATOM 26335 C C . LYS A 1 21 ? 6.716 -2.873 2.398 1.00 0.00 21 LYS A C 14
ATOM 26336 O O . LYS A 1 21 ? 6.960 -3.769 3.205 1.00 0.00 21 LYS A O 14
ATOM 26355 N N . ARG A 1 22 ? 6.196 -1.697 2.717 1.00 0.00 22 ARG A N 14
ATOM 26356 C CA . ARG A 1 22 ? 5.866 -1.373 4.094 1.00 0.00 22 ARG A CA 14
ATOM 26357 C C . ARG A 1 22 ? 4.571 -0.559 4.152 1.00 0.00 22 ARG A C 14
ATOM 26358 O O . ARG A 1 22 ? 3.690 -0.845 4.961 1.00 0.00 22 ARG A O 14
ATOM 26379 N N . ILE A 1 23 ? 4.498 0.439 3.284 1.00 0.00 23 ILE A N 14
ATOM 26380 C CA . ILE A 1 23 ? 3.327 1.296 3.226 1.00 0.00 23 ILE A CA 14
ATOM 26381 C C . ILE A 1 23 ? 2.412 0.827 2.093 1.00 0.00 23 ILE A C 14
ATOM 26382 O O . ILE A 1 23 ? 2.852 0.686 0.953 1.00 0.00 23 ILE A O 14
ATOM 26398 N N . GLU A 1 24 ? 1.155 0.599 2.446 1.00 0.00 24 GLU A N 14
ATOM 26399 C CA . GLU A 1 24 ? 0.175 0.149 1.472 1.00 0.00 24 GLU A CA 14
ATOM 26400 C C . GLU A 1 24 ? -0.816 1.271 1.160 1.00 0.00 24 GLU A C 14
ATOM 26401 O O . GLU A 1 24 ? -1.624 1.645 2.009 1.00 0.00 24 GLU A O 14
ATOM 26413 N N . VAL A 1 25 ? -0.723 1.777 -0.061 1.00 0.00 25 VAL A N 14
ATOM 26414 C CA . VAL A 1 25 ? -1.601 2.849 -0.497 1.00 0.00 25 VAL A CA 14
ATOM 26415 C C . VAL A 1 25 ? -2.638 2.289 -1.473 1.00 0.00 25 VAL A C 14
ATOM 26416 O O . VAL A 1 25 ? -2.297 1.901 -2.590 1.00 0.00 25 VAL A O 14
ATOM 26429 N N . ARG A 1 26 ? -3.881 2.265 -1.017 1.00 0.00 26 ARG A N 14
ATOM 26430 C CA . ARG A 1 26 ? -4.969 1.758 -1.836 1.00 0.00 26 ARG A CA 14
ATOM 26431 C C . ARG A 1 26 ? -6.315 2.233 -1.283 1.00 0.00 26 ARG A C 14
ATOM 26432 O O . ARG A 1 26 ? -6.386 2.743 -0.166 1.00 0.00 26 ARG A O 14
ATOM 26453 N N . VAL A 1 27 ? -7.348 2.048 -2.091 1.00 0.00 27 VAL A N 14
ATOM 26454 C CA . VAL A 1 27 ? -8.688 2.450 -1.697 1.00 0.00 27 VAL A CA 14
ATOM 26455 C C . VAL A 1 27 ? -8.947 2.003 -0.258 1.00 0.00 27 VAL A C 14
ATOM 26456 O O . VAL A 1 27 ? -8.730 0.841 0.084 1.00 0.00 27 VAL A O 14
ATOM 26469 N N . ALA A 1 28 ? -9.409 2.948 0.548 1.00 0.00 28 ALA A N 14
ATOM 26470 C CA . ALA A 1 28 ? -9.700 2.666 1.943 1.00 0.00 28 ALA A CA 14
ATOM 26471 C C . ALA A 1 28 ? -11.009 1.879 2.037 1.00 0.00 28 ALA A C 14
ATOM 26472 O O . ALA A 1 28 ? -11.963 2.328 2.671 1.00 0.00 28 ALA A O 14
ATOM 26479 N N . TYR A 1 29 ? -11.013 0.719 1.397 1.00 0.00 29 TYR A N 14
ATOM 26480 C CA . TYR A 1 29 ? -12.189 -0.134 1.400 1.00 0.00 29 TYR A CA 14
ATOM 26481 C C . TYR A 1 29 ? -12.640 -0.441 2.830 1.00 0.00 29 TYR A C 14
ATOM 26482 O O . TYR A 1 29 ? -11.869 -0.281 3.775 1.00 0.00 29 TYR A O 14
ATOM 26500 N N . PRO A 1 30 ? -13.918 -0.889 2.946 1.00 0.00 30 PRO A N 14
ATOM 26501 C CA . PRO A 1 30 ? -14.480 -1.220 4.244 1.00 0.00 30 PRO A CA 14
ATOM 26502 C C . PRO A 1 30 ? -13.930 -2.553 4.756 1.00 0.00 30 PRO A C 14
ATOM 26503 O O . PRO A 1 30 ? -14.101 -2.891 5.926 1.00 0.00 30 PRO A O 14
ATOM 26514 N N . GLN A 1 31 ? -13.281 -3.275 3.853 1.00 0.00 31 GLN A N 14
ATOM 26515 C CA . GLN A 1 31 ? -12.705 -4.563 4.199 1.00 0.00 31 GLN A CA 14
ATOM 26516 C C . GLN A 1 31 ? -11.189 -4.439 4.366 1.00 0.00 31 GLN A C 14
ATOM 26517 O O . GLN A 1 31 ? -10.492 -5.443 4.502 1.00 0.00 31 GLN A O 14
ATOM 26531 N N . LEU A 1 32 ? -10.724 -3.199 4.349 1.00 0.00 32 LEU A N 14
ATOM 26532 C CA . LEU A 1 32 ? -9.303 -2.931 4.496 1.00 0.00 32 LEU A CA 14
ATOM 26533 C C . LEU A 1 32 ? -9.107 -1.764 5.467 1.00 0.00 32 LEU A C 14
ATOM 26534 O O . LEU A 1 32 ? -8.360 -1.879 6.437 1.00 0.00 32 LEU A O 14
ATOM 26550 N N . LYS A 1 33 ? -9.791 -0.669 5.172 1.00 0.00 33 LYS A N 14
ATOM 26551 C CA . LYS A 1 33 ? -9.701 0.517 6.006 1.00 0.00 33 LYS A CA 14
ATOM 26552 C C . LYS A 1 33 ? -9.932 0.126 7.467 1.00 0.00 33 LYS A C 14
ATOM 26553 O O . LYS A 1 33 ? -9.374 0.742 8.374 1.00 0.00 33 LYS A O 14
ATOM 26572 N N . ASP A 1 34 ? -10.755 -0.896 7.650 1.00 0.00 34 ASP A N 14
ATOM 26573 C CA . ASP A 1 34 ? -11.066 -1.377 8.986 1.00 0.00 34 ASP A CA 14
ATOM 26574 C C . ASP A 1 34 ? -9.773 -1.799 9.685 1.00 0.00 34 ASP A C 14
ATOM 26575 O O . ASP A 1 34 ? -9.684 -1.759 10.911 1.00 0.00 34 ASP A O 14
ATOM 26584 N N . ILE A 1 35 ? -8.802 -2.195 8.875 1.00 0.00 35 ILE A N 14
ATOM 26585 C CA . ILE A 1 35 ? -7.517 -2.624 9.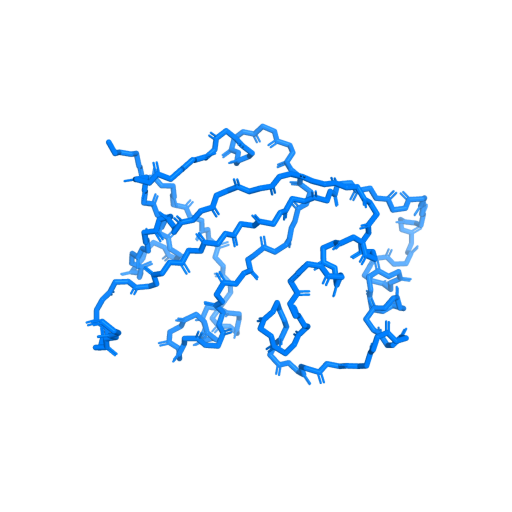401 1.00 0.00 35 ILE A CA 14
ATOM 26586 C C . ILE A 1 35 ? -6.993 -1.570 10.378 1.00 0.00 35 ILE A C 14
ATOM 26587 O O . ILE A 1 35 ? -7.330 -0.393 10.267 1.00 0.00 35 ILE A O 14
ATOM 26603 N N . LYS A 1 36 ? -6.176 -2.031 11.314 1.00 0.00 36 LYS A N 14
ATOM 26604 C CA . LYS A 1 36 ? -5.601 -1.143 12.310 1.00 0.00 36 LYS A CA 14
ATOM 26605 C C . LYS A 1 36 ? -4.431 -1.846 13.000 1.00 0.00 36 LYS A C 14
ATOM 26606 O O . LYS A 1 36 ? -4.143 -3.007 12.713 1.00 0.00 36 LYS A O 14
ATOM 26625 N N . ARG A 1 37 ? -3.787 -1.113 13.897 1.00 0.00 37 ARG A N 14
ATOM 26626 C CA . ARG A 1 37 ? -2.654 -1.652 14.630 1.00 0.00 37 ARG A CA 14
ATOM 26627 C C . ARG A 1 37 ? -3.101 -2.817 15.516 1.00 0.00 37 ARG A C 14
ATOM 26628 O O . ARG A 1 37 ? -4.089 -2.707 16.240 1.00 0.00 37 ARG A O 14
ATOM 26649 N N . GLY A 1 38 ? -2.351 -3.906 15.430 1.00 0.00 38 GLY A N 14
ATOM 26650 C CA . GLY A 1 38 ? -2.657 -5.090 16.215 1.00 0.00 38 GLY A CA 14
ATOM 26651 C C . GLY A 1 38 ? -3.214 -6.206 15.329 1.00 0.00 38 GLY A C 14
ATOM 26652 O O . GLY A 1 38 ? -3.231 -7.369 15.728 1.00 0.00 38 GLY A O 14
ATOM 26656 N N . ASP A 1 39 ? -3.655 -5.813 14.143 1.00 0.00 39 ASP A N 14
ATOM 26657 C CA . ASP A 1 39 ? -4.211 -6.766 13.198 1.00 0.00 39 ASP A CA 14
ATOM 26658 C C . ASP A 1 39 ? -3.071 -7.469 12.459 1.00 0.00 39 ASP A C 14
ATOM 26659 O O . ASP A 1 39 ? -1.899 -7.194 12.714 1.00 0.00 39 ASP A O 14
ATOM 26668 N N . LYS A 1 40 ? -3.454 -8.363 11.559 1.00 0.00 40 LYS A N 14
ATOM 26669 C CA . LYS A 1 40 ? -2.478 -9.107 10.782 1.00 0.00 40 LYS A CA 14
ATOM 26670 C C . LYS A 1 40 ? -2.950 -9.196 9.329 1.00 0.00 40 LYS A C 14
ATOM 26671 O O . LYS A 1 40 ? -4.146 -9.308 9.067 1.00 0.00 40 LYS A O 14
ATOM 26690 N N . ILE A 1 41 ? -1.985 -9.144 8.423 1.00 0.00 41 ILE A N 14
ATOM 26691 C CA . ILE A 1 41 ? -2.286 -9.217 7.003 1.00 0.00 41 ILE A CA 14
ATOM 26692 C C . ILE A 1 41 ? -1.410 -10.290 6.355 1.00 0.00 41 ILE A C 14
ATOM 26693 O O . ILE A 1 41 ? -0.189 -10.276 6.508 1.00 0.00 41 ILE A O 14
ATOM 26709 N N . ILE A 1 42 ? -2.066 -11.195 5.643 1.00 0.00 42 ILE A N 14
ATOM 26710 C CA . ILE A 1 42 ? -1.362 -12.273 4.971 1.00 0.00 42 ILE A CA 14
ATOM 26711 C C . ILE A 1 42 ? -1.341 -12.002 3.465 1.00 0.00 42 ILE A C 14
ATOM 26712 O O . ILE A 1 42 ? -2.388 -11.993 2.818 1.00 0.00 42 ILE A O 14
ATOM 26728 N N . PHE A 1 43 ? -0.139 -11.788 2.951 1.00 0.00 43 PHE A N 14
ATOM 26729 C CA . PHE A 1 43 ? 0.031 -11.518 1.533 1.00 0.00 43 PHE A CA 14
ATOM 26730 C C . PHE A 1 43 ? 0.159 -12.819 0.738 1.00 0.00 43 PHE A C 14
ATOM 26731 O O . PHE A 1 43 ? 0.996 -13.663 1.053 1.00 0.00 43 PHE A O 14
ATOM 26748 N N . ASN A 1 44 ? -0.685 -12.940 -0.276 1.00 0.00 44 ASN A N 14
ATOM 26749 C CA . ASN A 1 44 ? -0.677 -14.124 -1.118 1.00 0.00 44 ASN A CA 14
ATOM 26750 C C . ASN A 1 44 ? -0.981 -15.355 -0.263 1.00 0.00 44 ASN A C 14
ATOM 26751 O O . ASN A 1 44 ? -0.743 -16.485 -0.688 1.00 0.00 44 ASN A O 14
ATOM 26762 N N . ASP A 1 45 ? -1.502 -15.095 0.927 1.00 0.00 45 ASP A N 14
ATOM 26763 C CA . ASP A 1 45 ? -1.841 -16.169 1.846 1.00 0.00 45 ASP A CA 14
ATOM 26764 C C . ASP A 1 45 ? -0.637 -17.098 2.004 1.00 0.00 45 ASP A C 14
ATOM 26765 O O . ASP A 1 45 ? -0.726 -18.290 1.714 1.00 0.00 45 ASP A O 14
ATOM 26774 N N . LEU A 1 46 ? 0.462 -16.518 2.464 1.00 0.00 46 LEU A N 14
ATOM 26775 C CA . LEU A 1 46 ? 1.683 -17.279 2.665 1.00 0.00 46 LEU A CA 14
ATOM 26776 C C . LEU A 1 46 ? 2.615 -16.504 3.597 1.00 0.00 46 LEU A C 14
ATOM 26777 O O . LEU A 1 46 ? 3.141 -17.061 4.560 1.00 0.00 46 LEU A O 14
ATOM 26793 N N . ILE A 1 47 ? 2.792 -15.230 3.280 1.00 0.00 47 ILE A N 14
ATOM 26794 C CA . ILE A 1 47 ? 3.652 -14.372 4.078 1.00 0.00 47 ILE A CA 14
ATOM 26795 C C . ILE A 1 47 ? 2.787 -13.452 4.942 1.00 0.00 47 ILE A C 14
ATOM 26796 O O . ILE A 1 47 ? 2.124 -12.553 4.427 1.00 0.00 47 ILE A O 14
ATOM 26812 N N . PRO A 1 48 ? 2.823 -13.716 6.276 1.00 0.00 48 PRO A N 14
ATOM 26813 C CA . PRO A 1 48 ? 2.050 -12.922 7.216 1.00 0.00 48 PRO A CA 14
ATOM 26814 C C . PRO A 1 48 ? 2.694 -11.551 7.435 1.00 0.00 48 PRO A C 14
ATOM 26815 O O . PRO A 1 48 ? 3.877 -11.365 7.154 1.00 0.00 48 PRO A O 14
ATOM 26826 N N . ALA A 1 49 ? 1.886 -10.627 7.934 1.00 0.00 49 ALA A N 14
ATOM 26827 C CA . ALA A 1 49 ? 2.362 -9.279 8.194 1.00 0.00 49 ALA A CA 14
ATOM 26828 C C . ALA A 1 49 ? 1.564 -8.676 9.352 1.00 0.00 49 ALA A C 14
ATOM 26829 O O . ALA A 1 49 ? 0.383 -8.974 9.518 1.00 0.00 49 ALA A O 14
ATOM 26836 N N . GLU A 1 50 ? 2.243 -7.838 10.122 1.00 0.00 50 GLU A N 14
ATOM 26837 C CA . GLU A 1 50 ? 1.612 -7.190 11.260 1.00 0.00 50 GLU A CA 14
ATOM 26838 C C . GLU A 1 50 ? 1.440 -5.694 10.990 1.00 0.00 50 GLU A C 14
ATOM 26839 O O . GLU A 1 50 ? 2.329 -5.054 10.431 1.00 0.00 50 GLU A O 14
ATOM 26851 N N . VAL A 1 51 ? 0.289 -5.180 11.400 1.00 0.00 51 VAL A N 14
ATOM 26852 C CA . VAL A 1 51 ? -0.011 -3.771 11.209 1.00 0.00 51 VAL A CA 14
ATOM 26853 C C . VAL A 1 51 ? 0.778 -2.944 12.226 1.00 0.00 51 VAL A C 14
ATOM 26854 O O . VAL A 1 51 ? 0.621 -3.123 13.433 1.00 0.00 51 VAL A O 14
ATOM 26867 N N . VAL A 1 52 ? 1.609 -2.056 11.701 1.00 0.00 52 VAL A N 14
ATOM 26868 C CA . VAL A 1 52 ? 2.423 -1.200 12.548 1.00 0.00 52 VAL A CA 14
ATOM 26869 C C . VAL A 1 52 ? 1.653 0.085 12.856 1.00 0.00 52 VAL A C 14
ATOM 26870 O O . VAL A 1 52 ? 1.619 0.533 14.002 1.00 0.00 52 VAL A O 14
ATOM 26883 N N . GLU A 1 53 ? 1.054 0.643 11.815 1.00 0.00 53 GLU A N 14
ATOM 26884 C CA . GLU A 1 53 ? 0.287 1.869 11.960 1.00 0.00 53 GLU A CA 14
ATOM 26885 C C . GLU A 1 53 ? -0.564 2.114 10.713 1.00 0.00 53 GLU A C 14
ATOM 26886 O O . GLU A 1 53 ? -0.277 1.574 9.645 1.00 0.00 53 GLU A O 14
ATOM 26898 N N . VAL A 1 54 ? -1.595 2.928 10.889 1.00 0.00 54 VAL A N 14
ATOM 26899 C CA . VAL A 1 54 ? -2.489 3.250 9.790 1.00 0.00 54 VAL A CA 14
ATOM 26900 C C . VAL A 1 54 ? -2.656 4.769 9.704 1.00 0.00 54 VAL A C 14
ATOM 26901 O O . VAL A 1 54 ? -2.624 5.460 10.721 1.00 0.00 54 VAL A O 14
ATOM 26914 N N . LYS A 1 55 ? -2.831 5.244 8.479 1.00 0.00 55 LYS A N 14
ATOM 26915 C CA . LYS A 1 55 ? -3.002 6.668 8.246 1.00 0.00 55 LYS A CA 14
ATOM 26916 C C . LYS A 1 55 ? -4.024 6.878 7.127 1.00 0.00 55 LYS A C 14
ATOM 26917 O O . LYS A 1 55 ? -4.141 6.049 6.226 1.00 0.00 55 LYS A O 14
ATOM 26936 N N . LYS A 1 56 ? -4.736 7.991 7.220 1.00 0.00 56 LYS A N 14
ATOM 26937 C CA . LYS A 1 56 ? -5.744 8.320 6.227 1.00 0.00 56 LYS A CA 14
ATOM 26938 C C . LYS A 1 56 ? -5.630 9.801 5.862 1.00 0.00 56 LYS A C 14
ATOM 26939 O O . LYS A 1 56 ? -5.318 10.632 6.714 1.00 0.00 56 LYS A O 14
ATOM 26958 N N . TYR A 1 57 ? -5.889 10.088 4.595 1.00 0.00 57 TYR A N 14
ATOM 26959 C CA . TYR A 1 57 ? -5.819 11.455 4.107 1.00 0.00 57 TYR A CA 14
ATOM 26960 C C . TYR A 1 57 ? -6.868 11.704 3.021 1.00 0.00 57 TYR A C 14
ATOM 26961 O O . TYR A 1 57 ? -7.730 10.860 2.781 1.00 0.00 57 TYR A O 14
ATOM 26979 N N . GLU A 1 58 ? -6.759 12.866 2.394 1.00 0.00 58 GLU A N 14
ATOM 26980 C CA . GLU A 1 58 ? -7.687 13.236 1.339 1.00 0.00 58 GLU A CA 14
ATOM 26981 C C . GLU A 1 58 ? -7.001 13.149 -0.026 1.00 0.00 58 GLU A C 14
ATOM 26982 O O . GLU A 1 58 ? -7.423 12.380 -0.888 1.00 0.00 58 GLU A O 14
ATOM 26994 N N . THR A 1 59 ? -5.956 13.949 -0.179 1.00 0.00 59 THR A N 14
ATOM 26995 C CA . THR A 1 59 ? -5.208 13.971 -1.425 1.00 0.00 59 THR A CA 14
ATOM 26996 C C . THR A 1 59 ? -4.017 13.014 -1.349 1.00 0.00 59 THR A C 14
ATOM 26997 O O . THR A 1 59 ? -3.459 12.794 -0.275 1.00 0.00 59 THR A O 14
ATOM 27008 N N . PHE A 1 60 ? -3.662 12.469 -2.504 1.00 0.00 60 PHE A N 14
ATOM 27009 C CA . PHE A 1 60 ? -2.548 11.540 -2.582 1.00 0.00 60 PHE A CA 14
ATOM 27010 C C . PHE A 1 60 ? -1.214 12.268 -2.405 1.00 0.00 60 PHE A C 14
ATOM 27011 O O . PHE A 1 60 ? -0.284 11.730 -1.806 1.00 0.00 60 PHE A O 14
ATOM 27028 N N . ARG A 1 61 ? -1.162 13.480 -2.938 1.00 0.00 61 ARG A N 14
ATOM 27029 C CA . ARG A 1 61 ? 0.042 14.287 -2.847 1.00 0.00 61 ARG A CA 14
ATOM 27030 C C . ARG A 1 61 ? 0.527 14.355 -1.397 1.00 0.00 61 ARG A C 14
ATOM 27031 O O . ARG A 1 61 ? 1.726 14.276 -1.135 1.00 0.00 61 ARG A O 14
ATOM 27052 N N . GLN A 1 62 ? -0.431 14.501 -0.493 1.00 0.00 62 GLN A N 14
ATOM 27053 C CA . GLN A 1 62 ? -0.117 14.581 0.923 1.00 0.00 62 GLN A CA 14
ATOM 27054 C C . GLN A 1 62 ? 0.476 13.257 1.411 1.00 0.00 62 GLN A C 14
ATOM 27055 O O . GLN A 1 62 ? 1.377 13.248 2.248 1.00 0.00 62 GLN A O 14
ATOM 27069 N N . VAL A 1 63 ? -0.054 12.172 0.867 1.00 0.00 63 VAL A N 14
ATOM 27070 C CA . VAL A 1 63 ? 0.411 10.846 1.236 1.00 0.00 63 VAL A CA 14
ATOM 27071 C C . VAL A 1 63 ? 1.877 10.692 0.826 1.00 0.00 63 VAL A C 14
ATOM 27072 O O . VAL A 1 63 ? 2.624 9.942 1.451 1.00 0.00 63 VAL A O 14
ATOM 27085 N N . LEU A 1 64 ? 2.243 11.414 -0.223 1.00 0.00 64 LEU A N 14
ATOM 27086 C CA . LEU A 1 64 ? 3.606 11.367 -0.724 1.00 0.00 64 LEU A CA 14
ATOM 27087 C C . LEU A 1 64 ? 4.489 12.285 0.123 1.00 0.00 64 LEU A C 14
ATOM 27088 O O . LEU A 1 64 ? 5.714 12.233 0.030 1.00 0.00 64 LEU A O 14
ATOM 27104 N N . ARG A 1 65 ? 3.832 13.104 0.931 1.00 0.00 65 ARG A N 14
ATOM 27105 C CA . ARG A 1 65 ? 4.542 14.033 1.794 1.00 0.00 65 ARG A CA 14
ATOM 27106 C C . ARG A 1 65 ? 4.880 13.364 3.128 1.00 0.00 65 ARG A C 14
ATOM 27107 O O . ARG A 1 65 ? 6.004 13.475 3.615 1.00 0.00 65 ARG A O 14
ATOM 27128 N N . GLU A 1 66 ? 3.886 12.685 3.682 1.00 0.00 66 GLU A N 14
ATOM 27129 C CA . GLU A 1 66 ? 4.064 11.998 4.950 1.00 0.00 66 GLU A CA 14
ATOM 27130 C C . GLU A 1 66 ? 4.764 10.655 4.733 1.00 0.00 66 GLU A C 14
ATOM 27131 O O . GLU A 1 66 ? 5.802 10.386 5.336 1.00 0.00 66 GLU A O 14
ATOM 27143 N N . GLU A 1 67 ? 4.167 9.846 3.869 1.00 0.00 67 GLU A N 14
ATOM 27144 C CA . GLU A 1 67 ? 4.720 8.537 3.565 1.00 0.00 67 GLU A CA 14
ATOM 27145 C C . GLU A 1 67 ? 5.788 8.652 2.476 1.00 0.00 67 GLU A C 14
ATOM 27146 O O . GLU A 1 67 ? 5.708 9.525 1.613 1.00 0.00 67 GLU A O 14
ATOM 27158 N N . PRO A 1 68 ? 6.789 7.735 2.553 1.00 0.00 68 PRO A N 14
ATOM 27159 C CA . PRO A 1 68 ? 7.872 7.725 1.584 1.00 0.00 68 PRO A CA 14
ATOM 27160 C C . PRO A 1 68 ? 7.404 7.152 0.245 1.00 0.00 68 PRO A C 14
ATOM 27161 O O . PRO A 1 68 ? 6.275 6.676 0.130 1.00 0.00 68 PRO A O 14
ATOM 27172 N N . ILE A 1 69 ? 8.294 7.218 -0.734 1.00 0.00 69 ILE A N 14
ATOM 27173 C CA . ILE A 1 69 ? 7.987 6.711 -2.061 1.00 0.00 69 ILE A CA 14
ATOM 27174 C C . ILE A 1 69 ? 8.844 5.476 -2.342 1.00 0.00 69 ILE A C 14
ATOM 27175 O O . ILE A 1 69 ? 8.396 4.543 -3.007 1.00 0.00 69 ILE A O 14
ATOM 27191 N N . ASP A 1 70 ? 10.062 5.509 -1.821 1.00 0.00 70 ASP A N 14
ATOM 27192 C CA . ASP A 1 70 ? 10.986 4.403 -2.007 1.00 0.00 70 ASP A CA 14
ATOM 27193 C C . ASP A 1 70 ? 10.374 3.128 -1.424 1.00 0.00 70 ASP A C 14
ATOM 27194 O O . ASP A 1 70 ? 10.548 2.043 -1.976 1.00 0.00 70 ASP A O 14
ATOM 27203 N N . LYS A 1 71 ? 9.669 3.302 -0.316 1.00 0.00 71 LYS A N 14
ATOM 27204 C CA . LYS A 1 71 ? 9.029 2.179 0.348 1.00 0.00 71 LYS A CA 14
ATOM 27205 C C . LYS A 1 71 ? 7.818 1.729 -0.472 1.00 0.00 71 LYS A C 14
ATOM 27206 O O . LYS A 1 71 ? 7.712 0.560 -0.839 1.00 0.00 71 LYS A O 14
ATOM 27225 N N . ILE A 1 72 ? 6.936 2.682 -0.735 1.00 0.00 72 ILE A N 14
ATOM 27226 C CA . ILE A 1 72 ? 5.736 2.399 -1.504 1.00 0.00 72 ILE A CA 14
ATOM 27227 C C . ILE A 1 72 ? 6.113 1.597 -2.752 1.00 0.00 72 ILE A C 14
ATOM 27228 O O . ILE A 1 72 ? 5.528 0.550 -3.022 1.00 0.00 72 ILE A O 14
ATOM 27244 N N . PHE A 1 73 ? 7.088 2.121 -3.480 1.00 0.00 73 PHE A N 14
ATOM 27245 C CA . PHE A 1 73 ? 7.551 1.467 -4.693 1.00 0.00 73 PHE A CA 14
ATOM 27246 C C . PHE A 1 73 ? 9.079 1.453 -4.760 1.00 0.00 73 PHE A C 14
ATOM 27247 O O . PHE A 1 73 ? 9.726 2.457 -4.464 1.00 0.00 73 PHE A O 14
ATOM 27264 N N . PRO A 1 74 ? 9.626 0.275 -5.162 1.00 0.00 74 PRO A N 14
ATOM 27265 C CA . PRO A 1 74 ? 11.066 0.117 -5.272 1.00 0.00 74 PRO A CA 14
ATOM 27266 C C . PRO A 1 74 ? 11.602 0.830 -6.515 1.00 0.00 74 PRO A C 14
ATOM 27267 O O . PRO A 1 74 ? 12.779 1.184 -6.573 1.00 0.00 74 PRO A O 14
ATOM 27278 N N . ASP A 1 75 ? 10.714 1.018 -7.480 1.00 0.00 75 ASP A N 14
ATOM 27279 C CA . ASP A 1 75 ? 11.083 1.682 -8.718 1.00 0.00 75 ASP A CA 14
ATOM 27280 C C . ASP A 1 75 ? 11.611 3.083 -8.403 1.00 0.00 75 ASP A C 14
ATOM 27281 O O . ASP A 1 75 ? 12.296 3.691 -9.224 1.00 0.00 75 ASP A O 14
ATOM 27290 N N . LYS A 1 76 ? 11.272 3.555 -7.212 1.00 0.00 76 LYS A N 14
ATOM 27291 C CA . LYS A 1 76 ? 11.703 4.873 -6.778 1.00 0.00 76 LYS A CA 14
ATOM 27292 C C . LYS A 1 76 ? 11.366 5.898 -7.863 1.00 0.00 76 LYS A C 14
ATOM 27293 O O . LYS A 1 76 ? 12.262 6.471 -8.481 1.00 0.00 76 LYS A O 14
ATOM 27312 N N . PRO A 1 77 ? 10.037 6.103 -8.067 1.00 0.00 77 PRO A N 14
ATOM 27313 C CA . PRO A 1 77 ? 9.570 7.048 -9.066 1.00 0.00 77 PRO A CA 14
ATOM 27314 C C . PRO A 1 77 ? 9.754 8.489 -8.585 1.00 0.00 77 PRO A C 14
ATOM 27315 O O . PRO A 1 77 ? 10.280 8.723 -7.498 1.00 0.00 77 PRO A O 14
ATOM 27326 N N . SER A 1 78 ? 9.310 9.418 -9.419 1.00 0.00 78 SER A N 14
ATOM 27327 C CA . SER A 1 78 ? 9.419 10.830 -9.093 1.00 0.00 78 SER A CA 14
ATOM 27328 C C . SER A 1 78 ? 8.051 11.380 -8.684 1.00 0.00 78 SER A C 14
ATOM 27329 O O . SER A 1 78 ? 7.018 10.837 -9.073 1.00 0.00 78 SER A O 14
ATOM 27337 N N . PHE A 1 79 ? 8.088 12.451 -7.905 1.00 0.00 79 PHE A N 14
ATOM 27338 C CA . PHE A 1 79 ? 6.864 13.080 -7.439 1.00 0.00 79 PHE A CA 14
ATOM 27339 C C . PHE A 1 79 ? 5.872 13.267 -8.589 1.00 0.00 79 PHE A C 14
ATOM 27340 O O . PHE A 1 79 ? 4.670 13.068 -8.414 1.00 0.00 79 PHE A O 14
ATOM 27357 N N . GLU A 1 80 ? 6.411 13.646 -9.738 1.00 0.00 80 GLU A N 14
ATOM 27358 C CA . GLU A 1 80 ? 5.587 13.861 -10.916 1.00 0.00 80 GLU A CA 14
ATOM 27359 C C . GLU A 1 80 ? 5.153 12.521 -11.512 1.00 0.00 80 GLU A C 14
ATOM 27360 O O . GLU A 1 80 ? 3.975 12.319 -11.802 1.00 0.00 80 GLU A O 14
ATOM 27372 N N . LYS A 1 81 ? 6.128 11.640 -11.678 1.00 0.00 81 LYS A N 14
ATOM 27373 C CA . LYS A 1 81 ? 5.862 10.324 -12.234 1.00 0.00 81 LYS A CA 14
ATOM 27374 C C . LYS A 1 81 ? 4.819 9.612 -11.371 1.00 0.00 81 LYS A C 14
ATOM 27375 O O . LYS A 1 81 ? 3.864 9.038 -11.892 1.00 0.00 81 LYS A O 14
ATOM 27394 N N . ALA A 1 82 ? 5.037 9.671 -10.066 1.00 0.00 82 ALA A N 14
ATOM 27395 C CA . ALA A 1 82 ? 4.128 9.039 -9.125 1.00 0.00 82 ALA A CA 14
ATOM 27396 C C . ALA A 1 82 ? 2.710 9.562 -9.363 1.00 0.00 82 ALA A C 14
ATOM 27397 O O . ALA A 1 82 ? 1.737 8.827 -9.197 1.00 0.00 82 ALA A O 14
ATOM 27404 N N . LEU A 1 83 ? 2.637 10.827 -9.749 1.00 0.00 83 LEU A N 14
ATOM 27405 C CA . LEU A 1 83 ? 1.354 11.457 -10.011 1.00 0.00 83 LEU A CA 14
ATOM 27406 C C . LEU A 1 83 ? 0.758 10.874 -11.294 1.00 0.00 83 LEU A C 14
ATOM 27407 O O . LEU A 1 83 ? -0.388 10.425 -11.302 1.00 0.00 83 LEU A O 14
ATOM 27423 N N . LYS A 1 84 ? 1.561 10.900 -12.347 1.00 0.00 84 LYS A N 14
ATOM 27424 C CA . LYS A 1 84 ? 1.127 10.379 -13.632 1.00 0.00 84 LYS A CA 14
ATOM 27425 C C . LYS A 1 84 ? 0.800 8.891 -13.491 1.00 0.00 84 LYS A C 14
ATOM 27426 O O . LYS A 1 84 ? -0.293 8.456 -13.848 1.00 0.00 84 LYS A O 14
ATOM 27445 N N . ARG A 1 85 ? 1.768 8.153 -12.969 1.00 0.00 85 ARG A N 14
ATOM 27446 C CA . ARG A 1 85 ? 1.597 6.723 -12.776 1.00 0.00 85 ARG A CA 14
ATOM 27447 C C . ARG A 1 85 ? 0.198 6.424 -12.232 1.00 0.00 85 ARG A C 14
ATOM 27448 O O . ARG A 1 85 ? -0.499 5.552 -12.749 1.00 0.00 85 ARG A O 14
ATOM 27469 N N . PHE A 1 86 ? -0.170 7.164 -11.197 1.00 0.00 86 PHE A N 14
ATOM 27470 C CA . PHE A 1 86 ? -1.473 6.989 -10.578 1.00 0.00 86 PHE A CA 14
ATOM 27471 C C . PHE A 1 86 ? -2.566 7.677 -11.398 1.00 0.00 86 PHE A C 14
ATOM 27472 O O . PHE A 1 86 ? -3.319 8.496 -10.873 1.00 0.00 86 PHE A O 14
ATOM 27489 N N . HIS A 1 87 ? -2.619 7.320 -12.673 1.00 0.00 87 HIS A N 14
ATOM 27490 C CA . HIS A 1 87 ? -3.607 7.892 -13.571 1.00 0.00 87 HIS A CA 14
ATOM 27491 C C . HIS A 1 87 ? -3.490 7.236 -14.948 1.00 0.00 87 HIS A C 14
ATOM 27492 O O . HIS A 1 87 ? -4.438 6.613 -15.425 1.00 0.00 87 HIS A O 14
ATOM 27506 N N . ASN A 1 88 ? -2.320 7.399 -15.548 1.00 0.00 88 ASN A N 14
ATOM 27507 C CA . ASN A 1 88 ? -2.067 6.830 -16.861 1.00 0.00 88 ASN A CA 14
ATOM 27508 C C . ASN A 1 88 ? -2.610 5.400 -16.906 1.00 0.00 88 ASN A C 14
ATOM 27509 O O . ASN A 1 88 ? -3.558 5.115 -17.636 1.00 0.00 88 ASN A O 14
ATOM 27520 N N . MET A 1 89 ? -1.985 4.539 -16.117 1.00 0.00 89 MET A N 14
ATOM 27521 C CA . MET A 1 89 ? -2.394 3.146 -16.057 1.00 0.00 89 MET A CA 14
ATOM 27522 C C . MET A 1 89 ? -3.919 3.021 -16.051 1.00 0.00 89 MET A C 14
ATOM 27523 O O . MET A 1 89 ? -4.621 3.966 -15.693 1.00 0.00 89 MET A O 14
ATOM 27537 N N . TYR A 1 90 ? -4.386 1.849 -16.453 1.00 0.00 90 TYR A N 14
ATOM 27538 C CA . TYR A 1 90 ? -5.815 1.588 -16.498 1.00 0.00 90 TYR A CA 14
ATOM 27539 C C . TYR A 1 90 ? -6.581 2.819 -16.986 1.00 0.00 90 TYR A C 14
ATOM 27540 O O . TYR A 1 90 ? -7.016 3.644 -16.183 1.00 0.00 90 TYR A O 14
ATOM 27558 N N . PRO A 1 91 ? -6.728 2.908 -18.335 1.00 0.00 91 PRO A N 14
ATOM 27559 C CA . PRO A 1 91 ? -7.434 4.024 -18.940 1.00 0.00 91 PRO A CA 14
ATOM 27560 C C . PRO A 1 91 ? -8.946 3.884 -18.750 1.00 0.00 91 PRO A C 14
ATOM 27561 O O . PRO A 1 91 ? -9.498 2.797 -18.911 1.00 0.00 91 PRO A O 14
ATOM 27572 N N . LYS A 1 92 ? -9.573 5.001 -18.410 1.00 0.00 92 LYS A N 14
ATOM 27573 C CA . LYS A 1 92 ? -11.011 5.016 -18.197 1.00 0.00 92 LYS A CA 14
ATOM 27574 C C . LYS A 1 92 ? -11.472 6.457 -17.969 1.00 0.00 92 LYS A C 14
ATOM 27575 O O . LYS A 1 92 ? -11.859 6.820 -16.859 1.00 0.00 92 LYS A O 14
ATOM 27594 N N . TRP A 1 93 ? -11.416 7.239 -19.037 1.00 0.00 93 TRP A N 14
ATOM 27595 C CA . TRP A 1 93 ? -11.824 8.631 -18.968 1.00 0.00 93 TRP A CA 14
ATOM 27596 C C . TRP A 1 93 ? -10.871 9.356 -18.016 1.00 0.00 93 TRP A C 14
ATOM 27597 O O . TRP A 1 93 ? -10.309 8.744 -17.109 1.00 0.00 93 TRP A O 14
ATOM 27618 N N . LYS A 1 94 ? -10.718 10.651 -18.254 1.00 0.00 94 LYS A N 14
ATOM 27619 C CA . LYS A 1 94 ? -9.842 11.465 -17.429 1.00 0.00 94 LYS A CA 14
ATOM 27620 C C . LYS A 1 94 ? -10.497 11.690 -16.065 1.00 0.00 94 LYS A C 14
ATOM 27621 O O . LYS A 1 94 ? -10.967 12.788 -15.771 1.00 0.00 94 LYS A O 14
ATOM 27640 N N . GLU A 1 95 ? -10.509 10.632 -15.268 1.00 0.00 95 GLU A N 14
ATOM 27641 C CA . GLU A 1 95 ? -11.099 10.700 -13.942 1.00 0.00 95 GLU A CA 14
ATOM 27642 C C . GLU A 1 95 ? -10.939 9.360 -13.220 1.00 0.00 95 GLU A C 14
ATOM 27643 O O . GLU A 1 95 ? -11.558 8.368 -13.601 1.00 0.00 95 GLU A O 14
ATOM 27655 N N . TYR A 1 96 ? -10.105 9.375 -12.191 1.00 0.00 96 TYR A N 14
ATOM 27656 C CA . TYR A 1 96 ? -9.856 8.173 -11.413 1.00 0.00 96 TYR A CA 14
ATOM 27657 C C . TYR A 1 96 ? -10.194 8.396 -9.937 1.00 0.00 96 TYR A C 14
ATOM 27658 O O . TYR A 1 96 ? -10.783 7.528 -9.294 1.00 0.00 96 TYR A O 14
ATOM 27676 N N . ARG A 1 97 ? -9.808 9.563 -9.444 1.00 0.00 97 ARG A N 14
ATOM 27677 C CA . ARG A 1 97 ? -10.063 9.911 -8.056 1.00 0.00 97 ARG A CA 14
ATOM 27678 C C . ARG A 1 97 ? -9.203 9.052 -7.127 1.00 0.00 97 ARG A C 14
ATOM 27679 O O . ARG A 1 97 ? -8.341 9.569 -6.418 1.00 0.00 97 ARG A O 14
ATOM 27700 N N . TYR A 1 98 ? -9.466 7.754 -7.161 1.00 0.00 98 TYR A N 14
ATOM 27701 C CA . TYR A 1 98 ? -8.727 6.818 -6.331 1.00 0.00 98 TYR A CA 14
ATOM 27702 C C . TYR A 1 98 ? -8.888 7.155 -4.848 1.00 0.00 98 TYR A C 14
ATOM 27703 O O . TYR A 1 98 ? -9.509 8.159 -4.499 1.00 0.00 98 TYR A O 14
ATOM 27721 N N . GLY A 1 99 ? -8.318 6.298 -4.013 1.00 0.00 99 GLY A N 14
ATOM 27722 C CA . GLY A 1 99 ? -8.391 6.493 -2.575 1.00 0.00 99 GLY A CA 14
ATOM 27723 C C . GLY A 1 99 ? -7.077 7.056 -2.031 1.00 0.00 99 GLY A C 14
ATOM 27724 O O . GLY A 1 99 ? -6.138 7.293 -2.789 1.00 0.00 99 GLY A O 14
ATOM 27728 N N . VAL A 1 100 ? -7.052 7.254 -0.721 1.00 0.00 100 VAL A N 14
ATOM 27729 C CA . VAL A 1 100 ? -5.869 7.785 -0.066 1.00 0.00 100 VAL A CA 14
ATOM 27730 C C . VAL A 1 100 ? -5.782 7.223 1.354 1.00 0.00 100 VAL A C 14
ATOM 27731 O O . VAL A 1 100 ? -6.142 7.900 2.316 1.00 0.00 100 VAL A O 14
ATOM 27744 N N . LEU A 1 101 ? -5.301 5.992 1.441 1.00 0.00 101 LEU A N 14
ATOM 27745 C CA . LEU A 1 101 ? -5.163 5.332 2.729 1.00 0.00 101 LEU A CA 14
ATOM 27746 C C . LEU A 1 101 ? -3.728 4.824 2.884 1.00 0.00 101 LEU A C 14
ATOM 27747 O O . LEU A 1 101 ? -3.254 4.032 2.071 1.00 0.00 101 LEU A O 14
ATOM 27763 N N . ALA A 1 102 ? -3.076 5.300 3.935 1.00 0.00 102 ALA A N 14
ATOM 27764 C CA . ALA A 1 102 ? -1.705 4.903 4.208 1.00 0.00 102 ALA A CA 14
ATOM 27765 C C . ALA A 1 102 ? -1.698 3.816 5.285 1.00 0.00 102 ALA A C 14
ATOM 27766 O O . ALA A 1 102 ? -1.898 4.103 6.464 1.00 0.00 102 ALA A O 14
ATOM 27773 N N . ILE A 1 103 ? -1.465 2.590 4.840 1.00 0.00 103 ILE A N 14
ATOM 27774 C CA . ILE A 1 103 ? -1.429 1.458 5.751 1.00 0.00 103 ILE A CA 14
ATOM 27775 C C . ILE A 1 103 ? 0.026 1.064 6.010 1.00 0.00 103 ILE A C 14
ATOM 27776 O O . ILE A 1 103 ? 0.789 0.838 5.072 1.00 0.00 103 ILE A O 14
ATOM 27792 N N . LYS A 1 104 ? 0.368 0.993 7.289 1.00 0.00 104 LYS A N 14
ATOM 27793 C CA . LYS A 1 104 ? 1.718 0.631 7.684 1.00 0.00 104 LYS A CA 14
ATOM 27794 C C . LYS A 1 104 ? 1.712 -0.783 8.267 1.00 0.00 104 LYS A C 14
ATOM 27795 O O . LYS A 1 104 ? 0.916 -1.089 9.154 1.00 0.00 104 LYS A O 14
ATOM 27814 N N . PHE A 1 105 ? 2.609 -1.608 7.747 1.00 0.00 105 PHE A N 14
ATOM 27815 C CA . PHE A 1 105 ? 2.717 -2.983 8.206 1.00 0.00 105 PHE A CA 14
ATOM 27816 C C . PHE A 1 105 ? 4.154 -3.491 8.081 1.00 0.00 105 PHE A C 14
ATOM 27817 O O . PHE A 1 105 ? 4.934 -2.970 7.285 1.00 0.00 105 PHE A O 14
ATOM 27834 N N . ARG A 1 106 ? 4.461 -4.503 8.879 1.00 0.00 106 ARG A N 14
ATOM 27835 C CA . ARG A 1 106 ? 5.791 -5.088 8.868 1.00 0.00 106 ARG A CA 14
ATOM 27836 C C . ARG A 1 106 ? 5.700 -6.615 8.872 1.00 0.00 106 ARG A C 14
ATOM 27837 O O . ARG A 1 106 ? 5.086 -7.201 9.762 1.00 0.00 106 ARG A O 14
ATOM 27858 N N . VAL A 1 107 ? 6.320 -7.216 7.867 1.00 0.00 107 VAL A N 14
ATOM 27859 C CA . VAL A 1 107 ? 6.316 -8.664 7.743 1.00 0.00 107 VAL A CA 14
ATOM 27860 C C . VAL A 1 107 ? 6.899 -9.281 9.016 1.00 0.00 107 VAL A C 14
ATOM 27861 O O . VAL A 1 107 ? 7.921 -8.821 9.522 1.00 0.00 107 VAL A O 14
ATOM 27874 N N . LEU A 1 108 ? 6.224 -10.315 9.497 1.00 0.00 108 LEU A N 14
ATOM 27875 C CA . LEU A 1 108 ? 6.662 -11.001 10.700 1.00 0.00 108 LEU A CA 14
ATOM 27876 C C . LEU A 1 108 ? 7.694 -12.066 10.328 1.00 0.00 108 LEU A C 14
ATOM 27877 O O . LEU A 1 108 ? 7.334 -13.181 9.952 1.00 0.00 108 LEU A O 14
ATOM 27893 N N . GLY A 1 109 ? 8.958 -11.686 10.445 1.00 0.00 109 GLY A N 14
ATOM 27894 C CA . GLY A 1 109 ? 10.046 -12.596 10.125 1.00 0.00 109 GLY A CA 14
ATOM 27895 C C . GLY A 1 109 ? 11.237 -11.839 9.533 1.00 0.00 109 GLY A C 14
ATOM 27896 O O . GLY A 1 109 ? 11.515 -10.707 9.926 1.00 0.00 109 GLY A O 14
ATOM 27900 N N . ARG A 1 110 ? 11.908 -12.495 8.599 1.00 0.00 110 ARG A N 14
ATOM 27901 C CA . ARG A 1 110 ? 13.063 -11.899 7.949 1.00 0.00 110 ARG A CA 14
ATOM 27902 C C . ARG A 1 110 ? 14.157 -11.603 8.977 1.00 0.00 110 ARG A C 14
ATOM 27903 O O . ARG A 1 110 ? 13.873 -11.446 10.163 1.00 0.00 110 ARG A O 14
ATOM 27924 N N . ASP A 1 111 ? 15.385 -11.536 8.484 1.00 0.00 111 ASP A N 14
ATOM 27925 C CA . ASP A 1 111 ? 16.523 -11.262 9.345 1.00 0.00 111 ASP A CA 14
ATOM 27926 C C . ASP A 1 111 ? 16.590 -9.761 9.633 1.00 0.00 111 ASP A C 14
ATOM 27927 O O . ASP A 1 111 ? 16.343 -8.944 8.746 1.00 0.00 111 ASP A O 14
ATOM 27936 N N . LYS A 1 112 ? 16.924 -9.443 10.875 1.00 0.00 112 LYS A N 14
ATOM 27937 C CA . LYS A 1 112 ? 17.026 -8.054 11.290 1.00 0.00 112 LYS A CA 14
ATOM 27938 C C . LYS A 1 112 ? 18.150 -7.915 12.318 1.00 0.00 112 LYS A C 14
ATOM 27939 O O . LYS A 1 112 ? 18.766 -8.906 12.708 1.00 0.00 112 LYS A O 14
ATOM 27958 N N . GLU A 1 113 ? 18.384 -6.677 12.729 1.00 0.00 113 GLU A N 14
ATOM 27959 C CA . GLU A 1 113 ? 19.423 -6.396 13.705 1.00 0.00 113 GLU A CA 14
ATOM 27960 C C . GLU A 1 113 ? 19.066 -7.021 15.055 1.00 0.00 113 GLU A C 14
ATOM 27961 O O . GLU A 1 113 ? 18.157 -6.553 15.739 1.00 0.00 113 GLU A O 14
ATOM 27973 N N . MET A 1 1 ? -7.068 -8.660 16.892 1.00 0.00 1 MET A N 15
ATOM 27974 C CA . MET A 1 1 ? -6.052 -9.061 15.934 1.00 0.00 1 MET A CA 15
ATOM 27975 C C . MET A 1 1 ? -6.662 -9.891 14.803 1.00 0.00 1 MET A C 15
ATOM 27976 O O . MET A 1 1 ? -6.632 -11.120 14.844 1.00 0.00 1 MET A O 15
ATOM 27990 N N . LYS A 1 2 ? -7.201 -9.187 13.819 1.00 0.00 2 LYS A N 15
ATOM 27991 C CA . LYS A 1 2 ? -7.817 -9.843 12.679 1.00 0.00 2 LYS A CA 15
ATOM 27992 C C . LYS A 1 2 ? -6.741 -10.171 11.642 1.00 0.00 2 LYS A C 15
ATOM 27993 O O . LYS A 1 2 ? -5.676 -9.556 11.632 1.00 0.00 2 LYS A O 15
ATOM 28012 N N . VAL A 1 3 ? -7.057 -11.139 10.794 1.00 0.00 3 VAL A N 15
ATOM 28013 C CA . VAL A 1 3 ? -6.130 -11.557 9.756 1.00 0.00 3 VAL A CA 15
ATOM 28014 C C . VAL A 1 3 ? -6.750 -11.282 8.385 1.00 0.00 3 VAL A C 15
ATOM 28015 O O . VAL A 1 3 ? -7.905 -11.629 8.141 1.00 0.00 3 VAL A O 15
ATOM 28028 N N . TYR A 1 4 ? -5.956 -10.661 7.525 1.00 0.00 4 TYR A N 15
ATOM 28029 C CA . TYR A 1 4 ? -6.412 -10.336 6.184 1.00 0.00 4 TYR A CA 15
ATOM 28030 C C . TYR A 1 4 ? -5.573 -11.060 5.129 1.00 0.00 4 TYR A C 15
ATOM 28031 O O . TYR A 1 4 ? -4.347 -10.961 5.131 1.00 0.00 4 TYR A O 15
ATOM 28049 N N . ARG A 1 5 ? -6.268 -11.770 4.252 1.00 0.00 5 ARG A N 15
ATOM 28050 C CA . ARG A 1 5 ? -5.602 -12.510 3.194 1.00 0.00 5 ARG A CA 15
ATOM 28051 C C . ARG A 1 5 ? -5.605 -11.698 1.896 1.00 0.00 5 ARG A C 15
ATOM 28052 O O . ARG A 1 5 ? -6.414 -11.949 1.005 1.00 0.00 5 ARG A O 15
ATOM 28073 N N . LEU A 1 6 ? -4.691 -10.741 1.832 1.00 0.00 6 LEU A N 15
ATOM 28074 C CA . LEU A 1 6 ? -4.578 -9.891 0.659 1.00 0.00 6 LEU A CA 15
ATOM 28075 C C . LEU A 1 6 ? -3.914 -10.678 -0.473 1.00 0.00 6 LEU A C 15
ATOM 28076 O O . LEU A 1 6 ? -2.805 -11.185 -0.314 1.00 0.00 6 LEU A O 15
ATOM 28092 N N . TYR A 1 7 ? -4.621 -10.755 -1.591 1.00 0.00 7 TYR A N 15
ATOM 28093 C CA . TYR A 1 7 ? -4.114 -11.471 -2.749 1.00 0.00 7 TYR A CA 15
ATOM 28094 C C . TYR A 1 7 ? -3.161 -10.593 -3.562 1.00 0.00 7 TYR A C 15
ATOM 28095 O O . TYR A 1 7 ? -3.565 -9.563 -4.099 1.00 0.00 7 TYR A O 15
ATOM 28113 N N . LEU A 1 8 ? -1.913 -11.034 -3.627 1.00 0.00 8 LEU A N 15
ATOM 28114 C CA . LEU A 1 8 ? -0.898 -10.301 -4.366 1.00 0.00 8 LEU A CA 15
ATOM 28115 C C . LEU A 1 8 ? -0.275 -11.222 -5.417 1.00 0.00 8 LEU A C 15
ATOM 28116 O O . LEU A 1 8 ? -0.361 -12.444 -5.307 1.00 0.00 8 LEU A O 15
ATOM 28132 N N . LYS A 1 9 ? 0.340 -10.599 -6.412 1.00 0.00 9 LYS A N 15
ATOM 28133 C CA . LYS A 1 9 ? 0.978 -11.347 -7.482 1.00 0.00 9 LYS A CA 15
ATOM 28134 C C . LYS A 1 9 ? 2.417 -11.675 -7.081 1.00 0.00 9 LYS A C 15
ATOM 28135 O O . LYS A 1 9 ? 2.981 -11.032 -6.197 1.00 0.00 9 LYS A O 15
ATOM 28154 N N . ASP A 1 10 ? 2.971 -12.676 -7.751 1.00 0.00 10 ASP A N 15
ATOM 28155 C CA . ASP A 1 10 ? 4.334 -13.097 -7.475 1.00 0.00 10 ASP A CA 15
ATOM 28156 C C . ASP A 1 10 ? 5.279 -11.909 -7.666 1.00 0.00 10 ASP A C 15
ATOM 28157 O O . ASP A 1 10 ? 6.268 -11.777 -6.947 1.00 0.00 10 ASP A O 15
ATOM 28166 N N . GLU A 1 11 ? 4.940 -11.074 -8.637 1.00 0.00 11 GLU A N 15
ATOM 28167 C CA . GLU A 1 11 ? 5.746 -9.902 -8.931 1.00 0.00 11 GLU A CA 15
ATOM 28168 C C . GLU A 1 11 ? 5.700 -8.919 -7.759 1.00 0.00 11 GLU A C 15
ATOM 28169 O O . GLU A 1 11 ? 6.737 -8.569 -7.197 1.00 0.00 11 GLU A O 15
ATOM 28181 N N . TYR A 1 12 ? 4.488 -8.502 -7.425 1.00 0.00 12 TYR A N 15
ATOM 28182 C CA . TYR A 1 12 ? 4.294 -7.567 -6.330 1.00 0.00 12 TYR A CA 15
ATOM 28183 C C . TYR A 1 12 ? 4.712 -8.190 -4.996 1.00 0.00 12 TYR A C 15
ATOM 28184 O O . TYR A 1 12 ? 5.334 -7.528 -4.166 1.00 0.00 12 TYR A O 15
ATOM 28202 N N . LEU A 1 13 ? 4.355 -9.455 -4.833 1.00 0.00 13 LEU A N 15
ATOM 28203 C CA . LEU A 1 13 ? 4.685 -10.174 -3.614 1.00 0.00 13 LEU A CA 15
ATOM 28204 C C . LEU A 1 13 ? 6.202 -10.169 -3.419 1.00 0.00 13 LEU A C 15
ATOM 28205 O O . LEU A 1 13 ? 6.689 -9.936 -2.313 1.00 0.00 13 LEU A O 15
ATOM 28221 N N . GLU A 1 14 ? 6.908 -10.427 -4.510 1.00 0.00 14 GLU A N 15
ATOM 28222 C CA . GLU A 1 14 ? 8.360 -10.454 -4.473 1.00 0.00 14 GLU A CA 15
ATOM 28223 C C . GLU A 1 14 ? 8.894 -9.252 -3.691 1.00 0.00 14 GLU A C 15
ATOM 28224 O O . GLU A 1 14 ? 9.737 -9.406 -2.809 1.00 0.00 14 GLU A O 15
ATOM 28236 N N . MET A 1 15 ? 8.381 -8.083 -4.044 1.00 0.00 15 MET A N 15
ATOM 28237 C CA . MET A 1 15 ? 8.795 -6.855 -3.386 1.00 0.00 15 MET A CA 15
ATOM 28238 C C . MET A 1 15 ? 8.572 -6.940 -1.875 1.00 0.00 15 MET A C 15
ATOM 28239 O O . MET A 1 15 ? 9.430 -6.535 -1.093 1.00 0.00 15 MET A O 15
ATOM 28253 N N . VAL A 1 16 ? 7.413 -7.469 -1.509 1.00 0.00 16 VAL A N 15
ATOM 28254 C CA . VAL A 1 16 ? 7.066 -7.612 -0.106 1.00 0.00 16 VAL A CA 15
ATOM 28255 C C . VAL A 1 16 ? 8.065 -8.554 0.569 1.00 0.00 16 VAL A C 15
ATOM 28256 O O . VAL A 1 16 ? 8.420 -8.359 1.731 1.00 0.00 16 VAL A O 15
ATOM 28269 N N . LYS A 1 17 ? 8.491 -9.554 -0.187 1.00 0.00 17 LYS A N 15
ATOM 28270 C CA . LYS A 1 17 ? 9.443 -10.526 0.323 1.00 0.00 17 LYS A CA 15
ATOM 28271 C C . LYS A 1 17 ? 10.822 -9.874 0.434 1.00 0.00 17 LYS A C 15
ATOM 28272 O O . LYS A 1 17 ? 11.622 -10.246 1.292 1.00 0.00 17 LYS A O 15
ATOM 28291 N N . SER A 1 18 ? 11.058 -8.911 -0.445 1.00 0.00 18 SER A N 15
ATOM 28292 C CA . SER A 1 18 ? 12.327 -8.203 -0.456 1.00 0.00 18 SER A CA 15
ATOM 28293 C C . SER A 1 18 ? 12.437 -7.307 0.779 1.00 0.00 18 SER A C 15
ATOM 28294 O O . SER A 1 18 ? 13.538 -7.021 1.247 1.00 0.00 18 SER A O 15
ATOM 28302 N N . GLY A 1 19 ? 11.281 -6.887 1.272 1.00 0.00 19 GLY A N 15
ATOM 28303 C CA . GLY A 1 19 ? 11.233 -6.029 2.443 1.00 0.00 19 GLY A CA 15
ATOM 28304 C C . GLY A 1 19 ? 10.935 -4.581 2.050 1.00 0.00 19 GLY A C 15
ATOM 28305 O O . GLY A 1 19 ? 10.543 -3.774 2.891 1.00 0.00 19 GLY A O 15
ATOM 28309 N N . LYS A 1 20 ? 11.134 -4.295 0.772 1.00 0.00 20 LYS A N 15
ATOM 28310 C CA . LYS A 1 20 ? 10.891 -2.958 0.257 1.00 0.00 20 LYS A CA 15
ATOM 28311 C C . LYS A 1 20 ? 9.435 -2.571 0.520 1.00 0.00 20 LYS A C 15
ATOM 28312 O O . LYS A 1 20 ? 9.156 -1.464 0.978 1.00 0.00 20 LYS A O 15
ATOM 28331 N N . LYS A 1 21 ? 8.544 -3.505 0.219 1.00 0.00 21 LYS A N 15
ATOM 28332 C CA . LYS A 1 21 ? 7.123 -3.276 0.418 1.00 0.00 21 LYS A CA 15
ATOM 28333 C C . LYS A 1 21 ? 6.837 -3.141 1.915 1.00 0.00 21 LYS A C 15
ATOM 28334 O O . LYS A 1 21 ? 6.898 -4.123 2.653 1.00 0.00 21 LYS A O 15
ATOM 28353 N N . ARG A 1 22 ? 6.531 -1.917 2.319 1.00 0.00 22 ARG A N 15
ATOM 28354 C CA . ARG A 1 22 ? 6.236 -1.641 3.714 1.00 0.00 22 ARG A CA 15
ATOM 28355 C C . ARG A 1 22 ? 4.916 -0.875 3.836 1.00 0.00 22 ARG A C 15
ATOM 28356 O O . ARG A 1 22 ? 4.085 -1.195 4.684 1.00 0.00 22 ARG A O 15
ATOM 28377 N N . ILE A 1 23 ? 4.766 0.121 2.976 1.00 0.00 23 ILE A N 15
ATOM 28378 C CA . ILE A 1 23 ? 3.562 0.935 2.977 1.00 0.00 23 ILE A CA 15
ATOM 28379 C C . ILE A 1 23 ? 2.726 0.602 1.740 1.00 0.00 23 ILE A C 15
ATOM 28380 O O . ILE A 1 23 ? 3.212 0.694 0.614 1.00 0.00 23 ILE A O 15
ATOM 28396 N N . GLU A 1 24 ? 1.482 0.220 1.991 1.00 0.00 24 GLU A N 15
ATOM 28397 C CA . GLU A 1 24 ? 0.574 -0.127 0.912 1.00 0.00 24 GLU A CA 15
ATOM 28398 C C . GLU A 1 24 ? -0.558 0.898 0.819 1.00 0.00 24 GLU A C 15
ATOM 28399 O O . GLU A 1 24 ? -1.412 0.967 1.702 1.00 0.00 24 GLU A O 15
ATOM 28411 N N . VAL A 1 25 ? -0.529 1.670 -0.258 1.00 0.00 25 VAL A N 15
ATOM 28412 C CA . VAL A 1 25 ? -1.541 2.688 -0.477 1.00 0.00 25 VAL A CA 15
ATOM 28413 C C . VAL A 1 25 ? -2.494 2.225 -1.580 1.00 0.00 25 VAL A C 15
ATOM 28414 O O . VAL A 1 25 ? -2.094 2.096 -2.737 1.00 0.00 25 VAL A O 15
ATOM 28427 N N . ARG A 1 26 ? -3.736 1.987 -1.185 1.00 0.00 26 ARG A N 15
ATOM 28428 C CA . ARG A 1 26 ? -4.749 1.541 -2.127 1.00 0.00 26 ARG A CA 15
ATOM 28429 C C . ARG A 1 26 ? -6.133 2.020 -1.683 1.00 0.00 26 ARG A C 15
ATOM 28430 O O . ARG A 1 26 ? -6.884 1.269 -1.063 1.00 0.00 26 ARG A O 15
ATOM 28451 N N . VAL A 1 27 ? -6.429 3.267 -2.020 1.00 0.00 27 VAL A N 15
ATOM 28452 C CA . VAL A 1 27 ? -7.709 3.854 -1.665 1.00 0.00 27 VAL A CA 15
ATOM 28453 C C . VAL A 1 27 ? -8.031 3.520 -0.207 1.00 0.00 27 VAL A C 15
ATOM 28454 O O . VAL A 1 27 ? -7.171 3.040 0.529 1.00 0.00 27 VAL A O 15
ATOM 28467 N N . ALA A 1 28 ? -9.274 3.789 0.168 1.00 0.00 28 ALA A N 15
ATOM 28468 C CA . ALA A 1 28 ? -9.720 3.523 1.524 1.00 0.00 28 ALA A CA 15
ATOM 28469 C C . ALA A 1 28 ? -11.102 2.868 1.483 1.00 0.00 28 ALA A C 15
ATOM 28470 O O . ALA A 1 28 ? -11.922 3.083 2.374 1.00 0.00 28 ALA A O 15
ATOM 28477 N N . TYR A 1 29 ? -11.318 2.082 0.438 1.00 0.00 29 TYR A N 15
ATOM 28478 C CA . TYR A 1 29 ? -12.587 1.394 0.269 1.00 0.00 29 TYR A CA 15
ATOM 28479 C C . TYR A 1 29 ? -12.904 0.521 1.485 1.00 0.00 29 TYR A C 15
ATOM 28480 O O . TYR A 1 29 ? -12.033 0.268 2.316 1.00 0.00 29 TYR A O 15
ATOM 28498 N N . PRO A 1 30 ? -14.186 0.074 1.552 1.00 0.00 30 PRO A N 15
ATOM 28499 C CA . PRO A 1 30 ? -14.630 -0.765 2.653 1.00 0.00 30 PRO A CA 15
ATOM 28500 C C . PRO A 1 30 ? -14.103 -2.194 2.500 1.00 0.00 30 PRO A C 15
ATOM 28501 O O . PRO A 1 30 ? -14.806 -3.068 1.998 1.00 0.00 30 PRO A O 15
ATOM 28512 N N . GLN A 1 31 ? -12.869 -2.385 2.943 1.00 0.00 31 GLN A N 15
ATOM 28513 C CA . GLN A 1 31 ? -12.239 -3.693 2.862 1.00 0.00 31 GLN A CA 15
ATOM 28514 C C . GLN A 1 31 ? -11.179 -3.840 3.955 1.00 0.00 31 GLN A C 15
ATOM 28515 O O . GLN A 1 31 ? -11.313 -4.676 4.847 1.00 0.00 31 GLN A O 15
ATOM 28529 N N . LEU A 1 32 ? -10.148 -3.013 3.850 1.00 0.00 32 LEU A N 15
ATOM 28530 C CA . LEU A 1 32 ? -9.065 -3.041 4.818 1.00 0.00 32 LEU A CA 15
ATOM 28531 C C . LEU A 1 32 ? -8.737 -1.610 5.251 1.00 0.00 32 LEU A C 15
ATOM 28532 O O . LEU A 1 32 ? -7.669 -1.356 5.805 1.00 0.00 32 LEU A O 15
ATOM 28548 N N . LYS A 1 33 ? -9.675 -0.714 4.980 1.00 0.00 33 LYS A N 15
ATOM 28549 C CA . LYS A 1 33 ? -9.498 0.684 5.334 1.00 0.00 33 LYS A CA 15
ATOM 28550 C C . LYS A 1 33 ? -9.736 0.859 6.835 1.00 0.00 33 LYS A C 15
ATOM 28551 O O . LYS A 1 33 ? -9.245 1.813 7.438 1.00 0.00 33 LYS A O 15
ATOM 28570 N N . ASP A 1 34 ? -10.489 -0.075 7.396 1.00 0.00 34 ASP A N 15
ATOM 28571 C CA . ASP A 1 34 ? -10.798 -0.036 8.815 1.00 0.00 34 ASP A CA 15
ATOM 28572 C C . ASP A 1 34 ? -9.628 -0.626 9.604 1.00 0.00 34 ASP A C 15
ATOM 28573 O O . ASP A 1 34 ? -9.432 -0.295 10.772 1.00 0.00 34 ASP A O 15
ATOM 28582 N N . ILE A 1 35 ? -8.880 -1.491 8.934 1.00 0.00 35 ILE A N 15
ATOM 28583 C CA . ILE A 1 35 ? -7.735 -2.130 9.558 1.00 0.00 35 ILE A CA 15
ATOM 28584 C C . ILE A 1 35 ? -6.968 -1.098 10.386 1.00 0.00 35 ILE A C 15
ATOM 28585 O O . ILE A 1 35 ? -7.126 0.106 10.186 1.00 0.00 35 ILE A O 15
ATOM 28601 N N . LYS A 1 36 ? -6.153 -1.605 11.299 1.00 0.00 36 LYS A N 15
ATOM 28602 C CA . LYS A 1 36 ? -5.361 -0.742 12.158 1.00 0.00 36 LYS A CA 15
ATOM 28603 C C . LYS A 1 36 ? -4.269 -1.570 12.839 1.00 0.00 36 LYS A C 15
ATOM 28604 O O . LYS A 1 36 ? -4.201 -2.784 12.657 1.00 0.00 36 LYS A O 15
ATOM 28623 N N . ARG A 1 37 ? -3.440 -0.879 13.609 1.00 0.00 37 ARG A N 15
ATOM 28624 C CA . ARG A 1 37 ? -2.355 -1.535 14.317 1.00 0.00 37 ARG A CA 15
ATOM 28625 C C . ARG A 1 37 ? -2.906 -2.611 15.255 1.00 0.00 37 ARG A C 15
ATOM 28626 O O . ARG A 1 37 ? -3.940 -2.413 15.892 1.00 0.00 37 ARG A O 15
ATOM 28647 N N . GLY A 1 38 ? -2.192 -3.725 15.310 1.00 0.00 38 GLY A N 15
ATOM 28648 C CA . GLY A 1 38 ? -2.598 -4.833 16.159 1.00 0.00 38 GLY A CA 15
ATOM 28649 C C . GLY A 1 38 ? -3.141 -5.994 15.324 1.00 0.00 38 GLY A C 15
ATOM 28650 O O . GLY A 1 38 ? -3.065 -7.150 15.738 1.00 0.00 38 GLY A O 15
ATOM 28654 N N . ASP A 1 39 ? -3.678 -5.646 14.164 1.00 0.00 39 ASP A N 15
ATOM 28655 C CA . ASP A 1 39 ? -4.234 -6.645 13.267 1.00 0.00 39 ASP A CA 15
ATOM 28656 C C . ASP A 1 39 ? -3.094 -7.387 12.568 1.00 0.00 39 ASP A C 15
ATOM 28657 O O . ASP A 1 39 ? -1.922 -7.128 12.837 1.00 0.00 39 ASP A O 15
ATOM 28666 N N . LYS A 1 40 ? -3.477 -8.296 11.684 1.00 0.00 40 LYS A N 15
ATOM 28667 C CA . LYS A 1 40 ? -2.502 -9.079 10.944 1.00 0.00 40 LYS A CA 15
ATOM 28668 C C . LYS A 1 40 ? -2.898 -9.115 9.466 1.00 0.00 40 LYS A C 15
ATOM 28669 O O . LYS A 1 40 ? -4.081 -9.192 9.139 1.00 0.00 40 LYS A O 15
ATOM 28688 N N . ILE A 1 41 ? -1.886 -9.057 8.613 1.00 0.00 41 ILE A N 15
ATOM 28689 C CA . ILE A 1 41 ? -2.114 -9.082 7.179 1.00 0.00 41 ILE A CA 15
ATOM 28690 C C . ILE A 1 41 ? -1.262 -10.187 6.550 1.00 0.00 41 ILE A C 15
ATOM 28691 O O . ILE A 1 41 ? -0.055 -10.250 6.778 1.00 0.00 41 ILE A O 15
ATOM 28707 N N . ILE A 1 42 ? -1.924 -11.031 5.773 1.00 0.00 42 ILE A N 15
ATOM 28708 C CA . ILE A 1 42 ? -1.243 -12.130 5.110 1.00 0.00 42 ILE A CA 15
ATOM 28709 C C . ILE A 1 42 ? -1.265 -11.900 3.598 1.00 0.00 42 ILE A C 15
ATOM 28710 O O . ILE A 1 42 ? -2.332 -11.868 2.986 1.00 0.00 42 ILE A O 15
ATOM 28726 N N . PHE A 1 43 ? -0.075 -11.747 3.037 1.00 0.00 43 PHE A N 15
ATOM 28727 C CA . PHE A 1 43 ? 0.056 -11.521 1.608 1.00 0.00 43 PHE A CA 15
ATOM 28728 C C . PHE A 1 43 ? 0.048 -12.845 0.841 1.00 0.00 43 PHE A C 15
ATOM 28729 O O . PHE A 1 43 ? 0.878 -13.718 1.092 1.00 0.00 43 PHE A O 15
ATOM 28746 N N . ASN A 1 44 ? -0.899 -12.953 -0.080 1.00 0.00 44 ASN A N 15
ATOM 28747 C CA . ASN A 1 44 ? -1.027 -14.155 -0.885 1.00 0.00 44 ASN A CA 15
ATOM 28748 C C . ASN A 1 44 ? -1.365 -15.339 0.023 1.00 0.00 44 ASN A C 15
ATOM 28749 O O . ASN A 1 44 ? -1.276 -16.492 -0.394 1.00 0.00 44 ASN A O 15
ATOM 28760 N N . ASP A 1 45 ? -1.747 -15.012 1.249 1.00 0.00 45 ASP A N 15
ATOM 28761 C CA . ASP A 1 45 ? -2.100 -16.034 2.221 1.00 0.00 45 ASP A CA 15
ATOM 28762 C C . ASP A 1 45 ? -0.937 -17.018 2.364 1.00 0.00 45 ASP A C 15
ATOM 28763 O O . ASP A 1 45 ? -1.131 -18.230 2.286 1.00 0.00 45 ASP A O 15
ATOM 28772 N N . LEU A 1 46 ? 0.247 -16.459 2.572 1.00 0.00 46 LEU A N 15
ATOM 28773 C CA . LEU A 1 46 ? 1.441 -17.272 2.727 1.00 0.00 46 LEU A CA 15
ATOM 28774 C C . LEU A 1 46 ? 2.423 -16.556 3.656 1.00 0.00 46 LEU A C 15
ATOM 28775 O O . LEU A 1 46 ? 2.939 -17.154 4.599 1.00 0.00 46 LEU A O 15
ATOM 28791 N N . ILE A 1 47 ? 2.651 -15.286 3.358 1.00 0.00 47 ILE A N 15
ATOM 28792 C CA . ILE A 1 47 ? 3.562 -14.482 4.155 1.00 0.00 47 ILE A CA 15
ATOM 28793 C C . ILE A 1 47 ? 2.754 -13.586 5.097 1.00 0.00 47 ILE A C 15
ATOM 28794 O O . ILE A 1 47 ? 2.083 -12.657 4.652 1.00 0.00 47 ILE A O 15
ATOM 28810 N N . PRO A 1 48 ? 2.848 -13.906 6.415 1.00 0.00 48 PRO A N 15
ATOM 28811 C CA . PRO A 1 48 ? 2.134 -13.141 7.424 1.00 0.00 48 PRO A CA 15
ATOM 28812 C C . PRO A 1 48 ? 2.810 -11.790 7.668 1.00 0.00 48 PRO A C 15
ATOM 28813 O O . PRO A 1 48 ? 4.018 -11.654 7.483 1.00 0.00 48 PRO A O 15
ATOM 28824 N N . ALA A 1 49 ? 2.000 -10.826 8.079 1.00 0.00 49 ALA A N 15
ATOM 28825 C CA . ALA A 1 49 ? 2.505 -9.490 8.350 1.00 0.00 49 ALA A CA 15
ATOM 28826 C C . ALA A 1 49 ? 1.638 -8.831 9.425 1.00 0.00 49 ALA A C 15
ATOM 28827 O O . ALA A 1 49 ? 0.443 -9.108 9.520 1.00 0.00 49 ALA A O 15
ATOM 28834 N N . GLU A 1 50 ? 2.273 -7.970 10.206 1.00 0.00 50 GLU A N 15
ATOM 28835 C CA . GLU A 1 50 ? 1.575 -7.269 11.270 1.00 0.00 50 GLU A CA 15
ATOM 28836 C C . GLU A 1 50 ? 1.370 -5.800 10.893 1.00 0.00 50 GLU A C 15
ATOM 28837 O O . GLU A 1 50 ? 2.184 -5.221 10.174 1.00 0.00 50 GLU A O 15
ATOM 28849 N N . VAL A 1 51 ? 0.280 -5.240 11.394 1.00 0.00 51 VAL A N 15
ATOM 28850 C CA . VAL A 1 51 ? -0.042 -3.850 11.119 1.00 0.00 51 VAL A CA 15
ATOM 28851 C C . VAL A 1 51 ? 0.753 -2.949 12.066 1.00 0.00 51 VAL A C 15
ATOM 28852 O O . VAL A 1 51 ? 0.558 -2.993 13.280 1.00 0.00 51 VAL A O 15
ATOM 28865 N N . VAL A 1 52 ? 1.633 -2.154 11.476 1.00 0.00 52 VAL A N 15
ATOM 28866 C CA . VAL A 1 52 ? 2.459 -1.245 12.252 1.00 0.00 52 VAL A CA 15
ATOM 28867 C C . VAL A 1 52 ? 1.618 -0.040 12.682 1.00 0.00 52 VAL A C 15
ATOM 28868 O O . VAL A 1 52 ? 1.626 0.342 13.851 1.00 0.00 52 VAL A O 15
ATOM 28881 N N . GLU A 1 53 ? 0.914 0.525 11.712 1.00 0.00 53 GLU A N 15
ATOM 28882 C CA . GLU A 1 53 ? 0.070 1.678 11.975 1.00 0.00 53 GLU A CA 15
ATOM 28883 C C . GLU A 1 53 ? -0.726 2.050 10.723 1.00 0.00 53 GLU A C 15
ATOM 28884 O O . GLU A 1 53 ? -0.213 1.964 9.608 1.00 0.00 53 GLU A O 15
ATOM 28896 N N . VAL A 1 54 ? -1.967 2.457 10.948 1.00 0.00 54 VAL A N 15
ATOM 28897 C CA . VAL A 1 54 ? -2.839 2.842 9.851 1.00 0.00 54 VAL A CA 15
ATOM 28898 C C . VAL A 1 54 ? -3.303 4.285 10.058 1.00 0.00 54 VAL A C 15
ATOM 28899 O O . VAL A 1 54 ? -3.702 4.661 11.159 1.00 0.00 54 VAL A O 15
ATOM 28912 N N . LYS A 1 55 ? -3.237 5.055 8.982 1.00 0.00 55 LYS A N 15
ATOM 28913 C CA . LYS A 1 55 ? -3.646 6.448 9.031 1.00 0.00 55 LYS A CA 15
ATOM 28914 C C . LYS A 1 55 ? -4.347 6.816 7.722 1.00 0.00 55 LYS A C 15
ATOM 28915 O O . LYS A 1 55 ? -4.111 6.190 6.690 1.00 0.00 55 LYS A O 15
ATOM 28934 N N . LYS A 1 56 ? -5.195 7.831 7.807 1.00 0.00 56 LYS A N 15
ATOM 28935 C CA . LYS A 1 56 ? -5.932 8.290 6.642 1.00 0.00 56 LYS A CA 15
ATOM 28936 C C . LYS A 1 56 ? -5.678 9.784 6.439 1.00 0.00 56 LYS A C 15
ATOM 28937 O O . LYS A 1 56 ? -5.569 10.536 7.407 1.00 0.00 56 LYS A O 15
ATOM 28956 N N . TYR A 1 57 ? -5.590 10.171 5.175 1.00 0.00 57 TYR A N 15
ATOM 28957 C CA . TYR A 1 57 ? -5.351 11.563 4.833 1.00 0.00 57 TYR A CA 15
ATOM 28958 C C . TYR A 1 57 ? -6.202 11.987 3.634 1.00 0.00 57 TYR A C 15
ATOM 28959 O O . TYR A 1 57 ? -7.068 11.238 3.187 1.00 0.00 57 TYR A O 15
ATOM 28977 N N . GLU A 1 58 ? -5.925 13.188 3.148 1.00 0.00 58 GLU A N 15
ATOM 28978 C CA . GLU A 1 58 ? -6.654 13.722 2.010 1.00 0.00 58 GLU A CA 15
ATOM 28979 C C . GLU A 1 58 ? -5.689 14.061 0.873 1.00 0.00 58 GLU A C 15
ATOM 28980 O O . GLU A 1 58 ? -4.535 14.411 1.116 1.00 0.00 58 GLU A O 15
ATOM 28992 N N . THR A 1 59 ? -6.197 13.945 -0.346 1.00 0.00 59 THR A N 15
ATOM 28993 C CA . THR A 1 59 ? -5.394 14.235 -1.522 1.00 0.00 59 THR A CA 15
ATOM 28994 C C . THR A 1 59 ? -4.192 13.290 -1.593 1.00 0.00 59 THR A C 15
ATOM 28995 O O . THR A 1 59 ? -3.259 13.406 -0.801 1.00 0.00 59 THR A O 15
ATOM 29006 N N . PHE A 1 60 ? -4.255 12.376 -2.550 1.00 0.00 60 PHE A N 15
ATOM 29007 C CA . PHE A 1 60 ? -3.183 11.412 -2.736 1.00 0.00 60 PHE A CA 15
ATOM 29008 C C . PHE A 1 60 ? -1.817 12.100 -2.711 1.00 0.00 60 PHE A C 15
ATOM 29009 O O . PHE A 1 60 ? -0.814 11.482 -2.357 1.00 0.00 60 PHE A O 15
ATOM 29026 N N . ARG A 1 61 ? -1.822 13.369 -3.093 1.00 0.00 61 ARG A N 15
ATOM 29027 C CA . ARG A 1 61 ? -0.595 14.147 -3.119 1.00 0.00 61 ARG A CA 15
ATOM 29028 C C . ARG A 1 61 ? -0.057 14.338 -1.699 1.00 0.00 61 ARG A C 15
ATOM 29029 O O . ARG A 1 61 ? 1.143 14.209 -1.464 1.00 0.00 61 ARG A O 15
ATOM 29050 N N . GLN A 1 62 ? -0.972 14.643 -0.791 1.00 0.00 62 GLN A N 15
ATOM 29051 C CA . GLN A 1 62 ? -0.604 14.854 0.599 1.00 0.00 62 GLN A CA 15
ATOM 29052 C C . GLN A 1 62 ? 0.055 13.597 1.170 1.00 0.00 62 GLN A C 15
ATOM 29053 O O . GLN A 1 62 ? 1.110 13.676 1.798 1.00 0.00 62 GLN A O 15
ATOM 29067 N N . VAL A 1 63 ? -0.594 12.467 0.932 1.00 0.00 63 VAL A N 15
ATOM 29068 C CA . VAL A 1 63 ? -0.083 11.195 1.415 1.00 0.00 63 VAL A CA 15
ATOM 29069 C C . VAL A 1 63 ? 1.355 11.010 0.928 1.00 0.00 63 VAL A C 15
ATOM 29070 O O . VAL A 1 63 ? 2.162 10.365 1.596 1.00 0.00 63 VAL A O 15
ATOM 29083 N N . LEU A 1 64 ? 1.633 11.587 -0.231 1.00 0.00 64 LEU A N 15
ATOM 29084 C CA . LEU A 1 64 ? 2.960 11.494 -0.815 1.00 0.00 64 LEU A CA 15
ATOM 29085 C C . LEU A 1 64 ? 3.922 12.388 -0.030 1.00 0.00 64 LEU A C 15
ATOM 29086 O O . LEU A 1 64 ? 5.114 12.099 0.056 1.00 0.00 64 LEU A O 15
ATOM 29102 N N . ARG A 1 65 ? 3.367 13.457 0.524 1.00 0.00 65 ARG A N 15
ATOM 29103 C CA . ARG A 1 65 ? 4.161 14.395 1.299 1.00 0.00 65 ARG A CA 15
ATOM 29104 C C . ARG A 1 65 ? 4.318 13.896 2.737 1.00 0.00 65 ARG A C 15
ATOM 29105 O O . ARG A 1 65 ? 5.397 13.996 3.318 1.00 0.00 65 ARG A O 15
ATOM 29126 N N . GLU A 1 66 ? 3.225 13.370 3.269 1.00 0.00 66 GLU A N 15
ATOM 29127 C CA . GLU A 1 66 ? 3.227 12.856 4.628 1.00 0.00 66 GLU A CA 15
ATOM 29128 C C . GLU A 1 66 ? 4.037 11.560 4.704 1.00 0.00 66 GLU A C 15
ATOM 29129 O O . GLU A 1 66 ? 4.971 11.452 5.496 1.00 0.00 66 GLU A O 15
ATOM 29141 N N . GLU A 1 67 ? 3.650 10.608 3.868 1.00 0.00 67 GLU A N 15
ATOM 29142 C CA . GLU A 1 67 ? 4.328 9.323 3.830 1.00 0.00 67 GLU A CA 15
ATOM 29143 C C . GLU A 1 67 ? 5.384 9.313 2.723 1.00 0.00 67 GLU A C 15
ATOM 29144 O O . GLU A 1 67 ? 5.316 10.110 1.788 1.00 0.00 67 GLU A O 15
ATOM 29156 N N . PRO A 1 68 ? 6.361 8.379 2.869 1.00 0.00 68 PRO A N 15
ATOM 29157 C CA . PRO A 1 68 ? 7.430 8.255 1.893 1.00 0.00 68 PRO A CA 15
ATOM 29158 C C . PRO A 1 68 ? 6.929 7.581 0.613 1.00 0.00 68 PRO A C 15
ATOM 29159 O O . PRO A 1 68 ? 5.793 7.115 0.557 1.00 0.00 68 PRO A O 15
ATOM 29170 N N . ILE A 1 69 ? 7.803 7.551 -0.383 1.00 0.00 69 ILE A N 15
ATOM 29171 C CA . ILE A 1 69 ? 7.463 6.943 -1.657 1.00 0.00 69 ILE A CA 15
ATOM 29172 C C . ILE A 1 69 ? 8.362 5.727 -1.893 1.00 0.00 69 ILE A C 15
ATOM 29173 O O . ILE A 1 69 ? 7.904 4.698 -2.385 1.00 0.00 69 ILE A O 15
ATOM 29189 N N . ASP A 1 70 ? 9.626 5.887 -1.530 1.00 0.00 70 ASP A N 15
ATOM 29190 C CA . ASP A 1 70 ? 10.594 4.816 -1.695 1.00 0.00 70 ASP A CA 15
ATOM 29191 C C . ASP A 1 70 ? 10.082 3.559 -0.988 1.00 0.00 70 ASP A C 15
ATOM 29192 O O . ASP A 1 70 ? 10.404 2.442 -1.390 1.00 0.00 70 ASP A O 15
ATOM 29201 N N . LYS A 1 71 ? 9.293 3.783 0.052 1.00 0.00 71 LYS A N 15
ATOM 29202 C CA . LYS A 1 71 ? 8.733 2.683 0.818 1.00 0.00 71 LYS A CA 15
ATOM 29203 C C . LYS A 1 71 ? 7.519 2.117 0.078 1.00 0.00 71 LYS A C 15
ATOM 29204 O O . LYS A 1 71 ? 7.466 0.924 -0.215 1.00 0.00 71 LYS A O 15
ATOM 29223 N N . ILE A 1 72 ? 6.573 3.001 -0.203 1.00 0.00 72 ILE A N 15
ATOM 29224 C CA . ILE A 1 72 ? 5.363 2.605 -0.902 1.00 0.00 72 ILE A CA 15
ATOM 29225 C C . ILE A 1 72 ? 5.731 1.689 -2.071 1.00 0.00 72 ILE A C 15
ATOM 29226 O O . ILE A 1 72 ? 5.110 0.645 -2.265 1.00 0.00 72 ILE A O 15
ATOM 29242 N N . PHE A 1 73 ? 6.739 2.112 -2.818 1.00 0.00 73 PHE A N 15
ATOM 29243 C CA . PHE A 1 73 ? 7.198 1.343 -3.962 1.00 0.00 73 PHE A CA 15
ATOM 29244 C C . PHE A 1 73 ? 8.725 1.242 -3.979 1.00 0.00 73 PHE A C 15
ATOM 29245 O O . PHE A 1 73 ? 9.416 2.168 -3.557 1.00 0.00 73 PHE A O 15
ATOM 29262 N N . PRO A 1 74 ? 9.218 0.080 -4.485 1.00 0.00 74 PRO A N 15
ATOM 29263 C CA . PRO A 1 74 ? 10.650 -0.153 -4.563 1.00 0.00 74 PRO A CA 15
ATOM 29264 C C . PRO A 1 74 ? 11.276 0.650 -5.705 1.00 0.00 74 PRO A C 15
ATOM 29265 O O . PRO A 1 74 ? 12.474 0.928 -5.689 1.00 0.00 74 PRO A O 15
ATOM 29276 N N . ASP A 1 75 ? 10.437 1.001 -6.668 1.00 0.00 75 ASP A N 15
ATOM 29277 C CA . ASP A 1 75 ? 10.892 1.767 -7.816 1.00 0.00 75 ASP A CA 15
ATOM 29278 C C . ASP A 1 75 ? 11.280 3.176 -7.362 1.00 0.00 75 ASP A C 15
ATOM 29279 O O . ASP A 1 75 ? 11.927 3.914 -8.102 1.00 0.00 75 ASP A O 15
ATOM 29288 N N . LYS A 1 76 ? 10.867 3.506 -6.147 1.00 0.00 76 LYS A N 15
ATOM 29289 C CA . LYS A 1 76 ? 11.162 4.813 -5.586 1.00 0.00 76 LYS A CA 15
ATOM 29290 C C . LYS A 1 76 ? 11.055 5.872 -6.685 1.00 0.00 76 LYS A C 15
ATOM 29291 O O . LYS A 1 76 ? 12.047 6.507 -7.039 1.00 0.00 76 LYS A O 15
ATOM 29310 N N . PRO A 1 77 ? 9.810 6.033 -7.208 1.00 0.00 77 PRO A N 15
ATOM 29311 C CA . PRO A 1 77 ? 9.560 7.004 -8.260 1.00 0.00 77 PRO A CA 15
ATOM 29312 C C . PRO A 1 77 ? 9.548 8.428 -7.700 1.00 0.00 77 PRO A C 15
ATOM 29313 O O . PRO A 1 77 ? 9.534 8.621 -6.486 1.00 0.00 77 PRO A O 15
ATOM 29324 N N . SER A 1 78 ? 9.553 9.388 -8.613 1.00 0.00 78 SER A N 15
ATOM 29325 C CA . SER A 1 78 ? 9.542 10.789 -8.226 1.00 0.00 78 SER A CA 15
ATOM 29326 C C . SER A 1 78 ? 8.100 11.282 -8.088 1.00 0.00 78 SER A C 15
ATOM 29327 O O . SER A 1 78 ? 7.179 10.681 -8.639 1.00 0.00 78 SER A O 15
ATOM 29335 N N . PHE A 1 79 ? 7.950 12.372 -7.350 1.00 0.00 79 PHE A N 15
ATOM 29336 C CA . PHE A 1 79 ? 6.636 12.953 -7.132 1.00 0.00 79 PHE A CA 15
ATOM 29337 C C . PHE A 1 79 ? 5.862 13.065 -8.447 1.00 0.00 79 PHE A C 15
ATOM 29338 O O . PHE A 1 79 ? 4.652 12.843 -8.480 1.00 0.00 79 PHE A O 15
ATOM 29355 N N . GLU A 1 80 ? 6.590 13.409 -9.498 1.00 0.00 80 GLU A N 15
ATOM 29356 C CA . GLU A 1 80 ? 5.987 13.553 -10.812 1.00 0.00 80 GLU A CA 15
ATOM 29357 C C . GLU A 1 80 ? 5.689 12.178 -11.413 1.00 0.00 80 GLU A C 15
ATOM 29358 O O . GLU A 1 80 ? 4.618 11.962 -11.978 1.00 0.00 80 GLU A O 15
ATOM 29370 N N . LYS A 1 81 ? 6.656 11.283 -11.271 1.00 0.00 81 LYS A N 15
ATOM 29371 C CA . LYS A 1 81 ? 6.511 9.935 -11.792 1.00 0.00 81 LYS A CA 15
ATOM 29372 C C . LYS A 1 81 ? 5.349 9.240 -11.081 1.00 0.00 81 LYS A C 15
ATOM 29373 O O . LYS A 1 81 ? 4.515 8.604 -11.724 1.00 0.00 81 LYS A O 15
ATOM 29392 N N . ALA A 1 82 ? 5.331 9.385 -9.764 1.00 0.00 82 ALA A N 15
ATOM 29393 C CA . ALA A 1 82 ? 4.284 8.779 -8.959 1.00 0.00 82 ALA A CA 15
ATOM 29394 C C . ALA A 1 82 ? 2.950 9.461 -9.268 1.00 0.00 82 ALA A C 15
ATOM 29395 O O . ALA A 1 82 ? 1.896 8.829 -9.204 1.00 0.00 82 ALA A O 15
ATOM 29402 N N . LEU A 1 83 ? 3.038 10.742 -9.596 1.00 0.00 83 LEU A N 15
ATOM 29403 C CA . LEU A 1 83 ? 1.850 11.516 -9.914 1.00 0.00 83 LEU A CA 15
ATOM 29404 C C . LEU A 1 83 ? 1.216 10.966 -11.193 1.00 0.00 83 LEU A C 15
ATOM 29405 O O . LEU A 1 83 ? 0.019 10.686 -11.226 1.00 0.00 83 LEU A O 15
ATOM 29421 N N . LYS A 1 84 ? 2.047 10.827 -12.216 1.00 0.00 84 LYS A N 15
ATOM 29422 C CA . LYS A 1 84 ? 1.582 10.316 -13.494 1.00 0.00 84 LYS A CA 15
ATOM 29423 C C . LYS A 1 84 ? 1.286 8.820 -13.362 1.00 0.00 84 LYS A C 15
ATOM 29424 O O . LYS A 1 84 ? 0.336 8.317 -13.960 1.00 0.00 84 LYS A O 15
ATOM 29443 N N . ARG A 1 85 ? 2.117 8.152 -12.576 1.00 0.00 85 ARG A N 15
ATOM 29444 C CA . ARG A 1 85 ? 1.956 6.724 -12.359 1.00 0.00 85 ARG A CA 15
ATOM 29445 C C . ARG A 1 85 ? 0.561 6.425 -11.807 1.00 0.00 85 ARG A C 15
ATOM 29446 O O . ARG A 1 85 ? -0.086 5.469 -12.232 1.00 0.00 85 ARG A O 15
ATOM 29467 N N . PHE A 1 86 ? 0.138 7.261 -10.870 1.00 0.00 86 PHE A N 15
ATOM 29468 C CA . PHE A 1 86 ? -1.169 7.098 -10.256 1.00 0.00 86 PHE A CA 15
ATOM 29469 C C . PHE A 1 86 ? -2.286 7.357 -11.269 1.00 0.00 86 PHE A C 15
ATOM 29470 O O . PHE A 1 86 ? -3.298 6.658 -11.275 1.00 0.00 86 PHE A O 15
ATOM 29487 N N . HIS A 1 87 ? -2.065 8.364 -12.101 1.00 0.00 87 HIS A N 15
ATOM 29488 C CA . HIS A 1 87 ? -3.040 8.725 -13.116 1.00 0.00 87 HIS A CA 15
ATOM 29489 C C . HIS A 1 87 ? -2.685 8.038 -14.436 1.00 0.00 87 HIS A C 15
ATOM 29490 O O . HIS A 1 87 ? -2.890 8.604 -15.509 1.00 0.00 87 HIS A O 15
ATOM 29504 N N . ASN A 1 88 ? -2.158 6.828 -14.314 1.00 0.00 88 ASN A N 15
ATOM 29505 C CA . ASN A 1 88 ? -1.773 6.059 -15.485 1.00 0.00 88 ASN A CA 15
ATOM 29506 C C . ASN A 1 88 ? -2.58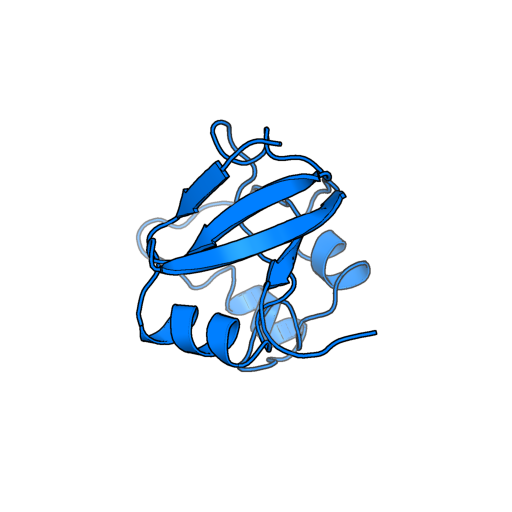9 4.766 -15.531 1.00 0.00 88 ASN A C 15
ATOM 29507 O O . ASN A 1 88 ? -3.413 4.579 -16.426 1.00 0.00 88 ASN A O 15
ATOM 29518 N N . MET A 1 89 ? -2.332 3.906 -14.557 1.00 0.00 89 MET A N 15
ATOM 29519 C CA . MET A 1 89 ? -3.033 2.635 -14.475 1.00 0.00 89 MET A CA 15
ATOM 29520 C C . MET A 1 89 ? -4.527 2.815 -14.752 1.00 0.00 89 MET A C 15
ATOM 29521 O O . MET A 1 89 ? -5.147 3.752 -14.252 1.00 0.00 89 MET A O 15
ATOM 29535 N N . TYR A 1 90 ? -5.062 1.902 -15.550 1.00 0.00 90 TYR A N 15
ATOM 29536 C CA . TYR A 1 90 ? -6.471 1.947 -15.899 1.00 0.00 90 TYR A CA 15
ATOM 29537 C C . TYR A 1 90 ? -7.325 2.332 -14.689 1.00 0.00 90 TYR A C 15
ATOM 29538 O O . TYR A 1 90 ? -7.609 1.495 -13.834 1.00 0.00 90 TYR A O 15
ATOM 29556 N N . PRO A 1 91 ? -7.719 3.633 -14.654 1.00 0.00 91 PRO A N 15
ATOM 29557 C CA . PRO A 1 91 ? -8.534 4.139 -13.563 1.00 0.00 91 PRO A CA 15
ATOM 29558 C C . PRO A 1 91 ? -9.983 3.668 -13.696 1.00 0.00 91 PRO A C 15
ATOM 29559 O O . PRO A 1 91 ? -10.426 2.792 -12.955 1.00 0.00 91 PRO A O 15
ATOM 29570 N N . LYS A 1 92 ? -10.683 4.269 -14.647 1.00 0.00 92 LYS A N 15
ATOM 29571 C CA . LYS A 1 92 ? -12.073 3.922 -14.888 1.00 0.00 92 LYS A CA 15
ATOM 29572 C C . LYS A 1 92 ? -12.472 4.376 -16.293 1.00 0.00 92 LYS A C 15
ATOM 29573 O O . LYS A 1 92 ? -12.571 3.560 -17.208 1.00 0.00 92 LYS A O 15
ATOM 29592 N N . TRP A 1 93 ? -12.691 5.676 -16.420 1.00 0.00 93 TRP A N 15
ATOM 29593 C CA . TRP A 1 93 ? -13.078 6.249 -17.698 1.00 0.00 93 TRP A CA 15
ATOM 29594 C C . TRP A 1 93 ? -13.068 7.772 -17.556 1.00 0.00 93 TRP A C 15
ATOM 29595 O O . TRP A 1 93 ? -14.075 8.370 -17.178 1.00 0.00 93 TRP A O 15
ATOM 29616 N N . LYS A 1 94 ? -11.921 8.356 -17.867 1.00 0.00 94 LYS A N 15
ATOM 29617 C CA . LYS A 1 94 ? -11.767 9.798 -17.779 1.00 0.00 94 LYS A CA 15
ATOM 29618 C C . LYS A 1 94 ? -12.409 10.297 -16.483 1.00 0.00 94 LYS A C 15
ATOM 29619 O O . LYS A 1 94 ? -13.092 11.321 -16.478 1.00 0.00 94 LYS A O 15
ATOM 29638 N N . GLU A 1 95 ? -12.168 9.551 -15.416 1.00 0.00 95 GLU A N 15
ATOM 29639 C CA . GLU A 1 95 ? -12.715 9.904 -14.116 1.00 0.00 95 GLU A CA 15
ATOM 29640 C C . GLU A 1 95 ? -11.892 9.257 -13.001 1.00 0.00 95 GLU A C 15
ATOM 29641 O O . GLU A 1 95 ? -12.014 8.059 -12.749 1.00 0.00 95 GLU A O 15
ATOM 29653 N N . TYR A 1 96 ? -11.072 10.078 -12.361 1.00 0.00 96 TYR A N 15
ATOM 29654 C CA . TYR A 1 96 ? -10.229 9.600 -11.278 1.00 0.00 96 TYR A CA 15
ATOM 29655 C C . TYR A 1 96 ? -9.627 10.769 -10.495 1.00 0.00 96 TYR A C 15
ATOM 29656 O O . TYR A 1 96 ? -9.342 11.821 -11.065 1.00 0.00 96 TYR A O 15
ATOM 29674 N N . ARG A 1 97 ? -9.451 10.545 -9.201 1.00 0.00 97 ARG A N 15
ATOM 29675 C CA . ARG A 1 97 ? -8.888 11.566 -8.335 1.00 0.00 97 ARG A CA 15
ATOM 29676 C C . ARG A 1 97 ? -8.870 11.080 -6.884 1.00 0.00 97 ARG A C 15
ATOM 29677 O O . ARG A 1 97 ? -7.896 11.297 -6.165 1.00 0.00 97 ARG A O 15
ATOM 29698 N N . TYR A 1 98 ? -9.959 10.433 -6.497 1.00 0.00 98 TYR A N 15
ATOM 29699 C CA . TYR A 1 98 ? -10.081 9.915 -5.145 1.00 0.00 98 TYR A CA 15
ATOM 29700 C C . TYR A 1 98 ? -8.933 8.957 -4.819 1.00 0.00 98 TYR A C 15
ATOM 29701 O O . TYR A 1 98 ? -8.041 8.750 -5.640 1.00 0.00 98 TYR A O 15
ATOM 29719 N N . GLY A 1 99 ? -8.993 8.399 -3.619 1.00 0.00 99 GLY A N 15
ATOM 29720 C CA . GLY A 1 99 ? -7.969 7.468 -3.175 1.00 0.00 99 GLY A CA 15
ATOM 29721 C C . GLY A 1 99 ? -6.933 8.171 -2.295 1.00 0.00 99 GLY A C 15
ATOM 29722 O O . GLY A 1 99 ? -6.233 9.073 -2.754 1.00 0.00 99 GLY A O 15
ATOM 29726 N N . VAL A 1 100 ? -6.868 7.732 -1.047 1.00 0.00 100 VAL A N 15
ATOM 29727 C CA . VAL A 1 100 ? -5.930 8.308 -0.099 1.00 0.00 100 VAL A CA 15
ATOM 29728 C C . VAL A 1 100 ? -5.950 7.489 1.193 1.00 0.00 100 VAL A C 15
ATOM 29729 O O . VAL A 1 100 ? -6.816 7.686 2.044 1.00 0.00 100 VAL A O 15
ATOM 29742 N N . LEU A 1 101 ? -4.985 6.588 1.300 1.00 0.00 101 LEU A N 15
ATOM 29743 C CA . LEU A 1 101 ? -4.880 5.738 2.474 1.00 0.00 101 LEU A CA 15
ATOM 29744 C C . LEU A 1 101 ? -3.453 5.197 2.582 1.00 0.00 101 LEU A C 15
ATOM 29745 O O . LEU A 1 101 ? -2.915 4.659 1.615 1.00 0.00 101 LEU A O 15
ATOM 29761 N N . ALA A 1 102 ? -2.881 5.357 3.766 1.00 0.00 102 ALA A N 15
ATOM 29762 C CA . ALA A 1 102 ? -1.527 4.891 4.012 1.00 0.00 102 ALA A CA 15
ATOM 29763 C C . ALA A 1 102 ? -1.556 3.798 5.082 1.00 0.00 102 ALA A C 15
ATOM 29764 O O . ALA A 1 102 ? -1.869 4.067 6.241 1.00 0.00 102 ALA A O 15
ATOM 29771 N N . ILE A 1 103 ? -1.224 2.588 4.656 1.00 0.00 103 ILE A N 15
ATOM 29772 C CA . ILE A 1 103 ? -1.207 1.453 5.563 1.00 0.00 103 ILE A CA 15
ATOM 29773 C C . ILE A 1 103 ? 0.241 1.032 5.820 1.00 0.00 103 ILE A C 15
ATOM 29774 O O . ILE A 1 103 ? 1.025 0.888 4.882 1.00 0.00 103 ILE A O 15
ATOM 29790 N N . LYS A 1 104 ? 0.553 0.846 7.094 1.00 0.00 104 LYS A N 15
ATOM 29791 C CA . LYS A 1 104 ? 1.893 0.444 7.485 1.00 0.00 104 LYS A CA 15
ATOM 29792 C C . LYS A 1 104 ? 1.843 -0.959 8.093 1.00 0.00 104 LYS A C 15
ATOM 29793 O O . LYS A 1 104 ? 1.178 -1.178 9.105 1.00 0.00 104 LYS A O 15
ATOM 29812 N N . PHE A 1 105 ? 2.554 -1.874 7.450 1.00 0.00 105 PHE A N 15
ATOM 29813 C CA . PHE A 1 105 ? 2.599 -3.250 7.914 1.00 0.00 105 PHE A CA 15
ATOM 29814 C C . PHE A 1 105 ? 4.035 -3.777 7.929 1.00 0.00 105 PHE A C 15
ATOM 29815 O O . PHE A 1 105 ? 4.857 -3.372 7.109 1.00 0.00 105 PHE A O 15
ATOM 29832 N N . ARG A 1 106 ? 4.293 -4.672 8.872 1.00 0.00 106 ARG A N 15
ATOM 29833 C CA . ARG A 1 106 ? 5.616 -5.258 9.005 1.00 0.00 106 ARG A CA 15
ATOM 29834 C C . ARG A 1 106 ? 5.549 -6.772 8.792 1.00 0.00 106 ARG A C 15
ATOM 29835 O O . ARG A 1 106 ? 4.934 -7.487 9.581 1.00 0.00 106 ARG A O 15
ATOM 29856 N N . VAL A 1 107 ? 6.191 -7.215 7.721 1.00 0.00 107 VAL A N 15
ATOM 29857 C CA . VAL A 1 107 ? 6.212 -8.631 7.394 1.00 0.00 107 VAL A CA 15
ATOM 29858 C C . VAL A 1 107 ? 6.821 -9.410 8.562 1.00 0.00 107 VAL A C 15
ATOM 29859 O O . VAL A 1 107 ? 7.915 -9.091 9.022 1.00 0.00 107 VAL A O 15
ATOM 29872 N N . LEU A 1 108 ? 6.085 -10.418 9.006 1.00 0.00 108 LEU A N 15
ATOM 29873 C CA . LEU A 1 108 ? 6.538 -11.246 10.111 1.00 0.00 108 LEU A CA 15
ATOM 29874 C C . LEU A 1 108 ? 7.349 -12.421 9.563 1.00 0.00 108 LEU A C 15
ATOM 29875 O O . LEU A 1 108 ? 6.837 -13.224 8.784 1.00 0.00 108 LEU A O 15
ATOM 29891 N N . GLY A 1 109 ? 8.601 -12.486 9.991 1.00 0.00 109 GLY A N 15
ATOM 29892 C CA . GLY A 1 109 ? 9.488 -13.550 9.553 1.00 0.00 109 GLY A CA 15
ATOM 29893 C C . GLY A 1 109 ? 10.858 -12.995 9.158 1.00 0.00 109 GLY A C 15
ATOM 29894 O O . GLY A 1 109 ? 11.716 -12.783 10.013 1.00 0.00 109 GLY A O 15
ATOM 29898 N N . ARG A 1 110 ? 11.020 -12.775 7.862 1.00 0.00 110 ARG A N 15
ATOM 29899 C CA . ARG A 1 110 ? 12.270 -12.248 7.342 1.00 0.00 110 ARG A CA 15
ATOM 29900 C C . ARG A 1 110 ? 12.792 -11.131 8.248 1.00 0.00 110 ARG A C 15
ATOM 29901 O O . ARG A 1 110 ? 12.021 -10.498 8.967 1.00 0.00 110 ARG A O 15
ATOM 29922 N N . ASP A 1 111 ? 14.099 -10.923 8.184 1.00 0.00 111 ASP A N 15
ATOM 29923 C CA . ASP A 1 111 ? 14.734 -9.893 8.990 1.00 0.00 111 ASP A CA 15
ATOM 29924 C C . ASP A 1 111 ? 14.562 -8.537 8.303 1.00 0.00 111 ASP A C 15
ATOM 29925 O O . ASP A 1 111 ? 14.601 -8.448 7.077 1.00 0.00 111 ASP A O 15
ATOM 29934 N N . LYS A 1 112 ? 14.376 -7.513 9.124 1.00 0.00 112 LYS A N 15
ATOM 29935 C CA . LYS A 1 112 ? 14.198 -6.165 8.611 1.00 0.00 112 LYS A CA 15
ATOM 29936 C C . LYS A 1 112 ? 15.351 -5.828 7.664 1.00 0.00 112 LYS A C 15
ATOM 29937 O O . LYS A 1 112 ? 16.278 -6.621 7.503 1.00 0.00 112 LYS A O 15
ATOM 29956 N N . GLU A 1 113 ? 15.256 -4.652 7.062 1.00 0.00 113 GLU A N 15
ATOM 29957 C CA . GLU A 1 113 ? 16.281 -4.200 6.136 1.00 0.00 113 GLU A CA 15
ATOM 29958 C C . GLU A 1 113 ? 17.138 -3.111 6.782 1.00 0.00 113 GLU A C 15
ATOM 29959 O O . GLU A 1 113 ? 16.880 -1.922 6.598 1.00 0.00 113 GLU A O 15
ATOM 29971 N N . MET A 1 1 ? -5.737 -11.692 16.932 1.00 0.00 1 MET A N 16
ATOM 29972 C CA . MET A 1 1 ? -5.965 -10.561 16.049 1.00 0.00 1 MET A CA 16
ATOM 29973 C C . MET A 1 1 ? -6.593 -11.014 14.729 1.00 0.00 1 MET A C 16
ATOM 29974 O O . MET A 1 1 ? -6.561 -12.198 14.396 1.00 0.00 1 MET A O 16
ATOM 29988 N N . LYS A 1 2 ? -7.149 -10.048 14.013 1.00 0.00 2 LYS A N 16
ATOM 29989 C CA . LYS A 1 2 ? -7.783 -10.332 12.737 1.00 0.00 2 LYS A CA 16
ATOM 29990 C C . LYS A 1 2 ? -6.706 -10.614 11.688 1.00 0.00 2 LYS A C 16
ATOM 29991 O O . LYS A 1 2 ? -5.556 -10.207 11.849 1.00 0.00 2 LYS A O 16
ATOM 30010 N N . VAL A 1 3 ? -7.115 -11.308 10.637 1.00 0.00 3 VAL A N 16
ATOM 30011 C CA . VAL A 1 3 ? -6.199 -11.649 9.562 1.00 0.00 3 VAL A CA 16
ATOM 30012 C C . VAL A 1 3 ? -6.800 -11.206 8.226 1.00 0.00 3 VAL A C 16
ATOM 30013 O O . VAL A 1 3 ? -7.927 -11.571 7.896 1.00 0.00 3 VAL A O 16
ATOM 30026 N N . TYR A 1 4 ? -6.019 -10.425 7.493 1.00 0.00 4 TYR A N 16
ATOM 30027 C CA . TYR A 1 4 ? -6.460 -9.928 6.201 1.00 0.00 4 TYR A CA 16
ATOM 30028 C C . TYR A 1 4 ? -5.646 -10.553 5.066 1.00 0.00 4 TYR A C 16
ATOM 30029 O O . TYR A 1 4 ? -4.507 -10.157 4.823 1.00 0.00 4 TYR A O 16
ATOM 30047 N N . ARG A 1 5 ? -6.261 -11.521 4.402 1.00 0.00 5 ARG A N 16
ATOM 30048 C CA . ARG A 1 5 ? -5.608 -12.205 3.300 1.00 0.00 5 ARG A CA 16
ATOM 30049 C C . ARG A 1 5 ? -5.717 -11.373 2.020 1.00 0.00 5 ARG A C 16
ATOM 30050 O O . ARG A 1 5 ? -6.778 -11.317 1.400 1.00 0.00 5 ARG A O 16
ATOM 30071 N N . LEU A 1 6 ? -4.605 -10.748 1.662 1.00 0.00 6 LEU A N 16
ATOM 30072 C CA . LEU A 1 6 ? -4.563 -9.922 0.467 1.00 0.00 6 LEU A CA 16
ATOM 30073 C C . LEU A 1 6 ? -3.813 -10.669 -0.638 1.00 0.00 6 LEU A C 16
ATOM 30074 O O . LEU A 1 6 ? -2.652 -11.036 -0.466 1.00 0.00 6 LEU A O 16
ATOM 30090 N N . TYR A 1 7 ? -4.508 -10.871 -1.748 1.00 0.00 7 TYR A N 16
ATOM 30091 C CA . TYR A 1 7 ? -3.922 -11.568 -2.881 1.00 0.00 7 TYR A CA 16
ATOM 30092 C C . TYR A 1 7 ? -3.078 -10.617 -3.732 1.00 0.00 7 TYR A C 16
ATOM 30093 O O . TYR A 1 7 ? -3.597 -9.651 -4.289 1.00 0.00 7 TYR A O 16
ATOM 30111 N N . LEU A 1 8 ? -1.792 -10.925 -3.807 1.00 0.00 8 LEU A N 16
ATOM 30112 C CA . LEU A 1 8 ? -0.871 -10.110 -4.581 1.00 0.00 8 LEU A CA 16
ATOM 30113 C C . LEU A 1 8 ? -0.164 -10.989 -5.615 1.00 0.00 8 LEU A C 16
ATOM 30114 O O . LEU A 1 8 ? -0.402 -12.195 -5.676 1.00 0.00 8 LEU A O 16
ATOM 30130 N N . LYS A 1 9 ? 0.690 -10.352 -6.402 1.00 0.00 9 LYS A N 16
ATOM 30131 C CA . LYS A 1 9 ? 1.433 -11.061 -7.430 1.00 0.00 9 LYS A CA 16
ATOM 30132 C C . LYS A 1 9 ? 2.829 -11.399 -6.903 1.00 0.00 9 LYS A C 16
ATOM 30133 O O . LYS A 1 9 ? 3.270 -10.840 -5.900 1.00 0.00 9 LYS A O 16
ATOM 30152 N N . ASP A 1 10 ? 3.485 -12.313 -7.603 1.00 0.00 10 ASP A N 16
ATOM 30153 C CA . ASP A 1 10 ? 4.822 -12.732 -7.218 1.00 0.00 10 ASP A CA 16
ATOM 30154 C C . ASP A 1 10 ? 5.780 -11.547 -7.346 1.00 0.00 10 ASP A C 16
ATOM 30155 O O . ASP A 1 10 ? 6.682 -11.381 -6.525 1.00 0.00 10 ASP A O 16
ATOM 30164 N N . GLU A 1 11 ? 5.553 -10.752 -8.381 1.00 0.00 11 GLU A N 16
ATOM 30165 C CA . GLU A 1 11 ? 6.385 -9.586 -8.627 1.00 0.00 11 GLU A CA 16
ATOM 30166 C C . GLU A 1 11 ? 6.253 -8.587 -7.475 1.00 0.00 11 GLU A C 16
ATOM 30167 O O . GLU A 1 11 ? 7.254 -8.092 -6.960 1.00 0.00 11 GLU A O 16
ATOM 30179 N N . TYR A 1 12 ? 5.009 -8.321 -7.105 1.00 0.00 12 TYR A N 16
ATOM 30180 C CA . TYR A 1 12 ? 4.733 -7.391 -6.023 1.00 0.00 12 TYR A CA 16
ATOM 30181 C C . TYR A 1 12 ? 5.040 -8.022 -4.664 1.00 0.00 12 TYR A C 16
ATOM 30182 O O . TYR A 1 12 ? 5.638 -7.383 -3.800 1.00 0.00 12 TYR A O 16
ATOM 30200 N N . LEU A 1 13 ? 4.619 -9.270 -4.518 1.00 0.00 13 LEU A N 16
ATOM 30201 C CA . LEU A 1 13 ? 4.841 -9.995 -3.279 1.00 0.00 13 LEU A CA 16
ATOM 30202 C C . LEU A 1 13 ? 6.344 -10.069 -3.000 1.00 0.00 13 LEU A C 16
ATOM 30203 O O . LEU A 1 13 ? 6.786 -9.798 -1.885 1.00 0.00 13 LEU A O 16
ATOM 30219 N N . GLU A 1 14 ? 7.087 -10.439 -4.033 1.00 0.00 14 GLU A N 16
ATOM 30220 C CA . GLU A 1 14 ? 8.531 -10.553 -3.913 1.00 0.00 14 GLU A CA 16
ATOM 30221 C C . GLU A 1 14 ? 9.098 -9.346 -3.163 1.00 0.00 14 GLU A C 16
ATOM 30222 O O . GLU A 1 14 ? 9.903 -9.502 -2.246 1.00 0.00 14 GLU A O 16
ATOM 30234 N N . MET A 1 15 ? 8.656 -8.169 -3.581 1.00 0.00 15 MET A N 16
ATOM 30235 C CA . MET A 1 15 ? 9.110 -6.935 -2.961 1.00 0.00 15 MET A CA 16
ATOM 30236 C C . MET A 1 15 ? 8.752 -6.906 -1.474 1.00 0.00 15 MET A C 16
ATOM 30237 O O . MET A 1 15 ? 9.566 -6.504 -0.644 1.00 0.00 15 MET A O 16
ATOM 30251 N N . VAL A 1 16 ? 7.534 -7.338 -1.182 1.00 0.00 16 VAL A N 16
ATOM 30252 C CA . VAL A 1 16 ? 7.059 -7.366 0.191 1.00 0.00 16 VAL A CA 16
ATOM 30253 C C . VAL A 1 16 ? 7.993 -8.239 1.031 1.00 0.00 16 VAL A C 16
ATOM 30254 O O . VAL A 1 16 ? 8.387 -7.853 2.131 1.00 0.00 16 VAL A O 16
ATOM 30267 N N . LYS A 1 17 ? 8.319 -9.400 0.482 1.00 0.00 17 LYS A N 16
ATOM 30268 C CA . LYS A 1 17 ? 9.199 -10.331 1.167 1.00 0.00 17 LYS A CA 16
ATOM 30269 C C . LYS A 1 17 ? 10.535 -9.644 1.458 1.00 0.00 17 LYS A C 16
ATOM 30270 O O . LYS A 1 17 ? 11.097 -9.805 2.541 1.00 0.00 17 LYS A O 16
ATOM 30289 N N . SER A 1 18 ? 11.004 -8.892 0.473 1.00 0.00 18 SER A N 16
ATOM 30290 C CA . SER A 1 18 ? 12.263 -8.180 0.610 1.00 0.00 18 SER A CA 16
ATOM 30291 C C . SER A 1 18 ? 12.195 -7.220 1.800 1.00 0.00 18 SER A C 16
ATOM 30292 O O . SER A 1 18 ? 13.206 -6.959 2.450 1.00 0.00 18 SER A O 16
ATOM 30300 N N . GLY A 1 19 ? 10.993 -6.722 2.049 1.00 0.00 19 GLY A N 16
ATOM 30301 C CA . GLY A 1 19 ? 10.780 -5.797 3.149 1.00 0.00 19 GLY A CA 16
ATOM 30302 C C . GLY A 1 19 ? 10.529 -4.379 2.632 1.00 0.00 19 GLY A C 16
ATOM 30303 O O . GLY A 1 19 ? 9.966 -3.546 3.341 1.00 0.00 19 GLY A O 16
ATOM 30307 N N . LYS A 1 20 ? 10.960 -4.148 1.401 1.00 0.00 20 LYS A N 16
ATOM 30308 C CA . LYS A 1 20 ? 10.789 -2.844 0.781 1.00 0.00 20 LYS A CA 16
ATOM 30309 C C . LYS A 1 20 ? 9.351 -2.369 0.991 1.00 0.00 20 LYS A C 16
ATOM 30310 O O . LYS A 1 20 ? 9.123 -1.229 1.394 1.00 0.00 20 LYS A O 16
ATOM 30329 N N . LYS A 1 21 ? 8.417 -3.266 0.709 1.00 0.00 21 LYS A N 16
ATOM 30330 C CA . LYS A 1 21 ? 7.007 -2.952 0.862 1.00 0.00 21 LYS A CA 16
ATOM 30331 C C . LYS A 1 21 ? 6.695 -2.734 2.344 1.00 0.00 21 LYS A C 16
ATOM 30332 O O . LYS A 1 21 ? 6.861 -3.642 3.157 1.00 0.00 21 LYS A O 16
ATOM 30351 N N . ARG A 1 22 ? 6.250 -1.524 2.651 1.00 0.00 22 ARG A N 16
ATOM 30352 C CA . ARG A 1 22 ? 5.914 -1.176 4.020 1.00 0.00 22 ARG A CA 16
ATOM 30353 C C . ARG A 1 22 ? 4.588 -0.413 4.064 1.00 0.00 22 ARG A C 16
ATOM 30354 O O . ARG A 1 22 ? 3.727 -0.704 4.893 1.00 0.00 22 ARG A O 16
ATOM 30375 N N . ILE A 1 23 ? 4.465 0.549 3.161 1.00 0.00 23 ILE A N 16
ATOM 30376 C CA . ILE A 1 23 ? 3.259 1.355 3.086 1.00 0.00 23 ILE A CA 16
ATOM 30377 C C . ILE A 1 23 ? 2.596 1.148 1.723 1.00 0.00 23 ILE A C 16
ATOM 30378 O O . ILE A 1 23 ? 3.143 1.545 0.695 1.00 0.00 23 ILE A O 16
ATOM 30394 N N . GLU A 1 24 ? 1.427 0.526 1.758 1.00 0.00 24 GLU A N 16
ATOM 30395 C CA . GLU A 1 24 ? 0.683 0.261 0.538 1.00 0.00 24 GLU A CA 16
ATOM 30396 C C . GLU A 1 24 ? -0.550 1.163 0.461 1.00 0.00 24 GLU A C 16
ATOM 30397 O O . GLU A 1 24 ? -1.468 1.035 1.270 1.00 0.00 24 GLU A O 16
ATOM 30409 N N . VAL A 1 25 ? -0.532 2.055 -0.518 1.00 0.00 25 VAL A N 16
ATOM 30410 C CA . VAL A 1 25 ? -1.637 2.978 -0.711 1.00 0.00 25 VAL A CA 16
ATOM 30411 C C . VAL A 1 25 ? -2.500 2.496 -1.879 1.00 0.00 25 VAL A C 16
ATOM 30412 O O . VAL A 1 25 ? -1.979 2.002 -2.878 1.00 0.00 25 VAL A O 16
ATOM 30425 N N . ARG A 1 26 ? -3.805 2.658 -1.716 1.00 0.00 26 ARG A N 16
ATOM 30426 C CA . ARG A 1 26 ? -4.745 2.246 -2.745 1.00 0.00 26 ARG A CA 16
ATOM 30427 C C . ARG A 1 26 ? -6.122 2.858 -2.481 1.00 0.00 26 ARG A C 16
ATOM 30428 O O . ARG A 1 26 ? -6.636 3.616 -3.303 1.00 0.00 26 ARG A O 16
ATOM 30449 N N . VAL A 1 27 ? -6.680 2.507 -1.332 1.00 0.00 27 VAL A N 16
ATOM 30450 C CA . VAL A 1 27 ? -7.988 3.012 -0.950 1.00 0.00 27 VAL A CA 16
ATOM 30451 C C . VAL A 1 27 ? -8.315 2.546 0.471 1.00 0.00 27 VAL A C 16
ATOM 30452 O O . VAL A 1 27 ? -7.865 1.484 0.898 1.00 0.00 27 VAL A O 16
ATOM 30465 N N . ALA A 1 28 ? -9.095 3.363 1.162 1.00 0.00 28 ALA A N 16
ATOM 30466 C CA . ALA A 1 28 ? -9.488 3.048 2.525 1.00 0.00 28 ALA A CA 16
ATOM 30467 C C . ALA A 1 28 ? -10.779 2.228 2.503 1.00 0.00 28 ALA A C 16
ATOM 30468 O O . ALA A 1 28 ? -11.760 2.591 3.151 1.00 0.00 28 ALA A O 16
ATOM 30475 N N . TYR A 1 29 ? -10.738 1.139 1.751 1.00 0.00 29 TYR A N 16
ATOM 30476 C CA . TYR A 1 29 ? -11.893 0.264 1.635 1.00 0.00 29 TYR A CA 16
ATOM 30477 C C . TYR A 1 29 ? -12.518 -0.002 3.006 1.00 0.00 29 TYR A C 16
ATOM 30478 O O . TYR A 1 29 ? -11.856 0.143 4.033 1.00 0.00 29 TYR A O 16
ATOM 30496 N N . PRO A 1 30 ? -13.819 -0.397 2.978 1.00 0.00 30 PRO A N 16
ATOM 30497 C CA . PRO A 1 30 ? -14.540 -0.685 4.206 1.00 0.00 30 PRO A CA 16
ATOM 30498 C C . PRO A 1 30 ? -14.108 -2.030 4.793 1.00 0.00 30 PRO A C 16
ATOM 30499 O O . PRO A 1 30 ? -14.410 -2.334 5.946 1.00 0.00 30 PRO A O 16
ATOM 30510 N N . GLN A 1 31 ? -13.409 -2.801 3.973 1.00 0.00 31 GLN A N 16
ATOM 30511 C CA . GLN A 1 31 ? -12.933 -4.107 4.396 1.00 0.00 31 GLN A CA 16
ATOM 30512 C C . GLN A 1 31 ? -11.429 -4.059 4.674 1.00 0.00 31 GLN A C 16
ATOM 30513 O O . GLN A 1 31 ? -10.836 -5.059 5.073 1.00 0.00 31 GLN A O 16
ATOM 30527 N N . LEU A 1 32 ? -10.856 -2.885 4.451 1.00 0.00 32 LEU A N 16
ATOM 30528 C CA . LEU A 1 32 ? -9.432 -2.694 4.672 1.00 0.00 32 LEU A CA 16
ATOM 30529 C C . LEU A 1 32 ? -9.227 -1.633 5.755 1.00 0.00 32 LEU A C 16
ATOM 30530 O O . LEU A 1 32 ? -8.541 -1.878 6.747 1.00 0.00 32 LEU A O 16
ATOM 30546 N N . LYS A 1 33 ? -9.834 -0.477 5.530 1.00 0.00 33 LYS A N 16
ATOM 30547 C CA . LYS A 1 33 ? -9.727 0.622 6.474 1.00 0.00 33 LYS A CA 16
ATOM 30548 C C . LYS A 1 33 ? -9.948 0.093 7.893 1.00 0.00 33 LYS A C 16
ATOM 30549 O O . LYS A 1 33 ? -9.317 0.561 8.839 1.00 0.00 33 LYS A O 16
ATOM 30568 N N . ASP A 1 34 ? -10.847 -0.875 7.995 1.00 0.00 34 ASP A N 16
ATOM 30569 C CA . ASP A 1 34 ? -11.160 -1.472 9.282 1.00 0.00 34 ASP A CA 16
ATOM 30570 C C . ASP A 1 34 ? -9.863 -1.909 9.966 1.00 0.00 34 ASP A C 16
ATOM 30571 O O . ASP A 1 34 ? -9.734 -1.804 11.185 1.00 0.00 34 ASP A O 16
ATOM 30580 N N . ILE A 1 35 ? -8.934 -2.388 9.152 1.00 0.00 35 ILE A N 16
ATOM 30581 C CA . ILE A 1 35 ? -7.652 -2.841 9.663 1.00 0.00 35 ILE A CA 16
ATOM 30582 C C . ILE A 1 35 ? -7.164 -1.868 10.738 1.00 0.00 35 ILE A C 16
ATOM 30583 O O . ILE A 1 35 ? -7.561 -0.704 10.753 1.00 0.00 35 ILE A O 16
ATOM 30599 N N . LYS A 1 36 ? -6.311 -2.381 11.613 1.00 0.00 36 LYS A N 16
ATOM 30600 C CA . LYS A 1 36 ? -5.766 -1.572 12.689 1.00 0.00 36 LYS A CA 16
ATOM 30601 C C . LYS A 1 36 ? -4.591 -2.312 13.333 1.00 0.00 36 LYS A C 16
ATOM 30602 O O . LYS A 1 36 ? -4.339 -3.475 13.019 1.00 0.00 36 LYS A O 16
ATOM 30621 N N . ARG A 1 37 ? -3.905 -1.608 14.221 1.00 0.00 37 ARG A N 16
ATOM 30622 C CA . ARG A 1 37 ? -2.763 -2.184 14.911 1.00 0.00 37 ARG A CA 16
ATOM 30623 C C . ARG A 1 37 ? -3.186 -3.433 15.686 1.00 0.00 37 ARG A C 16
ATOM 30624 O O . ARG A 1 37 ? -4.187 -3.415 16.401 1.00 0.00 37 ARG A O 16
ATOM 30645 N N . GLY A 1 38 ? -2.402 -4.488 15.519 1.00 0.00 38 GLY A N 16
ATOM 30646 C CA . GLY A 1 38 ? -2.683 -5.743 16.195 1.00 0.00 38 GLY A CA 16
ATOM 30647 C C . GLY A 1 38 ? -3.150 -6.809 15.201 1.00 0.00 38 GLY A C 16
ATOM 30648 O O . GLY A 1 38 ? -2.807 -7.982 15.336 1.00 0.00 38 GLY A O 16
ATOM 30652 N N . ASP A 1 39 ? -3.925 -6.361 14.224 1.00 0.00 39 ASP A N 16
ATOM 30653 C CA . ASP A 1 39 ? -4.443 -7.262 13.208 1.00 0.00 39 ASP A CA 16
ATOM 30654 C C . ASP A 1 39 ? -3.274 -7.925 12.478 1.00 0.00 39 ASP A C 16
ATOM 30655 O O . ASP A 1 39 ? -2.116 -7.723 12.840 1.00 0.00 39 ASP A O 16
ATOM 30664 N N . LYS A 1 40 ? -3.617 -8.705 11.463 1.00 0.00 40 LYS A N 16
ATOM 30665 C CA . LYS A 1 40 ? -2.611 -9.399 10.678 1.00 0.00 40 LYS A CA 16
ATOM 30666 C C . LYS A 1 40 ? -2.985 -9.326 9.196 1.00 0.00 40 LYS A C 16
ATOM 30667 O O . LYS A 1 40 ? -4.164 -9.342 8.849 1.00 0.00 40 LYS A O 16
ATOM 30686 N N . ILE A 1 41 ? -1.958 -9.247 8.363 1.00 0.00 41 ILE A N 16
ATOM 30687 C CA . ILE A 1 41 ? -2.164 -9.171 6.927 1.00 0.00 41 ILE A CA 16
ATOM 30688 C C . ILE A 1 41 ? -1.395 -10.304 6.245 1.00 0.00 41 ILE A C 16
ATOM 30689 O O . ILE A 1 41 ? -0.193 -10.457 6.454 1.00 0.00 41 ILE A O 16
ATOM 30705 N N . ILE A 1 42 ? -2.121 -11.070 5.444 1.00 0.00 42 ILE A N 16
ATOM 30706 C CA . ILE A 1 42 ? -1.523 -12.186 4.730 1.00 0.00 42 ILE A CA 16
ATOM 30707 C C . ILE A 1 42 ? -1.441 -11.847 3.240 1.00 0.00 42 ILE A C 16
ATOM 30708 O O . ILE A 1 42 ? -2.464 -11.632 2.592 1.00 0.00 42 ILE A O 16
ATOM 30724 N N . PHE A 1 43 ? -0.215 -11.812 2.741 1.00 0.00 43 PHE A N 16
ATOM 30725 C CA . PHE A 1 43 ? 0.014 -11.503 1.339 1.00 0.00 43 PHE A CA 16
ATOM 30726 C C . PHE A 1 43 ? 0.123 -12.782 0.507 1.00 0.00 43 PHE A C 16
ATOM 30727 O O . PHE A 1 43 ? 0.973 -13.630 0.774 1.00 0.00 43 PHE A O 16
ATOM 30744 N N . ASN A 1 44 ? -0.750 -12.881 -0.485 1.00 0.00 44 ASN A N 16
ATOM 30745 C CA . ASN A 1 44 ? -0.763 -14.043 -1.358 1.00 0.00 44 ASN A CA 16
ATOM 30746 C C . ASN A 1 44 ? -1.033 -15.298 -0.525 1.00 0.00 44 ASN A C 16
ATOM 30747 O O . ASN A 1 44 ? -0.749 -16.411 -0.965 1.00 0.00 44 ASN A O 16
ATOM 30758 N N . ASP A 1 45 ? -1.578 -15.076 0.662 1.00 0.00 45 ASP A N 16
ATOM 30759 C CA . ASP A 1 45 ? -1.890 -16.176 1.559 1.00 0.00 45 ASP A CA 16
ATOM 30760 C C . ASP A 1 45 ? -0.672 -17.095 1.674 1.00 0.00 45 ASP A C 16
ATOM 30761 O O . ASP A 1 45 ? -0.708 -18.237 1.220 1.00 0.00 45 ASP A O 16
ATOM 30770 N N . LEU A 1 46 ? 0.376 -16.562 2.284 1.00 0.00 46 LEU A N 16
ATOM 30771 C CA . LEU A 1 46 ? 1.602 -17.320 2.465 1.00 0.00 46 LEU A CA 16
ATOM 30772 C C . LEU A 1 46 ? 2.526 -16.567 3.424 1.00 0.00 46 LEU A C 16
ATOM 30773 O O . LEU A 1 46 ? 3.041 -17.146 4.379 1.00 0.00 46 LEU A O 16
ATOM 30789 N N . ILE A 1 47 ? 2.708 -15.286 3.136 1.00 0.00 47 ILE A N 16
ATOM 30790 C CA . ILE A 1 47 ? 3.561 -14.448 3.961 1.00 0.00 47 ILE A CA 16
ATOM 30791 C C . ILE A 1 47 ? 2.689 -13.577 4.868 1.00 0.00 47 ILE A C 16
ATOM 30792 O O . ILE A 1 47 ? 2.004 -12.673 4.394 1.00 0.00 47 ILE A O 16
ATOM 30808 N N . PRO A 1 48 ? 2.746 -13.889 6.190 1.00 0.00 48 PRO A N 16
ATOM 30809 C CA . PRO A 1 48 ? 1.970 -13.145 7.168 1.00 0.00 48 PRO A CA 16
ATOM 30810 C C . PRO A 1 48 ? 2.590 -11.771 7.430 1.00 0.00 48 PRO A C 16
ATOM 30811 O O . PRO A 1 48 ? 3.770 -11.557 7.159 1.00 0.00 48 PRO A O 16
ATOM 30822 N N . ALA A 1 49 ? 1.765 -10.876 7.954 1.00 0.00 49 ALA A N 16
ATOM 30823 C CA . ALA A 1 49 ? 2.218 -9.528 8.256 1.00 0.00 49 ALA A CA 16
ATOM 30824 C C . ALA A 1 49 ? 1.405 -8.972 9.426 1.00 0.00 49 ALA A C 16
ATOM 30825 O O . ALA A 1 49 ? 0.278 -9.404 9.664 1.00 0.00 49 ALA A O 16
ATOM 30832 N N . GLU A 1 50 ? 2.008 -8.022 10.125 1.00 0.00 50 GLU A N 16
ATOM 30833 C CA . GLU A 1 50 ? 1.354 -7.402 11.265 1.00 0.00 50 GLU A CA 16
ATOM 30834 C C . GLU A 1 50 ? 1.093 -5.920 10.986 1.00 0.00 50 GLU A C 16
ATOM 30835 O O . GLU A 1 50 ? 1.890 -5.260 10.321 1.00 0.00 50 GLU A O 16
ATOM 30847 N N . VAL A 1 51 ? -0.027 -5.441 11.507 1.00 0.00 51 VAL A N 16
ATOM 30848 C CA . VAL A 1 51 ? -0.403 -4.049 11.322 1.00 0.00 51 VAL A CA 16
ATOM 30849 C C . VAL A 1 51 ? 0.350 -3.184 12.334 1.00 0.00 51 VAL A C 16
ATOM 30850 O O . VAL A 1 51 ? 0.140 -3.308 13.540 1.00 0.00 51 VAL A O 16
ATOM 30863 N N . VAL A 1 52 ? 1.210 -2.325 11.807 1.00 0.00 52 VAL A N 16
ATOM 30864 C CA . VAL A 1 52 ? 1.995 -1.439 12.649 1.00 0.00 52 VAL A CA 16
ATOM 30865 C C . VAL A 1 52 ? 1.154 -0.215 13.018 1.00 0.00 52 VAL A C 16
ATOM 30866 O O . VAL A 1 52 ? 1.066 0.152 14.188 1.00 0.00 52 VAL A O 16
ATOM 30879 N N . GLU A 1 53 ? 0.556 0.381 11.997 1.00 0.00 53 GLU A N 16
ATOM 30880 C CA . GLU A 1 53 ? -0.275 1.556 12.199 1.00 0.00 53 GLU A CA 16
ATOM 30881 C C . GLU A 1 53 ? -0.990 1.930 10.899 1.00 0.00 53 GLU A C 16
ATOM 30882 O O . GLU A 1 53 ? -0.472 1.689 9.810 1.00 0.00 53 GLU A O 16
ATOM 30894 N N . VAL A 1 54 ? -2.169 2.513 11.056 1.00 0.00 54 VAL A N 16
ATOM 30895 C CA . VAL A 1 54 ? -2.960 2.923 9.909 1.00 0.00 54 VAL A CA 16
ATOM 30896 C C . VAL A 1 54 ? -3.278 4.416 10.020 1.00 0.00 54 VAL A C 16
ATOM 30897 O O . VAL A 1 54 ? -3.606 4.905 11.100 1.00 0.00 54 VAL A O 16
ATOM 30910 N N . LYS A 1 55 ? -3.168 5.098 8.889 1.00 0.00 55 LYS A N 16
ATOM 30911 C CA . LYS A 1 55 ? -3.439 6.524 8.847 1.00 0.00 55 LYS A CA 16
ATOM 30912 C C . LYS A 1 55 ? -4.217 6.853 7.571 1.00 0.00 55 LYS A C 16
ATOM 30913 O O . LYS A 1 55 ? -4.310 6.026 6.665 1.00 0.00 55 LYS A O 16
ATOM 30932 N N . LYS A 1 56 ? -4.756 8.063 7.540 1.00 0.00 56 LYS A N 16
ATOM 30933 C CA . LYS A 1 56 ? -5.523 8.512 6.390 1.00 0.00 56 LYS A CA 16
ATOM 30934 C C . LYS A 1 56 ? -5.012 9.884 5.946 1.00 0.00 56 LYS A C 16
ATOM 30935 O O . LYS A 1 56 ? -4.445 10.628 6.745 1.00 0.00 56 LYS A O 16
ATOM 30954 N N . TYR A 1 57 ? -5.232 10.178 4.673 1.00 0.00 57 TYR A N 16
ATOM 30955 C CA . TYR A 1 57 ? -4.801 11.448 4.113 1.00 0.00 57 TYR A CA 16
ATOM 30956 C C . TYR A 1 57 ? -5.592 11.786 2.847 1.00 0.00 57 TYR A C 16
ATOM 30957 O O . TYR A 1 57 ? -6.521 11.067 2.481 1.00 0.00 57 TYR A O 16
ATOM 30975 N N . GLU A 1 58 ? -5.195 12.879 2.214 1.00 0.00 58 GLU A N 16
ATOM 30976 C CA . GLU A 1 58 ? -5.856 13.321 0.997 1.00 0.00 58 GLU A CA 16
ATOM 30977 C C . GLU A 1 58 ? -4.837 13.471 -0.135 1.00 0.00 58 GLU A C 16
ATOM 30978 O O . GLU A 1 58 ? -3.631 13.469 0.106 1.00 0.00 58 GLU A O 16
ATOM 30990 N N . THR A 1 59 ? -5.361 13.599 -1.345 1.00 0.00 59 THR A N 16
ATOM 30991 C CA . THR A 1 59 ? -4.512 13.750 -2.515 1.00 0.00 59 THR A CA 16
ATOM 30992 C C . THR A 1 59 ? -3.372 12.730 -2.483 1.00 0.00 59 THR A C 16
ATOM 30993 O O . THR A 1 59 ? -3.424 11.760 -1.728 1.00 0.00 59 THR A O 16
ATOM 31004 N N . PHE A 1 60 ? -2.370 12.984 -3.311 1.00 0.00 60 PHE A N 16
ATOM 31005 C CA . PHE A 1 60 ? -1.219 12.100 -3.387 1.00 0.00 60 PHE A CA 16
ATOM 31006 C C . PHE A 1 60 ? 0.016 12.754 -2.765 1.00 0.00 60 PHE A C 16
ATOM 31007 O O . PHE A 1 60 ? 0.751 12.113 -2.014 1.00 0.00 60 PHE A O 16
ATOM 31024 N N . ARG A 1 61 ? 0.208 14.021 -3.101 1.00 0.00 61 ARG A N 16
ATOM 31025 C CA . ARG A 1 61 ? 1.342 14.769 -2.586 1.00 0.00 61 ARG A CA 16
ATOM 31026 C C . ARG A 1 61 ? 1.405 14.654 -1.061 1.00 0.00 61 ARG A C 16
ATOM 31027 O O . ARG A 1 61 ? 2.486 14.522 -0.489 1.00 0.00 61 ARG A O 16
ATOM 31048 N N . GLN A 1 62 ? 0.232 14.707 -0.447 1.00 0.00 62 GLN A N 16
ATOM 31049 C CA . GLN A 1 62 ? 0.141 14.610 1.000 1.00 0.00 62 GLN A CA 16
ATOM 31050 C C . GLN A 1 62 ? 0.765 13.300 1.485 1.00 0.00 62 GLN A C 16
ATOM 31051 O O . GLN A 1 62 ? 1.632 13.307 2.357 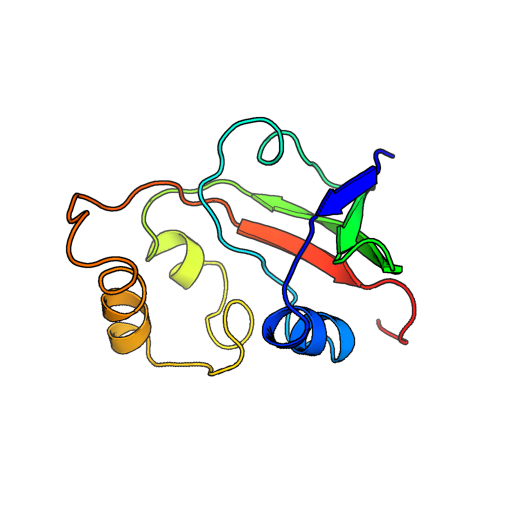1.00 0.00 62 GLN A O 16
ATOM 31065 N N . VAL A 1 63 ? 0.299 12.207 0.899 1.00 0.00 63 VAL A N 16
ATOM 31066 C CA . VAL A 1 63 ? 0.800 10.892 1.260 1.00 0.00 63 VAL A CA 16
ATOM 31067 C C . VAL A 1 63 ? 2.262 10.771 0.825 1.00 0.00 63 VAL A C 16
ATOM 31068 O O . VAL A 1 63 ? 3.055 10.096 1.480 1.00 0.00 63 VAL A O 16
ATOM 31081 N N . LEU A 1 64 ? 2.575 11.436 -0.278 1.00 0.00 64 LEU A N 16
ATOM 31082 C CA . LEU A 1 64 ? 3.927 11.411 -0.808 1.00 0.00 64 LEU A CA 16
ATOM 31083 C C . LEU A 1 64 ? 4.827 12.292 0.060 1.00 0.00 64 LEU A C 16
ATOM 31084 O O . LEU A 1 64 ? 6.051 12.174 0.013 1.00 0.00 64 LEU A O 16
ATOM 31100 N N . ARG A 1 65 ? 4.187 13.156 0.834 1.00 0.00 65 ARG A N 16
ATOM 31101 C CA . ARG A 1 65 ? 4.914 14.057 1.712 1.00 0.00 65 ARG A CA 16
ATOM 31102 C C . ARG A 1 65 ? 5.097 13.421 3.091 1.00 0.00 65 ARG A C 16
ATOM 31103 O O . ARG A 1 65 ? 6.167 13.524 3.689 1.00 0.00 65 ARG A O 16
ATOM 31124 N N . GLU A 1 66 ? 4.036 12.778 3.557 1.00 0.00 66 GLU A N 16
ATOM 31125 C CA . GLU A 1 66 ? 4.066 12.125 4.855 1.00 0.00 66 GLU A CA 16
ATOM 31126 C C . GLU A 1 66 ? 4.931 10.865 4.795 1.00 0.00 66 GLU A C 16
ATOM 31127 O O . GLU A 1 66 ? 5.852 10.701 5.594 1.00 0.00 66 GLU A O 16
ATOM 31139 N N . GLU A 1 67 ? 4.605 10.007 3.839 1.00 0.00 67 GLU A N 16
ATOM 31140 C CA . GLU A 1 67 ? 5.341 8.766 3.665 1.00 0.00 67 GLU A CA 16
ATOM 31141 C C . GLU A 1 67 ? 6.259 8.860 2.444 1.00 0.00 67 GLU A C 16
ATOM 31142 O O . GLU A 1 67 ? 6.027 9.673 1.550 1.00 0.00 67 GLU A O 16
ATOM 31154 N N . PRO A 1 68 ? 7.309 7.996 2.446 1.00 0.00 68 PRO A N 16
ATOM 31155 C CA . PRO A 1 68 ? 8.262 7.974 1.350 1.00 0.00 68 PRO A CA 16
ATOM 31156 C C . PRO A 1 68 ? 7.663 7.298 0.115 1.00 0.00 68 PRO A C 16
ATOM 31157 O O . PRO A 1 68 ? 6.560 6.755 0.174 1.00 0.00 68 PRO A O 16
ATOM 31168 N N . ILE A 1 69 ? 8.415 7.353 -0.974 1.00 0.00 69 ILE A N 16
ATOM 31169 C CA . ILE A 1 69 ? 7.972 6.753 -2.221 1.00 0.00 69 ILE A CA 16
ATOM 31170 C C . ILE A 1 69 ? 8.758 5.464 -2.470 1.00 0.00 69 ILE A C 16
ATOM 31171 O O . ILE A 1 69 ? 8.223 4.503 -3.020 1.00 0.00 69 ILE A O 16
ATOM 31187 N N . ASP A 1 70 ? 10.015 5.486 -2.052 1.00 0.00 70 ASP A N 16
ATOM 31188 C CA . ASP A 1 70 ? 10.880 4.331 -2.222 1.00 0.00 70 ASP A CA 16
ATOM 31189 C C . ASP A 1 70 ? 10.280 3.135 -1.480 1.00 0.00 70 ASP A C 16
ATOM 31190 O O . ASP A 1 70 ? 10.455 1.991 -1.896 1.00 0.00 70 ASP A O 16
ATOM 31199 N N . LYS A 1 71 ? 9.584 3.442 -0.395 1.00 0.00 71 LYS A N 16
ATOM 31200 C CA . LYS A 1 71 ? 8.956 2.406 0.408 1.00 0.00 71 LYS A CA 16
ATOM 31201 C C . LYS A 1 71 ? 7.655 1.963 -0.264 1.00 0.00 71 LYS A C 16
ATOM 31202 O O . LYS A 1 71 ? 7.386 0.769 -0.376 1.00 0.00 71 LYS A O 16
ATOM 31221 N N . ILE A 1 72 ? 6.882 2.951 -0.694 1.00 0.00 72 ILE A N 16
ATOM 31222 C CA . ILE A 1 72 ? 5.616 2.678 -1.352 1.00 0.00 72 ILE A CA 16
ATOM 31223 C C . ILE A 1 72 ? 5.879 1.947 -2.670 1.00 0.00 72 ILE A C 16
ATOM 31224 O O . ILE A 1 72 ? 5.354 0.857 -2.895 1.00 0.00 72 ILE A O 16
ATOM 31240 N N . PHE A 1 73 ? 6.690 2.576 -3.507 1.00 0.00 73 PHE A N 16
ATOM 31241 C CA . PHE A 1 73 ? 7.029 1.999 -4.797 1.00 0.00 73 PHE A CA 16
ATOM 31242 C C . PHE A 1 73 ? 8.537 1.776 -4.919 1.00 0.00 73 PHE A C 16
ATOM 31243 O O . PHE A 1 73 ? 9.323 2.702 -4.723 1.00 0.00 73 PHE A O 16
ATOM 31260 N N . PRO A 1 74 ? 8.906 0.510 -5.251 1.00 0.00 74 PRO A N 16
ATOM 31261 C CA . PRO A 1 74 ? 10.307 0.153 -5.402 1.00 0.00 74 PRO A CA 16
ATOM 31262 C C . PRO A 1 74 ? 10.873 0.699 -6.714 1.00 0.00 74 PRO A C 16
ATOM 31263 O O . PRO A 1 74 ? 12.083 0.878 -6.845 1.00 0.00 74 PRO A O 16
ATOM 31274 N N . ASP A 1 75 ? 9.972 0.949 -7.652 1.00 0.00 75 ASP A N 16
ATOM 31275 C CA . ASP A 1 75 ? 10.367 1.471 -8.949 1.00 0.00 75 ASP A CA 16
ATOM 31276 C C . ASP A 1 75 ? 11.000 2.852 -8.768 1.00 0.00 75 ASP A C 16
ATOM 31277 O O . ASP A 1 75 ? 11.634 3.373 -9.683 1.00 0.00 75 ASP A O 16
ATOM 31286 N N . LYS A 1 76 ? 10.807 3.404 -7.579 1.00 0.00 76 LYS A N 16
ATOM 31287 C CA . LYS A 1 76 ? 11.351 4.714 -7.265 1.00 0.00 76 LYS A CA 16
ATOM 31288 C C . LYS A 1 76 ? 10.938 5.708 -8.353 1.00 0.00 76 LYS A C 16
ATOM 31289 O O . LYS A 1 76 ? 11.786 6.243 -9.065 1.00 0.00 76 LYS A O 16
ATOM 31308 N N . PRO A 1 77 ? 9.599 5.930 -8.450 1.00 0.00 77 PRO A N 16
ATOM 31309 C CA . PRO A 1 77 ? 9.063 6.849 -9.439 1.00 0.00 77 PRO A CA 16
ATOM 31310 C C . PRO A 1 77 ? 9.310 8.302 -9.027 1.00 0.00 77 PRO A C 16
ATOM 31311 O O . PRO A 1 77 ? 9.930 8.563 -7.998 1.00 0.00 77 PRO A O 16
ATOM 31322 N N . SER A 1 78 ? 8.811 9.211 -9.853 1.00 0.00 78 SER A N 16
ATOM 31323 C CA . SER A 1 78 ? 8.969 10.630 -9.588 1.00 0.00 78 SER A CA 16
ATOM 31324 C C . SER A 1 78 ? 7.643 11.224 -9.110 1.00 0.00 78 SER A C 16
ATOM 31325 O O . SER A 1 78 ? 6.576 10.694 -9.413 1.00 0.00 78 SER A O 16
ATOM 31333 N N . PHE A 1 79 ? 7.754 12.318 -8.370 1.00 0.00 79 PHE A N 16
ATOM 31334 C CA . PHE A 1 79 ? 6.576 12.990 -7.847 1.00 0.00 79 PHE A CA 16
ATOM 31335 C C . PHE A 1 79 ? 5.514 13.162 -8.935 1.00 0.00 79 PHE A C 16
ATOM 31336 O O . PHE A 1 79 ? 4.324 12.993 -8.677 1.00 0.00 79 PHE A O 16
ATOM 31353 N N . GLU A 1 80 ? 5.984 13.495 -10.128 1.00 0.00 80 GLU A N 16
ATOM 31354 C CA . GLU A 1 80 ? 5.090 13.692 -11.256 1.00 0.00 80 GLU A CA 16
ATOM 31355 C C . GLU A 1 80 ? 4.589 12.343 -11.778 1.00 0.00 80 GLU A C 16
ATOM 31356 O O . GLU A 1 80 ? 3.390 12.159 -11.982 1.00 0.00 80 GLU A O 16
ATOM 31368 N N . LYS A 1 81 ? 5.533 11.436 -11.979 1.00 0.00 81 LYS A N 16
ATOM 31369 C CA . LYS A 1 81 ? 5.203 10.110 -12.473 1.00 0.00 81 LYS A CA 16
ATOM 31370 C C . LYS A 1 81 ? 4.199 9.452 -11.524 1.00 0.00 81 LYS A C 16
ATOM 31371 O O . LYS A 1 81 ? 3.226 8.844 -11.968 1.00 0.00 81 LYS A O 16
ATOM 31390 N N . ALA A 1 82 ? 4.469 9.596 -10.235 1.00 0.00 82 ALA A N 16
ATOM 31391 C CA . ALA A 1 82 ? 3.602 9.023 -9.220 1.00 0.00 82 ALA A CA 16
ATOM 31392 C C . ALA A 1 82 ? 2.173 9.525 -9.435 1.00 0.00 82 ALA A C 16
ATOM 31393 O O . ALA A 1 82 ? 1.214 8.775 -9.257 1.00 0.00 82 ALA A O 16
ATOM 31400 N N . LEU A 1 83 ? 2.075 10.791 -9.814 1.00 0.00 83 LEU A N 16
ATOM 31401 C CA . LEU A 1 83 ? 0.779 11.402 -10.055 1.00 0.00 83 LEU A CA 16
ATOM 31402 C C . LEU A 1 83 ? 0.121 10.734 -11.264 1.00 0.00 83 LEU A C 16
ATOM 31403 O O . LEU A 1 83 ? -1.069 10.426 -11.237 1.00 0.00 83 LEU A O 16
ATOM 31419 N N . LYS A 1 84 ? 0.926 10.530 -12.297 1.00 0.00 84 LYS A N 16
ATOM 31420 C CA . LYS A 1 84 ? 0.437 9.904 -13.514 1.00 0.00 84 LYS A CA 16
ATOM 31421 C C . LYS A 1 84 ? 0.096 8.440 -13.228 1.00 0.00 84 LYS A C 16
ATOM 31422 O O . LYS A 1 84 ? -1.044 8.017 -13.414 1.00 0.00 84 LYS A O 16
ATOM 31441 N N . ARG A 1 85 ? 1.104 7.707 -12.780 1.00 0.00 85 ARG A N 16
ATOM 31442 C CA . ARG A 1 85 ? 0.925 6.299 -12.467 1.00 0.00 85 ARG A CA 16
ATOM 31443 C C . ARG A 1 85 ? -0.403 6.083 -11.738 1.00 0.00 85 ARG A C 16
ATOM 31444 O O . ARG A 1 85 ? -1.176 5.197 -12.100 1.00 0.00 85 ARG A O 16
ATOM 31465 N N . PHE A 1 86 ? -0.627 6.907 -10.725 1.00 0.00 86 PHE A N 16
ATOM 31466 C CA . PHE A 1 86 ? -1.848 6.817 -9.943 1.00 0.00 86 PHE A CA 16
ATOM 31467 C C . PHE A 1 86 ? -3.080 7.041 -10.822 1.00 0.00 86 PHE A C 16
ATOM 31468 O O . PHE A 1 86 ? -4.102 6.379 -10.646 1.00 0.00 86 PHE A O 16
ATOM 31485 N N . HIS A 1 87 ? -2.943 7.977 -11.750 1.00 0.00 87 HIS A N 16
ATOM 31486 C CA . HIS A 1 87 ? -4.032 8.297 -12.657 1.00 0.00 87 HIS A CA 16
ATOM 31487 C C . HIS A 1 87 ? -4.195 7.171 -13.680 1.00 0.00 87 HIS A C 16
ATOM 31488 O O . HIS A 1 87 ? -5.302 6.680 -13.897 1.00 0.00 87 HIS A O 16
ATOM 31502 N N . ASN A 1 88 ? -3.076 6.796 -14.282 1.00 0.00 88 ASN A N 16
ATOM 31503 C CA . ASN A 1 88 ? -3.081 5.737 -15.277 1.00 0.00 88 ASN A CA 16
ATOM 31504 C C . ASN A 1 88 ? -3.678 4.469 -14.664 1.00 0.00 88 ASN A C 16
ATOM 31505 O O . ASN A 1 88 ? -4.144 3.587 -15.384 1.00 0.00 88 ASN A O 16
ATOM 31516 N N . MET A 1 89 ? -3.644 4.417 -13.341 1.00 0.00 89 MET A N 16
ATOM 31517 C CA . MET A 1 89 ? -4.175 3.272 -12.622 1.00 0.00 89 MET A CA 16
ATOM 31518 C C . MET A 1 89 ? -5.705 3.260 -12.663 1.00 0.00 89 MET A C 16
ATOM 31519 O O . MET A 1 89 ? -6.324 2.203 -12.555 1.00 0.00 89 MET A O 16
ATOM 31533 N N . TYR A 1 90 ? -6.269 4.449 -12.818 1.00 0.00 90 TYR A N 16
ATOM 31534 C CA . TYR A 1 90 ? -7.715 4.589 -12.874 1.00 0.00 90 TYR A CA 16
ATOM 31535 C C . TYR A 1 90 ? -8.128 5.565 -13.977 1.00 0.00 90 TYR A C 16
ATOM 31536 O O . TYR A 1 90 ? -8.179 6.774 -13.755 1.00 0.00 90 TYR A O 16
ATOM 31554 N N . PRO A 1 91 ? -8.421 4.989 -15.174 1.00 0.00 91 PRO A N 16
ATOM 31555 C CA . PRO A 1 91 ? -8.829 5.794 -16.312 1.00 0.00 91 PRO A CA 16
ATOM 31556 C C . PRO A 1 91 ? -10.272 6.278 -16.153 1.00 0.00 91 PRO A C 16
ATOM 31557 O O . PRO A 1 91 ? -10.543 7.474 -16.247 1.00 0.00 91 PRO A O 16
ATOM 31568 N N . LYS A 1 92 ? -11.159 5.324 -15.914 1.00 0.00 92 LYS A N 16
ATOM 31569 C CA . LYS A 1 92 ? -12.567 5.638 -15.740 1.00 0.00 92 LYS A CA 16
ATOM 31570 C C . LYS A 1 92 ? -12.721 6.669 -14.620 1.00 0.00 92 LYS A C 16
ATOM 31571 O O . LYS A 1 92 ? -11.741 7.049 -13.982 1.00 0.00 92 LYS A O 16
ATOM 31590 N N . TRP A 1 93 ? -13.960 7.092 -14.416 1.00 0.00 93 TRP A N 16
ATOM 31591 C CA . TRP A 1 93 ? -14.255 8.072 -13.384 1.00 0.00 93 TRP A CA 16
ATOM 31592 C C . TRP A 1 93 ? -13.487 9.353 -13.714 1.00 0.00 93 TRP A C 16
ATOM 31593 O O . TRP A 1 93 ? -12.425 9.607 -13.150 1.00 0.00 93 TRP A O 16
ATOM 31614 N N . LYS A 1 94 ? -14.055 10.126 -14.629 1.00 0.00 94 LYS A N 16
ATOM 31615 C CA . LYS A 1 94 ? -13.437 11.374 -15.041 1.00 0.00 94 LYS A CA 16
ATOM 31616 C C . LYS A 1 94 ? -13.484 12.370 -13.881 1.00 0.00 94 LYS A C 16
ATOM 31617 O O . LYS A 1 94 ? -14.544 12.601 -13.299 1.00 0.00 94 LYS A O 16
ATOM 31636 N N . GLU A 1 95 ? -12.324 12.933 -13.578 1.00 0.00 95 GLU A N 16
ATOM 31637 C CA . GLU A 1 95 ? -12.220 13.899 -12.497 1.00 0.00 95 GLU A CA 16
ATOM 31638 C C . GLU A 1 95 ? -12.957 13.389 -11.257 1.00 0.00 95 GLU A C 16
ATOM 31639 O O . GLU A 1 95 ? -14.015 13.906 -10.903 1.00 0.00 95 GLU A O 16
ATOM 31651 N N . TYR A 1 96 ? -12.368 12.380 -10.631 1.00 0.00 96 TYR A N 16
ATOM 31652 C CA . TYR A 1 96 ? -12.956 11.794 -9.438 1.00 0.00 96 TYR A CA 16
ATOM 31653 C C . TYR A 1 96 ? -11.998 10.792 -8.791 1.00 0.00 96 TYR A C 16
ATOM 31654 O O . TYR A 1 96 ? -11.265 10.090 -9.486 1.00 0.00 96 TYR A O 16
ATOM 31672 N N . ARG A 1 97 ? -12.035 10.758 -7.467 1.00 0.00 97 ARG A N 16
ATOM 31673 C CA . ARG A 1 97 ? -11.179 9.853 -6.717 1.00 0.00 97 ARG A CA 16
ATOM 31674 C C . ARG A 1 97 ? -11.559 9.869 -5.235 1.00 0.00 97 ARG A C 16
ATOM 31675 O O . ARG A 1 97 ? -12.269 10.765 -4.782 1.00 0.00 97 ARG A O 16
ATOM 31696 N N . TYR A 1 98 ? -11.069 8.866 -4.521 1.00 0.00 98 TYR A N 16
ATOM 31697 C CA . TYR A 1 98 ? -11.348 8.753 -3.100 1.00 0.00 98 TYR A CA 16
ATOM 31698 C C . TYR A 1 98 ? -10.521 7.633 -2.466 1.00 0.00 98 TYR A C 16
ATOM 31699 O O . TYR A 1 98 ? -10.461 6.525 -2.995 1.00 0.00 98 TYR A O 16
ATOM 31717 N N . GLY A 1 99 ? -9.903 7.962 -1.341 1.00 0.00 99 GLY A N 16
ATOM 31718 C CA . GLY A 1 99 ? -9.081 6.997 -0.629 1.00 0.00 99 GLY A CA 16
ATOM 31719 C C . GLY A 1 99 ? -7.884 7.681 0.034 1.00 0.00 99 GLY A C 16
ATOM 31720 O O . GLY A 1 99 ? -8.048 8.446 0.982 1.00 0.00 99 GLY A O 16
ATOM 31724 N N . VAL A 1 100 ? -6.705 7.379 -0.492 1.00 0.00 100 VAL A N 16
ATOM 31725 C CA . VAL A 1 100 ? -5.481 7.954 0.037 1.00 0.00 100 VAL A CA 16
ATOM 31726 C C . VAL A 1 100 ? -5.248 7.433 1.456 1.00 0.00 100 VAL A C 16
ATOM 31727 O O . VAL A 1 100 ? -5.097 8.216 2.393 1.00 0.00 100 VAL A O 16
ATOM 31740 N N . LEU A 1 101 ? -5.227 6.113 1.571 1.00 0.00 101 LEU A N 16
ATOM 31741 C CA . LEU A 1 101 ? -5.016 5.478 2.861 1.00 0.00 101 LEU A CA 16
ATOM 31742 C C . LEU A 1 101 ? -3.638 4.811 2.877 1.00 0.00 101 LEU A C 16
ATOM 31743 O O . LEU A 1 101 ? -3.347 3.959 2.039 1.00 0.00 101 LEU A O 16
ATOM 31759 N N . ALA A 1 102 ? -2.828 5.225 3.840 1.00 0.00 102 ALA A N 16
ATOM 31760 C CA . ALA A 1 102 ? -1.488 4.679 3.976 1.00 0.00 102 ALA A CA 16
ATOM 31761 C C . ALA A 1 102 ? -1.474 3.650 5.108 1.00 0.00 102 ALA A C 16
ATOM 31762 O O . ALA A 1 102 ? -1.505 4.015 6.283 1.00 0.00 102 ALA A O 16
ATOM 31769 N N . ILE A 1 103 ? -1.426 2.386 4.716 1.00 0.00 103 ILE A N 16
ATOM 31770 C CA . ILE A 1 103 ? -1.407 1.302 5.684 1.00 0.00 103 ILE A CA 16
ATOM 31771 C C . ILE A 1 103 ? 0.042 0.895 5.960 1.00 0.00 103 ILE A C 16
ATOM 31772 O O . ILE A 1 103 ? 0.780 0.552 5.037 1.00 0.00 103 ILE A O 16
ATOM 31788 N N . LYS A 1 104 ? 0.405 0.947 7.233 1.00 0.00 104 LYS A N 16
ATOM 31789 C CA . LYS A 1 104 ? 1.753 0.588 7.641 1.00 0.00 104 LYS A CA 16
ATOM 31790 C C . LYS A 1 104 ? 1.737 -0.809 8.266 1.00 0.00 104 LYS A C 16
ATOM 31791 O O . LYS A 1 104 ? 1.152 -1.010 9.329 1.00 0.00 104 LYS A O 16
ATOM 31810 N N . PHE A 1 105 ? 2.386 -1.737 7.579 1.00 0.00 105 PHE A N 16
ATOM 31811 C CA . PHE A 1 105 ? 2.454 -3.109 8.053 1.00 0.00 105 PHE A CA 16
ATOM 31812 C C . PHE A 1 105 ? 3.902 -3.601 8.101 1.00 0.00 105 PHE A C 16
ATOM 31813 O O . PHE A 1 105 ? 4.763 -3.076 7.398 1.00 0.00 105 PHE A O 16
ATOM 31830 N N . ARG A 1 106 ? 4.124 -4.605 8.937 1.00 0.00 106 ARG A N 16
ATOM 31831 C CA . ARG A 1 106 ? 5.453 -5.174 9.086 1.00 0.00 106 ARG A CA 16
ATOM 31832 C C . ARG A 1 106 ? 5.408 -6.688 8.871 1.00 0.00 106 ARG A C 16
ATOM 31833 O O . ARG A 1 106 ? 4.806 -7.413 9.662 1.00 0.00 106 ARG A O 16
ATOM 31854 N N . VAL A 1 107 ? 6.053 -7.121 7.798 1.00 0.00 107 VAL A N 16
ATOM 31855 C CA . VAL A 1 107 ? 6.095 -8.536 7.469 1.00 0.00 107 VAL A CA 16
ATOM 31856 C C . VAL A 1 107 ? 6.653 -9.316 8.662 1.00 0.00 107 VAL A C 16
ATOM 31857 O O . VAL A 1 107 ? 7.641 -8.906 9.269 1.00 0.00 107 VAL A O 16
ATOM 31870 N N . LEU A 1 108 ? 5.995 -10.426 8.962 1.00 0.00 108 LEU A N 16
ATOM 31871 C CA . LEU A 1 108 ? 6.413 -11.267 10.070 1.00 0.00 108 LEU A CA 16
ATOM 31872 C C . LEU A 1 108 ? 7.262 -12.423 9.537 1.00 0.00 108 LEU A C 16
ATOM 31873 O O . LEU A 1 108 ? 6.727 -13.424 9.064 1.00 0.00 108 LEU A O 16
ATOM 31889 N N . GLY A 1 109 ? 8.572 -12.245 9.630 1.00 0.00 109 GLY A N 16
ATOM 31890 C CA . GLY A 1 109 ? 9.500 -13.260 9.163 1.00 0.00 109 GLY A CA 16
ATOM 31891 C C . GLY A 1 109 ? 10.910 -12.686 9.012 1.00 0.00 109 GLY A C 16
ATOM 31892 O O . GLY A 1 109 ? 11.768 -12.906 9.866 1.00 0.00 109 GLY A O 16
ATOM 31896 N N . ARG A 1 110 ? 11.106 -11.962 7.921 1.00 0.00 110 ARG A N 16
ATOM 31897 C CA . ARG A 1 110 ? 12.398 -11.354 7.647 1.00 0.00 110 ARG A CA 16
ATOM 31898 C C . ARG A 1 110 ? 12.720 -10.295 8.703 1.00 0.00 110 ARG A C 16
ATOM 31899 O O . ARG A 1 110 ? 11.835 -9.850 9.431 1.00 0.00 110 ARG A O 16
ATOM 31920 N N . ASP A 1 111 ? 13.991 -9.921 8.752 1.00 0.00 111 ASP A N 16
ATOM 31921 C CA . ASP A 1 111 ? 14.441 -8.922 9.706 1.00 0.00 111 ASP A CA 16
ATOM 31922 C C . ASP A 1 111 ? 14.316 -7.532 9.080 1.00 0.00 111 ASP A C 16
ATOM 31923 O O . ASP A 1 111 ? 14.359 -7.392 7.858 1.00 0.00 111 ASP A O 16
ATOM 31932 N N . LYS A 1 112 ? 14.165 -6.540 9.944 1.00 0.00 112 LYS A N 16
ATOM 31933 C CA . LYS A 1 112 ? 14.034 -5.166 9.491 1.00 0.00 112 LYS A CA 16
ATOM 31934 C C . LYS A 1 112 ? 15.254 -4.794 8.646 1.00 0.00 112 LYS A C 16
ATOM 31935 O O . LYS A 1 112 ? 16.168 -5.600 8.480 1.00 0.00 112 LYS A O 16
ATOM 31954 N N . GLU A 1 113 ? 15.229 -3.572 8.133 1.00 0.00 113 GLU A N 16
ATOM 31955 C CA . GLU A 1 113 ? 16.321 -3.083 7.309 1.00 0.00 113 GLU A CA 16
ATOM 31956 C C . GLU A 1 113 ? 17.459 -2.564 8.190 1.00 0.00 113 GLU A C 16
ATOM 31957 O O . GLU A 1 113 ? 18.365 -3.315 8.547 1.00 0.00 113 GLU A O 16
ATOM 31969 N N . MET A 1 1 ? -6.799 -9.081 17.268 1.00 0.00 1 MET A N 17
ATOM 31970 C CA . MET A 1 1 ? -5.874 -9.313 16.172 1.00 0.00 1 MET A CA 17
ATOM 31971 C C . MET A 1 1 ? -6.531 -10.141 15.066 1.00 0.00 1 MET A C 17
ATOM 31972 O O . MET A 1 1 ? -6.623 -11.363 15.171 1.00 0.00 1 MET A O 17
ATOM 31986 N N . LYS A 1 2 ? -6.972 -9.442 14.030 1.00 0.00 2 LYS A N 17
ATOM 31987 C CA . LYS A 1 2 ? -7.618 -10.096 12.905 1.00 0.00 2 LYS A CA 17
ATOM 31988 C C . LYS A 1 2 ? -6.571 -10.414 11.836 1.00 0.00 2 LYS A C 17
ATOM 31989 O O . LYS A 1 2 ? -5.459 -9.889 11.874 1.00 0.00 2 LYS A O 17
ATOM 32008 N N . VAL A 1 3 ? -6.963 -11.273 10.906 1.00 0.00 3 VAL A N 17
ATOM 32009 C CA . VAL A 1 3 ? -6.073 -11.667 9.828 1.00 0.00 3 VAL A CA 17
ATOM 32010 C C . VAL A 1 3 ? -6.731 -11.344 8.485 1.00 0.00 3 VAL A C 17
ATOM 32011 O O . VAL A 1 3 ? -7.885 -11.701 8.253 1.00 0.00 3 VAL A O 17
ATOM 32024 N N . TYR A 1 4 ? -5.968 -10.673 7.635 1.00 0.00 4 TYR A N 17
ATOM 32025 C CA . TYR A 1 4 ? -6.462 -10.298 6.321 1.00 0.00 4 TYR A CA 17
ATOM 32026 C C . TYR A 1 4 ? -5.610 -10.924 5.215 1.00 0.00 4 TYR A C 17
ATOM 32027 O O . TYR A 1 4 ? -4.447 -10.563 5.043 1.00 0.00 4 TYR A O 17
ATOM 32045 N N . ARG A 1 5 ? -6.222 -11.852 4.494 1.00 0.00 5 ARG A N 17
ATOM 32046 C CA . ARG A 1 5 ? -5.535 -12.531 3.409 1.00 0.00 5 ARG A CA 17
ATOM 32047 C C . ARG A 1 5 ? -5.712 -11.758 2.101 1.00 0.00 5 ARG A C 17
ATOM 32048 O O . ARG A 1 5 ? -6.767 -11.828 1.473 1.00 0.00 5 ARG A O 17
ATOM 32069 N N . LEU A 1 6 ? -4.663 -11.038 1.730 1.00 0.00 6 LEU A N 17
ATOM 32070 C CA . LEU A 1 6 ? -4.689 -10.253 0.508 1.00 0.00 6 LEU A CA 17
ATOM 32071 C C . LEU A 1 6 ? -3.911 -10.990 -0.584 1.00 0.00 6 LEU A C 17
ATOM 32072 O O . LEU A 1 6 ? -2.718 -11.247 -0.435 1.00 0.00 6 LEU A O 17
ATOM 32088 N N . TYR A 1 7 ? -4.619 -11.309 -1.658 1.00 0.00 7 TYR A N 17
ATOM 32089 C CA . TYR A 1 7 ? -4.010 -12.011 -2.774 1.00 0.00 7 TYR A CA 17
ATOM 32090 C C . TYR A 1 7 ? -3.273 -11.039 -3.697 1.00 0.00 7 TYR A C 17
ATOM 32091 O O . TYR A 1 7 ? -3.886 -10.150 -4.285 1.00 0.00 7 TYR A O 17
ATOM 32109 N N . LEU A 1 8 ? -1.967 -11.240 -3.795 1.00 0.00 8 LEU A N 17
ATOM 32110 C CA . LEU A 1 8 ? -1.140 -10.393 -4.636 1.00 0.00 8 LEU A CA 17
ATOM 32111 C C . LEU A 1 8 ? -0.420 -11.257 -5.674 1.00 0.00 8 LEU A C 17
ATOM 32112 O O . LEU A 1 8 ? -0.564 -12.479 -5.676 1.00 0.00 8 LEU A O 17
ATOM 32128 N N . LYS A 1 9 ? 0.339 -10.589 -6.530 1.00 0.00 9 LYS A N 17
ATOM 32129 C CA . LYS A 1 9 ? 1.081 -11.281 -7.569 1.00 0.00 9 LYS A CA 17
ATOM 32130 C C . LYS A 1 9 ? 2.533 -11.461 -7.120 1.00 0.00 9 LYS A C 17
ATOM 32131 O O . LYS A 1 9 ? 2.980 -10.810 -6.177 1.00 0.00 9 LYS A O 17
ATOM 32150 N N . ASP A 1 10 ? 3.229 -12.348 -7.816 1.00 0.00 10 ASP A N 17
ATOM 32151 C CA . ASP A 1 10 ? 4.620 -12.622 -7.501 1.00 0.00 10 ASP A CA 17
ATOM 32152 C C . ASP A 1 10 ? 5.452 -11.363 -7.749 1.00 0.00 10 ASP A C 17
ATOM 32153 O O . ASP A 1 10 ? 6.410 -11.095 -7.025 1.00 0.00 10 ASP A O 17
ATOM 32162 N N . GLU A 1 11 ? 5.056 -10.623 -8.774 1.00 0.00 11 GLU A N 17
ATOM 32163 C CA . GLU A 1 11 ? 5.754 -9.398 -9.127 1.00 0.00 11 GLU A CA 17
ATOM 32164 C C . GLU A 1 11 ? 5.700 -8.403 -7.965 1.00 0.00 11 GLU A C 17
ATOM 32165 O O . GLU A 1 11 ? 6.726 -7.856 -7.564 1.00 0.00 11 GLU A O 17
ATOM 32177 N N . TYR A 1 12 ? 4.493 -8.200 -7.458 1.00 0.00 12 TYR A N 17
ATOM 32178 C CA . TYR A 1 12 ? 4.292 -7.281 -6.350 1.00 0.00 12 TYR A CA 17
ATOM 32179 C C . TYR A 1 12 ? 4.733 -7.911 -5.028 1.00 0.00 12 TYR A C 17
ATOM 32180 O O . TYR A 1 12 ? 5.439 -7.283 -4.241 1.00 0.00 12 TYR A O 17
ATOM 32198 N N . LEU A 1 13 ? 4.298 -9.146 -4.824 1.00 0.00 13 LEU A N 17
ATOM 32199 C CA . LEU A 1 13 ? 4.638 -9.869 -3.610 1.00 0.00 13 LEU A CA 17
ATOM 32200 C C . LEU A 1 13 ? 6.158 -9.868 -3.431 1.00 0.00 13 LEU A C 17
ATOM 32201 O O . LEU A 1 13 ? 6.656 -9.641 -2.330 1.00 0.00 13 LEU A O 17
ATOM 32217 N N . GLU A 1 14 ? 6.852 -10.125 -4.530 1.00 0.00 14 GLU A N 17
ATOM 32218 C CA . GLU A 1 14 ? 8.304 -10.156 -4.508 1.00 0.00 14 GLU A CA 17
ATOM 32219 C C . GLU A 1 14 ? 8.851 -8.933 -3.769 1.00 0.00 14 GLU A C 17
ATOM 32220 O O . GLU A 1 14 ? 9.887 -9.013 -3.110 1.00 0.00 14 GLU A O 17
ATOM 32232 N N . MET A 1 15 ? 8.129 -7.830 -3.902 1.00 0.00 15 MET A N 17
ATOM 32233 C CA . MET A 1 15 ? 8.529 -6.592 -3.254 1.00 0.00 15 MET A CA 17
ATOM 32234 C C . MET A 1 15 ? 8.341 -6.681 -1.738 1.00 0.00 15 MET A C 17
ATOM 32235 O O . MET A 1 15 ? 9.236 -6.317 -0.976 1.00 0.00 15 MET A O 17
ATOM 32249 N N . VAL A 1 16 ? 7.173 -7.167 -1.346 1.00 0.00 16 VAL A N 17
ATOM 32250 C CA . VAL A 1 16 ? 6.857 -7.308 0.065 1.00 0.00 16 VAL A CA 17
ATOM 32251 C C . VAL A 1 16 ? 7.869 -8.251 0.718 1.00 0.00 16 VAL A C 17
ATOM 32252 O O . VAL A 1 16 ? 8.410 -7.948 1.780 1.00 0.00 16 VAL A O 17
ATOM 32265 N N . LYS A 1 17 ? 8.093 -9.377 0.056 1.00 0.00 17 LYS A N 17
ATOM 32266 C CA . LYS A 1 17 ? 9.031 -10.366 0.559 1.00 0.00 17 LYS A CA 17
ATOM 32267 C C . LYS A 1 17 ? 10.384 -9.698 0.812 1.00 0.00 17 LYS A C 17
ATOM 32268 O O . LYS A 1 17 ? 11.003 -9.918 1.852 1.00 0.00 17 LYS A O 17
ATOM 32287 N N . SER A 1 18 ? 10.803 -8.897 -0.156 1.00 0.00 18 SER A N 17
ATOM 32288 C CA . SER A 1 18 ? 12.071 -8.195 -0.051 1.00 0.00 18 SER A CA 17
ATOM 32289 C C . SER A 1 18 ? 12.064 -7.283 1.177 1.00 0.00 18 SER A C 17
ATOM 32290 O O . SER A 1 18 ? 13.092 -7.102 1.827 1.00 0.00 18 SER A O 17
ATOM 32298 N N . GLY A 1 19 ? 10.892 -6.731 1.458 1.00 0.00 19 GLY A N 17
ATOM 32299 C CA . GLY A 1 19 ? 10.738 -5.841 2.596 1.00 0.00 19 GLY A CA 17
ATOM 32300 C C . GLY A 1 19 ? 10.574 -4.390 2.139 1.00 0.00 19 GLY A C 17
ATOM 32301 O O . GLY A 1 19 ? 10.086 -3.549 2.893 1.00 0.00 19 GLY A O 17
ATOM 32305 N N . LYS A 1 20 ? 10.991 -4.140 0.907 1.00 0.00 20 LYS A N 17
ATOM 32306 C CA . LYS A 1 20 ? 10.896 -2.805 0.341 1.00 0.00 20 LYS A CA 17
ATOM 32307 C C . LYS A 1 20 ? 9.481 -2.264 0.555 1.00 0.00 20 LYS A C 17
ATOM 32308 O O . LYS A 1 20 ? 9.296 -1.068 0.772 1.00 0.00 20 LYS A O 17
ATOM 32327 N N . LYS A 1 21 ? 8.518 -3.172 0.486 1.00 0.00 21 LYS A N 17
ATOM 32328 C CA . LYS A 1 21 ? 7.126 -2.801 0.669 1.00 0.00 21 LYS A CA 17
ATOM 32329 C C . LYS A 1 21 ? 6.837 -2.642 2.163 1.00 0.00 21 LYS A C 17
ATOM 32330 O O . LYS A 1 21 ? 6.937 -3.604 2.924 1.00 0.00 21 LYS A O 17
ATOM 32349 N N . ARG A 1 22 ? 6.486 -1.421 2.539 1.00 0.00 22 ARG A N 17
ATOM 32350 C CA . ARG A 1 22 ? 6.182 -1.124 3.929 1.00 0.00 22 ARG A CA 17
ATOM 32351 C C . ARG A 1 22 ? 4.844 -0.389 4.034 1.00 0.00 22 ARG A C 17
ATOM 32352 O O . ARG A 1 22 ? 4.017 -0.718 4.883 1.00 0.00 22 ARG A O 17
ATOM 32373 N N . ILE A 1 23 ? 4.674 0.592 3.161 1.00 0.00 23 ILE A N 17
ATOM 32374 C CA . ILE A 1 23 ? 3.451 1.377 3.145 1.00 0.00 23 ILE A CA 17
ATOM 32375 C C . ILE A 1 23 ? 2.519 0.838 2.058 1.00 0.00 23 ILE A C 17
ATOM 32376 O O . ILE A 1 23 ? 2.882 0.806 0.883 1.00 0.00 23 ILE A O 17
ATOM 32392 N N . GLU A 1 24 ? 1.335 0.428 2.488 1.00 0.00 24 GLU A N 17
ATOM 32393 C CA . GLU A 1 24 ? 0.348 -0.108 1.566 1.00 0.00 24 GLU A CA 17
ATOM 32394 C C . GLU A 1 24 ? -0.721 0.945 1.262 1.00 0.00 24 GLU A C 17
ATOM 32395 O O . GLU A 1 24 ? -1.520 1.292 2.130 1.00 0.00 24 GLU A O 17
ATOM 32407 N N . VAL A 1 25 ? -0.700 1.423 0.026 1.00 0.00 25 VAL A N 17
ATOM 32408 C CA . VAL A 1 25 ? -1.657 2.428 -0.403 1.00 0.00 25 VAL A CA 17
ATOM 32409 C C . VAL A 1 25 ? -2.641 1.800 -1.391 1.00 0.00 25 VAL A C 17
ATOM 32410 O O . VAL A 1 25 ? -2.299 1.565 -2.549 1.00 0.00 25 VAL A O 17
ATOM 32423 N N . ARG A 1 26 ? -3.845 1.547 -0.898 1.00 0.00 26 ARG A N 17
ATOM 32424 C CA . ARG A 1 26 ? -4.881 0.950 -1.723 1.00 0.00 26 ARG A CA 17
ATOM 32425 C C . ARG A 1 26 ? -6.243 1.564 -1.391 1.00 0.00 26 ARG A C 17
ATOM 32426 O O . ARG A 1 26 ? -7.107 0.896 -0.826 1.00 0.00 26 ARG A O 17
ATOM 32447 N N . VAL A 1 27 ? -6.391 2.829 -1.756 1.00 0.00 27 VAL A N 17
ATOM 32448 C CA . VAL A 1 27 ? -7.633 3.540 -1.504 1.00 0.00 27 VAL A CA 17
ATOM 32449 C C . VAL A 1 27 ? -8.083 3.277 -0.066 1.00 0.00 27 VAL A C 17
ATOM 32450 O O . VAL A 1 27 ? -7.340 2.698 0.725 1.00 0.00 27 VAL A O 17
ATOM 32463 N N . ALA A 1 28 ? -9.298 3.715 0.230 1.00 0.00 28 ALA A N 17
ATOM 32464 C CA . ALA A 1 28 ? -9.856 3.534 1.559 1.00 0.00 28 ALA A CA 17
ATOM 32465 C C . ALA A 1 28 ? -11.178 2.769 1.453 1.00 0.00 28 ALA A C 17
ATOM 32466 O O . ALA A 1 28 ? -12.038 2.886 2.324 1.00 0.00 28 ALA A O 17
ATOM 32473 N N . TYR A 1 29 ? -11.297 2.004 0.378 1.00 0.00 29 TYR A N 17
ATOM 32474 C CA . TYR A 1 29 ? -12.498 1.220 0.146 1.00 0.00 29 TYR A CA 17
ATOM 32475 C C . TYR A 1 29 ? -12.987 0.570 1.442 1.00 0.00 29 TYR A C 17
ATOM 32476 O O . TYR A 1 29 ? -12.203 0.348 2.364 1.00 0.00 29 TYR A O 17
ATOM 32494 N N . PRO A 1 30 ? -14.315 0.276 1.473 1.00 0.00 30 PRO A N 17
ATOM 32495 C CA . PRO A 1 30 ? -14.917 -0.344 2.641 1.00 0.00 30 PRO A CA 17
ATOM 32496 C C . PRO A 1 30 ? -14.551 -1.827 2.724 1.00 0.00 30 PRO A C 17
ATOM 32497 O O . PRO A 1 30 ? -15.325 -2.686 2.303 1.00 0.00 30 PRO A O 17
ATOM 32508 N N . GLN A 1 31 ? -13.372 -2.083 3.270 1.00 0.00 31 GLN A N 17
ATOM 32509 C CA . GLN A 1 31 ? -12.894 -3.448 3.414 1.00 0.00 31 GLN A CA 17
ATOM 32510 C C . GLN A 1 31 ? -11.599 -3.473 4.229 1.00 0.00 31 GLN A C 17
ATOM 32511 O O . GLN A 1 31 ? -11.510 -4.172 5.238 1.00 0.00 31 GLN A O 17
ATOM 32525 N N . LEU A 1 32 ? -10.628 -2.703 3.762 1.00 0.00 32 LEU A N 17
ATOM 32526 C CA . LEU A 1 32 ? -9.342 -2.629 4.435 1.00 0.00 32 LEU A CA 17
ATOM 32527 C C . LEU A 1 32 ? -9.305 -1.381 5.319 1.00 0.00 32 LEU A C 17
ATOM 32528 O O . LEU A 1 32 ? -8.604 -1.352 6.329 1.00 0.00 32 LEU A O 17
ATOM 32544 N N . LYS A 1 33 ? -10.069 -0.379 4.906 1.00 0.00 33 LYS A N 17
ATOM 32545 C CA . LYS A 1 33 ? -10.132 0.868 5.648 1.00 0.00 33 LYS A CA 17
ATOM 32546 C C . LYS A 1 33 ? -10.409 0.566 7.122 1.00 0.00 33 LYS A C 17
ATOM 32547 O O . LYS A 1 33 ? -9.949 1.289 8.004 1.00 0.00 33 LYS A O 17
ATOM 32566 N N . ASP A 1 34 ? -11.160 -0.502 7.343 1.00 0.00 34 ASP A N 17
ATOM 32567 C CA . ASP A 1 34 ? -11.504 -0.908 8.695 1.00 0.00 34 ASP A CA 17
ATOM 32568 C C . ASP A 1 34 ? -10.238 -1.358 9.426 1.00 0.00 34 ASP A C 17
ATOM 32569 O O . ASP A 1 34 ? -10.125 -1.194 10.640 1.00 0.00 34 ASP A O 17
ATOM 32578 N N . ILE A 1 35 ? -9.316 -1.918 8.656 1.00 0.00 35 ILE A N 17
ATOM 32579 C CA . ILE A 1 35 ? -8.062 -2.393 9.214 1.00 0.00 35 ILE A CA 17
ATOM 32580 C C . ILE A 1 35 ? -7.565 -1.395 10.263 1.00 0.00 35 ILE A C 17
ATOM 32581 O O . ILE A 1 35 ? -7.894 -0.211 10.203 1.00 0.00 35 ILE A O 17
ATOM 32597 N N . LYS A 1 36 ? -6.781 -1.910 11.198 1.00 0.00 36 LYS A N 17
ATOM 32598 C CA . LYS A 1 36 ? -6.235 -1.079 12.258 1.00 0.00 36 LYS A CA 17
ATOM 32599 C C . LYS A 1 36 ? -4.959 -1.725 12.802 1.00 0.00 36 LYS A C 17
ATOM 32600 O O . LYS A 1 36 ? -4.626 -2.851 12.437 1.00 0.00 36 LYS A O 17
ATOM 32619 N N . ARG A 1 37 ? -4.281 -0.984 13.665 1.00 0.00 37 ARG A N 17
ATOM 32620 C CA . ARG A 1 37 ? -3.049 -1.471 14.263 1.00 0.00 37 ARG A CA 17
ATOM 32621 C C . ARG A 1 37 ? -3.341 -2.642 15.202 1.00 0.00 37 ARG A C 17
ATOM 32622 O O . ARG A 1 37 ? -4.313 -2.611 15.956 1.00 0.00 37 ARG A O 17
ATOM 32643 N N . GLY A 1 38 ? -2.483 -3.649 15.126 1.00 0.00 38 GLY A N 17
ATOM 32644 C CA . GLY A 1 38 ? -2.637 -4.829 15.960 1.00 0.00 38 GLY A CA 17
ATOM 32645 C C . GLY A 1 38 ? -3.142 -6.017 15.140 1.00 0.00 38 GLY A C 17
ATOM 32646 O O . GLY A 1 38 ? -2.963 -7.169 15.534 1.00 0.00 38 GLY A O 17
ATOM 32650 N N . ASP A 1 39 ? -3.763 -5.698 14.014 1.00 0.00 39 ASP A N 17
ATOM 32651 C CA . ASP A 1 39 ? -4.296 -6.725 13.135 1.00 0.00 39 ASP A CA 17
ATOM 32652 C C . ASP A 1 39 ? -3.141 -7.418 12.409 1.00 0.00 39 ASP A C 17
ATOM 32653 O O . ASP A 1 39 ? -1.977 -7.080 12.622 1.00 0.00 39 ASP A O 17
ATOM 32662 N N . LYS A 1 40 ? -3.502 -8.374 11.567 1.00 0.00 40 LYS A N 17
ATOM 32663 C CA . LYS A 1 40 ? -2.511 -9.117 10.808 1.00 0.00 40 LYS A CA 17
ATOM 32664 C C . LYS A 1 40 ? -2.971 -9.236 9.354 1.00 0.00 40 LYS A C 17
ATOM 32665 O O . LYS A 1 40 ? -4.169 -9.298 9.082 1.00 0.00 40 LYS A O 17
ATOM 32684 N N . ILE A 1 41 ? -1.996 -9.265 8.458 1.00 0.00 41 ILE A N 17
ATOM 32685 C CA . ILE A 1 41 ? -2.287 -9.376 7.038 1.00 0.00 41 ILE A CA 17
ATOM 32686 C C . ILE A 1 41 ? -1.455 -10.511 6.439 1.00 0.00 41 ILE A C 17
ATOM 32687 O O . ILE A 1 41 ? -0.301 -10.707 6.818 1.00 0.00 41 ILE A O 17
ATOM 32703 N N . ILE A 1 42 ? -2.073 -11.229 5.512 1.00 0.00 42 ILE A N 17
ATOM 32704 C CA . ILE A 1 42 ? -1.403 -12.340 4.857 1.00 0.00 42 ILE A CA 17
ATOM 32705 C C . ILE A 1 42 ? -1.353 -12.081 3.350 1.00 0.00 42 ILE A C 17
ATOM 32706 O O . ILE A 1 42 ? -2.369 -12.184 2.664 1.00 0.00 42 ILE A O 17
ATOM 32722 N N . PHE A 1 43 ? -0.159 -11.751 2.878 1.00 0.00 43 PHE A N 17
ATOM 32723 C CA . PHE A 1 43 ? 0.037 -11.477 1.465 1.00 0.00 43 PHE A CA 17
ATOM 32724 C C . PHE A 1 43 ? 0.186 -12.775 0.670 1.00 0.00 43 PHE A C 17
ATOM 32725 O O . PHE A 1 43 ? 1.054 -13.595 0.970 1.00 0.00 43 PHE A O 17
ATOM 32742 N N . ASN A 1 44 ? -0.672 -12.923 -0.328 1.00 0.00 44 ASN A N 17
ATOM 32743 C CA . ASN A 1 44 ? -0.647 -14.108 -1.168 1.00 0.00 44 ASN A CA 17
ATOM 32744 C C . ASN A 1 44 ? -0.894 -15.346 -0.304 1.00 0.00 44 ASN A C 17
ATOM 32745 O O . ASN A 1 44 ? -0.631 -16.469 -0.732 1.00 0.00 44 ASN A O 17
ATOM 32756 N N . ASP A 1 45 ? -1.396 -15.099 0.897 1.00 0.00 45 ASP A N 17
ATOM 32757 C CA . ASP A 1 45 ? -1.681 -16.180 1.825 1.00 0.00 45 ASP A CA 17
ATOM 32758 C C . ASP A 1 45 ? -0.450 -17.081 1.946 1.00 0.00 45 ASP A C 17
ATOM 32759 O O . ASP A 1 45 ? -0.504 -18.261 1.603 1.00 0.00 45 ASP A O 17
ATOM 32768 N N . LEU A 1 46 ? 0.630 -16.490 2.435 1.00 0.00 46 LEU A N 17
ATOM 32769 C CA . LEU A 1 46 ? 1.872 -17.225 2.605 1.00 0.00 46 LEU A CA 17
ATOM 32770 C C . LEU A 1 46 ? 2.812 -16.426 3.511 1.00 0.00 46 LEU A C 17
ATOM 32771 O O . LEU A 1 46 ? 3.452 -16.989 4.397 1.00 0.00 46 LEU A O 17
ATOM 32787 N N . ILE A 1 47 ? 2.865 -15.127 3.257 1.00 0.00 47 ILE A N 17
ATOM 32788 C CA . ILE A 1 47 ? 3.716 -14.246 4.038 1.00 0.00 47 ILE A CA 17
ATOM 32789 C C . ILE A 1 47 ? 2.846 -13.396 4.966 1.00 0.00 47 ILE A C 17
ATOM 32790 O O . ILE A 1 47 ? 2.109 -12.524 4.507 1.00 0.00 47 ILE A O 17
ATOM 32806 N N . PRO A 1 48 ? 2.963 -13.686 6.290 1.00 0.00 48 PRO A N 17
ATOM 32807 C CA . PRO A 1 48 ? 2.196 -12.959 7.287 1.00 0.00 48 PRO A CA 17
ATOM 32808 C C . PRO A 1 48 ? 2.773 -11.559 7.508 1.00 0.00 48 PRO A C 17
ATOM 32809 O O . PRO A 1 48 ? 3.950 -11.320 7.244 1.00 0.00 48 PRO A O 17
ATOM 32820 N N . ALA A 1 49 ? 1.917 -10.670 7.990 1.00 0.00 49 ALA A N 17
ATOM 32821 C CA . ALA A 1 49 ? 2.326 -9.301 8.249 1.00 0.00 49 ALA A CA 17
ATOM 32822 C C . ALA A 1 49 ? 1.481 -8.728 9.389 1.00 0.00 49 ALA A C 17
ATOM 32823 O O . ALA A 1 49 ? 0.333 -9.127 9.577 1.00 0.00 49 ALA A O 17
ATOM 32830 N N . GLU A 1 50 ? 2.082 -7.800 10.120 1.00 0.00 50 GLU A N 17
ATOM 32831 C CA . GLU A 1 50 ? 1.400 -7.168 11.236 1.00 0.00 50 GLU A CA 17
ATOM 32832 C C . GLU A 1 50 ? 1.231 -5.670 10.976 1.00 0.00 50 GLU A C 17
ATOM 32833 O O . GLU A 1 50 ? 2.108 -5.036 10.390 1.00 0.00 50 GLU A O 17
ATOM 32845 N N . VAL A 1 51 ? 0.099 -5.147 11.424 1.00 0.00 51 VAL A N 17
ATOM 32846 C CA . VAL A 1 51 ? -0.195 -3.736 11.247 1.00 0.00 51 VAL A CA 17
ATOM 32847 C C . VAL A 1 51 ? 0.605 -2.921 12.265 1.00 0.00 51 VAL A C 17
ATOM 32848 O O . VAL A 1 51 ? 0.426 -3.079 13.471 1.00 0.00 51 VAL A O 17
ATOM 32861 N N . VAL A 1 52 ? 1.472 -2.066 11.741 1.00 0.00 52 VAL A N 17
ATOM 32862 C CA . VAL A 1 52 ? 2.300 -1.226 12.589 1.00 0.00 52 VAL A CA 17
ATOM 32863 C C . VAL A 1 52 ? 1.520 0.034 12.969 1.00 0.00 52 VAL A C 17
ATOM 32864 O O . VAL A 1 52 ? 1.487 0.420 14.137 1.00 0.00 52 VAL A O 17
ATOM 32877 N N . GLU A 1 53 ? 0.912 0.642 11.961 1.00 0.00 53 GLU A N 17
ATOM 32878 C CA . GLU A 1 53 ? 0.135 1.850 12.175 1.00 0.00 53 GLU A CA 17
ATOM 32879 C C . GLU A 1 53 ? -0.652 2.206 10.911 1.00 0.00 53 GLU A C 17
ATOM 32880 O O . GLU A 1 53 ? -0.189 1.962 9.798 1.00 0.00 53 GLU A O 17
ATOM 32892 N N . VAL A 1 54 ? -1.828 2.778 11.126 1.00 0.00 54 VAL A N 17
ATOM 32893 C CA . VAL A 1 54 ? -2.683 3.170 10.018 1.00 0.00 54 VAL A CA 17
ATOM 32894 C C . VAL A 1 54 ? -3.013 4.659 10.137 1.00 0.00 54 VAL A C 17
ATOM 32895 O O . VAL A 1 54 ? -3.306 5.148 11.227 1.00 0.00 54 VAL A O 17
ATOM 32908 N N . LYS A 1 55 ? -2.955 5.337 9.001 1.00 0.00 55 LYS A N 17
ATOM 32909 C CA . LYS A 1 55 ? -3.245 6.761 8.963 1.00 0.00 55 LYS A CA 17
ATOM 32910 C C . LYS A 1 55 ? -4.050 7.080 7.702 1.00 0.00 55 LYS A C 17
ATOM 32911 O O . LYS A 1 55 ? -3.805 6.504 6.643 1.00 0.00 55 LYS A O 17
ATOM 32930 N N . LYS A 1 56 ? -4.993 7.998 7.856 1.00 0.00 56 LYS A N 17
ATOM 32931 C CA . LYS A 1 56 ? -5.834 8.401 6.743 1.00 0.00 56 LYS A CA 17
ATOM 32932 C C . LYS A 1 56 ? -5.548 9.864 6.396 1.00 0.00 56 LYS A C 17
ATOM 32933 O O . LYS A 1 56 ? -5.136 10.640 7.256 1.00 0.00 56 LYS A O 17
ATOM 32952 N N . TYR A 1 57 ? -5.777 10.195 5.134 1.00 0.00 57 TYR A N 17
ATOM 32953 C CA . TYR A 1 57 ? -5.549 11.550 4.662 1.00 0.00 57 TYR A CA 17
ATOM 32954 C C . TYR A 1 57 ? -6.347 11.829 3.387 1.00 0.00 57 TYR A C 17
ATOM 32955 O O . TYR A 1 57 ? -7.186 11.023 2.987 1.00 0.00 57 TYR A O 17
ATOM 32973 N N . GLU A 1 58 ? -6.056 12.972 2.783 1.00 0.00 58 GLU A N 17
ATOM 32974 C CA . GLU A 1 58 ? -6.736 13.367 1.561 1.00 0.00 58 GLU A CA 17
ATOM 32975 C C . GLU A 1 58 ? -5.719 13.822 0.512 1.00 0.00 58 GLU A C 17
ATOM 32976 O O . GLU A 1 58 ? -4.758 14.519 0.835 1.00 0.00 58 GLU A O 17
ATOM 32988 N N . THR A 1 59 ? -5.966 13.411 -0.723 1.00 0.00 59 THR A N 17
ATOM 32989 C CA . THR A 1 59 ? -5.085 13.768 -1.821 1.00 0.00 59 THR A CA 17
ATOM 32990 C C . THR A 1 59 ? -3.836 12.884 -1.812 1.00 0.00 59 THR A C 17
ATOM 32991 O O . THR A 1 59 ? -3.350 12.500 -0.749 1.00 0.00 59 THR A O 17
ATOM 33002 N N . PHE A 1 60 ? -3.353 12.586 -3.009 1.00 0.00 60 PHE A N 17
ATOM 33003 C CA . PHE A 1 60 ? -2.170 11.754 -3.153 1.00 0.00 60 PHE A CA 17
ATOM 33004 C C . PHE A 1 60 ? -0.928 12.469 -2.618 1.00 0.00 60 PHE A C 17
ATOM 33005 O O . PHE A 1 60 ? -0.072 11.849 -1.990 1.00 0.00 60 PHE A O 17
ATOM 33022 N N . ARG A 1 61 ? -0.869 13.765 -2.887 1.00 0.00 61 ARG A N 17
ATOM 33023 C CA . ARG A 1 61 ? 0.254 14.572 -2.441 1.00 0.00 61 ARG A CA 17
ATOM 33024 C C . ARG A 1 61 ? 0.430 14.445 -0.927 1.00 0.00 61 ARG A C 17
ATOM 33025 O O . ARG A 1 61 ? 1.553 14.357 -0.434 1.00 0.00 61 ARG A O 17
ATOM 33046 N N . GLN A 1 62 ? -0.698 14.441 -0.230 1.00 0.00 62 GLN A N 17
ATOM 33047 C CA . GLN A 1 62 ? -0.682 14.326 1.218 1.00 0.00 62 GLN A CA 17
ATOM 33048 C C . GLN A 1 62 ? 0.034 13.042 1.642 1.00 0.00 62 GLN A C 17
ATOM 33049 O O . GLN A 1 62 ? 0.984 13.085 2.422 1.00 0.00 62 GLN A O 17
ATOM 33063 N N . VAL A 1 63 ? -0.450 11.930 1.109 1.00 0.00 63 VAL A N 17
ATOM 33064 C CA . VAL A 1 63 ? 0.132 10.636 1.422 1.00 0.00 63 VAL A CA 17
ATOM 33065 C C . VAL A 1 63 ? 1.550 10.567 0.851 1.00 0.00 63 VAL A C 17
ATOM 33066 O O . VAL A 1 63 ? 2.424 9.921 1.426 1.00 0.00 63 VAL A O 17
ATOM 33079 N N . LEU A 1 64 ? 1.734 11.243 -0.274 1.00 0.00 64 LEU A N 17
ATOM 33080 C CA . LEU A 1 64 ? 3.031 11.266 -0.929 1.00 0.00 64 LEU A CA 17
ATOM 33081 C C . LEU A 1 64 ? 4.027 12.027 -0.051 1.00 0.00 64 LEU A C 17
ATOM 33082 O O . LEU A 1 64 ? 5.225 11.750 -0.083 1.00 0.00 64 LEU A O 17
ATOM 33098 N N . ARG A 1 65 ? 3.494 12.970 0.712 1.00 0.00 65 ARG A N 17
ATOM 33099 C CA . ARG A 1 65 ? 4.321 13.772 1.597 1.00 0.00 65 ARG A CA 17
ATOM 33100 C C . ARG A 1 65 ? 4.474 13.081 2.953 1.00 0.00 65 ARG A C 17
ATOM 33101 O O . ARG A 1 65 ? 5.550 13.103 3.548 1.00 0.00 65 ARG A O 17
ATOM 33122 N N . GLU A 1 66 ? 3.380 12.483 3.402 1.00 0.00 66 GLU A N 17
ATOM 33123 C CA . GLU A 1 66 ? 3.378 11.786 4.677 1.00 0.00 66 GLU A CA 17
ATOM 33124 C C . GLU A 1 66 ? 4.342 10.599 4.635 1.00 0.00 66 GLU A C 17
ATOM 33125 O O . GLU A 1 66 ? 5.226 10.481 5.482 1.00 0.00 66 GLU A O 17
ATOM 33137 N N . GLU A 1 67 ? 4.140 9.748 3.639 1.00 0.00 67 GLU A N 17
ATOM 33138 C CA . GLU A 1 67 ? 4.980 8.574 3.475 1.00 0.00 67 GLU A CA 17
ATOM 33139 C C . GLU A 1 67 ? 5.922 8.758 2.283 1.00 0.00 67 GLU A C 17
ATOM 33140 O O . GLU A 1 67 ? 5.646 9.554 1.387 1.00 0.00 67 GLU A O 17
ATOM 33152 N N . PRO A 1 68 ? 7.042 7.988 2.312 1.00 0.00 68 PRO A N 17
ATOM 33153 C CA . PRO A 1 68 ? 8.026 8.059 1.246 1.00 0.00 68 PRO A CA 17
ATOM 33154 C C . PRO A 1 68 ? 7.526 7.343 -0.010 1.00 0.00 68 PRO A C 17
ATOM 33155 O O . PRO A 1 68 ? 6.480 6.696 0.015 1.00 0.00 68 PRO A O 17
ATOM 33166 N N . ILE A 1 69 ? 8.296 7.482 -1.079 1.00 0.00 69 ILE A N 17
ATOM 33167 C CA . ILE A 1 69 ? 7.944 6.857 -2.343 1.00 0.00 69 ILE A CA 17
ATOM 33168 C C . ILE A 1 69 ? 8.840 5.638 -2.571 1.00 0.00 69 ILE A C 17
ATOM 33169 O O . ILE A 1 69 ? 8.455 4.702 -3.270 1.00 0.00 69 ILE A O 17
ATOM 33185 N N . ASP A 1 70 ? 10.018 5.688 -1.967 1.00 0.00 70 ASP A N 17
ATOM 33186 C CA . ASP A 1 70 ? 10.972 4.600 -2.095 1.00 0.00 70 ASP A CA 17
ATOM 33187 C C . ASP A 1 70 ? 10.412 3.353 -1.407 1.00 0.00 70 ASP A C 17
ATOM 33188 O O . ASP A 1 70 ? 10.700 2.230 -1.819 1.00 0.00 70 ASP A O 17
ATOM 33197 N N . LYS A 1 71 ? 9.622 3.592 -0.371 1.00 0.00 71 LYS A N 17
ATOM 33198 C CA . LYS A 1 71 ? 9.019 2.503 0.378 1.00 0.00 71 LYS A CA 17
ATOM 33199 C C . LYS A 1 71 ? 7.766 2.019 -0.354 1.00 0.00 71 LYS A C 17
ATOM 33200 O O . LYS A 1 71 ? 7.678 0.854 -0.739 1.00 0.00 71 LYS A O 17
ATOM 33219 N N . ILE A 1 72 ? 6.827 2.938 -0.523 1.00 0.00 72 ILE A N 17
ATOM 33220 C CA . ILE A 1 72 ? 5.582 2.620 -1.202 1.00 0.00 72 ILE A CA 17
ATOM 33221 C C . ILE A 1 72 ? 5.878 1.727 -2.409 1.00 0.00 72 ILE A C 17
ATOM 33222 O O . ILE A 1 72 ? 5.211 0.714 -2.614 1.00 0.00 72 ILE A O 17
ATOM 33238 N N . PHE A 1 73 ? 6.878 2.136 -3.176 1.00 0.00 73 PHE A N 17
ATOM 33239 C CA . PHE A 1 73 ? 7.270 1.386 -4.357 1.00 0.00 73 PHE A CA 17
ATOM 33240 C C . PHE A 1 73 ? 8.792 1.246 -4.437 1.00 0.00 73 PHE A C 17
ATOM 33241 O O . PHE A 1 73 ? 9.524 2.135 -4.006 1.00 0.00 73 PHE A O 17
ATOM 33258 N N . PRO A 1 74 ? 9.233 0.093 -5.007 1.00 0.00 74 PRO A N 17
ATOM 33259 C CA . PRO A 1 74 ? 10.655 -0.175 -5.150 1.00 0.00 74 PRO A CA 17
ATOM 33260 C C . PRO A 1 74 ? 11.258 0.658 -6.283 1.00 0.00 74 PRO A C 17
ATOM 33261 O O . PRO A 1 74 ? 12.433 1.020 -6.235 1.00 0.00 74 PRO A O 17
ATOM 33272 N N . ASP A 1 75 ? 10.427 0.937 -7.277 1.00 0.00 75 ASP A N 17
ATOM 33273 C CA . ASP A 1 75 ? 10.864 1.719 -8.420 1.00 0.00 75 ASP A CA 17
ATOM 33274 C C . ASP A 1 75 ? 11.300 3.107 -7.946 1.00 0.00 75 ASP A C 17
ATOM 33275 O O . ASP A 1 75 ? 11.958 3.840 -8.683 1.00 0.00 75 ASP A O 17
ATOM 33284 N N . LYS A 1 76 ? 10.916 3.426 -6.719 1.00 0.00 76 LYS A N 17
ATOM 33285 C CA . LYS A 1 76 ? 11.259 4.713 -6.138 1.00 0.00 76 LYS A CA 17
ATOM 33286 C C . LYS A 1 76 ? 11.299 5.772 -7.242 1.00 0.00 76 LYS A C 17
ATOM 33287 O O . LYS A 1 76 ? 12.349 6.352 -7.513 1.00 0.00 76 LYS A O 17
ATOM 33306 N N . PRO A 1 77 ? 10.112 5.997 -7.865 1.00 0.00 77 PRO A N 17
ATOM 33307 C CA . PRO A 1 77 ? 10.001 6.975 -8.934 1.00 0.00 77 PRO A CA 17
ATOM 33308 C C . PRO A 1 77 ? 10.018 8.400 -8.376 1.00 0.00 77 PRO A C 17
ATOM 33309 O O . PRO A 1 77 ? 10.288 8.605 -7.194 1.00 0.00 77 PRO A O 17
ATOM 33320 N N . SER A 1 78 ? 9.726 9.348 -9.254 1.00 0.00 78 SER A N 17
ATOM 33321 C CA . SER A 1 78 ? 9.704 10.748 -8.864 1.00 0.00 78 SER A CA 17
ATOM 33322 C C . SER A 1 78 ? 8.264 11.199 -8.614 1.00 0.00 78 SER A C 17
ATOM 33323 O O . SER A 1 78 ? 7.323 10.599 -9.131 1.00 0.00 78 SER A O 17
ATOM 33331 N N . PHE A 1 79 ? 8.137 12.253 -7.821 1.00 0.00 79 PHE A N 17
ATOM 33332 C CA . PHE A 1 79 ? 6.827 12.792 -7.496 1.00 0.00 79 PHE A CA 17
ATOM 33333 C C . PHE A 1 79 ? 5.996 13.012 -8.762 1.00 0.00 79 PHE A C 17
ATOM 33334 O O . PHE A 1 79 ? 4.789 12.775 -8.765 1.00 0.00 79 PHE A O 17
ATOM 33351 N N . GLU A 1 80 ? 6.674 13.464 -9.806 1.00 0.00 80 GLU A N 17
ATOM 33352 C CA . GLU A 1 80 ? 6.014 13.719 -11.075 1.00 0.00 80 GLU A CA 17
ATOM 33353 C C . GLU A 1 80 ? 5.696 12.401 -11.783 1.00 0.00 80 GLU A C 17
ATOM 33354 O O . GLU A 1 80 ? 4.643 12.263 -12.403 1.00 0.00 80 GLU A O 17
ATOM 33366 N N . LYS A 1 81 ? 6.627 11.464 -11.666 1.00 0.00 81 LYS A N 17
ATOM 33367 C CA . LYS A 1 81 ? 6.459 10.162 -12.287 1.00 0.00 81 LYS A CA 17
ATOM 33368 C C . LYS A 1 81 ? 5.344 9.399 -11.570 1.00 0.00 81 LYS A C 17
ATOM 33369 O O . LYS A 1 81 ? 4.467 8.824 -12.213 1.00 0.00 81 LYS A O 17
ATOM 33388 N N . ALA A 1 82 ? 5.413 9.419 -10.247 1.00 0.00 82 ALA A N 17
ATOM 33389 C CA . ALA A 1 82 ? 4.420 8.736 -9.435 1.00 0.00 82 ALA A CA 17
ATOM 33390 C C . ALA A 1 82 ? 3.033 9.300 -9.752 1.00 0.00 82 ALA A C 17
ATOM 33391 O O . ALA A 1 82 ? 2.046 8.567 -9.752 1.00 0.00 82 ALA A O 17
ATOM 33398 N N . LEU A 1 83 ? 3.003 10.598 -10.015 1.00 0.00 83 LEU A N 17
ATOM 33399 C CA . LEU A 1 83 ? 1.754 11.269 -10.333 1.00 0.00 83 LEU A CA 17
ATOM 33400 C C . LEU A 1 83 ? 1.231 10.753 -11.675 1.00 0.00 83 LEU A C 17
ATOM 33401 O O . LEU A 1 83 ? 0.022 10.640 -11.871 1.00 0.00 83 LEU A O 17
ATOM 33417 N N . LYS A 1 84 ? 2.167 10.454 -12.564 1.00 0.00 84 LYS A N 17
ATOM 33418 C CA . LYS A 1 84 ? 1.814 9.953 -13.881 1.00 0.00 84 LYS A CA 17
ATOM 33419 C C . LYS A 1 84 ? 1.314 8.512 -13.757 1.00 0.00 84 LYS A C 17
ATOM 33420 O O . LYS A 1 84 ? 0.296 8.152 -14.346 1.00 0.00 84 LYS A O 17
ATOM 33439 N N . ARG A 1 85 ? 2.052 7.727 -12.987 1.00 0.00 85 ARG A N 17
ATOM 33440 C CA . ARG A 1 85 ? 1.696 6.334 -12.778 1.00 0.00 85 ARG A CA 17
ATOM 33441 C C . ARG A 1 85 ? 0.254 6.224 -12.278 1.00 0.00 85 ARG A C 17
ATOM 33442 O O . ARG A 1 85 ? -0.488 5.340 -12.702 1.00 0.00 85 ARG A O 17
ATOM 33463 N N . PHE A 1 86 ? -0.100 7.136 -11.383 1.00 0.00 86 PHE A N 17
ATOM 33464 C CA . PHE A 1 86 ? -1.439 7.152 -10.821 1.00 0.00 86 PHE A CA 17
ATOM 33465 C C . PHE A 1 86 ? -2.405 7.917 -11.729 1.00 0.00 86 PHE A C 17
ATOM 33466 O O . PHE A 1 86 ? -3.091 8.834 -11.278 1.00 0.00 86 PHE A O 17
ATOM 33483 N N . HIS A 1 87 ? -2.428 7.513 -12.990 1.00 0.00 87 HIS A N 17
ATOM 33484 C CA . HIS A 1 87 ? -3.298 8.149 -13.964 1.00 0.00 87 HIS A CA 17
ATOM 33485 C C . HIS A 1 87 ? -3.237 7.380 -15.286 1.00 0.00 87 HIS A C 17
ATOM 33486 O O . HIS A 1 87 ? -4.271 7.049 -15.864 1.00 0.00 87 HIS A O 17
ATOM 33500 N N . ASN A 1 88 ? -2.015 7.119 -15.726 1.00 0.00 88 ASN A N 17
ATOM 33501 C CA . ASN A 1 88 ? -1.805 6.396 -16.969 1.00 0.00 88 ASN A CA 17
ATOM 33502 C C . ASN A 1 88 ? -2.595 5.087 -16.931 1.00 0.00 88 ASN A C 17
ATOM 33503 O O . ASN A 1 88 ? -3.333 4.776 -17.865 1.00 0.00 88 ASN A O 17
ATOM 33514 N N . MET A 1 89 ? -2.414 4.354 -15.842 1.00 0.00 89 MET A N 17
ATOM 33515 C CA . MET A 1 89 ? -3.101 3.085 -15.671 1.00 0.00 89 MET A CA 17
ATOM 33516 C C . MET A 1 89 ? -4.609 3.247 -15.873 1.00 0.00 89 MET A C 17
ATOM 33517 O O . MET A 1 89 ? -5.118 4.366 -15.911 1.00 0.00 89 MET A O 17
ATOM 33531 N N . TYR A 1 90 ? -5.282 2.112 -15.997 1.00 0.00 90 TYR A N 17
ATOM 33532 C CA . TYR A 1 90 ? -6.721 2.113 -16.194 1.00 0.00 90 TYR A CA 17
ATOM 33533 C C . TYR A 1 90 ? -7.385 3.229 -15.384 1.00 0.00 90 TYR A C 17
ATOM 33534 O O . TYR A 1 90 ? -7.636 3.069 -14.191 1.00 0.00 90 TYR A O 17
ATOM 33552 N N . PRO A 1 91 ? -7.656 4.363 -16.083 1.00 0.00 91 PRO A N 17
ATOM 33553 C CA . PRO A 1 91 ? -8.285 5.505 -15.442 1.00 0.00 91 PRO A CA 17
ATOM 33554 C C . PRO A 1 91 ? -9.776 5.250 -15.209 1.00 0.00 91 PRO A C 17
ATOM 33555 O O . PRO A 1 91 ? -10.249 5.304 -14.075 1.00 0.00 91 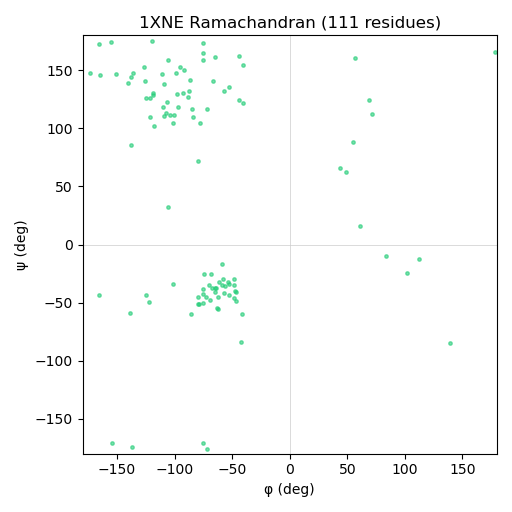PRO A O 17
ATOM 33566 N N . LYS A 1 92 ? -10.475 4.978 -16.302 1.00 0.00 92 LYS A N 17
ATOM 33567 C CA . LYS A 1 92 ? -11.902 4.715 -16.231 1.00 0.00 92 LYS A CA 17
ATOM 33568 C C . LYS A 1 92 ? -12.615 5.945 -15.666 1.00 0.00 92 LYS A C 17
ATOM 33569 O O . LYS A 1 92 ? -11.975 6.841 -15.118 1.00 0.00 92 LYS A O 17
ATOM 33588 N N . TRP A 1 93 ? -13.932 5.948 -15.818 1.00 0.00 93 TRP A N 17
ATOM 33589 C CA . TRP A 1 93 ? -14.739 7.053 -15.329 1.00 0.00 93 TRP A CA 17
ATOM 33590 C C . TRP A 1 93 ? -14.302 7.360 -13.895 1.00 0.00 93 TRP A C 17
ATOM 33591 O O . TRP A 1 93 ? -14.178 6.454 -13.073 1.00 0.00 93 TRP A O 17
ATOM 33612 N N . LYS A 1 94 ? -14.080 8.641 -13.640 1.00 0.00 94 LYS A N 17
ATOM 33613 C CA . LYS A 1 94 ? -13.659 9.079 -12.320 1.00 0.00 94 LYS A CA 17
ATOM 33614 C C . LYS A 1 94 ? -13.794 10.600 -12.225 1.00 0.00 94 LYS A C 17
ATOM 33615 O O . LYS A 1 94 ? -14.325 11.237 -13.133 1.00 0.00 94 LYS A O 17
ATOM 33634 N N . GLU A 1 95 ? -13.304 11.137 -11.117 1.00 0.00 95 GLU A N 17
ATOM 33635 C CA . GLU A 1 95 ? -13.364 12.571 -10.892 1.00 0.00 95 GLU A CA 17
ATOM 33636 C C . GLU A 1 95 ? -12.552 12.948 -9.651 1.00 0.00 95 GLU A C 17
ATOM 33637 O O . GLU A 1 95 ? -12.860 12.506 -8.545 1.00 0.00 95 GLU A O 17
ATOM 33649 N N . TYR A 1 96 ? -11.529 13.760 -9.876 1.00 0.00 96 TYR A N 17
ATOM 33650 C CA . TYR A 1 96 ? -10.670 14.201 -8.790 1.00 0.00 96 TYR A CA 17
ATOM 33651 C C . TYR A 1 96 ? -10.077 13.006 -8.040 1.00 0.00 96 TYR A C 17
ATOM 33652 O O . TYR A 1 96 ? -10.377 11.856 -8.361 1.00 0.00 96 TYR A O 17
ATOM 33670 N N . ARG A 1 97 ? -9.247 13.318 -7.056 1.00 0.00 97 ARG A N 17
ATOM 33671 C CA . ARG A 1 97 ? -8.609 12.285 -6.259 1.00 0.00 97 ARG A CA 17
ATOM 33672 C C . ARG A 1 97 ? -9.666 11.425 -5.562 1.00 0.00 97 ARG A C 17
ATOM 33673 O O . ARG A 1 97 ? -10.811 11.846 -5.407 1.00 0.00 97 ARG A O 17
ATOM 33694 N N . TYR A 1 98 ? -9.243 10.235 -5.159 1.00 0.00 98 TYR A N 17
ATOM 33695 C CA . TYR A 1 98 ? -10.138 9.312 -4.483 1.00 0.00 98 TYR A CA 17
ATOM 33696 C C . TYR A 1 98 ? -9.359 8.162 -3.842 1.00 0.00 98 TYR A C 17
ATOM 33697 O O . TYR A 1 98 ? -8.554 7.509 -4.504 1.00 0.00 98 TYR A O 17
ATOM 33715 N N . GLY A 1 99 ? -9.625 7.950 -2.562 1.00 0.00 99 GLY A N 17
ATOM 33716 C CA . GLY A 1 99 ? -8.958 6.890 -1.825 1.00 0.00 99 GLY A CA 17
ATOM 33717 C C . GLY A 1 99 ? -7.552 7.318 -1.399 1.00 0.00 99 GLY A C 17
ATOM 33718 O O . GLY A 1 99 ? -6.594 7.154 -2.153 1.00 0.00 99 GLY A O 17
ATOM 33722 N N . VAL A 1 100 ? -7.474 7.859 -0.192 1.00 0.00 100 VAL A N 17
ATOM 33723 C CA . VAL A 1 100 ? -6.201 8.313 0.343 1.00 0.00 100 VAL A CA 17
ATOM 33724 C C . VAL A 1 100 ? -5.980 7.686 1.721 1.00 0.00 100 VAL A C 17
ATOM 33725 O O . VAL A 1 100 ? -6.323 8.284 2.741 1.00 0.00 100 VAL A O 17
ATOM 33738 N N . LEU A 1 101 ? -5.409 6.491 1.708 1.00 0.00 101 LEU A N 17
ATOM 33739 C CA . LEU A 1 101 ? -5.139 5.777 2.945 1.00 0.00 101 LEU A CA 17
ATOM 33740 C C . LEU A 1 101 ? -3.720 5.205 2.898 1.00 0.00 101 LEU A C 17
ATOM 33741 O O . LEU A 1 101 ? -3.317 4.617 1.896 1.00 0.00 101 LEU A O 17
ATOM 33757 N N . ALA A 1 102 ? -3.003 5.398 3.995 1.00 0.00 102 ALA A N 17
ATOM 33758 C CA . ALA A 1 102 ? -1.638 4.908 4.092 1.00 0.00 102 ALA A CA 17
ATOM 33759 C C . ALA A 1 102 ? -1.565 3.824 5.169 1.00 0.00 102 ALA A C 17
ATOM 33760 O O . ALA A 1 102 ? -1.615 4.123 6.361 1.00 0.00 102 ALA A O 17
ATOM 33767 N N . ILE A 1 103 ? -1.449 2.586 4.710 1.00 0.00 103 ILE A N 17
ATOM 33768 C CA . ILE A 1 103 ? -1.369 1.455 5.619 1.00 0.00 103 ILE A CA 17
ATOM 33769 C C . ILE A 1 103 ? 0.100 1.097 5.852 1.00 0.00 103 ILE A C 17
ATOM 33770 O O . ILE A 1 103 ? 0.869 0.967 4.900 1.00 0.00 103 ILE A O 17
ATOM 33786 N N . LYS A 1 104 ? 0.445 0.947 7.122 1.00 0.00 104 LYS A N 17
ATOM 33787 C CA . LYS A 1 104 ? 1.809 0.605 7.492 1.00 0.00 104 LYS A CA 17
ATOM 33788 C C . LYS A 1 104 ? 1.815 -0.749 8.204 1.00 0.00 104 LYS A C 17
ATOM 33789 O O . LYS A 1 104 ? 1.262 -0.883 9.294 1.00 0.00 104 LYS A O 17
ATOM 33808 N N . PHE A 1 105 ? 2.448 -1.718 7.559 1.00 0.00 105 PHE A N 17
ATOM 33809 C CA . PHE A 1 105 ? 2.535 -3.056 8.117 1.00 0.00 105 PHE A CA 17
ATOM 33810 C C . PHE A 1 105 ? 3.978 -3.563 8.106 1.00 0.00 105 PHE A C 17
ATOM 33811 O O . PHE A 1 105 ? 4.802 -3.085 7.327 1.00 0.00 105 PHE A O 17
ATOM 33828 N N . ARG A 1 106 ? 4.241 -4.523 8.980 1.00 0.00 106 ARG A N 17
ATOM 33829 C CA . ARG A 1 106 ? 5.571 -5.100 9.081 1.00 0.00 106 ARG A CA 17
ATOM 33830 C C . ARG A 1 106 ? 5.517 -6.607 8.828 1.00 0.00 106 ARG A C 17
ATOM 33831 O O . ARG A 1 106 ? 4.941 -7.353 9.618 1.00 0.00 106 ARG A O 17
ATOM 33852 N N . VAL A 1 107 ? 6.125 -7.011 7.722 1.00 0.00 107 VAL A N 17
ATOM 33853 C CA . VAL A 1 107 ? 6.153 -8.417 7.354 1.00 0.00 107 VAL A CA 17
ATOM 33854 C C . VAL A 1 107 ? 6.847 -9.215 8.459 1.00 0.00 107 VAL A C 17
ATOM 33855 O O . VAL A 1 107 ? 8.041 -9.040 8.700 1.00 0.00 107 VAL A O 17
ATOM 33868 N N . LEU A 1 108 ? 6.070 -10.074 9.102 1.00 0.00 108 LEU A N 17
ATOM 33869 C CA . LEU A 1 108 ? 6.595 -10.900 10.176 1.00 0.00 108 LEU A CA 17
ATOM 33870 C C . LEU A 1 108 ? 7.538 -11.953 9.589 1.00 0.00 108 LEU A C 17
ATOM 33871 O O . LEU A 1 108 ? 7.101 -12.856 8.879 1.00 0.00 108 LEU A O 17
ATOM 33887 N N . GLY A 1 109 ? 8.815 -11.801 9.909 1.00 0.00 109 GLY A N 17
ATOM 33888 C CA . GLY A 1 109 ? 9.824 -12.727 9.423 1.00 0.00 109 GLY A CA 17
ATOM 33889 C C . GLY A 1 109 ? 11.210 -12.079 9.424 1.00 0.00 109 GLY A C 17
ATOM 33890 O O . GLY A 1 109 ? 12.000 -12.296 10.341 1.00 0.00 109 GLY A O 17
ATOM 33894 N N . ARG A 1 110 ? 11.462 -11.296 8.385 1.00 0.00 110 ARG A N 17
ATOM 33895 C CA . ARG A 1 110 ? 12.739 -10.614 8.255 1.00 0.00 110 ARG A CA 17
ATOM 33896 C C . ARG A 1 110 ? 13.013 -9.759 9.493 1.00 0.00 110 ARG A C 17
ATOM 33897 O O . ARG A 1 110 ? 12.100 -9.463 10.262 1.00 0.00 110 ARG A O 17
ATOM 33918 N N . ASP A 1 111 ? 14.275 -9.385 9.648 1.00 0.00 111 ASP A N 17
ATOM 33919 C CA . ASP A 1 111 ? 14.680 -8.569 10.779 1.00 0.00 111 ASP A CA 17
ATOM 33920 C C . ASP A 1 111 ? 14.254 -7.120 10.537 1.00 0.00 111 ASP A C 17
ATOM 33921 O O . ASP A 1 111 ? 14.427 -6.594 9.439 1.00 0.00 111 ASP A O 17
ATOM 33930 N N . LYS A 1 112 ? 13.704 -6.516 11.580 1.00 0.00 112 LYS A N 17
ATOM 33931 C CA . LYS A 1 112 ? 13.251 -5.138 11.495 1.00 0.00 112 LYS A CA 17
ATOM 33932 C C . LYS A 1 112 ? 14.370 -4.274 10.909 1.00 0.00 112 LYS A C 17
ATOM 33933 O O . LYS A 1 112 ? 15.489 -4.747 10.717 1.00 0.00 112 LYS A O 17
ATOM 33952 N N . GLU A 1 113 ? 14.028 -3.022 10.641 1.00 0.00 113 GLU A N 17
ATOM 33953 C CA . GLU A 1 113 ? 14.989 -2.087 10.081 1.00 0.00 113 GLU A CA 17
ATOM 33954 C C . GLU A 1 113 ? 16.127 -1.839 11.073 1.00 0.00 113 GLU A C 17
ATOM 33955 O O . GLU A 1 113 ? 15.924 -1.898 12.285 1.00 0.00 113 GLU A O 17
ATOM 33967 N N . MET A 1 1 ? -6.758 -9.503 17.350 1.00 0.00 1 MET A N 18
ATOM 33968 C CA . MET A 1 1 ? -5.916 -9.511 16.166 1.00 0.00 1 MET A CA 18
ATOM 33969 C C . MET A 1 1 ? -6.590 -10.266 15.018 1.00 0.00 1 MET A C 18
ATOM 33970 O O . MET A 1 1 ? -6.720 -11.488 15.066 1.00 0.00 1 MET A O 18
ATOM 33984 N N . LYS A 1 2 ? -7.001 -9.506 14.014 1.00 0.00 2 LYS A N 18
ATOM 33985 C CA . LYS A 1 2 ? -7.659 -10.088 12.856 1.00 0.00 2 LYS A CA 18
ATOM 33986 C C . LYS A 1 2 ? -6.616 -10.375 11.774 1.00 0.00 2 LYS A C 18
ATOM 33987 O O . LYS A 1 2 ? -5.526 -9.806 11.790 1.00 0.00 2 LYS A O 18
ATOM 34006 N N . VAL A 1 3 ? -6.988 -11.258 10.858 1.00 0.00 3 VAL A N 18
ATOM 34007 C CA . VAL A 1 3 ? -6.098 -11.628 9.770 1.00 0.00 3 VAL A CA 18
ATOM 34008 C C . VAL A 1 3 ? -6.764 -11.287 8.435 1.00 0.00 3 VAL A C 18
ATOM 34009 O O . VAL A 1 3 ? -7.943 -11.574 8.235 1.00 0.00 3 VAL A O 18
ATOM 34022 N N . TYR A 1 4 ? -5.979 -10.681 7.557 1.00 0.00 4 TYR A N 18
ATOM 34023 C CA . TYR A 1 4 ? -6.477 -10.299 6.247 1.00 0.00 4 TYR A CA 18
ATOM 34024 C C . TYR A 1 4 ? -5.630 -10.920 5.135 1.00 0.00 4 TYR A C 18
ATOM 34025 O O . TYR A 1 4 ? -4.480 -10.531 4.934 1.00 0.00 4 TYR A O 18
ATOM 34043 N N . ARG A 1 5 ? -6.230 -11.877 4.442 1.00 0.00 5 ARG A N 18
ATOM 34044 C CA . ARG A 1 5 ? -5.545 -12.556 3.355 1.00 0.00 5 ARG A CA 18
ATOM 34045 C C . ARG A 1 5 ? -5.654 -11.740 2.066 1.00 0.00 5 ARG A C 18
ATOM 34046 O O . ARG A 1 5 ? -6.675 -11.786 1.382 1.00 0.00 5 ARG A O 18
ATOM 34067 N N . LEU A 1 6 ? -4.586 -11.011 1.773 1.00 0.00 6 LEU A N 18
ATOM 34068 C CA . LEU A 1 6 ? -4.549 -10.185 0.578 1.00 0.00 6 LEU A CA 18
ATOM 34069 C C . LEU A 1 6 ? -3.767 -10.915 -0.516 1.00 0.00 6 LEU A C 18
ATOM 34070 O O . LEU A 1 6 ? -2.587 -11.216 -0.345 1.00 0.00 6 LEU A O 18
ATOM 34086 N N . TYR A 1 7 ? -4.456 -11.177 -1.617 1.00 0.00 7 TYR A N 18
ATOM 34087 C CA . TYR A 1 7 ? -3.841 -11.865 -2.739 1.00 0.00 7 TYR A CA 18
ATOM 34088 C C . TYR A 1 7 ? -3.055 -10.889 -3.617 1.00 0.00 7 TYR A C 18
ATOM 34089 O O . TYR A 1 7 ? -3.626 -9.952 -4.174 1.00 0.00 7 TYR A O 18
ATOM 34107 N N . LEU A 1 8 ? -1.758 -11.141 -3.714 1.00 0.00 8 LEU A N 18
ATOM 34108 C CA . LEU A 1 8 ? -0.889 -10.296 -4.515 1.00 0.00 8 LEU A CA 18
ATOM 34109 C C . LEU A 1 8 ? -0.206 -11.146 -5.588 1.00 0.00 8 LEU A C 18
ATOM 34110 O O . LEU A 1 8 ? -0.233 -12.374 -5.522 1.00 0.00 8 LEU A O 18
ATOM 34126 N N . LYS A 1 9 ? 0.390 -10.459 -6.552 1.00 0.00 9 LYS A N 18
ATOM 34127 C CA . LYS A 1 9 ? 1.079 -11.136 -7.637 1.00 0.00 9 LYS A CA 18
ATOM 34128 C C . LYS A 1 9 ? 2.490 -11.513 -7.183 1.00 0.00 9 LYS A C 18
ATOM 34129 O O . LYS A 1 9 ? 3.038 -10.896 -6.271 1.00 0.00 9 LYS A O 18
ATOM 34148 N N . ASP A 1 10 ? 3.039 -12.524 -7.841 1.00 0.00 10 ASP A N 18
ATOM 34149 C CA . ASP A 1 10 ? 4.376 -12.991 -7.517 1.00 0.00 10 ASP A CA 18
ATOM 34150 C C . ASP A 1 10 ? 5.378 -11.858 -7.752 1.00 0.00 10 ASP A C 18
ATOM 34151 O O . ASP A 1 10 ? 6.428 -11.811 -7.114 1.00 0.00 10 ASP A O 18
ATOM 34160 N N . GLU A 1 11 ? 5.017 -10.974 -8.671 1.00 0.00 11 GLU A N 18
ATOM 34161 C CA . GLU A 1 11 ? 5.871 -9.846 -8.999 1.00 0.00 11 GLU A CA 18
ATOM 34162 C C . GLU A 1 11 ? 5.943 -8.874 -7.820 1.00 0.00 11 GLU A C 18
ATOM 34163 O O . GLU A 1 11 ? 7.030 -8.486 -7.396 1.00 0.00 11 GLU A O 18
ATOM 34175 N N . TYR A 1 12 ? 4.770 -8.508 -7.324 1.00 0.00 12 TYR A N 18
ATOM 34176 C CA . TYR A 1 12 ? 4.686 -7.589 -6.201 1.00 0.00 12 TYR A CA 18
ATOM 34177 C C . TYR A 1 12 ? 4.998 -8.302 -4.884 1.00 0.00 12 TYR A C 18
ATOM 34178 O O . TYR A 1 12 ? 5.725 -7.773 -4.045 1.00 0.00 12 TYR A O 18
ATOM 34196 N N . LEU A 1 13 ? 4.432 -9.492 -4.744 1.00 0.00 13 LEU A N 18
ATOM 34197 C CA . LEU A 1 13 ? 4.640 -10.283 -3.543 1.00 0.00 13 LEU A CA 18
ATOM 34198 C C . LEU A 1 13 ? 6.142 -10.432 -3.290 1.00 0.00 13 LEU A C 18
ATOM 34199 O O . LEU A 1 13 ? 6.605 -10.264 -2.162 1.00 0.00 13 LEU A O 18
ATOM 34215 N N . GLU A 1 14 ? 6.861 -10.745 -4.357 1.00 0.00 14 GLU A N 18
ATOM 34216 C CA . GLU A 1 14 ? 8.301 -10.918 -4.265 1.00 0.00 14 GLU A CA 18
ATOM 34217 C C . GLU A 1 14 ? 8.937 -9.716 -3.564 1.00 0.00 14 GLU A C 18
ATOM 34218 O O . GLU A 1 14 ? 9.780 -9.880 -2.683 1.00 0.00 14 GLU A O 18
ATOM 34230 N N . MET A 1 15 ? 8.508 -8.534 -3.981 1.00 0.00 15 MET A N 18
ATOM 34231 C CA . MET A 1 15 ? 9.025 -7.304 -3.404 1.00 0.00 15 MET A CA 18
ATOM 34232 C C . MET A 1 15 ? 8.784 -7.264 -1.894 1.00 0.00 15 MET A C 18
ATOM 34233 O O . MET A 1 15 ? 9.612 -6.749 -1.143 1.00 0.00 15 MET A O 18
ATOM 34247 N N . VAL A 1 16 ? 7.648 -7.814 -1.493 1.00 0.00 16 VAL A N 18
ATOM 34248 C CA . VAL A 1 16 ? 7.288 -7.848 -0.085 1.00 0.00 16 VAL A CA 18
ATOM 34249 C C . VAL A 1 16 ? 8.154 -8.884 0.633 1.00 0.00 16 VAL A C 18
ATOM 34250 O O . VAL A 1 16 ? 8.688 -8.614 1.708 1.00 0.00 16 VAL A O 18
ATOM 34263 N N . LYS A 1 17 ? 8.265 -10.049 0.011 1.00 0.00 17 LYS A N 18
ATOM 34264 C CA . LYS A 1 17 ? 9.057 -11.127 0.578 1.00 0.00 17 LYS A CA 18
ATOM 34265 C C . LYS A 1 17 ? 10.473 -10.621 0.859 1.00 0.00 17 LYS A C 18
ATOM 34266 O O . LYS A 1 17 ? 11.108 -11.044 1.824 1.00 0.00 17 LYS A O 18
ATOM 34285 N N . SER A 1 18 ? 10.928 -9.723 -0.002 1.00 0.00 18 SER A N 18
ATOM 34286 C CA . SER A 1 18 ? 12.257 -9.154 0.141 1.00 0.00 18 SER A CA 18
ATOM 34287 C C . SER A 1 18 ? 12.270 -8.132 1.279 1.00 0.00 18 SER A C 18
ATOM 34288 O O . SER A 1 18 ? 13.278 -7.977 1.967 1.00 0.00 18 SER A O 18
ATOM 34296 N N . GLY A 1 19 ? 11.139 -7.462 1.443 1.00 0.00 19 GLY A N 18
ATOM 34297 C CA . GLY A 1 19 ? 11.007 -6.459 2.486 1.00 0.00 19 GLY A CA 18
ATOM 34298 C C . GLY A 1 19 ? 11.108 -5.047 1.905 1.00 0.00 19 GLY A C 18
ATOM 34299 O O . GLY A 1 19 ? 11.382 -4.092 2.630 1.00 0.00 19 GLY A O 18
ATOM 34303 N N . LYS A 1 20 ? 10.882 -4.960 0.603 1.00 0.00 20 LYS A N 18
ATOM 34304 C CA . LYS A 1 20 ? 10.944 -3.681 -0.084 1.00 0.00 20 LYS A CA 18
ATOM 34305 C C . LYS A 1 20 ? 9.676 -2.881 0.222 1.00 0.00 20 LYS A C 18
ATOM 34306 O O . LYS A 1 20 ? 9.721 -1.656 0.328 1.00 0.00 20 LYS A O 18
ATOM 34325 N N . LYS A 1 21 ? 8.575 -3.606 0.356 1.00 0.00 21 LYS A N 18
ATOM 34326 C CA . LYS A 1 21 ? 7.297 -2.979 0.648 1.00 0.00 21 LYS A CA 18
ATOM 34327 C C . LYS A 1 21 ? 7.237 -2.621 2.134 1.00 0.00 21 LYS A C 18
ATOM 34328 O O . LYS A 1 21 ? 7.822 -3.311 2.967 1.00 0.00 21 LYS A O 18
ATOM 34347 N N . ARG A 1 22 ? 6.524 -1.542 2.422 1.00 0.00 22 ARG A N 18
ATOM 34348 C CA . ARG A 1 22 ? 6.380 -1.084 3.793 1.00 0.00 22 ARG A CA 18
ATOM 34349 C C . ARG A 1 22 ? 5.052 -0.345 3.969 1.00 0.00 22 ARG A C 18
ATOM 34350 O O . ARG A 1 22 ? 4.343 -0.560 4.951 1.00 0.00 22 ARG A O 18
ATOM 34371 N N . ILE A 1 23 ? 4.754 0.511 3.002 1.00 0.00 23 ILE A N 18
ATOM 34372 C CA . ILE A 1 23 ? 3.524 1.282 3.038 1.00 0.00 23 ILE A CA 18
ATOM 34373 C C . ILE A 1 23 ? 2.595 0.805 1.920 1.00 0.00 23 ILE A C 18
ATOM 34374 O O . ILE A 1 23 ? 2.969 0.819 0.748 1.00 0.00 23 ILE A O 18
ATOM 34390 N N . GLU A 1 24 ? 1.401 0.394 2.321 1.00 0.00 24 GLU A N 18
ATOM 34391 C CA . GLU A 1 24 ? 0.416 -0.087 1.368 1.00 0.00 24 GLU A CA 18
ATOM 34392 C C . GLU A 1 24 ? -0.680 0.961 1.162 1.00 0.00 24 GLU A C 18
ATOM 34393 O O . GLU A 1 24 ? -1.307 1.405 2.122 1.00 0.00 24 GLU A O 18
ATOM 34405 N N . VAL A 1 25 ? -0.877 1.326 -0.096 1.00 0.00 25 VAL A N 18
ATOM 34406 C CA . VAL A 1 25 ? -1.885 2.314 -0.440 1.00 0.00 25 VAL A CA 18
ATOM 34407 C C . VAL A 1 25 ? -2.719 1.798 -1.614 1.00 0.00 25 VAL A C 18
ATOM 34408 O O . VAL A 1 25 ? -2.189 1.554 -2.697 1.00 0.00 25 VAL A O 18
ATOM 34421 N N . ARG A 1 26 ? -4.011 1.646 -1.360 1.00 0.00 26 ARG A N 18
ATOM 34422 C CA . ARG A 1 26 ? -4.923 1.164 -2.383 1.00 0.00 26 ARG A CA 18
ATOM 34423 C C . ARG A 1 26 ? -6.356 1.592 -2.061 1.00 0.00 26 ARG A C 18
ATOM 34424 O O . ARG A 1 26 ? -7.245 0.751 -1.932 1.00 0.00 26 ARG A O 18
ATOM 34445 N N . VAL A 1 27 ? -6.536 2.899 -1.940 1.00 0.00 27 VAL A N 18
ATOM 34446 C CA . VAL A 1 27 ? -7.846 3.448 -1.635 1.00 0.00 27 VAL A CA 18
ATOM 34447 C C . VAL A 1 27 ? -8.251 3.036 -0.218 1.00 0.00 27 VAL A C 18
ATOM 34448 O O . VAL A 1 27 ? -7.709 2.079 0.332 1.00 0.00 27 VAL A O 18
ATOM 34461 N N . ALA A 1 28 ? -9.199 3.780 0.332 1.00 0.00 28 ALA A N 18
ATOM 34462 C CA . ALA A 1 28 ? -9.682 3.504 1.674 1.00 0.00 28 ALA A CA 18
ATOM 34463 C C . ALA A 1 28 ? -11.052 2.828 1.590 1.00 0.00 28 ALA A C 18
ATOM 34464 O O . ALA A 1 28 ? -11.901 3.027 2.457 1.00 0.00 28 ALA A O 18
ATOM 34471 N N . TYR A 1 29 ? -11.224 2.042 0.537 1.00 0.00 29 TYR A N 18
ATOM 34472 C CA . TYR A 1 29 ? -12.477 1.335 0.328 1.00 0.00 29 TYR A CA 18
ATOM 34473 C C . TYR A 1 29 ? -12.922 0.621 1.606 1.00 0.00 29 TYR A C 18
ATOM 34474 O O . TYR A 1 29 ? -12.097 0.284 2.453 1.00 0.00 29 TYR A O 18
ATOM 34492 N N . PRO A 1 30 ? -14.261 0.404 1.706 1.00 0.00 30 PRO A N 18
ATOM 34493 C CA . PRO A 1 30 ? -14.827 -0.264 2.865 1.00 0.00 30 PRO A CA 18
ATOM 34494 C C . PRO A 1 30 ? -14.552 -1.769 2.819 1.00 0.00 30 PRO A C 18
ATOM 34495 O O . PRO A 1 30 ? -15.416 -2.549 2.420 1.00 0.00 30 PRO A O 18
ATOM 34506 N N . GLN A 1 31 ? -13.347 -2.131 3.231 1.00 0.00 31 GLN A N 18
ATOM 34507 C CA . GLN A 1 31 ? -12.948 -3.528 3.242 1.00 0.00 31 GLN A CA 18
ATOM 34508 C C . GLN A 1 31 ? -11.635 -3.700 4.008 1.00 0.00 31 GLN A C 18
ATOM 34509 O O . GLN A 1 31 ? -11.514 -4.592 4.847 1.00 0.00 31 GLN A O 18
ATOM 34523 N N . LEU A 1 32 ? -10.685 -2.832 3.693 1.00 0.00 32 LEU A N 18
ATOM 34524 C CA . LEU A 1 32 ? -9.386 -2.876 4.342 1.00 0.00 32 LEU A CA 18
ATOM 34525 C C . LEU A 1 32 ? -9.227 -1.649 5.242 1.00 0.00 32 LEU A C 18
ATOM 34526 O O . LEU A 1 32 ? -8.525 -1.701 6.250 1.00 0.00 32 LEU A O 18
ATOM 34542 N N . LYS A 1 33 ? -9.893 -0.574 4.845 1.00 0.00 33 LYS A N 18
ATOM 34543 C CA . LYS A 1 33 ? -9.835 0.664 5.603 1.00 0.00 33 LYS A CA 18
ATOM 34544 C C . LYS A 1 33 ? -10.090 0.364 7.081 1.00 0.00 33 LYS A C 18
ATOM 34545 O O . LYS A 1 33 ? -9.499 0.995 7.957 1.00 0.00 33 LYS A O 18
ATOM 34564 N N . ASP A 1 34 ? -10.969 -0.599 7.314 1.00 0.00 34 ASP A N 18
ATOM 34565 C CA . ASP A 1 34 ? -11.310 -0.990 8.671 1.00 0.00 34 ASP A CA 18
ATOM 34566 C C . ASP A 1 34 ? -10.037 -1.408 9.411 1.00 0.00 34 ASP A C 18
ATOM 34567 O O . ASP A 1 34 ? -9.902 -1.162 10.608 1.00 0.00 34 ASP A O 18
ATOM 34576 N N . ILE A 1 35 ? -9.137 -2.034 8.667 1.00 0.00 35 ILE A N 18
ATOM 34577 C CA . ILE A 1 35 ? -7.881 -2.489 9.237 1.00 0.00 35 ILE A CA 18
ATOM 34578 C C . ILE A 1 35 ? -7.344 -1.423 10.194 1.00 0.00 35 ILE A C 18
ATOM 34579 O O . ILE A 1 35 ? -7.668 -0.244 10.060 1.00 0.00 35 ILE A O 18
ATOM 34595 N N . LYS A 1 36 ? -6.532 -1.876 11.138 1.00 0.00 36 LYS A N 18
ATOM 34596 C CA . LYS A 1 36 ? -5.948 -0.975 12.117 1.00 0.00 36 LYS A CA 18
ATOM 34597 C C . LYS A 1 36 ? -4.757 -1.662 12.789 1.00 0.00 36 LYS A C 18
ATOM 34598 O O . LYS A 1 36 ? -4.552 -2.863 12.619 1.00 0.00 36 LYS A O 18
ATOM 34617 N N . ARG A 1 37 ? -4.004 -0.871 13.538 1.00 0.00 37 ARG A N 18
ATOM 34618 C CA . ARG A 1 37 ? -2.839 -1.389 14.237 1.00 0.00 37 ARG A CA 18
ATOM 34619 C C . ARG A 1 37 ? -3.250 -2.503 15.201 1.00 0.00 37 ARG A C 18
ATOM 34620 O O . ARG A 1 37 ? -4.234 -2.368 15.927 1.00 0.00 37 ARG A O 18
ATOM 34641 N N . GLY A 1 38 ? -2.476 -3.577 15.178 1.00 0.00 38 GLY A N 18
ATOM 34642 C CA . GLY A 1 38 ? -2.747 -4.714 16.042 1.00 0.00 38 GLY A CA 18
ATOM 34643 C C . GLY A 1 38 ? -3.291 -5.896 15.238 1.00 0.00 38 GLY A C 18
ATOM 34644 O O . GLY A 1 38 ? -3.262 -7.034 15.704 1.00 0.00 38 GLY A O 18
ATOM 34648 N N . ASP A 1 39 ? -3.773 -5.586 14.043 1.00 0.00 39 ASP A N 18
ATOM 34649 C CA . ASP A 1 39 ? -4.323 -6.609 13.170 1.00 0.00 39 ASP A CA 18
ATOM 34650 C C . ASP A 1 39 ? -3.179 -7.336 12.460 1.00 0.00 39 ASP A C 18
ATOM 34651 O O . ASP A 1 39 ? -2.008 -7.067 12.725 1.00 0.00 39 ASP A O 18
ATOM 34660 N N . LYS A 1 40 ? -3.557 -8.242 11.571 1.00 0.00 40 LYS A N 18
ATOM 34661 C CA . LYS A 1 40 ? -2.578 -9.010 10.821 1.00 0.00 40 LYS A CA 18
ATOM 34662 C C . LYS A 1 40 ? -3.018 -9.099 9.358 1.00 0.00 40 LYS A C 18
ATOM 34663 O O . LYS A 1 40 ? -4.206 -9.237 9.071 1.00 0.00 40 LYS A O 18
ATOM 34682 N N . ILE A 1 41 ? -2.036 -9.016 8.472 1.00 0.00 41 ILE A N 18
ATOM 34683 C CA . ILE A 1 41 ? -2.307 -9.086 7.046 1.00 0.00 41 ILE A CA 18
ATOM 34684 C C . ILE A 1 41 ? -1.427 -10.168 6.416 1.00 0.00 41 ILE A C 18
ATOM 34685 O O . ILE A 1 41 ? -0.221 -10.209 6.655 1.00 0.00 41 ILE A O 18
ATOM 34701 N N . ILE A 1 42 ? -2.064 -11.017 5.624 1.00 0.00 42 ILE A N 18
ATOM 34702 C CA . ILE A 1 42 ? -1.355 -12.096 4.958 1.00 0.00 42 ILE A CA 18
ATOM 34703 C C . ILE A 1 42 ? -1.345 -11.839 3.450 1.00 0.00 42 ILE A C 18
ATOM 34704 O O . ILE A 1 42 ? -2.400 -11.702 2.833 1.00 0.00 42 ILE A O 18
ATOM 34720 N N . PHE A 1 43 ? -0.141 -11.783 2.899 1.00 0.00 43 PHE A N 18
ATOM 34721 C CA . PHE A 1 43 ? 0.021 -11.545 1.475 1.00 0.00 43 PHE A CA 18
ATOM 34722 C C . PHE A 1 43 ? 0.130 -12.864 0.708 1.00 0.00 43 PHE A C 18
ATOM 34723 O O . PHE A 1 43 ? 0.931 -13.728 1.063 1.00 0.00 43 PHE A O 18
ATOM 34740 N N . ASN A 1 44 ? -0.686 -12.978 -0.330 1.00 0.00 44 ASN A N 18
ATOM 34741 C CA . ASN A 1 44 ? -0.690 -14.178 -1.150 1.00 0.00 44 ASN A CA 18
ATOM 34742 C C . ASN A 1 44 ? -0.984 -15.393 -0.267 1.00 0.00 44 ASN A C 18
ATOM 34743 O O . ASN A 1 44 ? -0.712 -16.527 -0.657 1.00 0.00 44 ASN A O 18
ATOM 34754 N N . ASP A 1 45 ? -1.535 -15.113 0.905 1.00 0.00 45 ASP A N 18
ATOM 34755 C CA . ASP A 1 45 ? -1.868 -16.169 1.846 1.00 0.00 45 ASP A CA 18
ATOM 34756 C C . ASP A 1 45 ? -0.670 -17.109 1.996 1.00 0.00 45 ASP A C 18
ATOM 34757 O O . ASP A 1 45 ? -0.749 -18.283 1.639 1.00 0.00 45 ASP A O 18
ATOM 34766 N N . LEU A 1 46 ? 0.412 -16.557 2.526 1.00 0.00 46 LEU A N 18
ATOM 34767 C CA . LEU A 1 46 ? 1.625 -17.331 2.728 1.00 0.00 46 LEU A CA 18
ATOM 34768 C C . LEU A 1 46 ? 2.585 -16.543 3.620 1.00 0.00 46 LEU A C 18
ATOM 34769 O O . LEU A 1 46 ? 3.194 -17.103 4.531 1.00 0.00 46 LEU A O 18
ATOM 34785 N N . ILE A 1 47 ? 2.692 -15.255 3.328 1.00 0.00 47 ILE A N 18
ATOM 34786 C CA . ILE A 1 47 ? 3.568 -14.384 4.093 1.00 0.00 47 ILE A CA 18
ATOM 34787 C C . ILE A 1 47 ? 2.725 -13.508 5.021 1.00 0.00 47 ILE A C 18
ATOM 34788 O O . ILE A 1 47 ? 2.004 -12.624 4.561 1.00 0.00 47 ILE A O 18
ATOM 34804 N N . PRO A 1 48 ? 2.847 -13.790 6.346 1.00 0.00 48 PRO A N 18
ATOM 34805 C CA . PRO A 1 48 ? 2.105 -13.038 7.343 1.00 0.00 48 PRO A CA 18
ATOM 34806 C C . PRO A 1 48 ? 2.714 -11.650 7.548 1.00 0.00 48 PRO A C 18
ATOM 34807 O O . PRO A 1 48 ? 3.904 -11.448 7.309 1.00 0.00 48 PRO A O 18
ATOM 34818 N N . ALA A 1 49 ? 1.871 -10.728 7.989 1.00 0.00 49 ALA A N 18
ATOM 34819 C CA . ALA A 1 49 ? 2.311 -9.364 8.228 1.00 0.00 49 ALA A CA 18
ATOM 34820 C C . ALA A 1 49 ? 1.456 -8.743 9.335 1.00 0.00 49 ALA A C 18
ATOM 34821 O O . ALA A 1 49 ? 0.271 -9.051 9.455 1.00 0.00 49 ALA A O 18
ATOM 34828 N N . GLU A 1 50 ? 2.090 -7.881 10.115 1.00 0.00 50 GLU A N 18
ATOM 34829 C CA . GLU A 1 50 ? 1.403 -7.215 11.208 1.00 0.00 50 GLU A CA 18
ATOM 34830 C C . GLU A 1 50 ? 1.214 -5.730 10.890 1.00 0.00 50 GLU A C 18
ATOM 34831 O O . GLU A 1 50 ? 2.074 -5.111 10.265 1.00 0.00 50 GLU A O 18
ATOM 34843 N N . VAL A 1 51 ? 0.082 -5.202 11.334 1.00 0.00 51 VAL A N 18
ATOM 34844 C CA . VAL A 1 51 ? -0.230 -3.802 11.104 1.00 0.00 51 VAL A CA 18
ATOM 34845 C C . VAL A 1 51 ? 0.565 -2.938 12.085 1.00 0.00 51 VAL A C 18
ATOM 34846 O O . VAL A 1 51 ? 0.426 -3.082 13.298 1.00 0.00 51 VAL A O 18
ATOM 34859 N N . VAL A 1 52 ? 1.382 -2.060 11.522 1.00 0.00 52 VAL A N 18
ATOM 34860 C CA . VAL A 1 52 ? 2.200 -1.173 12.331 1.00 0.00 52 VAL A CA 18
ATOM 34861 C C . VAL A 1 52 ? 1.398 0.085 12.671 1.00 0.00 52 VAL A C 18
ATOM 34862 O O . VAL A 1 52 ? 1.319 0.480 13.833 1.00 0.00 52 VAL A O 18
ATOM 34875 N N . GLU A 1 53 ? 0.824 0.680 11.636 1.00 0.00 53 GLU A N 18
ATOM 34876 C CA . GLU A 1 53 ? 0.032 1.885 11.810 1.00 0.00 53 GLU A CA 18
ATOM 34877 C C . GLU A 1 53 ? -0.665 2.257 10.499 1.00 0.00 53 GLU A C 18
ATOM 34878 O O . GLU A 1 53 ? -0.100 2.080 9.420 1.00 0.00 53 GLU A O 18
ATOM 34890 N N . VAL A 1 54 ? -1.881 2.764 10.635 1.00 0.00 54 VAL A N 18
ATOM 34891 C CA . VAL A 1 54 ? -2.660 3.162 9.475 1.00 0.00 54 VAL A CA 18
ATOM 34892 C C . VAL A 1 54 ? -2.746 4.689 9.423 1.00 0.00 54 VAL A C 18
ATOM 34893 O O . VAL A 1 54 ? -2.850 5.344 10.458 1.00 0.00 54 VAL A O 18
ATOM 34906 N N . LYS A 1 55 ? -2.699 5.211 8.206 1.00 0.00 55 LYS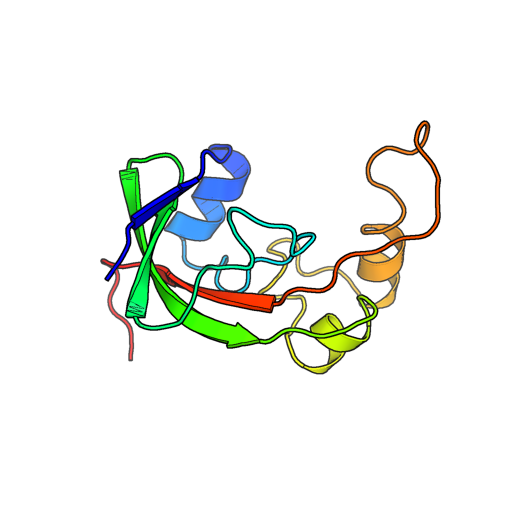 A N 18
ATOM 34907 C CA . LYS A 1 55 ? -2.771 6.648 8.005 1.00 0.00 55 LYS A CA 18
ATOM 34908 C C . LYS A 1 55 ? -3.703 6.949 6.829 1.00 0.00 55 LYS A C 18
ATOM 34909 O O . LYS A 1 55 ? -3.611 6.311 5.782 1.00 0.00 55 LYS A O 18
ATOM 34928 N N . LYS A 1 56 ? -4.578 7.921 7.043 1.00 0.00 56 LYS A N 18
ATOM 34929 C CA . LYS A 1 56 ? -5.525 8.314 6.014 1.00 0.00 56 LYS A CA 18
ATOM 34930 C C . LYS A 1 56 ? -5.462 9.830 5.821 1.00 0.00 56 LYS A C 18
ATOM 34931 O O . LYS A 1 56 ? -5.311 10.577 6.787 1.00 0.00 56 LYS A O 18
ATOM 34950 N N . TYR A 1 57 ? -5.581 10.240 4.567 1.00 0.00 57 TYR A N 18
ATOM 34951 C CA . TYR A 1 57 ? -5.540 11.654 4.234 1.00 0.00 57 TYR A CA 18
ATOM 34952 C C . TYR A 1 57 ? -6.673 12.026 3.276 1.00 0.00 57 TYR A C 18
ATOM 34953 O O . TYR A 1 57 ? -7.419 11.158 2.825 1.00 0.00 57 TYR A O 18
ATOM 34971 N N . GLU A 1 58 ? -6.765 13.317 2.992 1.00 0.00 58 GLU A N 18
ATOM 34972 C CA . GLU A 1 58 ? -7.795 13.814 2.095 1.00 0.00 58 GLU A CA 18
ATOM 34973 C C . GLU A 1 58 ? -7.339 13.685 0.641 1.00 0.00 58 GLU A C 18
ATOM 34974 O O . GLU A 1 58 ? -8.095 13.224 -0.213 1.00 0.00 58 GLU A O 18
ATOM 34986 N N . THR A 1 59 ? -6.103 14.100 0.402 1.00 0.00 59 THR A N 18
ATOM 34987 C CA . THR A 1 59 ? -5.537 14.037 -0.935 1.00 0.00 59 THR A CA 18
ATOM 34988 C C . THR A 1 59 ? -4.249 13.212 -0.930 1.00 0.00 59 THR A C 18
ATOM 34989 O O . THR A 1 59 ? -3.516 13.203 0.058 1.00 0.00 59 THR A O 18
ATOM 35000 N N . PHE A 1 60 ? -4.013 12.537 -2.045 1.00 0.00 60 PHE A N 18
ATOM 35001 C CA . PHE A 1 60 ? -2.826 11.710 -2.182 1.00 0.00 60 PHE A CA 18
ATOM 35002 C C . PHE A 1 60 ? -1.556 12.564 -2.151 1.00 0.00 60 PHE A C 18
ATOM 35003 O O . PHE A 1 60 ? -0.518 12.120 -1.664 1.00 0.00 60 PHE A O 18
ATOM 35020 N N . ARG A 1 61 ? -1.682 13.773 -2.678 1.00 0.00 61 ARG A N 18
ATOM 35021 C CA . ARG A 1 61 ? -0.557 14.693 -2.717 1.00 0.00 61 ARG A CA 18
ATOM 35022 C C . ARG A 1 61 ? 0.079 14.812 -1.330 1.00 0.00 61 ARG A C 18
ATOM 35023 O O . ARG A 1 61 ? 1.297 14.927 -1.210 1.00 0.00 61 ARG A O 18
ATOM 35044 N N . GLN A 1 62 ? -0.776 14.782 -0.318 1.00 0.00 62 GLN A N 18
ATOM 35045 C CA . GLN A 1 62 ? -0.313 14.886 1.055 1.00 0.00 62 GLN A CA 18
ATOM 35046 C C . GLN A 1 62 ? 0.328 13.570 1.500 1.00 0.00 62 GLN A C 18
ATOM 35047 O O . GLN A 1 62 ? 1.344 13.573 2.194 1.00 0.00 62 GLN A O 18
ATOM 35061 N N . VAL A 1 63 ? -0.292 12.476 1.083 1.00 0.00 63 VAL A N 18
ATOM 35062 C CA . VAL A 1 63 ? 0.206 11.155 1.429 1.00 0.00 63 VAL A CA 18
ATOM 35063 C C . VAL A 1 63 ? 1.690 11.064 1.071 1.00 0.00 63 VAL A C 18
ATOM 35064 O O . VAL A 1 63 ? 2.452 10.367 1.740 1.00 0.00 63 VAL A O 18
ATOM 35077 N N . LEU A 1 64 ? 2.056 11.777 0.016 1.00 0.00 64 LEU A N 18
ATOM 35078 C CA . LEU A 1 64 ? 3.436 11.785 -0.440 1.00 0.00 64 LEU A CA 18
ATOM 35079 C C . LEU A 1 64 ? 4.241 12.777 0.402 1.00 0.00 64 LEU A C 18
ATOM 35080 O O . LEU A 1 64 ? 5.455 12.637 0.540 1.00 0.00 64 LEU A O 18
ATOM 35096 N N . ARG A 1 65 ? 3.532 13.757 0.944 1.00 0.00 65 ARG A N 18
ATOM 35097 C CA . ARG A 1 65 ? 4.165 14.771 1.768 1.00 0.00 65 ARG A CA 18
ATOM 35098 C C . ARG A 1 65 ? 4.578 14.178 3.117 1.00 0.00 65 ARG A C 18
ATOM 35099 O O . ARG A 1 65 ? 5.706 14.376 3.567 1.00 0.00 65 ARG A O 18
ATOM 35120 N N . GLU A 1 66 ? 3.643 13.462 3.723 1.00 0.00 66 GLU A N 18
ATOM 35121 C CA . GLU A 1 66 ? 3.896 12.838 5.011 1.00 0.00 66 GLU A CA 18
ATOM 35122 C C . GLU A 1 66 ? 4.638 11.513 4.823 1.00 0.00 66 GLU A C 18
ATOM 35123 O O . GLU A 1 66 ? 5.727 11.325 5.363 1.00 0.00 66 GLU A O 18
ATOM 35135 N N . GLU A 1 67 ? 4.018 10.629 4.055 1.00 0.00 67 GLU A N 18
ATOM 35136 C CA . GLU A 1 67 ? 4.606 9.327 3.789 1.00 0.00 67 GLU A CA 18
ATOM 35137 C C . GLU A 1 67 ? 5.599 9.420 2.628 1.00 0.00 67 GLU A C 18
ATOM 35138 O O . GLU A 1 67 ? 5.408 10.211 1.706 1.00 0.00 67 GLU A O 18
ATOM 35150 N N . PRO A 1 68 ? 6.664 8.580 2.715 1.00 0.00 68 PRO A N 18
ATOM 35151 C CA . PRO A 1 68 ? 7.687 8.560 1.683 1.00 0.00 68 PRO A CA 18
ATOM 35152 C C . PRO A 1 68 ? 7.184 7.848 0.425 1.00 0.00 68 PRO A C 18
ATOM 35153 O O . PRO A 1 68 ? 6.091 7.283 0.423 1.00 0.00 68 PRO A O 18
ATOM 35164 N N . ILE A 1 69 ? 8.005 7.899 -0.613 1.00 0.00 69 ILE A N 18
ATOM 35165 C CA . ILE A 1 69 ? 7.657 7.266 -1.874 1.00 0.00 69 ILE A CA 18
ATOM 35166 C C . ILE A 1 69 ? 8.478 5.985 -2.040 1.00 0.00 69 ILE A C 18
ATOM 35167 O O . ILE A 1 69 ? 7.985 4.993 -2.577 1.00 0.00 69 ILE A O 18
ATOM 35183 N N . ASP A 1 70 ? 9.715 6.047 -1.571 1.00 0.00 70 ASP A N 18
ATOM 35184 C CA . ASP A 1 70 ? 10.608 4.905 -1.661 1.00 0.00 70 ASP A CA 18
ATOM 35185 C C . ASP A 1 70 ? 9.957 3.699 -0.981 1.00 0.00 70 ASP A C 18
ATOM 35186 O O . ASP A 1 70 ? 10.003 2.587 -1.505 1.00 0.00 70 ASP A O 18
ATOM 35195 N N . LYS A 1 71 ? 9.365 3.960 0.175 1.00 0.00 71 LYS A N 18
ATOM 35196 C CA . LYS A 1 71 ? 8.705 2.909 0.932 1.00 0.00 71 LYS A CA 18
ATOM 35197 C C . LYS A 1 71 ? 7.496 2.402 0.144 1.00 0.00 71 LYS A C 18
ATOM 35198 O O . LYS A 1 71 ? 7.330 1.197 -0.038 1.00 0.00 71 LYS A O 18
ATOM 35217 N N . ILE A 1 72 ? 6.682 3.347 -0.303 1.00 0.00 72 ILE A N 18
ATOM 35218 C CA . ILE A 1 72 ? 5.493 3.011 -1.067 1.00 0.00 72 ILE A CA 18
ATOM 35219 C C . ILE A 1 72 ? 5.897 2.207 -2.304 1.00 0.00 72 ILE A C 18
ATOM 35220 O O . ILE A 1 72 ? 5.361 1.127 -2.549 1.00 0.00 72 ILE A O 18
ATOM 35236 N N . PHE A 1 73 ? 6.838 2.764 -3.051 1.00 0.00 73 PHE A N 18
ATOM 35237 C CA . PHE A 1 73 ? 7.321 2.113 -4.257 1.00 0.00 73 PHE A CA 18
ATOM 35238 C C . PHE A 1 73 ? 8.849 2.046 -4.270 1.00 0.00 73 PHE A C 18
ATOM 35239 O O . PHE A 1 73 ? 9.520 3.049 -4.030 1.00 0.00 73 PHE A O 18
ATOM 35256 N N . PRO A 1 74 ? 9.369 0.823 -4.561 1.00 0.00 74 PRO A N 18
ATOM 35257 C CA . PRO A 1 74 ? 10.806 0.613 -4.609 1.00 0.00 74 PRO A CA 18
ATOM 35258 C C . PRO A 1 74 ? 11.405 1.209 -5.884 1.00 0.00 74 PRO A C 18
ATOM 35259 O O . PRO A 1 74 ? 12.592 1.527 -5.926 1.00 0.00 74 PRO A O 18
ATOM 35270 N N . ASP A 1 75 ? 10.556 1.342 -6.892 1.00 0.00 75 ASP A N 18
ATOM 35271 C CA . ASP A 1 75 ? 10.987 1.894 -8.166 1.00 0.00 75 ASP A CA 18
ATOM 35272 C C . ASP A 1 75 ? 11.564 3.293 -7.941 1.00 0.00 75 ASP A C 18
ATOM 35273 O O . ASP A 1 75 ? 12.281 3.817 -8.792 1.00 0.00 75 ASP A O 18
ATOM 35282 N N . LYS A 1 76 ? 11.229 3.859 -6.790 1.00 0.00 76 LYS A N 18
ATOM 35283 C CA . LYS A 1 76 ? 11.705 5.187 -6.443 1.00 0.00 76 LYS A CA 18
ATOM 35284 C C . LYS A 1 76 ? 11.414 6.147 -7.598 1.00 0.00 76 LYS A C 18
ATOM 35285 O O . LYS A 1 76 ? 12.336 6.677 -8.216 1.00 0.00 76 LYS A O 18
ATOM 35304 N N . PRO A 1 77 ? 10.095 6.346 -7.861 1.00 0.00 77 PRO A N 18
ATOM 35305 C CA . PRO A 1 77 ? 9.671 7.233 -8.931 1.00 0.00 77 PRO A CA 18
ATOM 35306 C C . PRO A 1 77 ? 9.848 8.699 -8.531 1.00 0.00 77 PRO A C 18
ATOM 35307 O O . PRO A 1 77 ? 10.420 8.996 -7.483 1.00 0.00 77 PRO A O 18
ATOM 35318 N N . SER A 1 78 ? 9.348 9.578 -9.387 1.00 0.00 78 SER A N 18
ATOM 35319 C CA . SER A 1 78 ? 9.444 11.006 -9.136 1.00 0.00 78 SER A CA 18
ATOM 35320 C C . SER A 1 78 ? 8.077 11.557 -8.723 1.00 0.00 78 SER A C 18
ATOM 35321 O O . SER A 1 78 ? 7.043 11.018 -9.112 1.00 0.00 78 SER A O 18
ATOM 35329 N N . PHE A 1 79 ? 8.118 12.626 -7.940 1.00 0.00 79 PHE A N 18
ATOM 35330 C CA . PHE A 1 79 ? 6.896 13.257 -7.471 1.00 0.00 79 PHE A CA 18
ATOM 35331 C C . PHE A 1 79 ? 5.901 13.445 -8.617 1.00 0.00 79 PHE A C 18
ATOM 35332 O O . PHE A 1 79 ? 4.700 13.244 -8.441 1.00 0.00 79 PHE A O 18
ATOM 35349 N N . GLU A 1 80 ? 6.437 13.828 -9.767 1.00 0.00 80 GLU A N 18
ATOM 35350 C CA . GLU A 1 80 ? 5.610 14.045 -10.942 1.00 0.00 80 GLU A CA 18
ATOM 35351 C C . GLU A 1 80 ? 5.173 12.706 -11.538 1.00 0.00 80 GLU A C 18
ATOM 35352 O O . GLU A 1 80 ? 4.037 12.564 -11.989 1.00 0.00 80 GLU A O 18
ATOM 35364 N N . LYS A 1 81 ? 6.097 11.757 -11.522 1.00 0.00 81 LYS A N 18
ATOM 35365 C CA . LYS A 1 81 ? 5.821 10.434 -12.056 1.00 0.00 81 LYS A CA 18
ATOM 35366 C C . LYS A 1 81 ? 4.770 9.746 -11.183 1.00 0.00 81 LYS A C 18
ATOM 35367 O O . LYS A 1 81 ? 3.759 9.261 -11.689 1.00 0.00 81 LYS A O 18
ATOM 35386 N N . ALA A 1 82 ? 5.045 9.725 -9.887 1.00 0.00 82 ALA A N 18
ATOM 35387 C CA . ALA A 1 82 ? 4.135 9.104 -8.939 1.00 0.00 82 ALA A CA 18
ATOM 35388 C C . ALA A 1 82 ? 2.718 9.629 -9.180 1.00 0.00 82 ALA A C 18
ATOM 35389 O O . ALA A 1 82 ? 1.746 8.888 -9.042 1.00 0.00 82 ALA A O 18
ATOM 35396 N N . LEU A 1 83 ? 2.646 10.903 -9.536 1.00 0.00 83 LEU A N 18
ATOM 35397 C CA . LEU A 1 83 ? 1.364 11.536 -9.798 1.00 0.00 83 LEU A CA 18
ATOM 35398 C C . LEU A 1 83 ? 0.676 10.822 -10.963 1.00 0.00 83 LEU A C 18
ATOM 35399 O O . LEU A 1 83 ? -0.515 10.521 -10.896 1.00 0.00 83 LEU A O 18
ATOM 35415 N N . LYS A 1 84 ? 1.456 10.571 -12.005 1.00 0.00 84 LYS A N 18
ATOM 35416 C CA . LYS A 1 84 ? 0.936 9.899 -13.183 1.00 0.00 84 LYS A CA 18
ATOM 35417 C C . LYS A 1 84 ? 0.701 8.422 -12.860 1.00 0.00 84 LYS A C 18
ATOM 35418 O O . LYS A 1 84 ? -0.363 7.880 -13.156 1.00 0.00 84 LYS A O 18
ATOM 35437 N N . ARG A 1 85 ? 1.711 7.813 -12.257 1.00 0.00 85 ARG A N 18
ATOM 35438 C CA . ARG A 1 85 ? 1.628 6.409 -11.890 1.00 0.00 85 ARG A CA 18
ATOM 35439 C C . ARG A 1 85 ? 0.316 6.130 -11.154 1.00 0.00 85 ARG A C 18
ATOM 35440 O O . ARG A 1 85 ? -0.399 5.187 -11.488 1.00 0.00 85 ARG A O 18
ATOM 35461 N N . PHE A 1 86 ? 0.039 6.968 -10.165 1.00 0.00 86 PHE A N 18
ATOM 35462 C CA . PHE A 1 86 ? -1.174 6.824 -9.379 1.00 0.00 86 PHE A CA 18
ATOM 35463 C C . PHE A 1 86 ? -2.388 7.361 -10.140 1.00 0.00 86 PHE A C 18
ATOM 35464 O O . PHE A 1 86 ? -3.040 8.302 -9.691 1.00 0.00 86 PHE A O 18
ATOM 35481 N N . HIS A 1 87 ? -2.654 6.739 -11.279 1.00 0.00 87 HIS A N 18
ATOM 35482 C CA . HIS A 1 87 ? -3.779 7.142 -12.107 1.00 0.00 87 HIS A CA 18
ATOM 35483 C C . HIS A 1 87 ? -3.713 6.415 -13.451 1.00 0.00 87 HIS A C 18
ATOM 35484 O O . HIS A 1 87 ? -4.702 5.835 -13.896 1.00 0.00 87 HIS A O 18
ATOM 35498 N N . ASN A 1 88 ? -2.538 6.470 -14.061 1.00 0.00 88 ASN A N 18
ATOM 35499 C CA . ASN A 1 88 ? -2.330 5.824 -15.346 1.00 0.00 88 ASN A CA 18
ATOM 35500 C C . ASN A 1 88 ? -2.276 4.308 -15.146 1.00 0.00 88 ASN A C 18
ATOM 35501 O O . ASN A 1 88 ? -1.196 3.735 -15.010 1.00 0.00 88 ASN A O 18
ATOM 35512 N N . MET A 1 89 ? -3.454 3.702 -15.136 1.00 0.00 89 MET A N 18
ATOM 35513 C CA . MET A 1 89 ? -3.554 2.264 -14.956 1.00 0.00 89 MET A CA 18
ATOM 35514 C C . MET A 1 89 ? -5.015 1.809 -14.976 1.00 0.00 89 MET A C 18
ATOM 35515 O O . MET A 1 89 ? -5.920 2.605 -14.728 1.00 0.00 89 MET A O 18
ATOM 35529 N N . TYR A 1 90 ? -5.199 0.531 -15.274 1.00 0.00 90 TYR A N 18
ATOM 35530 C CA . TYR A 1 90 ? -6.535 -0.039 -15.330 1.00 0.00 90 TYR A CA 18
ATOM 35531 C C . TYR A 1 90 ? -7.458 0.812 -16.204 1.00 0.00 90 TYR A C 18
ATOM 35532 O O . TYR A 1 90 ? -7.982 1.829 -15.754 1.00 0.00 90 TYR A O 18
ATOM 35550 N N . PRO A 1 91 ? -7.633 0.352 -17.472 1.00 0.00 91 PRO A N 18
ATOM 35551 C CA . PRO A 1 91 ? -8.484 1.059 -18.414 1.00 0.00 91 PRO A CA 18
ATOM 35552 C C . PRO A 1 91 ? -9.963 0.836 -18.091 1.00 0.00 91 PRO A C 18
ATOM 35553 O O . PRO A 1 91 ? -10.791 1.719 -18.314 1.00 0.00 91 PRO A O 18
ATOM 35564 N N . LYS A 1 92 ? -10.250 -0.349 -17.573 1.00 0.00 92 LYS A N 18
ATOM 35565 C CA . LYS A 1 92 ? -11.615 -0.699 -17.217 1.00 0.00 92 LYS A CA 18
ATOM 35566 C C . LYS A 1 92 ? -12.016 0.053 -15.947 1.00 0.00 92 LYS A C 18
ATOM 35567 O O . LYS A 1 92 ? -12.179 -0.553 -14.888 1.00 0.00 92 LYS A O 18
ATOM 35586 N N . TRP A 1 93 ? -12.163 1.361 -16.093 1.00 0.00 93 TRP A N 18
ATOM 35587 C CA . TRP A 1 93 ? -12.541 2.202 -14.970 1.00 0.00 93 TRP A CA 18
ATOM 35588 C C . TRP A 1 93 ? -12.647 3.643 -15.473 1.00 0.00 93 TRP A C 18
ATOM 35589 O O . TRP A 1 93 ? -13.736 4.213 -15.510 1.00 0.00 93 TRP A O 18
ATOM 35610 N N . LYS A 1 94 ? -11.499 4.191 -15.846 1.00 0.00 94 LYS A N 18
ATOM 35611 C CA . LYS A 1 94 ? -11.449 5.555 -16.345 1.00 0.00 94 LYS A CA 18
ATOM 35612 C C . LYS A 1 94 ? -11.947 6.509 -15.258 1.00 0.00 94 LYS A C 18
ATOM 35613 O O . LYS A 1 94 ? -13.147 6.586 -14.997 1.00 0.00 94 LYS A O 18
ATOM 35632 N N . GLU A 1 95 ? -11.002 7.214 -14.655 1.00 0.00 95 GLU A N 18
ATOM 35633 C CA . GLU A 1 95 ? -11.330 8.160 -13.602 1.00 0.00 95 GLU A CA 18
ATOM 35634 C C . GLU A 1 95 ? -10.061 8.842 -13.086 1.00 0.00 95 GLU A C 18
ATOM 35635 O O . GLU A 1 95 ? -8.979 8.257 -13.124 1.00 0.00 95 GLU A O 18
ATOM 35647 N N . TYR A 1 96 ? -10.235 10.068 -12.615 1.00 0.00 96 TYR A N 18
ATOM 35648 C CA . TYR A 1 96 ? -9.118 10.834 -12.092 1.00 0.00 96 TYR A CA 18
ATOM 35649 C C . TYR A 1 96 ? -9.165 10.899 -10.564 1.00 0.00 96 TYR A C 18
ATOM 35650 O O . TYR A 1 96 ? -9.239 11.983 -9.987 1.00 0.00 96 TYR A O 18
ATOM 35668 N N . ARG A 1 97 ? -9.120 9.725 -9.952 1.00 0.00 97 ARG A N 18
ATOM 35669 C CA . ARG A 1 97 ? -9.157 9.634 -8.502 1.00 0.00 97 ARG A CA 18
ATOM 35670 C C . ARG A 1 97 ? -9.397 8.188 -8.066 1.00 0.00 97 ARG A C 18
ATOM 35671 O O . ARG A 1 97 ? -10.462 7.628 -8.321 1.00 0.00 97 ARG A O 18
ATOM 35692 N N . TYR A 1 98 ? -8.390 7.624 -7.416 1.00 0.00 98 TYR A N 18
ATOM 35693 C CA . TYR A 1 98 ? -8.479 6.253 -6.943 1.00 0.00 98 TYR A CA 18
ATOM 35694 C C . TYR A 1 98 ? -8.826 6.209 -5.453 1.00 0.00 98 TYR A C 18
ATOM 35695 O O . TYR A 1 98 ? -9.747 5.502 -5.047 1.00 0.00 98 TYR A O 18
ATOM 35713 N N . GLY A 1 99 ? -8.069 6.973 -4.679 1.00 0.00 99 GLY A N 18
ATOM 35714 C CA . GLY A 1 99 ? -8.285 7.030 -3.244 1.00 0.00 99 GLY A CA 18
ATOM 35715 C C . GLY A 1 99 ? -6.998 7.416 -2.511 1.00 0.00 99 GLY A C 18
ATOM 35716 O O . GLY A 1 99 ? -5.910 7.342 -3.079 1.00 0.00 99 GLY A O 18
ATOM 35720 N N . VAL A 1 100 ? -7.166 7.818 -1.260 1.00 0.00 100 VAL A N 18
ATOM 35721 C CA . VAL A 1 100 ? -6.031 8.216 -0.443 1.00 0.00 100 VAL A CA 18
ATOM 35722 C C . VAL A 1 100 ? -6.021 7.389 0.844 1.00 0.00 100 VAL A C 18
ATOM 35723 O O . VAL A 1 100 ? -6.908 7.530 1.684 1.00 0.00 100 VAL A O 18
ATOM 35736 N N . LEU A 1 101 ? -5.006 6.544 0.958 1.00 0.00 101 LEU A N 18
ATOM 35737 C CA . LEU A 1 101 ? -4.868 5.694 2.129 1.00 0.00 101 LEU A CA 18
ATOM 35738 C C . LEU A 1 101 ? -3.416 5.228 2.247 1.00 0.00 101 LEU A C 18
ATOM 35739 O O . LEU A 1 101 ? -2.759 4.971 1.240 1.00 0.00 101 LEU A O 18
ATOM 35755 N N . ALA A 1 102 ? -2.957 5.134 3.487 1.00 0.00 102 ALA A N 18
ATOM 35756 C CA . ALA A 1 102 ? -1.595 4.703 3.749 1.00 0.00 102 ALA A CA 18
ATOM 35757 C C . ALA A 1 102 ? -1.589 3.740 4.939 1.00 0.00 102 ALA A C 18
ATOM 35758 O O . ALA A 1 102 ? -1.841 4.147 6.072 1.00 0.00 102 ALA A O 18
ATOM 35765 N N . ILE A 1 103 ? -1.299 2.483 4.640 1.00 0.00 103 ILE A N 18
ATOM 35766 C CA . ILE A 1 103 ? -1.257 1.459 5.670 1.00 0.00 103 ILE A CA 18
ATOM 35767 C C . ILE A 1 103 ? 0.194 1.032 5.900 1.00 0.00 103 ILE A C 18
ATOM 35768 O O . ILE A 1 103 ? 0.930 0.782 4.947 1.00 0.00 103 ILE A O 18
ATOM 35784 N N . LYS A 1 104 ? 0.562 0.962 7.171 1.00 0.00 104 LYS A N 18
ATOM 35785 C CA . LYS A 1 104 ? 1.911 0.570 7.539 1.00 0.00 104 LYS A CA 18
ATOM 35786 C C . LYS A 1 104 ? 1.876 -0.813 8.193 1.00 0.00 104 LYS A C 18
ATOM 35787 O O . LYS A 1 104 ? 1.306 -0.979 9.271 1.00 0.00 104 LYS A O 18
ATOM 35806 N N . PHE A 1 105 ? 2.492 -1.770 7.515 1.00 0.00 105 PHE A N 18
ATOM 35807 C CA . PHE A 1 105 ? 2.538 -3.132 8.017 1.00 0.00 105 PHE A CA 18
ATOM 35808 C C . PHE A 1 105 ? 3.982 -3.627 8.129 1.00 0.00 105 PHE A C 18
ATOM 35809 O O . PHE A 1 105 ? 4.864 -3.144 7.421 1.00 0.00 105 PHE A O 18
ATOM 35826 N N . ARG A 1 106 ? 4.178 -4.585 9.023 1.00 0.00 106 ARG A N 18
ATOM 35827 C CA . ARG A 1 106 ? 5.499 -5.150 9.237 1.00 0.00 106 ARG A CA 18
ATOM 35828 C C . ARG A 1 106 ? 5.471 -6.663 9.010 1.00 0.00 106 ARG A C 18
ATOM 35829 O O . ARG A 1 106 ? 4.870 -7.401 9.789 1.00 0.00 106 ARG A O 18
ATOM 35850 N N . VAL A 1 107 ? 6.131 -7.081 7.940 1.00 0.00 107 VAL A N 18
ATOM 35851 C CA . VAL A 1 107 ? 6.190 -8.493 7.601 1.00 0.00 107 VAL A CA 18
ATOM 35852 C C . VAL A 1 107 ? 6.749 -9.276 8.791 1.00 0.00 107 VAL A C 18
ATOM 35853 O O . VAL A 1 107 ? 7.829 -8.965 9.291 1.00 0.00 107 VAL A O 18
ATOM 35866 N N . LEU A 1 108 ? 5.988 -10.277 9.210 1.00 0.00 108 LEU A N 18
ATOM 35867 C CA . LEU A 1 108 ? 6.394 -11.106 10.331 1.00 0.00 108 LEU A CA 18
ATOM 35868 C C . LEU A 1 108 ? 7.356 -12.189 9.838 1.00 0.00 108 LEU A C 18
ATOM 35869 O O . LEU A 1 108 ? 6.984 -13.028 9.019 1.00 0.00 108 LEU A O 18
ATOM 35885 N N . GLY A 1 109 ? 8.574 -12.134 10.356 1.00 0.00 109 GLY A N 18
ATOM 35886 C CA . GLY A 1 109 ? 9.592 -13.100 9.978 1.00 0.00 109 GLY A CA 18
ATOM 35887 C C . GLY A 1 109 ? 10.949 -12.420 9.785 1.00 0.00 109 GLY A C 18
ATOM 35888 O O . GLY A 1 109 ? 11.722 -12.289 10.732 1.00 0.00 109 GLY A O 18
ATOM 35892 N N . ARG A 1 110 ? 11.196 -12.004 8.551 1.00 0.00 110 ARG A N 18
ATOM 35893 C CA . ARG A 1 110 ? 12.446 -11.340 8.221 1.00 0.00 110 ARG A CA 18
ATOM 35894 C C . ARG A 1 110 ? 12.719 -10.203 9.207 1.00 0.00 110 ARG A C 18
ATOM 35895 O O . ARG A 1 110 ? 11.792 -9.663 9.810 1.00 0.00 110 ARG A O 18
ATOM 35916 N N . ASP A 1 111 ? 13.994 -9.871 9.341 1.00 0.00 111 ASP A N 18
ATOM 35917 C CA . ASP A 1 111 ? 14.401 -8.807 10.243 1.00 0.00 111 ASP A CA 18
ATOM 35918 C C . ASP A 1 111 ? 14.176 -7.455 9.564 1.00 0.00 111 ASP A C 18
ATOM 35919 O O . ASP A 1 111 ? 14.272 -7.345 8.343 1.00 0.00 111 ASP A O 18
ATOM 35928 N N . LYS A 1 112 ? 13.879 -6.459 10.386 1.00 0.00 112 LYS A N 18
ATOM 35929 C CA . LYS A 1 112 ? 13.639 -5.118 9.880 1.00 0.00 112 LYS A CA 18
ATOM 35930 C C . LYS A 1 112 ? 14.833 -4.677 9.030 1.00 0.00 112 LYS A C 18
ATOM 35931 O O . LYS A 1 112 ? 15.804 -5.417 8.887 1.00 0.00 112 LYS A O 18
ATOM 35950 N N . GLU A 1 113 ? 14.720 -3.473 8.488 1.00 0.00 113 GLU A N 18
ATOM 35951 C CA . GLU A 1 113 ? 15.777 -2.925 7.656 1.00 0.00 113 GLU A CA 18
ATOM 35952 C C . GLU A 1 113 ? 16.896 -2.353 8.528 1.00 0.00 113 GLU A C 18
ATOM 35953 O O . GLU A 1 113 ? 18.075 -2.526 8.223 1.00 0.00 113 GLU A O 18
ATOM 35965 N N . MET A 1 1 ? -6.629 -10.276 17.240 1.00 0.00 1 MET A N 19
ATOM 35966 C CA . MET A 1 1 ? -5.784 -10.260 16.058 1.00 0.00 1 MET A CA 19
ATOM 35967 C C . MET A 1 1 ? -6.507 -10.876 14.859 1.00 0.00 1 MET A C 19
ATOM 35968 O O . MET A 1 1 ? -6.713 -12.088 14.809 1.00 0.00 1 MET A O 19
ATOM 35982 N N . LYS A 1 2 ? -6.873 -10.014 13.922 1.00 0.00 2 LYS A N 19
ATOM 35983 C CA . LYS A 1 2 ? -7.569 -10.458 12.727 1.00 0.00 2 LYS A CA 19
ATOM 35984 C C . LYS A 1 2 ? -6.548 -10.741 11.623 1.00 0.00 2 LYS A C 19
ATOM 35985 O O . LYS A 1 2 ? -5.446 -10.195 11.637 1.00 0.00 2 LYS A O 19
ATOM 36004 N N . VAL A 1 3 ? -6.951 -11.595 10.693 1.00 0.00 3 VAL A N 19
ATOM 36005 C CA . VAL A 1 3 ? -6.085 -11.958 9.585 1.00 0.00 3 VAL A CA 19
ATOM 36006 C C . VAL A 1 3 ? -6.762 -11.574 8.267 1.00 0.00 3 VAL A C 19
ATOM 36007 O O . VAL A 1 3 ? -7.885 -11.997 7.997 1.00 0.00 3 VAL A O 19
ATOM 36020 N N . TYR A 1 4 ? -6.051 -10.777 7.483 1.00 0.00 4 TYR A N 19
ATOM 36021 C CA . TYR A 1 4 ? -6.570 -10.332 6.201 1.00 0.00 4 TYR A CA 19
ATOM 36022 C C . TYR A 1 4 ? -5.792 -10.965 5.045 1.00 0.00 4 TYR A C 19
ATOM 36023 O O . TYR A 1 4 ? -4.636 -10.620 4.808 1.00 0.00 4 TYR A O 19
ATOM 36041 N N . ARG A 1 5 ? -6.458 -11.881 4.358 1.00 0.00 5 ARG A N 19
ATOM 36042 C CA . ARG A 1 5 ? -5.843 -12.566 3.233 1.00 0.00 5 ARG A CA 19
ATOM 36043 C C . ARG A 1 5 ? -5.960 -11.716 1.966 1.00 0.00 5 ARG A C 19
ATOM 36044 O O . ARG A 1 5 ? -7.004 -11.706 1.315 1.00 0.00 5 ARG A O 19
ATOM 36065 N N . LEU A 1 6 ? -4.875 -11.023 1.655 1.00 0.00 6 LEU A N 19
ATOM 36066 C CA . LEU A 1 6 ? -4.843 -10.172 0.477 1.00 0.00 6 LEU A CA 19
ATOM 36067 C C . LEU A 1 6 ? -4.045 -10.867 -0.628 1.00 0.00 6 LEU A C 19
ATOM 36068 O O . LEU A 1 6 ? -2.875 -11.196 -0.440 1.00 0.00 6 LEU A O 19
ATOM 36084 N N . TYR A 1 7 ? -4.710 -11.069 -1.756 1.00 0.00 7 TYR A N 19
ATOM 36085 C CA . TYR A 1 7 ? -4.077 -11.719 -2.891 1.00 0.00 7 TYR A CA 19
ATOM 36086 C C . TYR A 1 7 ? -3.268 -10.717 -3.716 1.00 0.00 7 TYR A C 19
ATOM 36087 O O . TYR A 1 7 ? -3.822 -9.758 -4.252 1.00 0.00 7 TYR A O 19
ATOM 36105 N N . LEU A 1 8 ? -1.970 -10.972 -3.793 1.00 0.00 8 LEU A N 19
ATOM 36106 C CA . LEU A 1 8 ? -1.080 -10.104 -4.544 1.00 0.00 8 LEU A CA 19
ATOM 36107 C C . LEU A 1 8 ? -0.345 -10.927 -5.604 1.00 0.00 8 LEU A C 19
ATOM 36108 O O . LEU A 1 8 ? -0.435 -12.154 -5.614 1.00 0.00 8 LEU A O 19
ATOM 36124 N N . LYS A 1 9 ? 0.364 -10.219 -6.470 1.00 0.00 9 LYS A N 19
ATOM 36125 C CA . LYS A 1 9 ? 1.113 -10.870 -7.532 1.00 0.00 9 LYS A CA 19
ATOM 36126 C C . LYS A 1 9 ? 2.553 -11.099 -7.068 1.00 0.00 9 LYS A C 19
ATOM 36127 O O . LYS A 1 9 ? 3.036 -10.411 -6.170 1.00 0.00 9 LYS A O 19
ATOM 36146 N N . ASP A 1 10 ? 3.197 -12.069 -7.700 1.00 0.00 10 ASP A N 19
ATOM 36147 C CA . ASP A 1 10 ? 4.572 -12.397 -7.363 1.00 0.00 10 ASP A CA 19
ATOM 36148 C C . ASP A 1 10 ? 5.456 -11.169 -7.589 1.00 0.00 10 ASP A C 19
ATOM 36149 O O . ASP A 1 10 ? 6.440 -10.970 -6.879 1.00 0.00 10 ASP A O 19
ATOM 36158 N N . GLU A 1 11 ? 5.072 -10.377 -8.579 1.00 0.00 11 GLU A N 19
ATOM 36159 C CA . GLU A 1 11 ? 5.817 -9.173 -8.907 1.00 0.00 11 GLU A CA 19
ATOM 36160 C C . GLU A 1 11 ? 5.794 -8.198 -7.729 1.00 0.00 11 GLU A C 19
ATOM 36161 O O . GLU A 1 11 ? 6.842 -7.740 -7.276 1.00 0.00 11 GLU A O 19
ATOM 36173 N N . TYR A 1 12 ? 4.587 -7.907 -7.265 1.00 0.00 12 TYR A N 19
ATOM 36174 C CA . TYR A 1 12 ? 4.414 -6.994 -6.148 1.00 0.00 12 TYR A CA 19
ATOM 36175 C C . TYR A 1 12 ? 4.797 -7.665 -4.827 1.00 0.00 12 TYR A C 19
ATOM 36176 O O . TYR A 1 12 ? 5.489 -7.070 -4.003 1.00 0.00 12 TYR A O 19
ATOM 36194 N N . LEU A 1 13 ? 4.330 -8.895 -4.668 1.00 0.00 13 LEU A N 19
ATOM 36195 C CA . LEU A 1 13 ? 4.615 -9.652 -3.461 1.00 0.00 13 LEU A CA 19
ATOM 36196 C C . LEU A 1 13 ? 6.129 -9.707 -3.244 1.00 0.00 13 LEU A C 19
ATOM 36197 O O . LEU A 1 13 ? 6.604 -9.553 -2.120 1.00 0.00 13 LEU A O 19
ATOM 36213 N N . GLU A 1 14 ? 6.844 -9.925 -4.338 1.00 0.00 14 GLU A N 19
ATOM 36214 C CA . GLU A 1 14 ? 8.294 -10.002 -4.281 1.00 0.00 14 GLU A CA 19
ATOM 36215 C C . GLU A 1 14 ? 8.852 -8.865 -3.423 1.00 0.00 14 GLU A C 19
ATOM 36216 O O . GLU A 1 14 ? 9.774 -9.072 -2.635 1.00 0.00 14 GLU A O 19
ATOM 36228 N N . MET A 1 15 ? 8.271 -7.688 -3.604 1.00 0.00 15 MET A N 19
ATOM 36229 C CA . MET A 1 15 ? 8.699 -6.519 -2.856 1.00 0.00 15 MET A CA 19
ATOM 36230 C C . MET A 1 15 ? 8.518 -6.733 -1.352 1.00 0.00 15 MET A C 19
ATOM 36231 O O . MET A 1 15 ? 9.437 -6.490 -0.572 1.00 0.00 15 MET A O 19
ATOM 36245 N N . VAL A 1 16 ? 7.326 -7.186 -0.991 1.00 0.00 16 VAL A N 19
ATOM 36246 C CA . VAL A 1 16 ? 7.013 -7.436 0.406 1.00 0.00 16 VAL A CA 19
ATOM 36247 C C . VAL A 1 16 ? 8.018 -8.438 0.978 1.00 0.00 16 VAL A C 19
ATOM 36248 O O . VAL A 1 16 ? 8.620 -8.192 2.022 1.00 0.00 16 VAL A O 19
ATOM 36261 N N . LYS A 1 17 ? 8.167 -9.548 0.269 1.00 0.00 17 LYS A N 19
ATOM 36262 C CA . LYS A 1 17 ? 9.088 -10.588 0.693 1.00 0.00 17 LYS A CA 19
ATOM 36263 C C . LYS A 1 17 ? 10.460 -9.968 0.967 1.00 0.00 17 LYS A C 19
ATOM 36264 O O . LYS A 1 17 ? 11.132 -10.339 1.928 1.00 0.00 17 LYS A O 19
ATOM 36283 N N . SER A 1 18 ? 10.835 -9.035 0.104 1.00 0.00 18 SER A N 19
ATOM 36284 C CA . SER A 1 18 ? 12.115 -8.360 0.241 1.00 0.00 18 SER A CA 19
ATOM 36285 C C . SER A 1 18 ? 12.093 -7.439 1.462 1.00 0.00 18 SER A C 19
ATOM 36286 O O . SER A 1 18 ? 13.131 -7.181 2.068 1.00 0.00 18 SER A O 19
ATOM 36294 N N . GLY A 1 19 ? 10.897 -6.968 1.787 1.00 0.00 19 GLY A N 19
ATOM 36295 C CA . GLY A 1 19 ? 10.727 -6.081 2.925 1.00 0.00 19 GLY A CA 19
ATOM 36296 C C . GLY A 1 19 ? 10.551 -4.631 2.468 1.00 0.00 19 GLY A C 19
ATOM 36297 O O . GLY A 1 19 ? 9.931 -3.828 3.164 1.00 0.00 19 GLY A O 19
ATOM 36301 N N . LYS A 1 20 ? 11.108 -4.340 1.302 1.00 0.00 20 LYS A N 19
ATOM 36302 C CA . LYS A 1 20 ? 11.022 -3.001 0.744 1.00 0.00 20 LYS A CA 19
ATOM 36303 C C . LYS A 1 20 ? 9.604 -2.461 0.944 1.00 0.00 20 LYS A C 19
ATOM 36304 O O . LYS A 1 20 ? 9.418 -1.271 1.190 1.00 0.00 20 LYS A O 19
ATOM 36323 N N . LYS A 1 21 ? 8.640 -3.363 0.830 1.00 0.00 21 LYS A N 19
ATOM 36324 C CA . LYS A 1 21 ? 7.245 -2.993 0.995 1.00 0.00 21 LYS A CA 19
ATOM 36325 C C . LYS A 1 21 ? 6.949 -2.786 2.481 1.00 0.00 21 LYS A C 19
ATOM 36326 O O . LYS A 1 21 ? 6.931 -3.743 3.253 1.00 0.00 21 LYS A O 19
ATOM 36345 N N . ARG A 1 22 ? 6.724 -1.530 2.838 1.00 0.00 22 ARG A N 19
ATOM 36346 C CA . ARG A 1 22 ? 6.429 -1.185 4.218 1.00 0.00 22 ARG A CA 19
ATOM 36347 C C . ARG A 1 22 ? 5.086 -0.459 4.309 1.00 0.00 22 ARG A C 19
ATOM 36348 O O . ARG A 1 22 ? 4.265 -0.770 5.171 1.00 0.00 22 ARG A O 19
ATOM 36369 N N . ILE A 1 23 ? 4.903 0.495 3.408 1.00 0.00 23 ILE A N 19
ATOM 36370 C CA . ILE A 1 23 ? 3.673 1.268 3.375 1.00 0.00 23 ILE A CA 19
ATOM 36371 C C . ILE A 1 23 ? 2.771 0.737 2.259 1.00 0.00 23 ILE A C 19
ATOM 36372 O O . ILE A 1 23 ? 3.171 0.706 1.096 1.00 0.00 23 ILE A O 19
ATOM 36388 N N . GLU A 1 24 ? 1.572 0.334 2.652 1.00 0.00 24 GLU A N 19
ATOM 36389 C CA . GLU A 1 24 ? 0.611 -0.194 1.698 1.00 0.00 24 GLU A CA 19
ATOM 36390 C C . GLU A 1 24 ? -0.433 0.870 1.353 1.00 0.00 24 GLU A C 19
ATOM 36391 O O . GLU A 1 24 ? -1.213 1.281 2.210 1.00 0.00 24 GLU A O 19
ATOM 36403 N N . VAL A 1 25 ? -0.413 1.286 0.095 1.00 0.00 25 VAL A N 19
ATOM 36404 C CA . VAL A 1 25 ? -1.348 2.294 -0.375 1.00 0.00 25 VAL A CA 19
ATOM 36405 C C . VAL A 1 25 ? -2.431 1.624 -1.223 1.00 0.00 25 VAL A C 19
ATOM 36406 O O . VAL A 1 25 ? -2.124 0.924 -2.187 1.00 0.00 25 VAL A O 19
ATOM 36419 N N . ARG A 1 26 ? -3.675 1.861 -0.834 1.00 0.00 26 ARG A N 19
ATOM 36420 C CA . ARG A 1 26 ? -4.804 1.289 -1.547 1.00 0.00 26 ARG A CA 19
ATOM 36421 C C . ARG A 1 26 ? -6.107 1.953 -1.097 1.00 0.00 26 ARG A C 19
ATOM 36422 O O . ARG A 1 26 ? -6.883 1.361 -0.348 1.00 0.00 26 ARG A O 19
ATOM 36443 N N . VAL A 1 27 ? -6.307 3.173 -1.573 1.00 0.00 27 VAL A N 19
ATOM 36444 C CA . VAL A 1 27 ? -7.503 3.924 -1.229 1.00 0.00 27 VAL A CA 19
ATOM 36445 C C . VAL A 1 27 ? -7.877 3.639 0.227 1.00 0.00 27 VAL A C 19
ATOM 36446 O O . VAL A 1 27 ? -7.016 3.309 1.040 1.00 0.00 27 VAL A O 19
ATOM 36459 N N . ALA A 1 28 ? -9.164 3.778 0.512 1.00 0.00 28 ALA A N 19
ATOM 36460 C CA . ALA A 1 28 ? -9.663 3.540 1.855 1.00 0.00 28 ALA A CA 19
ATOM 36461 C C . ALA A 1 28 ? -11.041 2.881 1.773 1.00 0.00 28 ALA A C 19
ATOM 36462 O O . ALA A 1 28 ? -12.000 3.361 2.376 1.00 0.00 28 ALA A O 19
ATOM 36469 N N . TYR A 1 29 ? -11.096 1.791 1.022 1.00 0.00 29 TYR A N 19
ATOM 36470 C CA . TYR A 1 29 ? -12.341 1.060 0.853 1.00 0.00 29 TYR A CA 19
ATOM 36471 C C . TYR A 1 29 ? -12.610 0.151 2.054 1.00 0.00 29 TYR A C 19
ATOM 36472 O O . TYR A 1 29 ? -11.768 0.022 2.941 1.00 0.00 29 TYR A O 19
ATOM 36490 N N . PRO A 1 30 ? -13.819 -0.473 2.043 1.00 0.00 30 PRO A N 19
ATOM 36491 C CA . PRO A 1 30 ? -14.209 -1.367 3.120 1.00 0.00 30 PRO A CA 19
ATOM 36492 C C . PRO A 1 30 ? -13.479 -2.706 3.013 1.00 0.00 30 PRO A C 19
ATOM 36493 O O . PRO A 1 30 ? -12.916 -3.029 1.967 1.00 0.00 30 PRO A O 19
ATOM 36504 N N . GLN A 1 31 ? -13.510 -3.451 4.108 1.00 0.00 31 GLN A N 19
ATOM 36505 C CA . GLN A 1 31 ? -12.858 -4.748 4.151 1.00 0.00 31 GLN A CA 19
ATOM 36506 C C . GLN A 1 31 ? -11.340 -4.577 4.235 1.00 0.00 31 GLN A C 19
ATOM 36507 O O . GLN A 1 31 ? -10.603 -5.560 4.298 1.00 0.00 31 GLN A O 19
ATOM 36521 N N . LEU A 1 32 ? -10.917 -3.321 4.232 1.00 0.00 32 LEU A N 19
ATOM 36522 C CA . LEU A 1 32 ? -9.500 -3.008 4.307 1.00 0.00 32 LEU A CA 19
ATOM 36523 C C . LEU A 1 32 ? -9.299 -1.785 5.205 1.00 0.00 32 LEU A C 19
ATOM 36524 O O . LEU A 1 32 ? -8.561 -1.846 6.187 1.00 0.00 32 LEU A O 19
ATOM 36540 N N . LYS A 1 33 ? -9.970 -0.704 4.836 1.00 0.00 33 LYS A N 19
ATOM 36541 C CA . LYS A 1 33 ? -9.874 0.531 5.595 1.00 0.00 33 LYS A CA 19
ATOM 36542 C C . LYS A 1 33 ? -10.117 0.234 7.076 1.00 0.00 33 LYS A C 19
ATOM 36543 O O . LYS A 1 33 ? -9.586 0.924 7.946 1.00 0.00 33 LYS A O 19
ATOM 36562 N N . ASP A 1 34 ? -10.918 -0.793 7.318 1.00 0.00 34 ASP A N 19
ATOM 36563 C CA . ASP A 1 34 ? -11.237 -1.190 8.679 1.00 0.00 34 ASP A CA 19
ATOM 36564 C C . ASP A 1 34 ? -9.958 -1.639 9.387 1.00 0.00 34 ASP A C 19
ATOM 36565 O O . ASP A 1 34 ? -9.819 -1.461 10.597 1.00 0.00 34 ASP A O 19
ATOM 36574 N N . ILE A 1 35 ? -9.056 -2.212 8.605 1.00 0.00 35 ILE A N 19
ATOM 36575 C CA . ILE A 1 35 ? -7.793 -2.689 9.142 1.00 0.00 35 ILE A CA 19
ATOM 36576 C C . ILE A 1 35 ? -7.268 -1.682 10.168 1.00 0.00 35 ILE A C 19
ATOM 36577 O O . ILE A 1 35 ? -7.578 -0.494 10.092 1.00 0.00 35 ILE A O 19
ATOM 36593 N N . LYS A 1 36 ? -6.482 -2.194 11.104 1.00 0.00 36 LYS A N 19
ATOM 36594 C CA . LYS A 1 36 ? -5.911 -1.354 12.143 1.00 0.00 36 LYS A CA 19
ATOM 36595 C C . LYS A 1 36 ? -4.720 -2.075 12.778 1.00 0.00 36 LYS A C 19
ATOM 36596 O O . LYS A 1 36 ? -4.378 -3.187 12.379 1.00 0.00 36 LYS A O 19
ATOM 36615 N N . ARG A 1 37 ? -4.122 -1.412 13.757 1.00 0.00 37 ARG A N 19
ATOM 36616 C CA . ARG A 1 37 ? -2.976 -1.976 14.451 1.00 0.00 37 ARG A CA 19
ATOM 36617 C C . ARG A 1 37 ? -3.422 -3.109 15.378 1.00 0.00 37 ARG A C 19
ATOM 36618 O O . ARG A 1 37 ? -4.476 -3.023 16.006 1.00 0.00 37 ARG A O 19
ATOM 36639 N N . GLY A 1 38 ? -2.597 -4.144 15.433 1.00 0.00 38 GLY A N 19
ATOM 36640 C CA . GLY A 1 38 ? -2.893 -5.293 16.272 1.00 0.00 38 GLY A CA 19
ATOM 36641 C C . GLY A 1 38 ? -3.416 -6.462 15.436 1.00 0.00 38 GLY A C 19
ATOM 36642 O O . GLY A 1 38 ? -3.515 -7.586 15.927 1.00 0.00 38 GLY A O 19
ATOM 36646 N N . ASP A 1 39 ? -3.737 -6.158 14.187 1.00 0.00 39 ASP A N 19
ATOM 36647 C CA . ASP A 1 39 ? -4.248 -7.170 13.278 1.00 0.00 39 ASP A CA 19
ATOM 36648 C C . ASP A 1 39 ? -3.094 -7.728 12.443 1.00 0.00 39 ASP A C 19
ATOM 36649 O O . ASP A 1 39 ? -1.967 -7.242 12.530 1.00 0.00 39 ASP A O 19
ATOM 36658 N N . LYS A 1 40 ? -3.414 -8.742 11.652 1.00 0.00 40 LYS A N 19
ATOM 36659 C CA . LYS A 1 40 ? -2.418 -9.372 10.802 1.00 0.00 40 LYS A CA 19
ATOM 36660 C C . LYS A 1 40 ? -2.907 -9.355 9.353 1.00 0.00 40 LYS A C 19
ATOM 36661 O O . LYS A 1 40 ? -4.091 -9.561 9.091 1.00 0.00 40 LYS A O 19
ATOM 36680 N N . ILE A 1 41 ? -1.970 -9.109 8.448 1.00 0.00 41 ILE A N 19
ATOM 36681 C CA . ILE A 1 41 ? -2.291 -9.063 7.032 1.00 0.00 41 ILE A CA 19
ATOM 36682 C C . ILE A 1 41 ? -1.500 -10.148 6.299 1.00 0.00 41 ILE A C 19
ATOM 36683 O O . ILE A 1 41 ? -0.275 -10.200 6.394 1.00 0.00 41 ILE A O 19
ATOM 36699 N N . ILE A 1 42 ? -2.233 -10.989 5.584 1.00 0.00 42 ILE A N 19
ATOM 36700 C CA . ILE A 1 42 ? -1.615 -12.070 4.835 1.00 0.00 42 ILE A CA 19
ATOM 36701 C C . ILE A 1 42 ? -1.596 -11.709 3.348 1.00 0.00 42 ILE A C 19
ATOM 36702 O O . ILE A 1 42 ? -2.631 -11.373 2.774 1.00 0.00 42 ILE A O 19
ATOM 36718 N N . PHE A 1 43 ? -0.408 -11.789 2.767 1.00 0.00 43 PHE A N 19
ATOM 36719 C CA . PHE A 1 43 ? -0.240 -11.475 1.359 1.00 0.00 43 PHE A CA 19
ATOM 36720 C C . PHE A 1 43 ? -0.040 -12.748 0.533 1.00 0.00 43 PHE A C 19
ATOM 36721 O O . PHE A 1 43 ? 0.857 -13.540 0.816 1.00 0.00 43 PHE A O 19
ATOM 36738 N N . ASN A 1 44 ? -0.889 -12.903 -0.471 1.00 0.00 44 ASN A N 19
ATOM 36739 C CA . ASN A 1 44 ? -0.816 -14.066 -1.340 1.00 0.00 44 ASN A CA 19
ATOM 36740 C C . ASN A 1 44 ? -1.006 -15.334 -0.505 1.00 0.00 44 ASN A C 19
ATOM 36741 O O . ASN A 1 44 ? -0.635 -16.425 -0.933 1.00 0.00 44 ASN A O 19
ATOM 36752 N N . ASP A 1 45 ? -1.584 -15.147 0.673 1.00 0.00 45 ASP A N 19
ATOM 36753 C CA . ASP A 1 45 ? -1.828 -16.262 1.572 1.00 0.00 45 ASP A CA 19
ATOM 36754 C C . ASP A 1 45 ? -0.581 -17.148 1.629 1.00 0.00 45 ASP A C 19
ATOM 36755 O O . ASP A 1 45 ? -0.600 -18.284 1.156 1.00 0.00 45 ASP A O 19
ATOM 36764 N N . LEU A 1 46 ? 0.473 -16.595 2.210 1.00 0.00 46 LEU A N 19
ATOM 36765 C CA . LEU A 1 46 ? 1.725 -17.320 2.335 1.00 0.00 46 LEU A CA 19
ATOM 36766 C C . LEU A 1 46 ? 2.646 -16.577 3.305 1.00 0.00 46 LEU A C 19
ATOM 36767 O O . LEU A 1 46 ? 3.165 -17.169 4.250 1.00 0.00 46 LEU A O 19
ATOM 36783 N N . ILE A 1 47 ? 2.820 -15.291 3.038 1.00 0.00 47 ILE A N 19
ATOM 36784 C CA . ILE A 1 47 ? 3.669 -14.461 3.875 1.00 0.00 47 ILE A CA 19
ATOM 36785 C C . ILE A 1 47 ? 2.792 -13.584 4.772 1.00 0.00 47 ILE A C 19
ATOM 36786 O O . ILE A 1 47 ? 2.125 -12.670 4.292 1.00 0.00 47 ILE A O 19
ATOM 36802 N N . PRO A 1 48 ? 2.823 -13.903 6.094 1.00 0.00 48 PRO A N 19
ATOM 36803 C CA . PRO A 1 48 ? 2.039 -13.155 7.063 1.00 0.00 48 PRO A CA 19
ATOM 36804 C C . PRO A 1 48 ? 2.671 -11.790 7.342 1.00 0.00 48 PRO A C 19
ATOM 36805 O O . PRO A 1 48 ? 3.861 -11.592 7.103 1.00 0.00 48 PRO A O 19
ATOM 36816 N N . ALA A 1 49 ? 1.845 -10.883 7.843 1.00 0.00 49 ALA A N 19
ATOM 36817 C CA . ALA A 1 49 ? 2.308 -9.542 8.157 1.00 0.00 49 ALA A CA 19
ATOM 36818 C C . ALA A 1 49 ? 1.470 -8.974 9.305 1.00 0.00 49 ALA A C 19
ATOM 36819 O O . ALA A 1 49 ? 0.300 -9.322 9.456 1.00 0.00 49 ALA A O 19
ATOM 36826 N N . GLU A 1 50 ? 2.102 -8.109 10.085 1.00 0.00 50 GLU A N 19
ATOM 36827 C CA . GLU A 1 50 ? 1.430 -7.490 11.214 1.00 0.00 50 GLU A CA 19
ATOM 36828 C C . GLU A 1 50 ? 1.256 -5.989 10.970 1.00 0.00 50 GLU A C 19
ATOM 36829 O O . GLU A 1 50 ? 2.155 -5.334 10.446 1.00 0.00 50 GLU A O 19
ATOM 36841 N N . VAL A 1 51 ? 0.093 -5.490 11.363 1.00 0.00 51 VAL A N 19
ATOM 36842 C CA . VAL A 1 51 ? -0.210 -4.079 11.193 1.00 0.00 51 VAL A CA 19
ATOM 36843 C C . VAL A 1 51 ? 0.582 -3.265 12.218 1.00 0.00 51 VAL A C 19
ATOM 36844 O O . VAL A 1 51 ? 0.441 -3.469 13.422 1.00 0.00 51 VAL A O 19
ATOM 36857 N N . VAL A 1 52 ? 1.399 -2.358 11.701 1.00 0.00 52 VAL A N 19
ATOM 36858 C CA . VAL A 1 52 ? 2.215 -1.512 12.556 1.00 0.00 52 VAL A CA 19
ATOM 36859 C C . VAL A 1 52 ? 1.410 -0.275 12.958 1.00 0.00 52 VAL A C 19
ATOM 36860 O O . VAL A 1 52 ? 1.368 0.088 14.133 1.00 0.00 52 VAL A O 19
ATOM 36873 N N . GLU A 1 53 ? 0.791 0.340 11.961 1.00 0.00 53 GLU A N 19
ATOM 36874 C CA . GLU A 1 53 ? -0.010 1.529 12.196 1.00 0.00 53 GLU A CA 19
ATOM 36875 C C . GLU A 1 53 ? -0.719 1.954 10.908 1.00 0.00 53 GLU A C 19
ATOM 36876 O O . GLU A 1 53 ? -0.189 1.770 9.814 1.00 0.00 53 GLU A O 19
ATOM 36888 N N . VAL A 1 54 ? -1.906 2.516 11.082 1.00 0.00 54 VAL A N 19
ATOM 36889 C CA . VAL A 1 54 ? -2.693 2.969 9.948 1.00 0.00 54 VAL A CA 19
ATOM 36890 C C . VAL A 1 54 ? -3.069 4.438 10.148 1.00 0.00 54 VAL A C 19
ATOM 36891 O O . VAL A 1 54 ? -3.527 4.825 11.222 1.00 0.00 54 VAL A O 19
ATOM 36904 N N . LYS A 1 55 ? -2.862 5.218 9.097 1.00 0.00 55 LYS A N 19
ATOM 36905 C CA . LYS A 1 55 ? -3.173 6.636 9.144 1.00 0.00 55 LYS A CA 19
ATOM 36906 C C . LYS A 1 55 ? -3.856 7.047 7.838 1.00 0.00 55 LYS A C 19
ATOM 36907 O O . LYS A 1 55 ? -3.472 6.590 6.762 1.00 0.00 55 LYS A O 19
ATOM 36926 N N . LYS A 1 56 ? -4.855 7.906 7.974 1.00 0.00 56 LYS A N 19
ATOM 36927 C CA . LYS A 1 56 ? -5.594 8.384 6.818 1.00 0.00 56 LYS A CA 19
ATOM 36928 C C . LYS A 1 56 ? -5.250 9.854 6.570 1.00 0.00 56 LYS A C 19
ATOM 36929 O O . LYS A 1 56 ? -4.953 10.593 7.508 1.00 0.00 56 LYS A O 19
ATOM 36948 N N . TYR A 1 57 ? -5.300 10.235 5.302 1.00 0.00 57 TYR A N 19
ATOM 36949 C CA . TYR A 1 57 ? -4.997 11.603 4.919 1.00 0.00 57 TYR A CA 19
ATOM 36950 C C . TYR A 1 57 ? -5.890 12.060 3.763 1.00 0.00 57 TYR A C 19
ATOM 36951 O O . TYR A 1 57 ? -6.684 11.278 3.241 1.00 0.00 57 TYR A O 19
ATOM 36969 N N . GLU A 1 58 ? -5.731 13.323 3.398 1.00 0.00 58 GLU A N 19
ATOM 36970 C CA . GLU A 1 58 ? -6.512 13.893 2.314 1.00 0.00 58 GLU A CA 19
ATOM 36971 C C . GLU A 1 58 ? -5.650 14.041 1.058 1.00 0.00 58 GLU A C 19
ATOM 36972 O O . GLU A 1 58 ? -4.506 14.485 1.136 1.00 0.00 58 GLU A O 19
ATOM 36984 N N . THR A 1 59 ? -6.233 13.661 -0.069 1.00 0.00 59 THR A N 19
ATOM 36985 C CA . THR A 1 59 ? -5.532 13.746 -1.339 1.00 0.00 59 THR A CA 19
ATOM 36986 C C . THR A 1 59 ? -4.311 12.824 -1.338 1.00 0.00 59 THR A C 19
ATOM 36987 O O . THR A 1 59 ? -3.507 12.853 -0.407 1.00 0.00 59 THR A O 19
ATOM 36998 N N . PHE A 1 60 ? -4.211 12.026 -2.391 1.00 0.00 60 PHE A N 19
ATOM 36999 C CA . PHE A 1 60 ? -3.102 11.096 -2.523 1.00 0.00 60 PHE A CA 19
ATOM 37000 C C . PHE A 1 60 ? -1.765 11.839 -2.557 1.00 0.00 60 PHE A C 19
ATOM 37001 O O . PHE A 1 60 ? -0.796 11.409 -1.933 1.00 0.00 60 PHE A O 19
ATOM 37018 N N . ARG A 1 61 ? -1.756 12.941 -3.292 1.00 0.00 61 ARG A N 19
ATOM 37019 C CA . ARG A 1 61 ? -0.554 13.748 -3.416 1.00 0.00 61 ARG A CA 19
ATOM 37020 C C . ARG A 1 61 ? -0.015 14.114 -2.031 1.00 0.00 61 ARG A C 19
ATOM 37021 O O . ARG A 1 61 ? 1.181 13.990 -1.774 1.00 0.00 61 ARG A O 19
ATOM 37042 N N . GLN A 1 62 ? -0.925 14.559 -1.177 1.00 0.00 62 GLN A N 19
ATOM 37043 C CA . GLN A 1 62 ? -0.556 14.944 0.175 1.00 0.00 62 GLN A CA 19
ATOM 37044 C C . GLN A 1 62 ? 0.148 13.786 0.884 1.00 0.00 62 GLN A C 19
ATOM 37045 O O . GLN A 1 62 ? 1.160 13.986 1.555 1.00 0.00 62 GLN A O 19
ATOM 37059 N N . VAL A 1 63 ? -0.414 12.598 0.711 1.00 0.00 63 VAL A N 19
ATOM 37060 C CA . VAL A 1 63 ? 0.148 11.408 1.325 1.00 0.00 63 VAL A CA 19
ATOM 37061 C C . VAL A 1 63 ? 1.604 11.248 0.882 1.00 0.00 63 VAL A C 19
ATOM 37062 O O . VAL A 1 63 ? 2.422 10.695 1.614 1.00 0.00 63 VAL A O 19
ATOM 37075 N N . LEU A 1 64 ? 1.882 11.744 -0.315 1.00 0.00 64 LEU A N 19
ATOM 37076 C CA . LEU A 1 64 ? 3.224 11.663 -0.865 1.00 0.00 64 LEU A CA 19
ATOM 37077 C C . LEU A 1 64 ? 4.102 12.734 -0.214 1.00 0.00 64 LEU A C 19
ATOM 37078 O O . LEU A 1 64 ? 5.323 12.594 -0.164 1.00 0.00 64 LEU A O 19
ATOM 37094 N N . ARG A 1 65 ? 3.446 13.779 0.268 1.00 0.00 65 ARG A N 19
ATOM 37095 C CA . ARG A 1 65 ? 4.151 14.873 0.913 1.00 0.00 65 ARG A CA 19
ATOM 37096 C C . ARG A 1 65 ? 4.485 14.509 2.362 1.00 0.00 65 ARG A C 19
ATOM 37097 O O . ARG A 1 65 ? 5.589 14.775 2.834 1.00 0.00 65 ARG A O 19
ATOM 37118 N N . GLU A 1 66 ? 3.511 13.905 3.026 1.00 0.00 66 GLU A N 19
ATOM 37119 C CA . GLU A 1 66 ? 3.687 13.501 4.410 1.00 0.00 66 GLU A CA 19
ATOM 37120 C C . GLU A 1 66 ? 4.523 12.222 4.488 1.00 0.00 66 GLU A C 19
ATOM 37121 O O . GLU A 1 66 ? 5.576 12.202 5.122 1.00 0.00 66 GLU A O 19
ATOM 37133 N N . GLU A 1 67 ? 4.021 11.185 3.833 1.00 0.00 67 GLU A N 19
ATOM 37134 C CA . GLU A 1 67 ? 4.708 9.905 3.820 1.00 0.00 67 GLU A CA 19
ATOM 37135 C C . GLU A 1 67 ? 5.770 9.884 2.719 1.00 0.00 67 GLU A C 19
ATOM 37136 O O . GLU A 1 67 ? 5.652 10.597 1.724 1.00 0.00 67 GLU A O 19
ATOM 37148 N N . PRO A 1 68 ? 6.810 9.036 2.940 1.00 0.00 68 PRO A N 19
ATOM 37149 C CA . PRO A 1 68 ? 7.893 8.912 1.979 1.00 0.00 68 PRO A CA 19
ATOM 37150 C C . PRO A 1 68 ? 7.450 8.106 0.756 1.00 0.00 68 PRO A C 19
ATOM 37151 O O . PRO A 1 68 ? 6.349 7.559 0.734 1.00 0.00 68 PRO A O 19
ATOM 37162 N N . ILE A 1 69 ? 8.332 8.059 -0.232 1.00 0.00 69 ILE A N 19
ATOM 37163 C CA . ILE A 1 69 ? 8.046 7.328 -1.456 1.00 0.00 69 ILE A CA 19
ATOM 37164 C C . ILE A 1 69 ? 8.936 6.085 -1.522 1.00 0.00 69 ILE A C 19
ATOM 37165 O O . ILE A 1 69 ? 8.518 5.046 -2.030 1.00 0.00 69 ILE A O 19
ATOM 37181 N N . ASP A 1 70 ? 10.145 6.234 -1.002 1.00 0.00 70 ASP A N 19
ATOM 37182 C CA . ASP A 1 70 ? 11.097 5.136 -0.996 1.00 0.00 70 ASP A CA 19
ATOM 37183 C C . ASP A 1 70 ? 10.434 3.895 -0.396 1.00 0.00 70 ASP A C 19
ATOM 37184 O O . ASP A 1 70 ? 10.510 2.809 -0.968 1.00 0.00 70 ASP A O 19
ATOM 37193 N N . LYS A 1 71 ? 9.799 4.098 0.749 1.00 0.00 71 LYS A N 19
ATOM 37194 C CA . LYS A 1 71 ? 9.123 3.009 1.433 1.00 0.00 71 LYS A CA 19
ATOM 37195 C C . LYS A 1 71 ? 7.967 2.507 0.565 1.00 0.00 71 LYS A C 19
ATOM 37196 O O . LYS A 1 71 ? 7.905 1.324 0.231 1.00 0.00 71 LYS A O 19
ATOM 37215 N N . ILE A 1 72 ? 7.080 3.430 0.225 1.00 0.00 72 ILE A N 19
ATOM 37216 C CA . ILE A 1 72 ? 5.930 3.096 -0.598 1.00 0.00 72 ILE A CA 19
ATOM 37217 C C . ILE A 1 72 ? 6.394 2.294 -1.815 1.00 0.00 72 ILE A C 19
ATOM 37218 O O . ILE A 1 72 ? 5.874 1.212 -2.085 1.00 0.00 72 ILE A O 19
ATOM 37234 N N . PHE A 1 73 ? 7.368 2.854 -2.517 1.00 0.00 73 PHE A N 19
ATOM 37235 C CA . PHE A 1 73 ? 7.908 2.204 -3.699 1.00 0.00 73 PHE A CA 19
ATOM 37236 C C . PHE A 1 73 ? 9.438 2.197 -3.670 1.00 0.00 73 PHE A C 19
ATOM 37237 O O . PHE A 1 73 ? 10.065 3.247 -3.536 1.00 0.00 73 PHE A O 19
ATOM 37254 N N . PRO A 1 74 ? 10.009 0.970 -3.800 1.00 0.00 74 PRO A N 19
ATOM 37255 C CA . PRO A 1 74 ? 11.454 0.812 -3.790 1.00 0.00 74 PRO A CA 19
ATOM 37256 C C . PRO A 1 74 ? 12.065 1.276 -5.113 1.00 0.00 74 PRO A C 19
ATOM 37257 O O . PRO A 1 74 ? 13.255 1.582 -5.178 1.00 0.00 74 PRO A O 19
ATOM 37268 N N . ASP A 1 75 ? 11.224 1.313 -6.136 1.00 0.00 75 ASP A N 19
ATOM 37269 C CA . ASP A 1 75 ? 11.667 1.734 -7.455 1.00 0.00 75 ASP A CA 19
ATOM 37270 C C . ASP A 1 75 ? 12.214 3.161 -7.372 1.00 0.00 75 ASP A C 19
ATOM 37271 O O . ASP A 1 75 ? 13.015 3.571 -8.211 1.00 0.00 75 ASP A O 19
ATOM 37280 N N . LYS A 1 76 ? 11.760 3.877 -6.355 1.00 0.00 76 LYS A N 19
ATOM 37281 C CA . LYS A 1 76 ? 12.194 5.249 -6.152 1.00 0.00 76 LYS A CA 19
ATOM 37282 C C . LYS A 1 76 ? 11.764 6.097 -7.351 1.00 0.00 76 LYS A C 19
ATOM 37283 O O . LYS A 1 76 ? 12.606 6.619 -8.080 1.00 0.00 76 LYS A O 19
ATOM 37302 N N . PRO A 1 77 ? 10.420 6.212 -7.521 1.00 0.00 77 PRO A N 19
ATOM 37303 C CA . PRO A 1 77 ? 9.868 6.988 -8.619 1.00 0.00 77 PRO A CA 19
ATOM 37304 C C . PRO A 1 77 ? 9.997 8.489 -8.348 1.00 0.00 77 PRO A C 19
ATOM 37305 O O . PRO A 1 77 ? 10.446 8.894 -7.277 1.00 0.00 77 PRO A O 19
ATOM 37316 N N . SER A 1 78 ? 9.594 9.273 -9.338 1.00 0.00 78 SER A N 19
ATOM 37317 C CA . SER A 1 78 ? 9.659 10.719 -9.220 1.00 0.00 78 SER A CA 19
ATOM 37318 C C . SER A 1 78 ? 8.276 11.279 -8.878 1.00 0.00 78 SER A C 19
ATOM 37319 O O . SER A 1 78 ? 7.258 10.673 -9.209 1.00 0.00 78 SER A O 19
ATOM 37327 N N . PHE A 1 79 ? 8.285 12.429 -8.220 1.00 0.00 79 PHE A N 19
ATOM 37328 C CA . PHE A 1 79 ? 7.044 13.077 -7.830 1.00 0.00 79 PHE A CA 19
ATOM 37329 C C . PHE A 1 79 ? 6.053 13.110 -8.995 1.00 0.00 79 PHE A C 19
ATOM 37330 O O . PHE A 1 79 ? 4.860 12.878 -8.806 1.00 0.00 79 PHE A O 19
ATOM 37347 N N . GLU A 1 80 ? 6.584 13.401 -10.173 1.00 0.00 80 GLU A N 19
ATOM 37348 C CA . GLU A 1 80 ? 5.761 13.468 -11.369 1.00 0.00 80 GLU A CA 19
ATOM 37349 C C . GLU A 1 80 ? 5.387 12.059 -11.836 1.00 0.00 80 GLU A C 19
ATOM 37350 O O . GLU A 1 80 ? 4.228 11.794 -12.152 1.00 0.00 80 GLU A O 19
ATOM 37362 N N . LYS A 1 81 ? 6.390 11.194 -11.863 1.00 0.00 81 LYS A N 19
ATOM 37363 C CA . LYS A 1 81 ? 6.181 9.820 -12.286 1.00 0.00 81 LYS A CA 19
ATOM 37364 C C . LYS A 1 81 ? 5.109 9.177 -11.404 1.00 0.00 81 LYS A C 19
ATOM 37365 O O . LYS A 1 81 ? 4.154 8.590 -11.910 1.00 0.00 81 LYS A O 19
ATOM 37384 N N . ALA A 1 82 ? 5.303 9.310 -10.100 1.00 0.00 82 ALA A N 19
ATOM 37385 C CA . ALA A 1 82 ? 4.364 8.749 -9.143 1.00 0.00 82 ALA A CA 19
ATOM 37386 C C . ALA A 1 82 ? 2.966 9.303 -9.422 1.00 0.00 82 ALA A C 19
ATOM 37387 O O . ALA A 1 82 ? 1.973 8.589 -9.290 1.00 0.00 82 ALA A O 19
ATOM 37394 N N . LEU A 1 83 ? 2.931 10.572 -9.802 1.00 0.00 83 LEU A N 19
ATOM 37395 C CA . LEU A 1 83 ? 1.671 11.230 -10.101 1.00 0.00 83 LEU A CA 19
ATOM 37396 C C . LEU A 1 83 ? 1.036 10.573 -11.328 1.00 0.00 83 LEU A C 19
ATOM 37397 O O . LEU A 1 83 ? -0.174 10.356 -11.364 1.00 0.00 83 LEU A O 19
ATOM 37413 N N . LYS A 1 84 ? 1.881 10.274 -12.304 1.00 0.00 84 LYS A N 19
ATOM 37414 C CA . LYS A 1 84 ? 1.417 9.646 -13.530 1.00 0.00 84 LYS A CA 19
ATOM 37415 C C . LYS A 1 84 ? 1.032 8.195 -13.239 1.00 0.00 84 LYS A C 19
ATOM 37416 O O . LYS A 1 84 ? -0.082 7.771 -13.546 1.00 0.00 84 LYS A O 19
ATOM 37435 N N . ARG A 1 85 ? 1.974 7.472 -12.651 1.00 0.00 85 ARG A N 19
ATOM 37436 C CA . ARG A 1 85 ? 1.746 6.076 -12.316 1.00 0.00 85 ARG A CA 19
ATOM 37437 C C . ARG A 1 85 ? 0.390 5.910 -11.628 1.00 0.00 85 ARG A C 19
ATOM 37438 O O . ARG A 1 85 ? -0.389 5.028 -11.989 1.00 0.00 85 ARG A O 19
ATOM 37459 N N . PHE A 1 86 ? 0.148 6.771 -10.651 1.00 0.00 86 PHE A N 19
ATOM 37460 C CA . PHE A 1 86 ? -1.101 6.730 -9.910 1.00 0.00 86 PHE A CA 19
ATOM 37461 C C . PHE A 1 86 ? -2.302 6.836 -10.852 1.00 0.00 86 PHE A C 19
ATOM 37462 O O . PHE A 1 86 ? -2.315 7.672 -11.755 1.00 0.00 86 PHE A O 19
ATOM 37479 N N . HIS A 1 87 ? -3.281 5.978 -10.610 1.00 0.00 87 HIS A N 19
ATOM 37480 C CA . HIS A 1 87 ? -4.483 5.964 -11.426 1.00 0.00 87 HIS A CA 19
ATOM 37481 C C . HIS A 1 87 ? -4.266 5.068 -12.646 1.00 0.00 87 HIS A C 19
ATOM 37482 O O . HIS A 1 87 ? -5.113 4.237 -12.970 1.00 0.00 87 HIS A O 19
ATOM 37496 N N . ASN A 1 88 ? -3.124 5.265 -13.290 1.00 0.00 88 ASN A N 19
ATOM 37497 C CA . ASN A 1 88 ? -2.784 4.485 -14.467 1.00 0.00 88 ASN A CA 19
ATOM 37498 C C . ASN A 1 88 ? -3.044 3.004 -14.185 1.00 0.00 88 ASN A C 19
ATOM 37499 O O . ASN A 1 88 ? -3.178 2.603 -13.030 1.00 0.00 88 ASN A O 19
ATOM 37510 N N . MET A 1 89 ? -3.107 2.231 -15.259 1.00 0.00 89 MET A N 19
ATOM 37511 C CA . MET A 1 89 ? -3.348 0.803 -15.141 1.00 0.00 89 MET A CA 19
ATOM 37512 C C . MET A 1 89 ? -4.730 0.528 -14.545 1.00 0.00 89 MET A C 19
ATOM 37513 O O . MET A 1 89 ? -5.486 1.457 -14.267 1.00 0.00 89 MET A O 19
ATOM 37527 N N . TYR A 1 90 ? -5.017 -0.753 -14.367 1.00 0.00 90 TYR A N 19
ATOM 37528 C CA . TYR A 1 90 ? -6.295 -1.162 -13.809 1.00 0.00 90 TYR A CA 19
ATOM 37529 C C . TYR A 1 90 ? -7.457 -0.602 -14.631 1.00 0.00 90 TYR A C 19
ATOM 37530 O O . TYR A 1 90 ? -7.287 0.361 -15.377 1.00 0.00 90 TYR A O 19
ATOM 37548 N N . PRO A 1 91 ? -8.643 -1.245 -14.462 1.00 0.00 91 PRO A N 19
ATOM 37549 C CA . PRO A 1 91 ? -9.833 -0.821 -15.180 1.00 0.00 91 PRO A CA 19
ATOM 37550 C C . PRO A 1 91 ? -10.406 0.465 -14.580 1.00 0.00 91 PRO A C 19
ATOM 37551 O O . PRO A 1 91 ? -11.406 0.428 -13.864 1.00 0.00 91 PRO A O 19
ATOM 37562 N N . LYS A 1 92 ? -9.748 1.571 -14.894 1.00 0.00 92 LYS A N 19
ATOM 37563 C CA . LYS A 1 92 ? -10.179 2.865 -14.395 1.00 0.00 92 LYS A CA 19
ATOM 37564 C C . LYS A 1 92 ? -9.448 3.971 -15.160 1.00 0.00 92 LYS A C 19
ATOM 37565 O O . LYS A 1 92 ? -8.221 4.041 -15.134 1.00 0.00 92 LYS A O 19
ATOM 37584 N N . TRP A 1 93 ? -10.234 4.807 -15.823 1.00 0.00 93 TRP A N 19
ATOM 37585 C CA . TRP A 1 93 ? -9.677 5.906 -16.593 1.00 0.00 93 TRP A CA 19
ATOM 37586 C C . TRP A 1 93 ? -10.740 7.001 -16.693 1.00 0.00 93 TRP A C 19
ATOM 37587 O O . TRP A 1 93 ? -11.936 6.711 -16.705 1.00 0.00 93 TRP A O 19
ATOM 37608 N N . LYS A 1 94 ? -10.267 8.236 -16.761 1.00 0.00 94 LYS A N 19
ATOM 37609 C CA . LYS A 1 94 ? -11.163 9.376 -16.859 1.00 0.00 94 LYS A CA 19
ATOM 37610 C C . LYS A 1 94 ? -11.752 9.677 -15.479 1.00 0.00 94 LYS A C 19
ATOM 37611 O O . LYS A 1 94 ? -12.254 8.778 -14.806 1.00 0.00 94 LYS A O 19
ATOM 37630 N N . GLU A 1 95 ? -11.671 10.943 -15.100 1.00 0.00 95 GLU A N 19
ATOM 37631 C CA . GLU A 1 95 ? -12.190 11.373 -13.812 1.00 0.00 95 GLU A CA 19
ATOM 37632 C C . GLU A 1 95 ? -11.409 10.709 -12.677 1.00 0.00 95 GLU A C 19
ATOM 37633 O O . GLU A 1 95 ? -10.965 9.569 -12.808 1.00 0.00 95 GLU A O 19
ATOM 37645 N N . TYR A 1 96 ? -11.266 11.449 -11.587 1.00 0.00 96 TYR A N 19
ATOM 37646 C CA . TYR A 1 96 ? -10.547 10.945 -10.429 1.00 0.00 96 TYR A CA 19
ATOM 37647 C C . TYR A 1 96 ? -11.499 10.257 -9.449 1.00 0.00 96 TYR A C 19
ATOM 37648 O O . TYR A 1 96 ? -12.697 10.534 -9.445 1.00 0.00 96 TYR A O 19
ATOM 37666 N N . ARG A 1 97 ? -10.929 9.374 -8.642 1.00 0.00 97 ARG A N 19
ATOM 37667 C CA . ARG A 1 97 ? -11.712 8.644 -7.660 1.00 0.00 97 ARG A CA 19
ATOM 37668 C C . ARG A 1 97 ? -11.229 8.972 -6.246 1.00 0.00 97 ARG A C 19
ATOM 37669 O O . ARG A 1 97 ? -10.393 9.855 -6.061 1.00 0.00 97 ARG A O 19
ATOM 37690 N N . TYR A 1 98 ? -11.777 8.244 -5.284 1.00 0.00 98 TYR A N 19
ATOM 37691 C CA . TYR A 1 98 ? -11.413 8.447 -3.892 1.00 0.00 98 TYR A CA 19
ATOM 37692 C C . TYR A 1 98 ? -10.395 7.401 -3.434 1.00 0.00 98 TYR A C 19
ATOM 37693 O O . TYR A 1 98 ? -10.457 6.245 -3.851 1.00 0.00 98 TYR A O 19
ATOM 37711 N N . GLY A 1 99 ? -9.482 7.843 -2.581 1.00 0.00 99 GLY A N 19
ATOM 37712 C CA . GLY A 1 99 ? -8.453 6.959 -2.062 1.00 0.00 99 GLY A CA 19
ATOM 37713 C C . GLY A 1 99 ? -7.252 7.757 -1.550 1.00 0.00 99 GLY A C 19
ATOM 37714 O O . GLY A 1 99 ? -6.689 8.574 -2.278 1.00 0.00 99 GLY A O 19
ATOM 37718 N N . VAL A 1 100 ? -6.895 7.493 -0.302 1.00 0.00 100 VAL A N 19
ATOM 37719 C CA . VAL A 1 100 ? -5.771 8.176 0.316 1.00 0.00 100 VAL A CA 19
ATOM 37720 C C . VAL A 1 100 ? -5.546 7.613 1.720 1.00 0.00 100 VAL A C 19
ATOM 37721 O O . VAL A 1 100 ? -5.713 8.321 2.712 1.00 0.00 100 VAL A O 19
ATOM 37734 N N . LEU A 1 101 ? -5.171 6.343 1.760 1.00 0.00 101 LEU A N 19
ATOM 37735 C CA . LEU A 1 101 ? -4.921 5.675 3.027 1.00 0.00 101 LEU A CA 19
ATOM 37736 C C . LEU A 1 101 ? -3.514 5.074 3.013 1.00 0.00 101 LEU A C 19
ATOM 37737 O O . LEU A 1 101 ? -3.121 4.428 2.043 1.00 0.00 101 LEU A O 19
ATOM 37753 N N . ALA A 1 102 ? -2.795 5.309 4.100 1.00 0.00 102 ALA A N 19
ATOM 37754 C CA . ALA A 1 102 ? -1.440 4.798 4.226 1.00 0.00 102 ALA A CA 19
ATOM 37755 C C . ALA A 1 102 ? -1.399 3.738 5.328 1.00 0.00 102 ALA A C 19
ATOM 37756 O O . ALA A 1 102 ? -1.465 4.066 6.512 1.00 0.00 102 ALA A O 19
ATOM 37763 N N . ILE A 1 103 ? -1.289 2.489 4.900 1.00 0.00 103 ILE A N 19
ATOM 37764 C CA . ILE A 1 103 ? -1.238 1.379 5.837 1.00 0.00 103 ILE A CA 19
ATOM 37765 C C . ILE A 1 103 ? 0.220 0.977 6.066 1.00 0.00 103 ILE A C 19
ATOM 37766 O O . ILE A 1 103 ? 0.983 0.827 5.113 1.00 0.00 103 ILE A O 19
ATOM 37782 N N . LYS A 1 104 ? 0.563 0.815 7.335 1.00 0.00 104 LYS A N 19
ATOM 37783 C CA . LYS A 1 104 ? 1.916 0.433 7.702 1.00 0.00 104 LYS A CA 19
ATOM 37784 C C . LYS A 1 104 ? 1.898 -0.966 8.320 1.00 0.00 104 LYS A C 19
ATOM 37785 O O . LYS A 1 104 ? 1.332 -1.167 9.394 1.00 0.00 104 LYS A O 19
ATOM 37804 N N . PHE A 1 105 ? 2.522 -1.898 7.615 1.00 0.00 105 PHE A N 19
ATOM 37805 C CA . PHE A 1 105 ? 2.585 -3.273 8.081 1.00 0.00 105 PHE A CA 19
ATOM 37806 C C . PHE A 1 105 ? 4.030 -3.774 8.119 1.00 0.00 105 PHE A C 19
ATOM 37807 O O . PHE A 1 105 ? 4.877 -3.293 7.368 1.00 0.00 105 PHE A O 19
ATOM 37824 N N . ARG A 1 106 ? 4.266 -4.734 9.000 1.00 0.00 106 ARG A N 19
ATOM 37825 C CA . ARG A 1 106 ? 5.594 -5.306 9.146 1.00 0.00 106 ARG A CA 19
ATOM 37826 C C . ARG A 1 106 ? 5.544 -6.822 8.942 1.00 0.00 106 ARG A C 19
ATOM 37827 O O . ARG A 1 106 ? 4.979 -7.544 9.762 1.00 0.00 106 ARG A O 19
ATOM 37848 N N . VAL A 1 107 ? 6.144 -7.260 7.845 1.00 0.00 107 VAL A N 19
ATOM 37849 C CA . VAL A 1 107 ? 6.175 -8.676 7.524 1.00 0.00 107 VAL A CA 19
ATOM 37850 C C . VAL A 1 107 ? 6.816 -9.444 8.682 1.00 0.00 107 VAL A C 19
ATOM 37851 O O . VAL A 1 107 ? 7.919 -9.114 9.115 1.00 0.00 107 VAL A O 19
ATOM 37864 N N . LEU A 1 108 ? 6.097 -10.453 9.151 1.00 0.00 108 LEU A N 19
ATOM 37865 C CA . LEU A 1 108 ? 6.582 -11.269 10.251 1.00 0.00 108 LEU A CA 19
ATOM 37866 C C . LEU A 1 108 ? 7.556 -12.318 9.711 1.00 0.00 108 LEU A C 19
ATOM 37867 O O . LEU A 1 108 ? 7.270 -12.982 8.715 1.00 0.00 108 LEU A O 19
ATOM 37883 N N . GLY A 1 109 ? 8.687 -12.434 10.391 1.00 0.00 109 GLY A N 19
ATOM 37884 C CA . GLY A 1 109 ? 9.705 -13.391 9.992 1.00 0.00 109 GLY A CA 19
ATOM 37885 C C . GLY A 1 109 ? 11.095 -12.751 10.007 1.00 0.00 109 GLY A C 19
ATOM 37886 O O . GLY A 1 109 ? 11.827 -12.869 10.988 1.00 0.00 109 GLY A O 19
ATOM 37890 N N . ARG A 1 110 ? 11.416 -12.085 8.907 1.00 0.00 110 ARG A N 19
ATOM 37891 C CA . ARG A 1 110 ? 12.705 -11.426 8.781 1.00 0.00 110 ARG A CA 19
ATOM 37892 C C . ARG A 1 110 ? 13.000 -10.593 10.030 1.00 0.00 110 ARG A C 19
ATOM 37893 O O . ARG A 1 110 ? 12.103 -10.327 10.828 1.00 0.00 110 ARG A O 19
ATOM 37914 N N . ASP A 1 111 ? 14.260 -10.206 10.160 1.00 0.00 111 ASP A N 19
ATOM 37915 C CA . ASP A 1 111 ? 14.684 -9.409 11.298 1.00 0.00 111 ASP A CA 19
ATOM 37916 C C . ASP A 1 111 ? 14.212 -7.966 11.109 1.00 0.00 111 ASP A C 19
ATOM 37917 O O . ASP A 1 111 ? 14.292 -7.422 10.009 1.00 0.00 111 ASP A O 19
ATOM 37926 N N . LYS A 1 112 ? 13.732 -7.386 12.200 1.00 0.00 112 LYS A N 19
ATOM 37927 C CA . LYS A 1 112 ? 13.247 -6.017 12.168 1.00 0.00 112 LYS A CA 19
ATOM 37928 C C . LYS A 1 112 ? 14.407 -5.078 11.829 1.00 0.00 112 LYS A C 19
ATOM 37929 O O . LYS A 1 112 ? 15.551 -5.514 11.719 1.00 0.00 112 LYS A O 19
ATOM 37948 N N . GLU A 1 113 ? 14.070 -3.806 11.673 1.00 0.00 113 GLU A N 19
ATOM 37949 C CA . GLU A 1 113 ? 15.069 -2.802 11.349 1.00 0.00 113 GLU A CA 19
ATOM 37950 C C . GLU A 1 113 ? 15.756 -2.307 12.624 1.00 0.00 113 GLU A C 19
ATOM 37951 O O . GLU A 1 113 ? 15.689 -2.960 13.663 1.00 0.00 113 GLU A O 19
ATOM 37963 N N . MET A 1 1 ? -7.161 -9.047 16.738 1.00 0.00 1 MET A N 20
ATOM 37964 C CA . MET A 1 1 ? -6.168 -9.383 15.732 1.00 0.00 1 MET A CA 20
ATOM 37965 C C . MET A 1 1 ? -6.801 -10.157 14.573 1.00 0.00 1 MET A C 20
ATOM 37966 O O . MET A 1 1 ? -6.662 -11.376 14.486 1.00 0.00 1 MET A O 20
ATOM 37980 N N . LYS A 1 2 ? -7.482 -9.416 13.712 1.00 0.00 2 LYS A N 20
ATOM 37981 C CA . LYS A 1 2 ? -8.137 -10.016 12.562 1.00 0.00 2 LYS A CA 20
ATOM 37982 C C . LYS A 1 2 ? -7.091 -10.327 11.489 1.00 0.00 2 LYS A C 20
ATOM 37983 O O . LYS A 1 2 ? -6.017 -9.726 11.472 1.00 0.00 2 LYS A O 20
ATOM 38002 N N . VAL A 1 3 ? -7.440 -11.264 10.621 1.00 0.00 3 VAL A N 20
ATOM 38003 C CA . VAL A 1 3 ? -6.545 -11.661 9.548 1.00 0.00 3 VAL A CA 20
ATOM 38004 C C . VAL A 1 3 ? -7.156 -11.259 8.204 1.00 0.00 3 VAL A C 20
ATOM 38005 O O . VAL A 1 3 ? -8.367 -11.357 8.015 1.00 0.00 3 VAL A O 20
ATOM 38018 N N . TYR A 1 4 ? -6.289 -10.814 7.306 1.00 0.00 4 TYR A N 20
ATOM 38019 C CA . TYR A 1 4 ? -6.729 -10.396 5.985 1.00 0.00 4 TYR A CA 20
ATOM 38020 C C . TYR A 1 4 ? -5.830 -10.985 4.896 1.00 0.00 4 TYR A C 20
ATOM 38021 O O . TYR A 1 4 ? -4.628 -10.725 4.870 1.00 0.00 4 TYR A O 20
ATOM 38039 N N . ARG A 1 5 ? -6.448 -11.768 4.024 1.00 0.00 5 ARG A N 20
ATOM 38040 C CA . ARG A 1 5 ? -5.719 -12.397 2.935 1.00 0.00 5 ARG A CA 20
ATOM 38041 C C . ARG A 1 5 ? -5.758 -11.510 1.689 1.00 0.00 5 ARG A C 20
ATOM 38042 O O . ARG A 1 5 ? -6.804 -11.366 1.058 1.00 0.00 5 ARG A O 20
ATOM 38063 N N . LEU A 1 6 ? -4.605 -10.940 1.371 1.00 0.00 6 LEU A N 20
ATOM 38064 C CA . LEU A 1 6 ? -4.495 -10.072 0.211 1.00 0.00 6 LEU A CA 20
ATOM 38065 C C . LEU A 1 6 ? -3.730 -10.802 -0.896 1.00 0.00 6 LEU A C 20
ATOM 38066 O O . LEU A 1 6 ? -2.588 -11.214 -0.698 1.00 0.00 6 LEU A O 20
ATOM 38082 N N . TYR A 1 7 ? -4.391 -10.939 -2.036 1.00 0.00 7 TYR A N 20
ATOM 38083 C CA . TYR A 1 7 ? -3.788 -11.612 -3.174 1.00 0.00 7 TYR A CA 20
ATOM 38084 C C . TYR A 1 7 ? -2.869 -10.664 -3.947 1.00 0.00 7 TYR A C 20
ATOM 38085 O O . TYR A 1 7 ? -3.323 -9.655 -4.486 1.00 0.00 7 TYR A O 20
ATOM 38103 N N . LEU A 1 8 ? -1.593 -11.021 -3.977 1.00 0.00 8 LEU A N 20
ATOM 38104 C CA . LEU A 1 8 ? -0.607 -10.215 -4.676 1.00 0.00 8 LEU A CA 20
ATOM 38105 C C . LEU A 1 8 ? 0.166 -11.099 -5.656 1.00 0.00 8 LEU A C 20
ATOM 38106 O O . LEU A 1 8 ? 0.149 -12.323 -5.540 1.00 0.00 8 LEU A O 20
ATOM 38122 N N . LYS A 1 9 ? 0.827 -10.444 -6.600 1.00 0.00 9 LYS A N 20
ATOM 38123 C CA . LYS A 1 9 ? 1.605 -11.155 -7.600 1.00 0.00 9 LYS A CA 20
ATOM 38124 C C . LYS A 1 9 ? 3.054 -11.272 -7.124 1.00 0.00 9 LYS A C 20
ATOM 38125 O O . LYS A 1 9 ? 3.536 -10.423 -6.376 1.00 0.00 9 LYS A O 20
ATOM 38144 N N . ASP A 1 10 ? 3.709 -12.331 -7.577 1.00 0.00 10 ASP A N 20
ATOM 38145 C CA . ASP A 1 10 ? 5.093 -12.570 -7.207 1.00 0.00 10 ASP A CA 20
ATOM 38146 C C . ASP A 1 10 ? 5.904 -11.292 -7.431 1.00 0.00 10 ASP A C 20
ATOM 38147 O O . ASP A 1 10 ? 6.895 -11.052 -6.742 1.00 0.00 10 ASP A O 20
ATOM 38156 N N . GLU A 1 11 ? 5.454 -10.506 -8.397 1.00 0.00 11 GLU A N 20
ATOM 38157 C CA . GLU A 1 11 ? 6.126 -9.258 -8.721 1.00 0.00 11 GLU A CA 20
ATOM 38158 C C . GLU A 1 11 ? 6.060 -8.296 -7.533 1.00 0.00 11 GLU A C 20
ATOM 38159 O O . GLU A 1 11 ? 7.086 -7.786 -7.085 1.00 0.00 11 GLU A O 20
ATOM 38171 N N . TYR A 1 12 ? 4.843 -8.078 -7.056 1.00 0.00 12 TYR A N 20
ATOM 38172 C CA . TYR A 1 12 ? 4.630 -7.186 -5.929 1.00 0.00 12 TYR A CA 20
ATOM 38173 C C . TYR A 1 12 ? 4.996 -7.872 -4.611 1.00 0.00 12 TYR A C 20
ATOM 38174 O O . TYR A 1 12 ? 5.601 -7.257 -3.734 1.00 0.00 12 TYR A O 20
ATOM 38192 N N . LEU A 1 13 ? 4.612 -9.136 -4.512 1.00 0.00 13 LEU A N 20
ATOM 38193 C CA . LEU A 1 13 ? 4.891 -9.912 -3.316 1.00 0.00 13 LEU A CA 20
ATOM 38194 C C . LEU A 1 13 ? 6.400 -9.919 -3.059 1.00 0.00 13 LEU A C 20
ATOM 38195 O O . LEU A 1 13 ? 6.839 -9.779 -1.918 1.00 0.00 13 LEU A O 20
ATOM 38211 N N . GLU A 1 14 ? 7.151 -10.084 -4.138 1.00 0.00 14 GLU A N 20
ATOM 38212 C CA . GLU A 1 14 ? 8.601 -10.111 -4.043 1.00 0.00 14 GLU A CA 20
ATOM 38213 C C . GLU A 1 14 ? 9.097 -8.957 -3.170 1.00 0.00 14 GLU A C 20
ATOM 38214 O O . GLU A 1 14 ? 9.902 -9.162 -2.263 1.00 0.00 14 GLU A O 20
ATOM 38226 N N . MET A 1 15 ? 8.596 -7.769 -3.474 1.00 0.00 15 MET A N 20
ATOM 38227 C CA . MET A 1 15 ? 8.979 -6.582 -2.728 1.00 0.00 15 MET A CA 20
ATOM 38228 C C . MET A 1 15 ? 8.688 -6.754 -1.236 1.00 0.00 15 MET A C 20
ATOM 38229 O O . MET A 1 15 ? 9.525 -6.429 -0.395 1.00 0.00 15 MET A O 20
ATOM 38243 N N . VAL A 1 16 ? 7.499 -7.266 -0.953 1.00 0.00 16 VAL A N 20
ATOM 38244 C CA . VAL A 1 16 ? 7.087 -7.485 0.423 1.00 0.00 16 VAL A CA 20
ATOM 38245 C C . VAL A 1 16 ? 8.084 -8.425 1.105 1.00 0.00 16 VAL A C 20
ATOM 38246 O O . VAL A 1 16 ? 8.446 -8.217 2.262 1.00 0.00 16 VAL A O 20
ATOM 38259 N N . LYS A 1 17 ? 8.499 -9.438 0.359 1.00 0.00 17 LYS A N 20
ATOM 38260 C CA . LYS A 1 17 ? 9.447 -10.410 0.878 1.00 0.00 17 LYS A CA 20
ATOM 38261 C C . LYS A 1 17 ? 10.772 -9.709 1.186 1.00 0.00 17 LYS A C 20
ATOM 38262 O O . LYS A 1 17 ? 11.311 -9.848 2.283 1.00 0.00 17 LYS A O 20
ATOM 38281 N N . SER A 1 18 ? 11.258 -8.973 0.198 1.00 0.00 18 SER A N 20
ATOM 38282 C CA . SER A 1 18 ? 12.510 -8.250 0.350 1.00 0.00 18 SER A CA 20
ATOM 38283 C C . SER A 1 18 ? 12.404 -7.257 1.509 1.00 0.00 18 SER A C 20
ATOM 38284 O O . SER A 1 18 ? 13.417 -6.837 2.066 1.00 0.00 18 SER A O 20
ATOM 38292 N N . GLY A 1 19 ? 11.168 -6.911 1.838 1.00 0.00 19 GLY A N 20
ATOM 38293 C CA . GLY A 1 19 ? 10.917 -5.975 2.921 1.00 0.00 19 GLY A CA 20
ATOM 38294 C C . GLY A 1 19 ? 10.714 -4.557 2.383 1.00 0.00 19 GLY A C 20
ATOM 38295 O O . GLY A 1 19 ? 10.101 -3.720 3.045 1.00 0.00 19 GLY A O 20
ATOM 38299 N N . LYS A 1 20 ? 11.240 -4.330 1.189 1.00 0.00 20 LYS A N 20
ATOM 38300 C CA . LYS A 1 20 ? 11.125 -3.027 0.555 1.00 0.00 20 LYS A CA 20
ATOM 38301 C C . LYS A 1 20 ? 9.703 -2.495 0.749 1.00 0.00 20 LYS A C 20
ATOM 38302 O O . LYS A 1 20 ? 9.491 -1.285 0.801 1.00 0.00 20 LYS A O 20
ATOM 38321 N N . LYS A 1 21 ? 8.766 -3.426 0.849 1.00 0.00 21 LYS A N 20
ATOM 38322 C CA . LYS A 1 21 ? 7.371 -3.066 1.036 1.00 0.00 21 LYS A CA 20
ATOM 38323 C C . LYS A 1 21 ? 7.089 -2.887 2.529 1.00 0.00 21 LYS A C 20
ATOM 38324 O O . LYS A 1 21 ? 7.210 -3.834 3.305 1.00 0.00 21 LYS A O 20
ATOM 38343 N N . ARG A 1 22 ? 6.720 -1.666 2.887 1.00 0.00 22 ARG A N 20
ATOM 38344 C CA . ARG A 1 22 ? 6.421 -1.351 4.273 1.00 0.00 22 ARG A CA 20
ATOM 38345 C C . ARG A 1 22 ? 5.113 -0.562 4.368 1.00 0.00 22 ARG A C 20
ATOM 38346 O O . ARG A 1 22 ? 4.269 -0.851 5.215 1.00 0.00 22 ARG A O 20
ATOM 38367 N N . ILE A 1 23 ? 4.986 0.420 3.486 1.00 0.00 23 ILE A N 20
ATOM 38368 C CA . ILE A 1 23 ? 3.796 1.253 3.460 1.00 0.00 23 ILE A CA 20
ATOM 38369 C C . ILE A 1 23 ? 2.912 0.833 2.284 1.00 0.00 23 ILE A C 20
ATOM 38370 O O . ILE A 1 23 ? 3.347 0.861 1.134 1.00 0.00 23 ILE A O 20
ATOM 38386 N N . GLU A 1 24 ? 1.685 0.455 2.613 1.00 0.00 24 GLU A N 20
ATOM 38387 C CA . GLU A 1 24 ? 0.736 0.030 1.598 1.00 0.00 24 GLU A CA 20
ATOM 38388 C C . GLU A 1 24 ? -0.246 1.161 1.284 1.00 0.00 24 GLU A C 20
ATOM 38389 O O . GLU A 1 24 ? -1.079 1.515 2.117 1.00 0.00 24 GLU A O 20
ATOM 38401 N N . VAL A 1 25 ? -0.115 1.697 0.079 1.00 0.00 25 VAL A N 20
ATOM 38402 C CA . VAL A 1 25 ? -0.980 2.781 -0.356 1.00 0.00 25 VAL A CA 20
ATOM 38403 C C . VAL A 1 25 ? -2.059 2.224 -1.287 1.00 0.00 25 VAL A C 20
ATOM 38404 O O . VAL A 1 25 ? -1.768 1.414 -2.165 1.00 0.00 25 VAL A O 20
ATOM 38417 N N . ARG A 1 26 ? -3.282 2.680 -1.062 1.00 0.00 26 ARG A N 20
ATOM 38418 C CA . ARG A 1 26 ? -4.406 2.238 -1.869 1.00 0.00 26 ARG A CA 20
ATOM 38419 C C . ARG A 1 26 ? -5.697 2.910 -1.396 1.00 0.00 26 ARG A C 20
ATOM 38420 O O . ARG A 1 26 ? -5.865 3.171 -0.206 1.00 0.00 26 ARG A O 20
ATOM 38441 N N . VAL A 1 27 ? -6.576 3.171 -2.353 1.00 0.00 27 VAL A N 20
ATOM 38442 C CA . VAL A 1 27 ? -7.846 3.808 -2.049 1.00 0.00 27 VAL A CA 20
ATOM 38443 C C . VAL A 1 27 ? -8.401 3.232 -0.745 1.00 0.00 27 VAL A C 20
ATOM 38444 O O . VAL A 1 27 ? -8.492 2.015 -0.589 1.00 0.00 27 VAL A O 20
ATOM 38457 N N . ALA A 1 28 ? -8.758 4.133 0.158 1.00 0.00 2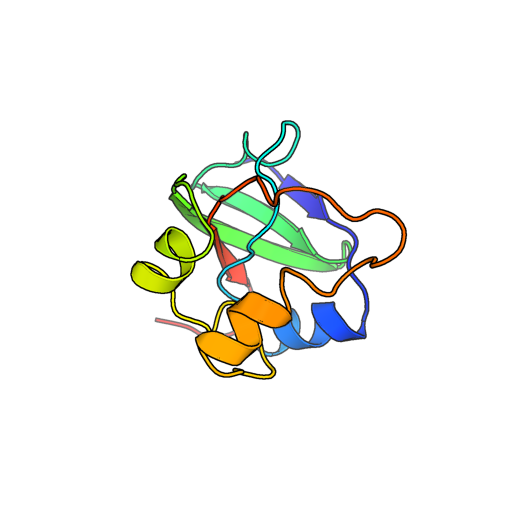8 ALA A N 20
ATOM 38458 C CA . ALA A 1 28 ? -9.302 3.729 1.443 1.00 0.00 28 ALA A CA 20
ATOM 38459 C C . ALA A 1 28 ? -10.703 3.147 1.240 1.00 0.00 28 ALA A C 20
ATOM 38460 O O . ALA A 1 28 ? -11.680 3.674 1.769 1.00 0.00 28 ALA A O 20
ATOM 38467 N N . TYR A 1 29 ? -10.755 2.069 0.472 1.00 0.00 29 TYR A N 20
ATOM 38468 C CA . TYR A 1 29 ? -12.019 1.410 0.192 1.00 0.00 29 TYR A CA 20
ATOM 38469 C C . TYR A 1 29 ? -12.467 0.556 1.379 1.00 0.00 29 TYR A C 20
ATOM 38470 O O . TYR A 1 29 ? -11.654 0.188 2.225 1.00 0.00 29 TYR A O 20
ATOM 38488 N N . PRO A 1 30 ? -13.794 0.259 1.405 1.00 0.00 30 PRO A N 20
ATOM 38489 C CA . PRO A 1 30 ? -14.360 -0.545 2.475 1.00 0.00 30 PRO A CA 20
ATOM 38490 C C . PRO A 1 30 ? -13.997 -2.021 2.303 1.00 0.00 30 PRO A C 20
ATOM 38491 O O . PRO A 1 30 ? -14.803 -2.809 1.809 1.00 0.00 30 PRO A O 20
ATOM 38502 N N . GLN A 1 31 ? -12.783 -2.352 2.720 1.00 0.00 31 GLN A N 20
ATOM 38503 C CA . GLN A 1 31 ? -12.304 -3.720 2.618 1.00 0.00 31 GLN A CA 20
ATOM 38504 C C . GLN A 1 31 ? -11.115 -3.937 3.556 1.00 0.00 31 GLN A C 20
ATOM 38505 O O . GLN A 1 31 ? -11.102 -4.885 4.339 1.00 0.00 31 GLN A O 20
ATOM 38519 N N . LEU A 1 32 ? -10.144 -3.042 3.446 1.00 0.00 32 LEU A N 20
ATOM 38520 C CA . LEU A 1 32 ? -8.953 -3.123 4.275 1.00 0.00 32 LEU A CA 20
ATOM 38521 C C . LEU A 1 32 ? -8.583 -1.723 4.767 1.00 0.00 32 LEU A C 20
ATOM 38522 O O . LEU A 1 32 ? -7.485 -1.511 5.279 1.00 0.00 32 LEU A O 20
ATOM 38538 N N . LYS A 1 33 ? -9.521 -0.803 4.596 1.00 0.00 33 LYS A N 20
ATOM 38539 C CA . LYS A 1 33 ? -9.307 0.571 5.017 1.00 0.00 33 LYS A CA 20
ATOM 38540 C C . LYS A 1 33 ? -9.681 0.712 6.494 1.00 0.00 33 LYS A C 20
ATOM 38541 O O . LYS A 1 33 ? -9.191 1.607 7.180 1.00 0.00 33 LYS A O 20
ATOM 38560 N N . ASP A 1 34 ? -10.546 -0.187 6.940 1.00 0.00 34 ASP A N 20
ATOM 38561 C CA . ASP A 1 34 ? -10.991 -0.175 8.324 1.00 0.00 34 ASP A CA 20
ATOM 38562 C C . ASP A 1 34 ? -9.916 -0.812 9.206 1.00 0.00 34 ASP A C 20
ATOM 38563 O O . ASP A 1 34 ? -9.838 -0.525 10.400 1.00 0.00 34 ASP A O 20
ATOM 38572 N N . ILE A 1 35 ? -9.115 -1.665 8.585 1.00 0.00 35 ILE A N 20
ATOM 38573 C CA . ILE A 1 35 ? -8.048 -2.345 9.300 1.00 0.00 35 ILE A CA 20
ATOM 38574 C C . ILE A 1 35 ? -7.339 -1.348 10.220 1.00 0.00 35 ILE A C 20
ATOM 38575 O O . ILE A 1 35 ? -7.422 -0.139 10.011 1.00 0.00 35 ILE A O 20
ATOM 38591 N N . LYS A 1 36 ? -6.659 -1.893 11.218 1.00 0.00 36 LYS A N 20
ATOM 38592 C CA . LYS A 1 36 ? -5.937 -1.066 12.170 1.00 0.00 36 LYS A CA 20
ATOM 38593 C C . LYS A 1 36 ? -4.854 -1.907 12.850 1.00 0.00 36 LYS A C 20
ATOM 38594 O O . LYS A 1 36 ? -4.779 -3.116 12.639 1.00 0.00 36 LYS A O 20
ATOM 38613 N N . ARG A 1 37 ? -4.043 -1.232 13.651 1.00 0.00 37 ARG A N 20
ATOM 38614 C CA . ARG A 1 37 ? -2.968 -1.902 14.363 1.00 0.00 37 ARG A CA 20
ATOM 38615 C C . ARG A 1 37 ? -3.529 -3.021 15.242 1.00 0.00 37 ARG A C 20
ATOM 38616 O O . ARG A 1 37 ? -4.583 -2.863 15.857 1.00 0.00 37 ARG A O 20
ATOM 38637 N N . GLY A 1 38 ? -2.801 -4.127 15.274 1.00 0.00 38 GLY A N 20
ATOM 38638 C CA . GLY A 1 38 ? -3.213 -5.272 16.068 1.00 0.00 38 GLY A CA 20
ATOM 38639 C C . GLY A 1 38 ? -3.726 -6.403 15.174 1.00 0.00 38 GLY A C 20
ATOM 38640 O O . GLY A 1 38 ? -3.753 -7.562 15.586 1.00 0.00 38 GLY A O 20
ATOM 38644 N N . ASP A 1 39 ? -4.119 -6.027 13.966 1.00 0.00 39 ASP A N 20
ATOM 38645 C CA . ASP A 1 39 ? -4.629 -6.996 13.010 1.00 0.00 39 ASP A CA 20
ATOM 38646 C C . ASP A 1 39 ? -3.456 -7.641 12.269 1.00 0.00 39 ASP A C 20
ATOM 38647 O O . ASP A 1 39 ? -2.300 -7.294 12.507 1.00 0.00 39 ASP A O 20
ATOM 38656 N N . LYS A 1 40 ? -3.794 -8.569 11.385 1.00 0.00 40 LYS A N 20
ATOM 38657 C CA . LYS A 1 40 ? -2.784 -9.266 10.608 1.00 0.00 40 LYS A CA 20
ATOM 38658 C C . LYS A 1 40 ? -3.218 -9.315 9.142 1.00 0.00 40 LYS A C 20
ATOM 38659 O O . LYS A 1 40 ? -4.411 -9.357 8.845 1.00 0.00 40 LYS A O 20
ATOM 38678 N N . ILE A 1 41 ? -2.226 -9.308 8.264 1.00 0.00 41 ILE A N 20
ATOM 38679 C CA . ILE A 1 41 ? -2.491 -9.351 6.836 1.00 0.00 41 ILE A CA 20
ATOM 38680 C C . ILE A 1 41 ? -1.612 -10.425 6.191 1.00 0.00 41 ILE A C 20
ATOM 38681 O O . ILE A 1 41 ? -0.402 -10.456 6.409 1.00 0.00 41 ILE A O 20
ATOM 38697 N N . ILE A 1 42 ? -2.256 -11.280 5.410 1.00 0.00 42 ILE A N 20
ATOM 38698 C CA . ILE A 1 42 ? -1.548 -12.353 4.732 1.00 0.00 42 ILE A CA 20
ATOM 38699 C C . ILE A 1 42 ? -1.443 -12.027 3.241 1.00 0.00 42 ILE A C 20
ATOM 38700 O O . ILE A 1 42 ? -2.452 -11.983 2.539 1.00 0.00 42 ILE A O 20
ATOM 38716 N N . PHE A 1 43 ? -0.213 -11.805 2.801 1.00 0.00 43 PHE A N 20
ATOM 38717 C CA . PHE A 1 43 ? 0.037 -11.484 1.406 1.00 0.00 43 PHE A CA 20
ATOM 38718 C C . PHE A 1 43 ? 0.239 -12.755 0.579 1.00 0.00 43 PHE A C 20
ATOM 38719 O O . PHE A 1 43 ? 1.091 -13.581 0.902 1.00 0.00 43 PHE A O 20
ATOM 38736 N N . ASN A 1 44 ? -0.558 -12.871 -0.473 1.00 0.00 44 ASN A N 20
ATOM 38737 C CA . ASN A 1 44 ? -0.477 -14.028 -1.349 1.00 0.00 44 ASN A CA 20
ATOM 38738 C C . ASN A 1 44 ? -0.842 -15.287 -0.561 1.00 0.00 44 ASN A C 20
ATOM 38739 O O . ASN A 1 44 ? -0.562 -16.401 -0.999 1.00 0.00 44 ASN A O 20
ATOM 38750 N N . ASP A 1 45 ? -1.461 -15.067 0.590 1.00 0.00 45 ASP A N 20
ATOM 38751 C CA . ASP A 1 45 ? -1.867 -16.170 1.444 1.00 0.00 45 ASP A CA 20
ATOM 38752 C C . ASP A 1 45 ? -0.691 -17.133 1.619 1.00 0.00 45 ASP A C 20
ATOM 38753 O O . ASP A 1 45 ? -0.756 -18.283 1.187 1.00 0.00 45 ASP A O 20
ATOM 38762 N N . LEU A 1 46 ? 0.356 -16.628 2.254 1.00 0.00 46 LEU A N 20
ATOM 38763 C CA . LEU A 1 46 ? 1.545 -17.429 2.492 1.00 0.00 46 LEU A CA 20
ATOM 38764 C C . LEU A 1 46 ? 2.466 -16.691 3.465 1.00 0.00 46 LEU A C 20
ATOM 38765 O O . LEU A 1 46 ? 3.030 -17.298 4.374 1.00 0.00 46 LEU A O 20
ATOM 38781 N N . ILE A 1 47 ? 2.590 -15.391 3.242 1.00 0.00 47 ILE A N 20
ATOM 38782 C CA . ILE A 1 47 ? 3.433 -14.563 4.087 1.00 0.00 47 ILE A CA 20
ATOM 38783 C C . ILE A 1 47 ? 2.552 -13.634 4.925 1.00 0.00 47 ILE A C 20
ATOM 38784 O O . ILE A 1 47 ? 1.931 -12.714 4.394 1.00 0.00 47 ILE A O 20
ATOM 38800 N N . PRO A 1 48 ? 2.525 -13.913 6.256 1.00 0.00 48 PRO A N 20
ATOM 38801 C CA . PRO A 1 48 ? 1.731 -13.113 7.173 1.00 0.00 48 PRO A CA 20
ATOM 38802 C C . PRO A 1 48 ? 2.394 -11.760 7.435 1.00 0.00 48 PRO A C 20
ATOM 38803 O O . PRO A 1 48 ? 3.595 -11.602 7.224 1.00 0.00 48 PRO A O 20
ATOM 38814 N N . ALA A 1 49 ? 1.581 -10.818 7.891 1.00 0.00 49 ALA A N 20
ATOM 38815 C CA . ALA A 1 49 ? 2.074 -9.483 8.185 1.00 0.00 49 ALA A CA 20
ATOM 38816 C C . ALA A 1 49 ? 1.224 -8.863 9.295 1.00 0.00 49 ALA A C 20
ATOM 38817 O O . ALA A 1 49 ? 0.020 -9.105 9.369 1.00 0.00 49 ALA A O 20
ATOM 38824 N N . GLU A 1 50 ? 1.883 -8.074 10.132 1.00 0.00 50 GLU A N 20
ATOM 38825 C CA . GLU A 1 50 ? 1.203 -7.418 11.235 1.00 0.00 50 GLU A CA 20
ATOM 38826 C C . GLU A 1 50 ? 1.078 -5.917 10.964 1.00 0.00 50 GLU A C 20
ATOM 38827 O O . GLU A 1 50 ? 2.018 -5.290 10.477 1.00 0.00 50 GLU A O 20
ATOM 38839 N N . VAL A 1 51 ? -0.090 -5.384 11.291 1.00 0.00 51 VAL A N 20
ATOM 38840 C CA . VAL A 1 51 ? -0.350 -3.969 11.089 1.00 0.00 51 VAL A CA 20
ATOM 38841 C C . VAL A 1 51 ? 0.370 -3.163 12.172 1.00 0.00 51 VAL A C 20
ATOM 38842 O O . VAL A 1 51 ? 0.136 -3.368 13.362 1.00 0.00 51 VAL A O 20
ATOM 38855 N N . VAL A 1 52 ? 1.231 -2.263 11.721 1.00 0.00 52 VAL A N 20
ATOM 38856 C CA . VAL A 1 52 ? 1.987 -1.426 12.637 1.00 0.00 52 VAL A CA 20
ATOM 38857 C C . VAL A 1 52 ? 1.157 -0.191 12.994 1.00 0.00 52 VAL A C 20
ATOM 38858 O O . VAL A 1 52 ? 1.024 0.154 14.167 1.00 0.00 52 VAL A O 20
ATOM 38871 N N . GLU A 1 53 ? 0.621 0.442 11.960 1.00 0.00 53 GLU A N 20
ATOM 38872 C CA . GLU A 1 53 ? -0.192 1.631 12.150 1.00 0.00 53 GLU A CA 20
ATOM 38873 C C . GLU A 1 53 ? -0.843 2.045 10.829 1.00 0.00 53 GLU A C 20
ATOM 38874 O O . GLU A 1 53 ? -0.235 1.922 9.767 1.00 0.00 53 GLU A O 20
ATOM 38886 N N . VAL A 1 54 ? -2.073 2.528 10.938 1.00 0.00 54 VAL A N 20
ATOM 38887 C CA . VAL A 1 54 ? -2.813 2.961 9.766 1.00 0.00 54 VAL A CA 20
ATOM 38888 C C . VAL A 1 54 ? -3.353 4.373 10.001 1.00 0.00 54 VAL A C 20
ATOM 38889 O O . VAL A 1 54 ? -3.933 4.653 11.049 1.00 0.00 54 VAL A O 20
ATOM 38902 N N . LYS A 1 55 ? -3.142 5.226 9.009 1.00 0.00 55 LYS A N 20
ATOM 38903 C CA . LYS A 1 55 ? -3.599 6.602 9.095 1.00 0.00 55 LYS A CA 20
ATOM 38904 C C . LYS A 1 55 ? -4.078 7.063 7.717 1.00 0.00 55 LYS A C 20
ATOM 38905 O O . LYS A 1 55 ? -3.600 6.574 6.694 1.00 0.00 55 LYS A O 20
ATOM 38924 N N . LYS A 1 56 ? -5.016 7.999 7.734 1.00 0.00 56 LYS A N 20
ATOM 38925 C CA . LYS A 1 56 ? -5.565 8.531 6.498 1.00 0.00 56 LYS A CA 20
ATOM 38926 C C . LYS A 1 56 ? -5.035 9.950 6.280 1.00 0.00 56 LYS A C 20
ATOM 38927 O O . LYS A 1 56 ? -4.733 10.658 7.239 1.00 0.00 56 LYS A O 20
ATOM 38946 N N . TYR A 1 57 ? -4.939 10.322 5.012 1.00 0.00 57 TYR A N 20
ATOM 38947 C CA . TYR A 1 57 ? -4.451 11.644 4.655 1.00 0.00 57 TYR A CA 20
ATOM 38948 C C . TYR A 1 57 ? -5.397 12.329 3.667 1.00 0.00 57 TYR A C 20
ATOM 38949 O O . TYR A 1 57 ? -6.495 11.838 3.412 1.00 0.00 57 TYR A O 20
ATOM 38967 N N . GLU A 1 58 ? -4.936 13.453 3.139 1.00 0.00 58 GLU A N 20
ATOM 38968 C CA . GLU A 1 58 ? -5.727 14.211 2.184 1.00 0.00 58 GLU A CA 20
ATOM 38969 C C . GLU A 1 58 ? -5.462 13.714 0.762 1.00 0.00 58 GLU A C 20
ATOM 38970 O O . GLU A 1 58 ? -5.867 12.611 0.400 1.00 0.00 58 GLU A O 20
ATOM 38982 N N . THR A 1 59 ? -4.784 14.554 -0.007 1.00 0.00 59 THR A N 20
ATOM 38983 C CA . THR A 1 59 ? -4.460 14.214 -1.382 1.00 0.00 59 THR A CA 20
ATOM 38984 C C . THR A 1 59 ? -3.172 13.390 -1.439 1.00 0.00 59 THR A C 20
ATOM 38985 O O . THR A 1 59 ? -2.294 13.546 -0.591 1.00 0.00 59 THR A O 20
ATOM 38996 N N . PHE A 1 60 ? -3.099 12.532 -2.446 1.00 0.00 60 PHE A N 20
ATOM 38997 C CA . PHE A 1 60 ? -1.933 11.684 -2.624 1.00 0.00 60 PHE A CA 20
ATOM 38998 C C . PHE A 1 60 ? -0.641 12.477 -2.411 1.00 0.00 60 PHE A C 20
ATOM 38999 O O . PHE A 1 60 ? 0.300 11.982 -1.793 1.00 0.00 60 PHE A O 20
ATOM 39016 N N . ARG A 1 61 ? -0.638 13.693 -2.936 1.00 0.00 61 ARG A N 20
ATOM 39017 C CA . ARG A 1 61 ? 0.522 14.559 -2.812 1.00 0.00 61 ARG A CA 20
ATOM 39018 C C . ARG A 1 61 ? 0.959 14.654 -1.349 1.00 0.00 61 ARG A C 20
ATOM 39019 O O . ARG A 1 61 ? 2.152 14.635 -1.051 1.00 0.00 61 ARG A O 20
ATOM 39040 N N . GLN A 1 62 ? -0.031 14.755 -0.474 1.00 0.00 62 GLN A N 20
ATOM 39041 C CA . GLN A 1 62 ? 0.236 14.853 0.951 1.00 0.00 62 GLN A CA 20
ATOM 39042 C C . GLN A 1 62 ? 0.863 13.556 1.464 1.00 0.00 62 GLN A C 20
ATOM 39043 O O . GLN A 1 62 ? 1.809 13.588 2.250 1.00 0.00 62 GLN A O 20
ATOM 39057 N N . VAL A 1 63 ? 0.311 12.444 1.000 1.00 0.00 63 VAL A N 20
ATOM 39058 C CA . VAL A 1 63 ? 0.805 11.138 1.402 1.00 0.00 63 VAL A CA 20
ATOM 39059 C C . VAL A 1 63 ? 2.266 10.996 0.973 1.00 0.00 63 VAL A C 20
ATOM 39060 O O . VAL A 1 63 ? 3.098 10.511 1.739 1.00 0.00 63 VAL A O 20
ATOM 39073 N N . LEU A 1 64 ? 2.536 11.429 -0.250 1.00 0.00 64 LEU A N 20
ATOM 39074 C CA . LEU A 1 64 ? 3.883 11.356 -0.790 1.00 0.00 64 LEU A CA 20
ATOM 39075 C C . LEU A 1 64 ? 4.807 12.253 0.035 1.00 0.00 64 LEU A C 20
ATOM 39076 O O . LEU A 1 64 ? 6.021 12.052 0.051 1.00 0.00 64 LEU A O 20
ATOM 39092 N N . ARG A 1 65 ? 4.199 13.225 0.699 1.00 0.00 65 ARG A N 20
ATOM 39093 C CA . ARG A 1 65 ? 4.952 14.154 1.524 1.00 0.00 65 ARG A CA 20
ATOM 39094 C C . ARG A 1 65 ? 5.204 13.551 2.908 1.00 0.00 65 ARG A C 20
ATOM 39095 O O . ARG A 1 65 ? 6.312 13.637 3.434 1.00 0.00 65 ARG A O 20
ATOM 39116 N N . GLU A 1 66 ? 4.156 12.955 3.457 1.00 0.00 66 GLU A N 20
ATOM 39117 C CA . GLU A 1 66 ? 4.249 12.339 4.770 1.00 0.00 66 GLU A CA 20
ATOM 39118 C C . GLU A 1 66 ? 5.166 11.115 4.718 1.00 0.00 66 GLU A C 20
ATOM 39119 O O . GLU A 1 66 ? 6.153 11.042 5.449 1.00 0.00 66 GLU A O 20
ATOM 39131 N N . GLU A 1 67 ? 4.809 10.184 3.846 1.00 0.00 67 GLU A N 20
ATOM 39132 C CA . GLU A 1 67 ? 5.587 8.967 3.688 1.00 0.00 67 GLU A CA 20
ATOM 39133 C C . GLU A 1 67 ? 6.381 9.010 2.381 1.00 0.00 67 GLU A C 20
ATOM 39134 O O . GLU A 1 67 ? 5.976 9.672 1.426 1.00 0.00 67 GLU A O 20
ATOM 39146 N N . PRO A 1 68 ? 7.525 8.276 2.379 1.00 0.00 68 PRO A N 20
ATOM 39147 C CA . PRO A 1 68 ? 8.379 8.223 1.204 1.00 0.00 68 PRO A CA 20
ATOM 39148 C C . PRO A 1 68 ? 7.766 7.334 0.120 1.00 0.00 68 PRO A C 20
ATOM 39149 O O . PRO A 1 68 ? 6.753 6.676 0.351 1.00 0.00 68 PRO A O 20
ATOM 39160 N N . ILE A 1 69 ? 8.406 7.344 -1.040 1.00 0.00 69 ILE A N 20
ATOM 39161 C CA . ILE A 1 69 ? 7.937 6.546 -2.160 1.00 0.00 69 ILE A CA 20
ATOM 39162 C C . ILE A 1 69 ? 8.866 5.346 -2.351 1.00 0.00 69 ILE A C 20
ATOM 39163 O O . ILE A 1 69 ? 8.425 4.275 -2.766 1.00 0.00 69 ILE A O 20
ATOM 39179 N N . ASP A 1 70 ? 10.135 5.565 -2.040 1.00 0.00 70 ASP A N 20
ATOM 39180 C CA . ASP A 1 70 ? 11.130 4.515 -2.172 1.00 0.00 70 ASP A CA 20
ATOM 39181 C C . ASP A 1 70 ? 10.620 3.245 -1.488 1.00 0.00 70 ASP A C 20
ATOM 39182 O O . ASP A 1 70 ? 10.918 2.136 -1.927 1.00 0.00 70 ASP A O 20
ATOM 39191 N N . LYS A 1 71 ? 9.858 3.451 -0.423 1.00 0.00 71 LYS A N 20
ATOM 39192 C CA . LYS A 1 71 ? 9.303 2.336 0.326 1.00 0.00 71 LYS A CA 20
ATOM 39193 C C . LYS A 1 71 ? 8.106 1.762 -0.434 1.00 0.00 71 LYS A C 20
ATOM 39194 O O . LYS A 1 71 ? 8.031 0.555 -0.659 1.00 0.00 71 LYS A O 20
ATOM 39213 N N . ILE A 1 72 ? 7.200 2.653 -0.808 1.00 0.00 72 ILE A N 20
ATOM 39214 C CA . ILE A 1 72 ? 6.011 2.250 -1.539 1.00 0.00 72 ILE A CA 20
ATOM 39215 C C . ILE A 1 72 ? 6.426 1.532 -2.825 1.00 0.00 72 ILE A C 20
ATOM 39216 O O . ILE A 1 72 ? 5.813 0.538 -3.210 1.00 0.00 72 ILE A O 20
ATOM 39232 N N . PHE A 1 73 ? 7.464 2.065 -3.453 1.00 0.00 73 PHE A N 20
ATOM 39233 C CA . PHE A 1 73 ? 7.968 1.487 -4.687 1.00 0.00 73 PHE A CA 20
ATOM 39234 C C . PHE A 1 73 ? 9.487 1.639 -4.783 1.00 0.00 73 PHE A C 20
ATOM 39235 O O . PHE A 1 73 ? 10.016 2.739 -4.631 1.00 0.00 73 PHE A O 20
ATOM 39252 N N . PRO A 1 74 ? 10.164 0.489 -5.042 1.00 0.00 74 PRO A N 20
ATOM 39253 C CA . PRO A 1 74 ? 11.613 0.483 -5.160 1.00 0.00 74 PRO A CA 20
ATOM 39254 C C . PRO A 1 74 ? 12.056 1.085 -6.495 1.00 0.00 74 PRO A C 20
ATOM 39255 O O . PRO A 1 74 ? 13.204 1.502 -6.641 1.00 0.00 74 PRO A O 20
ATOM 39266 N N . ASP A 1 75 ? 11.123 1.112 -7.435 1.00 0.00 75 ASP A N 20
ATOM 39267 C CA . ASP A 1 75 ? 11.403 1.656 -8.753 1.00 0.00 75 ASP A CA 20
ATOM 39268 C C . ASP A 1 75 ? 11.858 3.110 -8.613 1.00 0.00 75 ASP A C 20
ATOM 39269 O O . ASP A 1 75 ? 12.547 3.635 -9.486 1.00 0.00 75 ASP A O 20
ATOM 39278 N N . LYS A 1 76 ? 11.453 3.720 -7.509 1.00 0.00 76 LYS A N 20
ATOM 39279 C CA . LYS A 1 76 ? 11.810 5.103 -7.243 1.00 0.00 76 LYS A CA 20
ATOM 39280 C C . LYS A 1 76 ? 11.339 5.978 -8.407 1.00 0.00 76 LYS A C 20
ATOM 39281 O O . LYS A 1 76 ? 12.155 6.501 -9.165 1.00 0.00 76 LYS A O 20
ATOM 39300 N N . PRO A 1 77 ? 9.991 6.115 -8.514 1.00 0.00 77 PRO A N 20
ATOM 39301 C CA . PRO A 1 77 ? 9.402 6.918 -9.572 1.00 0.00 77 PRO A CA 20
ATOM 39302 C C . PRO A 1 77 ? 9.565 8.412 -9.282 1.00 0.00 77 PRO A C 20
ATOM 39303 O O . PRO A 1 77 ? 10.290 8.794 -8.365 1.00 0.00 77 PRO A O 20
ATOM 39314 N N . SER A 1 78 ? 8.878 9.215 -10.081 1.00 0.00 78 SER A N 20
ATOM 39315 C CA . SER A 1 78 ? 8.937 10.658 -9.921 1.00 0.00 78 SER A CA 20
ATOM 39316 C C . SER A 1 78 ? 7.595 11.184 -9.408 1.00 0.00 78 SER A C 20
ATOM 39317 O O . SER A 1 78 ? 6.549 10.596 -9.680 1.00 0.00 78 SER A O 20
ATOM 39325 N N . PHE A 1 79 ? 7.668 12.284 -8.673 1.00 0.00 79 PHE A N 20
ATOM 39326 C CA . PHE A 1 79 ? 6.472 12.895 -8.119 1.00 0.00 79 PHE A CA 20
ATOM 39327 C C . PHE A 1 79 ? 5.373 13.006 -9.177 1.00 0.00 79 PHE A C 20
ATOM 39328 O O . PHE A 1 79 ? 4.204 12.746 -8.893 1.00 0.00 79 PHE A O 20
ATOM 39345 N N . GLU A 1 80 ? 5.785 13.392 -10.376 1.00 0.00 80 GLU A N 20
ATOM 39346 C CA . GLU A 1 80 ? 4.850 13.540 -11.477 1.00 0.00 80 GLU A CA 20
ATOM 39347 C C . GLU A 1 80 ? 4.422 12.167 -11.999 1.00 0.00 80 GLU A C 20
ATOM 39348 O O . GLU A 1 80 ? 3.265 11.972 -12.368 1.00 0.00 80 GLU A O 20
ATOM 39360 N N . LYS A 1 81 ? 5.379 11.250 -12.013 1.00 0.00 81 LYS A N 20
ATOM 39361 C CA . LYS A 1 81 ? 5.116 9.901 -12.483 1.00 0.00 81 LYS A CA 20
ATOM 39362 C C . LYS A 1 81 ? 4.092 9.235 -11.562 1.00 0.00 81 LYS A C 20
ATOM 39363 O O . LYS A 1 81 ? 3.115 8.654 -12.031 1.00 0.00 81 LYS A O 20
ATOM 39382 N N . ALA A 1 82 ? 4.351 9.342 -10.267 1.00 0.00 82 ALA A N 20
ATOM 39383 C CA . ALA A 1 82 ? 3.463 8.758 -9.276 1.00 0.00 82 ALA A CA 20
ATOM 39384 C C . ALA A 1 82 ? 2.041 9.272 -9.504 1.00 0.00 82 ALA A C 20
ATOM 39385 O O . ALA A 1 82 ? 1.072 8.548 -9.281 1.00 0.00 82 ALA A O 20
ATOM 39392 N N . LEU A 1 83 ? 1.961 10.519 -9.946 1.00 0.00 83 LEU A N 20
ATOM 39393 C CA . LEU A 1 83 ? 0.673 11.138 -10.207 1.00 0.00 83 LEU A CA 20
ATOM 39394 C C . LEU A 1 83 ? 0.046 10.499 -11.448 1.00 0.00 83 LEU A C 20
ATOM 39395 O O . LEU A 1 83 ? -1.133 10.148 -11.442 1.00 0.00 83 LEU A O 20
ATOM 39411 N N . LYS A 1 84 ? 0.863 10.367 -12.483 1.00 0.00 84 LYS A N 20
ATOM 39412 C CA . LYS A 1 84 ? 0.403 9.776 -13.728 1.00 0.00 84 LYS A CA 20
ATOM 39413 C C . LYS A 1 84 ? 0.048 8.307 -13.491 1.00 0.00 84 LYS A C 20
ATOM 39414 O O . LYS A 1 84 ? -1.076 7.885 -13.759 1.00 0.00 84 LYS A O 20
ATOM 39433 N N . ARG A 1 85 ? 1.028 7.569 -12.990 1.00 0.00 85 ARG A N 20
ATOM 39434 C CA . ARG A 1 85 ? 0.833 6.156 -12.713 1.00 0.00 85 ARG A CA 20
ATOM 39435 C C . ARG A 1 85 ? -0.499 5.935 -11.992 1.00 0.00 85 ARG A C 20
ATOM 39436 O O . ARG A 1 85 ? -1.226 4.992 -12.299 1.00 0.00 85 ARG A O 20
ATOM 39457 N N . PHE A 1 86 ? -0.778 6.821 -11.047 1.00 0.00 86 PHE A N 20
ATOM 39458 C CA . PHE A 1 86 ? -2.009 6.734 -10.280 1.00 0.00 86 PHE A CA 20
ATOM 39459 C C . PHE A 1 86 ? -3.129 7.533 -10.949 1.00 0.00 86 PHE A C 20
ATOM 39460 O O . PHE A 1 86 ? -3.848 8.278 -10.285 1.00 0.00 86 PHE A O 20
ATOM 39477 N N . HIS A 1 87 ? -3.242 7.352 -12.257 1.00 0.00 87 HIS A N 20
ATOM 39478 C CA . HIS A 1 87 ? -4.262 8.047 -13.024 1.00 0.00 87 HIS A CA 20
ATOM 39479 C C . HIS A 1 87 ? -4.406 7.392 -14.399 1.00 0.00 87 HIS A C 20
ATOM 39480 O O . HIS A 1 87 ? -5.519 7.180 -14.877 1.00 0.00 87 HIS A O 20
ATOM 39494 N N . ASN A 1 88 ? -3.263 7.089 -14.997 1.00 0.00 88 ASN A N 20
ATOM 39495 C CA . ASN A 1 88 ? -3.247 6.463 -16.308 1.00 0.00 88 ASN A CA 20
ATOM 39496 C C . ASN A 1 88 ? -4.111 5.201 -16.276 1.00 0.00 88 ASN A C 20
ATOM 39497 O O . ASN A 1 88 ? -5.003 5.033 -17.105 1.00 0.00 88 ASN A O 20
ATOM 39508 N N . MET A 1 89 ? -3.815 4.344 -15.309 1.00 0.00 89 MET A N 20
ATOM 39509 C CA . MET A 1 89 ? -4.554 3.102 -15.157 1.00 0.00 89 MET A CA 20
ATOM 39510 C C . MET A 1 89 ? -6.059 3.338 -15.300 1.00 0.00 89 MET A C 20
ATOM 39511 O O . MET A 1 89 ? -6.759 2.544 -15.926 1.00 0.00 89 MET A O 20
ATOM 39525 N N . TYR A 1 90 ? -6.512 4.434 -14.710 1.00 0.00 90 TYR A N 20
ATOM 39526 C CA . TYR A 1 90 ? -7.921 4.785 -14.763 1.00 0.00 90 TYR A CA 20
ATOM 39527 C C . TYR A 1 90 ? -8.105 6.297 -14.910 1.00 0.00 90 TYR A C 20
ATOM 39528 O O . TYR A 1 90 ? -8.066 7.030 -13.923 1.00 0.00 90 TYR A O 20
ATOM 39546 N N . PRO A 1 91 ? -8.306 6.730 -16.184 1.00 0.00 91 PRO A N 20
ATOM 39547 C CA . PRO A 1 91 ? -8.496 8.141 -16.473 1.00 0.00 91 PRO A CA 20
ATOM 39548 C C . PRO A 1 91 ? -9.894 8.603 -16.058 1.00 0.00 91 PRO A C 20
ATOM 39549 O O . PRO A 1 91 ? -10.852 8.451 -16.814 1.00 0.00 91 PRO A O 20
ATOM 39560 N N . LYS A 1 92 ? -9.967 9.158 -14.857 1.00 0.00 92 LYS A N 20
ATOM 39561 C CA . LYS A 1 92 ? -11.232 9.643 -14.332 1.00 0.00 92 LYS A CA 20
ATOM 39562 C C . LYS A 1 92 ? -11.205 11.172 -14.280 1.00 0.00 92 LYS A C 20
ATOM 39563 O O . LYS A 1 92 ? -10.788 11.755 -13.280 1.00 0.00 92 LYS A O 20
ATOM 39582 N N . TRP A 1 93 ? -11.656 11.777 -15.369 1.00 0.00 93 TRP A N 20
ATOM 39583 C CA . TRP A 1 93 ? -11.689 13.227 -15.459 1.00 0.00 93 TRP A CA 20
ATOM 39584 C C . TRP A 1 93 ? -12.227 13.771 -14.135 1.00 0.00 93 TRP A C 20
ATOM 39585 O O . TRP A 1 93 ? -11.456 14.197 -13.275 1.00 0.00 93 TRP A O 20
ATOM 39606 N N . LYS A 1 94 ? -13.546 13.741 -14.011 1.00 0.00 94 LYS A N 20
ATOM 39607 C CA . LYS A 1 94 ? -14.196 14.226 -12.806 1.00 0.00 94 LYS A CA 20
ATOM 39608 C C . LYS A 1 94 ? -13.623 13.492 -11.592 1.00 0.00 94 LYS A C 20
ATOM 39609 O O . LYS A 1 94 ? -13.131 12.371 -11.715 1.00 0.00 94 LYS A O 20
ATOM 39628 N N . GLU A 1 95 ? -13.707 14.153 -10.446 1.00 0.00 95 GLU A N 20
ATOM 39629 C CA . GLU A 1 95 ? -13.204 13.577 -9.211 1.00 0.00 95 GLU A CA 20
ATOM 39630 C C . GLU A 1 95 ? -13.761 12.165 -9.018 1.00 0.00 95 GLU A C 20
ATOM 39631 O O . GLU A 1 95 ? -13.043 11.181 -9.191 1.00 0.00 95 GLU A O 20
ATOM 39643 N N . TYR A 1 96 ? -15.036 12.110 -8.662 1.00 0.00 96 TYR A N 20
ATOM 39644 C CA . TYR A 1 96 ? -15.698 10.836 -8.443 1.00 0.00 96 TYR A CA 20
ATOM 39645 C C . TYR A 1 96 ? -14.892 9.957 -7.484 1.00 0.00 96 TYR A C 20
ATOM 39646 O O . TYR A 1 96 ? -13.891 9.359 -7.877 1.00 0.00 96 TYR A O 20
ATOM 39664 N N . ARG A 1 97 ? -15.358 9.906 -6.245 1.00 0.00 97 ARG A N 20
ATOM 39665 C CA . ARG A 1 97 ? -14.694 9.110 -5.228 1.00 0.00 97 ARG A CA 20
ATOM 39666 C C . ARG A 1 97 ? -13.341 9.728 -4.870 1.00 0.00 97 ARG A C 20
ATOM 39667 O O . ARG A 1 97 ? -12.976 10.778 -5.396 1.00 0.00 97 ARG A O 20
ATOM 39688 N N . TYR A 1 98 ? -12.634 9.050 -3.977 1.00 0.00 98 TYR A N 20
ATOM 39689 C CA . TYR A 1 98 ? -11.329 9.520 -3.543 1.00 0.00 98 TYR A CA 20
ATOM 39690 C C . TYR A 1 98 ? -10.340 8.359 -3.423 1.00 0.00 98 TYR A C 20
ATOM 39691 O O . TYR A 1 98 ? -10.660 7.227 -3.781 1.00 0.00 98 TYR A O 20
ATOM 39709 N N . GLY A 1 99 ? -9.158 8.680 -2.918 1.00 0.00 99 GLY A N 20
ATOM 39710 C CA . GLY A 1 99 ? -8.121 7.678 -2.746 1.00 0.00 99 GLY A CA 20
ATOM 39711 C C . GLY A 1 99 ? -6.936 8.244 -1.960 1.00 0.00 99 GLY A C 20
ATOM 39712 O O . GLY A 1 99 ? -6.187 9.075 -2.472 1.00 0.00 99 GLY A O 20
ATOM 39716 N N . VAL A 1 100 ? -6.803 7.771 -0.729 1.00 0.00 100 VAL A N 20
ATOM 39717 C CA . VAL A 1 100 ? -5.723 8.220 0.132 1.00 0.00 100 VAL A CA 20
ATOM 39718 C C . VAL A 1 100 ? -5.756 7.426 1.440 1.00 0.00 100 VAL A C 20
ATOM 39719 O O . VAL A 1 100 ? -6.642 7.627 2.270 1.00 0.00 100 VAL A O 20
ATOM 39732 N N . LEU A 1 101 ? -4.780 6.541 1.583 1.00 0.00 101 LEU A N 20
ATOM 39733 C CA . LEU A 1 101 ? -4.686 5.717 2.776 1.00 0.00 101 LEU A CA 20
ATOM 39734 C C . LEU A 1 101 ? -3.257 5.188 2.914 1.00 0.00 101 LEU A C 20
ATOM 39735 O O . LEU A 1 101 ? -2.702 4.635 1.965 1.00 0.00 101 LEU A O 20
ATOM 39751 N N . ALA A 1 102 ? -2.703 5.375 4.102 1.00 0.00 102 ALA A N 20
ATOM 39752 C CA . ALA A 1 102 ? -1.350 4.924 4.377 1.00 0.00 102 ALA A CA 20
ATOM 39753 C C . ALA A 1 102 ? -1.398 3.746 5.352 1.00 0.00 102 ALA A C 20
ATOM 39754 O O . ALA A 1 102 ? -1.630 3.933 6.546 1.00 0.00 102 ALA A O 20
ATOM 39761 N N . ILE A 1 103 ? -1.174 2.559 4.808 1.00 0.00 103 ILE A N 20
ATOM 39762 C CA . ILE A 1 103 ? -1.188 1.351 5.616 1.00 0.00 103 ILE A CA 20
ATOM 39763 C C . ILE A 1 103 ? 0.250 0.945 5.944 1.00 0.00 103 ILE A C 20
ATOM 39764 O O . ILE A 1 103 ? 1.043 0.674 5.044 1.00 0.00 103 ILE A O 20
ATOM 39780 N N . LYS A 1 104 ? 0.542 0.916 7.236 1.00 0.00 104 LYS A N 20
ATOM 39781 C CA . LYS A 1 104 ? 1.871 0.548 7.695 1.00 0.00 104 LYS A CA 20
ATOM 39782 C C . LYS A 1 104 ? 1.818 -0.841 8.334 1.00 0.00 104 LYS A C 20
ATOM 39783 O O . LYS A 1 104 ? 1.258 -1.010 9.416 1.00 0.00 104 LYS A O 20
ATOM 39802 N N . PHE A 1 105 ? 2.408 -1.801 7.637 1.00 0.00 105 PHE A N 20
ATOM 39803 C CA . PHE A 1 105 ? 2.436 -3.170 8.123 1.00 0.00 105 PHE A CA 20
ATOM 39804 C C . PHE A 1 105 ? 3.869 -3.704 8.178 1.00 0.00 105 PHE A C 20
ATOM 39805 O O . PHE A 1 105 ? 4.743 -3.221 7.460 1.00 0.00 105 PHE A O 20
ATOM 39822 N N . ARG A 1 106 ? 4.065 -4.693 9.037 1.00 0.00 106 ARG A N 20
ATOM 39823 C CA . ARG A 1 106 ? 5.377 -5.297 9.196 1.00 0.00 106 ARG A CA 20
ATOM 39824 C C . ARG A 1 106 ? 5.291 -6.812 9.001 1.00 0.00 106 ARG A C 20
ATOM 39825 O O . ARG A 1 106 ? 4.466 -7.476 9.627 1.00 0.00 106 ARG A O 20
ATOM 39846 N N . VAL A 1 107 ? 6.154 -7.315 8.131 1.00 0.00 107 VAL A N 20
ATOM 39847 C CA . VAL A 1 107 ? 6.185 -8.739 7.846 1.00 0.00 107 VAL A CA 20
ATOM 39848 C C . VAL A 1 107 ? 6.695 -9.490 9.077 1.00 0.00 107 VAL A C 20
ATOM 39849 O O . VAL A 1 107 ? 7.798 -9.229 9.555 1.00 0.00 107 VAL A O 20
ATOM 39862 N N . LEU A 1 108 ? 5.868 -10.408 9.556 1.00 0.00 108 LEU A N 20
ATOM 39863 C CA . LEU A 1 108 ? 6.221 -11.199 10.723 1.00 0.00 108 LEU A CA 20
ATOM 39864 C C . LEU A 1 108 ? 7.272 -12.239 10.329 1.00 0.00 108 LEU A C 20
ATOM 39865 O O . LEU A 1 108 ? 6.982 -13.163 9.570 1.00 0.00 108 LEU A O 20
ATOM 39881 N N . GLY A 1 109 ? 8.470 -12.055 10.863 1.00 0.00 109 GLY A N 20
ATOM 39882 C CA . GLY A 1 109 ? 9.565 -12.966 10.577 1.00 0.00 109 GLY A CA 20
ATOM 39883 C C . GLY A 1 109 ? 10.874 -12.202 10.371 1.00 0.00 109 GLY A C 20
ATOM 39884 O O . GLY A 1 109 ? 11.594 -11.926 11.329 1.00 0.00 109 GLY A O 20
ATOM 39888 N N . ARG A 1 110 ? 11.144 -11.883 9.113 1.00 0.00 110 ARG A N 20
ATOM 39889 C CA . ARG A 1 110 ? 12.354 -11.157 8.769 1.00 0.00 110 ARG A CA 20
ATOM 39890 C C . ARG A 1 110 ? 12.628 -10.061 9.802 1.00 0.00 110 ARG A C 20
ATOM 39891 O O . ARG A 1 110 ? 11.702 -9.549 10.428 1.00 0.00 110 ARG A O 20
ATOM 39912 N N . ASP A 1 111 ? 13.904 -9.735 9.947 1.00 0.00 111 ASP A N 20
ATOM 39913 C CA . ASP A 1 111 ? 14.311 -8.710 10.893 1.00 0.00 111 ASP A CA 20
ATOM 39914 C C . ASP A 1 111 ? 14.012 -7.330 10.303 1.00 0.00 111 ASP A C 20
ATOM 39915 O O . ASP A 1 111 ? 14.017 -7.157 9.085 1.00 0.00 111 ASP A O 20
ATOM 39924 N N . LYS A 1 112 ? 13.759 -6.383 11.195 1.00 0.00 112 LYS A N 20
ATOM 39925 C CA . LYS A 1 112 ? 13.458 -5.024 10.778 1.00 0.00 112 LYS A CA 20
ATOM 39926 C C . LYS A 1 112 ? 14.623 -4.480 9.949 1.00 0.00 112 LYS A C 20
ATOM 39927 O O . LYS A 1 112 ? 15.645 -5.147 9.795 1.00 0.00 112 LYS A O 20
ATOM 39946 N N . GLU A 1 113 ? 14.430 -3.274 9.435 1.00 0.00 113 GLU A N 20
ATOM 39947 C CA . GLU A 1 113 ? 15.451 -2.633 8.625 1.00 0.00 113 GLU A CA 20
ATOM 39948 C C . GLU A 1 113 ? 16.040 -1.432 9.367 1.00 0.00 113 GLU A C 20
ATOM 39949 O O . GLU A 1 113 ? 15.308 -0.538 9.790 1.00 0.00 113 GLU A O 20
#

Sequence (113 aa):
MKVYRLYLKDEYLEMVKSGKKRIEVRVAYPQLKDIKRGDKIIFNDLIPAEVVEVKKYETFRQVLREEPIDKIFPDKPSFEKALKRFHNMYPKWKEYRYGVLAIKFRVLGRDKEMKVYRLYLKDEYLEMVKSGKKRIEVRVAYPQLKDIKRGDKIIFNDLIPAEVVEVKKYETFRQVLREEPIDKIFPDKPSFEKALKRFHNMYPKWKEYRYGVLAIKFRVLGRDKEMKVYRLYLKDEYLEMVKSGKKRIEVRVAYPQLKDIKRGDKIIFNDLIPAEVVEVKKYETFRQVLREEPIDKIFPDKPSFEKALKRFHNMYPKWKEYRYGVLAIKFRVLGRDKEMKVYRLYLKDEYLEMVKSGKKRIEVRVAYPQLKDIKRGDKIIFNDLIPAEVVEVKKYETFRQVLREEPIDKIFPDKPSFEKALKRFHNMYPKWKEYRYGVLAIKFRVLGRDKEMKVYRLYLKDEYLEMVKSGKKRIEVRVAYPQLKDIKRGDKIIFNDLIPAEVVEVKKYETFRQVLREEPIDKIFPDKPSFEKALKRFHNMYPKWKEYRYGVLAIKFRVLGRDKEMKVYRLYLKDEYLEMVKSGKKRIEVRVAYPQLKDIKRGDKIIFNDLIPAEVVEVKKYETFRQVLREEPIDKIFPDKPSFEKALKRFHNMYPKWKEYRYGVLAIKFRVLGRDKEMKVYRLYLKDEYLEMVKSGKKRIEVRVAYPQLKDIKRGDKIIFNDLIPAEVVEVKKYETFRQVLREEPIDKIFPDKPSFEKALKRFHNMYPKWKEYRYGVLAIKFRVLGRDKEMKVYRLYLKDEYLEMVKSGKKRIEVRVAYPQLKDIKRGDKIIFNDLIPAEVVEVKKYETFRQVLREEPIDKIFPDKPSFEKALKRFHNMYPKWKEYRYGVLAIKFRVLGRDKEMKVYRLYLKDEYLEMVKSGKKRIEVRVAYPQLKDIKRGDKIIFNDLIPAEVVEVKKYETFRQVLREEPIDKIFPDKPSFEKALKRFHNMYPKWKEYRYGVLAIKFRVLGRDKEMKVYRLYLKDEYLEMVKSGKKRIEVRVAYPQLKDIKRGDKIIFNDLIPAEVVEVKKYETFRQVLREEPIDKIFPDKPSFEKALKRFHNMYPKWKEYRYGVLAIKFRVLGRDKEMKVYRLYLKDEYLEMVKSGKKRIEVRVAYPQLKDIKRGDKIIFNDLIPAEVVEVKKYETFRQVLREEPIDKIFPDKPSFEKALKRFHNMYPKWKEYRYGVLAIKFRVLGRDKEMKVYRLYLKDEYLEMVKSGKKRIEVRVAYPQLKDIKRGDKIIFNDLIPAEVVEVKKYETFRQVLREEPIDKIFPDKPSFEKALKRFHNMYPKWKEYRYGVLAIKFRVLGRDKEMKVYRLYLKDEYLEMVKSGKKRIEVRVAYPQLKDIKRGDKIIFNDLIPAEVVEVKKYETFRQVLREEPIDKIFPDKPSFEKALKRFHNMYPKWKEYRYGVLAIKFRVLGRDKEMKVYRLYLKDEYLEMVKSGKKRIEVRVAYPQLKDIKRGDKIIFNDLIPAEVVEVKKYETFRQVLREEPIDKIFPDKPSFEKALKRFHNMYPKWKEYRYGVLAIKFRVLGRDKEMKVYRLYLKDEYLEMVKSGKKRIEVRVAYPQLKDIKRGDKIIFNDLIPAEVVEVKKYETFRQVLREEPIDKIFPDKPSFEKALKRFHNMYPKWKEYRYGVLAIKFRVLGRDKEMKVYRLYLKDEYLEMVKSGKKRIEVRVAYPQLKDIKRGDKIIFNDLIPAEVVEVKKYETFRQVLREEPIDKIFPDKPSFEKALKRFHNMYPKWKEYRYGVLAIKFRVLGRDKEMKVYRLYLKDEYLEMVKSGKKRIEVRVAYPQLKDIKRGDKIIFNDLIPAEVVEVKKYETFRQVLREEPIDKIFPDKPSFEKALKRFHNMYPKWKEYRYGVLAIKFRVLGRDKEMKVYRLYLKDEYLEMVKSGKKRIEVRVAYPQLKDIKRGDKIIFNDLIPAEVVEVKKYETFRQVLREEPIDKIFPDKPSFEKALKRFHNMYPKWKEYRYGVLAIKFRVLGRDKEMKVYRLYLKDEYLEMVKSGKKRIEVRVAYPQLKDIKRGDKIIFNDLIPAEVVEVKKYETFRQVLREEPIDKIFPDKPSFEKALKRFHNMYPKWKEYRYGVLAIKFRVLGRDKEMKVYRLYLKDEYLEMVKSGKKRIEVRVAYPQLKDIKRGDKIIFNDLIPAEVVEVKKYETFRQVLREEPIDKIFPDKPSFEKALKRFHNMYPKWKEYRYGVLAIKFRVLGRDKE

Radius of gyration: 13.97 Å; Cα contacts (8 Å, |Δi|>4): 184; chains: 1; bounding box: 29×32×37 Å

Foldseek 3Di:
DAEAEAEDDCVVVVCVVVVLAFKEFKFCDPPCVPPAFPYWYHYNNPWIKGWPGKDWDDAVLVVCVVDPVCSVPVVRDDPVVVVCVVDVVPPDPDCPGGTTMITGIGTPDDDDD

InterPro domains:
  IPR007374 ASCH domain [PF04266] (6-108)
  IPR007374 ASCH domain [SM01022] (6-109)
  IPR015947 PUA-like superfamily [SSF88697] (1-108)
  IPR016645 Uncharacterised conserved protein UCP016134 [PIRSF016134] (3-110)

CATH classification: 2.30.130.30

Secondary structure (DSSP, 8-state):
--EEEE---HHHHHHHHHT---EEE---TTTTTT--TT-EEEETTTEEEEEEEEEE-SSHHHHHHHS-HHHH-SS---HHHHHHHHTTSSSSS-------EEEEEEESSS---

Nearest PDB structures (foldseek):
  1xne-assembly1_A  TM=9.293E-01  e=4.111E-19  Pyrococcus furiosus DSM 3638
  2z0t-assembly4_D  TM=8.426E-01  e=3.898E-09  Pyrococcus horikoshii
  1s04-assembly1_A  TM=8.073E-01  e=1.833E-08  Pyrococcus furiosus
  2kku-assembly1_A  TM=5.758E-01  e=1.320E-01  Archaeoglobus fulgidus
  1xne-assembly1_A  TM=9.510E-01  e=1.041E-20  Pyrococcus furiosus DSM 3638

Organism: Pyrococcus furiosus (strain ATCC 43587 / DSM 3638 / JCM 8422 / Vc1) (NCBI:txid186497)

Solvent-accessible surface area: 8567 Å² total; per-residue (Å²): 144,117,80,36,178,33,178,39,128,98,113,111,15,116,48,0,129,66,14,110,22,64,8,36,22,164,59,12,150,80,122,55,102,102,4,104,160,28,3,47,1,21,3,28,47,143,18,42,0,60,1,51,66,41,92,134,77,128,65,36,98,32,0,12,186,90,3,43,23,75,91,7,56,24,118,144,30,69,106,135,134,6,52,128,104,28,100,61,110,173,90,178,228,169,141,159,97,144,11,14,5,0,17,59,1,97,22,72,74,168,114,115,201